Protein 2KXO (pdb70)

GO terms:
  GO:0042802 identical protein binding (F, IPI)
  GO:0005515 protein binding (F, IPI)

Sequence (178 aa):
MSLIELLFGRKQKTATVARDRLQIIIAQERAQEGQTPDYLPTLRKALMEVLSKYVNVSLDNIRISQEKQDGMDVLELNITLPEQKKVLEMSLIELLFGRKQKTATVARDRLQIIIAQERAQEGQTPDYLPTLRKALMEVLSKYVNVSLDNIRISQEKQDGMDVLELNITLPEQKKVLEMSLIELLFGRKQKTATVARDRLQIIIAQERAQEGQTPDYLPTLRKALMEVLSKYVNVSLDNIRISQEKQDGMDVLELNITLPEQKKVLEMSLIELLFGRKQKTATVARDRLQIIIAQERAQEGQTPDYLPTLRKALMEVLSKYVNVSLDNIRISQEKQDGMDVLELNITLPEQKKVLEMSLIELLFGRKQKTATVARDRLQIIIAQERAQEGQTPDYLPTLRKALMEVLSKYVNVSLDNIRISQEKQDGMDVLELNITLPEQKKVLEMSLIELLFGRKQKTATVARDRLQIIIAQERAQEGQTPDYLPTLRKALMEVLSKYVNVSLDNIRISQEKQDGMDVLELNITLPEQKKVLEMSLIELLFGRKQKTATVARDRLQIIIAQERAQEGQTPDYLPTLRKALMEVLSKYVNVSLDNIRISQEKQDGMDVLELNITLPEQKKVLEMSLIELLFGRKQKTATVARDRLQIIIAQERAQEGQTPDYLPTLRKALMEVLSKYVNVSLDNIRISQEKQDGMDVLELNITLPEQKKVLEMSLIELLFGRKQKTATVARDRLQIIIAQERAQEGQTPDYLPTLRKALMEVLSKYVNVSLDNIRISQEKQDGMDVLELNITLPEQKKVLEMSLIELLFGRKQKTATVARDRLQIIIAQERAQEGQTPDYLPTLRKALMEVLSKYVNVSLDNIRISQEKQDGMDVLELNITLPEQKKVLEMSLIELLFGRKQKTATVARDRLQIIIAQERAQEGQTPDYLPTLRKALMEVLSKYVNVSLDNIRISQEKQDGMDVLELNITLPEQKKVLEMSLIELLFGRKQKTATVARDRLQIIIAQERAQEGQTPDYLPTLRKALMEVLSKYVNVSLDNIRISQEKQDGMDVLELNITLPEQKKVLEMSLIELLFGRKQKTATVARDRLQIIIAQERAQEGQTPDYLPTLRKALMEVLSKYVNVSLDNIRISQEKQDGMDVLELNITLPEQKKVLEMSLIELLFGRKQKTATVARDRLQIIIAQERAQEGQTPDYLPTLRKALMEVLSKYVNVSLDNIRISQEKQDGMDVLELNITLPEQKKVLEMSLIELLFGRKQKTATVARDRLQIIIAQERAQEGQTPDYLPTLRKALMEVLSKYVNVSLDNIRISQEKQDGMDVLELNITLPEQKKVLEMSLIELLFGRKQKTATVARDRLQIIIAQERAQEGQTPDYLPTLRKALMEVLSKYVNVSLDNIRISQEKQDGMDVLELNITLPEQKKVLEMSLIELLFGRKQKTATVARDRLQIIIAQERAQEGQTPDYLPTLRKALMEVLSKYVNVSLDNIRISQEKQDGMDVLELNITLPEQKKVLEMSLIELLFGRKQKTATVARDRLQIIIAQERAQEGQTPDYLPTLRKALMEVLSKYVNVSLDNIRISQEKQDGMDVLELNITLPEQKKVLEMSLIELLFGRKQKTATVARDRLQIIIAQERAQEGQTPDYLPTLRKALMEVLSKYVNVSLDNIRISQEKQDGMDVLELNITLPEQKKVLEMSLIELLFGRKQKTATVARDRLQIIIAQERAQEGQTPDYLPTLRKALMEVLSKYVNVSLDNIRISQEKQDGMDVLELNITLPEQKKVLE

Radius of gyration: 17.75 Å; Cα contacts (8 Å, |Δi|>4): 248; chains: 2; bounding box: 60×31×53 Å

Nearest PDB structures (foldseek):
  2kxo-assembly1_B  TM=8.973E-01  e=1.117E-13  Neisseria gonorrhoeae
  6u6p-assembly1_B  TM=8.212E-01  e=5.280E-11  Neisseria gonorrhoeae
  6u6q-assembly1_B  TM=7.474E-01  e=5.744E-08  Neisseria gonorrhoeae
  6yly-assembly1_N  TM=3.609E-01  e=4.658E-01  Saccharomyces cerevisiae
  9etz-assembly1_L  TM=3.465E-01  e=4.689E+00  Saccharomyces cerevisiae

Organism: Neisseria gonorrhoeae (NCBI:txid485)

Foldseek 3Di:
DDVVCVVPVDDPPVVPPVWAKDKDKDKDADDPPDDDDDDQCPVVVCCVVCCVPVAPFDPVQKDWDWDDDDSITMTTIMGIGGNDDPDDD/DDVVCVVPVDDPPVVPPVWAKDKDKDKDADDPPDDDDDDQCPVVVCCVVCCVPVAPFDPVQKDWDWDDDDSITMTTIMGIGGNDDPDDD

CATH classification: 3.30.1070.10

Secondary structure (DSSP, 8-state):
--HHHHHT-SS---S--SSEEEEEEEEEEE-SS-----SHHHHHHHHHHHHHHHS---TTSEEEEEEEETTEEEEEEEEEE--------/--HHHHHT-SS---S--SSEEEEEEEEEEE-SS-----SHHHHHHHHHHHHHHHS---TTSEEEEEEEETTEEEEEEEEEE--------

Structure (mmCIF, N/CA/C/O backbone):
data_2KXO
#
_entry.id   2KXO
#
loop_
_atom_site.group_PDB
_atom_site.id
_atom_site.type_symbol
_atom_site.label_atom_id
_atom_site.label_alt_id
_atom_site.label_comp_id
_atom_site.label_asym_id
_atom_site.label_entity_id
_atom_site.label_seq_id
_atom_site.pdbx_PDB_ins_code
_atom_site.Cartn_x
_atom_site.Cartn_y
_atom_site.Cartn_z
_atom_site.occupancy
_atom_site.B_iso_or_equiv
_atom_site.auth_seq_id
_atom_site.auth_comp_id
_atom_site.auth_asym_id
_atom_site.auth_atom_id
_atom_site.pdbx_PDB_model_num
ATOM 1 N N . MET A 1 1 ? 2.849 -6.752 -5.244 1.00 0.00 1 MET A N 1
ATOM 2 C CA . MET A 1 1 ? 2.709 -6.879 -3.767 1.00 0.00 1 MET A CA 1
ATOM 3 C C . MET A 1 1 ? 3.735 -5.979 -3.084 1.00 0.00 1 MET A C 1
ATOM 4 O O . MET A 1 1 ? 3.391 -5.175 -2.219 1.00 0.00 1 MET A O 1
ATOM 18 N N . SER A 1 2 ? 4.996 -6.122 -3.480 1.00 0.00 2 SER A N 1
ATOM 19 C CA . SER A 1 2 ? 6.062 -5.317 -2.897 1.00 0.00 2 SER A CA 1
ATOM 20 C C . SER A 1 2 ? 5.966 -3.870 -3.372 1.00 0.00 2 SER A C 1
ATOM 21 O O . SER A 1 2 ? 5.780 -3.608 -4.561 1.00 0.00 2 SER A O 1
ATOM 29 N N . LEU A 1 3 ? 6.095 -2.937 -2.436 1.00 0.00 3 LEU A N 1
ATOM 30 C CA . LEU A 1 3 ? 6.021 -1.518 -2.763 1.00 0.00 3 LEU A CA 1
ATOM 31 C C . LEU A 1 3 ? 7.181 -1.109 -3.665 1.00 0.00 3 LEU A C 1
ATOM 32 O O . LEU A 1 3 ? 7.015 -0.301 -4.578 1.00 0.00 3 LEU A O 1
ATOM 48 N N . ILE A 1 4 ? 8.354 -1.672 -3.404 1.00 0.00 4 ILE A N 1
ATOM 49 C CA . ILE A 1 4 ? 9.537 -1.358 -4.195 1.00 0.00 4 ILE A CA 1
ATOM 50 C C . ILE A 1 4 ? 9.211 -1.398 -5.682 1.00 0.00 4 ILE A C 1
ATOM 51 O O . ILE A 1 4 ? 9.833 -0.700 -6.486 1.00 0.00 4 ILE A O 1
ATOM 67 N N . GLU A 1 5 ? 8.218 -2.204 -6.042 1.00 0.00 5 GLU A N 1
ATOM 68 C CA . GLU A 1 5 ? 7.819 -2.312 -7.436 1.00 0.00 5 GLU A CA 1
ATOM 69 C C . GLU A 1 5 ? 7.030 -1.087 -7.871 1.00 0.00 5 GLU A C 1
ATOM 70 O O . GLU A 1 5 ? 7.309 -0.507 -8.910 1.00 0.00 5 GLU A O 1
ATOM 82 N N . LEU A 1 6 ? 6.034 -0.708 -7.079 1.00 0.00 6 LEU A N 1
ATOM 83 C CA . LEU A 1 6 ? 5.211 0.450 -7.415 1.00 0.00 6 LEU A CA 1
ATOM 84 C C . LEU A 1 6 ? 6.043 1.739 -7.389 1.00 0.00 6 LEU A C 1
ATOM 85 O O . LEU A 1 6 ? 5.898 2.597 -8.259 1.00 0.00 6 LEU A O 1
ATOM 101 N N . LEU A 1 7 ? 6.888 1.875 -6.376 1.00 0.00 7 LEU A N 1
ATOM 102 C CA . LEU A 1 7 ? 7.710 3.072 -6.221 1.00 0.00 7 LEU A CA 1
ATOM 103 C C . LEU A 1 7 ? 8.644 3.248 -7.413 1.00 0.00 7 LEU A C 1
ATOM 104 O O . LEU A 1 7 ? 8.866 4.364 -7.878 1.00 0.00 7 LEU A O 1
ATOM 120 N N . PHE A 1 8 ? 9.200 2.139 -7.890 1.00 0.00 8 PHE A N 1
ATOM 121 C CA . PHE A 1 8 ? 10.133 2.168 -9.020 1.00 0.00 8 PHE A CA 1
ATOM 122 C C . PHE A 1 8 ? 9.613 1.351 -10.196 1.00 0.00 8 PHE A C 1
ATOM 123 O O . PHE A 1 8 ? 10.387 0.889 -11.036 1.00 0.00 8 PHE A O 1
ATOM 140 N N . GLY A 1 9 ? 8.302 1.171 -10.245 1.00 0.00 9 GLY A N 1
ATOM 141 C CA . GLY A 1 9 ? 7.672 0.399 -11.317 1.00 0.00 9 GLY A CA 1
ATOM 142 C C . GLY A 1 9 ? 7.683 1.167 -12.633 1.00 0.00 9 GLY A C 1
ATOM 143 O O . GLY A 1 9 ? 6.885 0.892 -13.530 1.00 0.00 9 GLY A O 1
ATOM 147 N N . ARG A 1 10 ? 8.589 2.133 -12.736 1.00 0.00 10 ARG A N 1
ATOM 148 C CA . ARG A 1 10 ? 8.703 2.951 -13.940 1.00 0.00 10 ARG A CA 1
ATOM 149 C C . ARG A 1 10 ? 9.849 2.474 -14.800 1.00 0.00 10 ARG A C 1
ATOM 150 O O . ARG A 1 10 ? 10.905 3.105 -14.862 1.00 0.00 10 ARG A O 1
ATOM 171 N N . LYS A 1 11 ? 9.629 1.359 -15.464 1.00 0.00 11 LYS A N 1
ATOM 172 C CA . LYS A 1 11 ? 10.636 0.792 -16.332 1.00 0.00 11 LYS A CA 1
ATOM 173 C C . LYS A 1 11 ? 11.991 0.787 -15.636 1.00 0.00 11 LYS A C 1
ATOM 174 O O . LYS A 1 11 ? 12.091 1.078 -14.443 1.00 0.00 11 LYS A O 1
ATOM 193 N N . GLN A 1 12 ? 13.033 0.473 -16.393 1.00 0.00 12 GLN A N 1
ATOM 194 C CA . GLN A 1 12 ? 14.382 0.452 -15.841 1.00 0.00 12 GLN A CA 1
ATOM 195 C C . GLN A 1 12 ? 14.970 1.856 -15.836 1.00 0.00 12 GLN A C 1
ATOM 196 O O . GLN A 1 12 ? 15.161 2.472 -16.885 1.00 0.00 12 GLN A O 1
ATOM 210 N N . LYS A 1 13 ? 15.255 2.349 -14.645 1.00 0.00 13 LYS A N 1
ATOM 211 C CA . LYS A 1 13 ? 15.824 3.673 -14.495 1.00 0.00 13 LYS A CA 1
ATOM 212 C C . LYS A 1 13 ? 17.238 3.735 -15.075 1.00 0.00 13 LYS A C 1
ATOM 213 O O . LYS A 1 13 ? 17.652 4.774 -15.569 1.00 0.00 13 LYS A O 1
ATOM 232 N N . THR A 1 14 ? 17.967 2.619 -15.008 1.00 0.00 14 THR A N 1
ATOM 233 C CA . THR A 1 14 ? 19.345 2.551 -15.521 1.00 0.00 14 THR A CA 1
ATOM 234 C C . THR A 1 14 ? 20.100 3.858 -15.257 1.00 0.00 14 THR A C 1
ATOM 235 O O . THR A 1 14 ? 19.627 4.731 -14.532 1.00 0.00 14 THR A O 1
ATOM 246 N N . ALA A 1 15 ? 21.286 3.983 -15.840 1.00 0.00 15 ALA A N 1
ATOM 247 C CA . ALA A 1 15 ? 22.089 5.185 -15.654 1.00 0.00 15 ALA A CA 1
ATOM 248 C C . ALA A 1 15 ? 22.432 5.384 -14.180 1.00 0.00 15 ALA A C 1
ATOM 249 O O . ALA A 1 15 ? 21.563 5.300 -13.314 1.00 0.00 15 ALA A O 1
ATOM 256 N N . THR A 1 16 ? 23.705 5.652 -13.904 1.00 0.00 16 THR A N 1
ATOM 257 C CA . THR A 1 16 ? 24.152 5.864 -12.531 1.00 0.00 16 THR A CA 1
ATOM 258 C C . THR A 1 16 ? 23.920 7.312 -12.119 1.00 0.00 16 THR A C 1
ATOM 259 O O . THR A 1 16 ? 24.397 8.239 -12.773 1.00 0.00 16 THR A O 1
ATOM 270 N N . VAL A 1 17 ? 23.183 7.498 -11.030 1.00 0.00 17 VAL A N 1
ATOM 271 C CA . VAL A 1 17 ? 22.892 8.837 -10.535 1.00 0.00 17 VAL A CA 1
ATOM 272 C C . VAL A 1 17 ? 24.138 9.456 -9.907 1.00 0.00 17 VAL A C 1
ATOM 273 O O . VAL A 1 17 ? 24.254 10.676 -9.801 1.00 0.00 17 VAL A O 1
ATOM 286 N N . ALA A 1 18 ? 25.067 8.599 -9.486 1.00 0.00 18 ALA A N 1
ATOM 287 C CA . ALA A 1 18 ? 26.303 9.064 -8.864 1.00 0.00 18 ALA A CA 1
ATOM 288 C C . ALA A 1 18 ? 25.999 9.841 -7.588 1.00 0.00 18 ALA A C 1
ATOM 289 O O . ALA A 1 18 ? 26.858 10.547 -7.060 1.00 0.00 18 ALA A O 1
ATOM 296 N N . ARG A 1 19 ? 24.768 9.710 -7.104 1.00 0.00 19 ARG A N 1
ATOM 297 C CA . ARG A 1 19 ? 24.338 10.410 -5.893 1.00 0.00 19 ARG A CA 1
ATOM 298 C C . ARG A 1 19 ? 23.325 9.566 -5.126 1.00 0.00 19 ARG A C 1
ATOM 299 O O . ARG A 1 19 ? 22.948 8.474 -5.560 1.00 0.00 19 ARG A O 1
ATOM 320 N N . ASP A 1 20 ? 22.894 10.080 -3.972 1.00 0.00 20 ASP A N 1
ATOM 321 C CA . ASP A 1 20 ? 21.925 9.376 -3.136 1.00 0.00 20 ASP A CA 1
ATOM 322 C C . ASP A 1 20 ? 20.689 10.244 -2.937 1.00 0.00 20 ASP A C 1
ATOM 323 O O . ASP A 1 20 ? 20.777 11.468 -2.954 1.00 0.00 20 ASP A O 1
ATOM 332 N N . ARG A 1 21 ? 19.537 9.603 -2.764 1.00 0.00 21 ARG A N 1
ATOM 333 C CA . ARG A 1 21 ? 18.278 10.320 -2.569 1.00 0.00 21 ARG A CA 1
ATOM 334 C C . ARG A 1 21 ? 17.465 9.654 -1.469 1.00 0.00 21 ARG A C 1
ATOM 335 O O . ARG A 1 21 ? 17.637 8.466 -1.188 1.00 0.00 21 ARG A O 1
ATOM 356 N N . LEU A 1 22 ? 16.576 10.424 -0.851 1.00 0.00 22 LEU A N 1
ATOM 357 C CA . LEU A 1 22 ? 15.723 9.911 0.220 1.00 0.00 22 LEU A CA 1
ATOM 358 C C . LEU A 1 22 ? 14.291 10.400 0.019 1.00 0.00 22 LEU A C 1
ATOM 359 O O . LEU A 1 22 ? 14.040 11.599 -0.067 1.00 0.00 22 LEU A O 1
ATOM 375 N N . GLN A 1 23 ? 13.358 9.450 -0.053 1.00 0.00 23 GLN A N 1
ATOM 376 C CA . GLN A 1 23 ? 11.940 9.765 -0.236 1.00 0.00 23 GLN A CA 1
ATOM 377 C C . GLN A 1 23 ? 11.135 9.195 0.920 1.00 0.00 23 GLN A C 1
ATOM 378 O O . GLN A 1 23 ? 10.762 8.022 0.911 1.00 0.00 23 GLN A O 1
ATOM 392 N N . ILE A 1 24 ? 10.875 10.032 1.919 1.00 0.00 24 ILE A N 1
ATOM 393 C CA . ILE A 1 24 ? 10.114 9.605 3.091 1.00 0.00 24 ILE A CA 1
ATOM 394 C C . ILE A 1 24 ? 8.664 10.046 2.967 1.00 0.00 24 ILE A C 1
ATOM 395 O O . ILE A 1 24 ? 8.364 11.240 2.978 1.00 0.00 24 ILE A O 1
ATOM 411 N N . ILE A 1 25 ? 7.767 9.070 2.856 1.00 0.00 25 ILE A N 1
ATOM 412 C CA . ILE A 1 25 ? 6.338 9.351 2.736 1.00 0.00 25 ILE A CA 1
ATOM 413 C C . ILE A 1 25 ? 5.645 9.078 4.063 1.00 0.00 25 ILE A C 1
ATOM 414 O O . ILE A 1 25 ? 5.678 7.960 4.575 1.00 0.00 25 ILE A O 1
ATOM 430 N N . ILE A 1 26 ? 5.020 10.112 4.615 1.00 0.00 26 ILE A N 1
ATOM 431 C CA . ILE A 1 26 ? 4.315 9.993 5.891 1.00 0.00 26 ILE A CA 1
ATOM 432 C C . ILE A 1 26 ? 2.812 10.021 5.668 1.00 0.00 26 ILE A C 1
ATOM 433 O O . ILE A 1 26 ? 2.293 10.931 5.029 1.00 0.00 26 ILE A O 1
ATOM 449 N N . ALA A 1 27 ? 2.116 9.020 6.206 1.00 0.00 27 ALA A N 1
ATOM 450 C CA . ALA A 1 27 ? 0.659 8.938 6.074 1.00 0.00 27 ALA A CA 1
ATOM 451 C C . ALA A 1 27 ? 0.018 8.817 7.448 1.00 0.00 27 ALA A C 1
ATOM 452 O O . ALA A 1 27 ? -0.126 7.718 7.985 1.00 0.00 27 ALA A O 1
ATOM 459 N N . GLN A 1 28 ? -0.363 9.959 8.015 1.00 0.00 28 GLN A N 1
ATOM 460 C CA . GLN A 1 28 ? -0.989 9.984 9.334 1.00 0.00 28 GLN A CA 1
ATOM 461 C C . GLN A 1 28 ? -2.503 9.926 9.208 1.00 0.00 28 GLN A C 1
ATOM 462 O O . GLN A 1 28 ? -3.112 10.764 8.544 1.00 0.00 28 GLN A O 1
ATOM 476 N N . GLU A 1 29 ? -3.107 8.938 9.864 1.00 0.00 29 GLU A N 1
ATOM 477 C CA . GLU A 1 29 ? -4.562 8.776 9.841 1.00 0.00 29 GLU A CA 1
ATOM 478 C C . GLU A 1 29 ? -5.105 8.867 11.261 1.00 0.00 29 GLU A C 1
ATOM 479 O O . GLU A 1 29 ? -4.714 8.092 12.133 1.00 0.00 29 GLU A O 1
ATOM 491 N N . ARG A 1 30 ? -6.007 9.818 11.489 1.00 0.00 30 ARG A N 1
ATOM 492 C CA . ARG A 1 30 ? -6.605 10.011 12.811 1.00 0.00 30 ARG A CA 1
ATOM 493 C C . ARG A 1 30 ? -8.123 10.001 12.718 1.00 0.00 30 ARG A C 1
ATOM 494 O O . ARG A 1 30 ? -8.706 10.612 11.823 1.00 0.00 30 ARG A O 1
ATOM 515 N N . ALA A 1 31 ? -8.758 9.299 13.652 1.00 0.00 31 ALA A N 1
ATOM 516 C CA . ALA A 1 31 ? -10.215 9.217 13.675 1.00 0.00 31 ALA A CA 1
ATOM 517 C C . ALA A 1 31 ? -10.792 10.411 14.428 1.00 0.00 31 ALA A C 1
ATOM 518 O O . ALA A 1 31 ? -10.115 11.002 15.270 1.00 0.00 31 ALA A O 1
ATOM 525 N N . GLN A 1 32 ? -12.037 10.768 14.116 1.00 0.00 32 GLN A N 1
ATOM 526 C CA . GLN A 1 32 ? -12.692 11.904 14.767 1.00 0.00 32 GLN A CA 1
ATOM 527 C C . GLN A 1 32 ? -12.313 11.982 16.244 1.00 0.00 32 GLN A C 1
ATOM 528 O O . GLN A 1 32 ? -12.245 13.068 16.821 1.00 0.00 32 GLN A O 1
ATOM 542 N N . GLU A 1 33 ? -12.063 10.823 16.846 1.00 0.00 33 GLU A N 1
ATOM 543 C CA . GLU A 1 33 ? -11.682 10.770 18.251 1.00 0.00 33 GLU A CA 1
ATOM 544 C C . GLU A 1 33 ? -10.316 11.419 18.443 1.00 0.00 33 GLU A C 1
ATOM 545 O O . GLU A 1 33 ? -9.384 11.171 17.678 1.00 0.00 33 GLU A O 1
ATOM 557 N N . GLY A 1 34 ? -10.209 12.257 19.470 1.00 0.00 34 GLY A N 1
ATOM 558 C CA . GLY A 1 34 ? -8.957 12.951 19.768 1.00 0.00 34 GLY A CA 1
ATOM 559 C C . GLY A 1 34 ? -8.965 14.355 19.180 1.00 0.00 34 GLY A C 1
ATOM 560 O O . GLY A 1 34 ? -9.662 14.627 18.203 1.00 0.00 34 GLY A O 1
ATOM 564 N N . GLN A 1 35 ? -8.183 15.248 19.782 1.00 0.00 35 GLN A N 1
ATOM 565 C CA . GLN A 1 35 ? -8.101 16.634 19.314 1.00 0.00 35 GLN A CA 1
ATOM 566 C C . GLN A 1 35 ? -6.684 17.172 19.480 1.00 0.00 35 GLN A C 1
ATOM 567 O O . GLN A 1 35 ? -5.744 16.414 19.722 1.00 0.00 35 GLN A O 1
ATOM 581 N N . THR A 1 36 ? -6.541 18.484 19.339 1.00 0.00 36 THR A N 1
ATOM 582 C CA . THR A 1 36 ? -5.234 19.112 19.466 1.00 0.00 36 THR A CA 1
ATOM 583 C C . THR A 1 36 ? -4.228 18.409 18.548 1.00 0.00 36 THR A C 1
ATOM 584 O O . THR A 1 36 ? -3.521 17.506 18.984 1.00 0.00 36 THR A O 1
ATOM 595 N N . PRO A 1 37 ? -4.161 18.797 17.293 1.00 0.00 37 PRO A N 1
ATOM 596 C CA . PRO A 1 37 ? -3.217 18.177 16.307 1.00 0.00 37 PRO A CA 1
ATOM 597 C C . PRO A 1 37 ? -1.755 18.178 16.807 1.00 0.00 37 PRO A C 1
ATOM 598 O O . PRO A 1 37 ? -1.504 17.849 17.952 1.00 0.00 37 PRO A O 1
ATOM 609 N N . ASP A 1 38 ? -0.812 18.604 15.969 1.00 0.00 38 ASP A N 1
ATOM 610 C CA . ASP A 1 38 ? 0.613 18.683 16.350 1.00 0.00 38 ASP A CA 1
ATOM 611 C C . ASP A 1 38 ? 1.339 17.350 16.161 1.00 0.00 38 ASP A C 1
ATOM 612 O O . ASP A 1 38 ? 1.817 16.752 17.125 1.00 0.00 38 ASP A O 1
ATOM 621 N N . TYR A 1 39 ? 1.440 16.902 14.909 1.00 0.00 39 TYR A N 1
ATOM 622 C CA . TYR A 1 39 ? 2.131 15.648 14.590 1.00 0.00 39 TYR A CA 1
ATOM 623 C C . TYR A 1 39 ? 2.865 15.773 13.255 1.00 0.00 39 TYR A C 1
ATOM 624 O O . TYR A 1 39 ? 3.961 15.245 13.082 1.00 0.00 39 TYR A O 1
ATOM 642 N N . LEU A 1 40 ? 2.251 16.489 12.319 1.00 0.00 40 LEU A N 1
ATOM 643 C CA . LEU A 1 40 ? 2.854 16.701 11.006 1.00 0.00 40 LEU A CA 1
ATOM 644 C C . LEU A 1 40 ? 4.142 17.531 11.153 1.00 0.00 40 LEU A C 1
ATOM 645 O O . LEU A 1 40 ? 5.224 17.061 10.795 1.00 0.00 40 LEU A O 1
ATOM 661 N N . PRO A 1 41 ? 4.066 18.741 11.680 1.00 0.00 41 PRO A N 1
ATOM 662 C CA . PRO A 1 41 ? 5.278 19.603 11.877 1.00 0.00 41 PRO A CA 1
ATOM 663 C C . PRO A 1 41 ? 6.238 19.016 12.912 1.00 0.00 41 PRO A C 1
ATOM 664 O O . PRO A 1 41 ? 7.381 19.459 13.032 1.00 0.00 41 PRO A O 1
ATOM 675 N N . THR A 1 42 ? 5.776 18.007 13.646 1.00 0.00 42 THR A N 1
ATOM 676 C CA . THR A 1 42 ? 6.619 17.365 14.650 1.00 0.00 42 THR A CA 1
ATOM 677 C C . THR A 1 42 ? 7.659 16.458 13.992 1.00 0.00 42 THR A C 1
ATOM 678 O O . THR A 1 42 ? 8.858 16.582 14.248 1.00 0.00 42 THR A O 1
ATOM 689 N N . LEU A 1 43 ? 7.193 15.544 13.144 1.00 0.00 43 LEU A N 1
ATOM 690 C CA . LEU A 1 43 ? 8.086 14.620 12.455 1.00 0.00 43 LEU A CA 1
ATOM 691 C C . LEU A 1 43 ? 9.002 15.369 11.494 1.00 0.00 43 LEU A C 1
ATOM 692 O O . LEU A 1 43 ? 10.193 15.082 11.408 1.00 0.00 43 LEU A O 1
ATOM 708 N N . ARG A 1 44 ? 8.439 16.332 10.778 1.00 0.00 44 ARG A N 1
ATOM 709 C CA . ARG A 1 44 ? 9.223 17.108 9.826 1.00 0.00 44 ARG A CA 1
ATOM 710 C C . ARG A 1 44 ? 10.371 17.821 10.529 1.00 0.00 44 ARG A C 1
ATOM 711 O O . ARG A 1 44 ? 11.489 17.855 10.021 1.00 0.00 44 ARG A O 1
ATOM 732 N N . LYS A 1 45 ? 10.089 18.405 11.682 1.00 0.00 45 LYS A N 1
ATOM 733 C CA . LYS A 1 45 ? 11.116 19.131 12.413 1.00 0.00 45 LYS A CA 1
ATOM 734 C C . LYS A 1 45 ? 12.279 18.220 12.795 1.00 0.00 45 LYS A C 1
ATOM 735 O O . LYS A 1 45 ? 13.442 18.560 12.573 1.00 0.00 45 LYS A O 1
ATOM 754 N N . ALA A 1 46 ? 11.964 17.076 13.390 1.00 0.00 46 ALA A N 1
ATOM 755 C CA . ALA A 1 46 ? 12.999 16.147 13.817 1.00 0.00 46 ALA A CA 1
ATOM 756 C C . ALA A 1 46 ? 13.796 15.655 12.631 1.00 0.00 46 ALA A C 1
ATOM 757 O O . ALA A 1 46 ? 14.995 15.408 12.733 1.00 0.00 46 ALA A O 1
ATOM 764 N N . LEU A 1 47 ? 13.129 15.522 11.504 1.00 0.00 47 LEU A N 1
ATOM 765 C CA . LEU A 1 47 ? 13.794 15.061 10.294 1.00 0.00 47 LEU A CA 1
ATOM 766 C C . LEU A 1 47 ? 14.697 16.146 9.714 1.00 0.00 47 LEU A C 1
ATOM 767 O O . LEU A 1 47 ? 15.800 15.865 9.249 1.00 0.00 47 LEU A O 1
ATOM 783 N N . MET A 1 48 ? 14.219 17.379 9.751 1.00 0.00 48 MET A N 1
ATOM 784 C CA . MET A 1 48 ? 14.978 18.506 9.224 1.00 0.00 48 MET A CA 1
ATOM 785 C C . MET A 1 48 ? 16.250 18.731 10.036 1.00 0.00 48 MET A C 1
ATOM 786 O O . MET A 1 48 ? 17.301 19.064 9.484 1.00 0.00 48 MET A O 1
ATOM 800 N N . GLU A 1 49 ? 16.150 18.539 11.345 1.00 0.00 49 GLU A N 1
ATOM 801 C CA . GLU A 1 49 ? 17.295 18.718 12.229 1.00 0.00 49 GLU A CA 1
ATOM 802 C C . GLU A 1 49 ? 18.194 17.481 12.229 1.00 0.00 49 GLU A C 1
ATOM 803 O O . GLU A 1 49 ? 19.419 17.593 12.181 1.00 0.00 49 GLU A O 1
ATOM 815 N N . VAL A 1 50 ? 17.583 16.302 12.252 1.00 0.00 50 VAL A N 1
ATOM 816 C CA . VAL A 1 50 ? 18.351 15.061 12.244 1.00 0.00 50 VAL A CA 1
ATOM 817 C C . VAL A 1 50 ? 19.122 14.927 10.937 1.00 0.00 50 VAL A C 1
ATOM 818 O O . VAL A 1 50 ? 20.318 14.640 10.936 1.00 0.00 50 VAL A O 1
ATOM 831 N N . LEU A 1 51 ? 18.425 15.125 9.824 1.00 0.00 51 LEU A N 1
ATOM 832 C CA . LEU A 1 51 ? 19.065 15.009 8.523 1.00 0.00 51 LEU A CA 1
ATOM 833 C C . LEU A 1 51 ? 20.181 16.038 8.386 1.00 0.00 51 LEU A C 1
ATOM 834 O O . LEU A 1 51 ? 21.307 15.698 8.034 1.00 0.00 51 LEU A O 1
ATOM 850 N N . SER A 1 52 ? 19.882 17.294 8.675 1.00 0.00 52 SER A N 1
ATOM 851 C CA . SER A 1 52 ? 20.892 18.336 8.567 1.00 0.00 52 SER A CA 1
ATOM 852 C C . SER A 1 52 ? 22.145 17.956 9.356 1.00 0.00 52 SER A C 1
ATOM 853 O O . SER A 1 52 ? 23.253 18.362 9.009 1.00 0.00 52 SER A O 1
ATOM 861 N N . LYS A 1 53 ? 21.961 17.171 10.417 1.00 0.00 53 LYS A N 1
ATOM 862 C CA . LYS A 1 53 ? 23.083 16.734 11.255 1.00 0.00 53 LYS A CA 1
ATOM 863 C C . LYS A 1 53 ? 23.625 15.375 10.802 1.00 0.00 53 LYS A C 1
ATOM 864 O O . LYS A 1 53 ? 24.765 15.270 10.348 1.00 0.00 53 LYS A O 1
ATOM 883 N N . TYR A 1 54 ? 22.804 14.341 10.948 1.00 0.00 54 TYR A N 1
ATOM 884 C CA . TYR A 1 54 ? 23.197 12.984 10.572 1.00 0.00 54 TYR A CA 1
ATOM 885 C C . TYR A 1 54 ? 23.500 12.888 9.082 1.00 0.00 54 TYR A C 1
ATOM 886 O O . TYR A 1 54 ? 24.278 12.033 8.659 1.00 0.00 54 TYR A O 1
ATOM 904 N N . VAL A 1 55 ? 22.880 13.759 8.290 1.00 0.00 55 VAL A N 1
ATOM 905 C CA . VAL A 1 55 ? 23.086 13.763 6.836 1.00 0.00 55 VAL A CA 1
ATOM 906 C C . VAL A 1 55 ? 23.617 15.119 6.371 1.00 0.00 55 VAL A C 1
ATOM 907 O O . VAL A 1 55 ? 23.388 16.143 7.015 1.00 0.00 55 VAL A O 1
ATOM 920 N N . ASN A 1 56 ? 24.349 15.113 5.256 1.00 0.00 56 ASN A N 1
ATOM 921 C CA . ASN A 1 56 ? 24.937 16.339 4.709 1.00 0.00 56 ASN A CA 1
ATOM 922 C C . ASN A 1 56 ? 24.048 16.951 3.636 1.00 0.00 56 ASN A C 1
ATOM 923 O O . ASN A 1 56 ? 24.353 16.869 2.451 1.00 0.00 56 ASN A O 1
ATOM 934 N N . VAL A 1 57 ? 22.956 17.579 4.058 1.00 0.00 57 VAL A N 1
ATOM 935 C CA . VAL A 1 57 ? 22.033 18.217 3.116 1.00 0.00 57 VAL A CA 1
ATOM 936 C C . VAL A 1 57 ? 21.697 19.629 3.578 1.00 0.00 57 VAL A C 1
ATOM 937 O O . VAL A 1 57 ? 21.311 19.844 4.726 1.00 0.00 57 VAL A O 1
ATOM 950 N N . SER A 1 58 ? 21.842 20.589 2.670 1.00 0.00 58 SER A N 1
ATOM 951 C CA . SER A 1 58 ? 21.545 21.980 2.984 1.00 0.00 58 SER A CA 1
ATOM 952 C C . SER A 1 58 ? 20.054 22.230 2.826 1.00 0.00 58 SER A C 1
ATOM 953 O O . SER A 1 58 ? 19.431 21.688 1.922 1.00 0.00 58 SER A O 1
ATOM 961 N N . LEU A 1 59 ? 19.489 23.054 3.701 1.00 0.00 59 LEU A N 1
ATOM 962 C CA . LEU A 1 59 ? 18.062 23.367 3.648 1.00 0.00 59 LEU A CA 1
ATOM 963 C C . LEU A 1 59 ? 17.666 23.842 2.244 1.00 0.00 59 LEU A C 1
ATOM 964 O O . LEU A 1 59 ? 16.491 24.076 1.971 1.00 0.00 59 LEU A O 1
ATOM 980 N N . ASP A 1 60 ? 18.656 23.972 1.368 1.00 0.00 60 ASP A N 1
ATOM 981 C CA . ASP A 1 60 ? 18.404 24.407 -0.001 1.00 0.00 60 ASP A CA 1
ATOM 982 C C . ASP A 1 60 ? 18.006 23.225 -0.887 1.00 0.00 60 ASP A C 1
ATOM 983 O O . ASP A 1 60 ? 17.391 23.417 -1.938 1.00 0.00 60 ASP A O 1
ATOM 992 N N . ASN A 1 61 ? 18.356 22.003 -0.468 1.00 0.00 61 ASN A N 1
ATOM 993 C CA . ASN A 1 61 ? 18.029 20.795 -1.237 1.00 0.00 61 ASN A CA 1
ATOM 994 C C . ASN A 1 61 ? 16.879 20.029 -0.582 1.00 0.00 61 ASN A C 1
ATOM 995 O O . ASN A 1 61 ? 16.667 18.854 -0.869 1.00 0.00 61 ASN A O 1
ATOM 1006 N N . ILE A 1 62 ? 16.139 20.705 0.301 1.00 0.00 62 ILE A N 1
ATOM 1007 C CA . ILE A 1 62 ? 15.007 20.080 0.996 1.00 0.00 62 ILE A CA 1
ATOM 1008 C C . ILE A 1 62 ? 13.694 20.368 0.270 1.00 0.00 62 ILE A C 1
ATOM 1009 O O . ILE A 1 62 ? 13.230 21.507 0.233 1.00 0.00 62 ILE A O 1
ATOM 1025 N N . ARG A 1 63 ? 13.091 19.316 -0.272 1.00 0.00 63 ARG A N 1
ATOM 1026 C CA . ARG A 1 63 ? 11.813 19.446 -0.965 1.00 0.00 63 ARG A CA 1
ATOM 1027 C C . ARG A 1 63 ? 10.682 19.072 -0.016 1.00 0.00 63 ARG A C 1
ATOM 1028 O O . ARG A 1 63 ? 10.644 17.964 0.516 1.00 0.00 63 ARG A O 1
ATOM 1049 N N . ILE A 1 64 ? 9.767 20.014 0.199 1.00 0.00 64 ILE A N 1
ATOM 1050 C CA . ILE A 1 64 ? 8.626 19.804 1.092 1.00 0.00 64 ILE A CA 1
ATOM 1051 C C . ILE A 1 64 ? 7.324 19.927 0.326 1.00 0.00 64 ILE A C 1
ATOM 1052 O O . ILE A 1 64 ? 7.161 20.815 -0.510 1.00 0.00 64 ILE A O 1
ATOM 1068 N N . SER A 1 65 ? 6.392 19.034 0.631 1.00 0.00 65 SER A N 1
ATOM 1069 C CA . SER A 1 65 ? 5.092 19.047 -0.020 1.00 0.00 65 SER A CA 1
ATOM 1070 C C . SER A 1 65 ? 4.039 18.435 0.894 1.00 0.00 65 SER A C 1
ATOM 1071 O O . SER A 1 65 ? 3.894 17.213 0.962 1.00 0.00 65 SER A O 1
ATOM 1079 N N . GLN A 1 66 ? 3.308 19.294 1.602 1.00 0.00 66 GLN A N 1
ATOM 1080 C CA . GLN A 1 66 ? 2.270 18.836 2.518 1.00 0.00 66 GLN A CA 1
ATOM 1081 C C . GLN A 1 66 ? 0.953 18.662 1.777 1.00 0.00 66 GLN A C 1
ATOM 1082 O O . GLN A 1 66 ? 0.680 19.359 0.800 1.00 0.00 66 GLN A O 1
ATOM 1096 N N . GLU A 1 67 ? 0.129 17.735 2.260 1.00 0.00 67 GLU A N 1
ATOM 1097 C CA . GLU A 1 67 ? -1.174 17.478 1.649 1.00 0.00 67 GLU A CA 1
ATOM 1098 C C . GLU A 1 67 ? -2.174 17.030 2.710 1.00 0.00 67 GLU A C 1
ATOM 1099 O O . GLU A 1 67 ? -2.152 15.882 3.150 1.00 0.00 67 GLU A O 1
ATOM 1111 N N . LYS A 1 68 ? -3.052 17.946 3.118 1.00 0.00 68 LYS A N 1
ATOM 1112 C CA . LYS A 1 68 ? -4.064 17.642 4.132 1.00 0.00 68 LYS A CA 1
ATOM 1113 C C . LYS A 1 68 ? -5.402 17.328 3.477 1.00 0.00 68 LYS A C 1
ATOM 1114 O O . LYS A 1 68 ? -5.695 17.809 2.382 1.00 0.00 68 LYS A O 1
ATOM 1133 N N . GLN A 1 69 ? -6.210 16.515 4.150 1.00 0.00 69 GLN A N 1
ATOM 1134 C CA . GLN A 1 69 ? -7.515 16.144 3.623 1.00 0.00 69 GLN A CA 1
ATOM 1135 C C . GLN A 1 69 ? -8.387 15.555 4.727 1.00 0.00 69 GLN A C 1
ATOM 1136 O O . GLN A 1 69 ? -8.145 14.444 5.197 1.00 0.00 69 GLN A O 1
ATOM 1150 N N . ASP A 1 70 ? -9.400 16.311 5.138 1.00 0.00 70 ASP A N 1
ATOM 1151 C CA . ASP A 1 70 ? -10.303 15.859 6.190 1.00 0.00 70 ASP A CA 1
ATOM 1152 C C . ASP A 1 70 ? -9.513 15.410 7.425 1.00 0.00 70 ASP A C 1
ATOM 1153 O O . ASP A 1 70 ? -8.803 16.206 8.038 1.00 0.00 70 ASP A O 1
ATOM 1162 N N . GLY A 1 71 ? -9.643 14.130 7.784 1.00 0.00 71 GLY A N 1
ATOM 1163 C CA . GLY A 1 71 ? -8.941 13.577 8.948 1.00 0.00 71 GLY A CA 1
ATOM 1164 C C . GLY A 1 71 ? -7.710 12.784 8.518 1.00 0.00 71 GLY A C 1
ATOM 1165 O O . GLY A 1 71 ? -7.182 11.976 9.284 1.00 0.00 71 GLY A O 1
ATOM 1169 N N . MET A 1 72 ? -7.262 13.022 7.284 1.00 0.00 72 MET A N 1
ATOM 1170 C CA . MET A 1 72 ? -6.090 12.327 6.743 1.00 0.00 72 MET A CA 1
ATOM 1171 C C . MET A 1 72 ? -5.104 13.324 6.151 1.00 0.00 72 MET A C 1
ATOM 1172 O O . MET A 1 72 ? -5.463 14.148 5.311 1.00 0.00 72 MET A O 1
ATOM 1186 N N . ASP A 1 73 ? -3.853 13.239 6.598 1.00 0.00 73 ASP A N 1
ATOM 1187 C CA . ASP A 1 73 ? -2.797 14.129 6.115 1.00 0.00 73 ASP A CA 1
ATOM 1188 C C . ASP A 1 73 ? -1.632 13.308 5.581 1.00 0.00 73 ASP A C 1
ATOM 1189 O O . ASP A 1 73 ? -1.320 12.241 6.113 1.00 0.00 73 ASP A O 1
ATOM 1198 N N . VAL A 1 74 ? -0.984 13.808 4.534 1.00 0.00 74 VAL A N 1
ATOM 1199 C CA . VAL A 1 74 ? 0.159 13.117 3.940 1.00 0.00 74 VAL A CA 1
ATOM 1200 C C . VAL A 1 74 ? 1.265 14.106 3.605 1.00 0.00 74 VAL A C 1
ATOM 1201 O O . VAL A 1 74 ? 1.072 15.009 2.788 1.00 0.00 74 VAL A O 1
ATOM 1214 N N . LEU A 1 75 ? 2.425 13.945 4.245 1.00 0.00 75 LEU A N 1
ATOM 1215 C CA . LEU A 1 75 ? 3.560 14.844 4.005 1.00 0.00 75 LEU A CA 1
ATOM 1216 C C . LEU A 1 75 ? 4.621 14.133 3.169 1.00 0.00 75 LEU A C 1
ATOM 1217 O O . LEU A 1 75 ? 5.265 13.188 3.626 1.00 0.00 75 LEU A O 1
ATOM 1233 N N . GLU A 1 76 ? 4.795 14.617 1.943 1.00 0.00 76 GLU A N 1
ATOM 1234 C CA . GLU A 1 76 ? 5.788 14.056 1.034 1.00 0.00 76 GLU A CA 1
ATOM 1235 C C . GLU A 1 76 ? 7.077 14.855 1.143 1.00 0.00 76 GLU A C 1
ATOM 1236 O O . GLU A 1 76 ? 7.101 16.057 0.855 1.00 0.00 76 GLU A O 1
ATOM 1248 N N . LEU A 1 77 ? 8.144 14.185 1.575 1.00 0.00 77 LEU A N 1
ATOM 1249 C CA . LEU A 1 77 ? 9.450 14.827 1.732 1.00 0.00 77 LEU A CA 1
ATOM 1250 C C . LEU A 1 77 ? 10.495 14.084 0.913 1.00 0.00 77 LEU A C 1
ATOM 1251 O O . LEU A 1 77 ? 10.664 12.873 1.058 1.00 0.00 77 LEU A O 1
ATOM 1267 N N . ASN A 1 78 ? 11.201 14.822 0.057 1.00 0.00 78 ASN A N 1
ATOM 1268 C CA . ASN A 1 78 ? 12.247 14.240 -0.781 1.00 0.00 78 ASN A CA 1
ATOM 1269 C C . ASN A 1 78 ? 13.551 15.002 -0.585 1.00 0.00 78 ASN A C 1
ATOM 1270 O O . ASN A 1 78 ? 13.607 16.211 -0.805 1.00 0.00 78 ASN A O 1
ATOM 1281 N N . ILE A 1 79 ? 14.599 14.301 -0.157 1.00 0.00 79 ILE A N 1
ATOM 1282 C CA . ILE A 1 79 ? 15.902 14.925 0.080 1.00 0.00 79 ILE A CA 1
ATOM 1283 C C . ILE A 1 79 ? 16.947 14.322 -0.850 1.00 0.00 79 ILE A C 1
ATOM 1284 O O . ILE A 1 79 ? 16.972 13.115 -1.059 1.00 0.00 79 ILE A O 1
ATOM 1300 N N . THR A 1 80 ? 17.821 15.163 -1.400 1.00 0.00 80 THR A N 1
ATOM 1301 C CA . THR A 1 80 ? 18.875 14.682 -2.291 1.00 0.00 80 THR A CA 1
ATOM 1302 C C . THR A 1 80 ? 20.207 14.731 -1.556 1.00 0.00 80 THR A C 1
ATOM 1303 O O . THR A 1 80 ? 20.706 15.813 -1.239 1.00 0.00 80 THR A O 1
ATOM 1314 N N . LEU A 1 81 ? 20.778 13.570 -1.269 1.00 0.00 81 LEU A N 1
ATOM 1315 C CA . LEU A 1 81 ? 22.044 13.522 -0.553 1.00 0.00 81 LEU A CA 1
ATOM 1316 C C . LEU A 1 81 ? 23.207 13.832 -1.510 1.00 0.00 81 LEU A C 1
ATOM 1317 O O . LEU A 1 81 ? 23.383 13.117 -2.511 1.00 0.00 81 LEU A O 1
ATOM 1333 N N . PRO A 1 82 ? 24.005 14.868 -1.237 1.00 0.00 82 PRO A N 1
ATOM 1334 C CA . PRO A 1 82 ? 25.146 15.236 -2.114 1.00 0.00 82 PRO A CA 1
ATOM 1335 C C . PRO A 1 82 ? 26.337 14.297 -1.937 1.00 0.00 82 PRO A C 1
ATOM 1336 O O . PRO A 1 82 ? 26.308 13.392 -1.102 1.00 0.00 82 PRO A O 1
ATOM 1347 N N . GLU A 1 83 ? 27.382 14.523 -2.733 1.00 0.00 83 GLU A N 1
ATOM 1348 C CA . GLU A 1 83 ? 28.595 13.703 -2.675 1.00 0.00 83 GLU A CA 1
ATOM 1349 C C . GLU A 1 83 ? 29.817 14.586 -2.442 1.00 0.00 83 GLU A C 1
ATOM 1350 O O . GLU A 1 83 ? 30.007 15.591 -3.126 1.00 0.00 83 GLU A O 1
ATOM 1362 N N . GLN A 1 84 ? 30.640 14.210 -1.467 1.00 0.00 84 GLN A N 1
ATOM 1363 C CA . GLN A 1 84 ? 31.839 14.981 -1.148 1.00 0.00 84 GLN A CA 1
ATOM 1364 C C . GLN A 1 84 ? 32.661 14.269 -0.081 1.00 0.00 84 GLN A C 1
ATOM 1365 O O . GLN A 1 84 ? 33.193 14.901 0.832 1.00 0.00 84 GLN A O 1
ATOM 1379 N N . LYS A 1 85 ? 32.756 12.950 -0.200 1.00 0.00 85 LYS A N 1
ATOM 1380 C CA . LYS A 1 85 ? 33.512 12.157 0.762 1.00 0.00 85 LYS A CA 1
ATOM 1381 C C . LYS A 1 85 ? 34.985 12.550 0.724 1.00 0.00 85 LYS A C 1
ATOM 1382 O O . LYS A 1 85 ? 35.642 12.639 1.762 1.00 0.00 85 LYS A O 1
ATOM 1401 N N . LYS A 1 86 ? 35.496 12.781 -0.483 1.00 0.00 86 LYS A N 1
ATOM 1402 C CA . LYS A 1 86 ? 36.894 13.163 -0.654 1.00 0.00 86 LYS A CA 1
ATOM 1403 C C . LYS A 1 86 ? 37.815 12.072 -0.115 1.00 0.00 86 LYS A C 1
ATOM 1404 O O . LYS A 1 86 ? 37.494 11.408 0.870 1.00 0.00 86 LYS A O 1
ATOM 1423 N N . VAL A 1 87 ? 38.960 11.893 -0.766 1.00 0.00 87 VAL A N 1
ATOM 1424 C CA . VAL A 1 87 ? 39.916 10.879 -0.340 1.00 0.00 87 VAL A CA 1
ATOM 1425 C C . VAL A 1 87 ? 40.242 11.048 1.139 1.00 0.00 87 VAL A C 1
ATOM 1426 O O . VAL A 1 87 ? 39.667 11.900 1.816 1.00 0.00 87 VAL A O 1
ATOM 1439 N N . LEU A 1 88 ? 41.167 10.230 1.635 1.00 0.00 88 LEU A N 1
ATOM 1440 C CA . LEU A 1 88 ? 41.563 10.293 3.042 1.00 0.00 88 LEU A CA 1
ATOM 1441 C C . LEU A 1 88 ? 42.835 11.121 3.196 1.00 0.00 88 LEU A C 1
ATOM 1442 O O . LEU A 1 88 ? 43.858 10.828 2.580 1.00 0.00 88 LEU A O 1
ATOM 1458 N N . GLU A 1 89 ? 42.758 12.157 4.026 1.00 0.00 89 GLU A N 1
ATOM 1459 C CA . GLU A 1 89 ? 43.905 13.026 4.258 1.00 0.00 89 GLU A CA 1
ATOM 1460 C C . GLU A 1 89 ? 44.556 13.417 2.936 1.00 0.00 89 GLU A C 1
ATOM 1461 O O . GLU A 1 89 ? 43.905 13.271 1.914 1.00 0.00 89 GLU A O 1
ATOM 1473 N N . MET B 1 1 ? -3.566 9.759 -9.326 1.00 0.00 1 MET B N 1
ATOM 1474 C CA . MET B 1 1 ? -2.385 10.661 -9.238 1.00 0.00 1 MET B CA 1
ATOM 1475 C C . MET B 1 1 ? -1.998 10.843 -7.774 1.00 0.00 1 MET B C 1
ATOM 1476 O O . MET B 1 1 ? -0.840 10.656 -7.399 1.00 0.00 1 MET B O 1
ATOM 1490 N N . SER B 1 2 ? -2.974 11.208 -6.949 1.00 0.00 2 SER B N 1
ATOM 1491 C CA . SER B 1 2 ? -2.721 11.411 -5.527 1.00 0.00 2 SER B CA 1
ATOM 1492 C C . SER B 1 2 ? -2.475 10.078 -4.828 1.00 0.00 2 SER B C 1
ATOM 1493 O O . SER B 1 2 ? -3.205 9.110 -5.041 1.00 0.00 2 SER B O 1
ATOM 1501 N N . LEU B 1 3 ? -1.442 10.038 -3.994 1.00 0.00 3 LEU B N 1
ATOM 1502 C CA . LEU B 1 3 ? -1.101 8.822 -3.265 1.00 0.00 3 LEU B CA 1
ATOM 1503 C C . LEU B 1 3 ? -2.208 8.449 -2.284 1.00 0.00 3 LEU B C 1
ATOM 1504 O O . LEU B 1 3 ? -2.519 7.272 -2.102 1.00 0.00 3 LEU B O 1
ATOM 1520 N N . ILE B 1 4 ? -2.801 9.457 -1.658 1.00 0.00 4 ILE B N 1
ATOM 1521 C CA . ILE B 1 4 ? -3.870 9.227 -0.695 1.00 0.00 4 ILE B CA 1
ATOM 1522 C C . ILE B 1 4 ? -4.885 8.241 -1.253 1.00 0.00 4 ILE B C 1
ATOM 1523 O O . ILE B 1 4 ? -5.542 7.516 -0.502 1.00 0.00 4 ILE B O 1
ATOM 1539 N N . GLU B 1 5 ? -4.995 8.195 -2.576 1.00 0.00 5 GLU B N 1
ATOM 1540 C CA . GLU B 1 5 ? -5.929 7.280 -3.210 1.00 0.00 5 GLU B CA 1
ATOM 1541 C C . GLU B 1 5 ? -5.402 5.856 -3.174 1.00 0.00 5 GLU B C 1
ATOM 1542 O O . GLU B 1 5 ? -6.116 4.941 -2.794 1.00 0.00 5 GLU B O 1
ATOM 1554 N N . LEU B 1 6 ? -4.154 5.671 -3.586 1.00 0.00 6 LEU B N 1
ATOM 1555 C CA . LEU B 1 6 ? -3.561 4.337 -3.599 1.00 0.00 6 LEU B CA 1
ATOM 1556 C C . LEU B 1 6 ? -3.445 3.777 -2.176 1.00 0.00 6 LEU B C 1
ATOM 1557 O O . LEU B 1 6 ? -3.721 2.601 -1.941 1.00 0.00 6 LEU B O 1
ATOM 1573 N N . LEU B 1 7 ? -3.015 4.616 -1.245 1.00 0.00 7 LEU B N 1
ATOM 1574 C CA . LEU B 1 7 ? -2.835 4.191 0.140 1.00 0.00 7 LEU B CA 1
ATOM 1575 C C . LEU B 1 7 ? -4.156 3.728 0.742 1.00 0.00 7 LEU B C 1
ATOM 1576 O O . LEU B 1 7 ? -4.198 2.751 1.484 1.00 0.00 7 LEU B O 1
ATOM 1592 N N . PHE B 1 8 ? -5.227 4.448 0.425 1.00 0.00 8 PHE B N 1
ATOM 1593 C CA . PHE B 1 8 ? -6.556 4.123 0.953 1.00 0.00 8 PHE B CA 1
ATOM 1594 C C . PHE B 1 8 ? -7.542 3.798 -0.166 1.00 0.00 8 PHE B C 1
ATOM 1595 O O . PHE B 1 8 ? -8.752 3.961 -0.008 1.00 0.00 8 PHE B O 1
ATOM 1612 N N . GLY B 1 9 ? -7.013 3.353 -1.293 1.00 0.00 9 GLY B N 1
ATOM 1613 C CA . GLY B 1 9 ? -7.841 3.018 -2.453 1.00 0.00 9 GLY B CA 1
ATOM 1614 C C . GLY B 1 9 ? -8.555 1.683 -2.276 1.00 0.00 9 GLY B C 1
ATOM 1615 O O . GLY B 1 9 ? -8.988 1.071 -3.254 1.00 0.00 9 GLY B O 1
ATOM 1619 N N . ARG B 1 10 ? -8.670 1.229 -1.033 1.00 0.00 10 ARG B N 1
ATOM 1620 C CA . ARG B 1 10 ? -9.327 -0.045 -0.751 1.00 0.00 10 ARG B CA 1
ATOM 1621 C C . ARG B 1 10 ? -10.743 0.188 -0.250 1.00 0.00 10 ARG B C 1
ATOM 1622 O O . ARG B 1 10 ? -11.040 0.008 0.931 1.00 0.00 10 ARG B O 1
ATOM 1643 N N . LYS B 1 11 ? -11.615 0.584 -1.173 1.00 0.00 11 LYS B N 1
ATOM 1644 C CA . LYS B 1 11 ? -13.002 0.830 -0.833 1.00 0.00 11 LYS B CA 1
ATOM 1645 C C . LYS B 1 11 ? -13.093 1.788 0.340 1.00 0.00 11 LYS B C 1
ATOM 1646 O O . LYS B 1 11 ? -12.088 2.327 0.807 1.00 0.00 11 LYS B O 1
ATOM 1665 N N . GLN B 1 12 ? -14.313 2.004 0.801 1.00 0.00 12 GLN B N 1
ATOM 1666 C CA . GLN B 1 12 ? -14.555 2.904 1.913 1.00 0.00 12 GLN B CA 1
ATOM 1667 C C . GLN B 1 12 ? -14.260 2.198 3.236 1.00 0.00 12 GLN B C 1
ATOM 1668 O O . GLN B 1 12 ? -14.845 1.158 3.547 1.00 0.00 12 GLN B O 1
ATOM 1682 N N . LYS B 1 13 ? -13.345 2.783 4.005 1.00 0.00 13 LYS B N 1
ATOM 1683 C CA . LYS B 1 13 ? -12.961 2.222 5.292 1.00 0.00 13 LYS B CA 1
ATOM 1684 C C . LYS B 1 13 ? -13.866 2.778 6.380 1.00 0.00 13 LYS B C 1
ATOM 1685 O O . LYS B 1 13 ? -13.399 3.180 7.434 1.00 0.00 13 LYS B O 1
ATOM 1704 N N . THR B 1 14 ? -15.156 2.817 6.114 1.00 0.00 14 THR B N 1
ATOM 1705 C CA . THR B 1 14 ? -16.114 3.332 7.087 1.00 0.00 14 THR B CA 1
ATOM 1706 C C . THR B 1 14 ? -15.796 2.802 8.494 1.00 0.00 14 THR B C 1
ATOM 1707 O O . THR B 1 14 ? -14.831 2.070 8.694 1.00 0.00 14 THR B O 1
ATOM 1718 N N . ALA B 1 15 ? -16.617 3.176 9.468 1.00 0.00 15 ALA B N 1
ATOM 1719 C CA . ALA B 1 15 ? -16.406 2.737 10.849 1.00 0.00 15 ALA B CA 1
ATOM 1720 C C . ALA B 1 15 ? -15.338 3.604 11.511 1.00 0.00 15 ALA B C 1
ATOM 1721 O O . ALA B 1 15 ? -14.281 3.853 10.932 1.00 0.00 15 ALA B O 1
ATOM 1728 N N . THR B 1 16 ? -15.624 4.066 12.723 1.00 0.00 16 THR B N 1
ATOM 1729 C CA . THR B 1 16 ? -14.681 4.910 13.450 1.00 0.00 16 THR B CA 1
ATOM 1730 C C . THR B 1 16 ? -13.674 4.055 14.207 1.00 0.00 16 THR B C 1
ATOM 1731 O O . THR B 1 16 ? -14.050 3.200 15.009 1.00 0.00 16 THR B O 1
ATOM 1742 N N . VAL B 1 17 ? -12.394 4.291 13.947 1.00 0.00 17 VAL B N 1
ATOM 1743 C CA . VAL B 1 17 ? -11.339 3.537 14.610 1.00 0.00 17 VAL B CA 1
ATOM 1744 C C . VAL B 1 17 ? -11.214 3.967 16.069 1.00 0.00 17 VAL B C 1
ATOM 1745 O O . VAL B 1 17 ? -10.709 3.221 16.907 1.00 0.00 17 VAL B O 1
ATOM 1758 N N . ALA B 1 18 ? -11.675 5.181 16.361 1.00 0.00 18 ALA B N 1
ATOM 1759 C CA . ALA B 1 18 ? -11.610 5.711 17.720 1.00 0.00 18 ALA B CA 1
ATOM 1760 C C . ALA B 1 18 ? -10.162 5.810 18.188 1.00 0.00 18 ALA B C 1
ATOM 1761 O O . ALA B 1 18 ? -9.892 5.963 19.378 1.00 0.00 18 ALA B O 1
ATOM 1768 N N . ARG B 1 19 ? -9.235 5.711 17.239 1.00 0.00 19 ARG B N 1
ATOM 1769 C CA . ARG B 1 19 ? -7.806 5.775 17.550 1.00 0.00 19 ARG B CA 1
ATOM 1770 C C . ARG B 1 19 ? -7.044 6.427 16.399 1.00 0.00 19 ARG B C 1
ATOM 1771 O O . ARG B 1 19 ? -7.629 6.787 15.374 1.00 0.00 19 ARG B O 1
ATOM 1792 N N . ASP B 1 20 ? -5.732 6.584 16.586 1.00 0.00 20 ASP B N 1
ATOM 1793 C CA . ASP B 1 20 ? -4.884 7.194 15.563 1.00 0.00 20 ASP B CA 1
ATOM 1794 C C . ASP B 1 20 ? -3.785 6.222 15.157 1.00 0.00 20 ASP B C 1
ATOM 1795 O O . ASP B 1 20 ? -3.357 5.394 15.954 1.00 0.00 20 ASP B O 1
ATOM 1804 N N . ARG B 1 21 ? -3.347 6.316 13.905 1.00 0.00 21 ARG B N 1
ATOM 1805 C CA . ARG B 1 21 ? -2.299 5.436 13.386 1.00 0.00 21 ARG B CA 1
ATOM 1806 C C . ARG B 1 21 ? -1.307 6.241 12.562 1.00 0.00 21 ARG B C 1
ATOM 1807 O O . ARG B 1 21 ? -1.636 7.307 12.041 1.00 0.00 21 ARG B O 1
ATOM 1828 N N . LEU B 1 22 ? -0.088 5.721 12.445 1.00 0.00 22 LEU B N 1
ATOM 1829 C CA . LEU B 1 22 ? 0.962 6.385 11.676 1.00 0.00 22 LEU B CA 1
ATOM 1830 C C . LEU B 1 22 ? 1.696 5.363 10.812 1.00 0.00 22 LEU B C 1
ATOM 1831 O O . LEU B 1 22 ? 2.221 4.373 11.316 1.00 0.00 22 LEU B O 1
ATOM 1847 N N . GLN B 1 23 ? 1.723 5.619 9.505 1.00 0.00 23 GLN B N 1
ATOM 1848 C CA . GLN B 1 23 ? 2.396 4.735 8.551 1.00 0.00 23 GLN B CA 1
ATOM 1849 C C . GLN B 1 23 ? 3.469 5.506 7.800 1.00 0.00 23 GLN B C 1
ATOM 1850 O O . GLN B 1 23 ? 3.185 6.174 6.806 1.00 0.00 23 GLN B O 1
ATOM 1864 N N . ILE B 1 24 ? 4.702 5.417 8.288 1.00 0.00 24 ILE B N 1
ATOM 1865 C CA . ILE B 1 24 ? 5.821 6.116 7.662 1.00 0.00 24 ILE B CA 1
ATOM 1866 C C . ILE B 1 24 ? 6.606 5.165 6.772 1.00 0.00 24 ILE B C 1
ATOM 1867 O O . ILE B 1 24 ? 7.230 4.219 7.253 1.00 0.00 24 ILE B O 1
ATOM 1883 N N . ILE B 1 25 ? 6.572 5.430 5.467 1.00 0.00 25 ILE B N 1
ATOM 1884 C CA . ILE B 1 25 ? 7.288 4.601 4.498 1.00 0.00 25 ILE B CA 1
ATOM 1885 C C . ILE B 1 25 ? 8.555 5.311 4.044 1.00 0.00 25 ILE B C 1
ATOM 1886 O O . ILE B 1 25 ? 8.501 6.413 3.500 1.00 0.00 25 ILE B O 1
ATOM 1902 N N . ILE B 1 26 ? 9.696 4.672 4.278 1.00 0.00 26 ILE B N 1
ATOM 1903 C CA . ILE B 1 26 ? 10.989 5.240 3.897 1.00 0.00 26 ILE B CA 1
ATOM 1904 C C . ILE B 1 26 ? 11.560 4.498 2.700 1.00 0.00 26 ILE B C 1
ATOM 1905 O O . ILE B 1 26 ? 11.668 3.277 2.717 1.00 0.00 26 ILE B O 1
ATOM 1921 N N . ALA B 1 27 ? 11.931 5.247 1.662 1.00 0.00 27 ALA B N 1
ATOM 1922 C CA . ALA B 1 27 ? 12.508 4.654 0.453 1.00 0.00 27 ALA B CA 1
ATOM 1923 C C . ALA B 1 27 ? 13.846 5.308 0.139 1.00 0.00 27 ALA B C 1
ATOM 1924 O O . ALA B 1 27 ? 13.905 6.341 -0.528 1.00 0.00 27 ALA B O 1
ATOM 1931 N N . GLN B 1 28 ? 14.922 4.698 0.631 1.00 0.00 28 GLN B N 1
ATOM 1932 C CA . GLN B 1 28 ? 16.265 5.223 0.407 1.00 0.00 28 GLN B CA 1
ATOM 1933 C C . GLN B 1 28 ? 16.885 4.592 -0.830 1.00 0.00 28 GLN B C 1
ATOM 1934 O O . GLN B 1 28 ? 17.001 3.371 -0.924 1.00 0.00 28 GLN B O 1
ATOM 1948 N N . GLU B 1 29 ? 17.295 5.435 -1.774 1.00 0.00 29 GLU B N 1
ATOM 1949 C CA . GLU B 1 29 ? 17.924 4.964 -3.008 1.00 0.00 29 GLU B CA 1
ATOM 1950 C C . GLU B 1 29 ? 19.331 5.539 -3.114 1.00 0.00 29 GLU B C 1
ATOM 1951 O O . GLU B 1 29 ? 19.513 6.757 -3.113 1.00 0.00 29 GLU B O 1
ATOM 1963 N N . ARG B 1 30 ? 20.324 4.656 -3.200 1.00 0.00 30 ARG B N 1
ATOM 1964 C CA . ARG B 1 30 ? 21.721 5.080 -3.303 1.00 0.00 30 ARG B CA 1
ATOM 1965 C C . ARG B 1 30 ? 22.386 4.437 -4.511 1.00 0.00 30 ARG B C 1
ATOM 1966 O O . ARG B 1 30 ? 22.217 3.245 -4.766 1.00 0.00 30 ARG B O 1
ATOM 1987 N N . ALA B 1 31 ? 23.142 5.239 -5.255 1.00 0.00 31 ALA B N 1
ATOM 1988 C CA . ALA B 1 31 ? 23.838 4.741 -6.437 1.00 0.00 31 ALA B CA 1
ATOM 1989 C C . ALA B 1 31 ? 25.175 4.129 -6.035 1.00 0.00 31 ALA B C 1
ATOM 1990 O O . ALA B 1 31 ? 25.739 4.489 -5.000 1.00 0.00 31 ALA B O 1
ATOM 1997 N N . GLN B 1 32 ? 25.675 3.197 -6.849 1.00 0.00 32 GLN B N 1
ATOM 1998 C CA . GLN B 1 32 ? 26.948 2.533 -6.562 1.00 0.00 32 GLN B CA 1
ATOM 1999 C C . GLN B 1 32 ? 27.946 3.508 -5.942 1.00 0.00 32 GLN B C 1
ATOM 2000 O O . GLN B 1 32 ? 28.793 3.118 -5.137 1.00 0.00 32 GLN B O 1
ATOM 2014 N N . GLU B 1 33 ? 27.836 4.777 -6.320 1.00 0.00 33 GLU B N 1
ATOM 2015 C CA . GLU B 1 33 ? 28.725 5.801 -5.791 1.00 0.00 33 GLU B CA 1
ATOM 2016 C C . GLU B 1 33 ? 28.464 5.993 -4.301 1.00 0.00 33 GLU B C 1
ATOM 2017 O O . GLU B 1 33 ? 27.316 6.081 -3.866 1.00 0.00 33 GLU B O 1
ATOM 2029 N N . GLY B 1 34 ? 29.540 6.052 -3.525 1.00 0.00 34 GLY B N 1
ATOM 2030 C CA . GLY B 1 34 ? 29.436 6.230 -2.078 1.00 0.00 34 GLY B CA 1
ATOM 2031 C C . GLY B 1 34 ? 29.549 4.893 -1.362 1.00 0.00 34 GLY B C 1
ATOM 2032 O O . GLY B 1 34 ? 29.254 3.842 -1.932 1.00 0.00 34 GLY B O 1
ATOM 2036 N N . GLN B 1 35 ? 29.978 4.938 -0.104 1.00 0.00 35 GLN B N 1
ATOM 2037 C CA . GLN B 1 35 ? 30.132 3.722 0.694 1.00 0.00 35 GLN B CA 1
ATOM 2038 C C . GLN B 1 35 ? 29.797 4.000 2.156 1.00 0.00 35 GLN B C 1
ATOM 2039 O O . GLN B 1 35 ? 29.254 5.053 2.493 1.00 0.00 35 GLN B O 1
ATOM 2053 N N . THR B 1 36 ? 30.126 3.044 3.014 1.00 0.00 36 THR B N 1
ATOM 2054 C CA . THR B 1 36 ? 29.857 3.180 4.440 1.00 0.00 36 THR B CA 1
ATOM 2055 C C . THR B 1 36 ? 28.370 3.461 4.689 1.00 0.00 36 THR B C 1
ATOM 2056 O O . THR B 1 36 ? 27.979 4.614 4.868 1.00 0.00 36 THR B O 1
ATOM 2067 N N . PRO B 1 37 ? 27.533 2.439 4.715 1.00 0.00 37 PRO B N 1
ATOM 2068 C CA . PRO B 1 37 ? 26.078 2.621 4.959 1.00 0.00 37 PRO B CA 1
ATOM 2069 C C . PRO B 1 37 ? 25.811 2.913 6.430 1.00 0.00 37 PRO B C 1
ATOM 2070 O O . PRO B 1 37 ? 26.588 2.505 7.274 1.00 0.00 37 PRO B O 1
ATOM 2081 N N . ASP B 1 38 ? 24.731 3.631 6.707 1.00 0.00 38 ASP B N 1
ATOM 2082 C CA . ASP B 1 38 ? 24.349 4.006 8.076 1.00 0.00 38 ASP B CA 1
ATOM 2083 C C . ASP B 1 38 ? 23.256 5.071 8.008 1.00 0.00 38 ASP B C 1
ATOM 2084 O O . ASP B 1 38 ? 23.436 6.180 8.505 1.00 0.00 38 ASP B O 1
ATOM 2093 N N . TYR B 1 39 ? 22.129 4.739 7.371 1.00 0.00 39 TYR B N 1
ATOM 2094 C CA . TYR B 1 39 ? 21.020 5.695 7.229 1.00 0.00 39 TYR B CA 1
ATOM 2095 C C . TYR B 1 39 ? 19.695 5.060 7.633 1.00 0.00 39 TYR B C 1
ATOM 2096 O O . TYR B 1 39 ? 18.813 5.732 8.167 1.00 0.00 39 TYR B O 1
ATOM 2114 N N . LEU B 1 40 ? 19.564 3.765 7.379 1.00 0.00 40 LEU B N 1
ATOM 2115 C CA . LEU B 1 40 ? 18.344 3.045 7.724 1.00 0.00 40 LEU B CA 1
ATOM 2116 C C . LEU B 1 40 ? 18.142 3.047 9.253 1.00 0.00 40 LEU B C 1
ATOM 2117 O O . LEU B 1 40 ? 17.149 3.590 9.743 1.00 0.00 40 LEU B O 1
ATOM 2133 N N . PRO B 1 41 ? 19.062 2.488 10.014 1.00 0.00 41 PRO B N 1
ATOM 2134 C CA . PRO B 1 41 ? 18.958 2.462 11.510 1.00 0.00 41 PRO B CA 1
ATOM 2135 C C . PRO B 1 41 ? 19.063 3.868 12.112 1.00 0.00 41 PRO B C 1
ATOM 2136 O O . PRO B 1 41 ? 18.768 4.069 13.291 1.00 0.00 41 PRO B O 1
ATOM 2147 N N . THR B 1 42 ? 19.464 4.834 11.292 1.00 0.00 42 THR B N 1
ATOM 2148 C CA . THR B 1 42 ? 19.583 6.215 11.755 1.00 0.00 42 THR B CA 1
ATOM 2149 C C . THR B 1 42 ? 18.206 6.862 11.902 1.00 0.00 42 THR B C 1
ATOM 2150 O O . THR B 1 42 ? 17.870 7.398 12.959 1.00 0.00 42 THR B O 1
ATOM 2161 N N . LEU B 1 43 ? 17.416 6.813 10.834 1.00 0.00 43 LEU B N 1
ATOM 2162 C CA . LEU B 1 43 ? 16.080 7.400 10.847 1.00 0.00 43 LEU B CA 1
ATOM 2163 C C . LEU B 1 43 ? 15.177 6.658 11.825 1.00 0.00 43 LEU B C 1
ATOM 2164 O O . LEU B 1 43 ? 14.413 7.273 12.565 1.00 0.00 43 LEU B O 1
ATOM 2180 N N . ARG B 1 44 ? 15.272 5.337 11.823 1.00 0.00 44 ARG B N 1
ATOM 2181 C CA . ARG B 1 44 ? 14.449 4.532 12.715 1.00 0.00 44 ARG B CA 1
ATOM 2182 C C . ARG B 1 44 ? 14.717 4.902 14.167 1.00 0.00 44 ARG B C 1
ATOM 2183 O O . ARG B 1 44 ? 13.789 5.015 14.965 1.00 0.00 44 ARG B O 1
ATOM 2204 N N . LYS B 1 45 ? 15.983 5.069 14.513 1.00 0.00 45 LYS B N 1
ATOM 2205 C CA . LYS B 1 45 ? 16.337 5.400 15.884 1.00 0.00 45 LYS B CA 1
ATOM 2206 C C . LYS B 1 45 ? 15.712 6.724 16.317 1.00 0.00 45 LYS B C 1
ATOM 2207 O O . LYS B 1 45 ? 15.106 6.810 17.386 1.00 0.00 45 LYS B O 1
ATOM 2226 N N . ALA B 1 46 ? 15.881 7.754 15.497 1.00 0.00 46 ALA B N 1
ATOM 2227 C CA . ALA B 1 46 ? 15.345 9.065 15.831 1.00 0.00 46 ALA B CA 1
ATOM 2228 C C . ALA B 1 46 ? 13.838 9.014 15.936 1.00 0.00 46 ALA B C 1
ATOM 2229 O O . ALA B 1 46 ? 13.238 9.719 16.742 1.00 0.00 46 ALA B O 1
ATOM 2236 N N . LEU B 1 47 ? 13.233 8.174 15.126 1.00 0.00 47 LEU B N 1
ATOM 2237 C CA . LEU B 1 47 ? 11.783 8.037 15.142 1.00 0.00 47 LEU B CA 1
ATOM 2238 C C . LEU B 1 47 ? 11.315 7.285 16.385 1.00 0.00 47 LEU B C 1
ATOM 2239 O O . LEU B 1 47 ? 10.303 7.635 16.989 1.00 0.00 47 LEU B O 1
ATOM 2255 N N . MET B 1 48 ? 12.061 6.256 16.755 1.00 0.00 48 MET B N 1
ATOM 2256 C CA . MET B 1 48 ? 11.720 5.451 17.921 1.00 0.00 48 MET B CA 1
ATOM 2257 C C . MET B 1 48 ? 11.823 6.277 19.199 1.00 0.00 48 MET B C 1
ATOM 2258 O O . MET B 1 48 ? 11.011 6.128 20.114 1.00 0.00 48 MET B O 1
ATOM 2272 N N . GLU B 1 49 ? 12.819 7.152 19.251 1.00 0.00 49 GLU B N 1
ATOM 2273 C CA . GLU B 1 49 ? 13.021 8.001 20.418 1.00 0.00 49 GLU B CA 1
ATOM 2274 C C . GLU B 1 49 ? 12.098 9.220 20.381 1.00 0.00 49 GLU B C 1
ATOM 2275 O O . GLU B 1 49 ? 11.507 9.595 21.394 1.00 0.00 49 GLU B O 1
ATOM 2287 N N . VAL B 1 50 ? 11.951 9.820 19.204 1.00 0.00 50 VAL B N 1
ATOM 2288 C CA . VAL B 1 50 ? 11.085 10.987 19.060 1.00 0.00 50 VAL B CA 1
ATOM 2289 C C . VAL B 1 50 ? 9.635 10.602 19.336 1.00 0.00 50 VAL B C 1
ATOM 2290 O O . VAL B 1 50 ? 8.940 11.274 20.097 1.00 0.00 50 VAL B O 1
ATOM 2303 N N . LEU B 1 51 ? 9.185 9.527 18.703 1.00 0.00 51 LEU B N 1
ATOM 2304 C CA . LEU B 1 51 ? 7.814 9.082 18.889 1.00 0.00 51 LEU B CA 1
ATOM 2305 C C . LEU B 1 51 ? 7.565 8.719 20.349 1.00 0.00 51 LEU B C 1
ATOM 2306 O O . LEU B 1 51 ? 6.610 9.190 20.958 1.00 0.00 51 LEU B O 1
ATOM 2322 N N . SER B 1 52 ? 8.428 7.895 20.920 1.00 0.00 52 SER B N 1
ATOM 2323 C CA . SER B 1 52 ? 8.260 7.499 22.310 1.00 0.00 52 SER B CA 1
ATOM 2324 C C . SER B 1 52 ? 8.115 8.727 23.206 1.00 0.00 52 SER B C 1
ATOM 2325 O O . SER B 1 52 ? 7.461 8.670 24.248 1.00 0.00 52 SER B O 1
ATOM 2333 N N . LYS B 1 53 ? 8.727 9.837 22.794 1.00 0.00 53 LYS B N 1
ATOM 2334 C CA . LYS B 1 53 ? 8.663 11.083 23.566 1.00 0.00 53 LYS B CA 1
ATOM 2335 C C . LYS B 1 53 ? 7.513 11.977 23.092 1.00 0.00 53 LYS B C 1
ATOM 2336 O O . LYS B 1 53 ? 6.561 12.228 23.832 1.00 0.00 53 LYS B O 1
ATOM 2355 N N . TYR B 1 54 ? 7.622 12.466 21.862 1.00 0.00 54 TYR B N 1
ATOM 2356 C CA . TYR B 1 54 ? 6.606 13.344 21.287 1.00 0.00 54 TYR B CA 1
ATOM 2357 C C . TYR B 1 54 ? 5.258 12.641 21.184 1.00 0.00 54 TYR B C 1
ATOM 2358 O O . TYR B 1 54 ? 4.213 13.291 21.203 1.00 0.00 54 TYR B O 1
ATOM 2376 N N . VAL B 1 55 ? 5.284 11.315 21.071 1.00 0.00 55 VAL B N 1
ATOM 2377 C CA . VAL B 1 55 ? 4.051 10.526 20.961 1.00 0.00 55 VAL B CA 1
ATOM 2378 C C . VAL B 1 55 ? 3.960 9.510 22.099 1.00 0.00 55 VAL B C 1
ATOM 2379 O O . VAL B 1 55 ? 4.973 9.091 22.657 1.00 0.00 55 VAL B O 1
ATOM 2392 N N . ASN B 1 56 ? 2.729 9.134 22.454 1.00 0.00 56 ASN B N 1
ATOM 2393 C CA . ASN B 1 56 ? 2.495 8.181 23.543 1.00 0.00 56 ASN B CA 1
ATOM 2394 C C . ASN B 1 56 ? 2.331 6.763 23.017 1.00 0.00 56 ASN B C 1
ATOM 2395 O O . ASN B 1 56 ? 1.225 6.233 22.984 1.00 0.00 56 ASN B O 1
ATOM 2406 N N . VAL B 1 57 ? 3.439 6.146 22.620 1.00 0.00 57 VAL B N 1
ATOM 2407 C CA . VAL B 1 57 ? 3.405 4.774 22.106 1.00 0.00 57 VAL B CA 1
ATOM 2408 C C . VAL B 1 57 ? 4.482 3.930 22.776 1.00 0.00 57 VAL B C 1
ATOM 2409 O O . VAL B 1 57 ? 5.650 4.314 22.819 1.00 0.00 57 VAL B O 1
ATOM 2422 N N . SER B 1 58 ? 4.079 2.773 23.289 1.00 0.00 58 SER B N 1
ATOM 2423 C CA . SER B 1 58 ? 5.012 1.868 23.946 1.00 0.00 58 SER B CA 1
ATOM 2424 C C . SER B 1 58 ? 5.714 1.015 22.901 1.00 0.00 58 SER B C 1
ATOM 2425 O O . SER B 1 58 ? 5.098 0.609 21.924 1.00 0.00 58 SER B O 1
ATOM 2433 N N . LEU B 1 59 ? 6.995 0.739 23.116 1.00 0.00 59 LEU B N 1
ATOM 2434 C CA . LEU B 1 59 ? 7.771 -0.072 22.179 1.00 0.00 59 LEU B CA 1
ATOM 2435 C C . LEU B 1 59 ? 7.057 -1.397 21.891 1.00 0.00 59 LEU B C 1
ATOM 2436 O O . LEU B 1 59 ? 7.508 -2.186 21.064 1.00 0.00 59 LEU B O 1
ATOM 2452 N N . ASP B 1 60 ? 5.940 -1.623 22.574 1.00 0.00 60 ASP B N 1
ATOM 2453 C CA . ASP B 1 60 ? 5.167 -2.843 22.381 1.00 0.00 60 ASP B CA 1
ATOM 2454 C C . ASP B 1 60 ? 4.205 -2.701 21.200 1.00 0.00 60 ASP B C 1
ATOM 2455 O O . ASP B 1 60 ? 3.762 -3.703 20.637 1.00 0.00 60 ASP B O 1
ATOM 2464 N N . ASN B 1 61 ? 3.882 -1.459 20.819 1.00 0.00 61 ASN B N 1
ATOM 2465 C CA . ASN B 1 61 ? 2.967 -1.201 19.700 1.00 0.00 61 ASN B CA 1
ATOM 2466 C C . ASN B 1 61 ? 3.738 -0.727 18.468 1.00 0.00 61 ASN B C 1
ATOM 2467 O O . ASN B 1 61 ? 3.155 -0.164 17.544 1.00 0.00 61 ASN B O 1
ATOM 2478 N N . ILE B 1 62 ? 5.053 -0.956 18.462 1.00 0.00 62 ILE B N 1
ATOM 2479 C CA . ILE B 1 62 ? 5.901 -0.547 17.335 1.00 0.00 62 ILE B CA 1
ATOM 2480 C C . ILE B 1 62 ? 6.089 -1.698 16.348 1.00 0.00 62 ILE B C 1
ATOM 2481 O O . ILE B 1 62 ? 6.731 -2.698 16.660 1.00 0.00 62 ILE B O 1
ATOM 2497 N N . ARG B 1 63 ? 5.547 -1.521 15.149 1.00 0.00 63 ARG B N 1
ATOM 2498 C CA . ARG B 1 63 ? 5.681 -2.527 14.098 1.00 0.00 63 ARG B CA 1
ATOM 2499 C C . ARG B 1 63 ? 6.824 -2.140 13.169 1.00 0.00 63 ARG B C 1
ATOM 2500 O O . ARG B 1 63 ? 6.822 -1.062 12.579 1.00 0.00 63 ARG B O 1
ATOM 2521 N N . ILE B 1 64 ? 7.808 -3.029 13.055 1.00 0.00 64 ILE B N 1
ATOM 2522 C CA . ILE B 1 64 ? 8.977 -2.795 12.203 1.00 0.00 64 ILE B CA 1
ATOM 2523 C C . ILE B 1 64 ? 9.066 -3.851 11.121 1.00 0.00 64 ILE B C 1
ATOM 2524 O O . ILE B 1 64 ? 8.845 -5.036 11.372 1.00 0.00 64 ILE B O 1
ATOM 2540 N N . SER B 1 65 ? 9.405 -3.412 9.918 1.00 0.00 65 SER B N 1
ATOM 2541 C CA . SER B 1 65 ? 9.538 -4.322 8.792 1.00 0.00 65 SER B CA 1
ATOM 2542 C C . SER B 1 65 ? 10.523 -3.763 7.775 1.00 0.00 65 SER B C 1
ATOM 2543 O O . SER B 1 65 ? 10.169 -2.925 6.945 1.00 0.00 65 SER B O 1
ATOM 2551 N N . GLN B 1 66 ? 11.769 -4.228 7.853 1.00 0.00 66 GLN B N 1
ATOM 2552 C CA . GLN B 1 66 ? 12.812 -3.768 6.940 1.00 0.00 66 GLN B CA 1
ATOM 2553 C C . GLN B 1 66 ? 12.810 -4.607 5.671 1.00 0.00 66 GLN B C 1
ATOM 2554 O O . GLN B 1 66 ? 12.458 -5.786 5.692 1.00 0.00 66 GLN B O 1
ATOM 2568 N N . GLU B 1 67 ? 13.223 -3.993 4.565 1.00 0.00 67 GLU B N 1
ATOM 2569 C CA . GLU B 1 67 ? 13.283 -4.687 3.280 1.00 0.00 67 GLU B CA 1
ATOM 2570 C C . GLU B 1 67 ? 14.425 -4.132 2.435 1.00 0.00 67 GLU B C 1
ATOM 2571 O O . GLU B 1 67 ? 14.310 -3.057 1.851 1.00 0.00 67 GLU B O 1
ATOM 2583 N N . LYS B 1 68 ? 15.531 -4.875 2.375 1.00 0.00 68 LYS B N 1
ATOM 2584 C CA . LYS B 1 68 ? 16.699 -4.454 1.599 1.00 0.00 68 LYS B CA 1
ATOM 2585 C C . LYS B 1 68 ? 16.724 -5.152 0.244 1.00 0.00 68 LYS B C 1
ATOM 2586 O O . LYS B 1 68 ? 16.228 -6.270 0.103 1.00 0.00 68 LYS B O 1
ATOM 2605 N N . GLN B 1 69 ? 17.303 -4.485 -0.749 1.00 0.00 69 GLN B N 1
ATOM 2606 C CA . GLN B 1 69 ? 17.388 -5.052 -2.088 1.00 0.00 69 GLN B CA 1
ATOM 2607 C C . GLN B 1 69 ? 18.452 -4.325 -2.902 1.00 0.00 69 GLN B C 1
ATOM 2608 O O . GLN B 1 69 ? 18.274 -3.168 -3.282 1.00 0.00 69 GLN B O 1
ATOM 2622 N N . ASP B 1 70 ? 19.557 -5.012 -3.166 1.00 0.00 70 ASP B N 1
ATOM 2623 C CA . ASP B 1 70 ? 20.648 -4.426 -3.935 1.00 0.00 70 ASP B CA 1
ATOM 2624 C C . ASP B 1 70 ? 21.050 -3.066 -3.354 1.00 0.00 70 ASP B C 1
ATOM 2625 O O . ASP B 1 70 ? 21.494 -2.981 -2.208 1.00 0.00 70 ASP B O 1
ATOM 2634 N N . GLY B 1 71 ? 20.892 -2.005 -4.149 1.00 0.00 71 GLY B N 1
ATOM 2635 C CA . GLY B 1 71 ? 21.241 -0.648 -3.712 1.00 0.00 71 GLY B CA 1
ATOM 2636 C C . GLY B 1 71 ? 19.994 0.133 -3.310 1.00 0.00 71 GLY B C 1
ATOM 2637 O O . GLY B 1 71 ? 20.016 1.364 -3.237 1.00 0.00 71 GLY B O 1
ATOM 2641 N N . MET B 1 72 ? 18.904 -0.593 -3.056 1.00 0.00 72 MET B N 1
ATOM 2642 C CA . MET B 1 72 ? 17.635 0.029 -2.665 1.00 0.00 72 MET B CA 1
ATOM 2643 C C . MET B 1 72 ? 17.078 -0.633 -1.413 1.00 0.00 72 MET B C 1
ATOM 2644 O O . MET B 1 72 ? 16.904 -1.850 -1.363 1.00 0.00 72 MET B O 1
ATOM 2658 N N . ASP B 1 73 ? 16.797 0.184 -0.401 1.00 0.00 73 ASP B N 1
ATOM 2659 C CA . ASP B 1 73 ? 16.251 -0.306 0.864 1.00 0.00 73 ASP B CA 1
ATOM 2660 C C . ASP B 1 73 ? 14.944 0.406 1.176 1.00 0.00 73 ASP B C 1
ATOM 2661 O O . ASP B 1 73 ? 14.788 1.591 0.880 1.00 0.00 73 ASP B O 1
ATOM 2670 N N . VAL B 1 74 ? 14.007 -0.316 1.784 1.00 0.00 74 VAL B N 1
ATOM 2671 C CA . VAL B 1 74 ? 12.716 0.259 2.148 1.00 0.00 74 VAL B CA 1
ATOM 2672 C C . VAL B 1 74 ? 12.304 -0.201 3.540 1.00 0.00 74 VAL B C 1
ATOM 2673 O O . VAL B 1 74 ? 12.115 -1.397 3.774 1.00 0.00 74 VAL B O 1
ATOM 2686 N N . LEU B 1 75 ? 12.174 0.748 4.470 1.00 0.00 75 LEU B N 1
ATOM 2687 C CA . LEU B 1 75 ? 11.787 0.418 5.848 1.00 0.00 75 LEU B CA 1
ATOM 2688 C C . LEU B 1 75 ? 10.339 0.833 6.091 1.00 0.00 75 LEU B C 1
ATOM 2689 O O . LEU B 1 75 ? 10.012 2.020 6.113 1.00 0.00 75 LEU B O 1
ATOM 2705 N N . GLU B 1 76 ? 9.486 -0.167 6.287 1.00 0.00 76 GLU B N 1
ATOM 2706 C CA . GLU B 1 76 ? 8.073 0.075 6.553 1.00 0.00 76 GLU B CA 1
ATOM 2707 C C . GLU B 1 76 ? 7.840 0.087 8.056 1.00 0.00 76 GLU B C 1
ATOM 2708 O O . GLU B 1 76 ? 8.072 -0.916 8.738 1.00 0.00 76 GLU B O 1
ATOM 2720 N N . LEU B 1 77 ? 7.396 1.234 8.569 1.00 0.00 77 LEU B N 1
ATOM 2721 C CA . LEU B 1 77 ? 7.133 1.390 10.001 1.00 0.00 77 LEU B CA 1
ATOM 2722 C C . LEU B 1 77 ? 5.692 1.831 10.219 1.00 0.00 77 LEU B C 1
ATOM 2723 O O . LEU B 1 77 ? 5.246 2.829 9.654 1.00 0.00 77 LEU B O 1
ATOM 2739 N N . ASN B 1 78 ? 4.970 1.081 11.053 1.00 0.00 78 ASN B N 1
ATOM 2740 C CA . ASN B 1 78 ? 3.578 1.399 11.364 1.00 0.00 78 ASN B CA 1
ATOM 2741 C C . ASN B 1 78 ? 3.393 1.494 12.873 1.00 0.00 78 ASN B C 1
ATOM 2742 O O . ASN B 1 78 ? 3.670 0.538 13.597 1.00 0.00 78 ASN B O 1
ATOM 2753 N N . ILE B 1 79 ? 2.938 2.650 13.351 1.00 0.00 79 ILE B N 1
ATOM 2754 C CA . ILE B 1 79 ? 2.730 2.866 14.785 1.00 0.00 79 ILE B CA 1
ATOM 2755 C C . ILE B 1 79 ? 1.259 3.143 15.065 1.00 0.00 79 ILE B C 1
ATOM 2756 O O . ILE B 1 79 ? 0.609 3.868 14.321 1.00 0.00 79 ILE B O 1
ATOM 2772 N N . THR B 1 80 ? 0.736 2.573 16.148 1.00 0.00 80 THR B N 1
ATOM 2773 C CA . THR B 1 80 ? -0.662 2.790 16.517 1.00 0.00 80 THR B CA 1
ATOM 2774 C C . THR B 1 80 ? -0.720 3.717 17.724 1.00 0.00 80 THR B C 1
ATOM 2775 O O . THR B 1 80 ? -0.294 3.344 18.819 1.00 0.00 80 THR B O 1
ATOM 2786 N N . LEU B 1 81 ? -1.228 4.925 17.529 1.00 0.00 81 LEU B N 1
ATOM 2787 C CA . LEU B 1 81 ? -1.305 5.884 18.622 1.00 0.00 81 LEU B CA 1
ATOM 2788 C C . LEU B 1 81 ? -2.498 5.550 19.535 1.00 0.00 81 LEU B C 1
ATOM 2789 O O . LEU B 1 81 ? -3.646 5.526 19.059 1.00 0.00 81 LEU B O 1
ATOM 2805 N N . PRO B 1 82 ? -2.268 5.297 20.826 1.00 0.00 82 PRO B N 1
ATOM 2806 C CA . PRO B 1 82 ? -3.364 4.963 21.772 1.00 0.00 82 PRO B CA 1
ATOM 2807 C C . PRO B 1 82 ? -4.172 6.193 22.178 1.00 0.00 82 PRO B C 1
ATOM 2808 O O . PRO B 1 82 ? -3.855 7.314 21.778 1.00 0.00 82 PRO B O 1
ATOM 2819 N N . GLU B 1 83 ? -5.218 5.969 22.974 1.00 0.00 83 GLU B N 1
ATOM 2820 C CA . GLU B 1 83 ? -6.082 7.055 23.441 1.00 0.00 83 GLU B CA 1
ATOM 2821 C C . GLU B 1 83 ? -6.152 7.054 24.966 1.00 0.00 83 GLU B C 1
ATOM 2822 O O . GLU B 1 83 ? -6.385 6.017 25.586 1.00 0.00 83 GLU B O 1
ATOM 2834 N N . GLN B 1 84 ? -5.936 8.222 25.567 1.00 0.00 84 GLN B N 1
ATOM 2835 C CA . GLN B 1 84 ? -5.969 8.342 27.021 1.00 0.00 84 GLN B CA 1
ATOM 2836 C C . GLN B 1 84 ? -5.819 9.800 27.439 1.00 0.00 84 GLN B C 1
ATOM 2837 O O . GLN B 1 84 ? -5.126 10.111 28.407 1.00 0.00 84 GLN B O 1
ATOM 2851 N N . LYS B 1 85 ? -6.473 10.690 26.700 1.00 0.00 85 LYS B N 1
ATOM 2852 C CA . LYS B 1 85 ? -6.402 12.115 26.997 1.00 0.00 85 LYS B CA 1
ATOM 2853 C C . LYS B 1 85 ? -7.000 12.395 28.372 1.00 0.00 85 LYS B C 1
ATOM 2854 O O . LYS B 1 85 ? -6.476 13.208 29.133 1.00 0.00 85 LYS B O 1
ATOM 2873 N N . LYS B 1 86 ? -8.102 11.716 28.680 1.00 0.00 86 LYS B N 1
ATOM 2874 C CA . LYS B 1 86 ? -8.771 11.894 29.964 1.00 0.00 86 LYS B CA 1
ATOM 2875 C C . LYS B 1 86 ? -9.227 13.340 30.132 1.00 0.00 86 LYS B C 1
ATOM 2876 O O . LYS B 1 86 ? -8.567 14.267 29.662 1.00 0.00 86 LYS B O 1
ATOM 2895 N N . VAL B 1 87 ? -10.358 13.526 30.806 1.00 0.00 87 VAL B N 1
ATOM 2896 C CA . VAL B 1 87 ? -10.889 14.865 31.029 1.00 0.00 87 VAL B CA 1
ATOM 2897 C C . VAL B 1 87 ? -9.829 15.756 31.663 1.00 0.00 87 VAL B C 1
ATOM 2898 O O . VAL B 1 87 ? -8.688 15.335 31.857 1.00 0.00 87 VAL B O 1
ATOM 2911 N N . LEU B 1 88 ? -10.211 16.991 31.984 1.00 0.00 88 LEU B N 1
ATOM 2912 C CA . LEU B 1 88 ? -9.283 17.939 32.597 1.00 0.00 88 LEU B CA 1
ATOM 2913 C C . LEU B 1 88 ? -9.457 17.945 34.112 1.00 0.00 88 LEU B C 1
ATOM 2914 O O . LEU B 1 88 ? -10.554 18.180 34.621 1.00 0.00 88 LEU B O 1
ATOM 2930 N N . GLU B 1 89 ? -8.366 17.685 34.826 1.00 0.00 89 GLU B N 1
ATOM 2931 C CA . GLU B 1 89 ? -8.403 17.661 36.282 1.00 0.00 89 GLU B CA 1
ATOM 2932 C C . GLU B 1 89 ? -9.597 16.849 36.775 1.00 0.00 89 GLU B C 1
ATOM 2933 O O . GLU B 1 89 ? -10.179 16.142 35.970 1.00 0.00 89 GLU B O 1
ATOM 2945 N N . MET A 1 1 ? 3.578 -9.797 -4.512 1.00 0.00 1 MET A N 2
ATOM 2946 C CA . MET A 1 1 ? 4.399 -8.747 -5.178 1.00 0.00 1 MET A CA 2
ATOM 2947 C C . MET A 1 1 ? 5.229 -8.023 -4.121 1.00 0.00 1 MET A C 2
ATOM 2948 O O . MET A 1 1 ? 5.401 -8.520 -3.009 1.00 0.00 1 MET A O 2
ATOM 2962 N N . SER A 1 2 ? 5.739 -6.844 -4.474 1.00 0.00 2 SER A N 2
ATOM 2963 C CA . SER A 1 2 ? 6.549 -6.060 -3.547 1.00 0.00 2 SER A CA 2
ATOM 2964 C C . SER A 1 2 ? 6.446 -4.573 -3.874 1.00 0.00 2 SER A C 2
ATOM 2965 O O . SER A 1 2 ? 6.349 -4.186 -5.039 1.00 0.00 2 SER A O 2
ATOM 2973 N N . LEU A 1 3 ? 6.467 -3.747 -2.838 1.00 0.00 3 LEU A N 2
ATOM 2974 C CA . LEU A 1 3 ? 6.375 -2.306 -3.020 1.00 0.00 3 LEU A CA 2
ATOM 2975 C C . LEU A 1 3 ? 7.562 -1.786 -3.806 1.00 0.00 3 LEU A C 2
ATOM 2976 O O . LEU A 1 3 ? 7.431 -0.862 -4.606 1.00 0.00 3 LEU A O 2
ATOM 2992 N N . ILE A 1 4 ? 8.718 -2.379 -3.572 1.00 0.00 4 ILE A N 2
ATOM 2993 C CA . ILE A 1 4 ? 9.928 -1.966 -4.263 1.00 0.00 4 ILE A CA 2
ATOM 2994 C C . ILE A 1 4 ? 9.712 -1.992 -5.773 1.00 0.00 4 ILE A C 2
ATOM 2995 O O . ILE A 1 4 ? 10.298 -1.194 -6.508 1.00 0.00 4 ILE A O 2
ATOM 3011 N N . GLU A 1 5 ? 8.863 -2.907 -6.229 1.00 0.00 5 GLU A N 2
ATOM 3012 C CA . GLU A 1 5 ? 8.569 -3.017 -7.651 1.00 0.00 5 GLU A CA 2
ATOM 3013 C C . GLU A 1 5 ? 7.668 -1.880 -8.111 1.00 0.00 5 GLU A C 2
ATOM 3014 O O . GLU A 1 5 ? 7.916 -1.267 -9.135 1.00 0.00 5 GLU A O 2
ATOM 3026 N N . LEU A 1 6 ? 6.617 -1.612 -7.350 1.00 0.00 6 LEU A N 2
ATOM 3027 C CA . LEU A 1 6 ? 5.686 -0.544 -7.704 1.00 0.00 6 LEU A CA 2
ATOM 3028 C C . LEU A 1 6 ? 6.361 0.819 -7.648 1.00 0.00 6 LEU A C 2
ATOM 3029 O O . LEU A 1 6 ? 6.150 1.665 -8.516 1.00 0.00 6 LEU A O 2
ATOM 3045 N N . LEU A 1 7 ? 7.156 1.030 -6.614 1.00 0.00 7 LEU A N 2
ATOM 3046 C CA . LEU A 1 7 ? 7.842 2.303 -6.436 1.00 0.00 7 LEU A CA 2
ATOM 3047 C C . LEU A 1 7 ? 8.794 2.566 -7.585 1.00 0.00 7 LEU A C 2
ATOM 3048 O O . LEU A 1 7 ? 8.881 3.685 -8.087 1.00 0.00 7 LEU A O 2
ATOM 3064 N N . PHE A 1 8 ? 9.512 1.526 -7.997 1.00 0.00 8 PHE A N 2
ATOM 3065 C CA . PHE A 1 8 ? 10.474 1.645 -9.094 1.00 0.00 8 PHE A CA 2
ATOM 3066 C C . PHE A 1 8 ? 10.095 0.746 -10.265 1.00 0.00 8 PHE A C 2
ATOM 3067 O O . PHE A 1 8 ? 10.954 0.278 -11.014 1.00 0.00 8 PHE A O 2
ATOM 3084 N N . GLY A 1 9 ? 8.805 0.514 -10.418 1.00 0.00 9 GLY A N 2
ATOM 3085 C CA . GLY A 1 9 ? 8.303 -0.323 -11.508 1.00 0.00 9 GLY A CA 2
ATOM 3086 C C . GLY A 1 9 ? 8.499 0.357 -12.858 1.00 0.00 9 GLY A C 2
ATOM 3087 O O . GLY A 1 9 ? 7.686 0.192 -13.771 1.00 0.00 9 GLY A O 2
ATOM 3091 N N . ARG A 1 10 ? 9.581 1.118 -12.982 1.00 0.00 10 ARG A N 2
ATOM 3092 C CA . ARG A 1 10 ? 9.872 1.814 -14.225 1.00 0.00 10 ARG A CA 2
ATOM 3093 C C . ARG A 1 10 ? 10.086 0.815 -15.353 1.00 0.00 10 ARG A C 2
ATOM 3094 O O . ARG A 1 10 ? 10.711 -0.229 -15.161 1.00 0.00 10 ARG A O 2
ATOM 3115 N N . LYS A 1 11 ? 9.559 1.138 -16.528 1.00 0.00 11 LYS A N 2
ATOM 3116 C CA . LYS A 1 11 ? 9.691 0.259 -17.681 1.00 0.00 11 LYS A CA 2
ATOM 3117 C C . LYS A 1 11 ? 11.138 -0.175 -17.858 1.00 0.00 11 LYS A C 2
ATOM 3118 O O . LYS A 1 11 ? 11.409 -1.286 -18.314 1.00 0.00 11 LYS A O 2
ATOM 3137 N N . GLN A 1 12 ? 12.070 0.703 -17.493 1.00 0.00 12 GLN A N 2
ATOM 3138 C CA . GLN A 1 12 ? 13.493 0.391 -17.613 1.00 0.00 12 GLN A CA 2
ATOM 3139 C C . GLN A 1 12 ? 14.279 1.043 -16.482 1.00 0.00 12 GLN A C 2
ATOM 3140 O O . GLN A 1 12 ? 13.962 2.154 -16.053 1.00 0.00 12 GLN A O 2
ATOM 3154 N N . LYS A 1 13 ? 15.300 0.344 -15.997 1.00 0.00 13 LYS A N 2
ATOM 3155 C CA . LYS A 1 13 ? 16.121 0.864 -14.910 1.00 0.00 13 LYS A CA 2
ATOM 3156 C C . LYS A 1 13 ? 16.960 2.042 -15.394 1.00 0.00 13 LYS A C 2
ATOM 3157 O O . LYS A 1 13 ? 17.590 1.975 -16.450 1.00 0.00 13 LYS A O 2
ATOM 3176 N N . THR A 1 14 ? 16.960 3.120 -14.618 1.00 0.00 14 THR A N 2
ATOM 3177 C CA . THR A 1 14 ? 17.723 4.312 -14.976 1.00 0.00 14 THR A CA 2
ATOM 3178 C C . THR A 1 14 ? 19.205 4.115 -14.674 1.00 0.00 14 THR A C 2
ATOM 3179 O O . THR A 1 14 ? 19.571 3.613 -13.610 1.00 0.00 14 THR A O 2
ATOM 3190 N N . ALA A 1 15 ? 20.055 4.516 -15.613 1.00 0.00 15 ALA A N 2
ATOM 3191 C CA . ALA A 1 15 ? 21.496 4.381 -15.433 1.00 0.00 15 ALA A CA 2
ATOM 3192 C C . ALA A 1 15 ? 21.927 4.985 -14.101 1.00 0.00 15 ALA A C 2
ATOM 3193 O O . ALA A 1 15 ? 21.149 5.671 -13.439 1.00 0.00 15 ALA A O 2
ATOM 3200 N N . THR A 1 16 ? 23.172 4.724 -13.714 1.00 0.00 16 THR A N 2
ATOM 3201 C CA . THR A 1 16 ? 23.693 5.245 -12.457 1.00 0.00 16 THR A CA 2
ATOM 3202 C C . THR A 1 16 ? 23.790 6.764 -12.504 1.00 0.00 16 THR A C 2
ATOM 3203 O O . THR A 1 16 ? 24.324 7.330 -13.458 1.00 0.00 16 THR A O 2
ATOM 3214 N N . VAL A 1 17 ? 23.269 7.419 -11.464 1.00 0.00 17 VAL A N 2
ATOM 3215 C CA . VAL A 1 17 ? 23.295 8.886 -11.379 1.00 0.00 17 VAL A CA 2
ATOM 3216 C C . VAL A 1 17 ? 24.042 9.343 -10.142 1.00 0.00 17 VAL A C 2
ATOM 3217 O O . VAL A 1 17 ? 23.851 10.458 -9.663 1.00 0.00 17 VAL A O 2
ATOM 3230 N N . ALA A 1 18 ? 24.910 8.486 -9.638 1.00 0.00 18 ALA A N 2
ATOM 3231 C CA . ALA A 1 18 ? 25.687 8.829 -8.464 1.00 0.00 18 ALA A CA 2
ATOM 3232 C C . ALA A 1 18 ? 24.778 9.407 -7.385 1.00 0.00 18 ALA A C 2
ATOM 3233 O O . ALA A 1 18 ? 23.562 9.219 -7.411 1.00 0.00 18 ALA A O 2
ATOM 3240 N N . ARG A 1 19 ? 25.380 10.107 -6.446 1.00 0.00 19 ARG A N 2
ATOM 3241 C CA . ARG A 1 19 ? 24.635 10.714 -5.346 1.00 0.00 19 ARG A CA 2
ATOM 3242 C C . ARG A 1 19 ? 23.602 9.733 -4.796 1.00 0.00 19 ARG A C 2
ATOM 3243 O O . ARG A 1 19 ? 23.593 8.546 -5.146 1.00 0.00 19 ARG A O 2
ATOM 3264 N N . ASP A 1 20 ? 22.737 10.236 -3.924 1.00 0.00 20 ASP A N 2
ATOM 3265 C CA . ASP A 1 20 ? 21.700 9.405 -3.322 1.00 0.00 20 ASP A CA 2
ATOM 3266 C C . ASP A 1 20 ? 20.440 10.224 -3.079 1.00 0.00 20 ASP A C 2
ATOM 3267 O O . ASP A 1 20 ? 20.465 11.453 -3.124 1.00 0.00 20 ASP A O 2
ATOM 3276 N N . ARG A 1 21 ? 19.334 9.528 -2.830 1.00 0.00 21 ARG A N 2
ATOM 3277 C CA . ARG A 1 21 ? 18.054 10.189 -2.584 1.00 0.00 21 ARG A CA 2
ATOM 3278 C C . ARG A 1 21 ? 17.349 9.554 -1.398 1.00 0.00 21 ARG A C 2
ATOM 3279 O O . ARG A 1 21 ? 17.563 8.377 -1.090 1.00 0.00 21 ARG A O 2
ATOM 3300 N N . LEU A 1 22 ? 16.500 10.340 -0.734 1.00 0.00 22 LEU A N 2
ATOM 3301 C CA . LEU A 1 22 ? 15.755 9.855 0.426 1.00 0.00 22 LEU A CA 2
ATOM 3302 C C . LEU A 1 22 ? 14.290 10.252 0.315 1.00 0.00 22 LEU A C 2
ATOM 3303 O O . LEU A 1 22 ? 13.914 11.375 0.652 1.00 0.00 22 LEU A O 2
ATOM 3319 N N . GLN A 1 23 ? 13.468 9.318 -0.144 1.00 0.00 23 GLN A N 2
ATOM 3320 C CA . GLN A 1 23 ? 12.040 9.573 -0.283 1.00 0.00 23 GLN A CA 2
ATOM 3321 C C . GLN A 1 23 ? 11.281 9.079 0.941 1.00 0.00 23 GLN A C 2
ATOM 3322 O O . GLN A 1 23 ? 10.962 7.896 1.049 1.00 0.00 23 GLN A O 2
ATOM 3336 N N . ILE A 1 24 ? 10.992 9.993 1.865 1.00 0.00 24 ILE A N 2
ATOM 3337 C CA . ILE A 1 24 ? 10.256 9.638 3.079 1.00 0.00 24 ILE A CA 2
ATOM 3338 C C . ILE A 1 24 ? 8.799 10.061 2.960 1.00 0.00 24 ILE A C 2
ATOM 3339 O O . ILE A 1 24 ? 8.482 11.250 2.978 1.00 0.00 24 ILE A O 2
ATOM 3355 N N . ILE A 1 25 ? 7.910 9.076 2.831 1.00 0.00 25 ILE A N 2
ATOM 3356 C CA . ILE A 1 25 ? 6.478 9.350 2.703 1.00 0.00 25 ILE A CA 2
ATOM 3357 C C . ILE A 1 25 ? 5.782 9.089 4.025 1.00 0.00 25 ILE A C 2
ATOM 3358 O O . ILE A 1 25 ? 5.917 8.014 4.606 1.00 0.00 25 ILE A O 2
ATOM 3374 N N . ILE A 1 26 ? 5.041 10.090 4.501 1.00 0.00 26 ILE A N 2
ATOM 3375 C CA . ILE A 1 26 ? 4.321 9.978 5.773 1.00 0.00 26 ILE A CA 2
ATOM 3376 C C . ILE A 1 26 ? 2.819 10.078 5.542 1.00 0.00 26 ILE A C 2
ATOM 3377 O O . ILE A 1 26 ? 2.351 10.942 4.803 1.00 0.00 26 ILE A O 2
ATOM 3393 N N . ALA A 1 27 ? 2.068 9.184 6.179 1.00 0.00 27 ALA A N 2
ATOM 3394 C CA . ALA A 1 27 ? 0.610 9.168 6.044 1.00 0.00 27 ALA A CA 2
ATOM 3395 C C . ALA A 1 27 ? -0.042 9.046 7.414 1.00 0.00 27 ALA A C 2
ATOM 3396 O O . ALA A 1 27 ? 0.024 7.997 8.055 1.00 0.00 27 ALA A O 2
ATOM 3403 N N . GLN A 1 28 ? -0.673 10.129 7.860 1.00 0.00 28 GLN A N 2
ATOM 3404 C CA . GLN A 1 28 ? -1.343 10.143 9.163 1.00 0.00 28 GLN A CA 2
ATOM 3405 C C . GLN A 1 28 ? -2.843 9.989 8.992 1.00 0.00 28 GLN A C 2
ATOM 3406 O O . GLN A 1 28 ? -3.468 10.748 8.252 1.00 0.00 28 GLN A O 2
ATOM 3420 N N . GLU A 1 29 ? -3.423 9.003 9.678 1.00 0.00 29 GLU A N 2
ATOM 3421 C CA . GLU A 1 29 ? -4.865 8.758 9.595 1.00 0.00 29 GLU A CA 2
ATOM 3422 C C . GLU A 1 29 ? -5.477 8.818 10.984 1.00 0.00 29 GLU A C 2
ATOM 3423 O O . GLU A 1 29 ? -5.236 7.941 11.812 1.00 0.00 29 GLU A O 2
ATOM 3435 N N . ARG A 1 30 ? -6.267 9.861 11.238 1.00 0.00 30 ARG A N 2
ATOM 3436 C CA . ARG A 1 30 ? -6.905 10.028 12.545 1.00 0.00 30 ARG A CA 2
ATOM 3437 C C . ARG A 1 30 ? -8.389 9.692 12.468 1.00 0.00 30 ARG A C 2
ATOM 3438 O O . ARG A 1 30 ? -9.067 10.053 11.505 1.00 0.00 30 ARG A O 2
ATOM 3459 N N . ALA A 1 31 ? -8.890 8.997 13.485 1.00 0.00 31 ALA A N 2
ATOM 3460 C CA . ALA A 1 31 ? -10.296 8.625 13.507 1.00 0.00 31 ALA A CA 2
ATOM 3461 C C . ALA A 1 31 ? -11.168 9.861 13.697 1.00 0.00 31 ALA A C 2
ATOM 3462 O O . ALA A 1 31 ? -11.096 10.531 14.728 1.00 0.00 31 ALA A O 2
ATOM 3469 N N . GLN A 1 32 ? -11.990 10.158 12.694 1.00 0.00 32 GLN A N 2
ATOM 3470 C CA . GLN A 1 32 ? -12.876 11.316 12.756 1.00 0.00 32 GLN A CA 2
ATOM 3471 C C . GLN A 1 32 ? -13.531 11.427 14.115 1.00 0.00 32 GLN A C 2
ATOM 3472 O O . GLN A 1 32 ? -14.063 12.486 14.453 1.00 0.00 32 GLN A O 2
ATOM 3486 N N . GLU A 1 33 ? -13.502 10.329 14.887 1.00 0.00 33 GLU A N 2
ATOM 3487 C CA . GLU A 1 33 ? -14.101 10.296 16.225 1.00 0.00 33 GLU A CA 2
ATOM 3488 C C . GLU A 1 33 ? -14.137 11.690 16.847 1.00 0.00 33 GLU A C 2
ATOM 3489 O O . GLU A 1 33 ? -15.186 12.334 16.890 1.00 0.00 33 GLU A O 2
ATOM 3501 N N . GLY A 1 34 ? -12.984 12.154 17.311 1.00 0.00 34 GLY A N 2
ATOM 3502 C CA . GLY A 1 34 ? -12.895 13.479 17.906 1.00 0.00 34 GLY A CA 2
ATOM 3503 C C . GLY A 1 34 ? -11.472 13.787 18.354 1.00 0.00 34 GLY A C 2
ATOM 3504 O O . GLY A 1 34 ? -11.062 13.413 19.453 1.00 0.00 34 GLY A O 2
ATOM 3508 N N . GLN A 1 35 ? -10.722 14.472 17.495 1.00 0.00 35 GLN A N 2
ATOM 3509 C CA . GLN A 1 35 ? -9.343 14.826 17.814 1.00 0.00 35 GLN A CA 2
ATOM 3510 C C . GLN A 1 35 ? -8.763 15.742 16.741 1.00 0.00 35 GLN A C 2
ATOM 3511 O O . GLN A 1 35 ? -9.265 15.796 15.617 1.00 0.00 35 GLN A O 2
ATOM 3525 N N . THR A 1 36 ? -7.702 16.460 17.092 1.00 0.00 36 THR A N 2
ATOM 3526 C CA . THR A 1 36 ? -7.059 17.369 16.149 1.00 0.00 36 THR A CA 2
ATOM 3527 C C . THR A 1 36 ? -5.637 17.694 16.606 1.00 0.00 36 THR A C 2
ATOM 3528 O O . THR A 1 36 ? -5.327 18.840 16.931 1.00 0.00 36 THR A O 2
ATOM 3539 N N . PRO A 1 37 ? -4.778 16.709 16.634 1.00 0.00 37 PRO A N 2
ATOM 3540 C CA . PRO A 1 37 ? -3.363 16.883 17.057 1.00 0.00 37 PRO A CA 2
ATOM 3541 C C . PRO A 1 37 ? -2.511 17.506 15.953 1.00 0.00 37 PRO A C 2
ATOM 3542 O O . PRO A 1 37 ? -3.025 17.911 14.911 1.00 0.00 37 PRO A O 2
ATOM 3553 N N . ASP A 1 38 ? -1.206 17.578 16.197 1.00 0.00 38 ASP A N 2
ATOM 3554 C CA . ASP A 1 38 ? -0.280 18.149 15.222 1.00 0.00 38 ASP A CA 2
ATOM 3555 C C . ASP A 1 38 ? 1.075 17.459 15.294 1.00 0.00 38 ASP A C 2
ATOM 3556 O O . ASP A 1 38 ? 2.041 18.022 15.806 1.00 0.00 38 ASP A O 2
ATOM 3565 N N . TYR A 1 39 ? 1.143 16.236 14.766 1.00 0.00 39 TYR A N 2
ATOM 3566 C CA . TYR A 1 39 ? 2.393 15.470 14.765 1.00 0.00 39 TYR A CA 2
ATOM 3567 C C . TYR A 1 39 ? 3.120 15.629 13.431 1.00 0.00 39 TYR A C 2
ATOM 3568 O O . TYR A 1 39 ? 4.200 15.071 13.230 1.00 0.00 39 TYR A O 2
ATOM 3586 N N . LEU A 1 40 ? 2.532 16.408 12.533 1.00 0.00 40 LEU A N 2
ATOM 3587 C CA . LEU A 1 40 ? 3.136 16.655 11.232 1.00 0.00 40 LEU A CA 2
ATOM 3588 C C . LEU A 1 40 ? 4.401 17.506 11.383 1.00 0.00 40 LEU A C 2
ATOM 3589 O O . LEU A 1 40 ? 5.450 17.164 10.829 1.00 0.00 40 LEU A O 2
ATOM 3605 N N . PRO A 1 41 ? 4.325 18.597 12.112 1.00 0.00 41 PRO A N 2
ATOM 3606 C CA . PRO A 1 41 ? 5.489 19.494 12.322 1.00 0.00 41 PRO A CA 2
ATOM 3607 C C . PRO A 1 41 ? 6.491 18.901 13.311 1.00 0.00 41 PRO A C 2
ATOM 3608 O O . PRO A 1 41 ? 7.619 19.379 13.429 1.00 0.00 41 PRO A O 2
ATOM 3619 N N . THR A 1 42 ? 6.068 17.855 14.016 1.00 0.00 42 THR A N 2
ATOM 3620 C CA . THR A 1 42 ? 6.937 17.209 14.990 1.00 0.00 42 THR A CA 2
ATOM 3621 C C . THR A 1 42 ? 7.966 16.329 14.292 1.00 0.00 42 THR A C 2
ATOM 3622 O O . THR A 1 42 ? 9.168 16.468 14.510 1.00 0.00 42 THR A O 2
ATOM 3633 N N . LEU A 1 43 ? 7.481 15.423 13.449 1.00 0.00 43 LEU A N 2
ATOM 3634 C CA . LEU A 1 43 ? 8.365 14.524 12.720 1.00 0.00 43 LEU A CA 2
ATOM 3635 C C . LEU A 1 43 ? 9.217 15.303 11.734 1.00 0.00 43 LEU A C 2
ATOM 3636 O O . LEU A 1 43 ? 10.409 15.050 11.597 1.00 0.00 43 LEU A O 2
ATOM 3652 N N . ARG A 1 44 ? 8.600 16.257 11.048 1.00 0.00 44 ARG A N 2
ATOM 3653 C CA . ARG A 1 44 ? 9.323 17.062 10.075 1.00 0.00 44 ARG A CA 2
ATOM 3654 C C . ARG A 1 44 ? 10.484 17.792 10.734 1.00 0.00 44 ARG A C 2
ATOM 3655 O O . ARG A 1 44 ? 11.581 17.856 10.183 1.00 0.00 44 ARG A O 2
ATOM 3676 N N . LYS A 1 45 ? 10.232 18.353 11.904 1.00 0.00 45 LYS A N 2
ATOM 3677 C CA . LYS A 1 45 ? 11.269 19.087 12.611 1.00 0.00 45 LYS A CA 2
ATOM 3678 C C . LYS A 1 45 ? 12.434 18.166 12.970 1.00 0.00 45 LYS A C 2
ATOM 3679 O O . LYS A 1 45 ? 13.596 18.508 12.753 1.00 0.00 45 LYS A O 2
ATOM 3698 N N . ALA A 1 46 ? 12.116 17.007 13.530 1.00 0.00 46 ALA A N 2
ATOM 3699 C CA . ALA A 1 46 ? 13.146 16.054 13.920 1.00 0.00 46 ALA A CA 2
ATOM 3700 C C . ALA A 1 46 ? 13.942 15.598 12.714 1.00 0.00 46 ALA A C 2
ATOM 3701 O O . ALA A 1 46 ? 15.148 15.392 12.794 1.00 0.00 46 ALA A O 2
ATOM 3708 N N . LEU A 1 47 ? 13.261 15.455 11.594 1.00 0.00 47 LEU A N 2
ATOM 3709 C CA . LEU A 1 47 ? 13.924 15.031 10.360 1.00 0.00 47 LEU A CA 2
ATOM 3710 C C . LEU A 1 47 ? 14.803 16.144 9.797 1.00 0.00 47 LEU A C 2
ATOM 3711 O O . LEU A 1 47 ? 15.910 15.901 9.327 1.00 0.00 47 LEU A O 2
ATOM 3727 N N . MET A 1 48 ? 14.291 17.361 9.841 1.00 0.00 48 MET A N 2
ATOM 3728 C CA . MET A 1 48 ? 15.024 18.506 9.325 1.00 0.00 48 MET A CA 2
ATOM 3729 C C . MET A 1 48 ? 16.276 18.765 10.155 1.00 0.00 48 MET A C 2
ATOM 3730 O O . MET A 1 48 ? 17.307 19.190 9.628 1.00 0.00 48 MET A O 2
ATOM 3744 N N . GLU A 1 49 ? 16.186 18.490 11.448 1.00 0.00 49 GLU A N 2
ATOM 3745 C CA . GLU A 1 49 ? 17.316 18.693 12.344 1.00 0.00 49 GLU A CA 2
ATOM 3746 C C . GLU A 1 49 ? 18.265 17.496 12.307 1.00 0.00 49 GLU A C 2
ATOM 3747 O O . GLU A 1 49 ? 19.484 17.661 12.273 1.00 0.00 49 GLU A O 2
ATOM 3759 N N . VAL A 1 50 ? 17.702 16.297 12.288 1.00 0.00 50 VAL A N 2
ATOM 3760 C CA . VAL A 1 50 ? 18.519 15.090 12.242 1.00 0.00 50 VAL A CA 2
ATOM 3761 C C . VAL A 1 50 ? 19.288 15.024 10.924 1.00 0.00 50 VAL A C 2
ATOM 3762 O O . VAL A 1 50 ? 20.494 14.775 10.913 1.00 0.00 50 VAL A O 2
ATOM 3775 N N . LEU A 1 51 ? 18.581 15.233 9.823 1.00 0.00 51 LEU A N 2
ATOM 3776 C CA . LEU A 1 51 ? 19.213 15.178 8.517 1.00 0.00 51 LEU A CA 2
ATOM 3777 C C . LEU A 1 51 ? 20.302 16.232 8.420 1.00 0.00 51 LEU A C 2
ATOM 3778 O O . LEU A 1 51 ? 21.456 15.922 8.144 1.00 0.00 51 LEU A O 2
ATOM 3794 N N . SER A 1 52 ? 19.937 17.483 8.660 1.00 0.00 52 SER A N 2
ATOM 3795 C CA . SER A 1 52 ? 20.907 18.564 8.592 1.00 0.00 52 SER A CA 2
ATOM 3796 C C . SER A 1 52 ? 22.138 18.238 9.422 1.00 0.00 52 SER A C 2
ATOM 3797 O O . SER A 1 52 ? 23.233 18.719 9.139 1.00 0.00 52 SER A O 2
ATOM 3805 N N . LYS A 1 53 ? 21.956 17.415 10.451 1.00 0.00 53 LYS A N 2
ATOM 3806 C CA . LYS A 1 53 ? 23.067 17.033 11.321 1.00 0.00 53 LYS A CA 2
ATOM 3807 C C . LYS A 1 53 ? 23.696 15.713 10.878 1.00 0.00 53 LYS A C 2
ATOM 3808 O O . LYS A 1 53 ? 24.830 15.683 10.403 1.00 0.00 53 LYS A O 2
ATOM 3827 N N . TYR A 1 54 ? 22.959 14.627 11.061 1.00 0.00 54 TYR A N 2
ATOM 3828 C CA . TYR A 1 54 ? 23.451 13.307 10.691 1.00 0.00 54 TYR A CA 2
ATOM 3829 C C . TYR A 1 54 ? 23.735 13.216 9.201 1.00 0.00 54 TYR A C 2
ATOM 3830 O O . TYR A 1 54 ? 24.566 12.415 8.774 1.00 0.00 54 TYR A O 2
ATOM 3848 N N . VAL A 1 55 ? 23.045 14.033 8.408 1.00 0.00 55 VAL A N 2
ATOM 3849 C CA . VAL A 1 55 ? 23.233 14.033 6.957 1.00 0.00 55 VAL A CA 2
ATOM 3850 C C . VAL A 1 55 ? 23.723 15.394 6.481 1.00 0.00 55 VAL A C 2
ATOM 3851 O O . VAL A 1 55 ? 23.463 16.420 7.108 1.00 0.00 55 VAL A O 2
ATOM 3864 N N . ASN A 1 56 ? 24.447 15.395 5.367 1.00 0.00 56 ASN A N 2
ATOM 3865 C CA . ASN A 1 56 ? 24.980 16.637 4.809 1.00 0.00 56 ASN A CA 2
ATOM 3866 C C . ASN A 1 56 ? 24.078 17.149 3.695 1.00 0.00 56 ASN A C 2
ATOM 3867 O O . ASN A 1 56 ? 24.299 16.857 2.521 1.00 0.00 56 ASN A O 2
ATOM 3878 N N . VAL A 1 57 ? 23.065 17.929 4.068 1.00 0.00 57 VAL A N 2
ATOM 3879 C CA . VAL A 1 57 ? 22.134 18.491 3.087 1.00 0.00 57 VAL A CA 2
ATOM 3880 C C . VAL A 1 57 ? 21.690 19.883 3.518 1.00 0.00 57 VAL A C 2
ATOM 3881 O O . VAL A 1 57 ? 21.321 20.100 4.672 1.00 0.00 57 VAL A O 2
ATOM 3894 N N . SER A 1 58 ? 21.723 20.822 2.581 1.00 0.00 58 SER A N 2
ATOM 3895 C CA . SER A 1 58 ? 21.316 22.192 2.866 1.00 0.00 58 SER A CA 2
ATOM 3896 C C . SER A 1 58 ? 19.811 22.339 2.693 1.00 0.00 58 SER A C 2
ATOM 3897 O O . SER A 1 58 ? 19.221 21.737 1.799 1.00 0.00 58 SER A O 2
ATOM 3905 N N . LEU A 1 59 ? 19.193 23.151 3.546 1.00 0.00 59 LEU A N 2
ATOM 3906 C CA . LEU A 1 59 ? 17.751 23.378 3.471 1.00 0.00 59 LEU A CA 2
ATOM 3907 C C . LEU A 1 59 ? 17.341 23.795 2.069 1.00 0.00 59 LEU A C 2
ATOM 3908 O O . LEU A 1 59 ? 16.154 23.944 1.779 1.00 0.00 59 LEU A O 2
ATOM 3924 N N . ASP A 1 60 ? 18.326 23.974 1.199 1.00 0.00 60 ASP A N 2
ATOM 3925 C CA . ASP A 1 60 ? 18.052 24.366 -0.171 1.00 0.00 60 ASP A CA 2
ATOM 3926 C C . ASP A 1 60 ? 17.726 23.149 -1.024 1.00 0.00 60 ASP A C 2
ATOM 3927 O O . ASP A 1 60 ? 17.073 23.275 -2.059 1.00 0.00 60 ASP A O 2
ATOM 3936 N N . ASN A 1 61 ? 18.180 21.966 -0.595 1.00 0.00 61 ASN A N 2
ATOM 3937 C CA . ASN A 1 61 ? 17.927 20.733 -1.339 1.00 0.00 61 ASN A CA 2
ATOM 3938 C C . ASN A 1 61 ? 16.826 19.926 -0.674 1.00 0.00 61 ASN A C 2
ATOM 3939 O O . ASN A 1 61 ? 16.623 18.759 -0.993 1.00 0.00 61 ASN A O 2
ATOM 3950 N N . ILE A 1 62 ? 16.105 20.557 0.248 1.00 0.00 62 ILE A N 2
ATOM 3951 C CA . ILE A 1 62 ? 15.015 19.879 0.947 1.00 0.00 62 ILE A CA 2
ATOM 3952 C C . ILE A 1 62 ? 13.677 20.221 0.296 1.00 0.00 62 ILE A C 2
ATOM 3953 O O . ILE A 1 62 ? 13.250 21.376 0.289 1.00 0.00 62 ILE A O 2
ATOM 3969 N N . ARG A 1 63 ? 13.026 19.209 -0.252 1.00 0.00 63 ARG A N 2
ATOM 3970 C CA . ARG A 1 63 ? 11.727 19.407 -0.884 1.00 0.00 63 ARG A CA 2
ATOM 3971 C C . ARG A 1 63 ? 10.611 19.125 0.107 1.00 0.00 63 ARG A C 2
ATOM 3972 O O . ARG A 1 63 ? 10.469 18.003 0.590 1.00 0.00 63 ARG A O 2
ATOM 3993 N N . ILE A 1 64 ? 9.815 20.151 0.402 1.00 0.00 64 ILE A N 2
ATOM 3994 C CA . ILE A 1 64 ? 8.702 20.011 1.347 1.00 0.00 64 ILE A CA 2
ATOM 3995 C C . ILE A 1 64 ? 7.371 20.020 0.624 1.00 0.00 64 ILE A C 2
ATOM 3996 O O . ILE A 1 64 ? 7.105 20.886 -0.210 1.00 0.00 64 ILE A O 2
ATOM 4012 N N . SER A 1 65 ? 6.531 19.043 0.951 1.00 0.00 65 SER A N 2
ATOM 4013 C CA . SER A 1 65 ? 5.214 18.931 0.334 1.00 0.00 65 SER A CA 2
ATOM 4014 C C . SER A 1 65 ? 4.214 18.379 1.343 1.00 0.00 65 SER A C 2
ATOM 4015 O O . SER A 1 65 ? 4.476 17.376 2.004 1.00 0.00 65 SER A O 2
ATOM 4023 N N . GLN A 1 66 ? 3.069 19.046 1.458 1.00 0.00 66 GLN A N 2
ATOM 4024 C CA . GLN A 1 66 ? 2.026 18.618 2.391 1.00 0.00 66 GLN A CA 2
ATOM 4025 C C . GLN A 1 66 ? 0.680 18.559 1.685 1.00 0.00 66 GLN A C 2
ATOM 4026 O O . GLN A 1 66 ? 0.446 19.272 0.709 1.00 0.00 66 GLN A O 2
ATOM 4040 N N . GLU A 1 67 ? -0.206 17.701 2.184 1.00 0.00 67 GLU A N 2
ATOM 4041 C CA . GLU A 1 67 ? -1.536 17.543 1.599 1.00 0.00 67 GLU A CA 2
ATOM 4042 C C . GLU A 1 67 ? -2.564 17.284 2.691 1.00 0.00 67 GLU A C 2
ATOM 4043 O O . GLU A 1 67 ? -2.604 16.203 3.278 1.00 0.00 67 GLU A O 2
ATOM 4055 N N . LYS A 1 68 ? -3.396 18.286 2.960 1.00 0.00 68 LYS A N 2
ATOM 4056 C CA . LYS A 1 68 ? -4.427 18.163 3.985 1.00 0.00 68 LYS A CA 2
ATOM 4057 C C . LYS A 1 68 ? -5.690 17.532 3.411 1.00 0.00 68 LYS A C 2
ATOM 4058 O O . LYS A 1 68 ? -6.128 17.876 2.312 1.00 0.00 68 LYS A O 2
ATOM 4077 N N . GLN A 1 69 ? -6.277 16.609 4.162 1.00 0.00 69 GLN A N 2
ATOM 4078 C CA . GLN A 1 69 ? -7.497 15.944 3.720 1.00 0.00 69 GLN A CA 2
ATOM 4079 C C . GLN A 1 69 ? -8.282 15.458 4.928 1.00 0.00 69 GLN A C 2
ATOM 4080 O O . GLN A 1 69 ? -7.702 15.174 5.971 1.00 0.00 69 GLN A O 2
ATOM 4094 N N . ASP A 1 70 ? -9.606 15.380 4.783 1.00 0.00 70 ASP A N 2
ATOM 4095 C CA . ASP A 1 70 ? -10.486 14.929 5.873 1.00 0.00 70 ASP A CA 2
ATOM 4096 C C . ASP A 1 70 ? -9.770 13.933 6.763 1.00 0.00 70 ASP A C 2
ATOM 4097 O O . ASP A 1 70 ? -9.187 12.987 6.256 1.00 0.00 70 ASP A O 2
ATOM 4106 N N . GLY A 1 71 ? -9.827 14.154 8.077 1.00 0.00 71 GLY A N 2
ATOM 4107 C CA . GLY A 1 71 ? -9.166 13.283 9.063 1.00 0.00 71 GLY A CA 2
ATOM 4108 C C . GLY A 1 71 ? -8.008 12.490 8.449 1.00 0.00 71 GLY A C 2
ATOM 4109 O O . GLY A 1 71 ? -7.804 11.318 8.766 1.00 0.00 71 GLY A O 2
ATOM 4113 N N . MET A 1 72 ? -7.263 13.144 7.559 1.00 0.00 72 MET A N 2
ATOM 4114 C CA . MET A 1 72 ? -6.143 12.500 6.882 1.00 0.00 72 MET A CA 2
ATOM 4115 C C . MET A 1 72 ? -5.136 13.540 6.407 1.00 0.00 72 MET A C 2
ATOM 4116 O O . MET A 1 72 ? -5.495 14.619 5.950 1.00 0.00 72 MET A O 2
ATOM 4130 N N . ASP A 1 73 ? -3.863 13.200 6.511 1.00 0.00 73 ASP A N 2
ATOM 4131 C CA . ASP A 1 73 ? -2.805 14.107 6.082 1.00 0.00 73 ASP A CA 2
ATOM 4132 C C . ASP A 1 73 ? -1.625 13.319 5.541 1.00 0.00 73 ASP A C 2
ATOM 4133 O O . ASP A 1 73 ? -1.276 12.266 6.075 1.00 0.00 73 ASP A O 2
ATOM 4142 N N . VAL A 1 74 ? -1.002 13.834 4.484 1.00 0.00 74 VAL A N 2
ATOM 4143 C CA . VAL A 1 74 ? 0.153 13.170 3.877 1.00 0.00 74 VAL A CA 2
ATOM 4144 C C . VAL A 1 74 ? 1.280 14.164 3.684 1.00 0.00 74 VAL A C 2
ATOM 4145 O O . VAL A 1 74 ? 1.134 15.138 2.944 1.00 0.00 74 VAL A O 2
ATOM 4158 N N . LEU A 1 75 ? 2.404 13.921 4.357 1.00 0.00 75 LEU A N 2
ATOM 4159 C CA . LEU A 1 75 ? 3.555 14.814 4.250 1.00 0.00 75 LEU A CA 2
ATOM 4160 C C . LEU A 1 75 ? 4.654 14.158 3.424 1.00 0.00 75 LEU A C 2
ATOM 4161 O O . LEU A 1 75 ? 5.356 13.262 3.897 1.00 0.00 75 LEU A O 2
ATOM 4177 N N . GLU A 1 76 ? 4.795 14.615 2.186 1.00 0.00 76 GLU A N 2
ATOM 4178 C CA . GLU A 1 76 ? 5.816 14.082 1.291 1.00 0.00 76 GLU A CA 2
ATOM 4179 C C . GLU A 1 76 ? 7.117 14.850 1.465 1.00 0.00 76 GLU A C 2
ATOM 4180 O O . GLU A 1 76 ? 7.142 16.079 1.389 1.00 0.00 76 GLU A O 2
ATOM 4192 N N . LEU A 1 77 ? 8.199 14.115 1.701 1.00 0.00 77 LEU A N 2
ATOM 4193 C CA . LEU A 1 77 ? 9.514 14.726 1.883 1.00 0.00 77 LEU A CA 2
ATOM 4194 C C . LEU A 1 77 ? 10.551 14.012 1.028 1.00 0.00 77 LEU A C 2
ATOM 4195 O O . LEU A 1 77 ? 10.730 12.800 1.140 1.00 0.00 77 LEU A O 2
ATOM 4211 N N . ASN A 1 78 ? 11.238 14.775 0.181 1.00 0.00 78 ASN A N 2
ATOM 4212 C CA . ASN A 1 78 ? 12.276 14.207 -0.689 1.00 0.00 78 ASN A CA 2
ATOM 4213 C C . ASN A 1 78 ? 13.573 14.980 -0.534 1.00 0.00 78 ASN A C 2
ATOM 4214 O O . ASN A 1 78 ? 13.600 16.194 -0.740 1.00 0.00 78 ASN A O 2
ATOM 4225 N N . ILE A 1 79 ? 14.652 14.283 -0.173 1.00 0.00 79 ILE A N 2
ATOM 4226 C CA . ILE A 1 79 ? 15.960 14.919 0.015 1.00 0.00 79 ILE A CA 2
ATOM 4227 C C . ILE A 1 79 ? 16.995 14.275 -0.895 1.00 0.00 79 ILE A C 2
ATOM 4228 O O . ILE A 1 79 ? 16.916 13.085 -1.194 1.00 0.00 79 ILE A O 2
ATOM 4244 N N . THR A 1 80 ? 17.962 15.073 -1.336 1.00 0.00 80 THR A N 2
ATOM 4245 C CA . THR A 1 80 ? 19.022 14.585 -2.213 1.00 0.00 80 THR A CA 2
ATOM 4246 C C . THR A 1 80 ? 20.360 14.710 -1.512 1.00 0.00 80 THR A C 2
ATOM 4247 O O . THR A 1 80 ? 20.851 15.816 -1.274 1.00 0.00 80 THR A O 2
ATOM 4258 N N . LEU A 1 81 ? 20.943 13.566 -1.164 1.00 0.00 81 LEU A N 2
ATOM 4259 C CA . LEU A 1 81 ? 22.222 13.566 -0.470 1.00 0.00 81 LEU A CA 2
ATOM 4260 C C . LEU A 1 81 ? 23.382 13.770 -1.457 1.00 0.00 81 LEU A C 2
ATOM 4261 O O . LEU A 1 81 ? 23.361 13.227 -2.568 1.00 0.00 81 LEU A O 2
ATOM 4277 N N . PRO A 1 82 ? 24.391 14.524 -1.070 1.00 0.00 82 PRO A N 2
ATOM 4278 C CA . PRO A 1 82 ? 25.576 14.786 -1.931 1.00 0.00 82 PRO A CA 2
ATOM 4279 C C . PRO A 1 82 ? 26.507 13.579 -2.010 1.00 0.00 82 PRO A C 2
ATOM 4280 O O . PRO A 1 82 ? 26.326 12.596 -1.292 1.00 0.00 82 PRO A O 2
ATOM 4291 N N . GLU A 1 83 ? 27.502 13.659 -2.890 1.00 0.00 83 GLU A N 2
ATOM 4292 C CA . GLU A 1 83 ? 28.461 12.568 -3.058 1.00 0.00 83 GLU A CA 2
ATOM 4293 C C . GLU A 1 83 ? 29.704 12.853 -2.236 1.00 0.00 83 GLU A C 2
ATOM 4294 O O . GLU A 1 83 ? 30.087 14.009 -2.095 1.00 0.00 83 GLU A O 2
ATOM 4306 N N . GLN A 1 84 ? 30.330 11.798 -1.712 1.00 0.00 84 GLN A N 2
ATOM 4307 C CA . GLN A 1 84 ? 31.544 11.934 -0.898 1.00 0.00 84 GLN A CA 2
ATOM 4308 C C . GLN A 1 84 ? 31.517 13.223 -0.071 1.00 0.00 84 GLN A C 2
ATOM 4309 O O . GLN A 1 84 ? 30.470 13.844 0.101 1.00 0.00 84 GLN A O 2
ATOM 4323 N N . LYS A 1 85 ? 32.666 13.622 0.444 1.00 0.00 85 LYS A N 2
ATOM 4324 C CA . LYS A 1 85 ? 32.756 14.842 1.237 1.00 0.00 85 LYS A CA 2
ATOM 4325 C C . LYS A 1 85 ? 33.170 16.009 0.350 1.00 0.00 85 LYS A C 2
ATOM 4326 O O . LYS A 1 85 ? 33.524 15.823 -0.815 1.00 0.00 85 LYS A O 2
ATOM 4345 N N . LYS A 1 86 ? 33.119 17.208 0.904 1.00 0.00 86 LYS A N 2
ATOM 4346 C CA . LYS A 1 86 ? 33.489 18.400 0.155 1.00 0.00 86 LYS A CA 2
ATOM 4347 C C . LYS A 1 86 ? 34.921 18.279 -0.345 1.00 0.00 86 LYS A C 2
ATOM 4348 O O . LYS A 1 86 ? 35.790 17.759 0.353 1.00 0.00 86 LYS A O 2
ATOM 4367 N N . VAL A 1 87 ? 35.159 18.768 -1.561 1.00 0.00 87 VAL A N 2
ATOM 4368 C CA . VAL A 1 87 ? 36.491 18.717 -2.166 1.00 0.00 87 VAL A CA 2
ATOM 4369 C C . VAL A 1 87 ? 36.978 20.117 -2.508 1.00 0.00 87 VAL A C 2
ATOM 4370 O O . VAL A 1 87 ? 36.194 21.065 -2.557 1.00 0.00 87 VAL A O 2
ATOM 4383 N N . LEU A 1 88 ? 38.283 20.243 -2.729 1.00 0.00 88 LEU A N 2
ATOM 4384 C CA . LEU A 1 88 ? 38.876 21.536 -3.052 1.00 0.00 88 LEU A CA 2
ATOM 4385 C C . LEU A 1 88 ? 38.851 21.764 -4.556 1.00 0.00 88 LEU A C 2
ATOM 4386 O O . LEU A 1 88 ? 39.310 20.925 -5.327 1.00 0.00 88 LEU A O 2
ATOM 4402 N N . GLU A 1 89 ? 38.307 22.907 -4.965 1.00 0.00 89 GLU A N 2
ATOM 4403 C CA . GLU A 1 89 ? 38.222 23.244 -6.384 1.00 0.00 89 GLU A CA 2
ATOM 4404 C C . GLU A 1 89 ? 39.466 24.006 -6.826 1.00 0.00 89 GLU A C 2
ATOM 4405 O O . GLU A 1 89 ? 40.545 23.643 -6.388 1.00 0.00 89 GLU A O 2
ATOM 4417 N N . MET B 1 1 ? -4.546 12.580 -10.451 1.00 0.00 1 MET B N 2
ATOM 4418 C CA . MET B 1 1 ? -5.042 11.768 -9.305 1.00 0.00 1 MET B CA 2
ATOM 4419 C C . MET B 1 1 ? -4.324 12.207 -8.034 1.00 0.00 1 MET B C 2
ATOM 4420 O O . MET B 1 1 ? -3.696 13.264 -8.001 1.00 0.00 1 MET B O 2
ATOM 4434 N N . SER B 1 2 ? -4.420 11.388 -6.989 1.00 0.00 2 SER B N 2
ATOM 4435 C CA . SER B 1 2 ? -3.776 11.704 -5.716 1.00 0.00 2 SER B CA 2
ATOM 4436 C C . SER B 1 2 ? -3.396 10.427 -4.974 1.00 0.00 2 SER B C 2
ATOM 4437 O O . SER B 1 2 ? -4.109 9.425 -5.037 1.00 0.00 2 SER B O 2
ATOM 4445 N N . LEU B 1 3 ? -2.274 10.473 -4.273 1.00 0.00 3 LEU B N 2
ATOM 4446 C CA . LEU B 1 3 ? -1.807 9.317 -3.521 1.00 0.00 3 LEU B CA 2
ATOM 4447 C C . LEU B 1 3 ? -2.794 8.948 -2.430 1.00 0.00 3 LEU B C 2
ATOM 4448 O O . LEU B 1 3 ? -2.988 7.773 -2.129 1.00 0.00 3 LEU B O 2
ATOM 4464 N N . ILE B 1 4 ? -3.407 9.955 -1.839 1.00 0.00 4 ILE B N 2
ATOM 4465 C CA . ILE B 1 4 ? -4.374 9.729 -0.774 1.00 0.00 4 ILE B CA 2
ATOM 4466 C C . ILE B 1 4 ? -5.455 8.760 -1.242 1.00 0.00 4 ILE B C 2
ATOM 4467 O O . ILE B 1 4 ? -6.001 7.993 -0.448 1.00 0.00 4 ILE B O 2
ATOM 4483 N N . GLU B 1 5 ? -5.750 8.790 -2.540 1.00 0.00 5 GLU B N 2
ATOM 4484 C CA . GLU B 1 5 ? -6.759 7.900 -3.103 1.00 0.00 5 GLU B CA 2
ATOM 4485 C C . GLU B 1 5 ? -6.224 6.478 -3.217 1.00 0.00 5 GLU B C 2
ATOM 4486 O O . GLU B 1 5 ? -6.899 5.529 -2.844 1.00 0.00 5 GLU B O 2
ATOM 4498 N N . LEU B 1 6 ? -5.015 6.339 -3.737 1.00 0.00 6 LEU B N 2
ATOM 4499 C CA . LEU B 1 6 ? -4.412 5.018 -3.894 1.00 0.00 6 LEU B CA 2
ATOM 4500 C C . LEU B 1 6 ? -4.170 4.362 -2.544 1.00 0.00 6 LEU B C 2
ATOM 4501 O O . LEU B 1 6 ? -4.409 3.168 -2.369 1.00 0.00 6 LEU B O 2
ATOM 4517 N N . LEU B 1 7 ? -3.673 5.144 -1.600 1.00 0.00 7 LEU B N 2
ATOM 4518 C CA . LEU B 1 7 ? -3.375 4.628 -0.272 1.00 0.00 7 LEU B CA 2
ATOM 4519 C C . LEU B 1 7 ? -4.635 4.135 0.414 1.00 0.00 7 LEU B C 2
ATOM 4520 O O . LEU B 1 7 ? -4.630 3.091 1.063 1.00 0.00 7 LEU B O 2
ATOM 4536 N N . PHE B 1 8 ? -5.710 4.901 0.276 1.00 0.00 8 PHE B N 2
ATOM 4537 C CA . PHE B 1 8 ? -6.990 4.545 0.896 1.00 0.00 8 PHE B CA 2
ATOM 4538 C C . PHE B 1 8 ? -8.079 4.331 -0.148 1.00 0.00 8 PHE B C 2
ATOM 4539 O O . PHE B 1 8 ? -9.264 4.556 0.110 1.00 0.00 8 PHE B O 2
ATOM 4556 N N . GLY B 1 9 ? -7.672 3.892 -1.323 1.00 0.00 9 GLY B N 2
ATOM 4557 C CA . GLY B 1 9 ? -8.616 3.636 -2.410 1.00 0.00 9 GLY B CA 2
ATOM 4558 C C . GLY B 1 9 ? -9.500 2.433 -2.096 1.00 0.00 9 GLY B C 2
ATOM 4559 O O . GLY B 1 9 ? -9.914 1.701 -2.997 1.00 0.00 9 GLY B O 2
ATOM 4563 N N . ARG B 1 10 ? -9.788 2.235 -0.814 1.00 0.00 10 ARG B N 2
ATOM 4564 C CA . ARG B 1 10 ? -10.622 1.120 -0.394 1.00 0.00 10 ARG B CA 2
ATOM 4565 C C . ARG B 1 10 ? -12.001 1.228 -1.027 1.00 0.00 10 ARG B C 2
ATOM 4566 O O . ARG B 1 10 ? -12.605 2.301 -1.049 1.00 0.00 10 ARG B O 2
ATOM 4587 N N . LYS B 1 11 ? -12.493 0.107 -1.546 1.00 0.00 11 LYS B N 2
ATOM 4588 C CA . LYS B 1 11 ? -13.802 0.082 -2.187 1.00 0.00 11 LYS B CA 2
ATOM 4589 C C . LYS B 1 11 ? -14.819 0.853 -1.354 1.00 0.00 11 LYS B C 2
ATOM 4590 O O . LYS B 1 11 ? -15.724 1.486 -1.897 1.00 0.00 11 LYS B O 2
ATOM 4609 N N . GLN B 1 12 ? -14.662 0.803 -0.033 1.00 0.00 12 GLN B N 2
ATOM 4610 C CA . GLN B 1 12 ? -15.573 1.508 0.865 1.00 0.00 12 GLN B CA 2
ATOM 4611 C C . GLN B 1 12 ? -14.819 2.034 2.082 1.00 0.00 12 GLN B C 2
ATOM 4612 O O . GLN B 1 12 ? -13.898 1.387 2.581 1.00 0.00 12 GLN B O 2
ATOM 4626 N N . LYS B 1 13 ? -15.214 3.213 2.551 1.00 0.00 13 LYS B N 2
ATOM 4627 C CA . LYS B 1 13 ? -14.566 3.820 3.708 1.00 0.00 13 LYS B CA 2
ATOM 4628 C C . LYS B 1 13 ? -14.897 3.038 4.975 1.00 0.00 13 LYS B C 2
ATOM 4629 O O . LYS B 1 13 ? -16.057 2.713 5.229 1.00 0.00 13 LYS B O 2
ATOM 4648 N N . THR B 1 14 ? -13.873 2.740 5.766 1.00 0.00 14 THR B N 2
ATOM 4649 C CA . THR B 1 14 ? -14.066 1.996 7.005 1.00 0.00 14 THR B CA 2
ATOM 4650 C C . THR B 1 14 ? -14.637 2.900 8.093 1.00 0.00 14 THR B C 2
ATOM 4651 O O . THR B 1 14 ? -14.213 4.046 8.247 1.00 0.00 14 THR B O 2
ATOM 4662 N N . ALA B 1 15 ? -15.597 2.376 8.849 1.00 0.00 15 ALA B N 2
ATOM 4663 C CA . ALA B 1 15 ? -16.216 3.144 9.922 1.00 0.00 15 ALA B CA 2
ATOM 4664 C C . ALA B 1 15 ? -15.153 3.695 10.868 1.00 0.00 15 ALA B C 2
ATOM 4665 O O . ALA B 1 15 ? -13.978 3.338 10.771 1.00 0.00 15 ALA B O 2
ATOM 4672 N N . THR B 1 16 ? -15.571 4.569 11.776 1.00 0.00 16 THR B N 2
ATOM 4673 C CA . THR B 1 16 ? -14.645 5.164 12.731 1.00 0.00 16 THR B CA 2
ATOM 4674 C C . THR B 1 16 ? -14.127 4.115 13.707 1.00 0.00 16 THR B C 2
ATOM 4675 O O . THR B 1 16 ? -14.908 3.369 14.298 1.00 0.00 16 THR B O 2
ATOM 4686 N N . VAL B 1 17 ? -12.805 4.068 13.874 1.00 0.00 17 VAL B N 2
ATOM 4687 C CA . VAL B 1 17 ? -12.170 3.108 14.789 1.00 0.00 17 VAL B CA 2
ATOM 4688 C C . VAL B 1 17 ? -11.393 3.830 15.873 1.00 0.00 17 VAL B C 2
ATOM 4689 O O . VAL B 1 17 ? -10.482 3.274 16.478 1.00 0.00 17 VAL B O 2
ATOM 4702 N N . ALA B 1 18 ? -11.769 5.069 16.130 1.00 0.00 18 ALA B N 2
ATOM 4703 C CA . ALA B 1 18 ? -11.099 5.841 17.157 1.00 0.00 18 ALA B CA 2
ATOM 4704 C C . ALA B 1 18 ? -9.586 5.727 17.002 1.00 0.00 18 ALA B C 2
ATOM 4705 O O . ALA B 1 18 ? -9.082 5.365 15.938 1.00 0.00 18 ALA B O 2
ATOM 4712 N N . ARG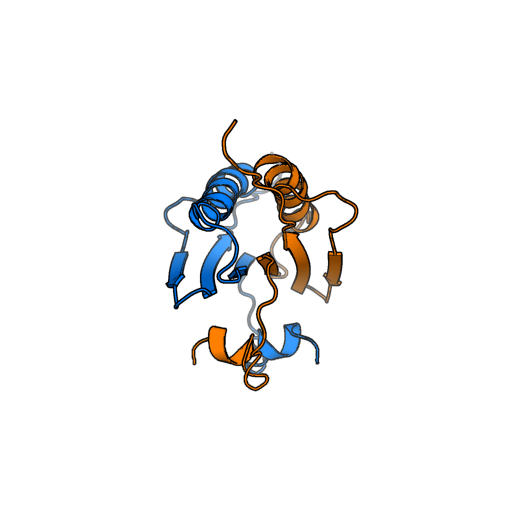 B 1 19 ? -8.878 6.038 18.065 1.00 0.00 19 ARG B N 2
ATOM 4713 C CA . ARG B 1 19 ? -7.420 5.981 18.055 1.00 0.00 19 ARG B CA 2
ATOM 4714 C C . ARG B 1 19 ? -6.870 6.595 16.770 1.00 0.00 19 ARG B C 2
ATOM 4715 O O . ARG B 1 19 ? -7.603 7.222 15.993 1.00 0.00 19 ARG B O 2
ATOM 4736 N N . ASP B 1 20 ? -5.572 6.421 16.556 1.00 0.00 20 ASP B N 2
ATOM 4737 C CA . ASP B 1 20 ? -4.918 6.958 15.370 1.00 0.00 20 ASP B CA 2
ATOM 4738 C C . ASP B 1 20 ? -3.796 6.035 14.918 1.00 0.00 20 ASP B C 2
ATOM 4739 O O . ASP B 1 20 ? -3.363 5.155 15.658 1.00 0.00 20 ASP B O 2
ATOM 4748 N N . ARG B 1 21 ? -3.335 6.240 13.687 1.00 0.00 21 ARG B N 2
ATOM 4749 C CA . ARG B 1 21 ? -2.263 5.421 13.125 1.00 0.00 21 ARG B CA 2
ATOM 4750 C C . ARG B 1 21 ? -1.241 6.298 12.421 1.00 0.00 21 ARG B C 2
ATOM 4751 O O . ARG B 1 21 ? -1.564 7.394 11.947 1.00 0.00 21 ARG B O 2
ATOM 4772 N N . LEU B 1 22 ? -0.003 5.807 12.348 1.00 0.00 22 LEU B N 2
ATOM 4773 C CA . LEU B 1 22 ? 1.078 6.545 11.697 1.00 0.00 22 LEU B CA 2
ATOM 4774 C C . LEU B 1 22 ? 1.864 5.627 10.772 1.00 0.00 22 LEU B C 2
ATOM 4775 O O . LEU B 1 22 ? 2.751 4.897 11.212 1.00 0.00 22 LEU B O 2
ATOM 4791 N N . GLN B 1 23 ? 1.541 5.683 9.486 1.00 0.00 23 GLN B N 2
ATOM 4792 C CA . GLN B 1 23 ? 2.232 4.863 8.500 1.00 0.00 23 GLN B CA 2
ATOM 4793 C C . GLN B 1 23 ? 3.364 5.643 7.845 1.00 0.00 23 GLN B C 2
ATOM 4794 O O . GLN B 1 23 ? 3.141 6.411 6.909 1.00 0.00 23 GLN B O 2
ATOM 4808 N N . ILE B 1 24 ? 4.582 5.442 8.341 1.00 0.00 24 ILE B N 2
ATOM 4809 C CA . ILE B 1 24 ? 5.747 6.128 7.787 1.00 0.00 24 ILE B CA 2
ATOM 4810 C C . ILE B 1 24 ? 6.534 5.191 6.879 1.00 0.00 24 ILE B C 2
ATOM 4811 O O . ILE B 1 24 ? 7.163 4.243 7.344 1.00 0.00 24 ILE B O 2
ATOM 4827 N N . ILE B 1 25 ? 6.486 5.461 5.576 1.00 0.00 25 ILE B N 2
ATOM 4828 C CA . ILE B 1 25 ? 7.194 4.636 4.596 1.00 0.00 25 ILE B CA 2
ATOM 4829 C C . ILE B 1 25 ? 8.466 5.334 4.153 1.00 0.00 25 ILE B C 2
ATOM 4830 O O . ILE B 1 25 ? 8.432 6.483 3.715 1.00 0.00 25 ILE B O 2
ATOM 4846 N N . ILE B 1 26 ? 9.592 4.634 4.276 1.00 0.00 26 ILE B N 2
ATOM 4847 C CA . ILE B 1 26 ? 10.893 5.188 3.893 1.00 0.00 26 ILE B CA 2
ATOM 4848 C C . ILE B 1 26 ? 11.484 4.399 2.733 1.00 0.00 26 ILE B C 2
ATOM 4849 O O . ILE B 1 26 ? 11.491 3.169 2.747 1.00 0.00 26 ILE B O 2
ATOM 4865 N N . ALA B 1 27 ? 11.980 5.116 1.731 1.00 0.00 27 ALA B N 2
ATOM 4866 C CA . ALA B 1 27 ? 12.579 4.482 0.555 1.00 0.00 27 ALA B CA 2
ATOM 4867 C C . ALA B 1 27 ? 13.917 5.133 0.230 1.00 0.00 27 ALA B C 2
ATOM 4868 O O . ALA B 1 27 ? 13.972 6.282 -0.207 1.00 0.00 27 ALA B O 2
ATOM 4875 N N . GLN B 1 28 ? 14.996 4.388 0.449 1.00 0.00 28 GLN B N 2
ATOM 4876 C CA . GLN B 1 28 ? 16.343 4.893 0.177 1.00 0.00 28 GLN B CA 2
ATOM 4877 C C . GLN B 1 28 ? 16.881 4.315 -1.120 1.00 0.00 28 GLN B C 2
ATOM 487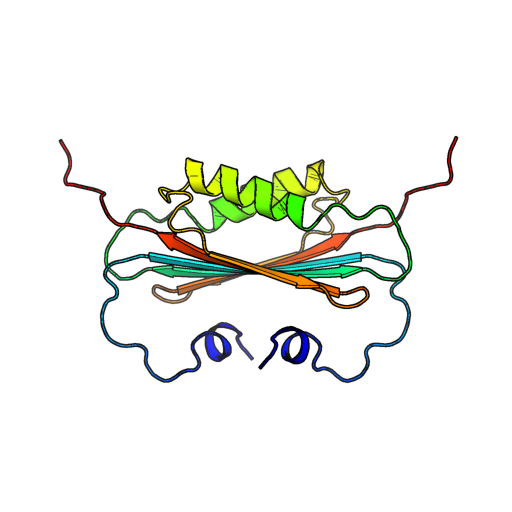8 O O . GLN B 1 28 ? 16.900 3.099 -1.301 1.00 0.00 28 GLN B O 2
ATOM 4892 N N . GLU B 1 29 ? 17.319 5.192 -2.025 1.00 0.00 29 GLU B N 2
ATOM 4893 C CA . GLU B 1 29 ? 17.862 4.755 -3.314 1.00 0.00 29 GLU B CA 2
ATOM 4894 C C . GLU B 1 29 ? 19.268 5.306 -3.495 1.00 0.00 29 GLU B C 2
ATOM 4895 O O . GLU B 1 29 ? 19.451 6.508 -3.685 1.00 0.00 29 GLU B O 2
ATOM 4907 N N . ARG B 1 30 ? 20.260 4.420 -3.431 1.00 0.00 30 ARG B N 2
ATOM 4908 C CA . ARG B 1 30 ? 21.658 4.830 -3.583 1.00 0.00 30 ARG B CA 2
ATOM 4909 C C . ARG B 1 30 ? 22.187 4.428 -4.955 1.00 0.00 30 ARG B C 2
ATOM 4910 O O . ARG B 1 30 ? 21.895 3.336 -5.447 1.00 0.00 30 ARG B O 2
ATOM 4931 N N . ALA B 1 31 ? 22.961 5.315 -5.570 1.00 0.00 31 ALA B N 2
ATOM 4932 C CA . ALA B 1 31 ? 23.518 5.031 -6.884 1.00 0.00 31 ALA B CA 2
ATOM 4933 C C . ALA B 1 31 ? 24.576 3.937 -6.791 1.00 0.00 31 ALA B C 2
ATOM 4934 O O . ALA B 1 31 ? 25.602 4.104 -6.132 1.00 0.00 31 ALA B O 2
ATOM 4941 N N . GLN B 1 32 ? 24.316 2.815 -7.456 1.00 0.00 32 GLN B N 2
ATOM 4942 C CA . GLN B 1 32 ? 25.250 1.695 -7.448 1.00 0.00 32 GLN B CA 2
ATOM 4943 C C . GLN B 1 32 ? 26.674 2.172 -7.627 1.00 0.00 32 GLN B C 2
ATOM 4944 O O . GLN B 1 32 ? 27.611 1.422 -7.350 1.00 0.00 32 GLN B O 2
ATOM 4958 N N . GLU B 1 33 ? 26.834 3.417 -8.106 1.00 0.00 33 GLU B N 2
ATOM 4959 C CA . GLU B 1 33 ? 28.159 4.003 -8.335 1.00 0.00 33 GLU B CA 2
ATOM 4960 C C . GLU B 1 33 ? 29.204 3.378 -7.414 1.00 0.00 33 GLU B C 2
ATOM 4961 O O . GLU B 1 33 ? 29.990 2.530 -7.838 1.00 0.00 33 GLU B O 2
ATOM 4973 N N . GLY B 1 34 ? 29.195 3.792 -6.155 1.00 0.00 34 GLY B N 2
ATOM 4974 C CA . GLY B 1 34 ? 30.134 3.252 -5.183 1.00 0.00 34 GLY B CA 2
ATOM 4975 C C . GLY B 1 34 ? 29.907 3.861 -3.804 1.00 0.00 34 GLY B C 2
ATOM 4976 O O . GLY B 1 34 ? 30.419 4.939 -3.501 1.00 0.00 34 GLY B O 2
ATOM 4980 N N . GLN B 1 35 ? 29.136 3.166 -2.975 1.00 0.00 35 GLN B N 2
ATOM 4981 C CA . GLN B 1 35 ? 28.848 3.650 -1.629 1.00 0.00 35 GLN B CA 2
ATOM 4982 C C . GLN B 1 35 ? 28.088 2.594 -0.832 1.00 0.00 35 GLN B C 2
ATOM 4983 O O . GLN B 1 35 ? 27.479 1.689 -1.404 1.00 0.00 35 GLN B O 2
ATOM 4997 N N . THR B 1 36 ? 28.127 2.716 0.491 1.00 0.00 36 THR B N 2
ATOM 4998 C CA . THR B 1 36 ? 27.435 1.767 1.356 1.00 0.00 36 THR B CA 2
ATOM 4999 C C . THR B 1 36 ? 27.218 2.367 2.744 1.00 0.00 36 THR B C 2
ATOM 5000 O O . THR B 1 36 ? 27.766 1.883 3.733 1.00 0.00 36 THR B O 2
ATOM 5011 N N . PRO B 1 37 ? 26.431 3.410 2.827 1.00 0.00 37 PRO B N 2
ATOM 5012 C CA . PRO B 1 37 ? 26.132 4.093 4.115 1.00 0.00 37 PRO B CA 2
ATOM 5013 C C . PRO B 1 37 ? 25.103 3.327 4.941 1.00 0.00 37 PRO B C 2
ATOM 5014 O O . PRO B 1 37 ? 24.703 2.219 4.583 1.00 0.00 37 PRO B O 2
ATOM 5025 N N . ASP B 1 38 ? 24.681 3.930 6.049 1.00 0.00 38 ASP B N 2
ATOM 5026 C CA . ASP B 1 38 ? 23.696 3.306 6.927 1.00 0.00 38 ASP B CA 2
ATOM 5027 C C . ASP B 1 38 ? 22.821 4.359 7.593 1.00 0.00 38 ASP B C 2
ATOM 5028 O O . ASP B 1 38 ? 22.974 4.642 8.781 1.00 0.00 38 ASP B O 2
ATOM 5037 N N . TYR B 1 39 ? 21.898 4.934 6.822 1.00 0.00 39 TYR B N 2
ATOM 5038 C CA . TYR B 1 39 ? 20.989 5.956 7.348 1.00 0.00 39 TYR B CA 2
ATOM 5039 C C . TYR B 1 39 ? 19.659 5.331 7.763 1.00 0.00 39 TYR B C 2
ATOM 5040 O O . TYR B 1 39 ? 18.768 6.021 8.257 1.00 0.00 39 TYR B O 2
ATOM 5058 N N . LEU B 1 40 ? 19.542 4.022 7.578 1.00 0.00 40 LEU B N 2
ATOM 5059 C CA . LEU B 1 40 ? 18.328 3.311 7.957 1.00 0.00 40 LEU B CA 2
ATOM 5060 C C . LEU B 1 40 ? 18.166 3.306 9.479 1.00 0.00 40 LEU B C 2
ATOM 5061 O O . LEU B 1 40 ? 17.090 3.628 9.991 1.00 0.00 40 LEU B O 2
ATOM 5077 N N . PRO B 1 41 ? 19.201 2.952 10.208 1.00 0.00 41 PRO B N 2
ATOM 5078 C CA . PRO B 1 41 ? 19.151 2.909 11.693 1.00 0.00 41 PRO B CA 2
ATOM 5079 C C . PRO B 1 41 ? 19.200 4.309 12.301 1.00 0.00 41 PRO B C 2
ATOM 5080 O O . PRO B 1 41 ? 18.929 4.488 13.489 1.00 0.00 41 PRO B O 2
ATOM 5091 N N . THR B 1 42 ? 19.546 5.294 11.479 1.00 0.00 42 THR B N 2
ATOM 5092 C CA . THR B 1 42 ? 19.628 6.669 11.954 1.00 0.00 42 THR B CA 2
ATOM 5093 C C . THR B 1 42 ? 18.236 7.267 12.107 1.00 0.00 42 THR B C 2
ATOM 5094 O O . THR B 1 42 ? 17.878 7.768 13.172 1.00 0.00 42 THR B O 2
ATOM 5105 N N . LEU B 1 43 ? 17.456 7.209 11.033 1.00 0.00 43 LEU B N 2
ATOM 5106 C CA . LEU B 1 43 ? 16.102 7.745 11.056 1.00 0.00 43 LEU B CA 2
ATOM 5107 C C . LEU B 1 43 ? 15.226 6.941 12.001 1.00 0.00 43 LEU B C 2
ATOM 5108 O O . LEU B 1 43 ? 14.442 7.501 12.760 1.00 0.00 43 LEU B O 2
ATOM 5124 N N . ARG B 1 44 ? 15.362 5.621 11.950 1.00 0.00 44 ARG B N 2
ATOM 5125 C CA . ARG B 1 44 ? 14.567 4.756 12.809 1.00 0.00 44 ARG B CA 2
ATOM 5126 C C . ARG B 1 44 ? 14.801 5.091 14.274 1.00 0.00 44 ARG B C 2
ATOM 5127 O O . ARG B 1 44 ? 13.862 5.145 15.065 1.00 0.00 44 ARG B O 2
ATOM 5148 N N . LYS B 1 45 ? 16.056 5.298 14.633 1.00 0.00 45 LYS B N 2
ATOM 5149 C CA . LYS B 1 45 ? 16.390 5.609 16.015 1.00 0.00 45 LYS B CA 2
ATOM 5150 C C . LYS B 1 45 ? 15.740 6.925 16.442 1.00 0.00 45 LYS B C 2
ATOM 5151 O O . LYS B 1 45 ? 15.138 7.011 17.513 1.00 0.00 45 LYS B O 2
ATOM 5170 N N . ALA B 1 46 ? 15.878 7.947 15.607 1.00 0.00 46 ALA B N 2
ATOM 5171 C CA . ALA B 1 46 ? 15.306 9.252 15.914 1.00 0.00 46 ALA B CA 2
ATOM 5172 C C . ALA B 1 46 ? 13.798 9.164 16.034 1.00 0.00 46 ALA B C 2
ATOM 5173 O O . ALA B 1 46 ? 13.190 9.831 16.863 1.00 0.00 46 ALA B O 2
ATOM 5180 N N . LEU B 1 47 ? 13.200 8.328 15.207 1.00 0.00 47 LEU B N 2
ATOM 5181 C CA . LEU B 1 47 ? 11.749 8.148 15.235 1.00 0.00 47 LEU B CA 2
ATOM 5182 C C . LEU B 1 47 ? 11.315 7.379 16.476 1.00 0.00 47 LEU B C 2
ATOM 5183 O O . LEU B 1 47 ? 10.308 7.699 17.102 1.00 0.00 47 LEU B O 2
ATOM 5199 N N . MET B 1 48 ? 12.081 6.358 16.818 1.00 0.00 48 MET B N 2
ATOM 5200 C CA . MET B 1 48 ? 11.770 5.534 17.978 1.00 0.00 48 MET B CA 2
ATOM 5201 C C . MET B 1 48 ? 11.908 6.340 19.262 1.00 0.00 48 MET B C 2
ATOM 5202 O O . MET B 1 48 ? 11.164 6.132 20.222 1.00 0.00 48 MET B O 2
ATOM 5216 N N . GLU B 1 49 ? 12.853 7.272 19.268 1.00 0.00 49 GLU B N 2
ATOM 5217 C CA . GLU B 1 49 ? 13.079 8.108 20.438 1.00 0.00 49 GLU B CA 2
ATOM 5218 C C . GLU B 1 49 ? 12.116 9.293 20.456 1.00 0.00 49 GLU B C 2
ATOM 5219 O O . GLU B 1 49 ? 11.553 9.631 21.497 1.00 0.00 49 GLU B O 2
ATOM 5231 N N . VAL B 1 50 ? 11.911 9.905 19.299 1.00 0.00 50 VAL B N 2
ATOM 5232 C CA . VAL B 1 50 ? 11.003 11.041 19.204 1.00 0.00 50 VAL B CA 2
ATOM 5233 C C . VAL B 1 50 ? 9.574 10.601 19.516 1.00 0.00 50 VAL B C 2
ATOM 5234 O O . VAL B 1 50 ? 8.877 11.240 20.303 1.00 0.00 50 VAL B O 2
ATOM 5247 N N . LEU B 1 51 ? 9.148 9.516 18.886 1.00 0.00 51 LEU B N 2
ATOM 5248 C CA . LEU B 1 51 ? 7.800 9.020 19.098 1.00 0.00 51 LEU B CA 2
ATOM 5249 C C . LEU B 1 51 ? 7.604 8.652 20.559 1.00 0.00 51 LEU B C 2
ATOM 5250 O O . LEU B 1 51 ? 6.704 9.157 21.217 1.00 0.00 51 LEU B O 2
ATOM 5266 N N . SER B 1 52 ? 8.456 7.775 21.068 1.00 0.00 52 SER B N 2
ATOM 5267 C CA . SER B 1 52 ? 8.350 7.361 22.457 1.00 0.00 52 SER B CA 2
ATOM 5268 C C . SER B 1 52 ? 8.266 8.565 23.379 1.00 0.00 52 SER B C 2
ATOM 5269 O O . SER B 1 52 ? 7.694 8.488 24.465 1.00 0.00 52 SER B O 2
ATOM 5277 N N . LYS B 1 53 ? 8.834 9.684 22.941 1.00 0.00 53 LYS B N 2
ATOM 5278 C CA . LYS B 1 53 ? 8.817 10.907 23.743 1.00 0.00 53 LYS B CA 2
ATOM 5279 C C . LYS B 1 53 ? 7.649 11.813 23.360 1.00 0.00 53 LYS B C 2
ATOM 5280 O O . LYS B 1 53 ? 6.713 11.999 24.135 1.00 0.00 53 LYS B O 2
ATOM 5299 N N . TYR B 1 54 ? 7.726 12.387 22.166 1.00 0.00 54 TYR B N 2
ATOM 5300 C CA . TYR B 1 54 ? 6.680 13.283 21.688 1.00 0.00 54 TYR B CA 2
ATOM 5301 C C . TYR B 1 54 ? 5.344 12.568 21.572 1.00 0.00 54 TYR B C 2
ATOM 5302 O O . TYR B 1 54 ? 4.292 13.199 21.657 1.00 0.00 54 TYR B O 2
ATOM 5320 N N . VAL B 1 55 ? 5.383 11.252 21.377 1.00 0.00 55 VAL B N 2
ATOM 5321 C CA . VAL B 1 55 ? 4.161 10.458 21.249 1.00 0.00 55 VAL B CA 2
ATOM 5322 C C . VAL B 1 55 ? 4.084 9.407 22.349 1.00 0.00 55 VAL B C 2
ATOM 5323 O O . VAL B 1 55 ? 5.101 8.948 22.864 1.00 0.00 55 VAL B O 2
ATOM 5336 N N . ASN B 1 56 ? 2.863 9.037 22.714 1.00 0.00 56 ASN B N 2
ATOM 5337 C CA . ASN B 1 56 ? 2.655 8.041 23.763 1.00 0.00 56 ASN B CA 2
ATOM 5338 C C . ASN B 1 56 ? 2.430 6.665 23.154 1.00 0.00 56 ASN B C 2
ATOM 5339 O O . ASN B 1 56 ? 1.292 6.265 22.909 1.00 0.00 56 ASN B O 2
ATOM 5350 N N . VAL B 1 57 ? 3.521 5.937 22.916 1.00 0.00 57 VAL B N 2
ATOM 5351 C CA . VAL B 1 57 ? 3.430 4.594 22.338 1.00 0.00 57 VAL B CA 2
ATOM 5352 C C . VAL B 1 57 ? 4.528 3.702 22.905 1.00 0.00 57 VAL B C 2
ATOM 5353 O O . VAL B 1 57 ? 5.693 4.097 22.965 1.00 0.00 57 VAL B O 2
ATOM 5366 N N . SER B 1 58 ? 4.149 2.499 23.313 1.00 0.00 58 SER B N 2
ATOM 5367 C CA . SER B 1 58 ? 5.108 1.550 23.867 1.00 0.00 58 SER B CA 2
ATOM 5368 C C . SER B 1 58 ? 5.770 0.756 22.749 1.00 0.00 58 SER B C 2
ATOM 5369 O O . SER B 1 58 ? 5.127 0.416 21.759 1.00 0.00 58 SER B O 2
ATOM 5377 N N . LEU B 1 59 ? 7.053 0.456 22.916 1.00 0.00 59 LEU B N 2
ATOM 5378 C CA . LEU B 1 59 ? 7.791 -0.309 21.915 1.00 0.00 59 LEU B CA 2
ATOM 5379 C C . LEU B 1 59 ? 7.063 -1.601 21.575 1.00 0.00 59 LEU B C 2
ATOM 5380 O O . LEU B 1 59 ? 7.472 -2.336 20.678 1.00 0.00 59 LEU B O 2
ATOM 5396 N N . ASP B 1 60 ? 5.979 -1.865 22.292 1.00 0.00 60 ASP B N 2
ATOM 5397 C CA . ASP B 1 60 ? 5.201 -3.066 22.054 1.00 0.00 60 ASP B CA 2
ATOM 5398 C C . ASP B 1 60 ? 4.214 -2.850 20.915 1.00 0.00 60 ASP B C 2
ATOM 5399 O O . ASP B 1 60 ? 3.773 -3.811 20.285 1.00 0.00 60 ASP B O 2
ATOM 5408 N N . ASN B 1 61 ? 3.861 -1.587 20.648 1.00 0.00 61 ASN B N 2
ATOM 5409 C CA . ASN B 1 61 ? 2.918 -1.263 19.579 1.00 0.00 61 ASN B CA 2
ATOM 5410 C C . ASN B 1 61 ? 3.656 -0.733 18.362 1.00 0.00 61 ASN B C 2
ATOM 5411 O O . ASN B 1 61 ? 3.045 -0.183 17.450 1.00 0.00 61 ASN B O 2
ATOM 5422 N N . ILE B 1 62 ? 4.972 -0.910 18.343 1.00 0.00 62 ILE B N 2
ATOM 5423 C CA . ILE B 1 62 ? 5.780 -0.447 17.218 1.00 0.00 62 ILE B CA 2
ATOM 5424 C C . ILE B 1 62 ? 6.067 -1.601 16.262 1.00 0.00 62 ILE B C 2
ATOM 5425 O O . ILE B 1 62 ? 6.738 -2.567 16.618 1.00 0.00 62 ILE B O 2
ATOM 5441 N N . ARG B 1 63 ? 5.560 -1.476 15.044 1.00 0.00 63 ARG B N 2
ATOM 5442 C CA . ARG B 1 63 ? 5.784 -2.497 14.028 1.00 0.00 63 ARG B CA 2
ATOM 5443 C C . ARG B 1 63 ? 6.990 -2.137 13.177 1.00 0.00 63 ARG B C 2
ATOM 5444 O O . ARG B 1 63 ? 6.999 -1.111 12.499 1.00 0.00 63 ARG B O 2
ATOM 5465 N N . ILE B 1 64 ? 8.007 -2.997 13.211 1.00 0.00 64 ILE B N 2
ATOM 5466 C CA . ILE B 1 64 ? 9.232 -2.769 12.439 1.00 0.00 64 ILE B CA 2
ATOM 5467 C C . ILE B 1 64 ? 9.321 -3.731 11.270 1.00 0.00 64 ILE B C 2
ATOM 5468 O O . ILE B 1 64 ? 9.146 -4.941 11.425 1.00 0.00 64 ILE B O 2
ATOM 5484 N N . SER B 1 65 ? 9.600 -3.181 10.091 1.00 0.00 65 SER B N 2
ATOM 5485 C CA . SER B 1 65 ? 9.718 -3.990 8.882 1.00 0.00 65 SER B CA 2
ATOM 5486 C C . SER B 1 65 ? 10.773 -3.392 7.959 1.00 0.00 65 SER B C 2
ATOM 5487 O O . SER B 1 65 ? 10.748 -2.198 7.668 1.00 0.00 65 SER B O 2
ATOM 5495 N N . GLN B 1 66 ? 11.698 -4.232 7.503 1.00 0.00 66 GLN B N 2
ATOM 5496 C CA . GLN B 1 66 ? 12.765 -3.782 6.606 1.00 0.00 66 GLN B CA 2
ATOM 5497 C C . GLN B 1 66 ? 12.841 -4.689 5.388 1.00 0.00 66 GLN B C 2
ATOM 5498 O O . GLN B 1 66 ? 12.471 -5.861 5.447 1.00 0.00 66 GLN B O 2
ATOM 5512 N N . GLU B 1 67 ? 13.324 -4.136 4.277 1.00 0.00 67 GLU B N 2
ATOM 5513 C CA . GLU B 1 67 ? 13.447 -4.897 3.034 1.00 0.00 67 GLU B CA 2
ATOM 5514 C C . GLU B 1 67 ? 14.696 -4.472 2.273 1.00 0.00 67 GLU B C 2
ATOM 5515 O O . GLU B 1 67 ? 14.752 -3.378 1.712 1.00 0.00 67 GLU B O 2
ATOM 5527 N N . LYS B 1 68 ? 15.699 -5.346 2.260 1.00 0.00 68 LYS B N 2
ATOM 5528 C CA . LYS B 1 68 ? 16.950 -5.058 1.563 1.00 0.00 68 LYS B CA 2
ATOM 5529 C C . LYS B 1 68 ? 16.857 -5.488 0.105 1.00 0.00 68 LYS B C 2
ATOM 5530 O O . LYS B 1 68 ? 16.380 -6.579 -0.202 1.00 0.00 68 LYS B O 2
ATOM 5549 N N . GLN B 1 69 ? 17.314 -4.626 -0.794 1.00 0.00 69 GLN B N 2
ATOM 5550 C CA . GLN B 1 69 ? 17.276 -4.933 -2.220 1.00 0.00 69 GLN B CA 2
ATOM 5551 C C . GLN B 1 69 ? 18.328 -4.126 -2.951 1.00 0.00 69 GLN B C 2
ATOM 5552 O O . GLN B 1 69 ? 18.240 -2.899 -2.975 1.00 0.00 69 GLN B O 2
ATOM 5566 N N . ASP B 1 70 ? 19.311 -4.822 -3.546 1.00 0.00 70 ASP B N 2
ATOM 5567 C CA . ASP B 1 70 ? 20.403 -4.173 -4.294 1.00 0.00 70 ASP B CA 2
ATOM 5568 C C . ASP B 1 70 ? 20.661 -2.763 -3.757 1.00 0.00 70 ASP B C 2
ATOM 5569 O O . ASP B 1 70 ? 20.467 -2.507 -2.577 1.00 0.00 70 ASP B O 2
ATOM 5578 N N . GLY B 1 71 ? 21.081 -1.861 -4.614 1.00 0.00 71 GLY B N 2
ATOM 5579 C CA . GLY B 1 71 ? 21.328 -0.488 -4.197 1.00 0.00 71 GLY B CA 2
ATOM 5580 C C . GLY B 1 71 ? 20.019 0.194 -3.803 1.00 0.00 71 GLY B C 2
ATOM 5581 O O . GLY B 1 71 ? 19.781 1.349 -4.156 1.00 0.00 71 GLY B O 2
ATOM 5585 N N . MET B 1 72 ? 19.161 -0.530 -3.076 1.00 0.00 72 MET B N 2
ATOM 5586 C CA . MET B 1 72 ? 17.879 0.012 -2.644 1.00 0.00 72 MET B CA 2
ATOM 5587 C C . MET B 1 72 ? 17.461 -0.594 -1.310 1.00 0.00 72 MET B C 2
ATOM 5588 O O . MET B 1 72 ? 17.814 -1.729 -0.991 1.00 0.00 72 MET B O 2
ATOM 5602 N N . ASP B 1 73 ? 16.702 0.171 -0.534 1.00 0.00 73 ASP B N 2
ATOM 5603 C CA . ASP B 1 73 ? 16.233 -0.297 0.766 1.00 0.00 73 ASP B CA 2
ATOM 5604 C C . ASP B 1 73 ? 14.924 0.388 1.129 1.00 0.00 73 ASP B C 2
ATOM 5605 O O . ASP B 1 73 ? 14.745 1.576 0.865 1.00 0.00 73 ASP B O 2
ATOM 5614 N N . VAL B 1 74 ? 14.012 -0.361 1.744 1.00 0.00 74 VAL B N 2
ATOM 5615 C CA . VAL B 1 74 ? 12.719 0.190 2.148 1.00 0.00 74 VAL B CA 2
ATOM 5616 C C . VAL B 1 74 ? 12.414 -0.184 3.584 1.00 0.00 74 VAL B C 2
ATOM 5617 O O . VAL B 1 74 ? 12.303 -1.365 3.914 1.00 0.00 74 VAL B O 2
ATOM 5630 N N . LEU B 1 75 ? 12.281 0.828 4.443 1.00 0.00 75 LEU B N 2
ATOM 5631 C CA . LEU B 1 75 ? 11.987 0.586 5.854 1.00 0.00 75 LEU B CA 2
ATOM 5632 C C . LEU B 1 75 ? 10.553 0.992 6.171 1.00 0.00 75 LEU B C 2
ATOM 5633 O O . LEU B 1 75 ? 10.236 2.180 6.272 1.00 0.00 75 LEU B O 2
ATOM 5649 N N . GLU B 1 76 ? 9.693 -0.006 6.326 1.00 0.00 76 GLU B N 2
ATOM 5650 C CA . GLU B 1 76 ? 8.290 0.241 6.642 1.00 0.00 76 GLU B CA 2
ATOM 5651 C C . GLU B 1 76 ? 8.098 0.325 8.147 1.00 0.00 76 GLU B C 2
ATOM 5652 O O . GLU B 1 76 ? 8.527 -0.561 8.889 1.00 0.00 76 GLU B O 2
ATOM 5664 N N . LEU B 1 77 ? 7.446 1.395 8.594 1.00 0.00 77 LEU B N 2
ATOM 5665 C CA . LEU B 1 77 ? 7.190 1.595 10.019 1.00 0.00 77 LEU B CA 2
ATOM 5666 C C . LEU B 1 77 ? 5.740 1.981 10.247 1.00 0.00 77 LEU B C 2
ATOM 5667 O O . LEU B 1 77 ? 5.265 2.981 9.710 1.00 0.00 77 LEU B O 2
ATOM 5683 N N . ASN B 1 78 ? 5.041 1.189 11.058 1.00 0.00 78 ASN B N 2
ATOM 5684 C CA . ASN B 1 78 ? 3.634 1.466 11.368 1.00 0.00 78 ASN B CA 2
ATOM 5685 C C . ASN B 1 78 ? 3.428 1.528 12.872 1.00 0.00 78 ASN B C 2
ATOM 5686 O O . ASN B 1 78 ? 3.755 0.578 13.582 1.00 0.00 78 ASN B O 2
ATOM 5697 N N . ILE B 1 79 ? 2.888 2.645 13.364 1.00 0.00 79 ILE B N 2
ATOM 5698 C CA . ILE B 1 79 ? 2.643 2.824 14.798 1.00 0.00 79 ILE B CA 2
ATOM 5699 C C . ILE B 1 79 ? 1.178 3.134 15.049 1.00 0.00 79 ILE B C 2
ATOM 5700 O O . ILE B 1 79 ? 0.519 3.772 14.227 1.00 0.00 79 ILE B O 2
ATOM 5716 N N . THR B 1 80 ? 0.675 2.683 16.191 1.00 0.00 80 THR B N 2
ATOM 5717 C CA . THR B 1 80 ? -0.718 2.915 16.561 1.00 0.00 80 THR B CA 2
ATOM 5718 C C . THR B 1 80 ? -0.775 3.775 17.808 1.00 0.00 80 THR B C 2
ATOM 5719 O O . THR B 1 80 ? -0.417 3.331 18.901 1.00 0.00 80 THR B O 2
ATOM 5730 N N . LEU B 1 81 ? -1.209 5.020 17.636 1.00 0.00 81 LEU B N 2
ATOM 5731 C CA . LEU B 1 81 ? -1.285 5.939 18.759 1.00 0.00 81 LEU B CA 2
ATOM 5732 C C . LEU B 1 81 ? -2.546 5.682 19.601 1.00 0.00 81 LEU B C 2
ATOM 5733 O O . LEU B 1 81 ? -3.625 5.437 19.052 1.00 0.00 81 LEU B O 2
ATOM 5749 N N . PRO B 1 82 ? -2.435 5.757 20.910 1.00 0.00 82 PRO B N 2
ATOM 5750 C CA . PRO B 1 82 ? -3.589 5.552 21.829 1.00 0.00 82 PRO B CA 2
ATOM 5751 C C . PRO B 1 82 ? -4.533 6.756 21.840 1.00 0.00 82 PRO B C 2
ATOM 5752 O O . PRO B 1 82 ? -4.186 7.834 21.359 1.00 0.00 82 PRO B O 2
ATOM 5763 N N . GLU B 1 83 ? -5.726 6.560 22.389 1.00 0.00 83 GLU B N 2
ATOM 5764 C CA . GLU B 1 83 ? -6.705 7.637 22.453 1.00 0.00 83 GLU B CA 2
ATOM 5765 C C . GLU B 1 83 ? -6.304 8.635 23.538 1.00 0.00 83 GLU B C 2
ATOM 5766 O O . GLU B 1 83 ? -5.120 8.824 23.800 1.00 0.00 83 GLU B O 2
ATOM 5778 N N . GLN B 1 84 ? -7.293 9.264 24.161 1.00 0.00 84 GLN B N 2
ATOM 5779 C CA . GLN B 1 84 ? -7.046 10.236 25.219 1.00 0.00 84 GLN B CA 2
ATOM 5780 C C . GLN B 1 84 ? -5.965 9.734 26.174 1.00 0.00 84 GLN B C 2
ATOM 5781 O O . GLN B 1 84 ? -5.451 8.628 26.032 1.00 0.00 84 GLN B O 2
ATOM 5795 N N . LYS B 1 85 ? -5.626 10.555 27.153 1.00 0.00 85 LYS B N 2
ATOM 5796 C CA . LYS B 1 85 ? -4.606 10.183 28.121 1.00 0.00 85 LYS B CA 2
ATOM 5797 C C . LYS B 1 85 ? -5.073 9.007 28.970 1.00 0.00 85 LYS B C 2
ATOM 5798 O O . LYS B 1 85 ? -6.250 8.645 28.954 1.00 0.00 85 LYS B O 2
ATOM 5817 N N . LYS B 1 86 ? -4.144 8.411 29.702 1.00 0.00 86 LYS B N 2
ATOM 5818 C CA . LYS B 1 86 ? -4.478 7.274 30.544 1.00 0.00 86 LYS B CA 2
ATOM 5819 C C . LYS B 1 86 ? -5.607 7.635 31.495 1.00 0.00 86 LYS B C 2
ATOM 5820 O O . LYS B 1 86 ? -5.694 8.768 31.966 1.00 0.00 86 LYS B O 2
ATOM 5839 N N . VAL B 1 87 ? -6.475 6.663 31.778 1.00 0.00 87 VAL B N 2
ATOM 5840 C CA . VAL B 1 87 ? -7.612 6.878 32.677 1.00 0.00 87 VAL B CA 2
ATOM 5841 C C . VAL B 1 87 ? -7.572 5.892 33.836 1.00 0.00 87 VAL B C 2
ATOM 5842 O O . VAL B 1 87 ? -6.880 4.876 33.775 1.00 0.00 87 VAL B O 2
ATOM 5855 N N . LEU B 1 88 ? -8.311 6.205 34.895 1.00 0.00 88 LEU B N 2
ATOM 5856 C CA . LEU B 1 88 ? -8.345 5.346 36.073 1.00 0.00 88 LEU B CA 2
ATOM 5857 C C . LEU B 1 88 ? -9.413 4.276 35.909 1.00 0.00 88 LEU B C 2
ATOM 5858 O O . LEU B 1 88 ? -10.575 4.580 35.638 1.00 0.00 88 LEU B O 2
ATOM 5874 N N . GLU B 1 89 ? -9.013 3.018 36.074 1.00 0.00 89 GLU B N 2
ATOM 5875 C CA . GLU B 1 89 ? -9.942 1.899 35.941 1.00 0.00 89 GLU B CA 2
ATOM 5876 C C . GLU B 1 89 ? -10.592 1.584 37.284 1.00 0.00 89 GLU B C 2
ATOM 5877 O O . GLU B 1 89 ? -10.959 2.519 37.976 1.00 0.00 89 GLU B O 2
ATOM 5889 N N . MET A 1 1 ? 1.409 -6.931 -2.361 1.00 0.00 1 MET A N 3
ATOM 5890 C CA . MET A 1 1 ? 2.538 -6.906 -3.334 1.00 0.00 1 MET A CA 3
ATOM 5891 C C . MET A 1 1 ? 3.655 -6.022 -2.793 1.00 0.00 1 MET A C 3
ATOM 5892 O O . MET A 1 1 ? 3.433 -5.203 -1.900 1.00 0.00 1 MET A O 3
ATOM 5906 N N . SER A 1 2 ? 4.853 -6.189 -3.339 1.00 0.00 2 SER A N 3
ATOM 5907 C CA . SER A 1 2 ? 5.994 -5.395 -2.901 1.00 0.00 2 SER A CA 3
ATOM 5908 C C . SER A 1 2 ? 5.866 -3.958 -3.393 1.00 0.00 2 SER A C 3
ATOM 5909 O O . SER A 1 2 ? 5.674 -3.714 -4.584 1.00 0.00 2 SER A O 3
ATOM 5917 N N . LEU A 1 3 ? 5.974 -3.010 -2.468 1.00 0.00 3 LEU A N 3
ATOM 5918 C CA . LEU A 1 3 ? 5.870 -1.596 -2.813 1.00 0.00 3 LEU A CA 3
ATOM 5919 C C . LEU A 1 3 ? 7.031 -1.172 -3.703 1.00 0.00 3 LEU A C 3
ATOM 5920 O O . LEU A 1 3 ? 6.881 -0.307 -4.565 1.00 0.00 3 LEU A O 3
ATOM 5936 N N . ILE A 1 4 ? 8.187 -1.782 -3.483 1.00 0.00 4 ILE A N 3
ATOM 5937 C CA . ILE A 1 4 ? 9.372 -1.458 -4.265 1.00 0.00 4 ILE A CA 3
ATOM 5938 C C . ILE A 1 4 ? 9.031 -1.402 -5.751 1.00 0.00 4 ILE A C 3
ATOM 5939 O O . ILE A 1 4 ? 9.690 -0.705 -6.523 1.00 0.00 4 ILE A O 3
ATOM 5955 N N . GLU A 1 5 ? 8.001 -2.142 -6.145 1.00 0.00 5 GLU A N 3
ATOM 5956 C CA . GLU A 1 5 ? 7.580 -2.159 -7.540 1.00 0.00 5 GLU A CA 3
ATOM 5957 C C . GLU A 1 5 ? 6.826 -0.885 -7.899 1.00 0.00 5 GLU A C 3
ATOM 5958 O O . GLU A 1 5 ? 7.123 -0.237 -8.902 1.00 0.00 5 GLU A O 3
ATOM 5970 N N . LEU A 1 6 ? 5.842 -0.533 -7.078 1.00 0.00 6 LEU A N 3
ATOM 5971 C CA . LEU A 1 6 ? 5.048 0.665 -7.325 1.00 0.00 6 LEU A CA 3
ATOM 5972 C C . LEU A 1 6 ? 5.918 1.910 -7.242 1.00 0.00 6 LEU A C 3
ATOM 5973 O O . LEU A 1 6 ? 5.804 2.815 -8.068 1.00 0.00 6 LEU A O 3
ATOM 5989 N N . LEU A 1 7 ? 6.774 1.958 -6.229 1.00 0.00 7 LEU A N 3
ATOM 5990 C CA . LEU A 1 7 ? 7.642 3.112 -6.038 1.00 0.00 7 LEU A CA 3
ATOM 5991 C C . LEU A 1 7 ? 8.543 3.305 -7.245 1.00 0.00 7 LEU A C 3
ATOM 5992 O O . LEU A 1 7 ? 8.705 4.421 -7.738 1.00 0.00 7 LEU A O 3
ATOM 6008 N N . PHE A 1 8 ? 9.123 2.208 -7.721 1.00 0.00 8 PHE A N 3
ATOM 6009 C CA . PHE A 1 8 ? 10.009 2.259 -8.882 1.00 0.00 8 PHE A CA 3
ATOM 6010 C C . PHE A 1 8 ? 9.501 1.346 -9.995 1.00 0.00 8 PHE A C 3
ATOM 6011 O O . PHE A 1 8 ? 8.833 1.796 -10.925 1.00 0.00 8 PHE A O 3
ATOM 6028 N N . GLY A 1 9 ? 9.828 0.058 -9.890 1.00 0.00 9 GLY A N 3
ATOM 6029 C CA . GLY A 1 9 ? 9.409 -0.928 -10.889 1.00 0.00 9 GLY A CA 3
ATOM 6030 C C . GLY A 1 9 ? 10.620 -1.596 -11.526 1.00 0.00 9 GLY A C 3
ATOM 6031 O O . GLY A 1 9 ? 11.632 -1.836 -10.864 1.00 0.00 9 GLY A O 3
ATOM 6035 N N . ARG A 1 10 ? 10.511 -1.897 -12.817 1.00 0.00 10 ARG A N 3
ATOM 6036 C CA . ARG A 1 10 ? 11.603 -2.538 -13.541 1.00 0.00 10 ARG A CA 3
ATOM 6037 C C . ARG A 1 10 ? 12.607 -1.501 -14.031 1.00 0.00 10 ARG A C 3
ATOM 6038 O O . ARG A 1 10 ? 13.800 -1.595 -13.744 1.00 0.00 10 ARG A O 3
ATOM 6059 N N . LYS A 1 11 ? 12.116 -0.509 -14.768 1.00 0.00 11 LYS A N 3
ATOM 6060 C CA . LYS A 1 11 ? 12.983 0.540 -15.292 1.00 0.00 11 LYS A CA 3
ATOM 6061 C C . LYS A 1 11 ? 14.238 -0.064 -15.909 1.00 0.00 11 LYS A C 3
ATOM 6062 O O . LYS A 1 11 ? 14.337 -1.278 -16.079 1.00 0.00 11 LYS A O 3
ATOM 6081 N N . GLN A 1 12 ? 15.199 0.794 -16.247 1.00 0.00 12 GLN A N 3
ATOM 6082 C CA . GLN A 1 12 ? 16.450 0.341 -16.849 1.00 0.00 12 GLN A CA 3
ATOM 6083 C C . GLN A 1 12 ? 17.619 1.169 -16.336 1.00 0.00 12 GLN A C 3
ATOM 6084 O O . GLN A 1 12 ? 17.567 2.399 -16.322 1.00 0.00 12 GLN A O 3
ATOM 6098 N N . LYS A 1 13 ? 18.678 0.488 -15.917 1.00 0.00 13 LYS A N 3
ATOM 6099 C CA . LYS A 1 13 ? 19.855 1.174 -15.407 1.00 0.00 13 LYS A CA 3
ATOM 6100 C C . LYS A 1 13 ? 20.559 1.938 -16.522 1.00 0.00 13 LYS A C 3
ATOM 6101 O O . LYS A 1 13 ? 20.777 1.409 -17.611 1.00 0.00 13 LYS A O 3
ATOM 6120 N N . THR A 1 14 ? 20.916 3.186 -16.240 1.00 0.00 14 THR A N 3
ATOM 6121 C CA . THR A 1 14 ? 21.605 4.016 -17.222 1.00 0.00 14 THR A CA 3
ATOM 6122 C C . THR A 1 14 ? 22.510 5.025 -16.528 1.00 0.00 14 THR A C 3
ATOM 6123 O O . THR A 1 14 ? 22.221 5.470 -15.419 1.00 0.00 14 THR A O 3
ATOM 6134 N N . ALA A 1 15 ? 23.607 5.381 -17.192 1.00 0.00 15 ALA A N 3
ATOM 6135 C CA . ALA A 1 15 ? 24.551 6.338 -16.630 1.00 0.00 15 ALA A CA 3
ATOM 6136 C C . ALA A 1 15 ? 24.963 5.911 -15.225 1.00 0.00 15 ALA A C 3
ATOM 6137 O O . ALA A 1 15 ? 24.387 4.985 -14.654 1.00 0.00 15 ALA A O 3
ATOM 6144 N N . THR A 1 16 ? 25.964 6.593 -14.669 1.00 0.00 16 THR A N 3
ATOM 6145 C CA . THR A 1 16 ? 26.454 6.280 -13.322 1.00 0.00 16 THR A CA 3
ATOM 6146 C C . THR A 1 16 ? 26.358 7.509 -12.425 1.00 0.00 16 THR A C 3
ATOM 6147 O O . THR A 1 16 ? 27.336 8.236 -12.241 1.00 0.00 16 THR A O 3
ATOM 6158 N N . VAL A 1 17 ? 25.179 7.726 -11.857 1.00 0.00 17 VAL A N 3
ATOM 6159 C CA . VAL A 1 17 ? 24.970 8.860 -10.971 1.00 0.00 17 VAL A CA 3
ATOM 6160 C C . VAL A 1 17 ? 25.594 8.576 -9.610 1.00 0.00 17 VAL A C 3
ATOM 6161 O O . VAL A 1 17 ? 25.210 7.629 -8.925 1.00 0.00 17 VAL A O 3
ATOM 6174 N N . ALA A 1 18 ? 26.566 9.395 -9.225 1.00 0.00 18 ALA A N 3
ATOM 6175 C CA . ALA A 1 18 ? 27.240 9.213 -7.943 1.00 0.00 18 ALA A CA 3
ATOM 6176 C C . ALA A 1 18 ? 26.511 9.972 -6.841 1.00 0.00 18 ALA A C 3
ATOM 6177 O O . ALA A 1 18 ? 26.991 10.999 -6.366 1.00 0.00 18 ALA A O 3
ATOM 6184 N N . ARG A 1 19 ? 25.347 9.461 -6.445 1.00 0.00 19 ARG A N 3
ATOM 6185 C CA . ARG A 1 19 ? 24.555 10.103 -5.395 1.00 0.00 19 ARG A CA 3
ATOM 6186 C C . ARG A 1 19 ? 23.432 9.183 -4.934 1.00 0.00 19 ARG A C 3
ATOM 6187 O O . ARG A 1 19 ? 23.263 8.071 -5.442 1.00 0.00 19 ARG A O 3
ATOM 6208 N N . ASP A 1 20 ? 22.669 9.656 -3.953 1.00 0.00 20 ASP A N 3
ATOM 6209 C CA . ASP A 1 20 ? 21.565 8.875 -3.409 1.00 0.00 20 ASP A CA 3
ATOM 6210 C C . ASP A 1 20 ? 20.361 9.769 -3.142 1.00 0.00 20 ASP A C 3
ATOM 6211 O O . ASP A 1 20 ? 20.469 10.996 -3.158 1.00 0.00 20 ASP A O 3
ATOM 6220 N N . ARG A 1 21 ? 19.213 9.144 -2.901 1.00 0.00 21 ARG A N 3
ATOM 6221 C CA . ARG A 1 21 ? 17.982 9.882 -2.633 1.00 0.00 21 ARG A CA 3
ATOM 6222 C C . ARG A 1 21 ? 17.214 9.243 -1.487 1.00 0.00 21 ARG A C 3
ATOM 6223 O O . ARG A 1 21 ? 17.372 8.055 -1.205 1.00 0.00 21 ARG A O 3
ATOM 6244 N N . LEU A 1 22 ? 16.380 10.042 -0.825 1.00 0.00 22 LEU A N 3
ATOM 6245 C CA . LEU A 1 22 ? 15.584 9.556 0.299 1.00 0.00 22 LEU A CA 3
ATOM 6246 C C . LEU A 1 22 ? 14.167 10.111 0.231 1.00 0.00 22 LEU A C 3
ATOM 6247 O O . LEU A 1 22 ? 13.936 11.292 0.492 1.00 0.00 22 LEU A O 3
ATOM 6263 N N . GLN A 1 23 ? 13.219 9.243 -0.111 1.00 0.00 23 GLN A N 3
ATOM 6264 C CA . GLN A 1 23 ? 11.821 9.647 -0.201 1.00 0.00 23 GLN A CA 3
ATOM 6265 C C . GLN A 1 23 ? 11.059 9.198 1.041 1.00 0.00 23 GLN A C 3
ATOM 6266 O O . GLN A 1 23 ? 10.692 8.029 1.167 1.00 0.00 23 GLN A O 3
ATOM 6280 N N . ILE A 1 24 ? 10.829 10.134 1.959 1.00 0.00 24 ILE A N 3
ATOM 6281 C CA . ILE A 1 24 ? 10.110 9.827 3.194 1.00 0.00 24 ILE A CA 3
ATOM 6282 C C . ILE A 1 24 ? 8.644 10.218 3.060 1.00 0.00 24 ILE A C 3
ATOM 6283 O O . ILE A 1 24 ? 8.314 11.397 2.923 1.00 0.00 24 ILE A O 3
ATOM 6299 N N . ILE A 1 25 ? 7.766 9.217 3.098 1.00 0.00 25 ILE A N 3
ATOM 6300 C CA . ILE A 1 25 ? 6.327 9.453 2.984 1.00 0.00 25 ILE A CA 3
ATOM 6301 C C . ILE A 1 25 ? 5.639 9.145 4.305 1.00 0.00 25 ILE A C 3
ATOM 6302 O O . ILE A 1 25 ? 5.762 8.042 4.837 1.00 0.00 25 ILE A O 3
ATOM 6318 N N . ILE A 1 26 ? 4.913 10.127 4.834 1.00 0.00 26 ILE A N 3
ATOM 6319 C CA . ILE A 1 26 ? 4.203 9.960 6.101 1.00 0.00 26 ILE A CA 3
ATOM 6320 C C . ILE A 1 26 ? 2.702 10.093 5.885 1.00 0.00 26 ILE A C 3
ATOM 6321 O O . ILE A 1 26 ? 2.233 11.073 5.305 1.00 0.00 26 ILE A O 3
ATOM 6337 N N . ALA A 1 27 ? 1.950 9.099 6.355 1.00 0.00 27 ALA A N 3
ATOM 6338 C CA . ALA A 1 27 ? 0.493 9.104 6.216 1.00 0.00 27 ALA A CA 3
ATOM 6339 C C . ALA A 1 27 ? -0.164 9.024 7.587 1.00 0.00 27 ALA A C 3
ATOM 6340 O O . ALA A 1 27 ? -0.215 7.959 8.201 1.00 0.00 27 ALA A O 3
ATOM 6347 N N . GLN A 1 28 ? -0.668 10.161 8.059 1.00 0.00 28 GLN A N 3
ATOM 6348 C CA . GLN A 1 28 ? -1.327 10.221 9.364 1.00 0.00 28 GLN A CA 3
ATOM 6349 C C . GLN A 1 28 ? -2.839 10.253 9.189 1.00 0.00 28 GLN A C 3
ATOM 6350 O O . GLN A 1 28 ? -3.373 11.087 8.458 1.00 0.00 28 GLN A O 3
ATOM 6364 N N . GLU A 1 29 ? -3.525 9.336 9.867 1.00 0.00 29 GLU A N 3
ATOM 6365 C CA . GLU A 1 29 ? -4.983 9.252 9.793 1.00 0.00 29 GLU A CA 3
ATOM 6366 C C . GLU A 1 29 ? -5.592 9.397 11.184 1.00 0.00 29 GLU A C 3
ATOM 6367 O O . GLU A 1 29 ? -5.374 8.559 12.057 1.00 0.00 29 GLU A O 3
ATOM 6379 N N . ARG A 1 30 ? -6.356 10.467 11.387 1.00 0.00 30 ARG A N 3
ATOM 6380 C CA . ARG A 1 30 ? -6.991 10.710 12.682 1.00 0.00 30 ARG A CA 3
ATOM 6381 C C . ARG A 1 30 ? -8.494 10.486 12.584 1.00 0.00 30 ARG A C 3
ATOM 6382 O O . ARG A 1 30 ? -9.189 11.184 11.844 1.00 0.00 30 ARG A O 3
ATOM 6403 N N . ALA A 1 31 ? -8.992 9.513 13.339 1.00 0.00 31 ALA A N 3
ATOM 6404 C CA . ALA A 1 31 ? -10.417 9.215 13.336 1.00 0.00 31 ALA A CA 3
ATOM 6405 C C . ALA A 1 31 ? -11.152 10.228 14.192 1.00 0.00 31 ALA A C 3
ATOM 6406 O O . ALA A 1 31 ? -10.587 10.730 15.161 1.00 0.00 31 ALA A O 3
ATOM 6413 N N . GLN A 1 32 ? -12.409 10.521 13.821 1.00 0.00 32 GLN A N 3
ATOM 6414 C CA . GLN A 1 32 ? -13.246 11.486 14.553 1.00 0.00 32 GLN A CA 3
ATOM 6415 C C . GLN A 1 32 ? -12.704 11.722 15.963 1.00 0.00 32 GLN A C 3
ATOM 6416 O O . GLN A 1 32 ? -12.096 12.754 16.242 1.00 0.00 32 GLN A O 3
ATOM 6430 N N . GLU A 1 33 ? -12.905 10.740 16.833 1.00 0.00 33 GLU A N 3
ATOM 6431 C CA . GLU A 1 33 ? -12.410 10.833 18.202 1.00 0.00 33 GLU A CA 3
ATOM 6432 C C . GLU A 1 33 ? -10.943 10.411 18.264 1.00 0.00 33 GLU A C 3
ATOM 6433 O O . GLU A 1 33 ? -10.586 9.477 18.984 1.00 0.00 33 GLU A O 3
ATOM 6445 N N . GLY A 1 34 ? -10.095 11.100 17.501 1.00 0.00 34 GLY A N 3
ATOM 6446 C CA . GLY A 1 34 ? -8.665 10.790 17.477 1.00 0.00 34 GLY A CA 3
ATOM 6447 C C . GLY A 1 34 ? -7.897 11.675 18.450 1.00 0.00 34 GLY A C 3
ATOM 6448 O O . GLY A 1 34 ? -7.582 11.261 19.565 1.00 0.00 34 GLY A O 3
ATOM 6452 N N . GLN A 1 35 ? -7.601 12.898 18.023 1.00 0.00 35 GLN A N 3
ATOM 6453 C CA . GLN A 1 35 ? -6.871 13.833 18.869 1.00 0.00 35 GLN A CA 3
ATOM 6454 C C . GLN A 1 35 ? -6.917 15.234 18.268 1.00 0.00 35 GLN A C 3
ATOM 6455 O O . GLN A 1 35 ? -7.107 15.400 17.064 1.00 0.00 35 GLN A O 3
ATOM 6469 N N . THR A 1 36 ? -6.729 16.238 19.118 1.00 0.00 36 THR A N 3
ATOM 6470 C CA . THR A 1 36 ? -6.740 17.629 18.667 1.00 0.00 36 THR A CA 3
ATOM 6471 C C . THR A 1 36 ? -5.320 18.084 18.333 1.00 0.00 36 THR A C 3
ATOM 6472 O O . THR A 1 36 ? -5.094 18.730 17.311 1.00 0.00 36 THR A O 3
ATOM 6483 N N . PRO A 1 37 ? -4.368 17.767 19.170 1.00 0.00 37 PRO A N 3
ATOM 6484 C CA . PRO A 1 37 ? -2.949 18.169 18.950 1.00 0.00 37 PRO A CA 3
ATOM 6485 C C . PRO A 1 37 ? -2.433 17.696 17.595 1.00 0.00 37 PRO A C 3
ATOM 6486 O O . PRO A 1 37 ? -2.642 16.547 17.209 1.00 0.00 37 PRO A O 3
ATOM 6497 N N . ASP A 1 38 ? -1.750 18.586 16.883 1.00 0.00 38 ASP A N 3
ATOM 6498 C CA . ASP A 1 38 ? -1.197 18.252 15.571 1.00 0.00 38 ASP A CA 3
ATOM 6499 C C . ASP A 1 38 ? 0.239 17.762 15.709 1.00 0.00 38 ASP A C 3
ATOM 6500 O O . ASP A 1 38 ? 1.089 18.452 16.271 1.00 0.00 38 ASP A O 3
ATOM 6509 N N . TYR A 1 39 ? 0.506 16.562 15.194 1.00 0.00 39 TYR A N 3
ATOM 6510 C CA . TYR A 1 39 ? 1.849 15.982 15.264 1.00 0.00 39 TYR A CA 3
ATOM 6511 C C . TYR A 1 39 ? 2.550 16.094 13.917 1.00 0.00 39 TYR A C 3
ATOM 6512 O O . TYR A 1 39 ? 3.677 15.625 13.755 1.00 0.00 39 TYR A O 3
ATOM 6530 N N . LEU A 1 40 ? 1.881 16.715 12.952 1.00 0.00 40 LEU A N 3
ATOM 6531 C CA . LEU A 1 40 ? 2.463 16.876 11.625 1.00 0.00 40 LEU A CA 3
ATOM 6532 C C . LEU A 1 40 ? 3.747 17.695 11.718 1.00 0.00 40 LEU A C 3
ATOM 6533 O O . LEU A 1 40 ? 4.767 17.335 11.132 1.00 0.00 40 LEU A O 3
ATOM 6549 N N . PRO A 1 41 ? 3.710 18.787 12.438 1.00 0.00 41 PRO A N 3
ATOM 6550 C CA . PRO A 1 41 ? 4.887 19.685 12.609 1.00 0.00 41 PRO A CA 3
ATOM 6551 C C . PRO A 1 41 ? 5.951 19.056 13.508 1.00 0.00 41 PRO A C 3
ATOM 6552 O O . PRO A 1 41 ? 7.094 19.513 13.547 1.00 0.00 41 PRO A O 3
ATOM 6563 N N . THR A 1 42 ? 5.565 18.007 14.226 1.00 0.00 42 THR A N 3
ATOM 6564 C CA . THR A 1 42 ? 6.489 17.330 15.125 1.00 0.00 42 THR A CA 3
ATOM 6565 C C . THR A 1 42 ? 7.430 16.413 14.357 1.00 0.00 42 THR A C 3
ATOM 6566 O O . THR A 1 42 ? 8.651 16.523 14.471 1.00 0.00 42 THR A O 3
ATOM 6577 N N . LEU A 1 43 ? 6.852 15.506 13.580 1.00 0.00 43 LEU A N 3
ATOM 6578 C CA . LEU A 1 43 ? 7.649 14.571 12.799 1.00 0.00 43 LEU A CA 3
ATOM 6579 C C . LEU A 1 43 ? 8.472 15.306 11.757 1.00 0.00 43 LEU A C 3
ATOM 6580 O O . LEU A 1 43 ? 9.651 15.011 11.572 1.00 0.00 43 LEU A O 3
ATOM 6596 N N . ARG A 1 44 ? 7.855 16.265 11.076 1.00 0.00 44 ARG A N 3
ATOM 6597 C CA . ARG A 1 44 ? 8.556 17.022 10.052 1.00 0.00 44 ARG A CA 3
ATOM 6598 C C . ARG A 1 44 ? 9.750 17.754 10.644 1.00 0.00 44 ARG A C 3
ATOM 6599 O O . ARG A 1 44 ? 10.828 17.782 10.053 1.00 0.00 44 ARG A O 3
ATOM 6620 N N . LYS A 1 45 ? 9.551 18.359 11.809 1.00 0.00 45 LYS A N 3
ATOM 6621 C CA . LYS A 1 45 ? 10.628 19.100 12.448 1.00 0.00 45 LYS A CA 3
ATOM 6622 C C . LYS A 1 45 ? 11.792 18.178 12.800 1.00 0.00 45 LYS A C 3
ATOM 6623 O O . LYS A 1 45 ? 12.945 18.480 12.503 1.00 0.00 45 LYS A O 3
ATOM 6642 N N . ALA A 1 46 ? 11.484 17.057 13.442 1.00 0.00 46 ALA A N 3
ATOM 6643 C CA . ALA A 1 46 ? 12.520 16.114 13.843 1.00 0.00 46 ALA A CA 3
ATOM 6644 C C . ALA A 1 46 ? 13.310 15.640 12.641 1.00 0.00 46 ALA A C 3
ATOM 6645 O O . ALA A 1 46 ? 14.499 15.351 12.746 1.00 0.00 46 ALA A O 3
ATOM 6652 N N . LEU A 1 47 ? 12.644 15.571 11.500 1.00 0.00 47 LEU A N 3
ATOM 6653 C CA . LEU A 1 47 ? 13.298 15.134 10.265 1.00 0.00 47 LEU A CA 3
ATOM 6654 C C . LEU A 1 47 ? 14.191 16.235 9.705 1.00 0.00 47 LEU A C 3
ATOM 6655 O O . LEU A 1 47 ? 15.290 15.976 9.217 1.00 0.00 47 LEU A O 3
ATOM 6671 N N . MET A 1 48 ? 13.708 17.461 9.768 1.00 0.00 48 MET A N 3
ATOM 6672 C CA . MET A 1 48 ? 14.472 18.595 9.265 1.00 0.00 48 MET A CA 3
ATOM 6673 C C . MET A 1 48 ? 15.693 18.851 10.147 1.00 0.00 48 MET A C 3
ATOM 6674 O O . MET A 1 48 ? 16.774 19.170 9.652 1.00 0.00 48 MET A O 3
ATOM 6688 N N . GLU A 1 49 ? 15.510 18.703 11.458 1.00 0.00 49 GLU A N 3
ATOM 6689 C CA . GLU A 1 49 ? 16.600 18.932 12.400 1.00 0.00 49 GLU A CA 3
ATOM 6690 C C . GLU A 1 49 ? 17.749 17.965 12.159 1.00 0.00 49 GLU A C 3
ATOM 6691 O O . GLU A 1 49 ? 18.892 18.376 11.976 1.00 0.00 49 GLU A O 3
ATOM 6703 N N . VAL A 1 50 ? 17.442 16.678 12.144 1.00 0.00 50 VAL A N 3
ATOM 6704 C CA . VAL A 1 50 ? 18.462 15.671 11.910 1.00 0.00 50 VAL A CA 3
ATOM 6705 C C . VAL A 1 50 ? 19.073 15.843 10.521 1.00 0.00 50 VAL A C 3
ATOM 6706 O O . VAL A 1 50 ? 20.271 16.094 10.388 1.00 0.00 50 VAL A O 3
ATOM 6719 N N . LEU A 1 51 ? 18.252 15.701 9.484 1.00 0.00 51 LEU A N 3
ATOM 6720 C CA . LEU A 1 51 ? 18.730 15.824 8.114 1.00 0.00 51 LEU A CA 3
ATOM 6721 C C . LEU A 1 51 ? 19.662 17.015 7.966 1.00 0.00 51 LEU A C 3
ATOM 6722 O O . LEU A 1 51 ? 20.506 17.045 7.071 1.00 0.00 51 LEU A O 3
ATOM 6738 N N . SER A 1 52 ? 19.513 17.985 8.851 1.00 0.00 52 SER A N 3
ATOM 6739 C CA . SER A 1 52 ? 20.361 19.168 8.809 1.00 0.00 52 SER A CA 3
ATOM 6740 C C . SER A 1 52 ? 21.754 18.870 9.355 1.00 0.00 52 SER A C 3
ATOM 6741 O O . SER A 1 52 ? 22.757 19.295 8.782 1.00 0.00 52 SER A O 3
ATOM 6749 N N . LYS A 1 53 ? 21.812 18.149 10.477 1.00 0.00 53 LYS A N 3
ATOM 6750 C CA . LYS A 1 53 ? 23.095 17.815 11.115 1.00 0.00 53 LYS A CA 3
ATOM 6751 C C . LYS A 1 53 ? 23.458 16.347 10.888 1.00 0.00 53 LYS A C 3
ATOM 6752 O O . LYS A 1 53 ? 24.592 16.023 10.538 1.00 0.00 53 LYS A O 3
ATOM 6771 N N . TYR A 1 54 ? 22.496 15.466 11.115 1.00 0.00 54 TYR A N 3
ATOM 6772 C CA . TYR A 1 54 ? 22.735 14.035 10.970 1.00 0.00 54 TYR A CA 3
ATOM 6773 C C . TYR A 1 54 ? 23.222 13.709 9.567 1.00 0.00 54 TYR A C 3
ATOM 6774 O O . TYR A 1 54 ? 24.152 12.924 9.393 1.00 0.00 54 TYR A O 3
ATOM 6792 N N . VAL A 1 55 ? 22.587 14.310 8.567 1.00 0.00 55 VAL A N 3
ATOM 6793 C CA . VAL A 1 55 ? 22.958 14.068 7.177 1.00 0.00 55 VAL A CA 3
ATOM 6794 C C . VAL A 1 55 ? 23.585 15.317 6.573 1.00 0.00 55 VAL A C 3
ATOM 6795 O O . VAL A 1 55 ? 23.433 16.420 7.101 1.00 0.00 55 VAL A O 3
ATOM 6808 N N . ASN A 1 56 ? 24.299 15.134 5.466 1.00 0.00 56 ASN A N 3
ATOM 6809 C CA . ASN A 1 56 ? 24.964 16.250 4.792 1.00 0.00 56 ASN A CA 3
ATOM 6810 C C . ASN A 1 56 ? 24.086 16.808 3.679 1.00 0.00 56 ASN A C 3
ATOM 6811 O O . ASN A 1 56 ? 24.386 16.643 2.496 1.00 0.00 56 ASN A O 3
ATOM 6822 N N . VAL A 1 57 ? 23.002 17.475 4.063 1.00 0.00 57 VAL A N 3
ATOM 6823 C CA . VAL A 1 57 ? 22.082 18.071 3.092 1.00 0.00 57 VAL A CA 3
ATOM 6824 C C . VAL A 1 57 ? 21.666 19.463 3.546 1.00 0.00 57 VAL A C 3
ATOM 6825 O O . VAL A 1 57 ? 21.244 19.656 4.687 1.00 0.00 57 VAL A O 3
ATOM 6838 N N . SER A 1 58 ? 21.785 20.432 2.645 1.00 0.00 58 SER A N 3
ATOM 6839 C CA . SER A 1 58 ? 21.416 21.807 2.957 1.00 0.00 58 SER A CA 3
ATOM 6840 C C . SER A 1 58 ? 19.924 22.004 2.768 1.00 0.00 58 SER A C 3
ATOM 6841 O O . SER A 1 58 ? 19.325 21.403 1.882 1.00 0.00 58 SER A O 3
ATOM 6849 N N . LEU A 1 59 ? 19.332 22.858 3.598 1.00 0.00 59 LEU A N 3
ATOM 6850 C CA . LEU A 1 59 ? 17.898 23.130 3.517 1.00 0.00 59 LEU A CA 3
ATOM 6851 C C . LEU A 1 59 ? 17.510 23.570 2.110 1.00 0.00 59 LEU A C 3
ATOM 6852 O O . LEU A 1 59 ? 16.336 23.798 1.821 1.00 0.00 59 LEU A O 3
ATOM 6868 N N . ASP A 1 60 ? 18.504 23.682 1.239 1.00 0.00 60 ASP A N 3
ATOM 6869 C CA . ASP A 1 60 ? 18.260 24.083 -0.135 1.00 0.00 60 ASP A CA 3
ATOM 6870 C C . ASP A 1 60 ? 17.904 22.875 -0.991 1.00 0.00 60 ASP A C 3
ATOM 6871 O O . ASP A 1 60 ? 17.310 23.023 -2.059 1.00 0.00 60 ASP A O 3
ATOM 6880 N N . ASN A 1 61 ? 18.272 21.674 -0.532 1.00 0.00 61 ASN A N 3
ATOM 6881 C CA . ASN A 1 61 ? 17.985 20.447 -1.276 1.00 0.00 61 ASN A CA 3
ATOM 6882 C C . ASN A 1 61 ? 16.837 19.683 -0.632 1.00 0.00 61 ASN A C 3
ATOM 6883 O O . ASN A 1 61 ? 16.629 18.503 -0.919 1.00 0.00 61 ASN A O 3
ATOM 6894 N N . ILE A 1 62 ? 16.092 20.358 0.238 1.00 0.00 62 ILE A N 3
ATOM 6895 C CA . ILE A 1 62 ? 14.957 19.727 0.913 1.00 0.00 62 ILE A CA 3
ATOM 6896 C C . ILE A 1 62 ? 13.668 19.973 0.135 1.00 0.00 62 ILE A C 3
ATOM 6897 O O . ILE A 1 62 ? 13.231 21.113 -0.018 1.00 0.00 62 ILE A O 3
ATOM 6913 N N . ARG A 1 63 ? 13.056 18.893 -0.332 1.00 0.00 63 ARG A N 3
ATOM 6914 C CA . ARG A 1 63 ? 11.803 18.999 -1.069 1.00 0.00 63 ARG A CA 3
ATOM 6915 C C . ARG A 1 63 ? 10.630 18.835 -0.116 1.00 0.00 63 ARG A C 3
ATOM 6916 O O . ARG A 1 63 ? 10.248 17.720 0.229 1.00 0.00 63 ARG A O 3
ATOM 6937 N N . ILE A 1 64 ? 10.063 19.960 0.309 1.00 0.00 64 ILE A N 3
ATOM 6938 C CA . ILE A 1 64 ? 8.936 19.936 1.236 1.00 0.00 64 ILE A CA 3
ATOM 6939 C C . ILE A 1 64 ? 7.613 20.084 0.492 1.00 0.00 64 ILE A C 3
ATOM 6940 O O . ILE A 1 64 ? 7.459 20.971 -0.349 1.00 0.00 64 ILE A O 3
ATOM 6956 N N . SER A 1 65 ? 6.653 19.228 0.819 1.00 0.00 65 SER A N 3
ATOM 6957 C CA . SER A 1 65 ? 5.345 19.294 0.189 1.00 0.00 65 SER A CA 3
ATOM 6958 C C . SER A 1 65 ? 4.287 18.715 1.117 1.00 0.00 65 SER A C 3
ATOM 6959 O O . SER A 1 65 ? 4.074 17.504 1.150 1.00 0.00 65 SER A O 3
ATOM 6967 N N . GLN A 1 66 ? 3.625 19.587 1.874 1.00 0.00 66 GLN A N 3
ATOM 6968 C CA . GLN A 1 66 ? 2.590 19.147 2.806 1.00 0.00 66 GLN A CA 3
ATOM 6969 C C . GLN A 1 66 ? 1.244 19.059 2.104 1.00 0.00 66 GLN A C 3
ATOM 6970 O O . GLN A 1 66 ? 0.986 19.788 1.144 1.00 0.00 66 GLN A O 3
ATOM 6984 N N . GLU A 1 67 ? 0.384 18.170 2.592 1.00 0.00 67 GLU A N 3
ATOM 6985 C CA . GLU A 1 67 ? -0.940 17.997 2.004 1.00 0.00 67 GLU A CA 3
ATOM 6986 C C . GLU A 1 67 ? -1.910 17.419 3.028 1.00 0.00 67 GLU A C 3
ATOM 6987 O O . GLU A 1 67 ? -1.603 16.434 3.703 1.00 0.00 67 GLU A O 3
ATOM 6999 N N . LYS A 1 68 ? -3.083 18.040 3.142 1.00 0.00 68 LYS A N 3
ATOM 7000 C CA . LYS A 1 68 ? -4.099 17.588 4.091 1.00 0.00 68 LYS A CA 3
ATOM 7001 C C . LYS A 1 68 ? -5.496 17.733 3.500 1.00 0.00 68 LYS A C 3
ATOM 7002 O O . LYS A 1 68 ? -5.743 18.606 2.668 1.00 0.00 68 LYS A O 3
ATOM 7021 N N . GLN A 1 69 ? -6.409 16.875 3.944 1.00 0.00 69 GLN A N 3
ATOM 7022 C CA . GLN A 1 69 ? -7.781 16.920 3.460 1.00 0.00 69 GLN A CA 3
ATOM 7023 C C . GLN A 1 69 ? -8.681 16.034 4.315 1.00 0.00 69 GLN A C 3
ATOM 7024 O O . GLN A 1 69 ? -8.297 14.927 4.695 1.00 0.00 69 GLN A O 3
ATOM 7038 N N . ASP A 1 70 ? -9.876 16.527 4.612 1.00 0.00 70 ASP A N 3
ATOM 7039 C CA . ASP A 1 70 ? -10.822 15.772 5.424 1.00 0.00 70 ASP A CA 3
ATOM 7040 C C . ASP A 1 70 ? -10.197 15.413 6.770 1.00 0.00 70 ASP A C 3
ATOM 7041 O O . ASP A 1 70 ? -9.757 16.290 7.514 1.00 0.00 70 ASP A O 3
ATOM 7050 N N . GLY A 1 71 ? -10.160 14.116 7.080 1.00 0.00 71 GLY A N 3
ATOM 7051 C CA . GLY A 1 71 ? -9.587 13.641 8.342 1.00 0.00 71 GLY A CA 3
ATOM 7052 C C . GLY A 1 71 ? -8.288 12.883 8.098 1.00 0.00 71 GLY A C 3
ATOM 7053 O O . GLY A 1 71 ? -7.702 12.319 9.027 1.00 0.00 71 GLY A O 3
ATOM 7057 N N . MET A 1 72 ? -7.840 12.866 6.842 1.00 0.00 72 MET A N 3
ATOM 7058 C CA . MET A 1 72 ? -6.605 12.169 6.479 1.00 0.00 72 MET A CA 3
ATOM 7059 C C . MET A 1 72 ? -5.535 13.168 6.062 1.00 0.00 72 MET A C 3
ATOM 7060 O O . MET A 1 72 ? -5.742 13.974 5.154 1.00 0.00 72 MET A O 3
ATOM 7074 N N . ASP A 1 73 ? -4.387 13.111 6.735 1.00 0.00 73 ASP A N 3
ATOM 7075 C CA . ASP A 1 73 ? -3.274 14.013 6.440 1.00 0.00 73 ASP A CA 3
ATOM 7076 C C . ASP A 1 73 ? -2.079 13.225 5.923 1.00 0.00 73 ASP A C 3
ATOM 7077 O O . ASP A 1 73 ? -1.822 12.108 6.371 1.00 0.00 73 ASP A O 3
ATOM 7086 N N . VAL A 1 74 ? -1.346 13.811 4.978 1.00 0.00 74 VAL A N 3
ATOM 7087 C CA . VAL A 1 74 ? -0.172 13.161 4.404 1.00 0.00 74 VAL A CA 3
ATOM 7088 C C . VAL A 1 74 ? 0.957 14.168 4.240 1.00 0.00 74 VAL A C 3
ATOM 7089 O O . VAL A 1 74 ? 0.727 15.382 4.200 1.00 0.00 74 VAL A O 3
ATOM 7102 N N . LEU A 1 75 ? 2.180 13.658 4.137 1.00 0.00 75 LEU A N 3
ATOM 7103 C CA . LEU A 1 75 ? 3.354 14.511 3.972 1.00 0.00 75 LEU A CA 3
ATOM 7104 C C . LEU A 1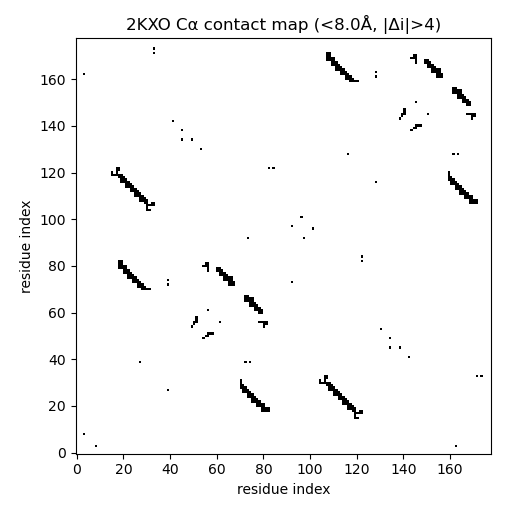 75 ? 4.316 13.908 2.957 1.00 0.00 75 LEU A C 3
ATOM 7105 O O . LEU A 1 75 ? 4.666 12.730 3.035 1.00 0.00 75 LEU A O 3
ATOM 7121 N N . GLU A 1 76 ? 4.753 14.736 2.014 1.00 0.00 76 GLU A N 3
ATOM 7122 C CA . GLU A 1 76 ? 5.693 14.300 0.990 1.00 0.00 76 GLU A CA 3
ATOM 7123 C C . GLU A 1 76 ? 7.023 15.012 1.169 1.00 0.00 76 GLU A C 3
ATOM 7124 O O . GLU A 1 76 ? 7.111 16.235 1.035 1.00 0.00 76 GLU A O 3
ATOM 7136 N N . LEU A 1 77 ? 8.060 14.237 1.479 1.00 0.00 77 LEU A N 3
ATOM 7137 C CA . LEU A 1 77 ? 9.398 14.793 1.678 1.00 0.00 77 LEU A CA 3
ATOM 7138 C C . LEU A 1 77 ? 10.431 13.977 0.915 1.00 0.00 77 LEU A C 3
ATOM 7139 O O . LEU A 1 77 ? 10.573 12.775 1.135 1.00 0.00 77 LEU A O 3
ATOM 7155 N N . ASN A 1 78 ? 11.168 14.642 0.026 1.00 0.00 78 ASN A N 3
ATOM 7156 C CA . ASN A 1 78 ? 12.207 13.975 -0.760 1.00 0.00 78 ASN A CA 3
ATOM 7157 C C . ASN A 1 78 ? 13.535 14.710 -0.595 1.00 0.00 78 ASN A C 3
ATOM 7158 O O . ASN A 1 78 ? 13.623 15.905 -0.866 1.00 0.00 78 ASN A O 3
ATOM 7169 N N . ILE A 1 79 ? 14.567 13.996 -0.144 1.00 0.00 79 ILE A N 3
ATOM 7170 C CA . ILE A 1 79 ? 15.883 14.599 0.064 1.00 0.00 79 ILE A CA 3
ATOM 7171 C C . ILE A 1 79 ? 16.911 13.933 -0.837 1.00 0.00 79 ILE A C 3
ATOM 7172 O O . ILE A 1 79 ? 16.880 12.723 -1.042 1.00 0.00 79 ILE A O 3
ATOM 7188 N N . THR A 1 80 ? 17.827 14.735 -1.372 1.00 0.00 80 THR A N 3
ATOM 7189 C CA . THR A 1 80 ? 18.876 14.215 -2.244 1.00 0.00 80 THR A CA 3
ATOM 7190 C C . THR A 1 80 ? 20.221 14.303 -1.546 1.00 0.00 80 THR A C 3
ATOM 7191 O O . THR A 1 80 ? 20.762 15.393 -1.352 1.00 0.00 80 THR A O 3
ATOM 7202 N N . LEU A 1 81 ? 20.755 13.150 -1.163 1.00 0.00 81 LEU A N 3
ATOM 7203 C CA . LEU A 1 81 ? 22.036 13.120 -0.471 1.00 0.00 81 LEU A CA 3
ATOM 7204 C C . LEU A 1 81 ? 23.191 13.318 -1.464 1.00 0.00 81 LEU A C 3
ATOM 7205 O O . LEU A 1 81 ? 23.219 12.671 -2.518 1.00 0.00 81 LEU A O 3
ATOM 7221 N N . PRO A 1 82 ? 24.140 14.178 -1.147 1.00 0.00 82 PRO A N 3
ATOM 7222 C CA . PRO A 1 82 ? 25.310 14.444 -2.033 1.00 0.00 82 PRO A CA 3
ATOM 7223 C C . PRO A 1 82 ? 26.327 13.310 -1.999 1.00 0.00 82 PRO A C 3
ATOM 7224 O O . PRO A 1 82 ? 26.082 12.255 -1.415 1.00 0.00 82 PRO A O 3
ATOM 7235 N N . GLU A 1 83 ? 27.471 13.537 -2.634 1.00 0.00 83 GLU A N 3
ATOM 7236 C CA . GLU A 1 83 ? 28.526 12.532 -2.673 1.00 0.00 83 GLU A CA 3
ATOM 7237 C C . GLU A 1 83 ? 29.411 12.650 -1.435 1.00 0.00 83 GLU A C 3
ATOM 7238 O O . GLU A 1 83 ? 29.325 11.830 -0.522 1.00 0.00 83 GLU A O 3
ATOM 7250 N N . GLN A 1 84 ? 30.262 13.671 -1.416 1.00 0.00 84 GLN A N 3
ATOM 7251 C CA . GLN A 1 84 ? 31.159 13.881 -0.285 1.00 0.00 84 GLN A CA 3
ATOM 7252 C C . GLN A 1 84 ? 31.682 15.314 -0.272 1.00 0.00 84 GLN A C 3
ATOM 7253 O O . GLN A 1 84 ? 31.501 16.043 0.703 1.00 0.00 84 GLN A O 3
ATOM 7267 N N . LYS A 1 85 ? 32.332 15.710 -1.362 1.00 0.00 85 LYS A N 3
ATOM 7268 C CA . LYS A 1 85 ? 32.879 17.059 -1.470 1.00 0.00 85 LYS A CA 3
ATOM 7269 C C . LYS A 1 85 ? 31.785 18.046 -1.860 1.00 0.00 85 LYS A C 3
ATOM 7270 O O . LYS A 1 85 ? 30.882 17.713 -2.626 1.00 0.00 85 LYS A O 3
ATOM 7289 N N . LYS A 1 86 ? 31.873 19.262 -1.330 1.00 0.00 86 LYS A N 3
ATOM 7290 C CA . LYS A 1 86 ? 30.886 20.301 -1.628 1.00 0.00 86 LYS A CA 3
ATOM 7291 C C . LYS A 1 86 ? 31.462 21.328 -2.591 1.00 0.00 86 LYS A C 3
ATOM 7292 O O . LYS A 1 86 ? 30.956 22.445 -2.699 1.00 0.00 86 LYS A O 3
ATOM 7311 N N . VAL A 1 87 ? 32.524 20.943 -3.290 1.00 0.00 87 VAL A N 3
ATOM 7312 C CA . VAL A 1 87 ? 33.163 21.837 -4.246 1.00 0.00 87 VAL A CA 3
ATOM 7313 C C . VAL A 1 87 ? 33.621 23.116 -3.558 1.00 0.00 87 VAL A C 3
ATOM 7314 O O . VAL A 1 87 ? 32.812 23.994 -3.255 1.00 0.00 87 VAL A O 3
ATOM 7327 N N . LEU A 1 88 ? 34.923 23.215 -3.311 1.00 0.00 88 LEU A N 3
ATOM 7328 C CA . LEU A 1 88 ? 35.479 24.392 -2.653 1.00 0.00 88 LEU A CA 3
ATOM 7329 C C . LEU A 1 88 ? 35.613 25.542 -3.647 1.00 0.00 88 LEU A C 3
ATOM 7330 O O . LEU A 1 88 ? 35.987 25.339 -4.802 1.00 0.00 88 LEU A O 3
ATOM 7346 N N . GLU A 1 89 ? 35.306 26.750 -3.188 1.00 0.00 89 GLU A N 3
ATOM 7347 C CA . GLU A 1 89 ? 35.398 27.928 -4.042 1.00 0.00 89 GLU A CA 3
ATOM 7348 C C . GLU A 1 89 ? 36.749 27.973 -4.750 1.00 0.00 89 GLU A C 3
ATOM 7349 O O . GLU A 1 89 ? 37.718 27.520 -4.162 1.00 0.00 89 GLU A O 3
ATOM 7361 N N . MET B 1 1 ? -0.637 10.976 -10.000 1.00 0.00 1 MET B N 3
ATOM 7362 C CA . MET B 1 1 ? -1.945 10.854 -9.298 1.00 0.00 1 MET B CA 3
ATOM 7363 C C . MET B 1 1 ? -1.728 10.984 -7.795 1.00 0.00 1 MET B C 3
ATOM 7364 O O . MET B 1 1 ? -0.614 10.809 -7.303 1.00 0.00 1 MET B O 3
ATOM 7378 N N . SER B 1 2 ? -2.798 11.293 -7.071 1.00 0.00 2 SER B N 3
ATOM 7379 C CA . SER B 1 2 ? -2.707 11.442 -5.623 1.00 0.00 2 SER B CA 3
ATOM 7380 C C . SER B 1 2 ? -2.469 10.090 -4.961 1.00 0.00 2 SER B C 3
ATOM 7381 O O . SER B 1 2 ? -3.210 9.135 -5.193 1.00 0.00 2 SER B O 3
ATOM 7389 N N . LEU B 1 3 ? -1.431 10.017 -4.136 1.00 0.00 3 LEU B N 3
ATOM 7390 C CA . LEU B 1 3 ? -1.099 8.778 -3.442 1.00 0.00 3 LEU B CA 3
ATOM 7391 C C . LEU B 1 3 ? -2.194 8.405 -2.451 1.00 0.00 3 LEU B C 3
ATOM 7392 O O . LEU B 1 3 ? -2.451 7.227 -2.208 1.00 0.00 3 LEU B O 3
ATOM 7408 N N . ILE B 1 4 ? -2.829 9.418 -1.877 1.00 0.00 4 ILE B N 3
ATOM 7409 C CA . ILE B 1 4 ? -3.891 9.190 -0.907 1.00 0.00 4 ILE B CA 3
ATOM 7410 C C . ILE B 1 4 ? -4.862 8.128 -1.416 1.00 0.00 4 ILE B C 3
ATOM 7411 O O . ILE B 1 4 ? -5.512 7.440 -0.631 1.00 0.00 4 ILE B O 3
ATOM 7427 N N . GLU B 1 5 ? -4.953 8.002 -2.737 1.00 0.00 5 GLU B N 3
ATOM 7428 C CA . GLU B 1 5 ? -5.843 7.016 -3.335 1.00 0.00 5 GLU B CA 3
ATOM 7429 C C . GLU B 1 5 ? -5.251 5.615 -3.231 1.00 0.00 5 GLU B C 3
ATOM 7430 O O . GLU B 1 5 ? -5.921 4.679 -2.796 1.00 0.00 5 GLU B O 3
ATOM 7442 N N . LEU B 1 6 ? -3.994 5.477 -3.636 1.00 0.00 6 LEU B N 3
ATOM 7443 C CA . LEU B 1 6 ? -3.326 4.181 -3.589 1.00 0.00 6 LEU B CA 3
ATOM 7444 C C . LEU B 1 6 ? -3.198 3.700 -2.151 1.00 0.00 6 LEU B C 3
ATOM 7445 O O . LEU B 1 6 ? -3.429 2.528 -1.853 1.00 0.00 6 LEU B O 3
ATOM 7461 N N . LEU B 1 7 ? -2.810 4.608 -1.262 1.00 0.00 7 LEU B N 3
ATOM 7462 C CA . LEU B 1 7 ? -2.633 4.253 0.139 1.00 0.00 7 LEU B CA 3
ATOM 7463 C C . LEU B 1 7 ? -3.938 3.752 0.729 1.00 0.00 7 LEU B C 3
ATOM 7464 O O . LEU B 1 7 ? -3.964 2.741 1.432 1.00 0.00 7 LEU B O 3
ATOM 7480 N N . PHE B 1 8 ? -5.024 4.460 0.436 1.00 0.00 8 PHE B N 3
ATOM 7481 C CA . PHE B 1 8 ? -6.341 4.075 0.939 1.00 0.00 8 PHE B CA 3
ATOM 7482 C C . PHE B 1 8 ? -7.319 3.850 -0.212 1.00 0.00 8 PHE B C 3
ATOM 7483 O O . PHE B 1 8 ? -7.536 2.719 -0.644 1.00 0.00 8 PHE B O 3
ATOM 7500 N N . GLY B 1 9 ? -7.908 4.942 -0.702 1.00 0.00 9 GLY B N 3
ATOM 7501 C CA . GLY B 1 9 ? -8.870 4.871 -1.804 1.00 0.00 9 GLY B CA 3
ATOM 7502 C C . GLY B 1 9 ? -10.221 5.430 -1.373 1.00 0.00 9 GLY B C 3
ATOM 7503 O O . GLY B 1 9 ? -10.293 6.378 -0.591 1.00 0.00 9 GLY B O 3
ATOM 7507 N N . ARG B 1 10 ? -11.291 4.836 -1.893 1.00 0.00 10 ARG B N 3
ATOM 7508 C CA . ARG B 1 10 ? -12.640 5.278 -1.558 1.00 0.00 10 ARG B CA 3
ATOM 7509 C C . ARG B 1 10 ? -13.102 4.648 -0.248 1.00 0.00 10 ARG B C 3
ATOM 7510 O O . ARG B 1 10 ? -13.501 5.349 0.682 1.00 0.00 10 ARG B O 3
ATOM 7531 N N . LYS B 1 11 ? -13.046 3.320 -0.181 1.00 0.00 11 LYS B N 3
ATOM 7532 C CA . LYS B 1 11 ? -13.465 2.611 1.020 1.00 0.00 11 LYS B CA 3
ATOM 7533 C C . LYS B 1 11 ? -14.798 3.151 1.524 1.00 0.00 11 LYS B C 3
ATOM 7534 O O . LYS B 1 11 ? -15.458 3.934 0.843 1.00 0.00 11 LYS B O 3
ATOM 7553 N N . GLN B 1 12 ? -15.190 2.725 2.723 1.00 0.00 12 GLN B N 3
ATOM 7554 C CA . GLN B 1 12 ? -16.449 3.170 3.317 1.00 0.00 12 GLN B CA 3
ATOM 7555 C C . GLN B 1 12 ? -16.287 3.381 4.817 1.00 0.00 12 GLN B C 3
ATOM 7556 O O . GLN B 1 12 ? -15.768 2.519 5.524 1.00 0.00 12 GLN B O 3
ATOM 7570 N N . LYS B 1 13 ? -16.736 4.531 5.295 1.00 0.00 13 LYS B N 3
ATOM 7571 C CA . LYS B 1 13 ? -16.637 4.847 6.711 1.00 0.00 13 LYS B CA 3
ATOM 7572 C C . LYS B 1 13 ? -17.568 3.957 7.524 1.00 0.00 13 LYS B C 3
ATOM 7573 O O . LYS B 1 13 ? -18.743 3.805 7.193 1.00 0.00 13 LYS B O 3
ATOM 7592 N N . THR B 1 14 ? -17.033 3.368 8.589 1.00 0.00 14 THR B N 3
ATOM 7593 C CA . THR B 1 14 ? -17.822 2.488 9.445 1.00 0.00 14 THR B CA 3
ATOM 7594 C C . THR B 1 14 ? -17.323 2.551 10.882 1.00 0.00 14 THR B C 3
ATOM 7595 O O . THR B 1 14 ? -16.148 2.823 11.128 1.00 0.00 14 THR B O 3
ATOM 7606 N N . ALA B 1 15 ? -18.226 2.292 11.825 1.00 0.00 15 ALA B N 3
ATOM 7607 C CA . ALA B 1 15 ? -17.870 2.322 13.239 1.00 0.00 15 ALA B CA 3
ATOM 7608 C C . ALA B 1 15 ? -17.157 3.625 13.582 1.00 0.00 15 ALA B C 3
ATOM 7609 O O . ALA B 1 15 ? -16.819 4.410 12.696 1.00 0.00 15 ALA B O 3
ATOM 7616 N N . THR B 1 16 ? -16.931 3.854 14.874 1.00 0.00 16 THR B N 3
ATOM 7617 C CA . THR B 1 16 ? -16.252 5.071 15.332 1.00 0.00 16 THR B CA 3
ATOM 7618 C C . THR B 1 16 ? -15.023 4.708 16.162 1.00 0.00 16 THR B C 3
ATOM 7619 O O . THR B 1 16 ? -15.072 4.692 17.391 1.00 0.00 16 THR B O 3
ATOM 7630 N N . VAL B 1 17 ? -13.920 4.430 15.477 1.00 0.00 17 VAL B N 3
ATOM 7631 C CA . VAL B 1 17 ? -12.684 4.082 16.158 1.00 0.00 17 VAL B CA 3
ATOM 7632 C C . VAL B 1 17 ? -12.040 5.334 16.740 1.00 0.00 17 VAL B C 3
ATOM 7633 O O . VAL B 1 17 ? -11.689 6.260 16.011 1.00 0.00 17 VAL B O 3
ATOM 7646 N N . ALA B 1 18 ? -11.894 5.363 18.059 1.00 0.00 18 ALA B N 3
ATOM 7647 C CA . ALA B 1 18 ? -11.294 6.516 18.724 1.00 0.00 18 ALA B CA 3
ATOM 7648 C C . ALA B 1 18 ? -9.783 6.352 18.814 1.00 0.00 18 ALA B C 3
ATOM 7649 O O . ALA B 1 18 ? -9.245 6.090 19.889 1.00 0.00 18 ALA B O 3
ATOM 7656 N N . ARG B 1 19 ? -9.105 6.506 17.679 1.00 0.00 19 ARG B N 3
ATOM 7657 C CA . ARG B 1 19 ? -7.647 6.371 17.637 1.00 0.00 19 ARG B CA 3
ATOM 7658 C C . ARG B 1 19 ? -7.103 6.848 16.297 1.00 0.00 19 ARG B C 3
ATOM 7659 O O . ARG B 1 19 ? -7.855 7.249 15.404 1.00 0.00 19 ARG B O 3
ATOM 7680 N N . ASP B 1 20 ? -5.780 6.808 16.168 1.00 0.00 20 ASP B N 3
ATOM 7681 C CA . ASP B 1 20 ? -5.126 7.246 14.939 1.00 0.00 20 ASP B CA 3
ATOM 7682 C C . ASP B 1 20 ? -3.973 6.313 14.593 1.00 0.00 20 ASP B C 3
ATOM 7683 O O . ASP B 1 20 ? -3.535 5.512 15.419 1.00 0.00 20 ASP B O 3
ATOM 7692 N N . ARG B 1 21 ? -3.485 6.423 13.359 1.00 0.00 21 ARG B N 3
ATOM 7693 C CA . ARG B 1 21 ? -2.382 5.589 12.894 1.00 0.00 21 ARG B CA 3
ATOM 7694 C C . ARG B 1 21 ? -1.362 6.424 12.136 1.00 0.00 21 ARG B C 3
ATOM 7695 O O . ARG B 1 21 ? -1.682 7.494 11.617 1.00 0.00 21 ARG B O 3
ATOM 7716 N N . LEU B 1 22 ? -0.129 5.927 12.076 1.00 0.00 22 LEU B N 3
ATOM 7717 C CA . LEU B 1 22 ? 0.947 6.627 11.378 1.00 0.00 22 LEU B CA 3
ATOM 7718 C C . LEU B 1 22 ? 1.802 5.643 10.593 1.00 0.00 22 LEU B C 3
ATOM 7719 O O . LEU B 1 22 ? 2.562 4.863 11.167 1.00 0.00 22 LEU B O 3
ATOM 7735 N N . GLN B 1 23 ? 1.678 5.692 9.270 1.00 0.00 23 GLN B N 3
ATOM 7736 C CA . GLN B 1 23 ? 2.448 4.806 8.403 1.00 0.00 23 GLN B CA 3
ATOM 7737 C C . GLN B 1 23 ? 3.611 5.561 7.771 1.00 0.00 23 GLN B C 3
ATOM 7738 O O . GLN B 1 23 ? 3.430 6.316 6.816 1.00 0.00 23 GLN B O 3
ATOM 7752 N N . ILE B 1 24 ? 4.808 5.357 8.317 1.00 0.00 24 ILE B N 3
ATOM 7753 C CA . ILE B 1 24 ? 6.002 6.025 7.801 1.00 0.00 24 ILE B CA 3
ATOM 7754 C C . ILE B 1 24 ? 6.763 5.095 6.864 1.00 0.00 24 ILE B C 3
ATOM 7755 O O . ILE B 1 24 ? 7.278 4.057 7.282 1.00 0.00 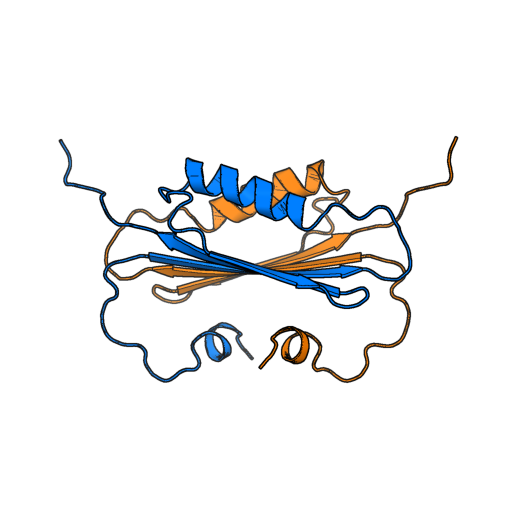24 ILE B O 3
ATOM 7771 N N . ILE B 1 25 ? 6.830 5.477 5.591 1.00 0.00 25 ILE B N 3
ATOM 7772 C CA . ILE B 1 25 ? 7.533 4.681 4.585 1.00 0.00 25 ILE B CA 3
ATOM 7773 C C . ILE B 1 25 ? 8.779 5.416 4.115 1.00 0.00 25 ILE B C 3
ATOM 7774 O O . ILE B 1 25 ? 8.703 6.554 3.654 1.00 0.00 25 ILE B O 3
ATOM 7790 N N . ILE B 1 26 ? 9.930 4.757 4.235 1.00 0.00 26 ILE B N 3
ATOM 7791 C CA . ILE B 1 26 ? 11.200 5.353 3.822 1.00 0.00 26 ILE B CA 3
ATOM 7792 C C . ILE B 1 26 ? 11.819 4.541 2.692 1.00 0.00 26 ILE B C 3
ATOM 7793 O O . ILE B 1 26 ? 11.985 3.326 2.807 1.00 0.00 26 ILE B O 3
ATOM 7809 N N . ALA B 1 27 ? 12.161 5.220 1.600 1.00 0.00 27 ALA B N 3
ATOM 7810 C CA . ALA B 1 27 ? 12.768 4.563 0.442 1.00 0.00 27 ALA B CA 3
ATOM 7811 C C . ALA B 1 27 ? 14.126 5.179 0.142 1.00 0.00 27 ALA B C 3
ATOM 7812 O O . ALA B 1 27 ? 14.215 6.274 -0.415 1.00 0.00 27 ALA B O 3
ATOM 7819 N N . GLN B 1 28 ? 15.187 4.467 0.517 1.00 0.00 28 GLN B N 3
ATOM 7820 C CA . GLN B 1 28 ? 16.550 4.947 0.287 1.00 0.00 28 GLN B CA 3
ATOM 7821 C C . GLN B 1 28 ? 17.168 4.225 -0.903 1.00 0.00 28 GLN B C 3
ATOM 7822 O O . GLN B 1 28 ? 17.213 2.996 -0.943 1.00 0.00 28 GLN B O 3
ATOM 7836 N N . GLU B 1 29 ? 17.648 5.003 -1.870 1.00 0.00 29 GLU B N 3
ATOM 7837 C CA . GLU B 1 29 ? 18.274 4.448 -3.069 1.00 0.00 29 GLU B CA 3
ATOM 7838 C C . GLU B 1 29 ? 19.711 4.939 -3.190 1.00 0.00 29 GLU B C 3
ATOM 7839 O O . GLU B 1 29 ? 19.958 6.134 -3.339 1.00 0.00 29 GLU B O 3
ATOM 7851 N N . ARG B 1 30 ? 20.662 4.009 -3.122 1.00 0.00 30 ARG B N 3
ATOM 7852 C CA . ARG B 1 30 ? 22.076 4.364 -3.223 1.00 0.00 30 ARG B CA 3
ATOM 7853 C C . ARG B 1 30 ? 22.651 3.875 -4.546 1.00 0.00 30 ARG B C 3
ATOM 7854 O O . ARG B 1 30 ? 22.692 2.674 -4.810 1.00 0.00 30 ARG B O 3
ATOM 7875 N N . ALA B 1 31 ? 23.100 4.814 -5.372 1.00 0.00 31 ALA B N 3
ATOM 7876 C CA . ALA B 1 31 ? 23.680 4.465 -6.660 1.00 0.00 31 ALA B CA 3
ATOM 7877 C C . ALA B 1 31 ? 25.101 3.971 -6.466 1.00 0.00 31 ALA B C 3
ATOM 7878 O O . ALA B 1 31 ? 25.779 4.417 -5.541 1.00 0.00 31 ALA B O 3
ATOM 7885 N N . GLN B 1 32 ? 25.533 3.046 -7.338 1.00 0.00 32 GLN B N 3
ATOM 7886 C CA . GLN B 1 32 ? 26.890 2.471 -7.277 1.00 0.00 32 GLN B CA 3
ATOM 7887 C C . GLN B 1 32 ? 27.820 3.357 -6.450 1.00 0.00 32 GLN B C 3
ATOM 7888 O O . GLN B 1 32 ? 28.156 3.034 -5.311 1.00 0.00 32 GLN B O 3
ATOM 7902 N N . GLU B 1 33 ? 28.208 4.489 -7.026 1.00 0.00 33 GLU B N 3
ATOM 7903 C CA . GLU B 1 33 ? 29.074 5.434 -6.330 1.00 0.00 33 GLU B CA 3
ATOM 7904 C C . GLU B 1 33 ? 28.243 6.353 -5.433 1.00 0.00 33 GLU B C 3
ATOM 7905 O O . GLU B 1 33 ? 28.268 7.574 -5.591 1.00 0.00 33 GLU B O 3
ATOM 7917 N N . GLY B 1 34 ? 27.508 5.758 -4.495 1.00 0.00 34 GLY B N 3
ATOM 7918 C CA . GLY B 1 34 ? 26.672 6.533 -3.575 1.00 0.00 34 GLY B CA 3
ATOM 7919 C C . GLY B 1 34 ? 27.402 6.792 -2.264 1.00 0.00 34 GLY B C 3
ATOM 7920 O O . GLY B 1 34 ? 27.944 7.877 -2.046 1.00 0.00 34 GLY B O 3
ATOM 7924 N N . GLN B 1 35 ? 27.415 5.790 -1.392 1.00 0.00 35 GLN B N 3
ATOM 7925 C CA . GLN B 1 35 ? 28.082 5.923 -0.103 1.00 0.00 35 GLN B CA 3
ATOM 7926 C C . GLN B 1 35 ? 28.183 4.567 0.581 1.00 0.00 35 GLN B C 3
ATOM 7927 O O . GLN B 1 35 ? 27.400 3.658 0.306 1.00 0.00 35 GLN B O 3
ATOM 7941 N N . THR B 1 36 ? 29.150 4.441 1.485 1.00 0.00 36 THR B N 3
ATOM 7942 C CA . THR B 1 36 ? 29.344 3.192 2.216 1.00 0.00 36 THR B CA 3
ATOM 7943 C C . THR B 1 36 ? 28.557 3.221 3.529 1.00 0.00 36 THR B C 3
ATOM 7944 O O . THR B 1 36 ? 27.906 2.243 3.889 1.00 0.00 36 THR B O 3
ATOM 7955 N N . PRO B 1 37 ? 28.625 4.312 4.248 1.00 0.00 37 PRO B N 3
ATOM 7956 C CA . PRO B 1 37 ? 27.916 4.449 5.553 1.00 0.00 37 PRO B CA 3
ATOM 7957 C C . PRO B 1 37 ? 26.423 4.176 5.422 1.00 0.00 37 PRO B C 3
ATOM 7958 O O . PRO B 1 37 ? 25.774 4.670 4.502 1.00 0.00 37 PRO B O 3
ATOM 7969 N N . ASP B 1 38 ? 25.884 3.395 6.352 1.00 0.00 38 ASP B N 3
ATOM 7970 C CA . ASP B 1 38 ? 24.460 3.066 6.338 1.00 0.00 38 ASP B CA 3
ATOM 7971 C C . ASP B 1 38 ? 23.679 4.058 7.191 1.00 0.00 38 ASP B C 3
ATOM 7972 O O . ASP B 1 38 ? 23.987 4.261 8.364 1.00 0.00 38 ASP B O 3
ATOM 7981 N N . TYR B 1 39 ? 22.663 4.681 6.591 1.00 0.00 39 TYR B N 3
ATOM 7982 C CA . TYR B 1 39 ? 21.838 5.656 7.305 1.00 0.00 39 TYR B CA 3
ATOM 7983 C C . TYR B 1 39 ? 20.489 5.054 7.671 1.00 0.00 39 TYR B C 3
ATOM 7984 O O . TYR B 1 39 ? 19.632 5.729 8.241 1.00 0.00 39 TYR B O 3
ATOM 8002 N N . LEU B 1 40 ? 20.304 3.780 7.345 1.00 0.00 40 LEU B N 3
ATOM 8003 C CA . LEU B 1 40 ? 19.049 3.105 7.652 1.00 0.00 40 LEU B CA 3
ATOM 8004 C C . LEU B 1 40 ? 18.821 3.096 9.160 1.00 0.00 40 LEU B C 3
ATOM 8005 O O . LEU B 1 40 ? 17.727 3.397 9.632 1.00 0.00 40 LEU B O 3
ATOM 8021 N N . PRO B 1 41 ? 19.830 2.748 9.914 1.00 0.00 41 PRO B N 3
ATOM 8022 C CA . PRO B 1 41 ? 19.747 2.686 11.400 1.00 0.00 41 PRO B CA 3
ATOM 8023 C C . PRO B 1 41 ? 19.679 4.080 12.023 1.00 0.00 41 PRO B C 3
ATOM 8024 O O . PRO B 1 41 ? 19.337 4.231 13.196 1.00 0.00 41 PRO B O 3
ATOM 8035 N N . THR B 1 42 ? 20.011 5.092 11.228 1.00 0.00 42 THR B N 3
ATOM 8036 C CA . THR B 1 42 ? 19.994 6.464 11.715 1.00 0.00 42 THR B CA 3
ATOM 8037 C C . THR B 1 42 ? 18.577 7.014 11.756 1.00 0.00 42 THR B C 3
ATOM 8038 O O . THR B 1 42 ? 18.108 7.469 12.800 1.00 0.00 42 THR B O 3
ATOM 8049 N N . LEU B 1 43 ? 17.900 6.972 10.615 1.00 0.00 43 LEU B N 3
ATOM 8050 C CA . LEU B 1 43 ? 16.537 7.474 10.532 1.00 0.00 43 LEU B CA 3
ATOM 8051 C C . LEU B 1 43 ? 15.612 6.657 11.416 1.00 0.00 43 LEU B C 3
ATOM 8052 O O . LEU B 1 43 ? 14.781 7.213 12.129 1.00 0.00 43 LEU B O 3
ATOM 8068 N N . ARG B 1 44 ? 15.754 5.337 11.374 1.00 0.00 44 ARG B N 3
ATOM 8069 C CA . ARG B 1 44 ? 14.910 4.471 12.180 1.00 0.00 44 ARG B CA 3
ATOM 8070 C C . ARG B 1 44 ? 15.080 4.779 13.660 1.00 0.00 44 ARG B C 3
ATOM 8071 O O . ARG B 1 44 ? 14.103 4.833 14.404 1.00 0.00 44 ARG B O 3
ATOM 8092 N N . LYS B 1 45 ? 16.322 4.969 14.084 1.00 0.00 45 LYS B N 3
ATOM 8093 C CA . LYS B 1 45 ? 16.587 5.256 15.486 1.00 0.00 45 LYS B CA 3
ATOM 8094 C C . LYS B 1 45 ? 15.931 6.567 15.909 1.00 0.00 45 LYS B C 3
ATOM 8095 O O . LYS B 1 45 ? 15.244 6.629 16.926 1.00 0.00 45 LYS B O 3
ATOM 8114 N N . ALA B 1 46 ? 16.151 7.616 15.124 1.00 0.00 46 ALA B N 3
ATOM 8115 C CA . ALA B 1 46 ? 15.588 8.923 15.443 1.00 0.00 46 ALA B CA 3
ATOM 8116 C C . ALA B 1 46 ? 14.079 8.844 15.551 1.00 0.00 46 ALA B C 3
ATOM 8117 O O . ALA B 1 46 ? 13.467 9.578 16.323 1.00 0.00 46 ALA B O 3
ATOM 8124 N N . LEU B 1 47 ? 13.489 7.949 14.778 1.00 0.00 47 LEU B N 3
ATOM 8125 C CA . LEU B 1 47 ? 12.036 7.770 14.797 1.00 0.00 47 LEU B CA 3
ATOM 8126 C C . LEU B 1 47 ? 11.596 7.015 16.045 1.00 0.00 47 LEU B C 3
ATOM 8127 O O . LEU B 1 47 ? 10.576 7.330 16.654 1.00 0.00 47 LEU B O 3
ATOM 8143 N N . MET B 1 48 ? 12.365 6.008 16.415 1.00 0.00 48 MET B N 3
ATOM 8144 C CA . MET B 1 48 ? 12.048 5.213 17.592 1.00 0.00 48 MET B CA 3
ATOM 8145 C C . MET B 1 48 ? 12.238 6.040 18.864 1.00 0.00 48 MET B C 3
ATOM 8146 O O . MET B 1 48 ? 11.452 5.941 19.806 1.00 0.00 48 MET B O 3
ATOM 8160 N N . GLU B 1 49 ? 13.289 6.856 18.879 1.00 0.00 49 GLU B N 3
ATOM 8161 C CA . GLU B 1 49 ? 13.580 7.688 20.040 1.00 0.00 49 GLU B CA 3
ATOM 8162 C C . GLU B 1 49 ? 12.452 8.670 20.310 1.00 0.00 49 GLU B C 3
ATOM 8163 O O . GLU B 1 49 ? 11.916 8.727 21.414 1.00 0.00 49 GLU B O 3
ATOM 8175 N N . VAL B 1 50 ? 12.083 9.437 19.297 1.00 0.00 50 VAL B N 3
ATOM 8176 C CA . VAL B 1 50 ? 11.007 10.401 19.446 1.00 0.00 50 VAL B CA 3
ATOM 8177 C C . VAL B 1 50 ? 9.693 9.692 19.766 1.00 0.00 50 VAL B C 3
ATOM 8178 O O . VAL B 1 50 ? 9.105 9.904 20.827 1.00 0.00 50 VAL B O 3
ATOM 8191 N N . LEU B 1 51 ? 9.226 8.853 18.845 1.00 0.00 51 LEU B N 3
ATOM 8192 C CA . LEU B 1 51 ? 7.973 8.137 19.035 1.00 0.00 51 LEU B CA 3
ATOM 8193 C C . LEU B 1 51 ? 7.870 7.581 20.446 1.00 0.00 51 LEU B C 3
ATOM 8194 O O . LEU B 1 51 ? 6.772 7.367 20.959 1.00 0.00 51 LEU B O 3
ATOM 8210 N N . SER B 1 52 ? 9.014 7.364 21.071 1.00 0.00 52 SER B N 3
ATOM 8211 C CA . SER B 1 52 ? 9.031 6.845 22.431 1.00 0.00 52 SER B CA 3
ATOM 8212 C C . SER B 1 52 ? 8.660 7.924 23.442 1.00 0.00 52 SER B C 3
ATOM 8213 O O . SER B 1 52 ? 7.893 7.679 24.371 1.00 0.00 52 SER B O 3
ATOM 8221 N N . LYS B 1 53 ? 9.224 9.122 23.267 1.00 0.00 53 LYS B N 3
ATOM 8222 C CA . LYS B 1 53 ? 8.965 10.238 24.189 1.00 0.00 53 LYS B CA 3
ATOM 8223 C C . LYS B 1 53 ? 8.037 11.275 23.554 1.00 0.00 53 LYS B C 3
ATOM 8224 O O . LYS B 1 53 ? 7.078 11.731 24.175 1.00 0.00 53 LYS B O 3
ATOM 8243 N N . TYR B 1 54 ? 8.343 11.655 22.323 1.00 0.00 54 TYR B N 3
ATOM 8244 C CA . TYR B 1 54 ? 7.554 12.665 21.628 1.00 0.00 54 TYR B CA 3
ATOM 8245 C C . TYR B 1 54 ? 6.095 12.249 21.549 1.00 0.00 54 TYR B C 3
ATOM 8246 O O . TYR B 1 54 ? 5.198 13.059 21.772 1.00 0.00 54 TYR B O 3
ATOM 8264 N N . VAL B 1 55 ? 5.860 10.982 21.225 1.00 0.00 55 VAL B N 3
ATOM 8265 C CA . VAL B 1 55 ? 4.499 10.467 21.110 1.00 0.00 55 VAL B CA 3
ATOM 8266 C C . VAL B 1 55 ? 4.214 9.475 22.228 1.00 0.00 55 VAL B C 3
ATOM 8267 O O . VAL B 1 55 ? 5.131 8.959 22.867 1.00 0.00 55 VAL B O 3
ATOM 8280 N N . ASN B 1 56 ? 2.930 9.224 22.472 1.00 0.00 56 ASN B N 3
ATOM 8281 C CA . ASN B 1 56 ? 2.519 8.301 23.530 1.00 0.00 56 ASN B CA 3
ATOM 8282 C C . ASN B 1 56 ? 2.297 6.900 22.971 1.00 0.00 56 ASN B C 3
ATOM 8283 O O . ASN B 1 56 ? 1.164 6.428 22.892 1.00 0.00 56 ASN B O 3
ATOM 8294 N N . VAL B 1 57 ? 3.388 6.240 22.588 1.00 0.00 57 VAL B N 3
ATOM 8295 C CA . VAL B 1 57 ? 3.308 4.882 22.045 1.00 0.00 57 VAL B CA 3
ATOM 8296 C C . VAL B 1 57 ? 4.409 4.013 22.639 1.00 0.00 57 VAL B C 3
ATOM 8297 O O . VAL B 1 57 ? 5.582 4.391 22.642 1.00 0.00 57 VAL B O 3
ATOM 8310 N N . SER B 1 58 ? 4.026 2.844 23.142 1.00 0.00 58 SER B N 3
ATOM 8311 C CA . SER B 1 58 ? 4.987 1.923 23.735 1.00 0.00 58 SER B CA 3
ATOM 8312 C C . SER B 1 58 ? 5.645 1.087 22.651 1.00 0.00 58 SER B C 3
ATOM 8313 O O . SER B 1 58 ? 5.005 0.748 21.658 1.00 0.00 58 SER B O 3
ATOM 8321 N N . LEU B 1 59 ? 6.913 0.751 22.853 1.00 0.00 59 LEU B N 3
ATOM 8322 C CA . LEU B 1 59 ? 7.656 -0.049 21.879 1.00 0.00 59 LEU B CA 3
ATOM 8323 C C . LEU B 1 59 ? 6.917 -1.345 21.573 1.00 0.00 59 LEU B C 3
ATOM 8324 O O . LEU B 1 59 ? 7.346 -2.136 20.731 1.00 0.00 59 LEU B O 3
ATOM 8340 N N . ASP B 1 60 ? 5.801 -1.559 22.258 1.00 0.00 60 ASP B N 3
ATOM 8341 C CA . ASP B 1 60 ? 5.006 -2.754 22.048 1.00 0.00 60 ASP B CA 3
ATOM 8342 C C . ASP B 1 60 ? 4.037 -2.558 20.888 1.00 0.00 60 ASP B C 3
ATOM 8343 O O . ASP B 1 60 ? 3.554 -3.532 20.311 1.00 0.00 60 ASP B O 3
ATOM 8352 N N . ASN B 1 61 ? 3.747 -1.299 20.544 1.00 0.00 61 ASN B N 3
ATOM 8353 C CA . ASN B 1 61 ? 2.827 -0.995 19.449 1.00 0.00 61 ASN B CA 3
ATOM 8354 C C . ASN B 1 61 ? 3.590 -0.526 18.218 1.00 0.00 61 ASN B C 3
ATOM 8355 O O . ASN B 1 61 ? 3.009 0.050 17.300 1.00 0.00 61 ASN B O 3
ATOM 8366 N N . ILE B 1 62 ? 4.898 -0.776 18.203 1.00 0.00 62 ILE B N 3
ATOM 8367 C CA . ILE B 1 62 ? 5.732 -0.375 17.069 1.00 0.00 62 ILE B CA 3
ATOM 8368 C C . ILE B 1 62 ? 5.849 -1.515 16.064 1.00 0.00 62 ILE B C 3
ATOM 8369 O O . ILE B 1 62 ? 6.390 -2.577 16.372 1.00 0.00 62 ILE B O 3
ATOM 8385 N N . ARG B 1 63 ? 5.358 -1.277 14.854 1.00 0.00 63 ARG B N 3
ATOM 8386 C CA . ARG B 1 63 ? 5.433 -2.280 13.800 1.00 0.00 63 ARG B CA 3
ATOM 8387 C C . ARG B 1 63 ? 6.685 -2.062 12.966 1.00 0.00 63 ARG B C 3
ATOM 8388 O O . ARG B 1 63 ? 6.701 -1.238 12.057 1.00 0.00 63 ARG B O 3
ATOM 8409 N N . ILE B 1 64 ? 7.737 -2.812 13.287 1.00 0.00 64 ILE B N 3
ATOM 8410 C CA . ILE B 1 64 ? 9.002 -2.690 12.570 1.00 0.00 64 ILE B CA 3
ATOM 8411 C C . ILE B 1 64 ? 9.123 -3.756 11.483 1.00 0.00 64 ILE B C 3
ATOM 8412 O O . ILE B 1 64 ? 8.880 -4.938 11.721 1.00 0.00 64 ILE B O 3
ATOM 8428 N N . SER B 1 65 ? 9.507 -3.334 10.285 1.00 0.00 65 SER B N 3
ATOM 8429 C CA . SER B 1 65 ? 9.671 -4.271 9.185 1.00 0.00 65 SER B CA 3
ATOM 8430 C C . SER B 1 65 ? 10.679 -3.728 8.187 1.00 0.00 65 SER B C 3
ATOM 8431 O O . SER B 1 65 ? 10.333 -2.940 7.307 1.00 0.00 65 SER B O 3
ATOM 8439 N N . GLN B 1 66 ? 11.933 -4.148 8.331 1.00 0.00 66 GLN B N 3
ATOM 8440 C CA . GLN B 1 66 ? 12.990 -3.689 7.435 1.00 0.00 66 GLN B CA 3
ATOM 8441 C C . GLN B 1 66 ? 13.066 -4.572 6.199 1.00 0.00 66 GLN B C 3
ATOM 8442 O O . GLN B 1 66 ? 12.725 -5.755 6.247 1.00 0.00 66 GLN B O 3
ATOM 8456 N N . GLU B 1 67 ? 13.522 -3.994 5.091 1.00 0.00 67 GLU B N 3
ATOM 8457 C CA . GLU B 1 67 ? 13.644 -4.740 3.843 1.00 0.00 67 GLU B CA 3
ATOM 8458 C C . GLU B 1 67 ? 14.692 -4.104 2.938 1.00 0.00 67 GLU B C 3
ATOM 8459 O O . GLU B 1 67 ? 14.682 -2.893 2.715 1.00 0.00 67 GLU B O 3
ATOM 8471 N N . LYS B 1 68 ? 15.598 -4.931 2.419 1.00 0.00 68 LYS B N 3
ATOM 8472 C CA . LYS B 1 68 ? 16.660 -4.447 1.537 1.00 0.00 68 LYS B CA 3
ATOM 8473 C C . LYS B 1 68 ? 16.938 -5.447 0.424 1.00 0.00 68 LYS B C 3
ATOM 8474 O O . LYS B 1 68 ? 16.754 -6.653 0.597 1.00 0.00 68 LYS B O 3
ATOM 8493 N N . GLN B 1 69 ? 17.389 -4.940 -0.718 1.00 0.00 69 GLN B N 3
ATOM 8494 C CA . GLN B 1 69 ? 17.697 -5.798 -1.853 1.00 0.00 69 GLN B CA 3
ATOM 8495 C C . GLN B 1 69 ? 18.455 -5.020 -2.923 1.00 0.00 69 GLN B C 3
ATOM 8496 O O . GLN B 1 69 ? 18.132 -3.866 -3.209 1.00 0.00 69 GLN B O 3
ATOM 8510 N N . ASP B 1 70 ? 19.458 -5.658 -3.511 1.00 0.00 70 ASP B N 3
ATOM 8511 C CA . ASP B 1 70 ? 20.255 -5.015 -4.549 1.00 0.00 70 ASP B CA 3
ATOM 8512 C C . ASP B 1 70 ? 20.860 -3.713 -4.026 1.00 0.00 70 ASP B C 3
ATOM 8513 O O . ASP B 1 70 ? 21.568 -3.709 -3.019 1.00 0.00 70 ASP B O 3
ATOM 8522 N N . GLY B 1 71 ? 20.579 -2.608 -4.717 1.00 0.00 71 GLY B N 3
ATOM 8523 C CA . GLY B 1 71 ? 21.097 -1.299 -4.321 1.00 0.00 71 GLY B CA 3
ATOM 8524 C C . GLY B 1 71 ? 19.978 -0.400 -3.808 1.00 0.00 71 GLY B C 3
ATOM 8525 O O . GLY B 1 71 ? 20.195 0.781 -3.531 1.00 0.00 71 GLY B O 3
ATOM 8529 N N . MET B 1 72 ? 18.777 -0.965 -3.683 1.00 0.00 72 MET B N 3
ATOM 8530 C CA . MET B 1 72 ? 17.620 -0.208 -3.203 1.00 0.00 72 MET B CA 3
ATOM 8531 C C . MET B 1 72 ? 17.166 -0.738 -1.850 1.00 0.00 72 MET B C 3
ATOM 8532 O O . MET B 1 72 ? 16.877 -1.925 -1.700 1.00 0.00 72 MET B O 3
ATOM 8546 N N . ASP B 1 73 ? 17.105 0.155 -0.864 1.00 0.00 73 ASP B N 3
ATOM 8547 C CA . ASP B 1 73 ? 16.684 -0.218 0.488 1.00 0.00 73 ASP B CA 3
ATOM 8548 C C . ASP B 1 73 ? 15.391 0.497 0.854 1.00 0.00 73 ASP B C 3
ATOM 8549 O O . ASP B 1 73 ? 15.186 1.651 0.483 1.00 0.00 73 ASP B O 3
ATOM 8558 N N . VAL B 1 74 ? 14.520 -0.192 1.587 1.00 0.00 74 VAL B N 3
ATOM 8559 C CA . VAL B 1 74 ? 13.246 0.385 2.008 1.00 0.00 74 VAL B CA 3
ATOM 8560 C C . VAL B 1 74 ? 12.962 0.019 3.457 1.00 0.00 74 VAL B C 3
ATOM 8561 O O . VAL B 1 74 ? 13.509 -0.953 3.988 1.00 0.00 74 VAL B O 3
ATOM 8574 N N . LEU B 1 75 ? 12.092 0.799 4.091 1.00 0.00 75 LEU B N 3
ATOM 8575 C CA . LEU B 1 75 ? 11.726 0.558 5.485 1.00 0.00 75 LEU B CA 3
ATOM 8576 C C . LEU B 1 75 ? 10.228 0.745 5.683 1.00 0.00 75 LEU B C 3
ATOM 8577 O O . LEU B 1 75 ? 9.652 1.749 5.262 1.00 0.00 75 LEU B O 3
ATOM 8593 N N . GLU B 1 76 ? 9.608 -0.227 6.343 1.00 0.00 76 GLU B N 3
ATOM 8594 C CA . GLU B 1 76 ? 8.179 -0.170 6.620 1.00 0.00 76 GLU B CA 3
ATOM 8595 C C . GLU B 1 76 ? 7.941 -0.043 8.115 1.00 0.00 76 GLU B C 3
ATOM 8596 O O . GLU B 1 76 ? 8.248 -0.957 8.886 1.00 0.00 76 GLU B O 3
ATOM 8608 N N . LEU B 1 77 ? 7.396 1.102 8.522 1.00 0.00 77 LEU B N 3
ATOM 8609 C CA . LEU B 1 77 ? 7.109 1.355 9.934 1.00 0.00 77 LEU B CA 3
ATOM 8610 C C . LEU B 1 77 ? 5.691 1.876 10.105 1.00 0.00 77 LEU B C 3
ATOM 8611 O O . LEU B 1 77 ? 5.324 2.902 9.532 1.00 0.00 77 LEU B O 3
ATOM 8627 N N . ASN B 1 78 ? 4.899 1.174 10.913 1.00 0.00 78 ASN B N 3
ATOM 8628 C CA . ASN B 1 78 ? 3.518 1.579 11.174 1.00 0.00 78 ASN B CA 3
ATOM 8629 C C . ASN B 1 78 ? 3.282 1.685 12.678 1.00 0.00 78 ASN B C 3
ATOM 8630 O O . ASN B 1 78 ? 3.495 0.721 13.410 1.00 0.00 78 ASN B O 3
ATOM 8641 N N . ILE B 1 79 ? 2.853 2.859 13.142 1.00 0.00 79 ILE B N 3
ATOM 8642 C CA . ILE B 1 79 ? 2.604 3.076 14.565 1.00 0.00 79 ILE B CA 3
ATOM 8643 C C . ILE B 1 79 ? 1.140 3.404 14.802 1.00 0.00 79 ILE B C 3
ATOM 8644 O O . ILE B 1 79 ? 0.519 4.113 14.014 1.00 0.00 79 ILE B O 3
ATOM 8660 N N . THR B 1 80 ? 0.591 2.888 15.896 1.00 0.00 80 THR B N 3
ATOM 8661 C CA . THR B 1 80 ? -0.804 3.137 16.241 1.00 0.00 80 THR B CA 3
ATOM 8662 C C . THR B 1 80 ? -0.878 4.025 17.471 1.00 0.00 80 THR B C 3
ATOM 8663 O O . THR B 1 80 ? -0.548 3.598 18.578 1.00 0.00 80 THR B O 3
ATOM 8674 N N . LEU B 1 81 ? -1.307 5.267 17.270 1.00 0.00 81 LEU B N 3
ATOM 8675 C CA . LEU B 1 81 ? -1.401 6.207 18.378 1.00 0.00 81 LEU B CA 3
ATOM 8676 C C . LEU B 1 81 ? -2.657 5.931 19.218 1.00 0.00 81 LEU B C 3
ATOM 8677 O O . LEU B 1 81 ? -3.750 5.766 18.662 1.00 0.00 81 LEU B O 3
ATOM 8693 N N . PRO B 1 82 ? -2.528 5.889 20.529 1.00 0.00 82 PRO B N 3
ATOM 8694 C CA . PRO B 1 82 ? -3.679 5.637 21.443 1.00 0.00 82 PRO B CA 3
ATOM 8695 C C . PRO B 1 82 ? -4.585 6.855 21.578 1.00 0.00 82 PRO B C 3
ATOM 8696 O O . PRO B 1 82 ? -4.397 7.864 20.899 1.00 0.00 82 PRO B O 3
ATOM 8707 N N . GLU B 1 83 ? -5.571 6.749 22.463 1.00 0.00 83 GLU B N 3
ATOM 8708 C CA . GLU B 1 83 ? -6.504 7.846 22.687 1.00 0.00 83 GLU B CA 3
ATOM 8709 C C . GLU B 1 83 ? -5.914 8.847 23.677 1.00 0.00 83 GLU B C 3
ATOM 8710 O O . GLU B 1 83 ? -5.468 9.925 23.289 1.00 0.00 83 GLU B O 3
ATOM 8722 N N . GLN B 1 84 ? -5.922 8.482 24.956 1.00 0.00 84 GLN B N 3
ATOM 8723 C CA . GLN B 1 84 ? -5.388 9.359 25.993 1.00 0.00 84 GLN B CA 3
ATOM 8724 C C . GLN B 1 84 ? -5.078 8.569 27.260 1.00 0.00 84 GLN B C 3
ATOM 8725 O O . GLN B 1 84 ? -3.947 8.573 27.745 1.00 0.00 84 GLN B O 3
ATOM 8739 N N . LYS B 1 85 ? -6.092 7.894 27.792 1.00 0.00 85 LYS B N 3
ATOM 8740 C CA . LYS B 1 85 ? -5.920 7.102 29.004 1.00 0.00 85 LYS B CA 3
ATOM 8741 C C . LYS B 1 85 ? -5.309 5.747 28.672 1.00 0.00 85 LYS B C 3
ATOM 8742 O O . LYS B 1 85 ? -5.607 5.158 27.633 1.00 0.00 85 LYS B O 3
ATOM 8761 N N . LYS B 1 86 ? -4.449 5.254 29.560 1.00 0.00 86 LYS B N 3
ATOM 8762 C CA . LYS B 1 86 ? -3.793 3.964 29.358 1.00 0.00 86 LYS B CA 3
ATOM 8763 C C . LYS B 1 86 ? -4.429 2.893 30.233 1.00 0.00 86 LYS B C 3
ATOM 8764 O O . LYS B 1 86 ? -3.840 1.838 30.461 1.00 0.00 86 LYS B O 3
ATOM 8783 N N . VAL B 1 87 ? -5.632 3.177 30.720 1.00 0.00 87 VAL B N 3
ATOM 8784 C CA . VAL B 1 87 ? -6.345 2.230 31.570 1.00 0.00 87 VAL B CA 3
ATOM 8785 C C . VAL B 1 87 ? -5.531 1.918 32.821 1.00 0.00 87 VAL B C 3
ATOM 8786 O O . VAL B 1 87 ? -4.559 1.164 32.769 1.00 0.00 87 VAL B O 3
ATOM 8799 N N . LEU B 1 88 ? -5.935 2.503 33.943 1.00 0.00 88 LEU B N 3
ATOM 8800 C CA . LEU B 1 88 ? -5.235 2.283 35.203 1.00 0.00 88 LEU B CA 3
ATOM 8801 C C . LEU B 1 88 ? -5.616 0.930 35.794 1.00 0.00 88 LEU B C 3
ATOM 8802 O O . LEU B 1 88 ? -6.773 0.513 35.725 1.00 0.00 88 LEU B O 3
ATOM 8818 N N . GLU B 1 89 ? -4.636 0.250 36.376 1.00 0.00 89 GLU B N 3
ATOM 8819 C CA . GLU B 1 89 ? -4.877 -1.055 36.979 1.00 0.00 89 GLU B CA 3
ATOM 8820 C C . GLU B 1 89 ? -6.069 -0.994 37.930 1.00 0.00 89 GLU B C 3
ATOM 8821 O O . GLU B 1 89 ? -6.285 0.056 38.510 1.00 0.00 89 GLU B O 3
ATOM 8833 N N . MET A 1 1 ? 3.330 -9.578 -3.742 1.00 0.00 1 MET A N 4
ATOM 8834 C CA . MET A 1 1 ? 3.101 -8.110 -3.870 1.00 0.00 1 MET A CA 4
ATOM 8835 C C . MET A 1 1 ? 4.245 -7.362 -3.193 1.00 0.00 1 MET A C 4
ATOM 8836 O O . MET A 1 1 ? 4.647 -7.699 -2.080 1.00 0.00 1 MET A O 4
ATOM 8850 N N . SER A 1 2 ? 4.763 -6.340 -3.873 1.00 0.00 2 SER A N 4
ATOM 8851 C CA . SER A 1 2 ? 5.862 -5.543 -3.331 1.00 0.00 2 SER A CA 4
ATOM 8852 C C . SER A 1 2 ? 5.726 -4.085 -3.754 1.00 0.00 2 SER A C 4
ATOM 8853 O O . SER A 1 2 ? 5.583 -3.780 -4.937 1.00 0.00 2 SER A O 4
ATOM 8861 N N . LEU A 1 3 ? 5.770 -3.191 -2.773 1.00 0.00 3 LEU A N 4
ATOM 8862 C CA . LEU A 1 3 ? 5.648 -1.764 -3.040 1.00 0.00 3 LEU A CA 4
ATOM 8863 C C . LEU A 1 3 ? 6.824 -1.268 -3.867 1.00 0.00 3 LEU A C 4
ATOM 8864 O O . LEU A 1 3 ? 6.670 -0.398 -4.724 1.00 0.00 3 LEU A O 4
ATOM 8880 N N . ILE A 1 4 ? 8.000 -1.819 -3.601 1.00 0.00 4 ILE A N 4
ATOM 8881 C CA . ILE A 1 4 ? 9.202 -1.420 -4.324 1.00 0.00 4 ILE A CA 4
ATOM 8882 C C . ILE A 1 4 ? 8.912 -1.294 -5.816 1.00 0.00 4 ILE A C 4
ATOM 8883 O O . ILE A 1 4 ? 9.570 -0.529 -6.522 1.00 0.00 4 ILE A O 4
ATOM 8899 N N . GLU A 1 5 ? 7.922 -2.042 -6.290 1.00 0.00 5 GLU A N 4
ATOM 8900 C CA . GLU A 1 5 ? 7.559 -1.995 -7.700 1.00 0.00 5 GLU A CA 4
ATOM 8901 C C . GLU A 1 5 ? 6.897 -0.664 -8.041 1.00 0.00 5 GLU A C 4
ATOM 8902 O O . GLU A 1 5 ? 7.355 0.063 -8.922 1.00 0.00 5 GLU A O 4
ATOM 8914 N N . LEU A 1 6 ? 5.810 -0.351 -7.338 1.00 0.00 6 LEU A N 4
ATOM 8915 C CA . LEU A 1 6 ? 5.090 0.894 -7.577 1.00 0.00 6 LEU A CA 4
ATOM 8916 C C . LEU A 1 6 ? 5.965 2.097 -7.236 1.00 0.00 6 LEU A C 4
ATOM 8917 O O . LEU A 1 6 ? 5.975 3.096 -7.956 1.00 0.00 6 LEU A O 4
ATOM 8933 N N . LEU A 1 7 ? 6.676 2.005 -6.118 1.00 0.00 7 LEU A N 4
ATOM 8934 C CA . LEU A 1 7 ? 7.524 3.105 -5.677 1.00 0.00 7 LEU A CA 4
ATOM 8935 C C . LEU A 1 7 ? 8.583 3.415 -6.723 1.00 0.00 7 LEU A C 4
ATOM 8936 O O . LEU A 1 7 ? 8.806 4.575 -7.066 1.00 0.00 7 LEU A O 4
ATOM 8952 N N . PHE A 1 8 ? 9.225 2.369 -7.241 1.00 0.00 8 PHE A N 4
ATOM 8953 C CA . PHE A 1 8 ? 10.256 2.532 -8.266 1.00 0.00 8 PHE A CA 4
ATOM 8954 C C . PHE A 1 8 ? 9.861 1.793 -9.542 1.00 0.00 8 PHE A C 4
ATOM 8955 O O . PHE A 1 8 ? 9.491 2.410 -10.542 1.00 0.00 8 PHE A O 4
ATOM 8972 N N . GLY A 1 9 ? 9.950 0.466 -9.498 1.00 0.00 9 GLY A N 4
ATOM 8973 C CA . GLY A 1 9 ? 9.610 -0.356 -10.655 1.00 0.00 9 GLY A CA 4
ATOM 8974 C C . GLY A 1 9 ? 10.807 -0.488 -11.590 1.00 0.00 9 GLY A C 4
ATOM 8975 O O . GLY A 1 9 ? 11.780 -1.170 -11.273 1.00 0.00 9 GLY A O 4
ATOM 8979 N N . ARG A 1 10 ? 10.728 0.172 -12.743 1.00 0.00 10 ARG A N 4
ATOM 8980 C CA . ARG A 1 10 ? 11.814 0.127 -13.723 1.00 0.00 10 ARG A CA 4
ATOM 8981 C C . ARG A 1 10 ? 12.025 1.502 -14.347 1.00 0.00 10 ARG A C 4
ATOM 8982 O O . ARG A 1 10 ? 11.071 2.165 -14.755 1.00 0.00 10 ARG A O 4
ATOM 9003 N N . LYS A 1 11 ? 13.284 1.922 -14.423 1.00 0.00 11 LYS A N 4
ATOM 9004 C CA . LYS A 1 11 ? 13.618 3.218 -15.003 1.00 0.00 11 LYS A CA 4
ATOM 9005 C C . LYS A 1 11 ? 15.065 3.232 -15.479 1.00 0.00 11 LYS A C 4
ATOM 9006 O O . LYS A 1 11 ? 15.989 3.406 -14.684 1.00 0.00 11 LYS A O 4
ATOM 9025 N N . GLN A 1 12 ? 15.254 3.050 -16.782 1.00 0.00 12 GLN A N 4
ATOM 9026 C CA . GLN A 1 12 ? 16.594 3.048 -17.356 1.00 0.00 12 GLN A CA 4
ATOM 9027 C C . GLN A 1 12 ? 17.089 4.475 -17.550 1.00 0.00 12 GLN A C 4
ATOM 9028 O O . GLN A 1 12 ? 18.280 4.707 -17.757 1.00 0.00 12 GLN A O 4
ATOM 9042 N N . LYS A 1 13 ? 16.167 5.428 -17.488 1.00 0.00 13 LYS A N 4
ATOM 9043 C CA . LYS A 1 13 ? 16.523 6.830 -17.665 1.00 0.00 13 LYS A CA 4
ATOM 9044 C C . LYS A 1 13 ? 17.237 7.361 -16.429 1.00 0.00 13 LYS A C 4
ATOM 9045 O O . LYS A 1 13 ? 16.795 7.141 -15.302 1.00 0.00 13 LYS A O 4
ATOM 9064 N N . THR A 1 14 ? 18.343 8.065 -16.648 1.00 0.00 14 THR A N 4
ATOM 9065 C CA . THR A 1 14 ? 19.115 8.626 -15.542 1.00 0.00 14 THR A CA 4
ATOM 9066 C C . THR A 1 14 ? 19.238 7.618 -14.407 1.00 0.00 14 THR A C 4
ATOM 9067 O O . THR A 1 14 ? 18.568 7.741 -13.380 1.00 0.00 14 THR A O 4
ATOM 9078 N N . ALA A 1 15 ? 20.094 6.615 -14.597 1.00 0.00 15 ALA A N 4
ATOM 9079 C CA . ALA A 1 15 ? 20.302 5.580 -13.584 1.00 0.00 15 ALA A CA 4
ATOM 9080 C C . ALA A 1 15 ? 21.588 5.841 -12.809 1.00 0.00 15 ALA A C 4
ATOM 9081 O O . ALA A 1 15 ? 21.579 5.922 -11.581 1.00 0.00 15 ALA A O 4
ATOM 9088 N N . THR A 1 16 ? 22.696 5.974 -13.536 1.00 0.00 16 THR A N 4
ATOM 9089 C CA . THR A 1 16 ? 23.989 6.225 -12.907 1.00 0.00 16 THR A CA 4
ATOM 9090 C C . THR A 1 16 ? 24.162 7.714 -12.622 1.00 0.00 16 THR A C 4
ATOM 9091 O O . THR A 1 16 ? 25.159 8.320 -13.017 1.00 0.00 16 THR A O 4
ATOM 9102 N N . VAL A 1 17 ? 23.188 8.294 -11.931 1.00 0.00 17 VAL A N 4
ATOM 9103 C CA . VAL A 1 17 ? 23.241 9.712 -11.594 1.00 0.00 17 VAL A CA 4
ATOM 9104 C C . VAL A 1 17 ? 24.467 10.014 -10.740 1.00 0.00 17 VAL A C 4
ATOM 9105 O O . VAL A 1 17 ? 24.986 11.129 -10.757 1.00 0.00 17 VAL A O 4
ATOM 9118 N N . ALA A 1 18 ? 24.919 9.014 -9.991 1.00 0.00 18 ALA A N 4
ATOM 9119 C CA . ALA A 1 18 ? 26.084 9.178 -9.131 1.00 0.00 18 ALA A CA 4
ATOM 9120 C C . ALA A 1 18 ? 25.736 10.039 -7.920 1.00 0.00 18 ALA A C 4
ATOM 9121 O O . ALA A 1 18 ? 26.427 11.009 -7.617 1.00 0.00 18 ALA A O 4
ATOM 9128 N N . ARG A 1 19 ? 24.660 9.674 -7.229 1.00 0.00 19 ARG A N 4
ATOM 9129 C CA . ARG A 1 19 ? 24.240 10.423 -6.050 1.00 0.00 19 ARG A CA 4
ATOM 9130 C C . ARG A 1 19 ? 23.292 9.584 -5.200 1.00 0.00 19 ARG A C 4
ATOM 9131 O O . ARG A 1 19 ? 22.927 8.467 -5.574 1.00 0.00 19 ARG A O 4
ATOM 9152 N N . ASP A 1 20 ? 22.893 10.135 -4.053 1.00 0.00 20 ASP A N 4
ATOM 9153 C CA . ASP A 1 20 ? 21.980 9.441 -3.148 1.00 0.00 20 ASP A CA 4
ATOM 9154 C C . ASP A 1 20 ? 20.691 10.234 -3.001 1.00 0.00 20 ASP A C 4
ATOM 9155 O O . ASP A 1 20 ? 20.694 11.462 -3.076 1.00 0.00 20 ASP A O 4
ATOM 9164 N N . ARG A 1 21 ? 19.586 9.521 -2.801 1.00 0.00 21 ARG A N 4
ATOM 9165 C CA . ARG A 1 21 ? 18.279 10.159 -2.646 1.00 0.00 21 ARG A CA 4
ATOM 9166 C C . ARG A 1 21 ? 17.531 9.539 -1.481 1.00 0.00 21 ARG A C 4
ATOM 9167 O O . ARG A 1 21 ? 17.729 8.367 -1.155 1.00 0.00 21 ARG A O 4
ATOM 9188 N N . LEU A 1 22 ? 16.666 10.330 -0.856 1.00 0.00 22 LEU A N 4
ATOM 9189 C CA . LEU A 1 22 ? 15.881 9.850 0.274 1.00 0.00 22 LEU A CA 4
ATOM 9190 C C . LEU A 1 22 ? 14.470 10.421 0.223 1.00 0.00 22 LEU A C 4
ATOM 9191 O O . LEU A 1 22 ? 14.279 11.633 0.319 1.00 0.00 22 LEU A O 4
ATOM 9207 N N . GLN A 1 23 ? 13.481 9.539 0.075 1.00 0.00 23 GLN A N 4
ATOM 9208 C CA . GLN A 1 23 ? 12.081 9.961 0.014 1.00 0.00 23 GLN A CA 4
ATOM 9209 C C . GLN A 1 23 ? 11.299 9.404 1.197 1.00 0.00 23 GLN A C 4
ATOM 9210 O O . GLN A 1 23 ? 10.939 8.227 1.218 1.00 0.00 23 GLN A O 4
ATOM 9224 N N . ILE A 1 24 ? 11.040 10.263 2.181 1.00 0.00 24 ILE A N 4
ATOM 9225 C CA . ILE A 1 24 ? 10.299 9.856 3.374 1.00 0.00 24 ILE A CA 4
ATOM 9226 C C . ILE A 1 24 ? 8.836 10.260 3.252 1.00 0.00 24 ILE A C 4
ATOM 9227 O O . ILE A 1 24 ? 8.505 11.447 3.251 1.00 0.00 24 ILE A O 4
ATOM 9243 N N . ILE A 1 25 ? 7.962 9.261 3.156 1.00 0.00 25 ILE A N 4
ATOM 9244 C CA . ILE A 1 25 ? 6.526 9.509 3.042 1.00 0.00 25 ILE A CA 4
ATOM 9245 C C . ILE A 1 25 ? 5.848 9.228 4.374 1.00 0.00 25 ILE A C 4
ATOM 9246 O O . ILE A 1 25 ? 5.905 8.110 4.887 1.00 0.00 25 ILE A O 4
ATOM 9262 N N . ILE A 1 26 ? 5.206 10.252 4.933 1.00 0.00 26 ILE A N 4
ATOM 9263 C CA . ILE A 1 26 ? 4.515 10.116 6.212 1.00 0.00 26 ILE A CA 4
ATOM 9264 C C . ILE A 1 26 ? 3.009 10.142 5.996 1.00 0.00 26 ILE A C 4
ATOM 9265 O O . ILE A 1 26 ? 2.480 11.058 5.371 1.00 0.00 26 ILE A O 4
ATOM 9281 N N . ALA A 1 27 ? 2.324 9.131 6.527 1.00 0.00 27 ALA A N 4
ATOM 9282 C CA . ALA A 1 27 ? 0.868 9.035 6.403 1.00 0.00 27 ALA A CA 4
ATOM 9283 C C . ALA A 1 27 ? 0.229 8.991 7.784 1.00 0.00 27 ALA A C 4
ATOM 9284 O O . ALA A 1 27 ? 0.545 8.121 8.596 1.00 0.00 27 ALA A O 4
ATOM 9291 N N . GLN A 1 28 ? -0.675 9.933 8.042 1.00 0.00 28 GLN A N 4
ATOM 9292 C CA . GLN A 1 28 ? -1.369 10.004 9.326 1.00 0.00 28 GLN A CA 4
ATOM 9293 C C . GLN A 1 28 ? -2.873 9.909 9.108 1.00 0.00 28 GLN A C 4
ATOM 9294 O O . GLN A 1 28 ? -3.450 10.690 8.352 1.00 0.00 28 GLN A O 4
ATOM 9308 N N . GLU A 1 29 ? -3.508 8.953 9.784 1.00 0.00 29 GLU A N 4
ATOM 9309 C CA . GLU A 1 29 ? -4.955 8.762 9.670 1.00 0.00 29 GLU A CA 4
ATOM 9310 C C . GLU A 1 29 ? -5.599 8.857 11.049 1.00 0.00 29 GLU A C 4
ATOM 9311 O O . GLU A 1 29 ? -5.386 7.993 11.901 1.00 0.00 29 GLU A O 4
ATOM 9323 N N . ARG A 1 30 ? -6.390 9.908 11.260 1.00 0.00 30 ARG A N 4
ATOM 9324 C CA . ARG A 1 30 ? -7.069 10.104 12.542 1.00 0.00 30 ARG A CA 4
ATOM 9325 C C . ARG A 1 30 ? -8.537 9.718 12.423 1.00 0.00 30 ARG A C 4
ATOM 9326 O O . ARG A 1 30 ? -9.236 10.175 11.519 1.00 0.00 30 ARG A O 4
ATOM 9347 N N . ALA A 1 31 ? -9.000 8.878 13.340 1.00 0.00 31 ALA A N 4
ATOM 9348 C CA . ALA A 1 31 ? -10.389 8.445 13.321 1.00 0.00 31 ALA A CA 4
ATOM 9349 C C . ALA A 1 31 ? -11.305 9.579 13.767 1.00 0.00 31 ALA A C 4
ATOM 9350 O O . ALA A 1 31 ? -11.057 10.215 14.788 1.00 0.00 31 ALA A O 4
ATOM 9357 N N . GLN A 1 32 ? -12.354 9.833 12.985 1.00 0.00 32 GLN A N 4
ATOM 9358 C CA . GLN A 1 32 ? -13.303 10.905 13.300 1.00 0.00 32 GLN A CA 4
ATOM 9359 C C . GLN A 1 32 ? -13.527 10.996 14.812 1.00 0.00 32 GLN A C 4
ATOM 9360 O O . GLN A 1 32 ? -13.681 12.086 15.363 1.00 0.00 32 GLN A O 4
ATOM 9374 N N . GLU A 1 33 ? -13.536 9.841 15.473 1.00 0.00 33 GLU A N 4
ATOM 9375 C CA . GLU A 1 33 ? -13.731 9.798 16.919 1.00 0.00 33 GLU A CA 4
ATOM 9376 C C . GLU A 1 33 ? -12.518 10.393 17.635 1.00 0.00 33 GLU A C 4
ATOM 9377 O O . GLU A 1 33 ? -12.660 11.154 18.593 1.00 0.00 33 GLU A O 4
ATOM 9389 N N . GLY A 1 34 ? -11.330 10.037 17.165 1.00 0.00 34 GLY A N 4
ATOM 9390 C CA . GLY A 1 34 ? -10.100 10.538 17.763 1.00 0.00 34 GLY A CA 4
ATOM 9391 C C . GLY A 1 34 ? -9.767 11.922 17.231 1.00 0.00 34 GLY A C 4
ATOM 9392 O O . GLY A 1 34 ? -10.087 12.258 16.090 1.00 0.00 34 GLY A O 4
ATOM 9396 N N . GLN A 1 35 ? -9.115 12.727 18.062 1.00 0.00 35 GLN A N 4
ATOM 9397 C CA . GLN A 1 35 ? -8.734 14.077 17.663 1.00 0.00 35 GLN A CA 4
ATOM 9398 C C . GLN A 1 35 ? -7.467 14.495 18.386 1.00 0.00 35 GLN A C 4
ATOM 9399 O O . GLN A 1 35 ? -7.309 14.237 19.577 1.00 0.00 35 GLN A O 4
ATOM 9413 N N . THR A 1 36 ? -6.565 15.151 17.667 1.00 0.00 36 THR A N 4
ATOM 9414 C CA . THR A 1 36 ? -5.313 15.601 18.268 1.00 0.00 36 THR A CA 4
ATOM 9415 C C . THR A 1 36 ? -4.696 16.736 17.445 1.00 0.00 36 THR A C 4
ATOM 9416 O O . THR A 1 36 ? -4.893 16.803 16.232 1.00 0.00 36 THR A O 4
ATOM 9427 N N . PRO A 1 37 ? -3.957 17.619 18.078 1.00 0.00 37 PRO A N 4
ATOM 9428 C CA . PRO A 1 37 ? -3.304 18.760 17.385 1.00 0.00 37 PRO A CA 4
ATOM 9429 C C . PRO A 1 37 ? -2.758 18.384 16.006 1.00 0.00 37 PRO A C 4
ATOM 9430 O O . PRO A 1 37 ? -3.314 18.785 14.986 1.00 0.00 37 PRO A O 4
ATOM 9441 N N . ASP A 1 38 ? -1.669 17.612 15.987 1.00 0.00 38 ASP A N 4
ATOM 9442 C CA . ASP A 1 38 ? -1.042 17.190 14.736 1.00 0.00 38 ASP A CA 4
ATOM 9443 C C . ASP A 1 38 ? 0.357 16.635 15.013 1.00 0.00 38 ASP A C 4
ATOM 9444 O O . ASP A 1 38 ? 0.915 16.845 16.092 1.00 0.00 38 ASP A O 4
ATOM 9453 N N . TYR A 1 39 ? 0.919 15.932 14.028 1.00 0.00 39 TYR A N 4
ATOM 9454 C CA . TYR A 1 39 ? 2.259 15.353 14.161 1.00 0.00 39 TYR A CA 4
ATOM 9455 C C . TYR A 1 39 ? 3.064 15.562 12.877 1.00 0.00 39 TYR A C 4
ATOM 9456 O O . TYR A 1 39 ? 4.168 15.032 12.729 1.00 0.00 39 TYR A O 4
ATOM 9474 N N . LEU A 1 40 ? 2.513 16.353 11.963 1.00 0.00 40 LEU A N 4
ATOM 9475 C CA . LEU A 1 40 ? 3.191 16.650 10.709 1.00 0.00 40 LEU A CA 4
ATOM 9476 C C . LEU A 1 40 ? 4.365 17.602 10.953 1.00 0.00 40 LEU A C 4
ATOM 9477 O O . LEU A 1 40 ? 5.426 17.452 10.338 1.00 0.00 40 LEU A O 4
ATOM 9493 N N . PRO A 1 41 ? 4.205 18.580 11.827 1.00 0.00 41 PRO A N 4
ATOM 9494 C CA . PRO A 1 41 ? 5.278 19.568 12.121 1.00 0.00 41 PRO A CA 4
ATOM 9495 C C . PRO A 1 41 ? 6.284 19.031 13.139 1.00 0.00 41 PRO A C 4
ATOM 9496 O O . PRO A 1 41 ? 7.414 19.512 13.230 1.00 0.00 41 PRO A O 4
ATOM 9507 N N . THR A 1 42 ? 5.871 18.011 13.884 1.00 0.00 42 THR A N 4
ATOM 9508 C CA . THR A 1 42 ? 6.748 17.404 14.874 1.00 0.00 42 THR A CA 4
ATOM 9509 C C . THR A 1 42 ? 7.796 16.521 14.209 1.00 0.00 42 THR A C 4
ATOM 9510 O O . THR A 1 42 ? 8.991 16.651 14.475 1.00 0.00 42 THR A O 4
ATOM 9521 N N . LEU A 1 43 ? 7.338 15.621 13.347 1.00 0.00 43 LEU A N 4
ATOM 9522 C CA . LEU A 1 43 ? 8.245 14.718 12.656 1.00 0.00 43 LEU A CA 4
ATOM 9523 C C . LEU A 1 43 ? 9.103 15.484 11.667 1.00 0.00 43 LEU A C 4
ATOM 9524 O O . LEU A 1 43 ? 10.309 15.277 11.583 1.00 0.00 43 LEU A O 4
ATOM 9540 N N . ARG A 1 44 ? 8.472 16.378 10.924 1.00 0.00 44 ARG A N 4
ATOM 9541 C CA . ARG A 1 44 ? 9.187 17.167 9.941 1.00 0.00 44 ARG A CA 4
ATOM 9542 C C . ARG A 1 44 ? 10.324 17.943 10.589 1.00 0.00 44 ARG A C 4
ATOM 9543 O O . ARG A 1 44 ? 11.421 18.030 10.038 1.00 0.00 44 ARG A O 4
ATOM 9564 N N . LYS A 1 45 ? 10.061 18.506 11.753 1.00 0.00 45 LYS A N 4
ATOM 9565 C CA . LYS A 1 45 ? 11.086 19.272 12.442 1.00 0.00 45 LYS A CA 4
ATOM 9566 C C . LYS A 1 45 ? 12.293 18.394 12.782 1.00 0.00 45 LYS A C 4
ATOM 9567 O O . LYS A 1 45 ? 13.431 18.747 12.477 1.00 0.00 45 LYS A O 4
ATOM 9586 N N . ALA A 1 46 ? 12.036 17.256 13.421 1.00 0.00 46 ALA A N 4
ATOM 9587 C CA . ALA A 1 46 ? 13.113 16.346 13.813 1.00 0.00 46 ALA A CA 4
ATOM 9588 C C . ALA A 1 46 ? 13.826 15.793 12.597 1.00 0.00 46 ALA A C 4
ATOM 9589 O O . ALA A 1 46 ? 15.016 15.496 12.645 1.00 0.00 46 ALA A O 4
ATOM 9596 N N . LEU A 1 47 ? 13.089 15.672 11.511 1.00 0.00 47 LEU A N 4
ATOM 9597 C CA . LEU A 1 47 ? 13.641 15.168 10.261 1.00 0.00 47 LEU A CA 4
ATOM 9598 C C . LEU A 1 47 ? 14.615 16.171 9.653 1.00 0.00 47 LEU A C 4
ATOM 9599 O O . LEU A 1 47 ? 15.613 15.792 9.054 1.00 0.00 47 LEU A O 4
ATOM 9615 N N . MET A 1 48 ? 14.299 17.451 9.788 1.00 0.00 48 MET A N 4
ATOM 9616 C CA . MET A 1 48 ? 15.146 18.504 9.237 1.00 0.00 48 MET A CA 4
ATOM 9617 C C . MET A 1 48 ? 16.387 18.730 10.097 1.00 0.00 48 MET A C 4
ATOM 9618 O O . MET A 1 48 ? 17.441 19.128 9.595 1.00 0.00 48 MET A O 4
ATOM 9632 N N . GLU A 1 49 ? 16.251 18.475 11.393 1.00 0.00 49 GLU A N 4
ATOM 9633 C CA . GLU A 1 49 ? 17.360 18.659 12.323 1.00 0.00 49 GLU A CA 4
ATOM 9634 C C . GLU A 1 49 ? 18.313 17.468 12.294 1.00 0.00 49 GLU A C 4
ATOM 9635 O O . GLU A 1 49 ? 19.534 17.633 12.291 1.00 0.00 49 GLU A O 4
ATOM 9647 N N . VAL A 1 50 ? 17.752 16.266 12.257 1.00 0.00 50 VAL A N 4
ATOM 9648 C CA . VAL A 1 50 ? 18.573 15.066 12.222 1.00 0.00 50 VAL A CA 4
ATOM 9649 C C . VAL A 1 50 ? 19.382 15.007 10.927 1.00 0.00 50 VAL A C 4
ATOM 9650 O O . VAL A 1 50 ? 20.582 14.730 10.943 1.00 0.00 50 VAL A O 4
ATOM 9663 N N . LEU A 1 51 ? 18.713 15.262 9.805 1.00 0.00 51 LEU A N 4
ATOM 9664 C CA . LEU A 1 51 ? 19.386 15.221 8.511 1.00 0.00 51 LEU A CA 4
ATOM 9665 C C . LEU A 1 51 ? 20.512 16.248 8.475 1.00 0.00 51 LEU A C 4
ATOM 9666 O O . LEU A 1 51 ? 21.663 15.910 8.224 1.00 0.00 51 LEU A O 4
ATOM 9682 N N . SER A 1 52 ? 20.178 17.499 8.733 1.00 0.00 52 SER A N 4
ATOM 9683 C CA . SER A 1 52 ? 21.180 18.546 8.712 1.00 0.00 52 SER A CA 4
ATOM 9684 C C . SER A 1 52 ? 22.380 18.161 9.570 1.00 0.00 52 SER A C 4
ATOM 9685 O O . SER A 1 52 ? 23.501 18.600 9.312 1.00 0.00 52 SER A O 4
ATOM 9693 N N . LYS A 1 53 ? 22.140 17.341 10.591 1.00 0.00 53 LYS A N 4
ATOM 9694 C CA . LYS A 1 53 ? 23.214 16.905 11.485 1.00 0.00 53 LYS A CA 4
ATOM 9695 C C . LYS A 1 53 ? 23.784 15.552 11.066 1.00 0.00 53 LYS A C 4
ATOM 9696 O O . LYS A 1 53 ? 24.902 15.467 10.555 1.00 0.00 53 LYS A O 4
ATOM 9715 N N . TYR A 1 54 ? 23.015 14.493 11.302 1.00 0.00 54 TYR A N 4
ATOM 9716 C CA . TYR A 1 54 ? 23.462 13.143 10.967 1.00 0.00 54 TYR A CA 4
ATOM 9717 C C . TYR A 1 54 ? 23.811 13.032 9.490 1.00 0.00 54 TYR A C 4
ATOM 9718 O O . TYR A 1 54 ? 24.632 12.198 9.104 1.00 0.00 54 TYR A O 4
ATOM 9736 N N . VAL A 1 55 ? 23.186 13.863 8.661 1.00 0.00 55 VAL A N 4
ATOM 9737 C CA . VAL A 1 55 ? 23.439 13.837 7.220 1.00 0.00 55 VAL A CA 4
ATOM 9738 C C . VAL A 1 55 ? 23.967 15.187 6.748 1.00 0.00 55 VAL A C 4
ATOM 9739 O O . VAL A 1 55 ? 23.801 16.203 7.421 1.00 0.00 55 VAL A O 4
ATOM 9752 N N . ASN A 1 56 ? 24.620 15.189 5.590 1.00 0.00 56 ASN A N 4
ATOM 9753 C CA . ASN A 1 56 ? 25.181 16.418 5.035 1.00 0.00 56 ASN A CA 4
ATOM 9754 C C . ASN A 1 56 ? 24.254 16.989 3.967 1.00 0.00 56 ASN A C 4
ATOM 9755 O O . ASN A 1 56 ? 24.521 16.871 2.776 1.00 0.00 56 ASN A O 4
ATOM 9766 N N . VAL A 1 57 ? 23.165 17.614 4.403 1.00 0.00 57 VAL A N 4
ATOM 9767 C CA . VAL A 1 57 ? 22.208 18.210 3.473 1.00 0.00 57 VAL A CA 4
ATOM 9768 C C . VAL A 1 57 ? 21.738 19.561 3.997 1.00 0.00 57 VAL A C 4
ATOM 9769 O O . VAL A 1 57 ? 21.372 19.692 5.166 1.00 0.00 57 VAL A O 4
ATOM 9782 N N . SER A 1 58 ? 21.740 20.562 3.122 1.00 0.00 58 SER A N 4
ATOM 9783 C CA . SER A 1 58 ? 21.298 21.904 3.494 1.00 0.00 58 SER A CA 4
ATOM 9784 C C . SER A 1 58 ? 19.814 22.056 3.197 1.00 0.00 58 SER A C 4
ATOM 9785 O O . SER A 1 58 ? 19.329 21.539 2.197 1.00 0.00 58 SER A O 4
ATOM 9793 N N . LEU A 1 59 ? 19.106 22.772 4.067 1.00 0.00 59 LEU A N 4
ATOM 9794 C CA . LEU A 1 59 ? 17.668 22.987 3.893 1.00 0.00 59 LEU A CA 4
ATOM 9795 C C . LEU A 1 59 ? 17.364 23.396 2.457 1.00 0.00 59 LEU A C 4
ATOM 9796 O O . LEU A 1 59 ? 16.210 23.376 2.024 1.00 0.00 59 LEU A O 4
ATOM 9812 N N . ASP A 1 60 ? 18.402 23.779 1.728 1.00 0.00 60 ASP A N 4
ATOM 9813 C CA . ASP A 1 60 ? 18.232 24.198 0.348 1.00 0.00 60 ASP A CA 4
ATOM 9814 C C . ASP A 1 60 ? 17.974 23.006 -0.574 1.00 0.00 60 ASP A C 4
ATOM 9815 O O . ASP A 1 60 ? 17.351 23.155 -1.624 1.00 0.00 60 ASP A O 4
ATOM 9824 N N . ASN A 1 61 ? 18.474 21.828 -0.193 1.00 0.00 61 ASN A N 4
ATOM 9825 C CA . ASN A 1 61 ? 18.311 20.622 -1.006 1.00 0.00 61 ASN A CA 4
ATOM 9826 C C . ASN A 1 61 ? 17.095 19.821 -0.553 1.00 0.00 61 ASN A C 4
ATOM 9827 O O . ASN A 1 61 ? 16.959 18.645 -0.880 1.00 0.00 61 ASN A O 4
ATOM 9838 N N . ILE A 1 62 ? 16.218 20.464 0.212 1.00 0.00 62 ILE A N 4
ATOM 9839 C CA . ILE A 1 62 ? 15.016 19.797 0.719 1.00 0.00 62 ILE A CA 4
ATOM 9840 C C . ILE A 1 62 ? 13.847 20.085 -0.211 1.00 0.00 62 ILE A C 4
ATOM 9841 O O . ILE A 1 62 ? 13.874 21.053 -0.972 1.00 0.00 62 ILE A O 4
ATOM 9857 N N . ARG A 1 63 ? 12.811 19.257 -0.121 1.00 0.00 63 ARG A N 4
ATOM 9858 C CA . ARG A 1 63 ? 11.617 19.445 -0.935 1.00 0.00 63 ARG A CA 4
ATOM 9859 C C . ARG A 1 63 ? 10.368 19.183 -0.098 1.00 0.00 63 ARG A C 4
ATOM 9860 O O . ARG A 1 63 ? 9.966 18.033 0.082 1.00 0.00 63 ARG A O 4
ATOM 9881 N N . ILE A 1 64 ? 9.768 20.259 0.415 1.00 0.00 64 ILE A N 4
ATOM 9882 C CA . ILE A 1 64 ? 8.570 20.140 1.241 1.00 0.00 64 ILE A CA 4
ATOM 9883 C C . ILE A 1 64 ? 7.327 20.045 0.367 1.00 0.00 64 ILE A C 4
ATOM 9884 O O . ILE A 1 64 ? 7.086 20.900 -0.485 1.00 0.00 64 ILE A O 4
ATOM 9900 N N . SER A 1 65 ? 6.531 19.002 0.590 1.00 0.00 65 SER A N 4
ATOM 9901 C CA . SER A 1 65 ? 5.301 18.799 -0.172 1.00 0.00 65 SER A CA 4
ATOM 9902 C C . SER A 1 65 ? 4.217 18.232 0.737 1.00 0.00 65 SER A C 4
ATOM 9903 O O . SER A 1 65 ? 4.134 17.021 0.936 1.00 0.00 65 SER A O 4
ATOM 9911 N N . GLN A 1 66 ? 3.388 19.117 1.285 1.00 0.00 66 GLN A N 4
ATOM 9912 C CA . GLN A 1 66 ? 2.311 18.701 2.177 1.00 0.00 66 GLN A CA 4
ATOM 9913 C C . GLN A 1 66 ? 1.030 18.464 1.389 1.00 0.00 66 GLN A C 4
ATOM 9914 O O . GLN A 1 66 ? 0.749 19.167 0.417 1.00 0.00 66 GLN A O 4
ATOM 9928 N N . GLU A 1 67 ? 0.247 17.478 1.820 1.00 0.00 67 GLU A N 4
ATOM 9929 C CA . GLU A 1 67 ? -1.015 17.164 1.156 1.00 0.00 67 GLU A CA 4
ATOM 9930 C C . GLU A 1 67 ? -2.008 16.600 2.161 1.00 0.00 67 GLU A C 4
ATOM 9931 O O . GLU A 1 67 ? -1.917 15.435 2.553 1.00 0.00 67 GLU A O 4
ATOM 9943 N N . LYS A 1 68 ? -2.958 17.437 2.581 1.00 0.00 68 LYS A N 4
ATOM 9944 C CA . LYS A 1 68 ? -3.970 17.024 3.552 1.00 0.00 68 LYS A CA 4
ATOM 9945 C C . LYS A 1 68 ? -5.326 16.846 2.887 1.00 0.00 68 LYS A C 4
ATOM 9946 O O . LYS A 1 68 ? -5.600 17.434 1.840 1.00 0.00 68 LYS A O 4
ATOM 9965 N N . GLN A 1 69 ? -6.176 16.039 3.507 1.00 0.00 69 GLN A N 4
ATOM 9966 C CA . GLN A 1 69 ? -7.510 15.794 2.973 1.00 0.00 69 GLN A CA 4
ATOM 9967 C C . GLN A 1 69 ? -8.396 15.140 4.030 1.00 0.00 69 GLN A C 4
ATOM 9968 O O . GLN A 1 69 ? -8.106 14.041 4.504 1.00 0.00 69 GLN A O 4
ATOM 9982 N N . ASP A 1 70 ? -9.477 15.823 4.390 1.00 0.00 70 ASP A N 4
ATOM 9983 C CA . ASP A 1 70 ? -10.404 15.305 5.389 1.00 0.00 70 ASP A CA 4
ATOM 9984 C C . ASP A 1 70 ? -9.644 14.828 6.629 1.00 0.00 70 ASP A C 4
ATOM 9985 O O . ASP A 1 70 ? -8.774 15.534 7.140 1.00 0.00 70 ASP A O 4
ATOM 9994 N N . GLY A 1 71 ? -9.979 13.631 7.108 1.00 0.00 71 GLY A N 4
ATOM 9995 C CA . GLY A 1 71 ? -9.324 13.072 8.288 1.00 0.00 71 GLY A CA 4
ATOM 9996 C C . GLY A 1 71 ? -8.018 12.386 7.911 1.00 0.00 71 GLY A C 4
ATOM 9997 O O . GLY A 1 71 ? -7.274 11.922 8.779 1.00 0.00 71 GLY A O 4
ATOM 10001 N N . MET A 1 72 ? -7.743 12.323 6.609 1.00 0.00 72 MET A N 4
ATOM 10002 C CA . MET A 1 72 ? -6.518 11.696 6.114 1.00 0.00 72 MET A CA 4
ATOM 10003 C C . MET A 1 72 ? -5.495 12.764 5.744 1.00 0.00 72 MET A C 4
ATOM 10004 O O . MET A 1 72 ? -5.775 13.662 4.949 1.00 0.00 72 MET A O 4
ATOM 10018 N N . ASP A 1 73 ? -4.296 12.644 6.314 1.00 0.00 73 ASP A N 4
ATOM 10019 C CA . ASP A 1 73 ? -3.215 13.586 6.032 1.00 0.00 73 ASP A CA 4
ATOM 10020 C C . ASP A 1 73 ? -1.948 12.837 5.644 1.00 0.00 73 ASP A C 4
ATOM 10021 O O . ASP A 1 73 ? -1.656 11.772 6.186 1.00 0.00 73 ASP A O 4
ATOM 10030 N N . VAL A 1 74 ? -1.192 13.407 4.709 1.00 0.00 74 VAL A N 4
ATOM 10031 C CA . VAL A 1 74 ? 0.057 12.794 4.259 1.00 0.00 74 VAL A CA 4
ATOM 10032 C C . VAL A 1 74 ? 1.070 13.864 3.882 1.00 0.00 74 VAL A C 4
ATOM 10033 O O . VAL A 1 74 ? 0.784 14.751 3.080 1.00 0.00 74 VAL A O 4
ATOM 10046 N N . LEU A 1 75 ? 2.258 13.769 4.458 1.00 0.00 75 LEU A N 4
ATOM 10047 C CA . LEU A 1 75 ? 3.317 14.729 4.167 1.00 0.00 75 LEU A CA 4
ATOM 10048 C C . LEU A 1 75 ? 4.402 14.072 3.330 1.00 0.00 75 LEU A C 4
ATOM 10049 O O . LEU A 1 75 ? 5.080 13.150 3.784 1.00 0.00 75 LEU A O 4
ATOM 10065 N N . GLU A 1 76 ? 4.564 14.562 2.106 1.00 0.00 76 GLU A N 4
ATOM 10066 C CA . GLU A 1 76 ? 5.576 14.030 1.200 1.00 0.00 76 GLU A CA 4
ATOM 10067 C C . GLU A 1 76 ? 6.860 14.835 1.316 1.00 0.00 76 GLU A C 4
ATOM 10068 O O . GLU A 1 76 ? 6.870 16.044 1.077 1.00 0.00 76 GLU A O 4
ATOM 10080 N N . LEU A 1 77 ? 7.943 14.157 1.688 1.00 0.00 77 LEU A N 4
ATOM 10081 C CA . LEU A 1 77 ? 9.245 14.809 1.832 1.00 0.00 77 LEU A CA 4
ATOM 10082 C C . LEU A 1 77 ? 10.294 14.098 0.984 1.00 0.00 77 LEU A C 4
ATOM 10083 O O . LEU A 1 77 ? 10.518 12.896 1.132 1.00 0.00 77 LEU A O 4
ATOM 10099 N N . ASN A 1 78 ? 10.948 14.859 0.106 1.00 0.00 78 ASN A N 4
ATOM 10100 C CA . ASN A 1 78 ? 11.997 14.311 -0.759 1.00 0.00 78 ASN A CA 4
ATOM 10101 C C . ASN A 1 78 ? 13.300 15.084 -0.570 1.00 0.00 78 ASN A C 4
ATOM 10102 O O . ASN A 1 78 ? 13.317 16.321 -0.625 1.00 0.00 78 ASN A O 4
ATOM 10113 N N . ILE A 1 79 ? 14.384 14.347 -0.317 1.00 0.00 79 ILE A N 4
ATOM 10114 C CA . ILE A 1 79 ? 15.698 14.943 -0.099 1.00 0.00 79 ILE A CA 4
ATOM 10115 C C . ILE A 1 79 ? 16.730 14.271 -0.999 1.00 0.00 79 ILE A C 4
ATOM 10116 O O . ILE A 1 79 ? 16.635 13.076 -1.277 1.00 0.00 79 ILE A O 4
ATOM 10132 N N . THR A 1 80 ? 17.722 15.039 -1.431 1.00 0.00 80 THR A N 4
ATOM 10133 C CA . THR A 1 80 ? 18.787 14.508 -2.278 1.00 0.00 80 THR A CA 4
ATOM 10134 C C . THR A 1 80 ? 20.114 14.582 -1.539 1.00 0.00 80 THR A C 4
ATOM 10135 O O . THR A 1 80 ? 20.645 15.667 -1.308 1.00 0.00 80 THR A O 4
ATOM 10146 N N . LEU A 1 81 ? 20.649 13.422 -1.169 1.00 0.00 81 LEU A N 4
ATOM 10147 C CA . LEU A 1 81 ? 21.913 13.375 -0.451 1.00 0.00 81 LEU A CA 4
ATOM 10148 C C . LEU A 1 81 ? 23.087 13.586 -1.417 1.00 0.00 81 LEU A C 4
ATOM 10149 O O . LEU A 1 81 ? 23.030 13.146 -2.571 1.00 0.00 81 LEU A O 4
ATOM 10165 N N . PRO A 1 82 ? 24.140 14.239 -0.967 1.00 0.00 82 PRO A N 4
ATOM 10166 C CA . PRO A 1 82 ? 25.343 14.509 -1.811 1.00 0.00 82 PRO A CA 4
ATOM 10167 C C . PRO A 1 82 ? 26.131 13.243 -2.124 1.00 0.00 82 PRO A C 4
ATOM 10168 O O . PRO A 1 82 ? 26.038 12.700 -3.225 1.00 0.00 82 PRO A O 4
ATOM 10179 N N . GLU A 1 83 ? 26.904 12.787 -1.152 1.00 0.00 83 GLU A N 4
ATOM 10180 C CA . GLU A 1 83 ? 27.708 11.591 -1.326 1.00 0.00 83 GLU A CA 4
ATOM 10181 C C . GLU A 1 83 ? 28.739 11.796 -2.431 1.00 0.00 83 GLU A C 4
ATOM 10182 O O . GLU A 1 83 ? 28.405 12.227 -3.533 1.00 0.00 83 GLU A O 4
ATOM 10194 N N . GLN A 1 84 ? 29.995 11.484 -2.124 1.00 0.00 84 GLN A N 4
ATOM 10195 C CA . GLN A 1 84 ? 31.073 11.636 -3.096 1.00 0.00 84 GLN A CA 4
ATOM 10196 C C . GLN A 1 84 ? 31.135 13.072 -3.601 1.00 0.00 84 GLN A C 4
ATOM 10197 O O . GLN A 1 84 ? 30.321 13.488 -4.426 1.00 0.00 84 GLN A O 4
ATOM 10211 N N . LYS A 1 85 ? 32.106 13.826 -3.099 1.00 0.00 85 LYS A N 4
ATOM 10212 C CA . LYS A 1 85 ? 32.258 15.217 -3.503 1.00 0.00 85 LYS A CA 4
ATOM 10213 C C . LYS A 1 85 ? 32.527 15.311 -5.003 1.00 0.00 85 LYS A C 4
ATOM 10214 O O . LYS A 1 85 ? 33.331 14.557 -5.550 1.00 0.00 85 LYS A O 4
ATOM 10233 N N . LYS A 1 86 ? 31.844 16.238 -5.663 1.00 0.00 86 LYS A N 4
ATOM 10234 C CA . LYS A 1 86 ? 32.014 16.418 -7.100 1.00 0.00 86 LYS A CA 4
ATOM 10235 C C . LYS A 1 86 ? 33.441 16.850 -7.425 1.00 0.00 86 LYS A C 4
ATOM 10236 O O . LYS A 1 86 ? 34.066 16.320 -8.343 1.00 0.00 86 LYS A O 4
ATOM 10255 N N . VAL A 1 87 ? 33.952 17.813 -6.663 1.00 0.00 87 VAL A N 4
ATOM 10256 C CA . VAL A 1 87 ? 35.307 18.306 -6.881 1.00 0.00 87 VAL A CA 4
ATOM 10257 C C . VAL A 1 87 ? 36.320 17.348 -6.274 1.00 0.00 87 VAL A C 4
ATOM 10258 O O . VAL A 1 87 ? 36.128 16.843 -5.167 1.00 0.00 87 VAL A O 4
ATOM 10271 N N . LEU A 1 88 ? 37.396 17.095 -7.005 1.00 0.00 88 LEU A N 4
ATOM 10272 C CA . LEU A 1 88 ? 38.433 16.186 -6.531 1.00 0.00 88 LEU A CA 4
ATOM 10273 C C . LEU A 1 88 ? 37.828 14.838 -6.154 1.00 0.00 88 LEU A C 4
ATOM 10274 O O . LEU A 1 88 ? 37.321 14.660 -5.049 1.00 0.00 88 LEU A O 4
ATOM 10290 N N . GLU A 1 89 ? 37.899 13.885 -7.081 1.00 0.00 89 GLU A N 4
ATOM 10291 C CA . GLU A 1 89 ? 37.364 12.548 -6.839 1.00 0.00 89 GLU A CA 4
ATOM 10292 C C . GLU A 1 89 ? 38.184 11.504 -7.589 1.00 0.00 89 GLU A C 4
ATOM 10293 O O . GLU A 1 89 ? 39.365 11.389 -7.306 1.00 0.00 89 GLU A O 4
ATOM 10305 N N . MET B 1 1 ? -3.717 12.812 -10.355 1.00 0.00 1 MET B N 4
ATOM 10306 C CA . MET B 1 1 ? -3.137 11.616 -9.680 1.00 0.00 1 MET B CA 4
ATOM 10307 C C . MET B 1 1 ? -2.879 11.941 -8.214 1.00 0.00 1 MET B C 4
ATOM 10308 O O . MET B 1 1 ? -2.357 13.007 -7.888 1.00 0.00 1 MET B O 4
ATOM 10322 N N . SER B 1 2 ? -3.248 11.013 -7.332 1.00 0.00 2 SER B N 4
ATOM 10323 C CA . SER B 1 2 ? -3.052 11.207 -5.896 1.00 0.00 2 SER B CA 4
ATOM 10324 C C . SER B 1 2 ? -2.746 9.880 -5.212 1.00 0.00 2 SER B C 4
ATOM 10325 O O . SER B 1 2 ? -3.483 8.906 -5.362 1.00 0.00 2 SER B O 4
ATOM 10333 N N . LEU B 1 3 ? -1.651 9.854 -4.463 1.00 0.00 3 LEU B N 4
ATOM 10334 C CA . LEU B 1 3 ? -1.243 8.647 -3.757 1.00 0.00 3 LEU B CA 4
ATOM 10335 C C . LEU B 1 3 ? -2.270 8.271 -2.699 1.00 0.00 3 LEU B C 4
ATOM 10336 O O . LEU B 1 3 ? -2.528 7.092 -2.465 1.00 0.00 3 LEU B O 4
ATOM 10352 N N . ILE B 1 4 ? -2.851 9.277 -2.062 1.00 0.00 4 ILE B N 4
ATOM 10353 C CA . ILE B 1 4 ? -3.846 9.039 -1.025 1.00 0.00 4 ILE B CA 4
ATOM 10354 C C . ILE B 1 4 ? -4.819 7.948 -1.458 1.00 0.00 4 ILE B C 4
ATOM 10355 O O . ILE B 1 4 ? -5.392 7.247 -0.624 1.00 0.00 4 ILE B O 4
ATOM 10371 N N . GLU B 1 5 ? -4.998 7.805 -2.767 1.00 0.00 5 GLU B N 4
ATOM 10372 C CA . GLU B 1 5 ? -5.902 6.788 -3.290 1.00 0.00 5 GLU B CA 4
ATOM 10373 C C . GLU B 1 5 ? -5.321 5.392 -3.078 1.00 0.00 5 GLU B C 4
ATOM 10374 O O . GLU B 1 5 ? -5.949 4.536 -2.459 1.00 0.00 5 GLU B O 4
ATOM 10386 N N . LEU B 1 6 ? -4.117 5.172 -3.598 1.00 0.00 6 LEU B N 4
ATOM 10387 C CA . LEU B 1 6 ? -3.462 3.876 -3.460 1.00 0.00 6 LEU B CA 4
ATOM 10388 C C . LEU B 1 6 ? -3.150 3.583 -1.995 1.00 0.00 6 LEU B C 4
ATOM 10389 O O . LEU B 1 6 ? -3.326 2.457 -1.526 1.00 0.00 6 LEU B O 4
ATOM 10405 N N . LEU B 1 7 ? -2.662 4.594 -1.286 1.00 0.00 7 LEU B N 4
ATOM 10406 C CA . LEU B 1 7 ? -2.300 4.423 0.115 1.00 0.00 7 LEU B CA 4
ATOM 10407 C C . LEU B 1 7 ? -3.510 3.994 0.930 1.00 0.00 7 LEU B C 4
ATOM 10408 O O . LEU B 1 7 ? -3.429 3.063 1.732 1.00 0.00 7 LEU B O 4
ATOM 10424 N N . PHE B 1 8 ? -4.638 4.669 0.709 1.00 0.00 8 PHE B N 4
ATOM 10425 C CA . PHE B 1 8 ? -5.875 4.345 1.420 1.00 0.00 8 PHE B CA 4
ATOM 10426 C C . PHE B 1 8 ? -6.967 3.944 0.434 1.00 0.00 8 PHE B C 4
ATOM 10427 O O . PHE B 1 8 ? -7.321 2.770 0.322 1.00 0.00 8 PHE B O 4
ATOM 10444 N N . GLY B 1 9 ? -7.503 4.934 -0.277 1.00 0.00 9 GLY B N 4
ATOM 10445 C CA . GLY B 1 9 ? -8.564 4.685 -1.248 1.00 0.00 9 GLY B CA 4
ATOM 10446 C C . GLY B 1 9 ? -9.926 4.683 -0.566 1.00 0.00 9 GLY B C 4
ATOM 10447 O O . GLY B 1 9 ? -10.415 5.727 -0.138 1.00 0.00 9 GLY B O 4
ATOM 10451 N N . ARG B 1 10 ? -10.535 3.503 -0.467 1.00 0.00 10 ARG B N 4
ATOM 10452 C CA . ARG B 1 10 ? -11.845 3.370 0.168 1.00 0.00 10 ARG B CA 4
ATOM 10453 C C . ARG B 1 10 ? -11.892 2.119 1.038 1.00 0.00 10 ARG B C 4
ATOM 10454 O O . ARG B 1 10 ? -11.474 1.041 0.616 1.00 0.00 10 ARG B O 4
ATOM 10475 N N . LYS B 1 11 ? -12.408 2.271 2.254 1.00 0.00 11 LYS B N 4
ATOM 10476 C CA . LYS B 1 11 ? -12.511 1.148 3.178 1.00 0.00 11 LYS B CA 4
ATOM 10477 C C . LYS B 1 11 ? -13.582 1.420 4.227 1.00 0.00 11 LYS B C 4
ATOM 10478 O O . LYS B 1 11 ? -13.346 2.139 5.199 1.00 0.00 11 LYS B O 4
ATOM 10497 N N . GLN B 1 12 ? -14.760 0.839 4.026 1.00 0.00 12 GLN B N 4
ATOM 10498 C CA . GLN B 1 12 ? -15.863 1.024 4.961 1.00 0.00 12 GLN B CA 4
ATOM 10499 C C . GLN B 1 12 ? -15.700 0.100 6.162 1.00 0.00 12 GLN B C 4
ATOM 10500 O O . GLN B 1 12 ? -16.372 0.263 7.179 1.00 0.00 12 GLN B O 4
ATOM 10514 N N . LYS B 1 13 ? -14.808 -0.874 6.033 1.00 0.00 13 LYS B N 4
ATOM 10515 C CA . LYS B 1 13 ? -14.574 -1.824 7.114 1.00 0.00 13 LYS B CA 4
ATOM 10516 C C . LYS B 1 13 ? -13.747 -1.181 8.221 1.00 0.00 13 LYS B C 4
ATOM 10517 O O . LYS B 1 13 ? -12.736 -0.530 7.956 1.00 0.00 13 LYS B O 4
ATOM 10536 N N . THR B 1 14 ? -14.184 -1.367 9.461 1.00 0.00 14 THR B N 4
ATOM 10537 C CA . THR B 1 14 ? -13.479 -0.799 10.606 1.00 0.00 14 THR B CA 4
ATOM 10538 C C . THR B 1 14 ? -13.051 0.636 10.314 1.00 0.00 14 THR B C 4
ATOM 10539 O O . THR B 1 14 ? -11.876 0.905 10.071 1.00 0.00 14 THR B O 4
ATOM 10550 N N . ALA B 1 15 ? -14.016 1.553 10.337 1.00 0.00 15 ALA B N 4
ATOM 10551 C CA . ALA B 1 15 ? -13.735 2.965 10.072 1.00 0.00 15 ALA B CA 4
ATOM 10552 C C . ALA B 1 15 ? -13.653 3.746 11.379 1.00 0.00 15 ALA B C 4
ATOM 10553 O O . ALA B 1 15 ? -12.656 4.414 11.652 1.00 0.00 15 ALA B O 4
ATOM 10560 N N . THR B 1 16 ? -14.710 3.660 12.183 1.00 0.00 16 THR B N 4
ATOM 10561 C CA . THR B 1 16 ? -14.749 4.363 13.461 1.00 0.00 16 THR B CA 4
ATOM 10562 C C . THR B 1 16 ? -14.027 3.558 14.536 1.00 0.00 16 THR B C 4
ATOM 10563 O O . THR B 1 16 ? -14.586 3.281 15.599 1.00 0.00 16 THR B O 4
ATOM 10574 N N . VAL B 1 17 ? -12.783 3.188 14.255 1.00 0.00 17 VAL B N 4
ATOM 10575 C CA . VAL B 1 17 ? -11.989 2.418 15.205 1.00 0.00 17 VAL B CA 4
ATOM 10576 C C . VAL B 1 17 ? -11.806 3.194 16.503 1.00 0.00 17 VAL B C 4
ATOM 10577 O O . VAL B 1 17 ? -11.638 2.605 17.571 1.00 0.00 17 VAL B O 4
ATOM 10590 N N . ALA B 1 18 ? -11.836 4.519 16.401 1.00 0.00 18 ALA B N 4
ATOM 10591 C CA . ALA B 1 18 ? -11.671 5.373 17.571 1.00 0.00 18 ALA B CA 4
ATOM 10592 C C . ALA B 1 18 ? -10.219 5.361 18.041 1.00 0.00 18 ALA B C 4
ATOM 10593 O O . ALA B 1 18 ? -9.940 5.143 19.219 1.00 0.00 18 ALA B O 4
ATOM 10600 N N . ARG B 1 19 ? -9.298 5.600 17.113 1.00 0.00 19 ARG B N 4
ATOM 10601 C CA . ARG B 1 19 ? -7.880 5.617 17.454 1.00 0.00 19 ARG B CA 4
ATOM 10602 C C . ARG B 1 19 ? -7.084 6.346 16.375 1.00 0.00 19 ARG B C 4
ATOM 10603 O O . ARG B 1 19 ? -7.639 6.771 15.360 1.00 0.00 19 ARG B O 4
ATOM 10624 N N . ASP B 1 20 ? -5.779 6.480 16.605 1.00 0.00 20 ASP B N 4
ATOM 10625 C CA . ASP B 1 20 ? -4.900 7.151 15.648 1.00 0.00 20 ASP B CA 4
ATOM 10626 C C . ASP B 1 20 ? -3.844 6.179 15.144 1.00 0.00 20 ASP B C 4
ATOM 10627 O O . ASP B 1 20 ? -3.422 5.276 15.864 1.00 0.00 20 ASP B O 4
ATOM 10636 N N . ARG B 1 21 ? -3.425 6.368 13.895 1.00 0.00 21 ARG B N 4
ATOM 10637 C CA . ARG B 1 21 ? -2.416 5.504 13.285 1.00 0.00 21 ARG B CA 4
ATOM 10638 C C . ARG B 1 21 ? -1.387 6.342 12.553 1.00 0.00 21 ARG B C 4
ATOM 10639 O O . ARG B 1 21 ? -1.687 7.440 12.078 1.00 0.00 21 ARG B O 4
ATOM 10660 N N . LEU B 1 22 ? -0.170 5.817 12.455 1.00 0.00 22 LEU B N 4
ATOM 10661 C CA . LEU B 1 22 ? 0.906 6.522 11.770 1.00 0.00 22 LEU B CA 4
ATOM 10662 C C . LEU B 1 22 ? 1.783 5.540 11.004 1.00 0.00 22 LEU B C 4
ATOM 10663 O O . LEU B 1 22 ? 2.434 4.681 11.598 1.00 0.00 22 LEU B O 4
ATOM 10679 N N . GLN B 1 23 ? 1.799 5.675 9.676 1.00 0.00 23 GLN B N 4
ATOM 10680 C CA . GLN B 1 23 ? 2.603 4.795 8.826 1.00 0.00 23 GLN B CA 4
ATOM 10681 C C . GLN B 1 23 ? 3.688 5.585 8.109 1.00 0.00 23 GLN B C 4
ATOM 10682 O O . GLN B 1 23 ? 3.419 6.286 7.133 1.00 0.00 23 GLN B O 4
ATOM 10696 N N . ILE B 1 24 ? 4.919 5.466 8.601 1.00 0.00 24 ILE B N 4
ATOM 10697 C CA . ILE B 1 24 ? 6.051 6.172 8.007 1.00 0.00 24 ILE B CA 4
ATOM 10698 C C . ILE B 1 24 ? 6.829 5.244 7.083 1.00 0.00 24 ILE B C 4
ATOM 10699 O O . ILE B 1 24 ? 7.454 4.282 7.533 1.00 0.00 24 ILE B O 4
ATOM 10715 N N . ILE B 1 25 ? 6.790 5.544 5.787 1.00 0.00 25 ILE B N 4
ATOM 10716 C CA . ILE B 1 25 ? 7.497 4.742 4.793 1.00 0.00 25 ILE B CA 4
ATOM 10717 C C . ILE B 1 25 ? 8.757 5.469 4.346 1.00 0.00 25 ILE B C 4
ATOM 10718 O O . ILE B 1 25 ? 8.688 6.576 3.809 1.00 0.00 25 ILE B O 4
ATOM 10734 N N . ILE B 1 26 ? 9.907 4.841 4.571 1.00 0.00 26 ILE B N 4
ATOM 10735 C CA . ILE B 1 26 ? 11.189 5.430 4.190 1.00 0.00 26 ILE B CA 4
ATOM 10736 C C . ILE B 1 26 ? 11.768 4.692 2.991 1.00 0.00 26 ILE B C 4
ATOM 10737 O O . ILE B 1 26 ? 11.904 3.471 3.012 1.00 0.00 26 ILE B O 4
ATOM 10753 N N . ALA B 1 27 ? 12.114 5.448 1.951 1.00 0.00 27 ALA B N 4
ATOM 10754 C CA . ALA B 1 27 ? 12.692 4.870 0.736 1.00 0.00 27 ALA B CA 4
ATOM 10755 C C . ALA B 1 27 ? 14.063 5.477 0.474 1.00 0.00 27 ALA B C 4
ATOM 10756 O O . ALA B 1 27 ? 14.203 6.696 0.368 1.00 0.00 27 ALA B O 4
ATOM 10763 N N . GLN B 1 28 ? 15.072 4.616 0.364 1.00 0.00 28 GLN B N 4
ATOM 10764 C CA . GLN B 1 28 ? 16.441 5.062 0.107 1.00 0.00 28 GLN B CA 4
ATOM 10765 C C . GLN B 1 28 ? 16.969 4.408 -1.162 1.00 0.00 28 GLN B C 4
ATOM 10766 O O . GLN B 1 28 ? 16.973 3.183 -1.284 1.00 0.00 28 GLN B O 4
ATOM 10780 N N . GLU B 1 29 ? 17.424 5.233 -2.104 1.00 0.00 29 GLU B N 4
ATOM 10781 C CA . GLU B 1 29 ? 17.968 4.730 -3.367 1.00 0.00 29 GLU B CA 4
ATOM 10782 C C . GLU B 1 29 ? 19.396 5.232 -3.552 1.00 0.00 29 GLU B C 4
ATOM 10783 O O . GLU B 1 29 ? 19.623 6.429 -3.733 1.00 0.00 29 GLU B O 4
ATOM 10795 N N . ARG B 1 30 ? 20.356 4.309 -3.510 1.00 0.00 30 ARG B N 4
ATOM 10796 C CA . ARG B 1 30 ? 21.765 4.666 -3.680 1.00 0.00 30 ARG B CA 4
ATOM 10797 C C . ARG B 1 30 ? 22.239 4.291 -5.077 1.00 0.00 30 ARG B C 4
ATOM 10798 O O . ARG B 1 30 ? 22.058 3.156 -5.519 1.00 0.00 30 ARG B O 4
ATOM 10819 N N . ALA B 1 31 ? 22.847 5.247 -5.770 1.00 0.00 31 ALA B N 4
ATOM 10820 C CA . ALA B 1 31 ? 23.342 4.994 -7.114 1.00 0.00 31 ALA B CA 4
ATOM 10821 C C . ALA B 1 31 ? 24.580 4.110 -7.066 1.00 0.00 31 ALA B C 4
ATOM 10822 O O . ALA B 1 31 ? 25.507 4.375 -6.304 1.00 0.00 31 ALA B O 4
ATOM 10829 N N . GLN B 1 32 ? 24.584 3.050 -7.875 1.00 0.00 32 GLN B N 4
ATOM 10830 C CA . GLN B 1 32 ? 25.713 2.118 -7.915 1.00 0.00 32 GLN B CA 4
ATOM 10831 C C . GLN B 1 32 ? 27.038 2.868 -7.750 1.00 0.00 32 GLN B C 4
ATOM 10832 O O . GLN B 1 32 ? 27.966 2.376 -7.108 1.00 0.00 32 GLN B O 4
ATOM 10846 N N . GLU B 1 33 ? 27.107 4.063 -8.327 1.00 0.00 33 GLU B N 4
ATOM 10847 C CA . GLU B 1 33 ? 28.312 4.882 -8.234 1.00 0.00 33 GLU B CA 4
ATOM 10848 C C . GLU B 1 33 ? 28.511 5.370 -6.798 1.00 0.00 33 GLU B C 4
ATOM 10849 O O . GLU B 1 33 ? 29.623 5.351 -6.272 1.00 0.00 33 GLU B O 4
ATOM 10861 N N . GLY B 1 34 ? 27.424 5.807 -6.175 1.00 0.00 34 GLY B N 4
ATOM 10862 C CA . GLY B 1 34 ? 27.485 6.298 -4.805 1.00 0.00 34 GLY B CA 4
ATOM 10863 C C . GLY B 1 34 ? 27.446 5.144 -3.816 1.00 0.00 34 GLY B C 4
ATOM 10864 O O . GLY B 1 34 ? 26.842 4.104 -4.079 1.00 0.00 34 GLY B O 4
ATOM 10868 N N . GLN B 1 35 ? 28.093 5.332 -2.672 1.00 0.00 35 GLN B N 4
ATOM 10869 C CA . GLN B 1 35 ? 28.123 4.299 -1.644 1.00 0.00 35 GLN B CA 4
ATOM 10870 C C . GLN B 1 35 ? 28.236 4.934 -0.270 1.00 0.00 35 GLN B C 4
ATOM 10871 O O . GLN B 1 35 ? 28.991 5.885 -0.080 1.00 0.00 35 GLN B O 4
ATOM 10885 N N . THR B 1 36 ? 27.493 4.399 0.689 1.00 0.00 36 THR B N 4
ATOM 10886 C CA . THR B 1 36 ? 27.533 4.933 2.046 1.00 0.00 36 THR B CA 4
ATOM 10887 C C . THR B 1 36 ? 27.023 3.895 3.049 1.00 0.00 36 THR B C 4
ATOM 10888 O O . THR B 1 36 ? 26.189 3.057 2.711 1.00 0.00 36 THR B O 4
ATOM 10899 N N . PRO B 1 37 ? 27.512 3.933 4.270 1.00 0.00 37 PRO B N 4
ATOM 10900 C CA . PRO B 1 37 ? 27.099 2.978 5.330 1.00 0.00 37 PRO B CA 4
ATOM 10901 C C . PRO B 1 37 ? 25.608 2.634 5.271 1.00 0.00 37 PRO B C 4
ATOM 10902 O O . PRO B 1 37 ? 25.239 1.529 4.878 1.00 0.00 37 PRO B O 4
ATOM 10913 N N . ASP B 1 38 ? 24.762 3.586 5.666 1.00 0.00 38 ASP B N 4
ATOM 10914 C CA . ASP B 1 38 ? 23.315 3.382 5.669 1.00 0.00 38 ASP B CA 4
ATOM 10915 C C . ASP B 1 38 ? 22.634 4.486 6.485 1.00 0.00 38 ASP B C 4
ATOM 10916 O O . ASP B 1 38 ? 23.288 5.191 7.255 1.00 0.00 38 ASP B O 4
ATOM 10925 N N . TYR B 1 39 ? 21.318 4.619 6.313 1.00 0.00 39 TYR B N 4
ATOM 10926 C CA . TYR B 1 39 ? 20.545 5.631 7.038 1.00 0.00 39 TYR B CA 4
ATOM 10927 C C . TYR B 1 39 ? 19.231 5.038 7.550 1.00 0.00 39 TYR B C 4
ATOM 10928 O O . TYR B 1 39 ? 18.369 5.756 8.063 1.00 0.00 39 TYR B O 4
ATOM 10946 N N . LEU B 1 40 ? 19.096 3.722 7.423 1.00 0.00 40 LEU B N 4
ATOM 10947 C CA . LEU B 1 40 ? 17.903 3.034 7.894 1.00 0.00 40 LEU B CA 4
ATOM 10948 C C . LEU B 1 40 ? 17.892 2.972 9.425 1.00 0.00 40 LEU B C 4
ATOM 10949 O O . LEU B 1 40 ? 16.835 3.128 10.047 1.00 0.00 40 LEU B O 4
ATOM 10965 N N . PRO B 1 41 ? 19.033 2.743 10.049 1.00 0.00 41 PRO B N 4
ATOM 10966 C CA . PRO B 1 41 ? 19.124 2.649 11.532 1.00 0.00 41 PRO B CA 4
ATOM 10967 C C . PRO B 1 41 ? 19.215 4.025 12.187 1.00 0.00 41 PRO B C 4
ATOM 10968 O O . PRO B 1 41 ? 18.924 4.185 13.374 1.00 0.00 41 PRO B O 4
ATOM 10979 N N . THR B 1 42 ? 19.591 5.023 11.396 1.00 0.00 42 THR B N 4
ATOM 10980 C CA . THR B 1 42 ? 19.693 6.384 11.902 1.00 0.00 42 THR B CA 4
ATOM 10981 C C . THR B 1 42 ? 18.317 7.012 12.066 1.00 0.00 42 THR B C 4
ATOM 10982 O O . THR B 1 42 ? 17.990 7.549 13.126 1.00 0.00 42 THR B O 4
ATOM 10993 N N . LEU B 1 43 ? 17.516 6.951 11.008 1.00 0.00 43 LEU B N 4
ATOM 10994 C CA . LEU B 1 43 ? 16.181 7.527 11.047 1.00 0.00 43 LEU B CA 4
ATOM 10995 C C . LEU B 1 43 ? 15.285 6.735 11.980 1.00 0.00 43 LEU B C 4
ATOM 10996 O O . LEU B 1 43 ? 14.567 7.303 12.799 1.00 0.00 43 LEU B O 4
ATOM 11012 N N . ARG B 1 44 ? 15.340 5.416 11.867 1.00 0.00 44 ARG B N 4
ATOM 11013 C CA . ARG B 1 44 ? 14.523 4.567 12.710 1.00 0.00 44 ARG B CA 4
ATOM 11014 C C . ARG B 1 44 ? 14.790 4.864 14.180 1.00 0.00 44 ARG B C 4
ATOM 11015 O O . ARG B 1 44 ? 13.865 4.908 14.992 1.00 0.00 44 ARG B O 4
ATOM 11036 N N . LYS B 1 45 ? 16.052 5.044 14.525 1.00 0.00 45 LYS B N 4
ATOM 11037 C CA . LYS B 1 45 ? 16.398 5.310 15.911 1.00 0.00 45 LYS B CA 4
ATOM 11038 C C . LYS B 1 45 ? 15.735 6.597 16.407 1.00 0.00 45 LYS B C 4
ATOM 11039 O O . LYS B 1 45 ? 15.081 6.607 17.449 1.00 0.00 45 LYS B O 4
ATOM 11058 N N . ALA B 1 46 ? 15.914 7.681 15.654 1.00 0.00 46 ALA B N 4
ATOM 11059 C CA . ALA B 1 46 ? 15.340 8.974 16.030 1.00 0.00 46 ALA B CA 4
ATOM 11060 C C . ALA B 1 46 ? 13.824 8.911 16.027 1.00 0.00 46 ALA B C 4
ATOM 11061 O O . ALA B 1 46 ? 13.158 9.611 16.788 1.00 0.00 46 ALA B O 4
ATOM 11068 N N . LEU B 1 47 ? 13.296 8.053 15.178 1.00 0.00 47 LEU B N 4
ATOM 11069 C CA . LEU B 1 47 ? 11.855 7.865 15.078 1.00 0.00 47 LEU B CA 4
ATOM 11070 C C . LEU B 1 47 ? 11.306 7.170 16.314 1.00 0.00 47 LEU B C 4
ATOM 11071 O O . LEU B 1 47 ? 10.202 7.459 16.756 1.00 0.00 47 LEU B O 4
ATOM 11087 N N . MET B 1 48 ? 12.075 6.238 16.853 1.00 0.00 48 MET B N 4
ATOM 11088 C CA . MET B 1 48 ? 11.649 5.497 18.035 1.00 0.00 48 MET B CA 4
ATOM 11089 C C . MET B 1 48 ? 11.802 6.339 19.303 1.00 0.00 48 MET B C 4
ATOM 11090 O O . MET B 1 48 ? 11.051 6.173 20.269 1.00 0.00 48 MET B O 4
ATOM 11104 N N . GLU B 1 49 ? 12.776 7.243 19.290 1.00 0.00 49 GLU B N 4
ATOM 11105 C CA . GLU B 1 49 ? 13.031 8.107 20.442 1.00 0.00 49 GLU B CA 4
ATOM 11106 C C . GLU B 1 49 ? 12.082 9.300 20.471 1.00 0.00 49 GLU B C 4
ATOM 11107 O O . GLU B 1 49 ? 11.550 9.664 21.524 1.00 0.00 49 GLU B O 4
ATOM 11119 N N . VAL B 1 50 ? 11.855 9.903 19.312 1.00 0.00 50 VAL B N 4
ATOM 11120 C CA . VAL B 1 50 ? 10.962 11.049 19.232 1.00 0.00 50 VAL B CA 4
ATOM 11121 C C . VAL B 1 50 ? 9.534 10.641 19.580 1.00 0.00 50 VAL B C 4
ATOM 11122 O O . VAL B 1 50 ? 8.855 11.316 20.356 1.00 0.00 50 VAL B O 4
ATOM 11135 N N . LEU B 1 51 ? 9.081 9.534 18.998 1.00 0.00 51 LEU B N 4
ATOM 11136 C CA . LEU B 1 51 ? 7.728 9.059 19.256 1.00 0.00 51 LEU B CA 4
ATOM 11137 C C . LEU B 1 51 ? 7.554 8.756 20.741 1.00 0.00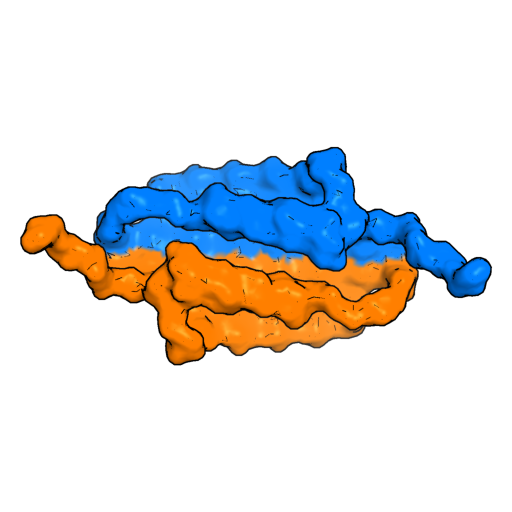 51 LEU B C 4
ATOM 11138 O O . LEU B 1 51 ? 6.666 9.293 21.391 1.00 0.00 51 LEU B O 4
ATOM 11154 N N . SER B 1 52 ? 8.407 7.898 21.272 1.00 0.00 52 SER B N 4
ATOM 11155 C CA . SER B 1 52 ? 8.310 7.543 22.676 1.00 0.00 52 SER B CA 4
ATOM 11156 C C . SER B 1 52 ? 8.242 8.794 23.545 1.00 0.00 52 SER B C 4
ATOM 11157 O O . SER B 1 52 ? 7.671 8.769 24.634 1.00 0.00 52 SER B O 4
ATOM 11165 N N . LYS B 1 53 ? 8.831 9.885 23.061 1.00 0.00 53 LYS B N 4
ATOM 11166 C CA . LYS B 1 53 ? 8.830 11.145 23.810 1.00 0.00 53 LYS B CA 4
ATOM 11167 C C . LYS B 1 53 ? 7.693 12.063 23.368 1.00 0.00 53 LYS B C 4
ATOM 11168 O O . LYS B 1 53 ? 6.714 12.249 24.091 1.00 0.00 53 LYS B O 4
ATOM 11187 N N . TYR B 1 54 ? 7.840 12.649 22.185 1.00 0.00 54 TYR B N 4
ATOM 11188 C CA . TYR B 1 54 ? 6.833 13.569 21.662 1.00 0.00 54 TYR B CA 4
ATOM 11189 C C . TYR B 1 54 ? 5.466 12.900 21.591 1.00 0.00 54 TYR B C 4
ATOM 11190 O O . TYR B 1 54 ? 4.437 13.573 21.660 1.00 0.00 54 TYR B O 4
ATOM 11208 N N . VAL B 1 55 ? 5.454 11.578 21.445 1.00 0.00 55 VAL B N 4
ATOM 11209 C CA . VAL B 1 55 ? 4.199 10.832 21.357 1.00 0.00 55 VAL B CA 4
ATOM 11210 C C . VAL B 1 55 ? 4.106 9.813 22.487 1.00 0.00 55 VAL B C 4
ATOM 11211 O O . VAL B 1 55 ? 5.112 9.435 23.087 1.00 0.00 55 VAL B O 4
ATOM 11224 N N . ASN B 1 56 ? 2.885 9.377 22.785 1.00 0.00 56 ASN B N 4
ATOM 11225 C CA . ASN B 1 56 ? 2.664 8.404 23.853 1.00 0.00 56 ASN B CA 4
ATOM 11226 C C . ASN B 1 56 ? 2.507 7.005 23.274 1.00 0.00 56 ASN B C 4
ATOM 11227 O O . ASN B 1 56 ? 1.403 6.473 23.204 1.00 0.00 56 ASN B O 4
ATOM 11238 N N . VAL B 1 57 ? 3.619 6.408 22.859 1.00 0.00 57 VAL B N 4
ATOM 11239 C CA . VAL B 1 57 ? 3.596 5.061 22.291 1.00 0.00 57 VAL B CA 4
ATOM 11240 C C . VAL B 1 57 ? 4.763 4.242 22.828 1.00 0.00 57 VAL B C 4
ATOM 11241 O O . VAL B 1 57 ? 5.905 4.701 22.831 1.00 0.00 57 VAL B O 4
ATOM 11254 N N . SER B 1 58 ? 4.469 3.022 23.270 1.00 0.00 58 SER B N 4
ATOM 11255 C CA . SER B 1 58 ? 5.503 2.133 23.795 1.00 0.00 58 SER B CA 4
ATOM 11256 C C . SER B 1 58 ? 6.053 1.265 22.672 1.00 0.00 58 SER B C 4
ATOM 11257 O O . SER B 1 58 ? 5.306 0.844 21.797 1.00 0.00 58 SER B O 4
ATOM 11265 N N . LEU B 1 59 ? 7.357 1.001 22.712 1.00 0.00 59 LEU B N 4
ATOM 11266 C CA . LEU B 1 59 ? 8.004 0.183 21.687 1.00 0.00 59 LEU B CA 4
ATOM 11267 C C . LEU B 1 59 ? 7.191 -1.081 21.426 1.00 0.00 59 LEU B C 4
ATOM 11268 O O . LEU B 1 59 ? 7.408 -1.777 20.434 1.00 0.00 59 LEU B O 4
ATOM 11284 N N . ASP B 1 60 ? 6.266 -1.372 22.329 1.00 0.00 60 ASP B N 4
ATOM 11285 C CA . ASP B 1 60 ? 5.433 -2.557 22.190 1.00 0.00 60 ASP B CA 4
ATOM 11286 C C . ASP B 1 60 ? 4.373 -2.372 21.106 1.00 0.00 60 ASP B C 4
ATOM 11287 O O . ASP B 1 60 ? 3.907 -3.347 20.518 1.00 0.00 60 ASP B O 4
ATOM 11296 N N . ASN B 1 61 ? 3.973 -1.122 20.856 1.00 0.00 61 ASN B N 4
ATOM 11297 C CA . ASN B 1 61 ? 2.947 -0.824 19.857 1.00 0.00 61 ASN B CA 4
ATOM 11298 C C . ASN B 1 61 ? 3.580 -0.470 18.516 1.00 0.00 61 ASN B C 4
ATOM 11299 O O . ASN B 1 61 ? 2.932 0.109 17.647 1.00 0.00 61 ASN B O 4
ATOM 11310 N N . ILE B 1 62 ? 4.857 -0.811 18.358 1.00 0.00 62 ILE B N 4
ATOM 11311 C CA . ILE B 1 62 ? 5.576 -0.514 17.119 1.00 0.00 62 ILE B CA 4
ATOM 11312 C C . ILE B 1 62 ? 5.534 -1.728 16.203 1.00 0.00 62 ILE B C 4
ATOM 11313 O O . ILE B 1 62 ? 5.303 -2.850 16.658 1.00 0.00 62 ILE B O 4
ATOM 11329 N N . ARG B 1 63 ? 5.789 -1.501 14.918 1.00 0.00 63 ARG B N 4
ATOM 11330 C CA . ARG B 1 63 ? 5.812 -2.587 13.945 1.00 0.00 63 ARG B CA 4
ATOM 11331 C C . ARG B 1 63 ? 6.970 -2.393 12.971 1.00 0.00 63 ARG B C 4
ATOM 11332 O O . ARG B 1 63 ? 6.854 -1.643 12.001 1.00 0.00 63 ARG B O 4
ATOM 11353 N N . ILE B 1 64 ? 8.084 -3.075 13.239 1.00 0.00 64 ILE B N 4
ATOM 11354 C CA . ILE B 1 64 ? 9.267 -2.972 12.385 1.00 0.00 64 ILE B CA 4
ATOM 11355 C C . ILE B 1 64 ? 9.148 -3.914 11.195 1.00 0.00 64 ILE B C 4
ATOM 11356 O O . ILE B 1 64 ? 8.931 -5.114 11.358 1.00 0.00 64 ILE B O 4
ATOM 11372 N N . SER B 1 65 ? 9.304 -3.362 9.995 1.00 0.00 65 SER B N 4
ATOM 11373 C CA . SER B 1 65 ? 9.227 -4.157 8.771 1.00 0.00 65 SER B CA 4
ATOM 11374 C C . SER B 1 65 ? 10.241 -3.643 7.758 1.00 0.00 65 SER B C 4
ATOM 11375 O O . SER B 1 65 ? 9.964 -2.710 7.009 1.00 0.00 65 SER B O 4
ATOM 11383 N N . GLN B 1 66 ? 11.420 -4.260 7.743 1.00 0.00 66 GLN B N 4
ATOM 11384 C CA . GLN B 1 66 ? 12.480 -3.860 6.821 1.00 0.00 66 GLN B CA 4
ATOM 11385 C C . GLN B 1 66 ? 12.396 -4.667 5.534 1.00 0.00 66 GLN B C 4
ATOM 11386 O O . GLN B 1 66 ? 12.052 -5.849 5.554 1.00 0.00 66 GLN B O 4
ATOM 11400 N N . GLU B 1 67 ? 12.729 -4.028 4.415 1.00 0.00 67 GLU B N 4
ATOM 11401 C CA . GLU B 1 67 ? 12.705 -4.703 3.120 1.00 0.00 67 GLU B CA 4
ATOM 11402 C C . GLU B 1 67 ? 13.750 -4.094 2.196 1.00 0.00 67 GLU B C 4
ATOM 11403 O O . GLU B 1 67 ? 13.551 -3.014 1.640 1.00 0.00 67 GLU B O 4
ATOM 11415 N N . LYS B 1 68 ? 14.873 -4.794 2.041 1.00 0.00 68 LYS B N 4
ATOM 11416 C CA . LYS B 1 68 ? 15.961 -4.320 1.187 1.00 0.00 68 LYS B CA 4
ATOM 11417 C C . LYS B 1 68 ? 16.031 -5.122 -0.103 1.00 0.00 68 LYS B C 4
ATOM 11418 O O . LYS B 1 68 ? 15.562 -6.260 -0.168 1.00 0.00 68 LYS B O 4
ATOM 11437 N N . GLN B 1 69 ? 16.625 -4.524 -1.129 1.00 0.00 69 GLN B N 4
ATOM 11438 C CA . GLN B 1 69 ? 16.757 -5.193 -2.415 1.00 0.00 69 GLN B CA 4
ATOM 11439 C C . GLN B 1 69 ? 17.760 -4.456 -3.299 1.00 0.00 69 GLN B C 4
ATOM 11440 O O . GLN B 1 69 ? 17.574 -3.284 -3.623 1.00 0.00 69 GLN B O 4
ATOM 11454 N N . ASP B 1 70 ? 18.823 -5.154 -3.682 1.00 0.00 70 ASP B N 4
ATOM 11455 C CA . ASP B 1 70 ? 19.854 -4.564 -4.528 1.00 0.00 70 ASP B CA 4
ATOM 11456 C C . ASP B 1 70 ? 20.278 -3.198 -3.981 1.00 0.00 70 ASP B C 4
ATOM 11457 O O . ASP B 1 70 ? 20.557 -3.059 -2.790 1.00 0.00 70 ASP B O 4
ATOM 11466 N N . GLY B 1 71 ? 20.323 -2.194 -4.857 1.00 0.00 71 GLY B N 4
ATOM 11467 C CA . GLY B 1 71 ? 20.715 -0.846 -4.452 1.00 0.00 71 GLY B CA 4
ATOM 11468 C C . GLY B 1 71 ? 19.517 -0.069 -3.917 1.00 0.00 71 GLY B C 4
ATOM 11469 O O . GLY B 1 71 ? 19.654 1.067 -3.459 1.00 0.00 71 GLY B O 4
ATOM 11473 N N . MET B 1 72 ? 18.340 -0.691 -3.980 1.00 0.00 72 MET B N 4
ATOM 11474 C CA . MET B 1 72 ? 17.114 -0.060 -3.495 1.00 0.00 72 MET B CA 4
ATOM 11475 C C . MET B 1 72 ? 16.738 -0.628 -2.131 1.00 0.00 72 MET B C 4
ATOM 11476 O O . MET B 1 72 ? 16.593 -1.839 -1.967 1.00 0.00 72 MET B O 4
ATOM 11490 N N . ASP B 1 73 ? 16.560 0.264 -1.159 1.00 0.00 73 ASP B N 4
ATOM 11491 C CA . ASP B 1 73 ? 16.179 -0.139 0.194 1.00 0.00 73 ASP B CA 4
ATOM 11492 C C . ASP B 1 73 ? 14.964 0.652 0.659 1.00 0.00 73 ASP B C 4
ATOM 11493 O O . ASP B 1 73 ? 14.826 1.835 0.348 1.00 0.00 73 ASP B O 4
ATOM 11502 N N . VAL B 1 74 ? 14.087 -0.006 1.413 1.00 0.00 74 VAL B N 4
ATOM 11503 C CA . VAL B 1 74 ? 12.887 0.644 1.933 1.00 0.00 74 VAL B CA 4
ATOM 11504 C C . VAL B 1 74 ? 12.518 0.073 3.292 1.00 0.00 74 VAL B C 4
ATOM 11505 O O . VAL B 1 74 ? 12.379 -1.138 3.452 1.00 0.00 74 VAL B O 4
ATOM 11518 N N . LEU B 1 75 ? 12.348 0.952 4.269 1.00 0.00 75 LEU B N 4
ATOM 11519 C CA . LEU B 1 75 ? 11.984 0.522 5.612 1.00 0.00 75 LEU B CA 4
ATOM 11520 C C . LEU B 1 75 ? 10.538 0.897 5.905 1.00 0.00 75 LEU B C 4
ATOM 11521 O O . LEU B 1 75 ? 10.190 2.077 5.964 1.00 0.00 75 LEU B O 4
ATOM 11537 N N . GLU B 1 76 ? 9.705 -0.119 6.099 1.00 0.00 76 GLU B N 4
ATOM 11538 C CA . GLU B 1 76 ? 8.294 0.099 6.401 1.00 0.00 76 GLU B CA 4
ATOM 11539 C C . GLU B 1 76 ? 8.074 0.108 7.905 1.00 0.00 76 GLU B C 4
ATOM 11540 O O . GLU B 1 76 ? 8.353 -0.878 8.589 1.00 0.00 76 GLU B O 4
ATOM 11552 N N . LEU B 1 77 ? 7.572 1.229 8.414 1.00 0.00 77 LEU B N 4
ATOM 11553 C CA . LEU B 1 77 ? 7.306 1.369 9.846 1.00 0.00 77 LEU B CA 4
ATOM 11554 C C . LEU B 1 77 ? 5.855 1.772 10.081 1.00 0.00 77 LEU B C 4
ATOM 11555 O O . LEU B 1 77 ? 5.389 2.786 9.560 1.00 0.00 77 LEU B O 4
ATOM 11571 N N . ASN B 1 78 ? 5.150 0.978 10.885 1.00 0.00 78 ASN B N 4
ATOM 11572 C CA . ASN B 1 78 ? 3.749 1.258 11.214 1.00 0.00 78 ASN B CA 4
ATOM 11573 C C . ASN B 1 78 ? 3.564 1.341 12.727 1.00 0.00 78 ASN B C 4
ATOM 11574 O O . ASN B 1 78 ? 3.995 0.446 13.469 1.00 0.00 78 ASN B O 4
ATOM 11585 N N . ILE B 1 79 ? 2.946 2.434 13.181 1.00 0.00 79 ILE B N 4
ATOM 11586 C CA . ILE B 1 79 ? 2.709 2.657 14.603 1.00 0.00 79 ILE B CA 4
ATOM 11587 C C . ILE B 1 79 ? 1.243 2.997 14.837 1.00 0.00 79 ILE B C 4
ATOM 11588 O O . ILE B 1 79 ? 0.607 3.638 14.001 1.00 0.00 79 ILE B O 4
ATOM 11604 N N . THR B 1 80 ? 0.719 2.586 15.985 1.00 0.00 80 THR B N 4
ATOM 11605 C CA . THR B 1 80 ? -0.669 2.871 16.339 1.00 0.00 80 THR B CA 4
ATOM 11606 C C . THR B 1 80 ? -0.707 3.782 17.556 1.00 0.00 80 THR B C 4
ATOM 11607 O O . THR B 1 80 ? -0.353 3.372 18.659 1.00 0.00 80 THR B O 4
ATOM 11618 N N . LEU B 1 81 ? -1.145 5.020 17.352 1.00 0.00 81 LEU B N 4
ATOM 11619 C CA . LEU B 1 81 ? -1.220 5.978 18.445 1.00 0.00 81 LEU B CA 4
ATOM 11620 C C . LEU B 1 81 ? -2.463 5.714 19.305 1.00 0.00 81 LEU B C 4
ATOM 11621 O O . LEU B 1 81 ? -3.508 5.311 18.782 1.00 0.00 81 LEU B O 4
ATOM 11637 N N . PRO B 1 82 ? -2.369 5.942 20.601 1.00 0.00 82 PRO B N 4
ATOM 11638 C CA . PRO B 1 82 ? -3.507 5.723 21.544 1.00 0.00 82 PRO B CA 4
ATOM 11639 C C . PRO B 1 82 ? -4.632 6.731 21.342 1.00 0.00 82 PRO B C 4
ATOM 11640 O O . PRO B 1 82 ? -5.659 6.416 20.739 1.00 0.00 82 PRO B O 4
ATOM 11651 N N . GLU B 1 83 ? -4.432 7.933 21.856 1.00 0.00 83 GLU B N 4
ATOM 11652 C CA . GLU B 1 83 ? -5.431 8.980 21.736 1.00 0.00 83 GLU B CA 4
ATOM 11653 C C . GLU B 1 83 ? -6.713 8.580 22.459 1.00 0.00 83 GLU B C 4
ATOM 11654 O O . GLU B 1 83 ? -7.243 7.489 22.251 1.00 0.00 83 GLU B O 4
ATOM 11666 N N . GLN B 1 84 ? -7.206 9.473 23.314 1.00 0.00 84 GLN B N 4
ATOM 11667 C CA . GLN B 1 84 ? -8.427 9.208 24.067 1.00 0.00 84 GLN B CA 4
ATOM 11668 C C . GLN B 1 84 ? -8.284 7.927 24.876 1.00 0.00 84 GLN B C 4
ATOM 11669 O O . GLN B 1 84 ? -8.363 6.824 24.332 1.00 0.00 84 GLN B O 4
ATOM 11683 N N . LYS B 1 85 ? -8.075 8.077 26.178 1.00 0.00 85 LYS B N 4
ATOM 11684 C CA . LYS B 1 85 ? -7.915 6.922 27.051 1.00 0.00 85 LYS B CA 4
ATOM 11685 C C . LYS B 1 85 ? -9.180 6.064 27.034 1.00 0.00 85 LYS B C 4
ATOM 11686 O O . LYS B 1 85 ? -10.293 6.582 27.108 1.00 0.00 85 LYS B O 4
ATOM 11705 N N . LYS B 1 86 ? -8.998 4.754 26.934 1.00 0.00 86 LYS B N 4
ATOM 11706 C CA . LYS B 1 86 ? -10.131 3.837 26.905 1.00 0.00 86 LYS B CA 4
ATOM 11707 C C . LYS B 1 86 ? -10.911 3.899 28.216 1.00 0.00 86 LYS B C 4
ATOM 11708 O O . LYS B 1 86 ? -12.140 3.960 28.213 1.00 0.00 86 LYS B O 4
ATOM 11727 N N . VAL B 1 87 ? -10.188 3.887 29.332 1.00 0.00 87 VAL B N 4
ATOM 11728 C CA . VAL B 1 87 ? -10.826 3.942 30.644 1.00 0.00 87 VAL B CA 4
ATOM 11729 C C . VAL B 1 87 ? -11.223 5.372 30.978 1.00 0.00 87 VAL B C 4
ATOM 11730 O O . VAL B 1 87 ? -10.457 6.310 30.755 1.00 0.00 87 VAL B O 4
ATOM 11743 N N . LEU B 1 88 ? -12.426 5.532 31.511 1.00 0.00 88 LEU B N 4
ATOM 11744 C CA . LEU B 1 88 ? -12.921 6.857 31.869 1.00 0.00 88 LEU B CA 4
ATOM 11745 C C . LEU B 1 88 ? -12.863 7.790 30.664 1.00 0.00 88 LEU B C 4
ATOM 11746 O O . LEU B 1 88 ? -11.823 8.380 30.373 1.00 0.00 88 LEU B O 4
ATOM 11762 N N . GLU B 1 89 ? -13.991 7.927 29.974 1.00 0.00 89 GLU B N 4
ATOM 11763 C CA . GLU B 1 89 ? -14.067 8.801 28.803 1.00 0.00 89 GLU B CA 4
ATOM 11764 C C . GLU B 1 89 ? -15.464 9.400 28.676 1.00 0.00 89 GLU B C 4
ATOM 11765 O O . GLU B 1 89 ? -15.893 10.056 29.612 1.00 0.00 89 GLU B O 4
ATOM 11777 N N . MET A 1 1 ? 3.917 -7.638 -4.916 1.00 0.00 1 MET A N 5
ATOM 11778 C CA . MET A 1 1 ? 3.203 -7.233 -3.673 1.00 0.00 1 MET A CA 5
ATOM 11779 C C . MET A 1 1 ? 4.028 -6.189 -2.931 1.00 0.00 1 MET A C 5
ATOM 11780 O O . MET A 1 1 ? 3.499 -5.431 -2.116 1.00 0.00 1 MET A O 5
ATOM 11794 N N . SER A 1 2 ? 5.324 -6.152 -3.218 1.00 0.00 2 SER A N 5
ATOM 11795 C CA . SER A 1 2 ? 6.212 -5.195 -2.569 1.00 0.00 2 SER A CA 5
ATOM 11796 C C . SER A 1 2 ? 5.905 -3.777 -3.044 1.00 0.00 2 SER A C 5
ATOM 11797 O O . SER A 1 2 ? 5.669 -3.546 -4.229 1.00 0.00 2 SER A O 5
ATOM 11805 N N . LEU A 1 3 ? 5.912 -2.832 -2.110 1.00 0.00 3 LEU A N 5
ATOM 11806 C CA . LEU A 1 3 ? 5.635 -1.440 -2.438 1.00 0.00 3 LEU A CA 5
ATOM 11807 C C . LEU A 1 3 ? 6.725 -0.877 -3.338 1.00 0.00 3 LEU A C 5
ATOM 11808 O O . LEU A 1 3 ? 6.470 -0.002 -4.162 1.00 0.00 3 LEU A O 5
ATOM 11824 N N . ILE A 1 4 ? 7.942 -1.379 -3.170 1.00 0.00 4 ILE A N 5
ATOM 11825 C CA . ILE A 1 4 ? 9.069 -0.911 -3.970 1.00 0.00 4 ILE A CA 5
ATOM 11826 C C . ILE A 1 4 ? 8.672 -0.794 -5.437 1.00 0.00 4 ILE A C 5
ATOM 11827 O O . ILE A 1 4 ? 9.193 0.049 -6.166 1.00 0.00 4 ILE A O 5
ATOM 11843 N N . GLU A 1 5 ? 7.746 -1.647 -5.865 1.00 0.00 5 GLU A N 5
ATOM 11844 C CA . GLU A 1 5 ? 7.289 -1.627 -7.249 1.00 0.00 5 GLU A CA 5
ATOM 11845 C C . GLU A 1 5 ? 6.428 -0.395 -7.514 1.00 0.00 5 GLU A C 5
ATOM 11846 O O . GLU A 1 5 ? 6.666 0.345 -8.469 1.00 0.00 5 GLU A O 5
ATOM 11858 N N . LEU A 1 6 ? 5.423 -0.186 -6.669 1.00 0.00 6 LEU A N 5
ATOM 11859 C CA . LEU A 1 6 ? 4.532 0.955 -6.830 1.00 0.00 6 LEU A CA 5
ATOM 11860 C C . LEU A 1 6 ? 5.299 2.261 -6.659 1.00 0.00 6 LEU A C 5
ATOM 11861 O O . LEU A 1 6 ? 5.108 3.208 -7.421 1.00 0.00 6 LEU A O 5
ATOM 11877 N N . LEU A 1 7 ? 6.152 2.311 -5.643 1.00 0.00 7 LEU A N 5
ATOM 11878 C CA . LEU A 1 7 ? 6.924 3.516 -5.368 1.00 0.00 7 LEU A CA 5
ATOM 11879 C C . LEU A 1 7 ? 7.799 3.863 -6.558 1.00 0.00 7 LEU A C 5
ATOM 11880 O O . LEU A 1 7 ? 7.878 5.025 -6.959 1.00 0.00 7 LEU A O 5
ATOM 11896 N N . PHE A 1 8 ? 8.447 2.853 -7.131 1.00 0.00 8 PHE A N 5
ATOM 11897 C CA . PHE A 1 8 ? 9.313 3.063 -8.291 1.00 0.00 8 PHE A CA 5
ATOM 11898 C C . PHE A 1 8 ? 8.737 2.375 -9.524 1.00 0.00 8 PHE A C 5
ATOM 11899 O O . PHE A 1 8 ? 8.265 3.033 -10.452 1.00 0.00 8 PHE A O 5
ATOM 11916 N N . GLY A 1 9 ? 8.782 1.047 -9.528 1.00 0.00 9 GLY A N 5
ATOM 11917 C CA . GLY A 1 9 ? 8.266 0.279 -10.652 1.00 0.00 9 GLY A CA 5
ATOM 11918 C C . GLY A 1 9 ? 9.169 0.430 -11.869 1.00 0.00 9 GLY A C 5
ATOM 11919 O O . GLY A 1 9 ? 10.350 0.754 -11.745 1.00 0.00 9 GLY A O 5
ATOM 11923 N N . ARG A 1 10 ? 8.608 0.189 -13.052 1.00 0.00 10 ARG A N 5
ATOM 11924 C CA . ARG A 1 10 ? 9.374 0.303 -14.292 1.00 0.00 10 ARG A CA 5
ATOM 11925 C C . ARG A 1 10 ? 9.110 1.645 -14.964 1.00 0.00 10 ARG A C 5
ATOM 11926 O O . ARG A 1 10 ? 7.968 2.102 -15.036 1.00 0.00 10 ARG A O 5
ATOM 11947 N N . LYS A 1 11 ? 10.171 2.276 -15.453 1.00 0.00 11 LYS A N 5
ATOM 11948 C CA . LYS A 1 11 ? 10.044 3.567 -16.117 1.00 0.00 11 LYS A CA 5
ATOM 11949 C C . LYS A 1 11 ? 11.378 3.994 -16.722 1.00 0.00 11 LYS A C 5
ATOM 11950 O O . LYS A 1 11 ? 12.314 3.200 -16.809 1.00 0.00 11 LYS A O 5
ATOM 11969 N N . GLN A 1 12 ? 11.457 5.256 -17.135 1.00 0.00 12 GLN A N 5
ATOM 11970 C CA . GLN A 1 12 ? 12.682 5.779 -17.727 1.00 0.00 12 GLN A CA 5
ATOM 11971 C C . GLN A 1 12 ? 13.803 5.793 -16.701 1.00 0.00 12 GLN A C 5
ATOM 11972 O O . GLN A 1 12 ? 13.581 6.099 -15.530 1.00 0.00 12 GLN A O 5
ATOM 11986 N N . LYS A 1 13 ? 15.013 5.459 -17.145 1.00 0.00 13 LYS A N 5
ATOM 11987 C CA . LYS A 1 13 ? 16.173 5.436 -16.253 1.00 0.00 13 LYS A CA 5
ATOM 11988 C C . LYS A 1 13 ? 17.261 6.375 -16.764 1.00 0.00 13 LYS A C 5
ATOM 11989 O O . LYS A 1 13 ? 17.535 6.432 -17.961 1.00 0.00 13 LYS A O 5
ATOM 12008 N N . THR A 1 14 ? 17.878 7.107 -15.844 1.00 0.00 14 THR A N 5
ATOM 12009 C CA . THR A 1 14 ? 18.938 8.041 -16.206 1.00 0.00 14 THR A CA 5
ATOM 12010 C C . THR A 1 14 ? 20.246 7.296 -16.450 1.00 0.00 14 THR A C 5
ATOM 12011 O O . THR A 1 14 ? 20.325 6.083 -16.264 1.00 0.00 14 THR A O 5
ATOM 12022 N N . ALA A 1 15 ? 21.270 8.031 -16.873 1.00 0.00 15 ALA A N 5
ATOM 12023 C CA . ALA A 1 15 ? 22.571 7.431 -17.141 1.00 0.00 15 ALA A CA 5
ATOM 12024 C C . ALA A 1 15 ? 23.234 6.985 -15.841 1.00 0.00 15 ALA A C 5
ATOM 12025 O O . ALA A 1 15 ? 24.447 7.110 -15.674 1.00 0.00 15 ALA A O 5
ATOM 12032 N N . THR A 1 16 ? 22.429 6.465 -14.918 1.00 0.00 16 THR A N 5
ATOM 12033 C CA . THR A 1 16 ? 22.948 6.002 -13.636 1.00 0.00 16 THR A CA 5
ATOM 12034 C C . THR A 1 16 ? 23.943 7.008 -13.065 1.00 0.00 16 THR A C 5
ATOM 12035 O O . THR A 1 16 ? 25.152 6.865 -13.240 1.00 0.00 16 THR A O 5
ATOM 12046 N N . VAL A 1 17 ? 23.425 8.022 -12.382 1.00 0.00 17 VAL A N 5
ATOM 12047 C CA . VAL A 1 17 ? 24.277 9.045 -11.789 1.00 0.00 17 VAL A CA 5
ATOM 12048 C C . VAL A 1 17 ? 25.186 8.432 -10.735 1.00 0.00 17 VAL A C 5
ATOM 12049 O O . VAL A 1 17 ? 25.454 7.230 -10.756 1.00 0.00 17 VAL A O 5
ATOM 12062 N N . ALA A 1 18 ? 25.662 9.261 -9.811 1.00 0.00 18 ALA A N 5
ATOM 12063 C CA . ALA A 1 18 ? 26.544 8.786 -8.743 1.00 0.00 18 ALA A CA 5
ATOM 12064 C C . ALA A 1 18 ? 26.084 9.323 -7.395 1.00 0.00 18 ALA A C 5
ATOM 12065 O O . ALA A 1 18 ? 26.654 8.994 -6.358 1.00 0.00 18 ALA A O 5
ATOM 12072 N N . ARG A 1 19 ? 25.049 10.156 -7.412 1.00 0.00 19 ARG A N 5
ATOM 12073 C CA . ARG A 1 19 ? 24.527 10.736 -6.178 1.00 0.00 19 ARG A CA 5
ATOM 12074 C C . ARG A 1 19 ? 23.487 9.816 -5.558 1.00 0.00 19 ARG A C 5
ATOM 12075 O O . ARG A 1 19 ? 23.223 8.721 -6.065 1.00 0.00 19 ARG A O 5
ATOM 12096 N N . ASP A 1 20 ? 22.892 10.266 -4.452 1.00 0.00 20 ASP A N 5
ATOM 12097 C CA . ASP A 1 20 ? 21.872 9.471 -3.769 1.00 0.00 20 ASP A CA 5
ATOM 12098 C C . ASP A 1 20 ? 20.685 10.344 -3.393 1.00 0.00 20 ASP A C 5
ATOM 12099 O O . ASP A 1 20 ? 20.815 11.560 -3.256 1.00 0.00 20 ASP A O 5
ATOM 12108 N N . ARG A 1 21 ? 19.522 9.718 -3.232 1.00 0.00 21 ARG A N 5
ATOM 12109 C CA . ARG A 1 21 ? 18.307 10.447 -2.875 1.00 0.00 21 ARG A CA 5
ATOM 12110 C C . ARG A 1 21 ? 17.610 9.773 -1.707 1.00 0.00 21 ARG A C 5
ATOM 12111 O O . ARG A 1 21 ? 17.838 8.593 -1.423 1.00 0.00 21 ARG A O 5
ATOM 12132 N N . LEU A 1 22 ? 16.737 10.524 -1.030 1.00 0.00 22 LEU A N 5
ATOM 12133 C CA . LEU A 1 22 ? 15.997 9.984 0.103 1.00 0.00 22 LEU A CA 5
ATOM 12134 C C . LEU A 1 22 ? 14.530 10.380 0.025 1.00 0.00 22 LEU A C 5
ATOM 12135 O O . LEU A 1 22 ? 14.161 11.507 0.355 1.00 0.00 22 LEU A O 5
ATOM 12151 N N . GLN A 1 23 ? 13.691 9.443 -0.397 1.00 0.00 23 GLN A N 5
ATOM 12152 C CA . GLN A 1 23 ? 12.259 9.705 -0.506 1.00 0.00 23 GLN A CA 5
ATOM 12153 C C . GLN A 1 23 ? 11.526 9.216 0.735 1.00 0.00 23 GLN A C 5
ATOM 12154 O O . GLN A 1 23 ? 11.259 8.022 0.881 1.00 0.00 23 GLN A O 5
ATOM 12168 N N . ILE A 1 24 ? 11.205 10.142 1.632 1.00 0.00 24 ILE A N 5
ATOM 12169 C CA . ILE A 1 24 ? 10.503 9.789 2.866 1.00 0.00 24 ILE A CA 5
ATOM 12170 C C . ILE A 1 24 ? 9.026 10.149 2.764 1.00 0.00 24 ILE A C 5
ATOM 12171 O O . ILE A 1 24 ? 8.660 11.325 2.784 1.00 0.00 24 ILE A O 5
ATOM 12187 N N . ILE A 1 25 ? 8.182 9.127 2.648 1.00 0.00 25 ILE A N 5
ATOM 12188 C CA . ILE A 1 25 ? 6.739 9.344 2.536 1.00 0.00 25 ILE A CA 5
ATOM 12189 C C . ILE A 1 25 ? 6.065 9.052 3.864 1.00 0.00 25 ILE A C 5
ATOM 12190 O O . ILE A 1 25 ? 6.154 7.940 4.385 1.00 0.00 25 ILE A O 5
ATOM 12206 N N . ILE A 1 26 ? 5.399 10.062 4.418 1.00 0.00 26 ILE A N 5
ATOM 12207 C CA . ILE A 1 26 ? 4.717 9.908 5.703 1.00 0.00 26 ILE A CA 5
ATOM 12208 C C . ILE A 1 26 ? 3.208 9.900 5.503 1.00 0.00 26 ILE A C 5
ATOM 12209 O O . ILE A 1 26 ? 2.661 10.734 4.784 1.00 0.00 26 ILE A O 5
ATOM 12225 N N . ALA A 1 27 ? 2.536 8.951 6.150 1.00 0.00 27 ALA A N 5
ATOM 12226 C CA . ALA A 1 27 ? 1.080 8.842 6.047 1.00 0.00 27 ALA A CA 5
ATOM 12227 C C . ALA A 1 27 ? 0.460 8.689 7.422 1.00 0.00 27 ALA A C 5
ATOM 12228 O O . ALA A 1 27 ? 0.853 7.821 8.197 1.00 0.00 27 ALA A O 5
ATOM 12235 N N . GLN A 1 28 ? -0.515 9.545 7.726 1.00 0.00 28 GLN A N 5
ATOM 12236 C CA . GLN A 1 28 ? -1.190 9.500 9.024 1.00 0.00 28 GLN A CA 5
ATOM 12237 C C . GLN A 1 28 ? -2.698 9.441 8.834 1.00 0.00 28 GLN A C 5
ATOM 12238 O O . GLN A 1 28 ? -3.257 10.145 7.995 1.00 0.00 28 GLN A O 5
ATOM 12252 N N . GLU A 1 29 ? -3.353 8.606 9.630 1.00 0.00 29 GLU A N 5
ATOM 12253 C CA . GLU A 1 29 ? -4.810 8.471 9.552 1.00 0.00 29 GLU A CA 5
ATOM 12254 C C . GLU A 1 29 ? -5.416 8.472 10.944 1.00 0.00 29 GLU A C 5
ATOM 12255 O O . GLU A 1 29 ? -4.986 7.721 11.822 1.00 0.00 29 GLU A O 5
ATOM 12267 N N . ARG A 1 30 ? -6.429 9.320 11.149 1.00 0.00 30 ARG A N 5
ATOM 12268 C CA . ARG A 1 30 ? -7.089 9.409 12.453 1.00 0.00 30 ARG A CA 5
ATOM 12269 C C . ARG A 1 30 ? -8.580 9.122 12.311 1.00 0.00 30 ARG A C 5
ATOM 12270 O O . ARG A 1 30 ? -9.226 9.579 11.368 1.00 0.00 30 ARG A O 5
ATOM 12291 N N . ALA A 1 31 ? -9.120 8.359 13.257 1.00 0.00 31 ALA A N 5
ATOM 12292 C CA . ALA A 1 31 ? -10.535 8.018 13.231 1.00 0.00 31 ALA A CA 5
ATOM 12293 C C . ALA A 1 31 ? -11.381 9.252 13.472 1.00 0.00 31 ALA A C 5
ATOM 12294 O O . ALA A 1 31 ? -11.362 9.805 14.570 1.00 0.00 31 ALA A O 5
ATOM 12301 N N . GLN A 1 32 ? -12.118 9.677 12.441 1.00 0.00 32 GLN A N 5
ATOM 12302 C CA . GLN A 1 32 ? -12.983 10.859 12.540 1.00 0.00 32 GLN A CA 5
ATOM 12303 C C . GLN A 1 32 ? -13.385 11.109 13.977 1.00 0.00 32 GLN A C 5
ATOM 12304 O O . GLN A 1 32 ? -12.850 12.012 14.616 1.00 0.00 32 GLN A O 5
ATOM 12318 N N . GLU A 1 33 ? -14.307 10.291 14.487 1.00 0.00 33 GLU A N 5
ATOM 12319 C CA . GLU A 1 33 ? -14.769 10.414 15.875 1.00 0.00 33 GLU A CA 5
ATOM 12320 C C . GLU A 1 33 ? -13.776 11.193 16.732 1.00 0.00 33 GLU A C 5
ATOM 12321 O O . GLU A 1 33 ? -12.868 10.620 17.333 1.00 0.00 33 GLU A O 5
ATOM 12333 N N . GLY A 1 34 ? -13.946 12.510 16.757 1.00 0.00 34 GLY A N 5
ATOM 12334 C CA . GLY A 1 34 ? -13.066 13.367 17.536 1.00 0.00 34 GLY A CA 5
ATOM 12335 C C . GLY A 1 34 ? -11.687 13.497 16.897 1.00 0.00 34 GLY A C 5
ATOM 12336 O O . GLY A 1 34 ? -10.912 12.542 16.887 1.00 0.00 34 GLY A O 5
ATOM 12340 N N . GLN A 1 35 ? -11.373 14.698 16.417 1.00 0.00 35 GLN A N 5
ATOM 12341 C CA . GLN A 1 35 ? -10.058 14.958 15.829 1.00 0.00 35 GLN A CA 5
ATOM 12342 C C . GLN A 1 35 ? -9.426 16.150 16.540 1.00 0.00 35 GLN A C 5
ATOM 12343 O O . GLN A 1 35 ? -10.089 17.129 16.849 1.00 0.00 35 GLN A O 5
ATOM 12357 N N . THR A 1 36 ? -8.129 16.072 16.786 1.00 0.00 36 THR A N 5
ATOM 12358 C CA . THR A 1 36 ? -7.410 17.138 17.481 1.00 0.00 36 THR A CA 5
ATOM 12359 C C . THR A 1 36 ? -5.906 16.845 17.488 1.00 0.00 36 THR A C 5
ATOM 12360 O O . THR A 1 36 ? -5.085 17.745 17.307 1.00 0.00 36 THR A O 5
ATOM 12371 N N . PRO A 1 37 ? -5.538 15.606 17.706 1.00 0.00 37 PRO A N 5
ATOM 12372 C CA . PRO A 1 37 ? -4.110 15.179 17.725 1.00 0.00 37 PRO A CA 5
ATOM 12373 C C . PRO A 1 37 ? -3.409 15.518 16.414 1.00 0.00 37 PRO A C 5
ATOM 12374 O O . PRO A 1 37 ? -4.053 15.633 15.370 1.00 0.00 37 PRO A O 5
ATOM 12385 N N . ASP A 1 38 ? -2.092 15.666 16.473 1.00 0.00 38 ASP A N 5
ATOM 12386 C CA . ASP A 1 38 ? -1.317 15.990 15.283 1.00 0.00 38 ASP A CA 5
ATOM 12387 C C . ASP A 1 38 ? 0.175 15.952 15.590 1.00 0.00 38 ASP A C 5
ATOM 12388 O O . ASP A 1 38 ? 0.616 16.430 16.636 1.00 0.00 38 ASP A O 5
ATOM 12397 N N . TYR A 1 39 ? 0.951 15.380 14.674 1.00 0.00 39 TYR A N 5
ATOM 12398 C CA . TYR A 1 39 ? 2.399 15.288 14.854 1.00 0.00 39 TYR A CA 5
ATOM 12399 C C . TYR A 1 39 ? 3.120 15.478 13.523 1.00 0.00 39 TYR A C 5
ATOM 12400 O O . TYR A 1 39 ? 4.237 15.003 13.339 1.00 0.00 39 TYR A O 5
ATOM 12418 N N . LEU A 1 40 ? 2.479 16.190 12.605 1.00 0.00 40 LEU A N 5
ATOM 12419 C CA . LEU A 1 40 ? 3.080 16.452 11.301 1.00 0.00 40 LEU A CA 5
ATOM 12420 C C . LEU A 1 40 ? 4.333 17.309 11.453 1.00 0.00 40 LEU A C 5
ATOM 12421 O O . LEU A 1 40 ? 5.423 16.907 11.049 1.00 0.00 40 LEU A O 5
ATOM 12437 N N . PRO A 1 41 ? 4.193 18.475 12.023 1.00 0.00 41 PRO A N 5
ATOM 12438 C CA . PRO A 1 41 ? 5.338 19.405 12.252 1.00 0.00 41 PRO A CA 5
ATOM 12439 C C . PRO A 1 41 ? 6.323 18.853 13.282 1.00 0.00 41 PRO A C 5
ATOM 12440 O O . PRO A 1 41 ? 7.453 19.334 13.395 1.00 0.00 41 PRO A O 5
ATOM 12451 N N . THR A 1 42 ? 5.887 17.838 14.022 1.00 0.00 42 THR A N 5
ATOM 12452 C CA . THR A 1 42 ? 6.742 17.224 15.031 1.00 0.00 42 THR A CA 5
ATOM 12453 C C . THR A 1 42 ? 7.785 16.314 14.392 1.00 0.00 42 THR A C 5
ATOM 12454 O O . THR A 1 42 ? 8.994 16.512 14.563 1.00 0.00 42 THR A O 5
ATOM 12465 N N . LEU A 1 43 ? 7.314 15.319 13.647 1.00 0.00 43 LEU A N 5
ATOM 12466 C CA . LEU A 1 43 ? 8.216 14.385 12.991 1.00 0.00 43 LEU A CA 5
ATOM 12467 C C . LEU A 1 43 ? 9.082 15.103 11.972 1.00 0.00 43 LEU A C 5
ATOM 12468 O O . LEU A 1 43 ? 10.290 14.892 11.917 1.00 0.00 43 LEU A O 5
ATOM 12484 N N . ARG A 1 44 ? 8.466 15.967 11.173 1.00 0.00 44 ARG A N 5
ATOM 12485 C CA . ARG A 1 44 ? 9.201 16.708 10.160 1.00 0.00 44 ARG A CA 5
ATOM 12486 C C . ARG A 1 44 ? 10.390 17.429 10.773 1.00 0.00 44 ARG A C 5
ATOM 12487 O O . ARG A 1 44 ? 11.530 17.183 10.406 1.00 0.00 44 ARG A O 5
ATOM 12508 N N . LYS A 1 45 ? 10.120 18.318 11.718 1.00 0.00 45 LYS A N 5
ATOM 12509 C CA . LYS A 1 45 ? 11.186 19.075 12.359 1.00 0.00 45 LYS A CA 5
ATOM 12510 C C . LYS A 1 45 ? 12.355 18.163 12.715 1.00 0.00 45 LYS A C 5
ATOM 12511 O O . LYS A 1 45 ? 13.508 18.479 12.429 1.00 0.00 45 LYS A O 5
ATOM 12530 N N . ALA A 1 46 ? 12.054 17.038 13.345 1.00 0.00 46 ALA A N 5
ATOM 12531 C CA . ALA A 1 46 ? 13.095 16.098 13.747 1.00 0.00 46 ALA A CA 5
ATOM 12532 C C . ALA A 1 46 ? 13.861 15.581 12.539 1.00 0.00 46 ALA A C 5
ATOM 12533 O O . ALA A 1 46 ? 15.067 15.352 12.611 1.00 0.00 46 ALA A O 5
ATOM 12540 N N . LEU A 1 47 ? 13.153 15.403 11.441 1.00 0.00 47 LEU A N 5
ATOM 12541 C CA . LEU A 1 47 ? 13.774 14.909 10.215 1.00 0.00 47 LEU A CA 5
ATOM 12542 C C . LEU A 1 47 ? 14.765 15.914 9.651 1.00 0.00 47 LEU A C 5
ATOM 12543 O O . LEU A 1 47 ? 15.837 15.547 9.187 1.00 0.00 47 LEU A O 5
ATOM 12559 N N . MET A 1 48 ? 14.392 17.177 9.676 1.00 0.00 48 MET A N 5
ATOM 12560 C CA . MET A 1 48 ? 15.245 18.234 9.152 1.00 0.00 48 MET A CA 5
ATOM 12561 C C . MET A 1 48 ? 16.417 18.500 10.087 1.00 0.00 48 MET A C 5
ATOM 12562 O O . MET A 1 48 ? 17.456 19.028 9.670 1.00 0.00 48 MET A O 5
ATOM 12576 N N . GLU A 1 49 ? 16.246 18.125 11.347 1.00 0.00 49 GLU A N 5
ATOM 12577 C CA . GLU A 1 49 ? 17.293 18.328 12.344 1.00 0.00 49 GLU A CA 5
ATOM 12578 C C . GLU A 1 49 ? 18.366 17.244 12.267 1.00 0.00 49 GLU A C 5
ATOM 12579 O O . GLU A 1 49 ? 19.565 17.539 12.273 1.00 0.00 49 GLU A O 5
ATOM 12591 N N . VAL A 1 50 ? 17.930 15.996 12.171 1.00 0.00 50 VAL A N 5
ATOM 12592 C CA . VAL A 1 50 ? 18.859 14.881 12.086 1.00 0.00 50 VAL A CA 5
ATOM 12593 C C . VAL A 1 50 ? 19.628 14.910 10.772 1.00 0.00 50 VAL A C 5
ATOM 12594 O O . VAL A 1 50 ? 20.830 14.648 10.737 1.00 0.00 50 VAL A O 5
ATOM 12607 N N . LEU A 1 51 ? 18.932 15.230 9.692 1.00 0.00 51 LEU A N 5
ATOM 12608 C CA . LEU A 1 51 ? 19.568 15.289 8.386 1.00 0.00 51 LEU A CA 5
ATOM 12609 C C . LEU A 1 51 ? 20.682 16.323 8.377 1.00 0.00 51 LEU A C 5
ATOM 12610 O O . LEU A 1 51 ? 21.839 15.992 8.163 1.00 0.00 51 LEU A O 5
ATOM 12626 N N . SER A 1 52 ? 20.319 17.580 8.605 1.00 0.00 52 SER A N 5
ATOM 12627 C CA . SER A 1 52 ? 21.306 18.652 8.605 1.00 0.00 52 SER A CA 5
ATOM 12628 C C . SER A 1 52 ? 22.451 18.323 9.548 1.00 0.00 52 SER A C 5
ATOM 12629 O O . SER A 1 52 ? 23.563 18.835 9.395 1.00 0.00 52 SER A O 5
ATOM 12637 N N . LYS A 1 53 ? 22.178 17.471 10.528 1.00 0.00 53 LYS A N 5
ATOM 12638 C CA . LYS A 1 53 ? 23.202 17.083 11.494 1.00 0.00 53 LYS A CA 5
ATOM 12639 C C . LYS A 1 53 ? 23.895 15.789 11.083 1.00 0.00 53 LYS A C 5
ATOM 12640 O O . LYS A 1 53 ? 25.049 15.802 10.657 1.00 0.00 53 LYS A O 5
ATOM 12659 N N . TYR A 1 54 ? 23.199 14.676 11.251 1.00 0.00 54 TYR A N 5
ATOM 12660 C CA . TYR A 1 54 ? 23.768 13.376 10.934 1.00 0.00 54 TYR A CA 5
ATOM 12661 C C . TYR A 1 54 ? 24.110 13.269 9.459 1.00 0.00 54 TYR A C 5
ATOM 12662 O O . TYR A 1 54 ? 24.978 12.481 9.076 1.00 0.00 54 TYR A O 5
ATOM 12680 N N . VAL A 1 55 ? 23.425 14.050 8.637 1.00 0.00 55 VAL A N 5
ATOM 12681 C CA . VAL A 1 55 ? 23.653 14.023 7.197 1.00 0.00 55 VAL A CA 5
ATOM 12682 C C . VAL A 1 55 ? 24.124 15.381 6.698 1.00 0.00 55 VAL A C 5
ATOM 12683 O O . VAL A 1 55 ? 23.944 16.399 7.363 1.00 0.00 55 VAL A O 5
ATOM 12696 N N . ASN A 1 56 ? 24.737 15.391 5.519 1.00 0.00 56 ASN A N 5
ATOM 12697 C CA . ASN A 1 56 ? 25.233 16.637 4.933 1.00 0.00 56 ASN A CA 5
ATOM 12698 C C . ASN A 1 56 ? 24.361 17.050 3.756 1.00 0.00 56 ASN A C 5
ATOM 12699 O O . ASN A 1 56 ? 24.618 16.668 2.616 1.00 0.00 56 ASN A O 5
ATOM 12710 N N . VAL A 1 57 ? 23.333 17.844 4.037 1.00 0.00 57 VAL A N 5
ATOM 12711 C CA . VAL A 1 57 ? 22.432 18.319 2.987 1.00 0.00 57 VAL A CA 5
ATOM 12712 C C . VAL A 1 57 ? 21.967 19.740 3.285 1.00 0.00 57 VAL A C 5
ATOM 12713 O O . VAL A 1 57 ? 21.579 20.053 4.410 1.00 0.00 57 VAL A O 5
ATOM 12726 N N . SER A 1 58 ? 21.995 20.591 2.265 1.00 0.00 58 SER A N 5
ATOM 12727 C CA . SER A 1 58 ? 21.563 21.975 2.424 1.00 0.00 58 SER A CA 5
ATOM 12728 C C . SER A 1 58 ? 20.046 22.080 2.308 1.00 0.00 58 SER A C 5
ATOM 12729 O O . SER A 1 58 ? 19.402 21.234 1.695 1.00 0.00 58 SER A O 5
ATOM 12737 N N . LEU A 1 59 ? 19.484 23.127 2.897 1.00 0.00 59 LEU A N 5
ATOM 12738 C CA . LEU A 1 59 ? 18.044 23.333 2.855 1.00 0.00 59 LEU A CA 5
ATOM 12739 C C . LEU A 1 59 ? 17.570 23.537 1.426 1.00 0.00 59 LEU A C 5
ATOM 12740 O O . LEU A 1 59 ? 16.370 23.649 1.172 1.00 0.00 59 LEU A O 5
ATOM 12756 N N . ASP A 1 60 ? 18.515 23.593 0.502 1.00 0.00 60 ASP A N 5
ATOM 12757 C CA . ASP A 1 60 ? 18.183 23.791 -0.905 1.00 0.00 60 ASP A CA 5
ATOM 12758 C C . ASP A 1 60 ? 17.927 22.455 -1.587 1.00 0.00 60 ASP A C 5
ATOM 12759 O O . ASP A 1 60 ? 17.253 22.390 -2.615 1.00 0.00 60 ASP A O 5
ATOM 12768 N N . ASN A 1 61 ? 18.477 21.386 -1.017 1.00 0.00 61 ASN A N 5
ATOM 12769 C CA . ASN A 1 61 ? 18.309 20.053 -1.592 1.00 0.00 61 ASN A CA 5
ATOM 12770 C C . ASN A 1 61 ? 17.090 19.367 -0.997 1.00 0.00 61 ASN A C 5
ATOM 12771 O O . ASN A 1 61 ? 16.817 18.200 -1.284 1.00 0.00 61 ASN A O 5
ATOM 12782 N N . ILE A 1 62 ? 16.348 20.096 -0.169 1.00 0.00 62 ILE A N 5
ATOM 12783 C CA . ILE A 1 62 ? 15.154 19.542 0.453 1.00 0.00 62 ILE A CA 5
ATOM 12784 C C . ILE A 1 62 ? 13.922 19.939 -0.344 1.00 0.00 62 ILE A C 5
ATOM 12785 O O . ILE A 1 62 ? 13.896 20.986 -0.990 1.00 0.00 62 ILE A O 5
ATOM 12801 N N . ARG A 1 63 ? 12.868 19.124 -0.243 1.00 0.00 63 ARG A N 5
ATOM 12802 C CA . ARG A 1 63 ? 11.617 19.420 -0.922 1.00 0.00 63 ARG A CA 5
ATOM 12803 C C . ARG A 1 63 ? 10.423 19.148 -0.015 1.00 0.00 63 ARG A C 5
ATOM 12804 O O . ARG A 1 63 ? 10.110 17.985 0.288 1.00 0.00 63 ARG A O 5
ATOM 12825 N N . ILE A 1 64 ? 9.755 20.224 0.412 1.00 0.00 64 ILE A N 5
ATOM 12826 C CA . ILE A 1 64 ? 8.584 20.095 1.276 1.00 0.00 64 ILE A CA 5
ATOM 12827 C C . ILE A 1 64 ? 7.308 20.075 0.462 1.00 0.00 64 ILE A C 5
ATOM 12828 O O . ILE A 1 64 ? 7.070 20.956 -0.357 1.00 0.00 64 ILE A O 5
ATOM 12844 N N . SER A 1 65 ? 6.481 19.060 0.705 1.00 0.00 65 SER A N 5
ATOM 12845 C CA . SER A 1 65 ? 5.209 18.941 -0.005 1.00 0.00 65 SER A CA 5
ATOM 12846 C C . SER A 1 65 ? 4.157 18.325 0.906 1.00 0.00 65 SER A C 5
ATOM 12847 O O . SER A 1 65 ? 4.075 17.108 1.046 1.00 0.00 65 SER A O 5
ATOM 12855 N N . GLN A 1 66 ? 3.346 19.177 1.528 1.00 0.00 66 GLN A N 5
ATOM 12856 C CA . GLN A 1 66 ? 2.297 18.704 2.430 1.00 0.00 66 GLN A CA 5
ATOM 12857 C C . GLN A 1 66 ? 0.957 18.659 1.713 1.00 0.00 66 GLN A C 5
ATOM 12858 O O . GLN A 1 66 ? 0.715 19.426 0.779 1.00 0.00 66 GLN A O 5
ATOM 12872 N N . GLU A 1 67 ? 0.071 17.776 2.175 1.00 0.00 67 GLU A N 5
ATOM 12873 C CA . GLU A 1 67 ? -1.254 17.656 1.583 1.00 0.00 67 GLU A CA 5
ATOM 12874 C C . GLU A 1 67 ? -2.237 17.069 2.589 1.00 0.00 67 GLU A C 5
ATOM 12875 O O . GLU A 1 67 ? -2.252 15.864 2.839 1.00 0.00 67 GLU A O 5
ATOM 12887 N N . LYS A 1 68 ? -3.060 17.933 3.174 1.00 0.00 68 LYS A N 5
ATOM 12888 C CA . LYS A 1 68 ? -4.042 17.492 4.155 1.00 0.00 68 LYS A CA 5
ATOM 12889 C C . LYS A 1 68 ? -5.308 17.001 3.472 1.00 0.00 68 LYS A C 5
ATOM 12890 O O . LYS A 1 68 ? -5.789 17.615 2.521 1.00 0.00 68 LYS A O 5
ATOM 12909 N N . GLN A 1 69 ? -5.868 15.902 3.983 1.00 0.00 69 GLN A N 5
ATOM 12910 C CA . GLN A 1 69 ? -7.100 15.354 3.430 1.00 0.00 69 GLN A CA 5
ATOM 12911 C C . GLN A 1 69 ? -8.059 14.974 4.550 1.00 0.00 69 GLN A C 5
ATOM 12912 O O . GLN A 1 69 ? -7.736 14.160 5.411 1.00 0.00 69 GLN A O 5
ATOM 12926 N N . ASP A 1 70 ? -9.249 15.570 4.532 1.00 0.00 70 ASP A N 5
ATOM 12927 C CA . ASP A 1 70 ? -10.249 15.288 5.557 1.00 0.00 70 ASP A CA 5
ATOM 12928 C C . ASP A 1 70 ? -10.284 13.802 5.886 1.00 0.00 70 ASP A C 5
ATOM 12929 O O . ASP A 1 70 ? -10.799 12.996 5.112 1.00 0.00 70 ASP A O 5
ATOM 12938 N N . GLY A 1 71 ? -9.732 13.444 7.045 1.00 0.00 71 GLY A N 5
ATOM 12939 C CA . GLY A 1 71 ? -9.707 12.045 7.478 1.00 0.00 71 GLY A CA 5
ATOM 12940 C C . GLY A 1 71 ? -8.277 11.560 7.684 1.00 0.00 71 GLY A C 5
ATOM 12941 O O . GLY A 1 71 ? -7.997 10.782 8.601 1.00 0.00 71 GLY A O 5
ATOM 12945 N N . MET A 1 72 ? -7.373 12.014 6.823 1.00 0.00 72 MET A N 5
ATOM 12946 C CA . MET A 1 72 ? -5.973 11.606 6.916 1.00 0.00 72 MET A CA 5
ATOM 12947 C C . MET A 1 72 ? -5.056 12.737 6.467 1.00 0.00 72 MET A C 5
ATOM 12948 O O . MET A 1 72 ? -5.514 13.770 5.984 1.00 0.00 72 MET A O 5
ATOM 12962 N N . ASP A 1 73 ? -3.754 12.532 6.622 1.00 0.00 73 ASP A N 5
ATOM 12963 C CA . ASP A 1 73 ? -2.778 13.541 6.224 1.00 0.00 73 ASP A CA 5
ATOM 12964 C C . ASP A 1 73 ? -1.516 12.878 5.700 1.00 0.00 73 ASP A C 5
ATOM 12965 O O . ASP A 1 73 ? -1.123 11.806 6.165 1.00 0.00 73 ASP A O 5
ATOM 12974 N N . VAL A 1 74 ? -0.867 13.522 4.730 1.00 0.00 74 VAL A N 5
ATOM 12975 C CA . VAL A 1 74 ? 0.363 12.983 4.154 1.00 0.00 74 VAL A CA 5
ATOM 12976 C C . VAL A 1 74 ? 1.411 14.079 4.030 1.00 0.00 74 VAL A C 5
ATOM 12977 O O . VAL A 1 74 ? 1.098 15.275 4.084 1.00 0.00 74 VAL A O 5
ATOM 12990 N N . LEU A 1 75 ? 2.663 13.669 3.833 1.00 0.00 75 LEU A N 5
ATOM 12991 C CA . LEU A 1 75 ? 3.752 14.625 3.682 1.00 0.00 75 LEU A CA 5
ATOM 12992 C C . LEU A 1 75 ? 4.867 14.046 2.813 1.00 0.00 75 LEU A C 5
ATOM 12993 O O . LEU A 1 75 ? 5.598 13.150 3.239 1.00 0.00 75 LEU A O 5
ATOM 13009 N N . GLU A 1 76 ? 4.995 14.569 1.595 1.00 0.00 76 GLU A N 5
ATOM 13010 C CA . GLU A 1 76 ? 6.028 14.105 0.678 1.00 0.00 76 GLU A CA 5
ATOM 13011 C C . GLU A 1 76 ? 7.315 14.880 0.904 1.00 0.00 76 GLU A C 5
ATOM 13012 O O . GLU A 1 76 ? 7.362 16.104 0.718 1.00 0.00 76 GLU A O 5
ATOM 13024 N N . LEU A 1 77 ? 8.363 14.165 1.311 1.00 0.00 77 LEU A N 5
ATOM 13025 C CA . LEU A 1 77 ? 9.660 14.792 1.560 1.00 0.00 77 LEU A CA 5
ATOM 13026 C C . LEU A 1 77 ? 10.747 14.095 0.770 1.00 0.00 77 LEU A C 5
ATOM 13027 O O . LEU A 1 77 ? 10.925 12.882 0.870 1.00 0.00 77 LEU A O 5
ATOM 13043 N N . ASN A 1 78 ? 11.496 14.881 -0.004 1.00 0.00 78 ASN A N 5
ATOM 13044 C CA . ASN A 1 78 ? 12.589 14.323 -0.805 1.00 0.00 78 ASN A CA 5
ATOM 13045 C C . ASN A 1 78 ? 13.876 15.087 -0.568 1.00 0.00 78 ASN A C 5
ATOM 13046 O O . ASN A 1 78 ? 13.885 16.319 -0.520 1.00 0.00 78 ASN A O 5
ATOM 13057 N N . ILE A 1 79 ? 14.982 14.358 -0.379 1.00 0.00 79 ILE A N 5
ATOM 13058 C CA . ILE A 1 79 ? 16.275 14.986 -0.127 1.00 0.00 79 ILE A CA 5
ATOM 13059 C C . ILE A 1 79 ? 17.339 14.370 -1.021 1.00 0.00 79 ILE A C 5
ATOM 13060 O O . ILE A 1 79 ? 17.251 13.203 -1.393 1.00 0.00 79 ILE A O 5
ATOM 13076 N N . THR A 1 80 ? 18.360 15.159 -1.349 1.00 0.00 80 THR A N 5
ATOM 13077 C CA . THR A 1 80 ? 19.456 14.676 -2.193 1.00 0.00 80 THR A CA 5
ATOM 13078 C C . THR A 1 80 ? 20.753 14.652 -1.403 1.00 0.00 80 THR A C 5
ATOM 13079 O O . THR A 1 80 ? 21.280 15.695 -1.013 1.00 0.00 80 THR A O 5
ATOM 13090 N N . LEU A 1 81 ? 21.265 13.444 -1.154 1.00 0.00 81 LEU A N 5
ATOM 13091 C CA . LEU A 1 81 ? 22.489 13.292 -0.391 1.00 0.00 81 LEU A CA 5
ATOM 13092 C C . LEU A 1 81 ? 23.717 13.409 -1.306 1.00 0.00 81 LEU A C 5
ATOM 13093 O O . LEU A 1 81 ? 23.739 12.812 -2.399 1.00 0.00 81 LEU A O 5
ATOM 13109 N N . PRO A 1 82 ? 24.726 14.136 -0.879 1.00 0.00 82 PRO A N 5
ATOM 13110 C CA . PRO A 1 82 ? 25.970 14.317 -1.661 1.00 0.00 82 PRO A CA 5
ATOM 13111 C C . PRO A 1 82 ? 26.845 13.071 -1.644 1.00 0.00 82 PRO A C 5
ATOM 13112 O O . PRO A 1 82 ? 26.690 12.204 -0.785 1.00 0.00 82 PRO A O 5
ATOM 13123 N N . GLU A 1 83 ? 27.778 12.994 -2.591 1.00 0.00 83 GLU A N 5
ATOM 13124 C CA . GLU A 1 83 ? 28.691 11.851 -2.668 1.00 0.00 83 GLU A CA 5
ATOM 13125 C C . GLU A 1 83 ? 30.129 12.304 -2.417 1.00 0.00 83 GLU A C 5
ATOM 13126 O O . GLU A 1 83 ? 31.081 11.683 -2.887 1.00 0.00 83 GLU A O 5
ATOM 13138 N N . GLN A 1 84 ? 30.283 13.394 -1.676 1.00 0.00 84 GLN A N 5
ATOM 13139 C CA . GLN A 1 84 ? 31.612 13.915 -1.377 1.00 0.00 84 GLN A CA 5
ATOM 13140 C C . GLN A 1 84 ? 32.363 12.960 -0.453 1.00 0.00 84 GLN A C 5
ATOM 13141 O O . GLN A 1 84 ? 31.826 12.509 0.559 1.00 0.00 84 GLN A O 5
ATOM 13155 N N . LYS A 1 85 ? 33.606 12.660 -0.806 1.00 0.00 85 LYS A N 5
ATOM 13156 C CA . LYS A 1 85 ? 34.421 11.758 -0.002 1.00 0.00 85 LYS A CA 5
ATOM 13157 C C . LYS A 1 85 ? 34.767 12.401 1.332 1.00 0.00 85 LYS A C 5
ATOM 13158 O O . LYS A 1 85 ? 35.224 13.541 1.384 1.00 0.00 85 LYS A O 5
ATOM 13177 N N . LYS A 1 86 ? 34.547 11.661 2.414 1.00 0.00 86 LYS A N 5
ATOM 13178 C CA . LYS A 1 86 ? 34.836 12.168 3.752 1.00 0.00 86 LYS A CA 5
ATOM 13179 C C . LYS A 1 86 ? 35.305 11.042 4.660 1.00 0.00 86 LYS A C 5
ATOM 13180 O O . LYS A 1 86 ? 35.963 11.285 5.673 1.00 0.00 86 LYS A O 5
ATOM 13199 N N . VAL A 1 87 ? 34.962 9.810 4.298 1.00 0.00 87 VAL A N 5
ATOM 13200 C CA . VAL A 1 87 ? 35.356 8.645 5.094 1.00 0.00 87 VAL A CA 5
ATOM 13201 C C . VAL A 1 87 ? 36.075 7.624 4.219 1.00 0.00 87 VAL A C 5
ATOM 13202 O O . VAL A 1 87 ? 35.608 7.280 3.134 1.00 0.00 87 VAL A O 5
ATOM 13215 N N . LEU A 1 88 ? 37.209 7.136 4.706 1.00 0.00 88 LEU A N 5
ATOM 13216 C CA . LEU A 1 88 ? 37.981 6.147 3.966 1.00 0.00 88 LEU A CA 5
ATOM 13217 C C . LEU A 1 88 ? 37.356 4.766 4.095 1.00 0.00 88 LEU A C 5
ATOM 13218 O O . LEU A 1 88 ? 36.877 4.390 5.160 1.00 0.00 88 LEU A O 5
ATOM 13234 N N . GLU A 1 89 ? 37.368 4.016 2.997 1.00 0.00 89 GLU A N 5
ATOM 13235 C CA . GLU A 1 89 ? 36.798 2.675 2.999 1.00 0.00 89 GLU A CA 5
ATOM 13236 C C . GLU A 1 89 ? 37.769 1.683 3.631 1.00 0.00 89 GLU A C 5
ATOM 13237 O O . GLU A 1 89 ? 37.367 1.005 4.564 1.00 0.00 89 GLU A O 5
ATOM 13249 N N . MET B 1 1 ? -4.131 10.994 -8.981 1.00 0.00 1 MET B N 5
ATOM 13250 C CA . MET B 1 1 ? -2.656 11.182 -9.052 1.00 0.00 1 MET B CA 5
ATOM 13251 C C . MET B 1 1 ? -2.078 11.208 -7.642 1.00 0.00 1 MET B C 5
ATOM 13252 O O . MET B 1 1 ? -0.894 10.940 -7.440 1.00 0.00 1 MET B O 5
ATOM 13266 N N . SER B 1 2 ? -2.921 11.534 -6.669 1.00 0.00 2 SER B N 5
ATOM 13267 C CA . SER B 1 2 ? -2.481 11.593 -5.280 1.00 0.00 2 SER B CA 5
ATOM 13268 C C . SER B 1 2 ? -2.146 10.197 -4.767 1.00 0.00 2 SER B C 5
ATOM 13269 O O . SER B 1 2 ? -2.863 9.234 -5.042 1.00 0.00 2 SER B O 5
ATOM 13277 N N . LEU B 1 3 ? -1.054 10.094 -4.018 1.00 0.00 3 LEU B N 5
ATOM 13278 C CA . LEU B 1 3 ? -0.632 8.814 -3.468 1.00 0.00 3 LEU B CA 5
ATOM 13279 C C . LEU B 1 3 ? -1.643 8.307 -2.449 1.00 0.00 3 LEU B C 5
ATOM 13280 O O . LEU B 1 3 ? -1.818 7.101 -2.284 1.00 0.00 3 LEU B O 5
ATOM 13296 N N . ILE B 1 4 ? -2.301 9.234 -1.764 1.00 0.00 4 ILE B N 5
ATOM 13297 C CA . ILE B 1 4 ? -3.290 8.867 -0.756 1.00 0.00 4 ILE B CA 5
ATOM 13298 C C . ILE B 1 4 ? -4.195 7.754 -1.269 1.00 0.00 4 ILE B C 5
ATOM 13299 O O . ILE B 1 4 ? -4.685 6.934 -0.496 1.00 0.00 4 ILE B O 5
ATOM 13315 N N . GLU B 1 5 ? -4.410 7.731 -2.580 1.00 0.00 5 GLU B N 5
ATOM 13316 C CA . GLU B 1 5 ? -5.258 6.712 -3.184 1.00 0.00 5 GLU B CA 5
ATOM 13317 C C . GLU B 1 5 ? -4.562 5.353 -3.166 1.00 0.00 5 GLU B C 5
ATOM 13318 O O . GLU B 1 5 ? -5.127 4.362 -2.704 1.00 0.00 5 GLU B O 5
ATOM 13330 N N . LEU B 1 6 ? -3.336 5.314 -3.678 1.00 0.00 6 LEU B N 5
ATOM 13331 C CA . LEU B 1 6 ? -2.580 4.069 -3.722 1.00 0.00 6 LEU B CA 5
ATOM 13332 C C . LEU B 1 6 ? -2.307 3.560 -2.311 1.00 0.00 6 LEU B C 5
ATOM 13333 O O . LEU B 1 6 ? -2.442 2.368 -2.035 1.00 0.00 6 LEU B O 5
ATOM 13349 N N . LEU B 1 7 ? -1.909 4.466 -1.428 1.00 0.00 7 LEU B N 5
ATOM 13350 C CA . LEU B 1 7 ? -1.595 4.091 -0.056 1.00 0.00 7 LEU B CA 5
ATOM 13351 C C . LEU B 1 7 ? -2.814 3.483 0.615 1.00 0.00 7 LEU B C 5
ATOM 13352 O O . LEU B 1 7 ? -2.709 2.466 1.301 1.00 0.00 7 LEU B O 5
ATOM 13368 N N . PHE B 1 8 ? -3.974 4.102 0.409 1.00 0.00 8 PHE B N 5
ATOM 13369 C CA . PHE B 1 8 ? -5.219 3.604 0.995 1.00 0.00 8 PHE B CA 5
ATOM 13370 C C . PHE B 1 8 ? -6.171 3.123 -0.095 1.00 0.00 8 PHE B C 5
ATOM 13371 O O . PHE B 1 8 ? -6.409 1.923 -0.241 1.00 0.00 8 PHE B O 5
ATOM 13388 N N . GLY B 1 9 ? -6.715 4.066 -0.856 1.00 0.00 9 GLY B N 5
ATOM 13389 C CA . GLY B 1 9 ? -7.641 3.728 -1.927 1.00 0.00 9 GLY B CA 5
ATOM 13390 C C . GLY B 1 9 ? -8.973 3.254 -1.363 1.00 0.00 9 GLY B C 5
ATOM 13391 O O . GLY B 1 9 ? -9.322 3.560 -0.223 1.00 0.00 9 GLY B O 5
ATOM 13395 N N . ARG B 1 10 ? -9.721 2.503 -2.169 1.00 0.00 10 ARG B N 5
ATOM 13396 C CA . ARG B 1 10 ? -11.020 1.990 -1.739 1.00 0.00 10 ARG B CA 5
ATOM 13397 C C . ARG B 1 10 ? -10.896 0.540 -1.277 1.00 0.00 10 ARG B C 5
ATOM 13398 O O . ARG B 1 10 ? -10.234 -0.273 -1.920 1.00 0.00 10 ARG B O 5
ATOM 13419 N N . LYS B 1 11 ? -11.536 0.228 -0.155 1.00 0.00 11 LYS B N 5
ATOM 13420 C CA . LYS B 1 11 ? -11.491 -1.125 0.388 1.00 0.00 11 LYS B CA 5
ATOM 13421 C C . LYS B 1 11 ? -12.447 -1.264 1.568 1.00 0.00 11 LYS B C 5
ATOM 13422 O O . LYS B 1 11 ? -13.277 -0.389 1.812 1.00 0.00 11 LYS B O 5
ATOM 13441 N N . GLN B 1 12 ? -12.318 -2.367 2.301 1.00 0.00 12 GLN B N 5
ATOM 13442 C CA . GLN B 1 12 ? -13.172 -2.608 3.456 1.00 0.00 12 GLN B CA 5
ATOM 13443 C C . GLN B 1 12 ? -12.913 -1.565 4.533 1.00 0.00 12 GLN B C 5
ATOM 13444 O O . GLN B 1 12 ? -11.770 -1.168 4.764 1.00 0.00 12 GLN B O 5
ATOM 13458 N N . LYS B 1 13 ? -13.981 -1.120 5.191 1.00 0.00 13 LYS B N 5
ATOM 13459 C CA . LYS B 1 13 ? -13.862 -0.115 6.248 1.00 0.00 13 LYS B CA 5
ATOM 13460 C C . LYS B 1 13 ? -14.424 -0.650 7.562 1.00 0.00 13 LYS B C 5
ATOM 13461 O O . LYS B 1 13 ? -15.472 -1.292 7.587 1.00 0.00 13 LYS B O 5
ATOM 13480 N N . THR B 1 14 ? -13.718 -0.374 8.653 1.00 0.00 14 THR B N 5
ATOM 13481 C CA . THR B 1 14 ? -14.152 -0.827 9.968 1.00 0.00 14 THR B CA 5
ATOM 13482 C C . THR B 1 14 ? -15.273 0.060 10.496 1.00 0.00 14 THR B C 5
ATOM 13483 O O . THR B 1 14 ? -15.635 1.058 9.871 1.00 0.00 14 THR B O 5
ATOM 13494 N N . ALA B 1 15 ? -15.821 -0.308 11.649 1.00 0.00 15 ALA B N 5
ATOM 13495 C CA . ALA B 1 15 ? -16.903 0.464 12.253 1.00 0.00 15 ALA B CA 5
ATOM 13496 C C . ALA B 1 15 ? -16.388 1.813 12.748 1.00 0.00 15 ALA B C 5
ATOM 13497 O O . ALA B 1 15 ? -16.818 2.308 13.790 1.00 0.00 15 ALA B O 5
ATOM 13504 N N . THR B 1 16 ? -15.461 2.402 11.998 1.00 0.00 16 THR B N 5
ATOM 13505 C CA . THR B 1 16 ? -14.893 3.691 12.370 1.00 0.00 16 THR B CA 5
ATOM 13506 C C . THR B 1 16 ? -14.550 3.716 13.857 1.00 0.00 16 THR B C 5
ATOM 13507 O O . THR B 1 16 ? -15.349 4.163 14.679 1.00 0.00 16 THR B O 5
ATOM 13518 N N . VAL B 1 17 ? -13.359 3.233 14.191 1.00 0.00 17 VAL B N 5
ATOM 13519 C CA . VAL B 1 17 ? -12.921 3.203 15.582 1.00 0.00 17 VAL B CA 5
ATOM 13520 C C . VAL B 1 17 ? -12.783 4.616 16.126 1.00 0.00 17 VAL B C 5
ATOM 13521 O O . VAL B 1 17 ? -13.416 5.548 15.629 1.00 0.00 17 VAL B O 5
ATOM 13534 N N . ALA B 1 18 ? -11.953 4.775 17.153 1.00 0.00 18 ALA B N 5
ATOM 13535 C CA . ALA B 1 18 ? -11.734 6.089 17.760 1.00 0.00 18 ALA B CA 5
ATOM 13536 C C . ALA B 1 18 ? -10.246 6.336 17.975 1.00 0.00 18 ALA B C 5
ATOM 13537 O O . ALA B 1 18 ? -9.844 7.416 18.401 1.00 0.00 18 ALA B O 5
ATOM 13544 N N . ARG B 1 19 ? -9.430 5.330 17.679 1.00 0.00 19 ARG B N 5
ATOM 13545 C CA . ARG B 1 19 ? -7.986 5.453 17.849 1.00 0.00 19 ARG B CA 5
ATOM 13546 C C . ARG B 1 19 ? -7.356 6.061 16.606 1.00 0.00 19 ARG B C 5
ATOM 13547 O O . ARG B 1 19 ? -8.054 6.431 15.655 1.00 0.00 19 ARG B O 5
ATOM 13568 N N . ASP B 1 20 ? -6.027 6.163 16.613 1.00 0.00 20 ASP B N 5
ATOM 13569 C CA . ASP B 1 20 ? -5.308 6.731 15.472 1.00 0.00 20 ASP B CA 5
ATOM 13570 C C . ASP B 1 20 ? -4.097 5.876 15.131 1.00 0.00 20 ASP B C 5
ATOM 13571 O O . ASP B 1 20 ? -3.580 5.147 15.979 1.00 0.00 20 ASP B O 5
ATOM 13580 N N . ARG B 1 21 ? -3.650 5.962 13.882 1.00 0.00 21 ARG B N 5
ATOM 13581 C CA . ARG B 1 21 ? -2.495 5.187 13.432 1.00 0.00 21 ARG B CA 5
ATOM 13582 C C . ARG B 1 21 ? -1.509 6.081 12.703 1.00 0.00 21 ARG B C 5
ATOM 13583 O O . ARG B 1 21 ? -1.862 7.165 12.225 1.00 0.00 21 ARG B O 5
ATOM 13604 N N . LEU B 1 22 ? -0.259 5.621 12.601 1.00 0.00 22 LEU B N 5
ATOM 13605 C CA . LEU B 1 22 ? 0.773 6.385 11.912 1.00 0.00 22 LEU B CA 5
ATOM 13606 C C . LEU B 1 22 ? 1.584 5.481 10.992 1.00 0.00 22 LEU B C 5
ATOM 13607 O O . LEU B 1 22 ? 2.464 4.749 11.441 1.00 0.00 22 LEU B O 5
ATOM 13623 N N . GLN B 1 23 ? 1.296 5.551 9.701 1.00 0.00 23 GLN B N 5
ATOM 13624 C CA . GLN B 1 23 ? 2.012 4.737 8.722 1.00 0.00 23 GLN B CA 5
ATOM 13625 C C . GLN B 1 23 ? 3.144 5.530 8.086 1.00 0.00 23 GLN B C 5
ATOM 13626 O O . GLN B 1 23 ? 2.920 6.345 7.190 1.00 0.00 23 GLN B O 5
ATOM 13640 N N . ILE B 1 24 ? 4.363 5.295 8.559 1.00 0.00 24 ILE B N 5
ATOM 13641 C CA . ILE B 1 24 ? 5.529 6.003 8.030 1.00 0.00 24 ILE B CA 5
ATOM 13642 C C . ILE B 1 24 ? 6.312 5.112 7.074 1.00 0.00 24 ILE B C 5
ATOM 13643 O O . ILE B 1 24 ? 6.967 4.158 7.494 1.00 0.00 24 ILE B O 5
ATOM 13659 N N . ILE B 1 25 ? 6.230 5.427 5.784 1.00 0.00 25 ILE B N 5
ATOM 13660 C CA . ILE B 1 25 ? 6.931 4.642 4.767 1.00 0.00 25 ILE B CA 5
ATOM 13661 C C . ILE B 1 25 ? 8.183 5.373 4.320 1.00 0.00 25 ILE B C 5
ATOM 13662 O O . ILE B 1 25 ? 8.114 6.495 3.822 1.00 0.00 25 ILE B O 5
ATOM 13678 N N . ILE B 1 26 ? 9.335 4.736 4.517 1.00 0.00 26 ILE B N 5
ATOM 13679 C CA . ILE B 1 26 ? 10.613 5.342 4.142 1.00 0.00 26 ILE B CA 5
ATOM 13680 C C . ILE B 1 26 ? 11.196 4.641 2.924 1.00 0.00 26 ILE B C 5
ATOM 13681 O O . ILE B 1 26 ? 11.239 3.413 2.864 1.00 0.00 26 ILE B O 5
ATOM 13697 N N . ALA B 1 27 ? 11.650 5.430 1.954 1.00 0.00 27 ALA B N 5
ATOM 13698 C CA . ALA B 1 27 ? 12.242 4.875 0.735 1.00 0.00 27 ALA B CA 5
ATOM 13699 C C . ALA B 1 27 ? 13.560 5.561 0.429 1.00 0.00 27 ALA B C 5
ATOM 13700 O O . ALA B 1 27 ? 13.643 6.786 0.399 1.00 0.00 27 ALA B O 5
ATOM 13707 N N . GLN B 1 28 ? 14.602 4.760 0.206 1.00 0.00 28 GLN B N 5
ATOM 13708 C CA . GLN B 1 28 ? 15.927 5.302 -0.096 1.00 0.00 28 GLN B CA 5
ATOM 13709 C C . GLN B 1 28 ? 16.501 4.634 -1.336 1.00 0.00 28 GLN B C 5
ATOM 13710 O O . GLN B 1 28 ? 16.404 3.418 -1.502 1.00 0.00 28 GLN B O 5
ATOM 13724 N N . GLU B 1 29 ? 17.108 5.436 -2.204 1.00 0.00 29 GLU B N 5
ATOM 13725 C CA . GLU B 1 29 ? 17.706 4.909 -3.432 1.00 0.00 29 GLU B CA 5
ATOM 13726 C C . GLU B 1 29 ? 19.088 5.500 -3.642 1.00 0.00 29 GLU B C 5
ATOM 13727 O O . GLU B 1 29 ? 19.272 6.717 -3.584 1.00 0.00 29 GLU B O 5
ATOM 13739 N N . ARG B 1 30 ? 20.072 4.630 -3.893 1.00 0.00 30 ARG B N 5
ATOM 13740 C CA . ARG B 1 30 ? 21.447 5.085 -4.112 1.00 0.00 30 ARG B CA 5
ATOM 13741 C C . ARG B 1 30 ? 21.947 4.621 -5.475 1.00 0.00 30 ARG B C 5
ATOM 13742 O O . ARG B 1 30 ? 21.686 3.492 -5.894 1.00 0.00 30 ARG B O 5
ATOM 13763 N N . ALA B 1 31 ? 22.670 5.499 -6.163 1.00 0.00 31 ALA B N 5
ATOM 13764 C CA . ALA B 1 31 ? 23.205 5.169 -7.478 1.00 0.00 31 ALA B CA 5
ATOM 13765 C C . ALA B 1 31 ? 24.284 4.113 -7.355 1.00 0.00 31 ALA B C 5
ATOM 13766 O O . ALA B 1 31 ? 25.349 4.387 -6.804 1.00 0.00 31 ALA B O 5
ATOM 13773 N N . GLN B 1 32 ? 23.997 2.907 -7.864 1.00 0.00 32 GLN B N 5
ATOM 13774 C CA . GLN B 1 32 ? 24.953 1.794 -7.809 1.00 0.00 32 GLN B CA 5
ATOM 13775 C C . GLN B 1 32 ? 26.366 2.304 -7.614 1.00 0.00 32 GLN B C 5
ATOM 13776 O O . GLN B 1 32 ? 26.872 2.272 -6.496 1.00 0.00 32 GLN B O 5
ATOM 13790 N N . GLU B 1 33 ? 26.972 2.816 -8.693 1.00 0.00 33 GLU B N 5
ATOM 13791 C CA . GLU B 1 33 ? 28.328 3.376 -8.628 1.00 0.00 33 GLU B CA 5
ATOM 13792 C C . GLU B 1 33 ? 28.709 3.753 -7.195 1.00 0.00 33 GLU B C 5
ATOM 13793 O O . GLU B 1 33 ? 28.463 4.871 -6.748 1.00 0.00 33 GLU B O 5
ATOM 13805 N N . GLY B 1 34 ? 29.236 2.777 -6.462 1.00 0.00 34 GLY B N 5
ATOM 13806 C CA . GLY B 1 34 ? 29.589 2.987 -5.065 1.00 0.00 34 GLY B CA 5
ATOM 13807 C C . GLY B 1 34 ? 28.337 3.066 -4.196 1.00 0.00 34 GLY B C 5
ATOM 13808 O O . GLY B 1 34 ? 27.423 3.848 -4.471 1.00 0.00 34 GLY B O 5
ATOM 13812 N N . GLN B 1 35 ? 28.293 2.242 -3.148 1.00 0.00 35 GLN B N 5
ATOM 13813 C CA . GLN B 1 35 ? 27.135 2.218 -2.258 1.00 0.00 35 GLN B CA 5
ATOM 13814 C C . GLN B 1 35 ? 27.540 1.931 -0.818 1.00 0.00 35 GLN B C 5
ATOM 13815 O O . GLN B 1 35 ? 27.176 0.910 -0.254 1.00 0.00 35 GLN B O 5
ATOM 13829 N N . THR B 1 36 ? 28.329 2.807 -0.245 1.00 0.00 36 THR B N 5
ATOM 13830 C CA . THR B 1 36 ? 28.767 2.648 1.135 1.00 0.00 36 THR B CA 5
ATOM 13831 C C . THR B 1 36 ? 27.820 3.377 2.091 1.00 0.00 36 THR B C 5
ATOM 13832 O O . THR B 1 36 ? 27.545 2.900 3.190 1.00 0.00 36 THR B O 5
ATOM 13843 N N . PRO B 1 37 ? 27.347 4.535 1.699 1.00 0.00 37 PRO B N 5
ATOM 13844 C CA . PRO B 1 37 ? 26.463 5.375 2.555 1.00 0.00 37 PRO B CA 5
ATOM 13845 C C . PRO B 1 37 ? 25.257 4.603 3.069 1.00 0.00 37 PRO B C 5
ATOM 13846 O O . PRO B 1 37 ? 24.864 3.598 2.485 1.00 0.00 37 PRO B O 5
ATOM 13857 N N . ASP B 1 38 ? 24.670 5.092 4.160 1.00 0.00 38 ASP B N 5
ATOM 13858 C CA . ASP B 1 38 ? 23.503 4.448 4.742 1.00 0.00 38 ASP B CA 5
ATOM 13859 C C . ASP B 1 38 ? 22.992 5.246 5.935 1.00 0.00 38 ASP B C 5
ATOM 13860 O O . ASP B 1 38 ? 23.774 5.765 6.731 1.00 0.00 38 ASP B O 5
ATOM 13869 N N . TYR B 1 39 ? 21.670 5.344 6.055 1.00 0.00 39 TYR B N 5
ATOM 13870 C CA . TYR B 1 39 ? 21.061 6.087 7.156 1.00 0.00 39 TYR B CA 5
ATOM 13871 C C . TYR B 1 39 ? 19.729 5.458 7.556 1.00 0.00 39 TYR B C 5
ATOM 13872 O O . TYR B 1 39 ? 18.818 6.148 8.010 1.00 0.00 39 TYR B O 5
ATOM 13890 N N . LEU B 1 40 ? 19.631 4.145 7.401 1.00 0.00 40 LEU B N 5
ATOM 13891 C CA . LEU B 1 40 ? 18.412 3.434 7.767 1.00 0.00 40 LEU B CA 5
ATOM 13892 C C . LEU B 1 40 ? 18.230 3.424 9.281 1.00 0.00 40 LEU B C 5
ATOM 13893 O O . LEU B 1 40 ? 17.210 3.881 9.796 1.00 0.00 40 LEU B O 5
ATOM 13909 N N . PRO B 1 41 ? 19.193 2.906 9.995 1.00 0.00 41 PRO B N 5
ATOM 13910 C CA . PRO B 1 41 ? 19.148 2.838 11.485 1.00 0.00 41 PRO B CA 5
ATOM 13911 C C . PRO B 1 41 ? 19.252 4.225 12.120 1.00 0.00 41 PRO B C 5
ATOM 13912 O O . PRO B 1 41 ? 18.970 4.395 13.312 1.00 0.00 41 PRO B O 5
ATOM 13923 N N . THR B 1 42 ? 19.644 5.208 11.318 1.00 0.00 42 THR B N 5
ATOM 13924 C CA . THR B 1 42 ? 19.775 6.574 11.814 1.00 0.00 42 THR B CA 5
ATOM 13925 C C . THR B 1 42 ? 18.408 7.235 11.972 1.00 0.00 42 THR B C 5
ATOM 13926 O O . THR B 1 42 ? 18.039 7.681 13.067 1.00 0.00 42 THR B O 5
ATOM 13937 N N . LEU B 1 43 ? 17.659 7.297 10.875 1.00 0.00 43 LEU B N 5
ATOM 13938 C CA . LEU B 1 43 ? 16.340 7.911 10.907 1.00 0.00 43 LEU B CA 5
ATOM 13939 C C . LEU B 1 43 ? 15.409 7.138 11.822 1.00 0.00 43 LEU B C 5
ATOM 13940 O O . LEU B 1 43 ? 14.711 7.722 12.647 1.00 0.00 43 LEU B O 5
ATOM 13956 N N . ARG B 1 44 ? 15.412 5.815 11.691 1.00 0.00 44 ARG B N 5
ATOM 13957 C CA . ARG B 1 44 ? 14.560 4.975 12.521 1.00 0.00 44 ARG B CA 5
ATOM 13958 C C . ARG B 1 44 ? 14.741 5.313 13.992 1.00 0.00 44 ARG B C 5
ATOM 13959 O O . ARG B 1 44 ? 13.798 5.716 14.662 1.00 0.00 44 ARG B O 5
ATOM 13980 N N . LYS B 1 45 ? 15.956 5.150 14.491 1.00 0.00 45 LYS B N 5
ATOM 13981 C CA . LYS B 1 45 ? 16.230 5.427 15.895 1.00 0.00 45 LYS B CA 5
ATOM 13982 C C . LYS B 1 45 ? 15.579 6.739 16.327 1.00 0.00 45 LYS B C 5
ATOM 13983 O O . LYS B 1 45 ? 14.910 6.799 17.355 1.00 0.00 45 LYS B O 5
ATOM 14002 N N . ALA B 1 46 ? 15.786 7.784 15.539 1.00 0.00 46 ALA B N 5
ATOM 14003 C CA . ALA B 1 46 ? 15.224 9.091 15.863 1.00 0.00 46 ALA B CA 5
ATOM 14004 C C . ALA B 1 46 ? 13.705 9.035 15.928 1.00 0.00 46 ALA B C 5
ATOM 14005 O O . ALA B 1 46 ? 13.086 9.715 16.746 1.00 0.00 46 ALA B O 5
ATOM 14012 N N . LEU B 1 47 ? 13.119 8.225 15.067 1.00 0.00 47 LEU B N 5
ATOM 14013 C CA . LEU B 1 47 ? 11.667 8.086 15.031 1.00 0.00 47 LEU B CA 5
ATOM 14014 C C . LEU B 1 47 ? 11.141 7.428 16.299 1.00 0.00 47 LEU B C 5
ATOM 14015 O O . LEU B 1 47 ? 10.115 7.828 16.836 1.00 0.00 47 LEU B O 5
ATOM 14031 N N . MET B 1 48 ? 11.840 6.411 16.760 1.00 0.00 48 MET B N 5
ATOM 14032 C CA . MET B 1 48 ? 11.434 5.691 17.960 1.00 0.00 48 MET B CA 5
ATOM 14033 C C . MET B 1 48 ? 11.697 6.525 19.207 1.00 0.00 48 MET B C 5
ATOM 14034 O O . MET B 1 48 ? 11.073 6.316 20.254 1.00 0.00 48 MET B O 5
ATOM 14048 N N . GLU B 1 49 ? 12.615 7.475 19.083 1.00 0.00 49 GLU B N 5
ATOM 14049 C CA . GLU B 1 49 ? 12.959 8.341 20.206 1.00 0.00 49 GLU B CA 5
ATOM 14050 C C . GLU B 1 49 ? 11.952 9.475 20.379 1.00 0.00 49 GLU B C 5
ATOM 14051 O O . GLU B 1 49 ? 11.488 9.743 21.492 1.00 0.00 49 GLU B O 5
ATOM 14063 N N . VAL B 1 50 ? 11.598 10.116 19.275 1.00 0.00 50 VAL B N 5
ATOM 14064 C CA . VAL B 1 50 ? 10.639 11.209 19.317 1.00 0.00 50 VAL B CA 5
ATOM 14065 C C . VAL B 1 50 ? 9.252 10.705 19.691 1.00 0.00 50 VAL B C 5
ATOM 14066 O O . VAL B 1 50 ? 8.537 11.339 20.466 1.00 0.00 50 VAL B O 5
ATOM 14079 N N . LEU B 1 51 ? 8.873 9.563 19.136 1.00 0.00 51 LEU B N 5
ATOM 14080 C CA . LEU B 1 51 ? 7.567 8.994 19.427 1.00 0.00 51 LEU B CA 5
ATOM 14081 C C . LEU B 1 51 ? 7.425 8.701 20.911 1.00 0.00 51 LEU B C 5
ATOM 14082 O O . LEU B 1 51 ? 6.563 9.258 21.577 1.00 0.00 51 LEU B O 5
ATOM 14098 N N . SER B 1 52 ? 8.274 7.815 21.422 1.00 0.00 52 SER B N 5
ATOM 14099 C CA . SER B 1 52 ? 8.210 7.450 22.832 1.00 0.00 52 SER B CA 5
ATOM 14100 C C . SER B 1 52 ? 8.257 8.691 23.706 1.00 0.00 52 SER B C 5
ATOM 14101 O O . SER B 1 52 ? 7.794 8.676 24.850 1.00 0.00 52 SER B O 5
ATOM 14109 N N . LYS B 1 53 ? 8.824 9.765 23.172 1.00 0.00 53 LYS B N 5
ATOM 14110 C CA . LYS B 1 53 ? 8.926 11.013 23.922 1.00 0.00 53 LYS B CA 5
ATOM 14111 C C . LYS B 1 53 ? 7.761 11.947 23.613 1.00 0.00 53 LYS B C 5
ATOM 14112 O O . LYS B 1 53 ? 6.874 12.141 24.443 1.00 0.00 53 LYS B O 5
ATOM 14131 N N . TYR B 1 54 ? 7.796 12.553 22.436 1.00 0.00 54 TYR B N 5
ATOM 14132 C CA . TYR B 1 54 ? 6.764 13.501 22.045 1.00 0.00 54 TYR B CA 5
ATOM 14133 C C . TYR B 1 54 ? 5.402 12.833 21.973 1.00 0.00 54 TYR B C 5
ATOM 14134 O O . TYR B 1 54 ? 4.373 13.499 22.116 1.00 0.00 54 TYR B O 5
ATOM 14152 N N . VAL B 1 55 ? 5.398 11.528 21.746 1.00 0.00 55 VAL B N 5
ATOM 14153 C CA . VAL B 1 55 ? 4.149 10.781 21.639 1.00 0.00 55 VAL B CA 5
ATOM 14154 C C . VAL B 1 55 ? 4.065 9.714 22.720 1.00 0.00 55 VAL B C 5
ATOM 14155 O O . VAL B 1 55 ? 5.070 9.326 23.312 1.00 0.00 55 VAL B O 5
ATOM 14168 N N . ASN B 1 56 ? 2.851 9.243 22.986 1.00 0.00 56 ASN B N 5
ATOM 14169 C CA . ASN B 1 56 ? 2.641 8.216 24.005 1.00 0.00 56 ASN B CA 5
ATOM 14170 C C . ASN B 1 56 ? 2.309 6.882 23.353 1.00 0.00 56 ASN B C 5
ATOM 14171 O O . ASN B 1 56 ? 1.144 6.571 23.108 1.00 0.00 56 ASN B O 5
ATOM 14182 N N . VAL B 1 57 ? 3.341 6.088 23.078 1.00 0.00 57 VAL B N 5
ATOM 14183 C CA . VAL B 1 57 ? 3.146 4.778 22.460 1.00 0.00 57 VAL B CA 5
ATOM 14184 C C . VAL B 1 57 ? 4.160 3.776 23.003 1.00 0.00 57 VAL B C 5
ATOM 14185 O O . VAL B 1 57 ? 5.349 4.074 23.100 1.00 0.00 57 VAL B O 5
ATOM 14198 N N . SER B 1 58 ? 3.680 2.584 23.341 1.00 0.00 58 SER B N 5
ATOM 14199 C CA . SER B 1 58 ? 4.555 1.539 23.864 1.00 0.00 58 SER B CA 5
ATOM 14200 C C . SER B 1 58 ? 5.241 0.794 22.724 1.00 0.00 58 SER B C 5
ATOM 14201 O O . SER B 1 58 ? 4.737 0.759 21.604 1.00 0.00 58 SER B O 5
ATOM 14209 N N . LEU B 1 59 ? 6.389 0.203 23.018 1.00 0.00 59 LEU B N 5
ATOM 14210 C CA . LEU B 1 59 ? 7.138 -0.533 22.008 1.00 0.00 59 LEU B CA 5
ATOM 14211 C C . LEU B 1 59 ? 6.344 -1.722 21.504 1.00 0.00 59 LEU B C 5
ATOM 14212 O O . LEU B 1 59 ? 6.786 -2.435 20.603 1.00 0.00 59 LEU B O 5
ATOM 14228 N N . ASP B 1 60 ? 5.176 -1.928 22.088 1.00 0.00 60 ASP B N 5
ATOM 14229 C CA . ASP B 1 60 ? 4.320 -3.038 21.690 1.00 0.00 60 ASP B CA 5
ATOM 14230 C C . ASP B 1 60 ? 3.387 -2.618 20.564 1.00 0.00 60 ASP B C 5
ATOM 14231 O O . ASP B 1 60 ? 2.884 -3.455 19.814 1.00 0.00 60 ASP B O 5
ATOM 14240 N N . ASN B 1 61 ? 3.143 -1.315 20.454 1.00 0.00 61 ASN B N 5
ATOM 14241 C CA . ASN B 1 61 ? 2.249 -0.798 19.419 1.00 0.00 61 ASN B CA 5
ATOM 14242 C C . ASN B 1 61 ? 3.032 -0.438 18.168 1.00 0.00 61 ASN B C 5
ATOM 14243 O O . ASN B 1 61 ? 2.476 0.092 17.204 1.00 0.00 61 ASN B O 5
ATOM 14254 N N . ILE B 1 62 ? 4.327 -0.725 18.183 1.00 0.00 62 ILE B N 5
ATOM 14255 C CA . ILE B 1 62 ? 5.174 -0.423 17.037 1.00 0.00 62 ILE B CA 5
ATOM 14256 C C . ILE B 1 62 ? 5.292 -1.647 16.141 1.00 0.00 62 ILE B C 5
ATOM 14257 O O . ILE B 1 62 ? 5.173 -2.781 16.597 1.00 0.00 62 ILE B O 5
ATOM 14273 N N . ARG B 1 63 ? 5.599 -1.404 14.862 1.00 0.00 63 ARG B N 5
ATOM 14274 C CA . ARG B 1 63 ? 5.786 -2.494 13.913 1.00 0.00 63 ARG B CA 5
ATOM 14275 C C . ARG B 1 63 ? 6.961 -2.222 12.985 1.00 0.00 63 ARG B C 5
ATOM 14276 O O . ARG B 1 63 ? 6.871 -1.377 12.086 1.00 0.00 63 ARG B O 5
ATOM 14297 N N . ILE B 1 64 ? 8.064 -2.937 13.206 1.00 0.00 64 ILE B N 5
ATOM 14298 C CA . ILE B 1 64 ? 9.252 -2.766 12.374 1.00 0.00 64 ILE B CA 5
ATOM 14299 C C . ILE B 1 64 ? 9.239 -3.771 11.234 1.00 0.00 64 ILE B C 5
ATOM 14300 O O . ILE B 1 64 ? 9.114 -4.971 11.460 1.00 0.00 64 ILE B O 5
ATOM 14316 N N . SER B 1 65 ? 9.431 -3.276 10.019 1.00 0.00 65 SER B N 5
ATOM 14317 C CA . SER B 1 65 ? 9.483 -4.148 8.851 1.00 0.00 65 SER B CA 5
ATOM 14318 C C . SER B 1 65 ? 10.468 -3.605 7.825 1.00 0.00 65 SER B C 5
ATOM 14319 O O . SER B 1 65 ? 10.139 -2.711 7.049 1.00 0.00 65 SER B O 5
ATOM 14327 N N . GLN B 1 66 ? 11.680 -4.147 7.826 1.00 0.00 66 GLN B N 5
ATOM 14328 C CA . GLN B 1 66 ? 12.710 -3.702 6.890 1.00 0.00 66 GLN B CA 5
ATOM 14329 C C . GLN B 1 66 ? 12.774 -4.627 5.682 1.00 0.00 66 GLN B C 5
ATOM 14330 O O . GLN B 1 66 ? 12.464 -5.814 5.779 1.00 0.00 66 GLN B O 5
ATOM 14344 N N . GLU B 1 67 ? 13.214 -4.082 4.548 1.00 0.00 67 GLU B N 5
ATOM 14345 C CA . GLU B 1 67 ? 13.342 -4.870 3.331 1.00 0.00 67 GLU B CA 5
ATOM 14346 C C . GLU B 1 67 ? 14.376 -4.247 2.400 1.00 0.00 67 GLU B C 5
ATOM 14347 O O . GLU B 1 67 ? 14.108 -3.260 1.717 1.00 0.00 67 GLU B O 5
ATOM 14359 N N . LYS B 1 68 ? 15.569 -4.832 2.379 1.00 0.00 68 LYS B N 5
ATOM 14360 C CA . LYS B 1 68 ? 16.641 -4.324 1.531 1.00 0.00 68 LYS B CA 5
ATOM 14361 C C . LYS B 1 68 ? 16.530 -4.883 0.120 1.00 0.00 68 LYS B C 5
ATOM 14362 O O . LYS B 1 68 ? 16.250 -6.065 -0.068 1.00 0.00 68 LYS B O 5
ATOM 14381 N N . GLN B 1 69 ? 16.778 -4.028 -0.873 1.00 0.00 69 GLN B N 5
ATOM 14382 C CA . GLN B 1 69 ? 16.730 -4.457 -2.267 1.00 0.00 69 GLN B CA 5
ATOM 14383 C C . GLN B 1 69 ? 17.919 -3.898 -3.032 1.00 0.00 69 GLN B C 5
ATOM 14384 O O . GLN B 1 69 ? 18.103 -2.687 -3.120 1.00 0.00 69 GLN B O 5
ATOM 14398 N N . ASP B 1 70 ? 18.732 -4.792 -3.591 1.00 0.00 70 ASP B N 5
ATOM 14399 C CA . ASP B 1 70 ? 19.910 -4.375 -4.346 1.00 0.00 70 ASP B CA 5
ATOM 14400 C C . ASP B 1 70 ? 19.602 -3.154 -5.202 1.00 0.00 70 ASP B C 5
ATOM 14401 O O . ASP B 1 70 ? 18.931 -3.256 -6.229 1.00 0.00 70 ASP B O 5
ATOM 14410 N N . GLY B 1 71 ? 20.096 -1.994 -4.770 1.00 0.00 71 GLY B N 5
ATOM 14411 C CA . GLY B 1 71 ? 19.871 -0.749 -5.504 1.00 0.00 71 GLY B CA 5
ATOM 14412 C C . GLY B 1 71 ? 19.142 0.274 -4.640 1.00 0.00 71 GLY B C 5
ATOM 14413 O O . GLY B 1 71 ? 19.412 1.476 -4.720 1.00 0.00 71 GLY B O 5
ATOM 14417 N N . MET B 1 72 ? 18.213 -0.202 -3.822 1.00 0.00 72 MET B N 5
ATOM 14418 C CA . MET B 1 72 ? 17.442 0.687 -2.955 1.00 0.00 72 MET B CA 5
ATOM 14419 C C . MET B 1 72 ? 17.078 -0.017 -1.654 1.00 0.00 72 MET B C 5
ATOM 14420 O O . MET B 1 72 ? 17.313 -1.214 -1.496 1.00 0.00 72 MET B O 5
ATOM 14434 N N . ASP B 1 73 ? 16.503 0.732 -0.724 1.00 0.00 73 ASP B N 5
ATOM 14435 C CA . ASP B 1 73 ? 16.106 0.169 0.563 1.00 0.00 73 ASP B CA 5
ATOM 14436 C C . ASP B 1 73 ? 14.822 0.816 1.052 1.00 0.00 73 ASP B C 5
ATOM 14437 O O . ASP B 1 73 ? 14.578 1.999 0.814 1.00 0.00 73 ASP B O 5
ATOM 14446 N N . VAL B 1 74 ? 13.996 0.037 1.751 1.00 0.00 74 VAL B N 5
ATOM 14447 C CA . VAL B 1 74 ? 12.734 0.553 2.282 1.00 0.00 74 VAL B CA 5
ATOM 14448 C C . VAL B 1 74 ? 12.556 0.124 3.729 1.00 0.00 74 VAL B C 5
ATOM 14449 O O . VAL B 1 74 ? 13.223 -0.800 4.211 1.00 0.00 74 VAL B O 5
ATOM 14462 N N . LEU B 1 75 ? 11.629 0.780 4.422 1.00 0.00 75 LEU B N 5
ATOM 14463 C CA . LEU B 1 75 ? 11.354 0.449 5.813 1.00 0.00 75 LEU B CA 5
ATOM 14464 C C . LEU B 1 75 ? 9.904 0.775 6.172 1.00 0.00 75 LEU B C 5
ATOM 14465 O O . LEU B 1 75 ? 9.531 1.943 6.290 1.00 0.00 75 LEU B O 5
ATOM 14481 N N . GLU B 1 76 ? 9.095 -0.267 6.349 1.00 0.00 76 GLU B N 5
ATOM 14482 C CA . GLU B 1 76 ? 7.692 -0.081 6.702 1.00 0.00 76 GLU B CA 5
ATOM 14483 C C . GLU B 1 76 ? 7.535 0.020 8.209 1.00 0.00 76 GLU B C 5
ATOM 14484 O O . GLU B 1 76 ? 7.834 -0.928 8.944 1.00 0.00 76 GLU B O 5
ATOM 14496 N N . LEU B 1 77 ? 7.066 1.177 8.672 1.00 0.00 77 LEU B N 5
ATOM 14497 C CA . LEU B 1 77 ? 6.866 1.398 10.105 1.00 0.00 77 LEU B CA 5
ATOM 14498 C C . LEU B 1 77 ? 5.440 1.832 10.380 1.00 0.00 77 LEU B C 5
ATOM 14499 O O . LEU B 1 77 ? 4.943 2.787 9.787 1.00 0.00 77 LEU B O 5
ATOM 14515 N N . ASN B 1 78 ? 4.789 1.133 11.309 1.00 0.00 78 ASN B N 5
ATOM 14516 C CA . ASN B 1 78 ? 3.411 1.468 11.674 1.00 0.00 78 ASN B CA 5
ATOM 14517 C C . ASN B 1 78 ? 3.269 1.580 13.179 1.00 0.00 78 ASN B C 5
ATOM 14518 O O . ASN B 1 78 ? 3.788 0.753 13.932 1.00 0.00 78 ASN B O 5
ATOM 14529 N N . ILE B 1 79 ? 2.586 2.637 13.640 1.00 0.00 79 ILE B N 5
ATOM 14530 C CA . ILE B 1 79 ? 2.402 2.857 15.072 1.00 0.00 79 ILE B CA 5
ATOM 14531 C C . ILE B 1 79 ? 0.940 3.166 15.365 1.00 0.00 79 ILE B C 5
ATOM 14532 O O . ILE B 1 79 ? 0.232 3.717 14.525 1.00 0.00 79 ILE B O 5
ATOM 14548 N N . THR B 1 80 ? 0.501 2.826 16.574 1.00 0.00 80 THR B N 5
ATOM 14549 C CA . THR B 1 80 ? -0.881 3.085 16.984 1.00 0.00 80 THR B CA 5
ATOM 14550 C C . THR B 1 80 ? -0.910 4.079 18.136 1.00 0.00 80 THR B C 5
ATOM 14551 O O . THR B 1 80 ? -0.475 3.778 19.247 1.00 0.00 80 THR B O 5
ATOM 14562 N N . LEU B 1 81 ? -1.415 5.281 17.858 1.00 0.00 81 LEU B N 5
ATOM 14563 C CA . LEU B 1 81 ? -1.477 6.321 18.866 1.00 0.00 81 LEU B CA 5
ATOM 14564 C C . LEU B 1 81 ? -2.748 6.175 19.719 1.00 0.00 81 LEU B C 5
ATOM 14565 O O . LEU B 1 81 ? -3.842 5.953 19.172 1.00 0.00 81 LEU B O 5
ATOM 14581 N N . PRO B 1 82 ? -2.624 6.312 21.020 1.00 0.00 82 PRO B N 5
ATOM 14582 C CA . PRO B 1 82 ? -3.774 6.206 21.948 1.00 0.00 82 PRO B CA 5
ATOM 14583 C C . PRO B 1 82 ? -4.673 7.434 21.891 1.00 0.00 82 PRO B C 5
ATOM 14584 O O . PRO B 1 82 ? -4.261 8.493 21.418 1.00 0.00 82 PRO B O 5
ATOM 14595 N N . GLU B 1 83 ? -5.898 7.291 22.393 1.00 0.00 83 GLU B N 5
ATOM 14596 C CA . GLU B 1 83 ? -6.847 8.405 22.409 1.00 0.00 83 GLU B CA 5
ATOM 14597 C C . GLU B 1 83 ? -7.180 8.796 23.849 1.00 0.00 83 GLU B C 5
ATOM 14598 O O . GLU B 1 83 ? -8.257 9.315 24.133 1.00 0.00 83 GLU B O 5
ATOM 14610 N N . GLN B 1 84 ? -6.249 8.539 24.759 1.00 0.00 84 GLN B N 5
ATOM 14611 C CA . GLN B 1 84 ? -6.463 8.872 26.164 1.00 0.00 84 GLN B CA 5
ATOM 14612 C C . GLN B 1 84 ? -6.478 10.385 26.357 1.00 0.00 84 GLN B C 5
ATOM 14613 O O . GLN B 1 84 ? -5.599 11.092 25.869 1.00 0.00 84 GLN B O 5
ATOM 14627 N N . LYS B 1 85 ? -7.482 10.873 27.075 1.00 0.00 85 LYS B N 5
ATOM 14628 C CA . LYS B 1 85 ? -7.605 12.303 27.325 1.00 0.00 85 LYS B CA 5
ATOM 14629 C C . LYS B 1 85 ? -6.479 12.784 28.229 1.00 0.00 85 LYS B C 5
ATOM 14630 O O . LYS B 1 85 ? -6.215 12.195 29.277 1.00 0.00 85 LYS B O 5
ATOM 14649 N N . LYS B 1 86 ? -5.817 13.858 27.817 1.00 0.00 86 LYS B N 5
ATOM 14650 C CA . LYS B 1 86 ? -4.712 14.413 28.598 1.00 0.00 86 LYS B CA 5
ATOM 14651 C C . LYS B 1 86 ? -4.674 15.926 28.465 1.00 0.00 86 LYS B C 5
ATOM 14652 O O . LYS B 1 86 ? -4.107 16.617 29.314 1.00 0.00 86 LYS B O 5
ATOM 14671 N N . VAL B 1 87 ? -5.275 16.442 27.396 1.00 0.00 87 VAL B N 5
ATOM 14672 C CA . VAL B 1 87 ? -5.303 17.887 27.160 1.00 0.00 87 VAL B CA 5
ATOM 14673 C C . VAL B 1 87 ? -6.736 18.362 26.950 1.00 0.00 87 VAL B C 5
ATOM 14674 O O . VAL B 1 87 ? -7.494 17.768 26.184 1.00 0.00 87 VAL B O 5
ATOM 14687 N N . LEU B 1 88 ? -7.098 19.444 27.629 1.00 0.00 88 LEU B N 5
ATOM 14688 C CA . LEU B 1 88 ? -8.439 19.997 27.504 1.00 0.00 88 LEU B CA 5
ATOM 14689 C C . LEU B 1 88 ? -8.573 20.806 26.224 1.00 0.00 88 LEU B C 5
ATOM 14690 O O . LEU B 1 88 ? -7.669 21.550 25.854 1.00 0.00 88 LEU B O 5
ATOM 14706 N N . GLU B 1 89 ? -9.711 20.654 25.553 1.00 0.00 89 GLU B N 5
ATOM 14707 C CA . GLU B 1 89 ? -9.953 21.377 24.311 1.00 0.00 89 GLU B CA 5
ATOM 14708 C C . GLU B 1 89 ? -10.296 22.836 24.601 1.00 0.00 89 GLU B C 5
ATOM 14709 O O . GLU B 1 89 ? -9.663 23.700 24.016 1.00 0.00 89 GLU B O 5
ATOM 14721 N N . MET A 1 1 ? 3.100 -9.678 -4.501 1.00 0.00 1 MET A N 6
ATOM 14722 C CA . MET A 1 1 ? 3.134 -8.318 -5.109 1.00 0.00 1 MET A CA 6
ATOM 14723 C C . MET A 1 1 ? 3.791 -7.349 -4.129 1.00 0.00 1 MET A C 6
ATOM 14724 O O . MET A 1 1 ? 3.110 -6.610 -3.422 1.00 0.00 1 MET A O 6
ATOM 14738 N N . SER A 1 2 ? 5.118 -7.358 -4.098 1.00 0.00 2 SER A N 6
ATOM 14739 C CA . SER A 1 2 ? 5.851 -6.474 -3.204 1.00 0.00 2 SER A CA 6
ATOM 14740 C C . SER A 1 2 ? 5.686 -5.020 -3.638 1.00 0.00 2 SER A C 6
ATOM 14741 O O . SER A 1 2 ? 5.505 -4.735 -4.821 1.00 0.00 2 SER A O 6
ATOM 14749 N N . LEU A 1 3 ? 5.745 -4.114 -2.675 1.00 0.00 3 LEU A N 6
ATOM 14750 C CA . LEU A 1 3 ? 5.595 -2.690 -2.961 1.00 0.00 3 LEU A CA 6
ATOM 14751 C C . LEU A 1 3 ? 6.718 -2.210 -3.871 1.00 0.00 3 LEU A C 6
ATOM 14752 O O . LEU A 1 3 ? 6.506 -1.385 -4.751 1.00 0.00 3 LEU A O 6
ATOM 14768 N N . ILE A 1 4 ? 7.917 -2.727 -3.651 1.00 0.00 4 ILE A N 6
ATOM 14769 C CA . ILE A 1 4 ? 9.070 -2.332 -4.459 1.00 0.00 4 ILE A CA 6
ATOM 14770 C C . ILE A 1 4 ? 8.687 -2.251 -5.935 1.00 0.00 4 ILE A C 6
ATOM 14771 O O . ILE A 1 4 ? 9.237 -1.459 -6.691 1.00 0.00 4 ILE A O 6
ATOM 14787 N N . GLU A 1 5 ? 7.719 -3.057 -6.339 1.00 0.00 5 GLU A N 6
ATOM 14788 C CA . GLU A 1 5 ? 7.274 -3.051 -7.725 1.00 0.00 5 GLU A CA 6
ATOM 14789 C C . GLU A 1 5 ? 6.325 -1.893 -7.999 1.00 0.00 5 GLU A C 6
ATOM 14790 O O . GLU A 1 5 ? 6.472 -1.177 -8.984 1.00 0.00 5 GLU A O 6
ATOM 14802 N N . LEU A 1 6 ? 5.332 -1.726 -7.139 1.00 0.00 6 LEU A N 6
ATOM 14803 C CA . LEU A 1 6 ? 4.353 -0.663 -7.327 1.00 0.00 6 LEU A CA 6
ATOM 14804 C C . LEU A 1 6 ? 4.939 0.705 -6.979 1.00 0.00 6 LEU A C 6
ATOM 14805 O O . LEU A 1 6 ? 4.936 1.629 -7.795 1.00 0.00 6 LEU A O 6
ATOM 14821 N N . LEU A 1 7 ? 5.445 0.824 -5.768 1.00 0.00 7 LEU A N 6
ATOM 14822 C CA . LEU A 1 7 ? 6.013 2.076 -5.310 1.00 0.00 7 LEU A CA 6
ATOM 14823 C C . LEU A 1 7 ? 7.105 2.548 -6.261 1.00 0.00 7 LEU A C 6
ATOM 14824 O O . LEU A 1 7 ? 7.303 3.755 -6.434 1.00 0.00 7 LEU A O 6
ATOM 14840 N N . PHE A 1 8 ? 7.825 1.595 -6.874 1.00 0.00 8 PHE A N 6
ATOM 14841 C CA . PHE A 1 8 ? 8.897 1.941 -7.804 1.00 0.00 8 PHE A CA 6
ATOM 14842 C C . PHE A 1 8 ? 8.553 1.454 -9.204 1.00 0.00 8 PHE A C 6
ATOM 14843 O O . PHE A 1 8 ? 8.054 2.220 -10.026 1.00 0.00 8 PHE A O 6
ATOM 14860 N N . GLY A 1 9 ? 8.828 0.183 -9.458 1.00 0.00 9 GLY A N 6
ATOM 14861 C CA . GLY A 1 9 ? 8.544 -0.397 -10.765 1.00 0.00 9 GLY A CA 6
ATOM 14862 C C . GLY A 1 9 ? 9.081 0.490 -11.872 1.00 0.00 9 GLY A C 6
ATOM 14863 O O . GLY A 1 9 ? 8.729 0.314 -13.037 1.00 0.00 9 GLY A O 6
ATOM 14867 N N . ARG A 1 10 ? 9.932 1.447 -11.508 1.00 0.00 10 ARG A N 6
ATOM 14868 C CA . ARG A 1 10 ? 10.508 2.364 -12.488 1.00 0.00 10 ARG A CA 6
ATOM 14869 C C . ARG A 1 10 ? 12.006 2.120 -12.633 1.00 0.00 10 ARG A C 6
ATOM 14870 O O . ARG A 1 10 ? 12.771 2.310 -11.687 1.00 0.00 10 ARG A O 6
ATOM 14891 N N . LYS A 1 11 ? 12.412 1.699 -13.826 1.00 0.00 11 LYS A N 6
ATOM 14892 C CA . LYS A 1 11 ? 13.820 1.432 -14.091 1.00 0.00 11 LYS A CA 6
ATOM 14893 C C . LYS A 1 11 ? 14.062 1.252 -15.585 1.00 0.00 11 LYS A C 6
ATOM 14894 O O . LYS A 1 11 ? 14.888 0.437 -15.997 1.00 0.00 11 LYS A O 6
ATOM 14913 N N . GLN A 1 12 ? 13.337 2.015 -16.395 1.00 0.00 12 GLN A N 6
ATOM 14914 C CA . GLN A 1 12 ? 13.480 1.926 -17.843 1.00 0.00 12 GLN A CA 6
ATOM 14915 C C . GLN A 1 12 ? 14.922 2.204 -18.255 1.00 0.00 12 GLN A C 6
ATOM 14916 O O . GLN A 1 12 ? 15.464 1.537 -19.135 1.00 0.00 12 GLN A O 6
ATOM 14930 N N . LYS A 1 13 ? 15.535 3.192 -17.616 1.00 0.00 13 LYS A N 6
ATOM 14931 C CA . LYS A 1 13 ? 16.913 3.545 -17.926 1.00 0.00 13 LYS A CA 6
ATOM 14932 C C . LYS A 1 13 ? 17.470 4.490 -16.871 1.00 0.00 13 LYS A C 6
ATOM 14933 O O . LYS A 1 13 ? 17.487 5.705 -17.064 1.00 0.00 13 LYS A O 6
ATOM 14952 N N . THR A 1 14 ? 17.928 3.925 -15.756 1.00 0.00 14 THR A N 6
ATOM 14953 C CA . THR A 1 14 ? 18.493 4.727 -14.669 1.00 0.00 14 THR A CA 6
ATOM 14954 C C . THR A 1 14 ? 19.916 4.279 -14.365 1.00 0.00 14 THR A C 6
ATOM 14955 O O . THR A 1 14 ? 20.165 3.100 -14.111 1.00 0.00 14 THR A O 6
ATOM 14966 N N . ALA A 1 15 ? 20.848 5.228 -14.393 1.00 0.00 15 ALA A N 6
ATOM 14967 C CA . ALA A 1 15 ? 22.253 4.931 -14.119 1.00 0.00 15 ALA A CA 6
ATOM 14968 C C . ALA A 1 15 ? 22.644 5.429 -12.733 1.00 0.00 15 ALA A C 6
ATOM 14969 O O . ALA A 1 15 ? 21.948 6.256 -12.141 1.00 0.00 15 ALA A O 6
ATOM 14976 N N . THR A 1 16 ? 23.757 4.921 -12.220 1.00 0.00 16 THR A N 6
ATOM 14977 C CA . THR A 1 16 ? 24.231 5.320 -10.901 1.00 0.00 16 THR A CA 6
ATOM 14978 C C . THR A 1 16 ? 24.362 6.837 -10.819 1.00 0.00 16 THR A C 6
ATOM 14979 O O . THR A 1 16 ? 25.290 7.421 -11.377 1.00 0.00 16 THR A O 6
ATOM 14990 N N . VAL A 1 17 ? 23.426 7.467 -10.119 1.00 0.00 17 VAL A N 6
ATOM 14991 C CA . VAL A 1 17 ? 23.443 8.918 -9.967 1.00 0.00 17 VAL A CA 6
ATOM 14992 C C . VAL A 1 17 ? 24.643 9.357 -9.137 1.00 0.00 17 VAL A C 6
ATOM 14993 O O . VAL A 1 17 ? 24.956 10.543 -9.065 1.00 0.00 17 VAL A O 6
ATOM 15006 N N . ALA A 1 18 ? 25.300 8.392 -8.501 1.00 0.00 18 ALA A N 6
ATOM 15007 C CA . ALA A 1 18 ? 26.463 8.689 -7.670 1.00 0.00 18 ALA A CA 6
ATOM 15008 C C . ALA A 1 18 ? 26.024 9.208 -6.304 1.00 0.00 18 ALA A C 6
ATOM 15009 O O . ALA A 1 18 ? 26.552 8.797 -5.271 1.00 0.00 18 ALA A O 6
ATOM 15016 N N . ARG A 1 19 ? 25.057 10.114 -6.311 1.00 0.00 19 ARG A N 6
ATOM 15017 C CA . ARG A 1 19 ? 24.552 10.691 -5.068 1.00 0.00 19 ARG A CA 6
ATOM 15018 C C . ARG A 1 19 ? 23.532 9.756 -4.429 1.00 0.00 19 ARG A C 6
ATOM 15019 O O . ARG A 1 19 ? 23.401 8.591 -4.821 1.00 0.00 19 ARG A O 6
ATOM 15040 N N . ASP A 1 20 ? 22.813 10.275 -3.437 1.00 0.00 20 ASP A N 6
ATOM 15041 C CA . ASP A 1 20 ? 21.799 9.482 -2.747 1.00 0.00 20 ASP A CA 6
ATOM 15042 C C . ASP A 1 20 ? 20.568 10.332 -2.468 1.00 0.00 20 ASP A C 6
ATOM 15043 O O . ASP A 1 20 ? 20.684 11.487 -2.081 1.00 0.00 20 ASP A O 6
ATOM 15052 N N . ARG A 1 21 ? 19.391 9.751 -2.672 1.00 0.00 21 ARG A N 6
ATOM 15053 C CA . ARG A 1 21 ? 18.131 10.466 -2.445 1.00 0.00 21 ARG A CA 6
ATOM 15054 C C . ARG A 1 21 ? 17.300 9.751 -1.393 1.00 0.00 21 ARG A C 6
ATOM 15055 O O . ARG A 1 21 ? 17.479 8.554 -1.163 1.00 0.00 21 ARG A O 6
ATOM 15076 N N . LEU A 1 22 ? 16.399 10.491 -0.751 1.00 0.00 22 LEU A N 6
ATOM 15077 C CA . LEU A 1 22 ? 15.539 9.921 0.285 1.00 0.00 22 LEU A CA 6
ATOM 15078 C C . LEU A 1 22 ? 14.094 10.345 0.074 1.00 0.00 22 LEU A C 6
ATOM 15079 O O . LEU A 1 22 ? 13.742 11.503 0.286 1.00 0.00 22 LEU A O 6
ATOM 15095 N N . GLN A 1 23 ? 13.257 9.391 -0.328 1.00 0.00 23 GLN A N 6
ATOM 15096 C CA . GLN A 1 23 ? 11.841 9.671 -0.554 1.00 0.00 23 GLN A CA 6
ATOM 15097 C C . GLN A 1 23 ? 11.023 9.174 0.629 1.00 0.00 23 GLN A C 6
ATOM 15098 O O . GLN A 1 23 ? 10.655 8.001 0.690 1.00 0.00 23 GLN A O 6
ATOM 15112 N N . ILE A 1 24 ? 10.747 10.071 1.574 1.00 0.00 24 ILE A N 6
ATOM 15113 C CA . ILE A 1 24 ? 9.983 9.705 2.765 1.00 0.00 24 ILE A CA 6
ATOM 15114 C C . ILE A 1 24 ? 8.525 10.129 2.631 1.00 0.00 24 ILE A C 6
ATOM 15115 O O . ILE A 1 24 ? 8.210 11.317 2.611 1.00 0.00 24 ILE A O 6
ATOM 15131 N N . ILE A 1 25 ? 7.638 9.142 2.548 1.00 0.00 25 ILE A N 6
ATOM 15132 C CA . ILE A 1 25 ? 6.205 9.409 2.433 1.00 0.00 25 ILE A CA 6
ATOM 15133 C C . ILE A 1 25 ? 5.504 9.022 3.726 1.00 0.00 25 ILE A C 6
ATOM 15134 O O . ILE A 1 25 ? 5.636 7.893 4.197 1.00 0.00 25 ILE A O 6
ATOM 15150 N N . ILE A 1 26 ? 4.771 9.969 4.302 1.00 0.00 26 ILE A N 6
ATOM 15151 C CA . ILE A 1 26 ? 4.059 9.728 5.561 1.00 0.00 26 ILE A CA 6
ATOM 15152 C C . ILE A 1 26 ? 2.551 9.783 5.346 1.00 0.00 26 ILE A C 6
ATOM 15153 O O . ILE A 1 26 ? 2.045 10.674 4.669 1.00 0.00 26 ILE A O 6
ATOM 15169 N N . ALA A 1 27 ? 1.842 8.822 5.932 1.00 0.00 27 ALA A N 6
ATOM 15170 C CA . ALA A 1 27 ? 0.384 8.763 5.817 1.00 0.00 27 ALA A CA 6
ATOM 15171 C C . ALA A 1 27 ? -0.234 8.525 7.186 1.00 0.00 27 ALA A C 6
ATOM 15172 O O . ALA A 1 27 ? -0.372 7.386 7.627 1.00 0.00 27 ALA A O 6
ATOM 15179 N N . GLN A 1 28 ? -0.608 9.613 7.854 1.00 0.00 28 GLN A N 6
ATOM 15180 C CA . GLN A 1 28 ? -1.210 9.522 9.181 1.00 0.00 28 GLN A CA 6
ATOM 15181 C C . GLN A 1 28 ? -2.734 9.568 9.083 1.00 0.00 28 GLN A C 6
ATOM 15182 O O . GLN A 1 28 ? -3.293 10.316 8.283 1.00 0.00 28 GLN A O 6
ATOM 15196 N N . GLU A 1 29 ? -3.400 8.769 9.909 1.00 0.00 29 GLU A N 6
ATOM 15197 C CA . GLU A 1 29 ? -4.862 8.734 9.925 1.00 0.00 29 GLU A CA 6
ATOM 15198 C C . GLU A 1 29 ? -5.365 8.916 11.348 1.00 0.00 29 GLU A C 6
ATOM 15199 O O . GLU A 1 29 ? -5.205 8.032 12.190 1.00 0.00 29 GLU A O 6
ATOM 15211 N N . ARG A 1 30 ? -5.958 10.079 11.620 1.00 0.00 30 ARG A N 6
ATOM 15212 C CA . ARG A 1 30 ? -6.456 10.378 12.965 1.00 0.00 30 ARG A CA 6
ATOM 15213 C C . ARG A 1 30 ? -7.975 10.270 13.017 1.00 0.00 30 ARG A C 6
ATOM 15214 O O . ARG A 1 30 ? -8.671 10.702 12.097 1.00 0.00 30 ARG A O 6
ATOM 15235 N N . ALA A 1 31 ? -8.486 9.695 14.103 1.00 0.00 31 ALA A N 6
ATOM 15236 C CA . ALA A 1 31 ? -9.925 9.550 14.265 1.00 0.00 31 ALA A CA 6
ATOM 15237 C C . ALA A 1 31 ? -10.544 10.880 14.678 1.00 0.00 31 ALA A C 6
ATOM 15238 O O . ALA A 1 31 ? -10.303 11.366 15.783 1.00 0.00 31 ALA A O 6
ATOM 15245 N N . GLN A 1 32 ? -11.339 11.466 13.784 1.00 0.00 32 GLN A N 6
ATOM 15246 C CA . GLN A 1 32 ? -11.984 12.748 14.065 1.00 0.00 32 GLN A CA 6
ATOM 15247 C C . GLN A 1 32 ? -12.449 12.814 15.518 1.00 0.00 32 GLN A C 6
ATOM 15248 O O . GLN A 1 32 ? -12.542 13.893 16.102 1.00 0.00 32 GLN A O 6
ATOM 15262 N N . GLU A 1 33 ? -12.736 11.651 16.091 1.00 0.00 33 GLU A N 6
ATOM 15263 C CA . GLU A 1 33 ? -13.185 11.584 17.477 1.00 0.00 33 GLU A CA 6
ATOM 15264 C C . GLU A 1 33 ? -12.044 11.943 18.422 1.00 0.00 33 GLU A C 6
ATOM 15265 O O . GLU A 1 33 ? -10.878 11.667 18.137 1.00 0.00 33 GLU A O 6
ATOM 15277 N N . GLY A 1 34 ? -12.387 12.555 19.551 1.00 0.00 34 GLY A N 6
ATOM 15278 C CA . GLY A 1 34 ? -11.383 12.946 20.537 1.00 0.00 34 GLY A CA 6
ATOM 15279 C C . GLY A 1 34 ? -10.829 14.334 20.230 1.00 0.00 34 GLY A C 6
ATOM 15280 O O . GLY A 1 34 ? -11.475 15.343 20.510 1.00 0.00 34 GLY A O 6
ATOM 15284 N N . GLN A 1 35 ? -9.634 14.375 19.654 1.00 0.00 35 GLN A N 6
ATOM 15285 C CA . GLN A 1 35 ? -9.004 15.646 19.312 1.00 0.00 35 GLN A CA 6
ATOM 15286 C C . GLN A 1 35 ? -7.898 15.427 18.286 1.00 0.00 35 GLN A C 6
ATOM 15287 O O . GLN A 1 35 ? -7.992 15.885 17.148 1.00 0.00 35 GLN A O 6
ATOM 15301 N N . THR A 1 36 ? -6.853 14.719 18.696 1.00 0.00 36 THR A N 6
ATOM 15302 C CA . THR A 1 36 ? -5.735 14.437 17.808 1.00 0.00 36 THR A CA 6
ATOM 15303 C C . THR A 1 36 ? -5.240 15.726 17.130 1.00 0.00 36 THR A C 6
ATOM 15304 O O . THR A 1 36 ? -5.758 16.126 16.087 1.00 0.00 36 THR A O 6
ATOM 15315 N N . PRO A 1 37 ? -4.262 16.379 17.703 1.00 0.00 37 PRO A N 6
ATOM 15316 C CA . PRO A 1 37 ? -3.703 17.643 17.144 1.00 0.00 37 PRO A CA 6
ATOM 15317 C C . PRO A 1 37 ? -2.725 17.380 16.002 1.00 0.00 37 PRO A C 6
ATOM 15318 O O . PRO A 1 37 ? -2.481 16.232 15.631 1.00 0.00 37 PRO A O 6
ATOM 15329 N N . ASP A 1 38 ? -2.175 18.454 15.449 1.00 0.00 38 ASP A N 6
ATOM 15330 C CA . ASP A 1 38 ? -1.230 18.332 14.347 1.00 0.00 38 ASP A CA 6
ATOM 15331 C C . ASP A 1 38 ? -0.033 17.483 14.760 1.00 0.00 38 ASP A C 6
ATOM 15332 O O . ASP A 1 38 ? 0.449 17.581 15.887 1.00 0.00 38 ASP A O 6
ATOM 15341 N N . TYR A 1 39 ? 0.440 16.648 13.837 1.00 0.00 39 TYR A N 6
ATOM 15342 C CA . TYR A 1 39 ? 1.590 15.778 14.103 1.00 0.00 39 TYR A CA 6
ATOM 15343 C C . TYR A 1 39 ? 2.642 15.928 13.009 1.00 0.00 39 TYR A C 6
ATOM 15344 O O . TYR A 1 39 ? 3.759 15.421 13.135 1.00 0.00 39 TYR A O 6
ATOM 15362 N N . LEU A 1 40 ? 2.283 16.623 11.938 1.00 0.00 40 LEU A N 6
ATOM 15363 C CA . LEU A 1 40 ? 3.208 16.831 10.833 1.00 0.00 40 LEU A CA 6
ATOM 15364 C C . LEU A 1 40 ? 4.368 17.723 11.266 1.00 0.00 40 LEU A C 6
ATOM 15365 O O . LEU A 1 40 ? 5.522 17.460 10.926 1.00 0.00 40 LEU A O 6
ATOM 15381 N N . PRO A 1 41 ? 4.080 18.767 11.995 1.00 0.00 41 PRO A N 6
ATOM 15382 C CA . PRO A 1 41 ? 5.116 19.722 12.474 1.00 0.00 41 PRO A CA 6
ATOM 15383 C C . PRO A 1 41 ? 6.125 19.049 13.402 1.00 0.00 41 PRO A C 6
ATOM 15384 O O . PRO A 1 41 ? 7.257 19.511 13.543 1.00 0.00 41 PRO A O 6
ATOM 15395 N N . THR A 1 42 ? 5.704 17.961 14.035 1.00 0.00 42 THR A N 6
ATOM 15396 C CA . THR A 1 42 ? 6.576 17.240 14.956 1.00 0.00 42 THR A CA 6
ATOM 15397 C C . THR A 1 42 ? 7.579 16.382 14.202 1.00 0.00 42 THR A C 6
ATOM 15398 O O . THR A 1 42 ? 8.787 16.494 14.410 1.00 0.00 42 THR A O 6
ATOM 15409 N N . LEU A 1 43 ? 7.072 15.515 13.331 1.00 0.00 43 LEU A N 6
ATOM 15410 C CA . LEU A 1 43 ? 7.937 14.631 12.563 1.00 0.00 43 LEU A CA 6
ATOM 15411 C C . LEU A 1 43 ? 8.814 15.429 11.607 1.00 0.00 43 LEU A C 6
ATOM 15412 O O . LEU A 1 43 ? 10.007 15.165 11.484 1.00 0.00 43 LEU A O 6
ATOM 15428 N N . ARG A 1 44 ? 8.219 16.401 10.930 1.00 0.00 44 ARG A N 6
ATOM 15429 C CA . ARG A 1 44 ? 8.965 17.218 9.982 1.00 0.00 44 ARG A CA 6
ATOM 15430 C C . ARG A 1 44 ? 10.112 17.933 10.675 1.00 0.00 44 ARG A C 6
ATOM 15431 O O . ARG A 1 44 ? 11.230 17.974 10.164 1.00 0.00 44 ARG A O 6
ATOM 15452 N N . LYS A 1 45 ? 9.831 18.508 11.829 1.00 0.00 45 LYS A N 6
ATOM 15453 C CA . LYS A 1 45 ? 10.856 19.236 12.558 1.00 0.00 45 LYS A CA 6
ATOM 15454 C C . LYS A 1 45 ? 12.011 18.316 12.948 1.00 0.00 45 LYS A C 6
ATOM 15455 O O . LYS A 1 45 ? 13.179 18.651 12.745 1.00 0.00 45 LYS A O 6
ATOM 15474 N N . ALA A 1 46 ? 11.680 17.160 13.509 1.00 0.00 46 ALA A N 6
ATOM 15475 C CA . ALA A 1 46 ? 12.701 16.208 13.930 1.00 0.00 46 ALA A CA 6
ATOM 15476 C C . ALA A 1 46 ? 13.543 15.765 12.747 1.00 0.00 46 ALA A C 6
ATOM 15477 O O . ALA A 1 46 ? 14.749 15.559 12.871 1.00 0.00 46 ALA A O 6
ATOM 15484 N N . LEU A 1 47 ? 12.904 15.626 11.597 1.00 0.00 47 LEU A N 6
ATOM 15485 C CA . LEU A 1 47 ? 13.610 15.209 10.388 1.00 0.00 47 LEU A CA 6
ATOM 15486 C C . LEU A 1 47 ? 14.516 16.319 9.867 1.00 0.00 47 LEU A C 6
ATOM 15487 O O . LEU A 1 47 ? 15.646 16.071 9.451 1.00 0.00 47 LEU A O 6
ATOM 15503 N N . MET A 1 48 ? 14.010 17.540 9.893 1.00 0.00 48 MET A N 6
ATOM 15504 C CA . MET A 1 48 ? 14.776 18.684 9.418 1.00 0.00 48 MET A CA 6
ATOM 15505 C C . MET A 1 48 ? 15.993 18.920 10.300 1.00 0.00 48 MET A C 6
ATOM 15506 O O . MET A 1 48 ? 17.049 19.341 9.822 1.00 0.00 48 MET A O 6
ATOM 15520 N N . GLU A 1 49 ? 15.840 18.644 11.587 1.00 0.00 49 GLU A N 6
ATOM 15521 C CA . GLU A 1 49 ? 16.934 18.825 12.533 1.00 0.00 49 GLU A CA 6
ATOM 15522 C C . GLU A 1 49 ? 17.894 17.640 12.493 1.00 0.00 49 GLU A C 6
ATOM 15523 O O . GLU A 1 49 ? 19.113 17.816 12.496 1.00 0.00 49 GLU A O 6
ATOM 15535 N N . VAL A 1 50 ? 17.340 16.436 12.442 1.00 0.00 50 VAL A N 6
ATOM 15536 C CA . VAL A 1 50 ? 18.164 15.234 12.396 1.00 0.00 50 VAL A CA 6
ATOM 15537 C C . VAL A 1 50 ? 18.977 15.191 11.108 1.00 0.00 50 VAL A C 6
ATOM 15538 O O . VAL A 1 50 ? 20.182 14.947 11.131 1.00 0.00 50 VAL A O 6
ATOM 15551 N N . LEU A 1 51 ? 18.308 15.417 9.982 1.00 0.00 51 LEU A N 6
ATOM 15552 C CA . LEU A 1 51 ? 18.985 15.386 8.699 1.00 0.00 51 LEU A CA 6
ATOM 15553 C C . LEU A 1 51 ? 20.101 16.415 8.660 1.00 0.00 51 LEU A C 6
ATOM 15554 O O . LEU A 1 51 ? 21.257 16.080 8.412 1.00 0.00 51 LEU A O 6
ATOM 15570 N N . SER A 1 52 ? 19.760 17.667 8.922 1.00 0.00 52 SER A N 6
ATOM 15571 C CA . SER A 1 52 ? 20.753 18.730 8.907 1.00 0.00 52 SER A CA 6
ATOM 15572 C C . SER A 1 52 ? 21.945 18.365 9.781 1.00 0.00 52 SER A C 6
ATOM 15573 O O . SER A 1 52 ? 23.064 18.812 9.538 1.00 0.00 52 SER A O 6
ATOM 15581 N N . LYS A 1 53 ? 21.701 17.550 10.803 1.00 0.00 53 LYS A N 6
ATOM 15582 C CA . LYS A 1 53 ? 22.769 17.133 11.711 1.00 0.00 53 LYS A CA 6
ATOM 15583 C C . LYS A 1 53 ? 23.387 15.809 11.268 1.00 0.00 53 LYS A C 6
ATOM 15584 O O . LYS A 1 53 ? 24.544 15.763 10.856 1.00 0.00 53 LYS A O 6
ATOM 15603 N N . TYR A 1 54 ? 22.614 14.738 11.379 1.00 0.00 54 TYR A N 6
ATOM 15604 C CA . TYR A 1 54 ? 23.096 13.413 11.007 1.00 0.00 54 TYR A CA 6
ATOM 15605 C C . TYR A 1 54 ? 23.457 13.356 9.531 1.00 0.00 54 TYR A C 6
ATOM 15606 O O . TYR A 1 54 ? 24.266 12.525 9.120 1.00 0.00 54 TYR A O 6
ATOM 15624 N N . VAL A 1 55 ? 22.856 14.238 8.734 1.00 0.00 55 VAL A N 6
ATOM 15625 C CA . VAL A 1 55 ? 23.119 14.268 7.297 1.00 0.00 55 VAL A CA 6
ATOM 15626 C C . VAL A 1 55 ? 23.600 15.648 6.872 1.00 0.00 55 VAL A C 6
ATOM 15627 O O . VAL A 1 55 ? 23.346 16.644 7.551 1.00 0.00 55 VAL A O 6
ATOM 15640 N N . ASN A 1 56 ? 24.311 15.700 5.751 1.00 0.00 56 ASN A N 6
ATOM 15641 C CA . ASN A 1 56 ? 24.837 16.966 5.246 1.00 0.00 56 ASN A CA 6
ATOM 15642 C C . ASN A 1 56 ? 23.972 17.491 4.108 1.00 0.00 56 ASN A C 6
ATOM 15643 O O . ASN A 1 56 ? 24.181 17.146 2.947 1.00 0.00 56 ASN A O 6
ATOM 15654 N N . VAL A 1 57 ? 23.001 18.335 4.449 1.00 0.00 57 VAL A N 6
ATOM 15655 C CA . VAL A 1 57 ? 22.113 18.914 3.445 1.00 0.00 57 VAL A CA 6
ATOM 15656 C C . VAL A 1 57 ? 21.645 20.297 3.884 1.00 0.00 57 VAL A C 6
ATOM 15657 O O . VAL A 1 57 ? 21.281 20.500 5.043 1.00 0.00 57 VAL A O 6
ATOM 15670 N N . SER A 1 58 ? 21.650 21.241 2.951 1.00 0.00 58 SER A N 6
ATOM 15671 C CA . SER A 1 58 ? 21.216 22.603 3.247 1.00 0.00 58 SER A CA 6
ATOM 15672 C C . SER A 1 58 ? 19.709 22.737 3.056 1.00 0.00 58 SER A C 6
ATOM 15673 O O . SER A 1 58 ? 19.111 22.037 2.239 1.00 0.00 58 SER A O 6
ATOM 15681 N N . LEU A 1 59 ? 19.103 23.646 3.809 1.00 0.00 59 LEU A N 6
ATOM 15682 C CA . LEU A 1 59 ? 17.665 23.871 3.718 1.00 0.00 59 LEU A CA 6
ATOM 15683 C C . LEU A 1 59 ? 17.279 24.272 2.303 1.00 0.00 59 LEU A C 6
ATOM 15684 O O . LEU A 1 59 ? 16.101 24.457 2.001 1.00 0.00 59 LEU A O 6
ATOM 15700 N N . ASP A 1 60 ? 18.277 24.406 1.440 1.00 0.00 60 ASP A N 6
ATOM 15701 C CA . ASP A 1 60 ? 18.031 24.787 0.057 1.00 0.00 60 ASP A CA 6
ATOM 15702 C C . ASP A 1 60 ? 17.783 23.558 -0.807 1.00 0.00 60 ASP A C 6
ATOM 15703 O O . ASP A 1 60 ? 17.107 23.644 -1.830 1.00 0.00 60 ASP A O 6
ATOM 15712 N N . ASN A 1 61 ? 18.329 22.411 -0.392 1.00 0.00 61 ASN A N 6
ATOM 15713 C CA . ASN A 1 61 ? 18.157 21.173 -1.147 1.00 0.00 61 ASN A CA 6
ATOM 15714 C C . ASN A 1 61 ? 17.018 20.352 -0.567 1.00 0.00 61 ASN A C 6
ATOM 15715 O O . ASN A 1 61 ? 16.868 19.174 -0.885 1.00 0.00 61 ASN A O 6
ATOM 15726 N N . ILE A 1 62 ? 16.216 20.973 0.291 1.00 0.00 62 ILE A N 6
ATOM 15727 C CA . ILE A 1 62 ? 15.092 20.282 0.915 1.00 0.00 62 ILE A CA 6
ATOM 15728 C C . ILE A 1 62 ? 13.795 20.569 0.191 1.00 0.00 62 ILE A C 6
ATOM 15729 O O . ILE A 1 62 ? 13.332 21.707 0.141 1.00 0.00 62 ILE A O 6
ATOM 15745 N N . ARG A 1 63 ? 13.208 19.512 -0.368 1.00 0.00 63 ARG A N 6
ATOM 15746 C CA . ARG A 1 63 ? 11.952 19.646 -1.085 1.00 0.00 63 ARG A CA 6
ATOM 15747 C C . ARG A 1 63 ? 10.788 19.295 -0.180 1.00 0.00 63 ARG A C 6
ATOM 15748 O O . ARG A 1 63 ? 10.504 18.124 0.057 1.00 0.00 63 ARG A O 6
ATOM 15769 N N . ILE A 1 64 ? 10.115 20.323 0.321 1.00 0.00 64 ILE A N 6
ATOM 15770 C CA . ILE A 1 64 ? 8.979 20.118 1.210 1.00 0.00 64 ILE A CA 6
ATOM 15771 C C . ILE A 1 64 ? 7.664 20.120 0.430 1.00 0.00 64 ILE A C 6
ATOM 15772 O O . ILE A 1 64 ? 7.439 20.967 -0.433 1.00 0.00 64 ILE A O 6
ATOM 15788 N N . SER A 1 65 ? 6.793 19.172 0.744 1.00 0.00 65 SER A N 6
ATOM 15789 C CA . SER A 1 65 ? 5.502 19.094 0.073 1.00 0.00 65 SER A CA 6
ATOM 15790 C C . SER A 1 65 ? 4.440 18.573 1.034 1.00 0.00 65 SER A C 6
ATOM 15791 O O . SER A 1 65 ? 4.291 17.366 1.210 1.00 0.00 65 SER A O 6
ATOM 15799 N N . GLN A 1 66 ? 3.703 19.492 1.653 1.00 0.00 66 GLN A N 6
ATOM 15800 C CA . GLN A 1 66 ? 2.652 19.113 2.595 1.00 0.00 66 GLN A CA 6
ATOM 15801 C C . GLN A 1 66 ? 1.317 18.967 1.880 1.00 0.00 66 GLN A C 6
ATOM 15802 O O . GLN A 1 66 ? 1.050 19.660 0.899 1.00 0.00 66 GLN A O 6
ATOM 15816 N N . GLU A 1 67 ? 0.480 18.060 2.383 1.00 0.00 67 GLU A N 6
ATOM 15817 C CA . GLU A 1 67 ? -0.835 17.829 1.791 1.00 0.00 67 GLU A CA 6
ATOM 15818 C C . GLU A 1 67 ? -1.806 17.300 2.839 1.00 0.00 67 GLU A C 6
ATOM 15819 O O . GLU A 1 67 ? -1.430 16.531 3.721 1.00 0.00 67 GLU A O 6
ATOM 15831 N N . LYS A 1 68 ? -3.061 17.723 2.729 1.00 0.00 68 LYS A N 6
ATOM 15832 C CA . LYS A 1 68 ? -4.091 17.289 3.667 1.00 0.00 68 LYS A CA 6
ATOM 15833 C C . LYS A 1 68 ? -5.401 17.011 2.942 1.00 0.00 68 LYS A C 6
ATOM 15834 O O . LYS A 1 68 ? -5.719 17.661 1.946 1.00 0.00 68 LYS A O 6
ATOM 15853 N N . GLN A 1 69 ? -6.161 16.047 3.451 1.00 0.00 69 GLN A N 6
ATOM 15854 C CA . GLN A 1 69 ? -7.438 15.698 2.845 1.00 0.00 69 GLN A CA 6
ATOM 15855 C C . GLN A 1 69 ? -8.330 14.999 3.864 1.00 0.00 69 GLN A C 6
ATOM 15856 O O . GLN A 1 69 ? -8.233 13.788 4.053 1.00 0.00 69 GLN A O 6
ATOM 15870 N N . ASP A 1 70 ? -9.193 15.773 4.519 1.00 0.00 70 ASP A N 6
ATOM 15871 C CA . ASP A 1 70 ? -10.097 15.219 5.523 1.00 0.00 70 ASP A CA 6
ATOM 15872 C C . ASP A 1 70 ? -9.317 14.764 6.753 1.00 0.00 70 ASP A C 6
ATOM 15873 O O . ASP A 1 70 ? -8.247 15.293 7.050 1.00 0.00 70 ASP A O 6
ATOM 15882 N N . GLY A 1 71 ? -9.861 13.781 7.463 1.00 0.00 71 GLY A N 6
ATOM 15883 C CA . GLY A 1 71 ? -9.209 13.261 8.661 1.00 0.00 71 GLY A CA 6
ATOM 15884 C C . GLY A 1 71 ? -7.886 12.587 8.316 1.00 0.00 71 GLY A C 6
ATOM 15885 O O . GLY A 1 71 ? -7.223 12.009 9.186 1.00 0.00 71 GLY A O 6
ATOM 15889 N N . MET A 1 72 ? -7.507 12.660 7.039 1.00 0.00 72 MET A N 6
ATOM 15890 C CA . MET A 1 72 ? -6.259 12.056 6.574 1.00 0.00 72 MET A CA 6
ATOM 15891 C C . MET A 1 72 ? -5.273 13.130 6.140 1.00 0.00 72 MET A C 6
ATOM 15892 O O . MET A 1 72 ? -5.630 14.051 5.407 1.00 0.00 72 MET A O 6
ATOM 15906 N N . ASP A 1 73 ? -4.029 13.001 6.594 1.00 0.00 73 ASP A N 6
ATOM 15907 C CA . ASP A 1 73 ? -2.985 13.965 6.244 1.00 0.00 73 ASP A CA 6
ATOM 15908 C C . ASP A 1 73 ? -1.741 13.236 5.760 1.00 0.00 73 ASP A C 6
ATOM 15909 O O . ASP A 1 73 ? -1.459 12.122 6.197 1.00 0.00 73 ASP A O 6
ATOM 15918 N N . VAL A 1 74 ? -1.005 13.864 4.849 1.00 0.00 74 VAL A N 6
ATOM 15919 C CA . VAL A 1 74 ? 0.207 13.257 4.304 1.00 0.00 74 VAL A CA 6
ATOM 15920 C C . VAL A 1 74 ? 1.339 14.275 4.258 1.00 0.00 74 VAL A C 6
ATOM 15921 O O . VAL A 1 74 ? 1.106 15.484 4.330 1.00 0.00 74 VAL A O 6
ATOM 15934 N N . LEU A 1 75 ? 2.564 13.779 4.123 1.00 0.00 75 LEU A N 6
ATOM 15935 C CA . LEU A 1 75 ? 3.726 14.657 4.049 1.00 0.00 75 LEU A CA 6
ATOM 15936 C C . LEU A 1 75 ? 4.794 14.052 3.146 1.00 0.00 75 LEU A C 6
ATOM 15937 O O . LEU A 1 75 ? 5.463 13.088 3.523 1.00 0.00 75 LEU A O 6
ATOM 15953 N N . GLU A 1 76 ? 4.957 14.631 1.962 1.00 0.00 76 GLU A N 6
ATOM 15954 C CA . GLU A 1 76 ? 5.960 14.153 1.014 1.00 0.00 76 GLU A CA 6
ATOM 15955 C C . GLU A 1 76 ? 7.245 14.951 1.165 1.00 0.00 76 GLU A C 6
ATOM 15956 O O . GLU A 1 76 ? 7.244 16.179 1.046 1.00 0.00 76 GLU A O 6
ATOM 15968 N N . LEU A 1 77 ? 8.341 14.247 1.441 1.00 0.00 77 LEU A N 6
ATOM 15969 C CA . LEU A 1 77 ? 9.636 14.893 1.615 1.00 0.00 77 LEU A CA 6
ATOM 15970 C C . LEU A 1 77 ? 10.708 14.185 0.798 1.00 0.00 77 LEU A C 6
ATOM 15971 O O . LEU A 1 77 ? 10.903 12.979 0.929 1.00 0.00 77 LEU A O 6
ATOM 15987 N N . ASN A 1 78 ? 11.419 14.950 -0.026 1.00 0.00 78 ASN A N 6
ATOM 15988 C CA . ASN A 1 78 ? 12.498 14.394 -0.848 1.00 0.00 78 ASN A CA 6
ATOM 15989 C C . ASN A 1 78 ? 13.797 15.140 -0.566 1.00 0.00 78 ASN A C 6
ATOM 15990 O O . ASN A 1 78 ? 13.876 16.348 -0.779 1.00 0.00 78 ASN A O 6
ATOM 16001 N N . ILE A 1 79 ? 14.806 14.419 -0.077 1.00 0.00 79 ILE A N 6
ATOM 16002 C CA . ILE A 1 79 ? 16.098 15.033 0.247 1.00 0.00 79 ILE A CA 6
ATOM 16003 C C . ILE A 1 79 ? 17.182 14.489 -0.671 1.00 0.00 79 ILE A C 6
ATOM 16004 O O . ILE A 1 79 ? 17.235 13.289 -0.950 1.00 0.00 79 ILE A O 6
ATOM 16020 N N . THR A 1 80 ? 18.055 15.377 -1.135 1.00 0.00 80 THR A N 6
ATOM 16021 C CA . THR A 1 80 ? 19.153 14.980 -2.008 1.00 0.00 80 THR A CA 6
ATOM 16022 C C . THR A 1 80 ? 20.463 15.031 -1.241 1.00 0.00 80 THR A C 6
ATOM 16023 O O . THR A 1 80 ? 20.978 16.110 -0.941 1.00 0.00 80 THR A O 6
ATOM 16034 N N . LEU A 1 81 ? 20.997 13.857 -0.917 1.00 0.00 81 LEU A N 6
ATOM 16035 C CA . LEU A 1 81 ? 22.244 13.779 -0.172 1.00 0.00 81 LEU A CA 6
ATOM 16036 C C . LEU A 1 81 ? 23.440 13.969 -1.110 1.00 0.00 81 LEU A C 6
ATOM 16037 O O . LEU A 1 81 ? 23.436 13.463 -2.244 1.00 0.00 81 LEU A O 6
ATOM 16053 N N . PRO A 1 82 ? 24.456 14.671 -0.651 1.00 0.00 82 PRO A N 6
ATOM 16054 C CA . PRO A 1 82 ? 25.679 14.942 -1.457 1.00 0.00 82 PRO A CA 6
ATOM 16055 C C . PRO A 1 82 ? 26.525 13.689 -1.656 1.00 0.00 82 PRO A C 6
ATOM 16056 O O . PRO A 1 82 ? 26.126 12.587 -1.278 1.00 0.00 82 PRO A O 6
ATOM 16067 N N . GLU A 1 83 ? 27.697 13.871 -2.256 1.00 0.00 83 GLU A N 6
ATOM 16068 C CA . GLU A 1 83 ? 28.605 12.753 -2.508 1.00 0.00 83 GLU A CA 6
ATOM 16069 C C . GLU A 1 83 ? 29.516 12.533 -1.301 1.00 0.00 83 GLU A C 6
ATOM 16070 O O . GLU A 1 83 ? 30.203 11.518 -1.212 1.00 0.00 83 GLU A O 6
ATOM 16082 N N . GLN A 1 84 ? 29.518 13.494 -0.384 1.00 0.00 84 GLN A N 6
ATOM 16083 C CA . GLN A 1 84 ? 30.350 13.392 0.811 1.00 0.00 84 GLN A CA 6
ATOM 16084 C C . GLN A 1 84 ? 31.814 13.186 0.427 1.00 0.00 84 GLN A C 6
ATOM 16085 O O . GLN A 1 84 ? 32.588 14.140 0.353 1.00 0.00 84 GLN A O 6
ATOM 16099 N N . LYS A 1 85 ? 32.187 11.933 0.188 1.00 0.00 85 LYS A N 6
ATOM 16100 C CA . LYS A 1 85 ? 33.560 11.614 -0.181 1.00 0.00 85 LYS A CA 6
ATOM 16101 C C . LYS A 1 85 ? 34.055 12.553 -1.271 1.00 0.00 85 LYS A C 6
ATOM 16102 O O . LYS A 1 85 ? 33.678 12.424 -2.437 1.00 0.00 85 LYS A O 6
ATOM 16121 N N . LYS A 1 86 ? 34.902 13.498 -0.882 1.00 0.00 86 LYS A N 6
ATOM 16122 C CA . LYS A 1 86 ? 35.447 14.458 -1.831 1.00 0.00 86 LYS A CA 6
ATOM 16123 C C . LYS A 1 86 ? 36.534 15.302 -1.179 1.00 0.00 86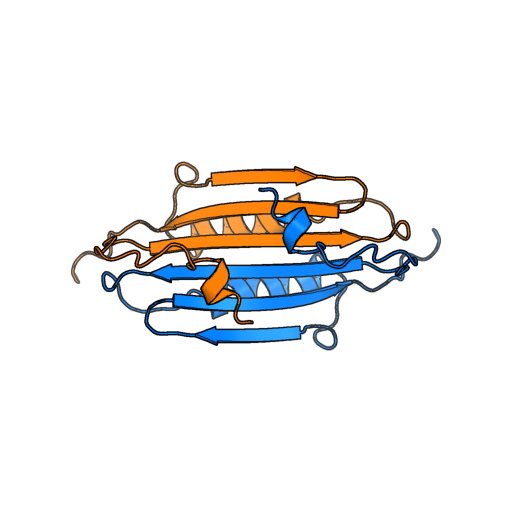 LYS A C 6
ATOM 16124 O O . LYS A 1 86 ? 37.451 15.773 -1.848 1.00 0.00 86 LYS A O 6
ATOM 16143 N N . VAL A 1 87 ? 36.424 15.493 0.134 1.00 0.00 87 VAL A N 6
ATOM 16144 C CA . VAL A 1 87 ? 37.404 16.288 0.872 1.00 0.00 87 VAL A CA 6
ATOM 16145 C C . VAL A 1 87 ? 37.776 15.600 2.181 1.00 0.00 87 VAL A C 6
ATOM 16146 O O . VAL A 1 87 ? 38.797 15.914 2.791 1.00 0.00 87 VAL A O 6
ATOM 16159 N N . LEU A 1 88 ? 36.937 14.665 2.611 1.00 0.00 88 LEU A N 6
ATOM 16160 C CA . LEU A 1 88 ? 37.182 13.947 3.855 1.00 0.00 88 LEU A CA 6
ATOM 16161 C C . LEU A 1 88 ? 38.470 13.138 3.758 1.00 0.00 88 LEU A C 6
ATOM 16162 O O . LEU A 1 88 ? 39.256 13.088 4.704 1.00 0.00 88 LEU A O 6
ATOM 16178 N N . GLU A 1 89 ? 38.678 12.508 2.610 1.00 0.00 89 GLU A N 6
ATOM 16179 C CA . GLU A 1 89 ? 39.875 11.706 2.398 1.00 0.00 89 GLU A CA 6
ATOM 16180 C C . GLU A 1 89 ? 40.097 10.759 3.573 1.00 0.00 89 GLU A C 6
ATOM 16181 O O . GLU A 1 89 ? 40.485 9.627 3.331 1.00 0.00 89 GLU A O 6
ATOM 16193 N N . MET B 1 1 ? -4.153 12.327 -10.723 1.00 0.00 1 MET B N 6
ATOM 16194 C CA . MET B 1 1 ? -4.174 11.020 -10.002 1.00 0.00 1 MET B CA 6
ATOM 16195 C C . MET B 1 1 ? -3.376 11.164 -8.711 1.00 0.00 1 MET B C 6
ATOM 16196 O O . MET B 1 1 ? -2.219 10.755 -8.632 1.00 0.00 1 MET B O 6
ATOM 16210 N N . SER B 1 2 ? -4.003 11.748 -7.701 1.00 0.00 2 SER B N 6
ATOM 16211 C CA . SER B 1 2 ? -3.336 11.943 -6.422 1.00 0.00 2 SER B CA 6
ATOM 16212 C C . SER B 1 2 ? -3.019 10.599 -5.774 1.00 0.00 2 SER B C 6
ATOM 16213 O O . SER B 1 2 ? -3.739 9.620 -5.970 1.00 0.00 2 SER B O 6
ATOM 16221 N N . LEU B 1 3 ? -1.941 10.562 -5.007 1.00 0.00 3 LEU B N 6
ATOM 16222 C CA . LEU B 1 3 ? -1.529 9.336 -4.332 1.00 0.00 3 LEU B CA 6
ATOM 16223 C C . LEU B 1 3 ? -2.599 8.892 -3.342 1.00 0.00 3 LEU B C 6
ATOM 16224 O O . LEU B 1 3 ? -2.852 7.706 -3.180 1.00 0.00 3 LEU B O 6
ATOM 16240 N N . ILE B 1 4 ? -3.215 9.855 -2.672 1.00 0.00 4 ILE B N 6
ATOM 16241 C CA . ILE B 1 4 ? -4.253 9.544 -1.689 1.00 0.00 4 ILE B CA 6
ATOM 16242 C C . ILE B 1 4 ? -5.181 8.453 -2.215 1.00 0.00 4 ILE B C 6
ATOM 16243 O O . ILE B 1 4 ? -5.720 7.655 -1.453 1.00 0.00 4 ILE B O 6
ATOM 16259 N N . GLU B 1 5 ? -5.345 8.399 -3.526 1.00 0.00 5 GLU B N 6
ATOM 16260 C CA . GLU B 1 5 ? -6.203 7.386 -4.127 1.00 0.00 5 GLU B CA 6
ATOM 16261 C C . GLU B 1 5 ? -5.491 6.044 -4.231 1.00 0.00 5 GLU B C 6
ATOM 16262 O O . GLU B 1 5 ? -6.042 5.011 -3.870 1.00 0.00 5 GLU B O 6
ATOM 16274 N N . LEU B 1 6 ? -4.275 6.058 -4.754 1.00 0.00 6 LEU B N 6
ATOM 16275 C CA . LEU B 1 6 ? -3.522 4.820 -4.923 1.00 0.00 6 LEU B CA 6
ATOM 16276 C C . LEU B 1 6 ? -2.996 4.297 -3.586 1.00 0.00 6 LEU B C 6
ATOM 16277 O O . LEU B 1 6 ? -3.274 3.165 -3.189 1.00 0.00 6 LEU B O 6
ATOM 16293 N N . LEU B 1 7 ? -2.241 5.132 -2.899 1.00 0.00 7 LEU B N 6
ATOM 16294 C CA . LEU B 1 7 ? -1.666 4.747 -1.626 1.00 0.00 7 LEU B CA 6
ATOM 16295 C C . LEU B 1 7 ? -2.752 4.268 -0.670 1.00 0.00 7 LEU B C 6
ATOM 16296 O O . LEU B 1 7 ? -2.502 3.404 0.176 1.00 0.00 7 LEU B O 6
ATOM 16312 N N . PHE B 1 8 ? -3.960 4.839 -0.795 1.00 0.00 8 PHE B N 6
ATOM 16313 C CA . PHE B 1 8 ? -5.071 4.455 0.074 1.00 0.00 8 PHE B CA 6
ATOM 16314 C C . PHE B 1 8 ? -6.183 3.822 -0.747 1.00 0.00 8 PHE B C 6
ATOM 16315 O O . PHE B 1 8 ? -6.282 2.599 -0.830 1.00 0.00 8 PHE B O 6
ATOM 16332 N N . GLY B 1 9 ? -7.015 4.665 -1.342 1.00 0.00 9 GLY B N 6
ATOM 16333 C CA . GLY B 1 9 ? -8.122 4.177 -2.151 1.00 0.00 9 GLY B CA 6
ATOM 16334 C C . GLY B 1 9 ? -8.891 3.097 -1.412 1.00 0.00 9 GLY B C 6
ATOM 16335 O O . GLY B 1 9 ? -9.650 2.345 -2.019 1.00 0.00 9 GLY B O 6
ATOM 16339 N N . ARG B 1 10 ? -8.689 3.020 -0.097 1.00 0.00 10 ARG B N 6
ATOM 16340 C CA . ARG B 1 10 ? -9.372 2.018 0.717 1.00 0.00 10 ARG B CA 6
ATOM 16341 C C . ARG B 1 10 ? -10.308 2.688 1.714 1.00 0.00 10 ARG B C 6
ATOM 16342 O O . ARG B 1 10 ? -9.869 3.421 2.599 1.00 0.00 10 ARG B O 6
ATOM 16363 N N . LYS B 1 11 ? -11.602 2.428 1.561 1.00 0.00 11 LYS B N 6
ATOM 16364 C CA . LYS B 1 11 ? -12.600 3.009 2.449 1.00 0.00 11 LYS B CA 6
ATOM 16365 C C . LYS B 1 11 ? -13.956 2.340 2.248 1.00 0.00 11 LYS B C 6
ATOM 16366 O O . LYS B 1 11 ? -14.995 2.996 2.310 1.00 0.00 11 LYS B O 6
ATOM 16385 N N . GLN B 1 12 ? -13.938 1.036 1.999 1.00 0.00 12 GLN B N 6
ATOM 16386 C CA . GLN B 1 12 ? -15.175 0.294 1.783 1.00 0.00 12 GLN B CA 6
ATOM 16387 C C . GLN B 1 12 ? -16.091 0.413 2.996 1.00 0.00 12 GLN B C 6
ATOM 16388 O O . GLN B 1 12 ? -17.303 0.574 2.856 1.00 0.00 12 GLN B O 6
ATOM 16402 N N . LYS B 1 13 ? -15.505 0.331 4.183 1.00 0.00 13 LYS B N 6
ATOM 16403 C CA . LYS B 1 13 ? -16.281 0.431 5.412 1.00 0.00 13 LYS B CA 6
ATOM 16404 C C . LYS B 1 13 ? -15.360 0.622 6.608 1.00 0.00 13 LYS B C 6
ATOM 16405 O O . LYS B 1 13 ? -15.039 -0.335 7.312 1.00 0.00 13 LYS B O 6
ATOM 16424 N N . THR B 1 14 ? -14.940 1.864 6.836 1.00 0.00 14 THR B N 6
ATOM 16425 C CA . THR B 1 14 ? -14.052 2.179 7.956 1.00 0.00 14 THR B CA 6
ATOM 16426 C C . THR B 1 14 ? -14.685 3.236 8.851 1.00 0.00 14 THR B C 6
ATOM 16427 O O . THR B 1 14 ? -15.081 4.303 8.383 1.00 0.00 14 THR B O 6
ATOM 16438 N N . ALA B 1 15 ? -14.776 2.932 10.144 1.00 0.00 15 ALA B N 6
ATOM 16439 C CA . ALA B 1 15 ? -15.364 3.861 11.110 1.00 0.00 15 ALA B CA 6
ATOM 16440 C C . ALA B 1 15 ? -14.277 4.489 11.973 1.00 0.00 15 ALA B C 6
ATOM 16441 O O . ALA B 1 15 ? -13.151 3.992 12.033 1.00 0.00 15 ALA B O 6
ATOM 16448 N N . THR B 1 16 ? -14.620 5.587 12.637 1.00 0.00 16 THR B N 6
ATOM 16449 C CA . THR B 1 16 ? -13.665 6.280 13.493 1.00 0.00 16 THR B CA 6
ATOM 16450 C C . THR B 1 16 ? -13.071 5.318 14.516 1.00 0.00 16 THR B C 6
ATOM 16451 O O . THR B 1 16 ? -13.731 4.938 15.483 1.00 0.00 16 THR B O 6
ATOM 16462 N N . VAL B 1 17 ? -11.821 4.929 14.295 1.00 0.00 17 VAL B N 6
ATOM 16463 C CA . VAL B 1 17 ? -11.143 4.011 15.201 1.00 0.00 17 VAL B CA 6
ATOM 16464 C C . VAL B 1 17 ? -10.912 4.666 16.557 1.00 0.00 17 VAL B C 6
ATOM 16465 O O . VAL B 1 17 ? -10.561 3.995 17.525 1.00 0.00 17 VAL B O 6
ATOM 16478 N N . ALA B 1 18 ? -11.102 5.981 16.614 1.00 0.00 18 ALA B N 6
ATOM 16479 C CA . ALA B 1 18 ? -10.906 6.725 17.855 1.00 0.00 18 ALA B CA 6
ATOM 16480 C C . ALA B 1 18 ? -9.424 7.004 18.081 1.00 0.00 18 ALA B C 6
ATOM 16481 O O . ALA B 1 18 ? -9.039 8.116 18.445 1.00 0.00 18 ALA B O 6
ATOM 16488 N N . ARG B 1 19 ? -8.601 5.989 17.864 1.00 0.00 19 ARG B N 6
ATOM 16489 C CA . ARG B 1 19 ? -7.159 6.131 18.048 1.00 0.00 19 ARG B CA 6
ATOM 16490 C C . ARG B 1 19 ? -6.532 6.764 16.813 1.00 0.00 19 ARG B C 6
ATOM 16491 O O . ARG B 1 19 ? -7.233 7.284 15.938 1.00 0.00 19 ARG B O 6
ATOM 16512 N N . ASP B 1 20 ? -5.204 6.720 16.750 1.00 0.00 20 ASP B N 6
ATOM 16513 C CA . ASP B 1 20 ? -4.482 7.288 15.614 1.00 0.00 20 ASP B CA 6
ATOM 16514 C C . ASP B 1 20 ? -3.334 6.378 15.211 1.00 0.00 20 ASP B C 6
ATOM 16515 O O . ASP B 1 20 ? -2.625 5.857 16.061 1.00 0.00 20 ASP B O 6
ATOM 16524 N N . ARG B 1 21 ? -3.156 6.190 13.907 1.00 0.00 21 ARG B N 6
ATOM 16525 C CA . ARG B 1 21 ? -2.084 5.333 13.394 1.00 0.00 21 ARG B CA 6
ATOM 16526 C C . ARG B 1 21 ? -1.139 6.140 12.518 1.00 0.00 21 ARG B C 6
ATOM 16527 O O . ARG B 1 21 ? -1.511 7.191 11.995 1.00 0.00 21 ARG B O 6
ATOM 16548 N N . LEU B 1 22 ? 0.088 5.647 12.367 1.00 0.00 22 LEU B N 6
ATOM 16549 C CA . LEU B 1 22 ? 1.091 6.331 11.549 1.00 0.00 22 LEU B CA 6
ATOM 16550 C C . LEU B 1 22 ? 1.796 5.344 10.633 1.00 0.00 22 LEU B C 6
ATOM 16551 O O . LEU B 1 22 ? 2.577 4.514 11.087 1.00 0.00 22 LEU B O 6
ATOM 16567 N N . GLN B 1 23 ? 1.522 5.455 9.334 1.00 0.00 23 GLN B N 6
ATOM 16568 C CA . GLN B 1 23 ? 2.145 4.570 8.351 1.00 0.00 23 GLN B CA 6
ATOM 16569 C C . GLN B 1 23 ? 3.275 5.304 7.643 1.00 0.00 23 GLN B C 6
ATOM 16570 O O . GLN B 1 23 ? 3.045 6.025 6.672 1.00 0.00 23 GLN B O 6
ATOM 16584 N N . ILE B 1 24 ? 4.497 5.124 8.139 1.00 0.00 24 ILE B N 6
ATOM 16585 C CA . ILE B 1 24 ? 5.658 5.791 7.552 1.00 0.00 24 ILE B CA 6
ATOM 16586 C C . ILE B 1 24 ? 6.432 4.844 6.642 1.00 0.00 24 ILE B C 6
ATOM 16587 O O . ILE B 1 24 ? 7.039 3.878 7.102 1.00 0.00 24 ILE B O 6
ATOM 16603 N N . ILE B 1 25 ? 6.407 5.134 5.344 1.00 0.00 25 ILE B N 6
ATOM 16604 C CA . ILE B 1 25 ? 7.120 4.316 4.364 1.00 0.00 25 ILE B CA 6
ATOM 16605 C C . ILE B 1 25 ? 8.317 5.085 3.824 1.00 0.00 25 ILE B C 6
ATOM 16606 O O . ILE B 1 25 ? 8.173 6.205 3.339 1.00 0.00 25 ILE B O 6
ATOM 16622 N N . ILE B 1 26 ? 9.498 4.482 3.928 1.00 0.00 26 ILE B N 6
ATOM 16623 C CA . ILE B 1 26 ? 10.730 5.125 3.461 1.00 0.00 26 ILE B CA 6
ATOM 16624 C C . ILE B 1 26 ? 11.319 4.366 2.276 1.00 0.00 26 ILE B C 6
ATOM 16625 O O . ILE B 1 26 ? 11.380 3.138 2.284 1.00 0.00 26 ILE B O 6
ATOM 16641 N N . ALA B 1 27 ? 11.753 5.109 1.262 1.00 0.00 27 ALA B N 6
ATOM 16642 C CA . ALA B 1 27 ? 12.351 4.509 0.068 1.00 0.00 27 ALA B CA 6
ATOM 16643 C C . ALA B 1 27 ? 13.624 5.253 -0.303 1.00 0.00 27 ALA B C 6
ATOM 16644 O O . ALA B 1 27 ? 13.585 6.258 -1.009 1.00 0.00 27 ALA B O 6
ATOM 16651 N N . GLN B 1 28 ? 14.756 4.749 0.183 1.00 0.00 28 GLN B N 6
ATOM 16652 C CA . GLN B 1 28 ? 16.047 5.373 -0.095 1.00 0.00 28 GLN B CA 6
ATOM 16653 C C . GLN B 1 28 ? 16.733 4.682 -1.271 1.00 0.00 28 GLN B C 6
ATOM 16654 O O . GLN B 1 28 ? 16.681 3.461 -1.406 1.00 0.00 28 GLN B O 6
ATOM 16668 N N . GLU B 1 29 ? 17.382 5.474 -2.118 1.00 0.00 29 GLU B N 6
ATOM 16669 C CA . GLU B 1 29 ? 18.096 4.933 -3.277 1.00 0.00 29 GLU B CA 6
ATOM 16670 C C . GLU B 1 29 ? 19.523 5.458 -3.293 1.00 0.00 29 GLU B C 6
ATOM 16671 O O . GLU B 1 29 ? 19.753 6.643 -3.532 1.00 0.00 29 GLU B O 6
ATOM 16683 N N . ARG B 1 30 ? 20.480 4.572 -3.019 1.00 0.00 30 ARG B N 6
ATOM 16684 C CA . ARG B 1 30 ? 21.889 4.970 -2.977 1.00 0.00 30 ARG B CA 6
ATOM 16685 C C . ARG B 1 30 ? 22.627 4.474 -4.216 1.00 0.00 30 ARG B C 6
ATOM 16686 O O . ARG B 1 30 ? 22.405 3.354 -4.677 1.00 0.00 30 ARG B O 6
ATOM 16707 N N . ALA B 1 31 ? 23.509 5.314 -4.749 1.00 0.00 31 ALA B N 6
ATOM 16708 C CA . ALA B 1 31 ? 24.279 4.942 -5.926 1.00 0.00 31 ALA B CA 6
ATOM 16709 C C . ALA B 1 31 ? 25.426 4.018 -5.536 1.00 0.00 31 ALA B C 6
ATOM 16710 O O . ALA B 1 31 ? 26.363 4.437 -4.858 1.00 0.00 31 ALA B O 6
ATOM 16717 N N . GLN B 1 32 ? 25.344 2.760 -5.967 1.00 0.00 32 GLN B N 6
ATOM 16718 C CA . GLN B 1 32 ? 26.382 1.778 -5.650 1.00 0.00 32 GLN B CA 6
ATOM 16719 C C . GLN B 1 32 ? 27.767 2.421 -5.698 1.00 0.00 32 GLN B C 6
ATOM 16720 O O . GLN B 1 32 ? 28.693 1.974 -5.023 1.00 0.00 32 GLN B O 6
ATOM 16734 N N . GLU B 1 33 ? 27.894 3.473 -6.500 1.00 0.00 33 GLU B N 6
ATOM 16735 C CA . GLU B 1 33 ? 29.165 4.175 -6.625 1.00 0.00 33 GLU B CA 6
ATOM 16736 C C . GLU B 1 33 ? 29.486 4.929 -5.338 1.00 0.00 33 GLU B C 6
ATOM 16737 O O . GLU B 1 33 ? 28.585 5.379 -4.630 1.00 0.00 33 GLU B O 6
ATOM 16749 N N . GLY B 1 34 ? 30.774 5.066 -5.045 1.00 0.00 34 GLY B N 6
ATOM 16750 C CA . GLY B 1 34 ? 31.206 5.771 -3.842 1.00 0.00 34 GLY B CA 6
ATOM 16751 C C . GLY B 1 34 ? 31.238 4.833 -2.639 1.00 0.00 34 GLY B C 6
ATOM 16752 O O . GLY B 1 34 ? 32.162 4.034 -2.490 1.00 0.00 34 GLY B O 6
ATOM 16756 N N . GLN B 1 35 ? 30.224 4.934 -1.788 1.00 0.00 35 GLN B N 6
ATOM 16757 C CA . GLN B 1 35 ? 30.149 4.087 -0.602 1.00 0.00 35 GLN B CA 6
ATOM 16758 C C . GLN B 1 35 ? 28.719 4.056 -0.069 1.00 0.00 35 GLN B C 6
ATOM 16759 O O . GLN B 1 35 ? 28.057 3.021 -0.098 1.00 0.00 35 GLN B O 6
ATOM 16773 N N . THR B 1 36 ? 28.251 5.202 0.411 1.00 0.00 36 THR B N 6
ATOM 16774 C CA . THR B 1 36 ? 26.900 5.300 0.941 1.00 0.00 36 THR B CA 6
ATOM 16775 C C . THR B 1 36 ? 26.637 4.194 1.977 1.00 0.00 36 THR B C 6
ATOM 16776 O O . THR B 1 36 ? 26.234 3.085 1.624 1.00 0.00 36 THR B O 6
ATOM 16787 N N . PRO B 1 37 ? 26.863 4.469 3.235 1.00 0.00 37 PRO B N 6
ATOM 16788 C CA . PRO B 1 37 ? 26.649 3.475 4.326 1.00 0.00 37 PRO B CA 6
ATOM 16789 C C . PRO B 1 37 ? 25.176 3.355 4.708 1.00 0.00 37 PRO B C 6
ATOM 16790 O O . PRO B 1 37 ? 24.317 4.022 4.134 1.00 0.00 37 PRO B O 6
ATOM 16801 N N . ASP B 1 38 ? 24.897 2.496 5.683 1.00 0.00 38 ASP B N 6
ATOM 16802 C CA . ASP B 1 38 ? 23.526 2.290 6.133 1.00 0.00 38 ASP B CA 6
ATOM 16803 C C . ASP B 1 38 ? 22.931 3.596 6.643 1.00 0.00 38 ASP B C 6
ATOM 16804 O O . ASP B 1 38 ? 23.608 4.377 7.313 1.00 0.00 38 ASP B O 6
ATOM 16813 N N . TYR B 1 39 ? 21.660 3.828 6.324 1.00 0.00 39 TYR B N 6
ATOM 16814 C CA . TYR B 1 39 ? 20.966 5.045 6.757 1.00 0.00 39 TYR B CA 6
ATOM 16815 C C . TYR B 1 39 ? 19.660 4.695 7.464 1.00 0.00 39 TYR B C 6
ATOM 16816 O O . TYR B 1 39 ? 19.017 5.558 8.060 1.00 0.00 39 TYR B O 6
ATOM 16834 N N . LEU B 1 40 ? 19.278 3.427 7.396 1.00 0.00 40 LEU B N 6
ATOM 16835 C CA . LEU B 1 40 ? 18.048 2.980 8.037 1.00 0.00 40 LEU B CA 6
ATOM 16836 C C . LEU B 1 40 ? 18.172 3.077 9.556 1.00 0.00 40 LEU B C 6
ATOM 16837 O O . LEU B 1 40 ? 17.242 3.520 10.232 1.00 0.00 40 LEU B O 6
ATOM 16853 N N . PRO B 1 41 ? 19.289 2.664 10.092 1.00 0.00 41 PRO B N 6
ATOM 16854 C CA . PRO B 1 41 ? 19.532 2.696 11.559 1.00 0.00 41 PRO B CA 6
ATOM 16855 C C . PRO B 1 41 ? 19.502 4.118 12.116 1.00 0.00 41 PRO B C 6
ATOM 16856 O O . PRO B 1 41 ? 19.242 4.328 13.298 1.00 0.00 41 PRO B O 6
ATOM 16867 N N . THR B 1 42 ? 19.778 5.089 11.252 1.00 0.00 42 THR B N 6
ATOM 16868 C CA . THR B 1 42 ? 19.792 6.485 11.668 1.00 0.00 42 THR B CA 6
ATOM 16869 C C . THR B 1 42 ? 18.377 7.031 11.800 1.00 0.00 42 THR B C 6
ATOM 16870 O O . THR B 1 42 ? 18.007 7.576 12.841 1.00 0.00 42 THR B O 6
ATOM 16881 N N . LEU B 1 43 ? 17.596 6.891 10.736 1.00 0.00 43 LEU B N 6
ATOM 16882 C CA . LEU B 1 43 ? 16.226 7.385 10.742 1.00 0.00 43 LEU B CA 6
ATOM 16883 C C . LEU B 1 43 ? 15.369 6.597 11.723 1.00 0.00 43 LEU B C 6
ATOM 16884 O O . LEU B 1 43 ? 14.588 7.173 12.473 1.00 0.00 43 LEU B O 6
ATOM 16900 N N . ARG B 1 44 ? 15.517 5.279 11.711 1.00 0.00 44 ARG B N 6
ATOM 16901 C CA . ARG B 1 44 ? 14.736 4.431 12.603 1.00 0.00 44 ARG B CA 6
ATOM 16902 C C . ARG B 1 44 ? 14.997 4.790 14.057 1.00 0.00 44 ARG B C 6
ATOM 16903 O O . ARG B 1 44 ? 14.069 4.869 14.863 1.00 0.00 44 ARG B O 6
ATOM 16924 N N . LYS B 1 45 ? 16.258 4.986 14.391 1.00 0.00 45 LYS B N 6
ATOM 16925 C CA . LYS B 1 45 ? 16.614 5.313 15.759 1.00 0.00 45 LYS B CA 6
ATOM 16926 C C . LYS B 1 45 ? 15.985 6.639 16.188 1.00 0.00 45 LYS B C 6
ATOM 16927 O O . LYS B 1 45 ? 15.396 6.738 17.263 1.00 0.00 45 LYS B O 6
ATOM 16946 N N . ALA B 1 46 ? 16.121 7.655 15.345 1.00 0.00 46 ALA B N 6
ATOM 16947 C CA . ALA B 1 46 ? 15.571 8.969 15.655 1.00 0.00 46 ALA B CA 6
ATOM 16948 C C . ALA B 1 46 ? 14.064 8.897 15.822 1.00 0.00 46 ALA B C 6
ATOM 16949 O O . ALA B 1 46 ? 13.489 9.583 16.661 1.00 0.00 46 ALA B O 6
ATOM 16956 N N . LEU B 1 47 ? 13.430 8.054 15.025 1.00 0.00 47 LEU B N 6
ATOM 16957 C CA . LEU B 1 47 ? 11.978 7.898 15.098 1.00 0.00 47 LEU B CA 6
ATOM 16958 C C . LEU B 1 47 ? 11.565 7.160 16.366 1.00 0.00 47 LEU B C 6
ATOM 16959 O O . LEU B 1 47 ? 10.592 7.525 17.021 1.00 0.00 47 LEU B O 6
ATOM 16975 N N . MET B 1 48 ? 12.308 6.119 16.700 1.00 0.00 48 MET B N 6
ATOM 16976 C CA . MET B 1 48 ? 12.009 5.327 17.888 1.00 0.00 48 MET B CA 6
ATOM 16977 C C . MET B 1 48 ? 12.201 6.170 19.145 1.00 0.00 48 MET B C 6
ATOM 16978 O O . MET B 1 48 ? 11.483 6.003 20.133 1.00 0.00 48 MET B O 6
ATOM 16992 N N . GLU B 1 49 ? 13.170 7.077 19.099 1.00 0.00 49 GLU B N 6
ATOM 16993 C CA . GLU B 1 49 ? 13.449 7.945 20.239 1.00 0.00 49 GLU B CA 6
ATOM 16994 C C . GLU B 1 49 ? 12.487 9.128 20.277 1.00 0.00 49 GLU B C 6
ATOM 16995 O O . GLU B 1 49 ? 11.962 9.480 21.333 1.00 0.00 49 GLU B O 6
ATOM 17007 N N . VAL B 1 50 ? 12.250 9.730 19.119 1.00 0.00 50 VAL B N 6
ATOM 17008 C CA . VAL B 1 50 ? 11.343 10.869 19.038 1.00 0.00 50 VAL B CA 6
ATOM 17009 C C . VAL B 1 50 ? 9.924 10.449 19.402 1.00 0.00 50 VAL B C 6
ATOM 17010 O O . VAL B 1 50 ? 9.260 11.103 20.205 1.00 0.00 50 VAL B O 6
ATOM 17023 N N . LEU B 1 51 ? 9.461 9.359 18.801 1.00 0.00 51 LEU B N 6
ATOM 17024 C CA . LEU B 1 51 ? 8.120 8.878 19.068 1.00 0.00 51 LEU B CA 6
ATOM 17025 C C . LEU B 1 51 ? 7.949 8.569 20.545 1.00 0.00 51 LEU B C 6
ATOM 17026 O O . LEU B 1 51 ? 7.062 9.104 21.202 1.00 0.00 51 LEU B O 6
ATOM 17042 N N . SER B 1 52 ? 8.816 7.718 21.074 1.00 0.00 52 SER B N 6
ATOM 17043 C CA . SER B 1 52 ? 8.740 7.352 22.480 1.00 0.00 52 SER B CA 6
ATOM 17044 C C . SER B 1 52 ? 8.697 8.596 23.358 1.00 0.00 52 SER B C 6
ATOM 17045 O O . SER B 1 52 ? 8.140 8.574 24.455 1.00 0.00 52 SER B O 6
ATOM 17053 N N . LYS B 1 53 ? 9.290 9.682 22.873 1.00 0.00 53 LYS B N 6
ATOM 17054 C CA . LYS B 1 53 ? 9.316 10.934 23.628 1.00 0.00 53 LYS B CA 6
ATOM 17055 C C . LYS B 1 53 ? 8.150 11.837 23.240 1.00 0.00 53 LYS B C 6
ATOM 17056 O O . LYS B 1 53 ? 7.242 12.072 24.037 1.00 0.00 53 LYS B O 6
ATOM 17075 N N . TYR B 1 54 ? 8.193 12.356 22.019 1.00 0.00 54 TYR B N 6
ATOM 17076 C CA . TYR B 1 54 ? 7.148 13.251 21.539 1.00 0.00 54 TYR B CA 6
ATOM 17077 C C . TYR B 1 54 ? 5.797 12.550 21.509 1.00 0.00 54 TYR B C 6
ATOM 17078 O O . TYR B 1 54 ? 4.756 13.202 21.567 1.00 0.00 54 TYR B O 6
ATOM 17096 N N . VAL B 1 55 ? 5.816 11.223 21.414 1.00 0.00 55 VAL B N 6
ATOM 17097 C CA . VAL B 1 55 ? 4.580 10.445 21.368 1.00 0.00 55 VAL B CA 6
ATOM 17098 C C . VAL B 1 55 ? 4.556 9.414 22.488 1.00 0.00 55 VAL B C 6
ATOM 17099 O O . VAL B 1 55 ? 5.601 9.022 23.010 1.00 0.00 55 VAL B O 6
ATOM 17112 N N . ASN B 1 56 ? 3.356 8.988 22.864 1.00 0.00 56 ASN B N 6
ATOM 17113 C CA . ASN B 1 56 ? 3.203 8.006 23.935 1.00 0.00 56 ASN B CA 6
ATOM 17114 C C . ASN B 1 56 ? 2.943 6.622 23.359 1.00 0.00 56 ASN B C 6
ATOM 17115 O O . ASN B 1 56 ? 1.800 6.255 23.093 1.00 0.00 56 ASN B O 6
ATOM 17126 N N . VAL B 1 57 ? 4.012 5.851 23.174 1.00 0.00 57 VAL B N 6
ATOM 17127 C CA . VAL B 1 57 ? 3.887 4.500 22.634 1.00 0.00 57 VAL B CA 6
ATOM 17128 C C . VAL B 1 57 ? 4.996 3.606 23.181 1.00 0.00 57 VAL B C 6
ATOM 17129 O O . VAL B 1 57 ? 6.160 4.007 23.233 1.00 0.00 57 VAL B O 6
ATOM 17142 N N . SER B 1 58 ? 4.629 2.395 23.581 1.00 0.00 58 SER B N 6
ATOM 17143 C CA . SER B 1 58 ? 5.602 1.445 24.116 1.00 0.00 58 SER B CA 6
ATOM 17144 C C . SER B 1 58 ? 6.233 0.639 22.989 1.00 0.00 58 SER B C 6
ATOM 17145 O O . SER B 1 58 ? 5.590 0.355 21.983 1.00 0.00 58 SER B O 6
ATOM 17153 N N . LEU B 1 59 ? 7.491 0.264 23.169 1.00 0.00 59 LEU B N 6
ATOM 17154 C CA . LEU B 1 59 ? 8.204 -0.514 22.162 1.00 0.00 59 LEU B CA 6
ATOM 17155 C C . LEU B 1 59 ? 7.446 -1.791 21.833 1.00 0.00 59 LEU B C 6
ATOM 17156 O O . LEU B 1 59 ? 7.855 -2.558 20.963 1.00 0.00 59 LEU B O 6
ATOM 17172 N N . ASP B 1 60 ? 6.339 -2.011 22.529 1.00 0.00 60 ASP B N 6
ATOM 17173 C CA . ASP B 1 60 ? 5.532 -3.197 22.303 1.00 0.00 60 ASP B CA 6
ATOM 17174 C C . ASP B 1 60 ? 4.504 -2.943 21.208 1.00 0.00 60 ASP B C 6
ATOM 17175 O O . ASP B 1 60 ? 4.035 -3.881 20.570 1.00 0.00 60 ASP B O 6
ATOM 17184 N N . ASN B 1 61 ? 4.155 -1.671 20.991 1.00 0.00 61 ASN B N 6
ATOM 17185 C CA . ASN B 1 61 ? 3.175 -1.318 19.965 1.00 0.00 61 ASN B CA 6
ATOM 17186 C C . ASN B 1 61 ? 3.873 -0.840 18.700 1.00 0.00 61 ASN B C 6
ATOM 17187 O O . ASN B 1 61 ? 3.237 -0.288 17.804 1.00 0.00 61 ASN B O 6
ATOM 17198 N N . ILE B 1 62 ? 5.183 -1.047 18.631 1.00 0.00 62 ILE B N 6
ATOM 17199 C CA . ILE B 1 62 ? 5.960 -0.626 17.467 1.00 0.00 62 ILE B CA 6
ATOM 17200 C C . ILE B 1 62 ? 6.125 -1.776 16.497 1.00 0.00 62 ILE B C 6
ATOM 17201 O O . ILE B 1 62 ? 6.779 -2.772 16.801 1.00 0.00 62 ILE B O 6
ATOM 17217 N N . ARG B 1 63 ? 5.529 -1.622 15.323 1.00 0.00 63 ARG B N 6
ATOM 17218 C CA . ARG B 1 63 ? 5.626 -2.648 14.299 1.00 0.00 63 ARG B CA 6
ATOM 17219 C C . ARG B 1 63 ? 6.763 -2.334 13.347 1.00 0.00 63 ARG B C 6
ATOM 17220 O O . ARG B 1 63 ? 6.627 -1.496 12.456 1.00 0.00 63 ARG B O 6
ATOM 17241 N N . ILE B 1 64 ? 7.887 -3.015 13.536 1.00 0.00 64 ILE B N 6
ATOM 17242 C CA . ILE B 1 64 ? 9.052 -2.799 12.688 1.00 0.00 64 ILE B CA 6
ATOM 17243 C C . ILE B 1 64 ? 9.069 -3.788 11.527 1.00 0.00 64 ILE B C 6
ATOM 17244 O O . ILE B 1 64 ? 8.850 -4.984 11.717 1.00 0.00 64 ILE B O 6
ATOM 17260 N N . SER B 1 65 ? 9.350 -3.288 10.331 1.00 0.00 65 SER B N 6
ATOM 17261 C CA . SER B 1 65 ? 9.423 -4.148 9.155 1.00 0.00 65 SER B CA 6
ATOM 17262 C C . SER B 1 65 ? 10.484 -3.628 8.190 1.00 0.00 65 SER B C 6
ATOM 17263 O O . SER B 1 65 ? 10.217 -2.742 7.381 1.00 0.00 65 SER B O 6
ATOM 17271 N N . GLN B 1 66 ? 11.688 -4.186 8.282 1.00 0.00 66 GLN B N 6
ATOM 17272 C CA . GLN B 1 66 ? 12.786 -3.770 7.412 1.00 0.00 66 GLN B CA 6
ATOM 17273 C C . GLN B 1 66 ? 12.825 -4.620 6.151 1.00 0.00 66 GLN B C 6
ATOM 17274 O O . GLN B 1 66 ? 12.462 -5.796 6.172 1.00 0.00 66 GLN B O 6
ATOM 17288 N N . GLU B 1 67 ? 13.274 -4.015 5.050 1.00 0.00 67 GLU B N 6
ATOM 17289 C CA . GLU B 1 67 ? 13.366 -4.721 3.777 1.00 0.00 67 GLU B CA 6
ATOM 17290 C C . GLU B 1 67 ? 14.451 -4.106 2.903 1.00 0.00 67 GLU B C 6
ATOM 17291 O O . GLU B 1 67 ? 14.651 -2.891 2.903 1.00 0.00 67 GLU B O 6
ATOM 17303 N N . LYS B 1 68 ? 15.147 -4.956 2.156 1.00 0.00 68 LYS B N 6
ATOM 17304 C CA . LYS B 1 68 ? 16.213 -4.494 1.273 1.00 0.00 68 LYS B CA 6
ATOM 17305 C C . LYS B 1 68 ? 16.178 -5.245 -0.051 1.00 0.00 68 LYS B C 6
ATOM 17306 O O . LYS B 1 68 ? 15.820 -6.422 -0.100 1.00 0.00 68 LYS B O 6
ATOM 17325 N N . GLN B 1 69 ? 16.560 -4.558 -1.123 1.00 0.00 69 GLN B N 6
ATOM 17326 C CA . GLN B 1 69 ? 16.575 -5.176 -2.443 1.00 0.00 69 GLN B CA 6
ATOM 17327 C C . GLN B 1 69 ? 17.530 -4.428 -3.365 1.00 0.00 69 GLN B C 6
ATOM 17328 O O . GLN B 1 69 ? 17.160 -3.419 -3.965 1.00 0.00 69 GLN B O 6
ATOM 17342 N N . ASP B 1 70 ? 18.759 -4.925 -3.468 1.00 0.00 70 ASP B N 6
ATOM 17343 C CA . ASP B 1 70 ? 19.765 -4.296 -4.317 1.00 0.00 70 ASP B CA 6
ATOM 17344 C C . ASP B 1 70 ? 20.167 -2.934 -3.753 1.00 0.00 70 ASP B C 6
ATOM 17345 O O . ASP B 1 70 ? 20.097 -2.710 -2.546 1.00 0.00 70 ASP B O 6
ATOM 17354 N N . GLY B 1 71 ? 20.587 -2.034 -4.637 1.00 0.00 71 GLY B N 6
ATOM 17355 C CA . GLY B 1 71 ? 21.003 -0.700 -4.218 1.00 0.00 71 GLY B CA 6
ATOM 17356 C C . GLY B 1 71 ? 19.830 0.086 -3.647 1.00 0.00 71 GLY B C 6
ATOM 17357 O O . GLY B 1 71 ? 19.961 1.271 -3.313 1.00 0.00 71 GLY B O 6
ATOM 17361 N N . MET B 1 72 ? 18.679 -0.579 -3.539 1.00 0.00 72 MET B N 6
ATOM 17362 C CA . MET B 1 72 ? 17.476 0.055 -3.007 1.00 0.00 72 MET B CA 6
ATOM 17363 C C . MET B 1 72 ? 17.086 -0.565 -1.673 1.00 0.00 72 MET B C 6
ATOM 17364 O O . MET B 1 72 ? 17.065 -1.787 -1.529 1.00 0.00 72 MET B O 6
ATOM 17378 N N . ASP B 1 73 ? 16.772 0.285 -0.700 1.00 0.00 73 ASP B N 6
ATOM 17379 C CA . ASP B 1 73 ? 16.371 -0.182 0.627 1.00 0.00 73 ASP B CA 6
ATOM 17380 C C . ASP B 1 73 ? 15.101 0.530 1.072 1.00 0.00 73 ASP B C 6
ATOM 17381 O O . ASP B 1 73 ? 14.882 1.693 0.737 1.00 0.00 73 ASP B O 6
ATOM 17390 N N . VAL B 1 74 ? 14.263 -0.176 1.826 1.00 0.00 74 VAL B N 6
ATOM 17391 C CA . VAL B 1 74 ? 13.008 0.393 2.312 1.00 0.00 74 VAL B CA 6
ATOM 17392 C C . VAL B 1 74 ? 12.818 0.085 3.790 1.00 0.00 74 VAL B C 6
ATOM 17393 O O . VAL B 1 74 ? 13.454 -0.822 4.334 1.00 0.00 74 VAL B O 6
ATOM 17406 N N . LEU B 1 75 ? 11.935 0.841 4.433 1.00 0.00 75 LEU B N 6
ATOM 17407 C CA . LEU B 1 75 ? 11.655 0.634 5.849 1.00 0.00 75 LEU B CA 6
ATOM 17408 C C . LEU B 1 75 ? 10.196 0.945 6.158 1.00 0.00 75 LEU B C 6
ATOM 17409 O O . LEU B 1 75 ? 9.788 2.107 6.171 1.00 0.00 75 LEU B O 6
ATOM 17425 N N . GLU B 1 76 ? 9.419 -0.102 6.419 1.00 0.00 76 GLU B N 6
ATOM 17426 C CA . GLU B 1 76 ? 8.004 0.067 6.742 1.00 0.00 76 GLU B CA 6
ATOM 17427 C C . GLU B 1 76 ? 7.813 0.101 8.251 1.00 0.00 76 GLU B C 6
ATOM 17428 O O . GLU B 1 76 ? 8.221 -0.822 8.961 1.00 0.00 76 GLU B O 6
ATOM 17440 N N . LEU B 1 77 ? 7.198 1.176 8.738 1.00 0.00 77 LEU B N 6
ATOM 17441 C CA . LEU B 1 77 ? 6.956 1.332 10.167 1.00 0.00 77 LEU B CA 6
ATOM 17442 C C . LEU B 1 77 ? 5.520 1.767 10.428 1.00 0.00 77 LEU B C 6
ATOM 17443 O O . LEU B 1 77 ? 5.067 2.782 9.902 1.00 0.00 77 LEU B O 6
ATOM 17459 N N . ASN B 1 78 ? 4.821 1.008 11.268 1.00 0.00 78 ASN B N 6
ATOM 17460 C CA . ASN B 1 78 ? 3.439 1.336 11.623 1.00 0.00 78 ASN B CA 6
ATOM 17461 C C . ASN B 1 78 ? 3.316 1.494 13.133 1.00 0.00 78 ASN B C 6
ATOM 17462 O O . ASN B 1 78 ? 3.590 0.555 13.879 1.00 0.00 78 ASN B O 6
ATOM 17473 N N . ILE B 1 79 ? 2.921 2.688 13.579 1.00 0.00 79 ILE B N 6
ATOM 17474 C CA . ILE B 1 79 ? 2.785 2.960 15.013 1.00 0.00 79 ILE B CA 6
ATOM 17475 C C . ILE B 1 79 ? 1.330 3.218 15.365 1.00 0.00 79 ILE B C 6
ATOM 17476 O O . ILE B 1 79 ? 0.614 3.910 14.639 1.00 0.00 79 ILE B O 6
ATOM 17492 N N . THR B 1 80 ? 0.895 2.663 16.493 1.00 0.00 80 THR B N 6
ATOM 17493 C CA . THR B 1 80 ? -0.476 2.849 16.951 1.00 0.00 80 THR B CA 6
ATOM 17494 C C . THR B 1 80 ? -0.495 3.779 18.155 1.00 0.00 80 THR B C 6
ATOM 17495 O O . THR B 1 80 ? -0.095 3.397 19.255 1.00 0.00 80 THR B O 6
ATOM 17506 N N . LEU B 1 81 ? -0.958 5.004 17.934 1.00 0.00 81 LEU B N 6
ATOM 17507 C CA . LEU B 1 81 ? -1.013 5.989 19.006 1.00 0.00 81 LEU B CA 6
ATOM 17508 C C . LEU B 1 81 ? -2.255 5.762 19.874 1.00 0.00 81 LEU B C 6
ATOM 17509 O O . LEU B 1 81 ? -3.334 5.435 19.356 1.00 0.00 81 LEU B O 6
ATOM 17525 N N . PRO B 1 82 ? -2.121 5.945 21.171 1.00 0.00 82 PRO B N 6
ATOM 17526 C CA . PRO B 1 82 ? -3.239 5.756 22.133 1.00 0.00 82 PRO B CA 6
ATOM 17527 C C . PRO B 1 82 ? -4.293 6.853 22.014 1.00 0.00 82 PRO B C 6
ATOM 17528 O O . PRO B 1 82 ? -4.226 7.703 21.125 1.00 0.00 82 PRO B O 6
ATOM 17539 N N . GLU B 1 83 ? -5.266 6.825 22.918 1.00 0.00 83 GLU B N 6
ATOM 17540 C CA . GLU B 1 83 ? -6.339 7.819 22.917 1.00 0.00 83 GLU B CA 6
ATOM 17541 C C . GLU B 1 83 ? -5.922 9.045 23.728 1.00 0.00 83 GLU B C 6
ATOM 17542 O O . GLU B 1 83 ? -6.589 10.078 23.693 1.00 0.00 83 GLU B O 6
ATOM 17554 N N . GLN B 1 84 ? -4.819 8.919 24.459 1.00 0.00 84 GLN B N 6
ATOM 17555 C CA . GLN B 1 84 ? -4.326 10.024 25.272 1.00 0.00 84 GLN B CA 6
ATOM 17556 C C . GLN B 1 84 ? -5.413 10.516 26.225 1.00 0.00 84 GLN B C 6
ATOM 17557 O O . GLN B 1 84 ? -5.459 10.124 27.390 1.00 0.00 84 GLN B O 6
ATOM 17571 N N . LYS B 1 85 ? -6.290 11.379 25.719 1.00 0.00 85 LYS B N 6
ATOM 17572 C CA . LYS B 1 85 ? -7.368 11.923 26.535 1.00 0.00 85 LYS B CA 6
ATOM 17573 C C . LYS B 1 85 ? -8.091 10.809 27.277 1.00 0.00 85 LYS B C 6
ATOM 17574 O O . LYS B 1 85 ? -8.849 10.042 26.682 1.00 0.00 85 LYS B O 6
ATOM 17593 N N . LYS B 1 86 ? -7.851 10.727 28.580 1.00 0.00 86 LYS B N 6
ATOM 17594 C CA . LYS B 1 86 ? -8.483 9.703 29.400 1.00 0.00 86 LYS B CA 6
ATOM 17595 C C . LYS B 1 86 ? -8.171 9.929 30.875 1.00 0.00 86 LYS B C 6
ATOM 17596 O O . LYS B 1 86 ? -8.961 9.573 31.747 1.00 0.00 86 LYS B O 6
ATOM 17615 N N . VAL B 1 87 ? -7.009 10.519 31.149 1.00 0.00 87 VAL B N 6
ATOM 17616 C CA . VAL B 1 87 ? -6.596 10.788 32.526 1.00 0.00 87 VAL B CA 6
ATOM 17617 C C . VAL B 1 87 ? -6.030 12.198 32.648 1.00 0.00 87 VAL B C 6
ATOM 17618 O O . VAL B 1 87 ? -5.926 12.742 33.748 1.00 0.00 87 VAL B O 6
ATOM 17631 N N . LEU B 1 88 ? -5.661 12.783 31.515 1.00 0.00 88 LEU B N 6
ATOM 17632 C CA . LEU B 1 88 ? -5.100 14.129 31.510 1.00 0.00 88 LEU B CA 6
ATOM 17633 C C . LEU B 1 88 ? -6.127 15.138 32.013 1.00 0.00 88 LEU B C 6
ATOM 17634 O O . LEU B 1 88 ? -5.796 16.051 32.769 1.00 0.00 88 LEU B O 6
ATOM 17650 N N . GLU B 1 89 ? -7.373 14.969 31.586 1.00 0.00 89 GLU B N 6
ATOM 17651 C CA . GLU B 1 89 ? -8.440 15.872 31.999 1.00 0.00 89 GLU B CA 6
ATOM 17652 C C . GLU B 1 89 ? -8.016 17.324 31.803 1.00 0.00 89 GLU B C 6
ATOM 17653 O O . GLU B 1 89 ? -8.834 18.100 31.338 1.00 0.00 89 GLU B O 6
ATOM 17665 N N . MET A 1 1 ? 3.076 -9.051 -2.818 1.00 0.00 1 MET A N 7
ATOM 17666 C CA . MET A 1 1 ? 3.134 -7.843 -3.685 1.00 0.00 1 MET A CA 7
ATOM 17667 C C . MET A 1 1 ? 3.936 -6.754 -2.986 1.00 0.00 1 MET A C 7
ATOM 17668 O O . MET A 1 1 ? 3.389 -5.955 -2.226 1.00 0.00 1 MET A O 7
ATOM 17682 N N . SER A 1 2 ? 5.239 -6.732 -3.246 1.00 0.00 2 SER A N 7
ATOM 17683 C CA . SER A 1 2 ? 6.112 -5.739 -2.634 1.00 0.00 2 SER A CA 7
ATOM 17684 C C . SER A 1 2 ? 5.828 -4.350 -3.202 1.00 0.00 2 SER A C 7
ATOM 17685 O O . SER A 1 2 ? 5.507 -4.204 -4.380 1.00 0.00 2 SER A O 7
ATOM 17693 N N . LEU A 1 3 ? 5.947 -3.338 -2.352 1.00 0.00 3 LEU A N 7
ATOM 17694 C CA . LEU A 1 3 ? 5.702 -1.966 -2.774 1.00 0.00 3 LEU A CA 7
ATOM 17695 C C . LEU A 1 3 ? 6.816 -1.478 -3.693 1.00 0.00 3 LEU A C 7
ATOM 17696 O O . LEU A 1 3 ? 6.598 -0.617 -4.538 1.00 0.00 3 LEU A O 7
ATOM 17712 N N . ILE A 1 4 ? 8.008 -2.029 -3.513 1.00 0.00 4 ILE A N 7
ATOM 17713 C CA . ILE A 1 4 ? 9.155 -1.632 -4.325 1.00 0.00 4 ILE A CA 7
ATOM 17714 C C . ILE A 1 4 ? 8.757 -1.504 -5.792 1.00 0.00 4 ILE A C 7
ATOM 17715 O O . ILE A 1 4 ? 9.337 -0.712 -6.535 1.00 0.00 4 ILE A O 7
ATOM 17731 N N . GLU A 1 5 ? 7.755 -2.277 -6.196 1.00 0.00 5 GLU A N 7
ATOM 17732 C CA . GLU A 1 5 ? 7.286 -2.237 -7.576 1.00 0.00 5 GLU A CA 7
ATOM 17733 C C . GLU A 1 5 ? 6.527 -0.940 -7.848 1.00 0.00 5 GLU A C 7
ATOM 17734 O O . GLU A 1 5 ? 6.868 -0.191 -8.763 1.00 0.00 5 GLU A O 7
ATOM 17746 N N . LEU A 1 6 ? 5.488 -0.687 -7.058 1.00 0.00 6 LEU A N 7
ATOM 17747 C CA . LEU A 1 6 ? 4.685 0.518 -7.235 1.00 0.00 6 LEU A CA 7
ATOM 17748 C C . LEU A 1 6 ? 5.525 1.767 -6.985 1.00 0.00 6 LEU A C 7
ATOM 17749 O O . LEU A 1 6 ? 5.441 2.741 -7.733 1.00 0.00 6 LEU A O 7
ATOM 17765 N N . LEU A 1 7 ? 6.320 1.736 -5.926 1.00 0.00 7 LEU A N 7
ATOM 17766 C CA . LEU A 1 7 ? 7.149 2.881 -5.577 1.00 0.00 7 LEU A CA 7
ATOM 17767 C C . LEU A 1 7 ? 8.107 3.209 -6.706 1.00 0.00 7 LEU A C 7
ATOM 17768 O O . LEU A 1 7 ? 8.258 4.371 -7.080 1.00 0.00 7 LEU A O 7
ATOM 17784 N N . PHE A 1 8 ? 8.748 2.179 -7.249 1.00 0.00 8 PHE A N 7
ATOM 17785 C CA . PHE A 1 8 ? 9.695 2.362 -8.352 1.00 0.00 8 PHE A CA 7
ATOM 17786 C C . PHE A 1 8 ? 9.254 1.580 -9.584 1.00 0.00 8 PHE A C 7
ATOM 17787 O O . PHE A 1 8 ? 8.703 2.146 -10.526 1.00 0.00 8 PHE A O 7
ATOM 17804 N N . GLY A 1 9 ? 9.512 0.278 -9.573 1.00 0.00 9 GLY A N 7
ATOM 17805 C CA . GLY A 1 9 ? 9.151 -0.574 -10.698 1.00 0.00 9 GLY A CA 7
ATOM 17806 C C . GLY A 1 9 ? 10.104 -0.343 -11.867 1.00 0.00 9 GLY A C 7
ATOM 17807 O O . GLY A 1 9 ? 10.764 -1.270 -12.336 1.00 0.00 9 GLY A O 7
ATOM 17811 N N . ARG A 1 10 ? 10.181 0.905 -12.325 1.00 0.00 10 ARG A N 7
ATOM 17812 C CA . ARG A 1 10 ? 11.065 1.249 -13.434 1.00 0.00 10 ARG A CA 7
ATOM 17813 C C . ARG A 1 10 ? 12.517 1.252 -12.967 1.00 0.00 10 ARG A C 7
ATOM 17814 O O . ARG A 1 10 ? 12.823 1.683 -11.856 1.00 0.00 10 ARG A O 7
ATOM 17835 N N . LYS A 1 11 ? 13.406 0.767 -13.822 1.00 0.00 11 LYS A N 7
ATOM 17836 C CA . LYS A 1 11 ? 14.817 0.718 -13.485 1.00 0.00 11 LYS A CA 7
ATOM 17837 C C . LYS A 1 11 ? 15.660 0.510 -14.726 1.00 0.00 11 LYS A C 7
ATOM 17838 O O . LYS A 1 11 ? 16.835 0.177 -14.614 1.00 0.00 11 LYS A O 7
ATOM 17857 N N . GLN A 1 12 ? 15.050 0.699 -15.900 1.00 0.00 12 GLN A N 7
ATOM 17858 C CA . GLN A 1 12 ? 15.749 0.523 -17.173 1.00 0.00 12 GLN A CA 7
ATOM 17859 C C . GLN A 1 12 ? 17.159 1.056 -17.079 1.00 0.00 12 GLN A C 7
ATOM 17860 O O . GLN A 1 12 ? 17.401 2.190 -17.484 1.00 0.00 12 GLN A O 7
ATOM 17874 N N . LYS A 1 13 ? 18.071 0.237 -16.529 1.00 0.00 13 LYS A N 7
ATOM 17875 C CA . LYS A 1 13 ? 19.477 0.619 -16.342 1.00 0.00 13 LYS A CA 7
ATOM 17876 C C . LYS A 1 13 ? 19.698 2.097 -16.655 1.00 0.00 13 LYS A C 7
ATOM 17877 O O . LYS A 1 13 ? 20.014 2.461 -17.787 1.00 0.00 13 LYS A O 7
ATOM 17896 N N . THR A 1 14 ? 19.490 2.944 -15.653 1.00 0.00 14 THR A N 7
ATOM 17897 C CA . THR A 1 14 ? 19.635 4.378 -15.844 1.00 0.00 14 THR A CA 7
ATOM 17898 C C . THR A 1 14 ? 21.105 4.759 -15.870 1.00 0.00 14 THR A C 7
ATOM 17899 O O . THR A 1 14 ? 21.444 5.931 -16.017 1.00 0.00 14 THR A O 7
ATOM 17910 N N . ALA A 1 15 ? 21.965 3.758 -15.719 1.00 0.00 15 ALA A N 7
ATOM 17911 C CA . ALA A 1 15 ? 23.404 3.990 -15.722 1.00 0.00 15 ALA A CA 7
ATOM 17912 C C . ALA A 1 15 ? 23.836 4.698 -14.444 1.00 0.00 15 ALA A C 7
ATOM 17913 O O . ALA A 1 15 ? 24.755 5.514 -14.462 1.00 0.00 15 ALA A O 7
ATOM 17920 N N . THR A 1 16 ? 23.170 4.377 -13.339 1.00 0.00 16 THR A N 7
ATOM 17921 C CA . THR A 1 16 ? 23.498 4.990 -12.056 1.00 0.00 16 THR A CA 7
ATOM 17922 C C . THR A 1 16 ? 23.361 6.509 -12.133 1.00 0.00 16 THR A C 7
ATOM 17923 O O . THR A 1 16 ? 23.993 7.160 -12.963 1.00 0.00 16 THR A O 7
ATOM 17934 N N . VAL A 1 17 ? 22.532 7.067 -11.256 1.00 0.00 17 VAL A N 7
ATOM 17935 C CA . VAL A 1 17 ? 22.323 8.509 -11.230 1.00 0.00 17 VAL A CA 7
ATOM 17936 C C . VAL A 1 17 ? 23.573 9.222 -10.733 1.00 0.00 17 VAL A C 7
ATOM 17937 O O . VAL A 1 17 ? 23.814 10.376 -11.081 1.00 0.00 17 VAL A O 7
ATOM 17950 N N . ALA A 1 18 ? 24.366 8.524 -9.923 1.00 0.00 18 ALA A N 7
ATOM 17951 C CA . ALA A 1 18 ? 25.600 9.094 -9.386 1.00 0.00 18 ALA A CA 7
ATOM 17952 C C . ALA A 1 18 ? 25.304 9.996 -8.200 1.00 0.00 18 ALA A C 7
ATOM 17953 O O . ALA A 1 18 ? 26.022 10.967 -7.959 1.00 0.00 18 ALA A O 7
ATOM 17960 N N . ARG A 1 19 ? 24.250 9.663 -7.458 1.00 0.00 19 ARG A N 7
ATOM 17961 C CA . ARG A 1 19 ? 23.866 10.448 -6.295 1.00 0.00 19 ARG A CA 7
ATOM 17962 C C . ARG A 1 19 ? 23.023 9.631 -5.334 1.00 0.00 19 ARG A C 7
ATOM 17963 O O . ARG A 1 19 ? 22.627 8.509 -5.645 1.00 0.00 19 ARG A O 7
ATOM 17984 N N . ASP A 1 20 ? 22.746 10.213 -4.157 1.00 0.00 20 ASP A N 7
ATOM 17985 C CA . ASP A 1 20 ? 21.934 9.529 -3.155 1.00 0.00 20 ASP A CA 7
ATOM 17986 C C . ASP A 1 20 ? 20.660 10.317 -2.902 1.00 0.00 20 ASP A C 7
ATOM 17987 O O . ASP A 1 20 ? 20.690 11.539 -2.819 1.00 0.00 20 ASP A O 7
ATOM 17996 N N . ARG A 1 21 ? 19.540 9.609 -2.798 1.00 0.00 21 ARG A N 7
ATOM 17997 C CA . ARG A 1 21 ? 18.247 10.253 -2.563 1.00 0.00 21 ARG A CA 7
ATOM 17998 C C . ARG A 1 21 ? 17.472 9.515 -1.484 1.00 0.00 21 ARG A C 7
ATOM 17999 O O . ARG A 1 21 ? 17.725 8.339 -1.218 1.00 0.00 21 ARG A O 7
ATOM 18020 N N . LEU A 1 22 ? 16.523 10.215 -0.864 1.00 0.00 22 LEU A N 7
ATOM 18021 C CA . LEU A 1 22 ? 15.707 9.622 0.187 1.00 0.00 22 LEU A CA 7
ATOM 18022 C C . LEU A 1 22 ? 14.276 10.132 0.106 1.00 0.00 22 LEU A C 7
ATOM 18023 O O . LEU A 1 22 ? 14.007 11.289 0.402 1.00 0.00 22 LEU A O 7
ATOM 18039 N N . GLN A 1 23 ? 13.358 9.255 -0.284 1.00 0.00 23 GLN A N 7
ATOM 18040 C CA . GLN A 1 23 ? 11.952 9.633 -0.385 1.00 0.00 23 GLN A CA 7
ATOM 18041 C C . GLN A 1 23 ? 11.174 9.089 0.808 1.00 0.00 23 GLN A C 7
ATOM 18042 O O . GLN A 1 23 ? 10.847 7.904 0.856 1.00 0.00 23 GLN A O 7
ATOM 18056 N N . ILE A 1 24 ? 10.883 9.960 1.772 1.00 0.00 24 ILE A N 7
ATOM 18057 C CA . ILE A 1 24 ? 10.143 9.555 2.968 1.00 0.00 24 ILE A CA 7
ATOM 18058 C C . ILE A 1 24 ? 8.689 10.003 2.878 1.00 0.00 24 ILE A C 7
ATOM 18059 O O . ILE A 1 24 ? 8.393 11.197 2.900 1.00 0.00 24 ILE A O 7
ATOM 18075 N N . ILE A 1 25 ? 7.783 9.036 2.770 1.00 0.00 25 ILE A N 7
ATOM 18076 C CA . ILE A 1 25 ? 6.352 9.336 2.671 1.00 0.00 25 ILE A CA 7
ATOM 18077 C C . ILE A 1 25 ? 5.687 9.095 4.010 1.00 0.00 25 ILE A C 7
ATOM 18078 O O . ILE A 1 25 ? 5.802 8.015 4.586 1.00 0.00 25 ILE A O 7
ATOM 18094 N N . ILE A 1 26 ? 5.001 10.118 4.511 1.00 0.00 26 ILE A N 7
ATOM 18095 C CA . ILE A 1 26 ? 4.320 10.026 5.802 1.00 0.00 26 ILE A CA 7
ATOM 18096 C C . ILE A 1 26 ? 2.811 10.061 5.612 1.00 0.00 26 ILE A C 7
ATOM 18097 O O . ILE A 1 26 ? 2.283 10.924 4.915 1.00 0.00 26 ILE A O 7
ATOM 18113 N N . ALA A 1 27 ? 2.120 9.119 6.249 1.00 0.00 27 ALA A N 7
ATOM 18114 C CA . ALA A 1 27 ? 0.659 9.046 6.162 1.00 0.00 27 ALA A CA 7
ATOM 18115 C C . ALA A 1 27 ? 0.063 9.004 7.560 1.00 0.00 27 ALA A C 7
ATOM 18116 O O . ALA A 1 27 ? 0.182 8.004 8.268 1.00 0.00 27 ALA A O 7
ATOM 18123 N N . GLN A 1 28 ? -0.573 10.100 7.958 1.00 0.00 28 GLN A N 7
ATOM 18124 C CA . GLN A 1 28 ? -1.186 10.187 9.284 1.00 0.00 28 GLN A CA 7
ATOM 18125 C C . GLN A 1 28 ? -2.696 10.032 9.189 1.00 0.00 28 GLN A C 7
ATOM 18126 O O . GLN A 1 28 ? -3.379 10.870 8.605 1.00 0.00 28 GLN A O 7
ATOM 18140 N N . GLU A 1 29 ? -3.213 8.961 9.789 1.00 0.00 29 GLU A N 7
ATOM 18141 C CA . GLU A 1 29 ? -4.654 8.707 9.789 1.00 0.00 29 GLU A CA 7
ATOM 18142 C C . GLU A 1 29 ? -5.188 8.787 11.212 1.00 0.00 29 GLU A C 7
ATOM 18143 O O . GLU A 1 29 ? -4.804 7.997 12.074 1.00 0.00 29 GLU A O 7
ATOM 18155 N N . ARG A 1 30 ? -6.071 9.751 11.452 1.00 0.00 30 ARG A N 7
ATOM 18156 C CA . ARG A 1 30 ? -6.658 9.946 12.783 1.00 0.00 30 ARG A CA 7
ATOM 18157 C C . ARG A 1 30 ? -8.172 9.813 12.737 1.00 0.00 30 ARG A C 7
ATOM 18158 O O . ARG A 1 30 ? -8.826 10.323 11.827 1.00 0.00 30 ARG A O 7
ATOM 18179 N N . ALA A 1 31 ? -8.723 9.116 13.726 1.00 0.00 31 ALA A N 7
ATOM 18180 C CA . ALA A 1 31 ? -10.164 8.921 13.788 1.00 0.00 31 ALA A CA 7
ATOM 18181 C C . ALA A 1 31 ? -10.861 10.220 14.162 1.00 0.00 31 ALA A C 7
ATOM 18182 O O . ALA A 1 31 ? -10.675 10.741 15.264 1.00 0.00 31 ALA A O 7
ATOM 18189 N N . GLN A 1 32 ? -11.661 10.746 13.237 1.00 0.00 32 GLN A N 7
ATOM 18190 C CA . GLN A 1 32 ? -12.387 11.991 13.478 1.00 0.00 32 GLN A CA 7
ATOM 18191 C C . GLN A 1 32 ? -12.950 12.027 14.890 1.00 0.00 32 GLN A C 7
ATOM 18192 O O . GLN A 1 32 ? -13.286 13.093 15.406 1.00 0.00 32 GLN A O 7
ATOM 18206 N N . GLU A 1 33 ? -13.060 10.852 15.511 1.00 0.00 33 GLU A N 7
ATOM 18207 C CA . GLU A 1 33 ? -13.590 10.754 16.866 1.00 0.00 33 GLU A CA 7
ATOM 18208 C C . GLU A 1 33 ? -13.104 11.913 17.732 1.00 0.00 33 GLU A C 7
ATOM 18209 O O . GLU A 1 33 ? -13.835 12.875 17.964 1.00 0.00 33 GLU A O 7
ATOM 18221 N N . GLY A 1 34 ? -11.873 11.809 18.219 1.00 0.00 34 GLY A N 7
ATOM 18222 C CA . GLY A 1 34 ? -11.311 12.847 19.069 1.00 0.00 34 GLY A CA 7
ATOM 18223 C C . GLY A 1 34 ? -11.243 14.182 18.340 1.00 0.00 34 GLY A C 7
ATOM 18224 O O . GLY A 1 34 ? -11.840 14.356 17.279 1.00 0.00 34 GLY A O 7
ATOM 18228 N N . GLN A 1 35 ? -10.514 15.125 18.930 1.00 0.00 35 GLN A N 7
ATOM 18229 C CA . GLN A 1 35 ? -10.375 16.450 18.338 1.00 0.00 35 GLN A CA 7
ATOM 18230 C C . GLN A 1 35 ? -9.315 16.450 17.256 1.00 0.00 35 GLN A C 7
ATOM 18231 O O . GLN A 1 35 ? -8.790 17.497 16.913 1.00 0.00 35 GLN A O 7
ATOM 18245 N N . THR A 1 36 ? -9.015 15.281 16.732 1.00 0.00 36 THR A N 7
ATOM 18246 C CA . THR A 1 36 ? -8.027 15.150 15.672 1.00 0.00 36 THR A CA 7
ATOM 18247 C C . THR A 1 36 ? -6.646 15.634 16.117 1.00 0.00 36 THR A C 7
ATOM 18248 O O . THR A 1 36 ? -6.227 16.740 15.778 1.00 0.00 36 THR A O 7
ATOM 18259 N N . PRO A 1 37 ? -5.925 14.820 16.850 1.00 0.00 37 PRO A N 7
ATOM 18260 C CA . PRO A 1 37 ? -4.557 15.162 17.320 1.00 0.00 37 PRO A CA 7
ATOM 18261 C C . PRO A 1 37 ? -3.527 14.918 16.220 1.00 0.00 37 PRO A C 7
ATOM 18262 O O . PRO A 1 37 ? -3.297 13.781 15.815 1.00 0.00 37 PRO A O 7
ATOM 18273 N N . ASP A 1 38 ? -2.921 15.994 15.733 1.00 0.00 38 ASP A N 7
ATOM 18274 C CA . ASP A 1 38 ? -1.917 15.896 14.669 1.00 0.00 38 ASP A CA 7
ATOM 18275 C C . ASP A 1 38 ? -0.519 16.163 15.210 1.00 0.00 38 ASP A C 7
ATOM 18276 O O . ASP A 1 38 ? -0.351 16.872 16.203 1.00 0.00 38 ASP A O 7
ATOM 18285 N N . TYR A 1 39 ? 0.483 15.591 14.549 1.00 0.00 39 TYR A N 7
ATOM 18286 C CA . TYR A 1 39 ? 1.874 15.771 14.964 1.00 0.00 39 TYR A CA 7
ATOM 18287 C C . TYR A 1 39 ? 2.778 15.890 13.744 1.00 0.00 39 TYR A C 7
ATOM 18288 O O . TYR A 1 39 ? 3.943 15.498 13.777 1.00 0.00 39 TYR A O 7
ATOM 18306 N N . LEU A 1 40 ? 2.231 16.426 12.663 1.00 0.00 40 LEU A N 7
ATOM 18307 C CA . LEU A 1 40 ? 3.000 16.590 11.437 1.00 0.00 40 LEU A CA 7
ATOM 18308 C C . LEU A 1 40 ? 4.265 17.414 11.680 1.00 0.00 40 LEU A C 7
ATOM 18309 O O . LEU A 1 40 ? 5.378 16.928 11.466 1.00 0.00 40 LEU A O 7
ATOM 18325 N N . PRO A 1 41 ? 4.113 18.637 12.109 1.00 0.00 41 PRO A N 7
ATOM 18326 C CA . PRO A 1 41 ? 5.267 19.548 12.362 1.00 0.00 41 PRO A CA 7
ATOM 18327 C C . PRO A 1 41 ? 6.211 18.983 13.420 1.00 0.00 41 PRO A C 7
ATOM 18328 O O . PRO A 1 41 ? 7.342 19.449 13.563 1.00 0.00 41 PRO A O 7
ATOM 18339 N N . THR A 1 42 ? 5.743 17.980 14.148 1.00 0.00 42 THR A N 7
ATOM 18340 C CA . THR A 1 42 ? 6.562 17.370 15.186 1.00 0.00 42 THR A CA 7
ATOM 18341 C C . THR A 1 42 ? 7.656 16.500 14.573 1.00 0.00 42 THR A C 7
ATOM 18342 O O . THR A 1 42 ? 8.845 16.683 14.853 1.00 0.00 42 THR A O 7
ATOM 18353 N N . LEU A 1 43 ? 7.247 15.553 13.733 1.00 0.00 43 LEU A N 7
ATOM 18354 C CA . LEU A 1 43 ? 8.204 14.660 13.091 1.00 0.00 43 LEU A CA 7
ATOM 18355 C C . LEU A 1 43 ? 9.072 15.421 12.101 1.00 0.00 43 LEU A C 7
ATOM 18356 O O . LEU A 1 43 ? 10.291 15.323 12.132 1.00 0.00 43 LEU A O 7
ATOM 18372 N N . ARG A 1 44 ? 8.436 16.189 11.230 1.00 0.00 44 ARG A N 7
ATOM 18373 C CA . ARG A 1 44 ? 9.172 16.960 10.232 1.00 0.00 44 ARG A CA 7
ATOM 18374 C C . ARG A 1 44 ? 10.310 17.734 10.879 1.00 0.00 44 ARG A C 7
ATOM 18375 O O . ARG A 1 44 ? 11.468 17.589 10.487 1.00 0.00 44 ARG A O 7
ATOM 18396 N N . LYS A 1 45 ? 9.981 18.555 11.862 1.00 0.00 45 LYS A N 7
ATOM 18397 C CA . LYS A 1 45 ? 10.998 19.352 12.533 1.00 0.00 45 LYS A CA 7
ATOM 18398 C C . LYS A 1 45 ? 12.170 18.478 12.965 1.00 0.00 45 LYS A C 7
ATOM 18399 O O . LYS A 1 45 ? 13.328 18.805 12.698 1.00 0.00 45 LYS A O 7
ATOM 18418 N N . ALA A 1 46 ? 11.869 17.374 13.637 1.00 0.00 46 ALA A N 7
ATOM 18419 C CA . ALA A 1 46 ? 12.919 16.473 14.105 1.00 0.00 46 ALA A CA 7
ATOM 18420 C C . ALA A 1 46 ? 13.768 15.996 12.938 1.00 0.00 46 ALA A C 7
ATOM 18421 O O . ALA A 1 46 ? 14.979 15.838 13.057 1.00 0.00 46 ALA A O 7
ATOM 18428 N N . LEU A 1 47 ? 13.127 15.787 11.804 1.00 0.00 47 LEU A N 7
ATOM 18429 C CA . LEU A 1 47 ? 13.843 15.345 10.603 1.00 0.00 47 LEU A CA 7
ATOM 18430 C C . LEU A 1 47 ? 14.738 16.441 10.056 1.00 0.00 47 LEU A C 7
ATOM 18431 O O . LEU A 1 47 ? 15.861 16.183 9.628 1.00 0.00 47 LEU A O 7
ATOM 18447 N N . MET A 1 48 ? 14.230 17.649 10.055 1.00 0.00 48 MET A N 7
ATOM 18448 C CA . MET A 1 48 ? 14.979 18.779 9.539 1.00 0.00 48 MET A CA 7
ATOM 18449 C C . MET A 1 48 ? 16.239 19.007 10.363 1.00 0.00 48 MET A C 7
ATOM 18450 O O . MET A 1 48 ? 17.269 19.451 9.843 1.00 0.00 48 MET A O 7
ATOM 18464 N N . GLU A 1 49 ? 16.158 18.684 11.647 1.00 0.00 49 GLU A N 7
ATOM 18465 C CA . GLU A 1 49 ? 17.296 18.853 12.541 1.00 0.00 49 GLU A CA 7
ATOM 18466 C C . GLU A 1 49 ? 18.219 17.637 12.496 1.00 0.00 49 GLU A C 7
ATOM 18467 O O . GLU A 1 49 ? 19.440 17.771 12.469 1.00 0.00 49 GLU A O 7
ATOM 18479 N N . VAL A 1 50 ? 17.628 16.449 12.465 1.00 0.00 50 VAL A N 7
ATOM 18480 C CA . VAL A 1 50 ? 18.419 15.226 12.412 1.00 0.00 50 VAL A CA 7
ATOM 18481 C C . VAL A 1 50 ? 19.184 15.141 11.094 1.00 0.00 50 VAL A C 7
ATOM 18482 O O . VAL A 1 50 ? 20.383 14.861 11.078 1.00 0.00 50 VAL A O 7
ATOM 18495 N N . LEU A 1 51 ? 18.483 15.381 9.996 1.00 0.00 51 LEU A N 7
ATOM 18496 C CA . LEU A 1 51 ? 19.107 15.324 8.684 1.00 0.00 51 LEU A CA 7
ATOM 18497 C C . LEU A 1 51 ? 20.224 16.351 8.593 1.00 0.00 51 LEU A C 7
ATOM 18498 O O . LEU A 1 51 ? 21.370 16.011 8.312 1.00 0.00 51 LEU A O 7
ATOM 18514 N N . SER A 1 52 ? 19.889 17.614 8.838 1.00 0.00 52 SER A N 7
ATOM 18515 C CA . SER A 1 52 ? 20.889 18.669 8.769 1.00 0.00 52 SER A CA 7
ATOM 18516 C C . SER A 1 52 ? 22.091 18.334 9.638 1.00 0.00 52 SER A C 7
ATOM 18517 O O . SER A 1 52 ? 23.194 18.830 9.406 1.00 0.00 52 SER A O 7
ATOM 18525 N N . LYS A 1 53 ? 21.877 17.485 10.636 1.00 0.00 53 LYS A N 7
ATOM 18526 C CA . LYS A 1 53 ? 22.961 17.085 11.537 1.00 0.00 53 LYS A CA 7
ATOM 18527 C C . LYS A 1 53 ? 23.575 15.755 11.117 1.00 0.00 53 LYS A C 7
ATOM 18528 O O . LYS A 1 53 ? 24.714 15.705 10.653 1.00 0.00 53 LYS A O 7
ATOM 18547 N N . TYR A 1 54 ? 22.827 14.680 11.314 1.00 0.00 54 TYR A N 7
ATOM 18548 C CA . TYR A 1 54 ? 23.312 13.348 10.978 1.00 0.00 54 TYR A CA 7
ATOM 18549 C C . TYR A 1 54 ? 23.616 13.228 9.495 1.00 0.00 54 TYR A C 7
ATOM 18550 O O . TYR A 1 54 ? 24.464 12.431 9.096 1.00 0.00 54 TYR A O 7
ATOM 18568 N N . VAL A 1 55 ? 22.927 14.022 8.678 1.00 0.00 55 VAL A N 7
ATOM 18569 C CA . VAL A 1 55 ? 23.133 13.990 7.232 1.00 0.00 55 VAL A CA 7
ATOM 18570 C C . VAL A 1 55 ? 23.660 15.332 6.740 1.00 0.00 55 VAL A C 7
ATOM 18571 O O . VAL A 1 55 ? 23.510 16.355 7.407 1.00 0.00 55 VAL A O 7
ATOM 18584 N N . ASN A 1 56 ? 24.291 15.316 5.570 1.00 0.00 56 ASN A N 7
ATOM 18585 C CA . ASN A 1 56 ? 24.854 16.535 4.991 1.00 0.00 56 ASN A CA 7
ATOM 18586 C C . ASN A 1 56 ? 23.917 17.110 3.938 1.00 0.00 56 ASN A C 7
ATOM 18587 O O . ASN A 1 56 ? 24.192 17.041 2.744 1.00 0.00 56 ASN A O 7
ATOM 18598 N N . VAL A 1 57 ? 22.808 17.685 4.390 1.00 0.00 57 VAL A N 7
ATOM 18599 C CA . VAL A 1 57 ? 21.833 18.288 3.475 1.00 0.00 57 VAL A CA 7
ATOM 18600 C C . VAL A 1 57 ? 21.328 19.612 4.034 1.00 0.00 57 VAL A C 7
ATOM 18601 O O . VAL A 1 57 ? 20.978 19.708 5.211 1.00 0.00 57 VAL A O 7
ATOM 18614 N N . SER A 1 58 ? 21.285 20.631 3.182 1.00 0.00 58 SER A N 7
ATOM 18615 C CA . SER A 1 58 ? 20.812 21.949 3.597 1.00 0.00 58 SER A CA 7
ATOM 18616 C C . SER A 1 58 ? 19.304 22.063 3.392 1.00 0.00 58 SER A C 7
ATOM 18617 O O . SER A 1 58 ? 18.695 21.233 2.717 1.00 0.00 58 SER A O 7
ATOM 18625 N N . LEU A 1 59 ? 18.713 23.098 3.975 1.00 0.00 59 LEU A N 7
ATOM 18626 C CA . LEU A 1 59 ? 17.275 23.318 3.849 1.00 0.00 59 LEU A CA 7
ATOM 18627 C C . LEU A 1 59 ? 16.915 23.682 2.419 1.00 0.00 59 LEU A C 7
ATOM 18628 O O . LEU A 1 59 ? 15.749 23.633 2.030 1.00 0.00 59 LEU A O 7
ATOM 18644 N N . ASP A 1 60 ? 17.925 24.052 1.640 1.00 0.00 60 ASP A N 7
ATOM 18645 C CA . ASP A 1 60 ? 17.702 24.424 0.252 1.00 0.00 60 ASP A CA 7
ATOM 18646 C C . ASP A 1 60 ? 17.626 23.191 -0.635 1.00 0.00 60 ASP A C 7
ATOM 18647 O O . ASP A 1 60 ? 17.003 23.224 -1.697 1.00 0.00 60 ASP A O 7
ATOM 18656 N N . ASN A 1 61 ? 18.262 22.098 -0.205 1.00 0.00 61 ASN A N 7
ATOM 18657 C CA . ASN A 1 61 ? 18.258 20.859 -0.976 1.00 0.00 61 ASN A CA 7
ATOM 18658 C C . ASN A 1 61 ? 17.199 19.907 -0.448 1.00 0.00 61 ASN A C 7
ATOM 18659 O O . ASN A 1 61 ? 17.127 18.755 -0.863 1.00 0.00 61 ASN A O 7
ATOM 18670 N N . ILE A 1 62 ? 16.370 20.396 0.471 1.00 0.00 62 ILE A N 7
ATOM 18671 C CA . ILE A 1 62 ? 15.304 19.578 1.046 1.00 0.00 62 ILE A CA 7
ATOM 18672 C C . ILE A 1 62 ? 13.962 19.939 0.427 1.00 0.00 62 ILE A C 7
ATOM 18673 O O . ILE A 1 62 ? 13.521 21.086 0.491 1.00 0.00 62 ILE A O 7
ATOM 18689 N N . ARG A 1 63 ? 13.311 18.944 -0.160 1.00 0.00 63 ARG A N 7
ATOM 18690 C CA . ARG A 1 63 ? 12.004 19.148 -0.771 1.00 0.00 63 ARG A CA 7
ATOM 18691 C C . ARG A 1 63 ? 10.891 18.826 0.215 1.00 0.00 63 ARG A C 7
ATOM 18692 O O . ARG A 1 63 ? 10.928 17.802 0.899 1.00 0.00 63 ARG A O 7
ATOM 18713 N N . ILE A 1 64 ? 9.895 19.707 0.274 1.00 0.00 64 ILE A N 7
ATOM 18714 C CA . ILE A 1 64 ? 8.754 19.522 1.173 1.00 0.00 64 ILE A CA 7
ATOM 18715 C C . ILE A 1 64 ? 7.444 19.726 0.426 1.00 0.00 64 ILE A C 7
ATOM 18716 O O . ILE A 1 64 ? 7.308 20.655 -0.370 1.00 0.00 64 ILE A O 7
ATOM 18732 N N . SER A 1 65 ? 6.473 18.856 0.693 1.00 0.00 65 SER A N 7
ATOM 18733 C CA . SER A 1 65 ? 5.169 18.959 0.051 1.00 0.00 65 SER A CA 7
ATOM 18734 C C . SER A 1 65 ? 4.092 18.364 0.944 1.00 0.00 65 SER A C 7
ATOM 18735 O O . SER A 1 65 ? 4.219 17.235 1.408 1.00 0.00 65 SER A O 7
ATOM 18743 N N . GLN A 1 66 ? 3.032 19.133 1.186 1.00 0.00 66 GLN A N 7
ATOM 18744 C CA . GLN A 1 66 ? 1.928 18.673 2.033 1.00 0.00 66 GLN A CA 7
ATOM 18745 C C . GLN A 1 66 ? 0.646 18.558 1.224 1.00 0.00 66 GLN A C 7
ATOM 18746 O O . GLN A 1 66 ? 0.449 19.283 0.251 1.00 0.00 66 GLN A O 7
ATOM 18760 N N . GLU A 1 67 ? -0.225 17.641 1.637 1.00 0.00 67 GLU A N 7
ATOM 18761 C CA . GLU A 1 67 ? -1.496 17.438 0.947 1.00 0.00 67 GLU A CA 7
ATOM 18762 C C . GLU A 1 67 ? -2.593 17.099 1.946 1.00 0.00 67 GLU A C 7
ATOM 18763 O O . GLU A 1 67 ? -2.699 15.964 2.411 1.00 0.00 67 GLU A O 7
ATOM 18775 N N . LYS A 1 68 ? -3.413 18.096 2.268 1.00 0.00 68 LYS A N 7
ATOM 18776 C CA . LYS A 1 68 ? -4.504 17.898 3.212 1.00 0.00 68 LYS A CA 7
ATOM 18777 C C . LYS A 1 68 ? -5.701 17.276 2.509 1.00 0.00 68 LYS A C 7
ATOM 18778 O O . LYS A 1 68 ? -6.105 17.725 1.432 1.00 0.00 68 LYS A O 7
ATOM 18797 N N . GLN A 1 69 ? -6.275 16.244 3.124 1.00 0.00 69 GLN A N 7
ATOM 18798 C CA . GLN A 1 69 ? -7.429 15.588 2.546 1.00 0.00 69 GLN A CA 7
ATOM 18799 C C . GLN A 1 69 ? -8.116 14.693 3.573 1.00 0.00 69 GLN A C 7
ATOM 18800 O O . GLN A 1 69 ? -7.525 13.735 4.067 1.00 0.00 69 GLN A O 7
ATOM 18814 N N . ASP A 1 70 ? -9.367 15.012 3.886 1.00 0.00 70 ASP A N 7
ATOM 18815 C CA . ASP A 1 70 ? -10.121 14.228 4.858 1.00 0.00 70 ASP A CA 7
ATOM 18816 C C . ASP A 1 70 ? -9.348 14.129 6.167 1.00 0.00 70 ASP A C 7
ATOM 18817 O O . ASP A 1 70 ? -8.330 14.799 6.348 1.00 0.00 70 ASP A O 7
ATOM 18826 N N . GLY A 1 71 ? -9.832 13.289 7.076 1.00 0.00 71 GLY A N 7
ATOM 18827 C CA . GLY A 1 71 ? -9.173 13.109 8.365 1.00 0.00 71 GLY A CA 7
ATOM 18828 C C . GLY A 1 71 ? -7.843 12.380 8.204 1.00 0.00 71 GLY A C 7
ATOM 18829 O O . GLY A 1 71 ? -7.361 11.739 9.139 1.00 0.00 71 GLY A O 7
ATOM 18833 N N . MET A 1 72 ? -7.249 12.483 7.016 1.00 0.00 72 MET A N 7
ATOM 18834 C CA . MET A 1 72 ? -5.971 11.831 6.746 1.00 0.00 72 MET A CA 7
ATOM 18835 C C . MET A 1 72 ? -5.069 12.761 5.945 1.00 0.00 72 MET A C 7
ATOM 18836 O O . MET A 1 72 ? -5.388 13.133 4.818 1.00 0.00 72 MET A O 7
ATOM 18850 N N . ASP A 1 73 ? -3.938 13.133 6.536 1.00 0.00 73 ASP A N 7
ATOM 18851 C CA . ASP A 1 73 ? -2.987 14.024 5.872 1.00 0.00 73 ASP A CA 7
ATOM 18852 C C . ASP A 1 73 ? -1.811 13.230 5.326 1.00 0.00 73 ASP A C 7
ATOM 18853 O O . ASP A 1 73 ? -1.449 12.188 5.872 1.00 0.00 73 ASP A O 7
ATOM 18862 N N . VAL A 1 74 ? -1.212 13.729 4.248 1.00 0.00 74 VAL A N 7
ATOM 18863 C CA . VAL A 1 74 ? -0.064 13.058 3.638 1.00 0.00 74 VAL A CA 7
ATOM 18864 C C . VAL A 1 74 ? 1.035 14.061 3.338 1.00 0.00 74 VAL A C 7
ATOM 18865 O O . VAL A 1 74 ? 0.828 15.009 2.581 1.00 0.00 74 VAL A O 7
ATOM 18878 N N . LEU A 1 75 ? 2.202 13.851 3.935 1.00 0.00 75 LEU A N 7
ATOM 18879 C CA . LEU A 1 75 ? 3.337 14.749 3.725 1.00 0.00 75 LEU A CA 7
ATOM 18880 C C . LEU A 1 75 ? 4.419 14.075 2.890 1.00 0.00 75 LEU A C 7
ATOM 18881 O O . LEU A 1 75 ? 5.121 13.181 3.362 1.00 0.00 75 LEU A O 7
ATOM 18897 N N . GLU A 1 76 ? 4.552 14.523 1.647 1.00 0.00 76 GLU A N 7
ATOM 18898 C CA . GLU A 1 76 ? 5.560 13.973 0.748 1.00 0.00 76 GLU A CA 7
ATOM 18899 C C . GLU A 1 76 ? 6.884 14.690 0.956 1.00 0.00 76 GLU A C 7
ATOM 18900 O O . GLU A 1 76 ? 7.024 15.866 0.611 1.00 0.00 76 GLU A O 7
ATOM 18912 N N . LEU A 1 77 ? 7.846 13.978 1.534 1.00 0.00 77 LEU A N 7
ATOM 18913 C CA . LEU A 1 77 ? 9.166 14.548 1.798 1.00 0.00 77 LEU A CA 7
ATOM 18914 C C . LEU A 1 77 ? 10.234 13.819 1.000 1.00 0.00 77 LEU A C 7
ATOM 18915 O O . LEU A 1 77 ? 10.331 12.596 1.048 1.00 0.00 77 LEU A O 7
ATOM 18931 N N . ASN A 1 78 ? 11.043 14.587 0.272 1.00 0.00 78 ASN A N 7
ATOM 18932 C CA . ASN A 1 78 ? 12.121 14.012 -0.536 1.00 0.00 78 ASN A CA 7
ATOM 18933 C C . ASN A 1 78 ? 13.413 14.782 -0.321 1.00 0.00 78 ASN A C 7
ATOM 18934 O O . ASN A 1 78 ? 13.444 15.999 -0.468 1.00 0.00 78 ASN A O 7
ATOM 18945 N N . ILE A 1 79 ? 14.485 14.071 0.037 1.00 0.00 79 ILE A N 7
ATOM 18946 C CA . ILE A 1 79 ? 15.782 14.703 0.280 1.00 0.00 79 ILE A CA 7
ATOM 18947 C C . ILE A 1 79 ? 16.825 14.136 -0.668 1.00 0.00 79 ILE A C 7
ATOM 18948 O O . ILE A 1 79 ? 16.810 12.946 -0.977 1.00 0.00 79 ILE A O 7
ATOM 18964 N N . THR A 1 80 ? 17.733 14.992 -1.121 1.00 0.00 80 THR A N 7
ATOM 18965 C CA . THR A 1 80 ? 18.794 14.567 -2.033 1.00 0.00 80 THR A CA 7
ATOM 18966 C C . THR A 1 80 ? 20.136 14.634 -1.321 1.00 0.00 80 THR A C 7
ATOM 18967 O O . THR A 1 80 ? 20.665 15.721 -1.070 1.00 0.00 80 THR A O 7
ATOM 18978 N N . LEU A 1 81 ? 20.684 13.466 -0.991 1.00 0.00 81 LEU A N 7
ATOM 18979 C CA . LEU A 1 81 ? 21.958 13.410 -0.302 1.00 0.00 81 LEU A CA 7
ATOM 18980 C C . LEU A 1 81 ? 23.114 13.641 -1.288 1.00 0.00 81 LEU A C 7
ATOM 18981 O O . LEU A 1 81 ? 23.148 13.044 -2.377 1.00 0.00 81 LEU A O 7
ATOM 18997 N N . PRO A 1 82 ? 24.064 14.485 -0.928 1.00 0.00 82 PRO A N 7
ATOM 18998 C CA . PRO A 1 82 ? 25.233 14.797 -1.792 1.00 0.00 82 PRO A CA 7
ATOM 18999 C C . PRO A 1 82 ? 26.244 13.653 -1.824 1.00 0.00 82 PRO A C 7
ATOM 19000 O O . PRO A 1 82 ? 25.938 12.527 -1.429 1.00 0.00 82 PRO A O 7
ATOM 19011 N N . GLU A 1 83 ? 27.450 13.953 -2.300 1.00 0.00 83 GLU A N 7
ATOM 19012 C CA . GLU A 1 83 ? 28.511 12.950 -2.385 1.00 0.00 83 GLU A CA 7
ATOM 19013 C C . GLU A 1 83 ? 29.833 13.529 -1.896 1.00 0.00 83 GLU A C 7
ATOM 19014 O O . GLU A 1 83 ? 30.148 14.692 -2.155 1.00 0.00 83 GLU A O 7
ATOM 19026 N N . GLN A 1 84 ? 30.603 12.711 -1.186 1.00 0.00 84 GLN A N 7
ATOM 19027 C CA . GLN A 1 84 ? 31.890 13.153 -0.666 1.00 0.00 84 GLN A CA 7
ATOM 19028 C C . GLN A 1 84 ? 32.937 13.156 -1.775 1.00 0.00 84 GLN A C 7
ATOM 19029 O O . GLN A 1 84 ? 33.193 12.128 -2.402 1.00 0.00 84 GLN A O 7
ATOM 19043 N N . LYS A 1 85 ? 33.539 14.318 -2.012 1.00 0.00 85 LYS A N 7
ATOM 19044 C CA . LYS A 1 85 ? 34.560 14.446 -3.050 1.00 0.00 85 LYS A CA 7
ATOM 19045 C C . LYS A 1 85 ? 35.946 14.165 -2.482 1.00 0.00 85 LYS A C 7
ATOM 19046 O O . LYS A 1 85 ? 36.501 13.086 -2.676 1.00 0.00 85 LYS A O 7
ATOM 19065 N N . LYS A 1 86 ? 36.501 15.147 -1.778 1.00 0.00 86 LYS A N 7
ATOM 19066 C CA . LYS A 1 86 ? 37.828 15.001 -1.181 1.00 0.00 86 LYS A CA 7
ATOM 19067 C C . LYS A 1 86 ? 37.717 14.457 0.236 1.00 0.00 86 LYS A C 7
ATOM 19068 O O . LYS A 1 86 ? 36.830 14.847 0.993 1.00 0.00 86 LYS A O 7
ATOM 19087 N N . VAL A 1 87 ? 38.626 13.549 0.589 1.00 0.00 87 VAL A N 7
ATOM 19088 C CA . VAL A 1 87 ? 38.629 12.948 1.924 1.00 0.00 87 VAL A CA 7
ATOM 19089 C C . VAL A 1 87 ? 39.778 13.505 2.757 1.00 0.00 87 VAL A C 7
ATOM 19090 O O . VAL A 1 87 ? 39.621 13.774 3.947 1.00 0.00 87 VAL A O 7
ATOM 19103 N N . LEU A 1 88 ? 40.935 13.673 2.125 1.00 0.00 88 LEU A N 7
ATOM 19104 C CA . LEU A 1 88 ? 42.107 14.195 2.821 1.00 0.00 88 LEU A CA 7
ATOM 19105 C C . LEU A 1 88 ? 41.934 15.680 3.117 1.00 0.00 88 LEU A C 7
ATOM 19106 O O . LEU A 1 88 ? 41.314 16.410 2.345 1.00 0.00 88 LEU A O 7
ATOM 19122 N N . GLU A 1 89 ? 42.490 16.120 4.242 1.00 0.00 89 GLU A N 7
ATOM 19123 C CA . GLU A 1 89 ? 42.394 17.520 4.636 1.00 0.00 89 GLU A CA 7
ATOM 19124 C C . GLU A 1 89 ? 42.635 18.431 3.434 1.00 0.00 89 GLU A C 7
ATOM 19125 O O . GLU A 1 89 ? 43.601 18.198 2.724 1.00 0.00 89 GLU A O 7
ATOM 19137 N N . MET B 1 1 ? -2.719 12.922 -10.054 1.00 0.00 1 MET B N 7
ATOM 19138 C CA . MET B 1 1 ? -2.865 11.552 -9.487 1.00 0.00 1 MET B CA 7
ATOM 19139 C C . MET B 1 1 ? -2.281 11.522 -8.082 1.00 0.00 1 MET B C 7
ATOM 19140 O O . MET B 1 1 ? -1.109 11.202 -7.890 1.00 0.00 1 MET B O 7
ATOM 19154 N N . SER B 1 2 ? -3.110 11.859 -7.100 1.00 0.00 2 SER B N 7
ATOM 19155 C CA . SER B 1 2 ? -2.668 11.870 -5.711 1.00 0.00 2 SER B CA 7
ATOM 19156 C C . SER B 1 2 ? -2.426 10.448 -5.213 1.00 0.00 2 SER B C 7
ATOM 19157 O O . SER B 1 2 ? -3.119 9.514 -5.615 1.00 0.00 2 SER B O 7
ATOM 19165 N N . LEU B 1 3 ? -1.440 10.295 -4.339 1.00 0.00 3 LEU B N 7
ATOM 19166 C CA . LEU B 1 3 ? -1.113 8.987 -3.788 1.00 0.00 3 LEU B CA 7
ATOM 19167 C C . LEU B 1 3 ? -2.183 8.538 -2.802 1.00 0.00 3 LEU B C 7
ATOM 19168 O O . LEU B 1 3 ? -2.394 7.343 -2.608 1.00 0.00 3 LEU B O 7
ATOM 19184 N N . ILE B 1 4 ? -2.849 9.499 -2.174 1.00 0.00 4 ILE B N 7
ATOM 19185 C CA . ILE B 1 4 ? -3.886 9.186 -1.198 1.00 0.00 4 ILE B CA 7
ATOM 19186 C C . ILE B 1 4 ? -4.783 8.064 -1.706 1.00 0.00 4 ILE B C 7
ATOM 19187 O O . ILE B 1 4 ? -5.335 7.293 -0.920 1.00 0.00 4 ILE B O 7
ATOM 19203 N N . GLU B 1 5 ? -4.915 7.969 -3.024 1.00 0.00 5 GLU B N 7
ATOM 19204 C CA . GLU B 1 5 ? -5.746 6.931 -3.624 1.00 0.00 5 GLU B CA 7
ATOM 19205 C C . GLU B 1 5 ? -5.081 5.564 -3.493 1.00 0.00 5 GLU B C 7
ATOM 19206 O O . GLU B 1 5 ? -5.667 4.628 -2.951 1.00 0.00 5 GLU B O 7
ATOM 19218 N N . LEU B 1 6 ? -3.856 5.451 -4.001 1.00 0.00 6 LEU B N 7
ATOM 19219 C CA . LEU B 1 6 ? -3.131 4.187 -3.938 1.00 0.00 6 LEU B CA 7
ATOM 19220 C C . LEU B 1 6 ? -2.863 3.791 -2.489 1.00 0.00 6 LEU B C 7
ATOM 19221 O O . LEU B 1 6 ? -3.025 2.631 -2.115 1.00 0.00 6 LEU B O 7
ATOM 19237 N N . LEU B 1 7 ? -2.440 4.757 -1.686 1.00 0.00 7 LEU B N 7
ATOM 19238 C CA . LEU B 1 7 ? -2.133 4.488 -0.290 1.00 0.00 7 LEU B CA 7
ATOM 19239 C C . LEU B 1 7 ? -3.358 3.970 0.437 1.00 0.00 7 LEU B C 7
ATOM 19240 O O . LEU B 1 7 ? -3.281 2.988 1.173 1.00 0.00 7 LEU B O 7
ATOM 19256 N N . PHE B 1 8 ? -4.493 4.628 0.220 1.00 0.00 8 PHE B N 7
ATOM 19257 C CA . PHE B 1 8 ? -5.749 4.223 0.855 1.00 0.00 8 PHE B CA 7
ATOM 19258 C C . PHE B 1 8 ? -6.801 3.883 -0.195 1.00 0.00 8 PHE B C 7
ATOM 19259 O O . PHE B 1 8 ? -7.025 2.714 -0.510 1.00 0.00 8 PHE B O 7
ATOM 19276 N N . GLY B 1 9 ? -7.451 4.912 -0.724 1.00 0.00 9 GLY B N 7
ATOM 19277 C CA . GLY B 1 9 ? -8.486 4.716 -1.730 1.00 0.00 9 GLY B CA 7
ATOM 19278 C C . GLY B 1 9 ? -9.776 4.213 -1.085 1.00 0.00 9 GLY B C 7
ATOM 19279 O O . GLY B 1 9 ? -10.838 4.811 -1.250 1.00 0.00 9 GLY B O 7
ATOM 19283 N N . ARG B 1 10 ? -9.671 3.113 -0.346 1.00 0.00 10 ARG B N 7
ATOM 19284 C CA . ARG B 1 10 ? -10.834 2.541 0.321 1.00 0.00 10 ARG B CA 7
ATOM 19285 C C . ARG B 1 10 ? -11.188 3.353 1.562 1.00 0.00 10 ARG B C 7
ATOM 19286 O O . ARG B 1 10 ? -10.309 3.776 2.314 1.00 0.00 10 ARG B O 7
ATOM 19307 N N . LYS B 1 11 ? -12.479 3.562 1.773 1.00 0.00 11 LYS B N 7
ATOM 19308 C CA . LYS B 1 11 ? -12.933 4.311 2.927 1.00 0.00 11 LYS B CA 7
ATOM 19309 C C . LYS B 1 11 ? -14.401 4.048 3.195 1.00 0.00 11 LYS B C 7
ATOM 19310 O O . LYS B 1 11 ? -15.042 4.840 3.875 1.00 0.00 11 LYS B O 7
ATOM 19329 N N . GLN B 1 12 ? -14.918 2.946 2.649 1.00 0.00 12 GLN B N 7
ATOM 19330 C CA . GLN B 1 12 ? -16.325 2.582 2.830 1.00 0.00 12 GLN B CA 7
ATOM 19331 C C . GLN B 1 12 ? -16.752 2.820 4.262 1.00 0.00 12 GLN B C 7
ATOM 19332 O O . GLN B 1 12 ? -16.824 1.870 5.035 1.00 0.00 12 GLN B O 7
ATOM 19346 N N . LYS B 1 13 ? -17.015 4.093 4.602 1.00 0.00 13 LYS B N 7
ATOM 19347 C CA . LYS B 1 13 ? -17.414 4.491 5.956 1.00 0.00 13 LYS B CA 7
ATOM 19348 C C . LYS B 1 13 ? -17.185 3.360 6.955 1.00 0.00 13 LYS B C 7
ATOM 19349 O O . LYS B 1 13 ? -18.081 2.554 7.212 1.00 0.00 13 LYS B O 7
ATOM 19368 N N . THR B 1 14 ? -15.968 3.281 7.482 1.00 0.00 14 THR B N 7
ATOM 19369 C CA . THR B 1 14 ? -15.626 2.222 8.418 1.00 0.00 14 THR B CA 7
ATOM 19370 C C . THR B 1 14 ? -16.207 2.523 9.790 1.00 0.00 14 THR B C 7
ATOM 19371 O O . THR B 1 14 ? -15.991 1.775 10.742 1.00 0.00 14 THR B O 7
ATOM 19382 N N . ALA B 1 15 ? -16.940 3.628 9.880 1.00 0.00 15 ALA B N 7
ATOM 19383 C CA . ALA B 1 15 ? -17.550 4.031 11.139 1.00 0.00 15 ALA B CA 7
ATOM 19384 C C . ALA B 1 15 ? -16.484 4.473 12.134 1.00 0.00 15 ALA B C 7
ATOM 19385 O O . ALA B 1 15 ? -16.619 4.245 13.334 1.00 0.00 15 ALA B O 7
ATOM 19392 N N . THR B 1 16 ? -15.431 5.104 11.626 1.00 0.00 16 THR B N 7
ATOM 19393 C CA . THR B 1 16 ? -14.347 5.573 12.482 1.00 0.00 16 THR B CA 7
ATOM 19394 C C . THR B 1 16 ? -13.739 4.411 13.267 1.00 0.00 16 THR B C 7
ATOM 19395 O O . THR B 1 16 ? -14.437 3.700 13.988 1.00 0.00 16 THR B O 7
ATOM 19406 N N . VAL B 1 17 ? -12.434 4.226 13.119 1.00 0.00 17 VAL B N 7
ATOM 19407 C CA . VAL B 1 17 ? -11.742 3.151 13.820 1.00 0.00 17 VAL B CA 7
ATOM 19408 C C . VAL B 1 17 ? -11.679 3.433 15.315 1.00 0.00 17 VAL B C 7
ATOM 19409 O O . VAL B 1 17 ? -11.589 2.513 16.123 1.00 0.00 17 VAL B O 7
ATOM 19422 N N . ALA B 1 18 ? -11.717 4.714 15.674 1.00 0.00 18 ALA B N 7
ATOM 19423 C CA . ALA B 1 18 ? -11.659 5.108 17.078 1.00 0.00 18 ALA B CA 7
ATOM 19424 C C . ALA B 1 18 ? -10.232 5.020 17.593 1.00 0.00 18 ALA B C 7
ATOM 19425 O O . ALA B 1 18 ? -9.999 4.660 18.748 1.00 0.00 18 ALA B O 7
ATOM 19432 N N . ARG B 1 19 ? -9.280 5.360 16.729 1.00 0.00 19 ARG B N 7
ATOM 19433 C CA . ARG B 1 19 ? -7.881 5.321 17.114 1.00 0.00 19 ARG B CA 7
ATOM 19434 C C . ARG B 1 19 ? -7.022 6.101 16.132 1.00 0.00 19 ARG B C 7
ATOM 19435 O O . ARG B 1 19 ? -7.481 6.460 15.045 1.00 0.00 19 ARG B O 7
ATOM 19456 N N . ASP B 1 20 ? -5.766 6.364 16.519 1.00 0.00 20 ASP B N 7
ATOM 19457 C CA . ASP B 1 20 ? -4.852 7.100 15.651 1.00 0.00 20 ASP B CA 7
ATOM 19458 C C . ASP B 1 20 ? -3.732 6.184 15.180 1.00 0.00 20 ASP B C 7
ATOM 19459 O O . ASP B 1 20 ? -3.223 5.372 15.945 1.00 0.00 20 ASP B O 7
ATOM 19468 N N . ARG B 1 21 ? -3.363 6.313 13.909 1.00 0.00 21 ARG B N 7
ATOM 19469 C CA . ARG B 1 21 ? -2.301 5.489 13.331 1.00 0.00 21 ARG B CA 7
ATOM 19470 C C . ARG B 1 21 ? -1.370 6.337 12.483 1.00 0.00 21 ARG B C 7
ATOM 19471 O O . ARG B 1 21 ? -1.747 7.412 12.015 1.00 0.00 21 ARG B O 7
ATOM 19492 N N . LEU B 1 22 ? -0.147 5.844 12.288 1.00 0.00 22 LEU B N 7
ATOM 19493 C CA . LEU B 1 22 ? 0.839 6.556 11.487 1.00 0.00 22 LEU B CA 7
ATOM 19494 C C . LEU B 1 22 ? 1.668 5.583 10.664 1.00 0.00 22 LEU B C 7
ATOM 19495 O O . LEU B 1 22 ? 2.465 4.825 11.207 1.00 0.00 22 LEU B O 7
ATOM 19511 N N . GLN B 1 23 ? 1.488 5.618 9.349 1.00 0.00 23 GLN B N 7
ATOM 19512 C CA . GLN B 1 23 ? 2.241 4.737 8.460 1.00 0.00 23 GLN B CA 7
ATOM 19513 C C . GLN B 1 23 ? 3.336 5.522 7.749 1.00 0.00 23 GLN B C 7
ATOM 19514 O O . GLN B 1 23 ? 3.070 6.239 6.787 1.00 0.00 23 GLN B O 7
ATOM 19528 N N . ILE B 1 24 ? 4.570 5.385 8.233 1.00 0.00 24 ILE B N 7
ATOM 19529 C CA . ILE B 1 24 ? 5.705 6.090 7.635 1.00 0.00 24 ILE B CA 7
ATOM 19530 C C . ILE B 1 24 ? 6.521 5.153 6.753 1.00 0.00 24 ILE B C 7
ATOM 19531 O O . ILE B 1 24 ? 7.148 4.214 7.238 1.00 0.00 24 ILE B O 7
ATOM 19547 N N . ILE B 1 25 ? 6.500 5.413 5.448 1.00 0.00 25 ILE B N 7
ATOM 19548 C CA . ILE B 1 25 ? 7.237 4.585 4.492 1.00 0.00 25 ILE B CA 7
ATOM 19549 C C . ILE B 1 25 ? 8.515 5.291 4.080 1.00 0.00 25 ILE B C 7
ATOM 19550 O O . ILE B 1 25 ? 8.483 6.433 3.624 1.00 0.00 25 ILE B O 7
ATOM 19566 N N . ILE B 1 26 ? 9.640 4.608 4.257 1.00 0.00 26 ILE B N 7
ATOM 19567 C CA . ILE B 1 26 ? 10.944 5.177 3.912 1.00 0.00 26 ILE B CA 7
ATOM 19568 C C . ILE B 1 26 ? 11.547 4.444 2.723 1.00 0.00 26 ILE B C 7
ATOM 19569 O O . ILE B 1 26 ? 11.597 3.217 2.698 1.00 0.00 26 ILE B O 7
ATOM 19585 N N . ALA B 1 27 ? 12.013 5.211 1.741 1.00 0.00 27 ALA B N 7
ATOM 19586 C CA . ALA B 1 27 ? 12.628 4.634 0.542 1.00 0.00 27 ALA B CA 7
ATOM 19587 C C . ALA B 1 27 ? 13.995 5.258 0.314 1.00 0.00 27 ALA B C 7
ATOM 19588 O O . ALA B 1 27 ? 14.099 6.425 -0.061 1.00 0.00 27 ALA B O 7
ATOM 19595 N N . GLN B 1 28 ? 15.045 4.475 0.546 1.00 0.00 28 GLN B N 7
ATOM 19596 C CA . GLN B 1 28 ? 16.411 4.962 0.366 1.00 0.00 28 GLN B CA 7
ATOM 19597 C C . GLN B 1 28 ? 17.006 4.419 -0.925 1.00 0.00 28 GLN B C 7
ATOM 19598 O O . GLN B 1 28 ? 17.186 3.210 -1.073 1.00 0.00 28 GLN B O 7
ATOM 19612 N N . GLU B 1 29 ? 17.328 5.322 -1.849 1.00 0.00 29 GLU B N 7
ATOM 19613 C CA . GLU B 1 29 ? 17.924 4.930 -3.125 1.00 0.00 29 GLU B CA 7
ATOM 19614 C C . GLU B 1 29 ? 19.327 5.514 -3.235 1.00 0.00 29 GLU B C 7
ATOM 19615 O O . GLU B 1 29 ? 19.500 6.731 -3.281 1.00 0.00 29 GLU B O 7
ATOM 19627 N N . ARG B 1 30 ? 20.325 4.636 -3.275 1.00 0.00 30 ARG B N 7
ATOM 19628 C CA . ARG B 1 30 ? 21.725 5.061 -3.373 1.00 0.00 30 ARG B CA 7
ATOM 19629 C C . ARG B 1 30 ? 22.359 4.545 -4.659 1.00 0.00 30 ARG B C 7
ATOM 19630 O O . ARG B 1 30 ? 22.173 3.389 -5.038 1.00 0.00 30 ARG B O 7
ATOM 19651 N N . ALA B 1 31 ? 23.107 5.419 -5.327 1.00 0.00 31 ALA B N 7
ATOM 19652 C CA . ALA B 1 31 ? 23.763 5.044 -6.569 1.00 0.00 31 ALA B CA 7
ATOM 19653 C C . ALA B 1 31 ? 24.912 4.083 -6.296 1.00 0.00 31 ALA B C 7
ATOM 19654 O O . ALA B 1 31 ? 25.899 4.444 -5.653 1.00 0.00 31 ALA B O 7
ATOM 19661 N N . GLN B 1 32 ? 24.776 2.853 -6.784 1.00 0.00 32 GLN B N 7
ATOM 19662 C CA . GLN B 1 32 ? 25.806 1.842 -6.587 1.00 0.00 32 GLN B CA 7
ATOM 19663 C C . GLN B 1 32 ? 27.190 2.436 -6.779 1.00 0.00 32 GLN B C 7
ATOM 19664 O O . GLN B 1 32 ? 28.177 1.868 -6.314 1.00 0.00 32 GLN B O 7
ATOM 19678 N N . GLU B 1 33 ? 27.258 3.579 -7.473 1.00 0.00 33 GLU B N 7
ATOM 19679 C CA . GLU B 1 33 ? 28.531 4.247 -7.725 1.00 0.00 33 GLU B CA 7
ATOM 19680 C C . GLU B 1 33 ? 29.488 4.058 -6.550 1.00 0.00 33 GLU B C 7
ATOM 19681 O O . GLU B 1 33 ? 30.268 3.107 -6.526 1.00 0.00 33 GLU B O 7
ATOM 19693 N N . GLY B 1 34 ? 29.413 4.960 -5.577 1.00 0.00 34 GLY B N 7
ATOM 19694 C CA . GLY B 1 34 ? 30.267 4.876 -4.407 1.00 0.00 34 GLY B CA 7
ATOM 19695 C C . GLY B 1 34 ? 30.137 3.512 -3.739 1.00 0.00 34 GLY B C 7
ATOM 19696 O O . GLY B 1 34 ? 29.622 2.560 -4.328 1.00 0.00 34 GLY B O 7
ATOM 19700 N N . GLN B 1 35 ? 30.590 3.435 -2.493 1.00 0.00 35 GLN B N 7
ATOM 19701 C CA . GLN B 1 35 ? 30.507 2.190 -1.752 1.00 0.00 35 GLN B CA 7
ATOM 19702 C C . GLN B 1 35 ? 29.070 1.856 -1.500 1.00 0.00 35 GLN B C 7
ATOM 19703 O O . GLN B 1 35 ? 28.639 0.813 -1.946 1.00 0.00 35 GLN B O 7
ATOM 19717 N N . THR B 1 36 ? 28.364 2.743 -0.780 1.00 0.00 36 THR B N 7
ATOM 19718 C CA . THR B 1 36 ? 26.929 2.555 -0.433 1.00 0.00 36 THR B CA 7
ATOM 19719 C C . THR B 1 36 ? 26.643 3.111 0.960 1.00 0.00 36 THR B C 7
ATOM 19720 O O . THR B 1 36 ? 26.524 2.363 1.929 1.00 0.00 36 THR B O 7
ATOM 19731 N N . PRO B 1 37 ? 26.522 4.411 1.074 1.00 0.00 37 PRO B N 7
ATOM 19732 C CA . PRO B 1 37 ? 26.250 5.072 2.379 1.00 0.00 37 PRO B CA 7
ATOM 19733 C C . PRO B 1 37 ? 24.789 4.940 2.795 1.00 0.00 37 PRO B C 7
ATOM 19734 O O . PRO B 1 37 ? 23.913 5.601 2.240 1.00 0.00 37 PRO B O 7
ATOM 19745 N N . ASP B 1 38 ? 24.539 4.088 3.782 1.00 0.00 38 ASP B N 7
ATOM 19746 C CA . ASP B 1 38 ? 23.180 3.875 4.284 1.00 0.00 38 ASP B CA 7
ATOM 19747 C C . ASP B 1 38 ? 23.003 4.536 5.643 1.00 0.00 38 ASP B C 7
ATOM 19748 O O . ASP B 1 38 ? 23.945 4.620 6.431 1.00 0.00 38 ASP B O 7
ATOM 19757 N N . TYR B 1 39 ? 21.788 5.007 5.912 1.00 0.00 39 TYR B N 7
ATOM 19758 C CA . TYR B 1 39 ? 21.488 5.666 7.184 1.00 0.00 39 TYR B CA 7
ATOM 19759 C C . TYR B 1 39 ? 20.136 5.201 7.714 1.00 0.00 39 TYR B C 7
ATOM 19760 O O . TYR B 1 39 ? 19.422 5.954 8.374 1.00 0.00 39 TYR B O 7
ATOM 19778 N N . LEU B 1 40 ? 19.790 3.958 7.419 1.00 0.00 40 LEU B N 7
ATOM 19779 C CA . LEU B 1 40 ? 18.522 3.404 7.873 1.00 0.00 40 LEU B CA 7
ATOM 19780 C C . LEU B 1 40 ? 18.414 3.466 9.397 1.00 0.00 40 LEU B C 7
ATOM 19781 O O . LEU B 1 40 ? 17.505 4.103 9.935 1.00 0.00 40 LEU B O 7
ATOM 19797 N N . PRO B 1 41 ? 19.304 2.808 10.090 1.00 0.00 41 PRO B N 7
ATOM 19798 C CA . PRO B 1 41 ? 19.301 2.778 11.580 1.00 0.00 41 PRO B CA 7
ATOM 19799 C C . PRO B 1 41 ? 19.446 4.175 12.176 1.00 0.00 41 PRO B C 7
ATOM 19800 O O . PRO B 1 41 ? 19.183 4.382 13.361 1.00 0.00 41 PRO B O 7
ATOM 19811 N N . THR B 1 42 ? 19.858 5.125 11.348 1.00 0.00 42 THR B N 7
ATOM 19812 C CA . THR B 1 42 ? 20.031 6.494 11.816 1.00 0.00 42 THR B CA 7
ATOM 19813 C C . THR B 1 42 ? 18.680 7.168 12.033 1.00 0.00 42 THR B C 7
ATOM 19814 O O . THR B 1 42 ? 18.393 7.680 13.119 1.00 0.00 42 THR B O 7
ATOM 19825 N N . LEU B 1 43 ? 17.850 7.166 10.992 1.00 0.00 43 LEU B N 7
ATOM 19826 C CA . LEU B 1 43 ? 16.534 7.786 11.084 1.00 0.00 43 LEU B CA 7
ATOM 19827 C C . LEU B 1 43 ? 15.634 7.000 12.026 1.00 0.00 43 LEU B C 7
ATOM 19828 O O . LEU B 1 43 ? 15.026 7.563 12.928 1.00 0.00 43 LEU B O 7
ATOM 19844 N N . ARG B 1 44 ? 15.563 5.693 11.822 1.00 0.00 44 ARG B N 7
ATOM 19845 C CA . ARG B 1 44 ? 14.728 4.846 12.667 1.00 0.00 44 ARG B CA 7
ATOM 19846 C C . ARG B 1 44 ? 14.980 5.138 14.137 1.00 0.00 44 ARG B C 7
ATOM 19847 O O . ARG B 1 44 ? 14.055 5.458 14.881 1.00 0.00 44 ARG B O 7
ATOM 19868 N N . LYS B 1 45 ? 16.231 5.020 14.558 1.00 0.00 45 LYS B N 7
ATOM 19869 C CA . LYS B 1 45 ? 16.571 5.263 15.952 1.00 0.00 45 LYS B CA 7
ATOM 19870 C C . LYS B 1 45 ? 15.993 6.594 16.424 1.00 0.00 45 LYS B C 7
ATOM 19871 O O . LYS B 1 45 ? 15.339 6.659 17.466 1.00 0.00 45 LYS B O 7
ATOM 19890 N N . ALA B 1 46 ? 16.245 7.651 15.662 1.00 0.00 46 ALA B N 7
ATOM 19891 C CA . ALA B 1 46 ? 15.746 8.973 16.031 1.00 0.00 46 ALA B CA 7
ATOM 19892 C C . ALA B 1 46 ? 14.235 8.947 16.187 1.00 0.00 46 ALA B C 7
ATOM 19893 O O . ALA B 1 46 ? 13.675 9.605 17.058 1.00 0.00 46 ALA B O 7
ATOM 19900 N N . LEU B 1 47 ? 13.581 8.168 15.346 1.00 0.00 47 LEU B N 7
ATOM 19901 C CA . LEU B 1 47 ? 12.120 8.043 15.413 1.00 0.00 47 LEU B CA 7
ATOM 19902 C C . LEU B 1 47 ? 11.684 7.304 16.663 1.00 0.00 47 LEU B C 7
ATOM 19903 O O . LEU B 1 47 ? 10.701 7.674 17.303 1.00 0.00 47 LEU B O 7
ATOM 19919 N N . MET B 1 48 ? 12.402 6.255 16.988 1.00 0.00 48 MET B N 7
ATOM 19920 C CA . MET B 1 48 ? 12.072 5.453 18.152 1.00 0.00 48 MET B CA 7
ATOM 19921 C C . MET B 1 48 ? 12.193 6.281 19.426 1.00 0.00 48 MET B C 7
ATOM 19922 O O . MET B 1 48 ? 11.458 6.067 20.394 1.00 0.00 48 MET B O 7
ATOM 19936 N N . GLU B 1 49 ? 13.110 7.238 19.407 1.00 0.00 49 GLU B N 7
ATOM 19937 C CA . GLU B 1 49 ? 13.321 8.102 20.561 1.00 0.00 49 GLU B CA 7
ATOM 19938 C C . GLU B 1 49 ? 12.359 9.289 20.545 1.00 0.00 49 GLU B C 7
ATOM 19939 O O . GLU B 1 49 ? 11.792 9.656 21.571 1.00 0.00 49 GLU B O 7
ATOM 19951 N N . VAL B 1 50 ? 12.161 9.871 19.371 1.00 0.00 50 VAL B N 7
ATOM 19952 C CA . VAL B 1 50 ? 11.255 11.007 19.247 1.00 0.00 50 VAL B CA 7
ATOM 19953 C C . VAL B 1 50 ? 9.821 10.580 19.550 1.00 0.00 50 VAL B C 7
ATOM 19954 O O . VAL B 1 50 ? 9.114 11.240 20.312 1.00 0.00 50 VAL B O 7
ATOM 19967 N N . LEU B 1 51 ? 9.401 9.478 18.943 1.00 0.00 51 LEU B N 7
ATOM 19968 C CA . LEU B 1 51 ? 8.052 8.982 19.153 1.00 0.00 51 LEU B CA 7
ATOM 19969 C C . LEU B 1 51 ? 7.836 8.646 20.619 1.00 0.00 51 LEU B C 7
ATOM 19970 O O . LEU B 1 51 ? 6.922 9.165 21.256 1.00 0.00 51 LEU B O 7
ATOM 19986 N N . SER B 1 52 ? 8.687 7.780 21.161 1.00 0.00 52 SER B N 7
ATOM 19987 C CA . SER B 1 52 ? 8.561 7.392 22.557 1.00 0.00 52 SER B CA 7
ATOM 19988 C C . SER B 1 52 ? 8.516 8.619 23.457 1.00 0.00 52 SER B C 7
ATOM 19989 O O . SER B 1 52 ? 7.994 8.564 24.568 1.00 0.00 52 SER B O 7
ATOM 19997 N N . LYS B 1 53 ? 9.061 9.727 22.968 1.00 0.00 53 LYS B N 7
ATOM 19998 C CA . LYS B 1 53 ? 9.074 10.970 23.745 1.00 0.00 53 LYS B CA 7
ATOM 19999 C C . LYS B 1 53 ? 7.927 11.892 23.343 1.00 0.00 53 LYS B C 7
ATOM 20000 O O . LYS B 1 53 ? 6.989 12.102 24.111 1.00 0.00 53 LYS B O 7
ATOM 20019 N N . TYR B 1 54 ? 8.028 12.464 22.153 1.00 0.00 54 TYR B N 7
ATOM 20020 C CA . TYR B 1 54 ? 7.012 13.387 21.668 1.00 0.00 54 TYR B CA 7
ATOM 20021 C C . TYR B 1 54 ? 5.656 12.707 21.556 1.00 0.00 54 TYR B C 7
ATOM 20022 O O . TYR B 1 54 ? 4.621 13.364 21.663 1.00 0.00 54 TYR B O 7
ATOM 20040 N N . VAL B 1 55 ? 5.664 11.395 21.342 1.00 0.00 55 VAL B N 7
ATOM 20041 C CA . VAL B 1 55 ? 4.421 10.636 21.214 1.00 0.00 55 VAL B CA 7
ATOM 20042 C C . VAL B 1 55 ? 4.306 9.610 22.334 1.00 0.00 55 VAL B C 7
ATOM 20043 O O . VAL B 1 55 ? 5.300 9.238 22.956 1.00 0.00 55 VAL B O 7
ATOM 20056 N N . ASN B 1 56 ? 3.079 9.168 22.594 1.00 0.00 56 ASN B N 7
ATOM 20057 C CA . ASN B 1 56 ? 2.830 8.190 23.652 1.00 0.00 56 ASN B CA 7
ATOM 20058 C C . ASN B 1 56 ? 2.691 6.792 23.067 1.00 0.00 56 ASN B C 7
ATOM 20059 O O . ASN B 1 56 ? 1.599 6.233 23.024 1.00 0.00 56 ASN B O 7
ATOM 20070 N N . VAL B 1 57 ? 3.808 6.226 22.628 1.00 0.00 57 VAL B N 7
ATOM 20071 C CA . VAL B 1 57 ? 3.807 4.876 22.055 1.00 0.00 57 VAL B CA 7
ATOM 20072 C C . VAL B 1 57 ? 5.010 4.086 22.556 1.00 0.00 57 VAL B C 7
ATOM 20073 O O . VAL B 1 57 ? 6.135 4.586 22.561 1.00 0.00 57 VAL B O 7
ATOM 20086 N N . SER B 1 58 ? 4.767 2.847 22.970 1.00 0.00 58 SER B N 7
ATOM 20087 C CA . SER B 1 58 ? 5.840 1.988 23.466 1.00 0.00 58 SER B CA 7
ATOM 20088 C C . SER B 1 58 ? 6.458 1.193 22.319 1.00 0.00 58 SER B C 7
ATOM 20089 O O . SER B 1 58 ? 5.906 1.138 21.219 1.00 0.00 58 SER B O 7
ATOM 20097 N N . LEU B 1 59 ? 7.602 0.577 22.585 1.00 0.00 59 LEU B N 7
ATOM 20098 C CA . LEU B 1 59 ? 8.289 -0.219 21.573 1.00 0.00 59 LEU B CA 7
ATOM 20099 C C . LEU B 1 59 ? 7.488 -1.467 21.246 1.00 0.00 59 LEU B C 7
ATOM 20100 O O . LEU B 1 59 ? 7.732 -2.127 20.236 1.00 0.00 59 LEU B O 7
ATOM 20116 N N . ASP B 1 60 ? 6.530 -1.789 22.107 1.00 0.00 60 ASP B N 7
ATOM 20117 C CA . ASP B 1 60 ? 5.700 -2.965 21.897 1.00 0.00 60 ASP B CA 7
ATOM 20118 C C . ASP B 1 60 ? 4.562 -2.659 20.934 1.00 0.00 60 ASP B C 7
ATOM 20119 O O . ASP B 1 60 ? 4.059 -3.559 20.259 1.00 0.00 60 ASP B O 7
ATOM 20128 N N . ASN B 1 61 ? 4.152 -1.389 20.865 1.00 0.00 61 ASN B N 7
ATOM 20129 C CA . ASN B 1 61 ? 3.068 -0.983 19.978 1.00 0.00 61 ASN B CA 7
ATOM 20130 C C . ASN B 1 61 ? 3.627 -0.419 18.681 1.00 0.00 61 ASN B C 7
ATOM 20131 O O . ASN B 1 61 ? 2.889 0.115 17.861 1.00 0.00 61 ASN B O 7
ATOM 20142 N N . ILE B 1 62 ? 4.939 -0.543 18.500 1.00 0.00 62 ILE B N 7
ATOM 20143 C CA . ILE B 1 62 ? 5.589 -0.047 17.290 1.00 0.00 62 ILE B CA 7
ATOM 20144 C C . ILE B 1 62 ? 5.904 -1.196 16.342 1.00 0.00 62 ILE B C 7
ATOM 20145 O O . ILE B 1 62 ? 6.617 -2.134 16.698 1.00 0.00 62 ILE B O 7
ATOM 20161 N N . ARG B 1 63 ? 5.375 -1.105 15.130 1.00 0.00 63 ARG B N 7
ATOM 20162 C CA . ARG B 1 63 ? 5.617 -2.129 14.119 1.00 0.00 63 ARG B CA 7
ATOM 20163 C C . ARG B 1 63 ? 6.804 -1.749 13.244 1.00 0.00 63 ARG B C 7
ATOM 20164 O O . ARG B 1 63 ? 6.923 -0.609 12.797 1.00 0.00 63 ARG B O 7
ATOM 20185 N N . ILE B 1 64 ? 7.676 -2.724 12.998 1.00 0.00 64 ILE B N 7
ATOM 20186 C CA . ILE B 1 64 ? 8.861 -2.505 12.167 1.00 0.00 64 ILE B CA 7
ATOM 20187 C C . ILE B 1 64 ? 9.004 -3.609 11.126 1.00 0.00 64 ILE B C 7
ATOM 20188 O O . ILE B 1 64 ? 8.814 -4.788 11.427 1.00 0.00 64 ILE B O 7
ATOM 20204 N N . SER B 1 65 ? 9.347 -3.220 9.903 1.00 0.00 65 SER B N 7
ATOM 20205 C CA . SER B 1 65 ? 9.529 -4.186 8.826 1.00 0.00 65 SER B CA 7
ATOM 20206 C C . SER B 1 65 ? 10.524 -3.656 7.805 1.00 0.00 65 SER B C 7
ATOM 20207 O O . SER B 1 65 ? 10.412 -2.519 7.357 1.00 0.00 65 SER B O 7
ATOM 20215 N N . GLN B 1 66 ? 11.501 -4.486 7.445 1.00 0.00 66 GLN B N 7
ATOM 20216 C CA . GLN B 1 66 ? 12.526 -4.092 6.473 1.00 0.00 66 GLN B CA 7
ATOM 20217 C C . GLN B 1 66 ? 12.477 -4.997 5.252 1.00 0.00 66 GLN B C 7
ATOM 20218 O O . GLN B 1 66 ? 12.097 -6.164 5.346 1.00 0.00 66 GLN B O 7
ATOM 20232 N N . GLU B 1 67 ? 12.865 -4.449 4.102 1.00 0.00 67 GLU B N 7
ATOM 20233 C CA . GLU B 1 67 ? 12.865 -5.212 2.855 1.00 0.00 67 GLU B CA 7
ATOM 20234 C C . GLU B 1 67 ? 14.048 -4.804 1.993 1.00 0.00 67 GLU B C 7
ATOM 20235 O O . GLU B 1 67 ? 14.031 -3.752 1.352 1.00 0.00 67 GLU B O 7
ATOM 20247 N N . LYS B 1 68 ? 15.078 -5.642 1.986 1.00 0.00 68 LYS B N 7
ATOM 20248 C CA . LYS B 1 68 ? 16.273 -5.358 1.203 1.00 0.00 68 LYS B CA 7
ATOM 20249 C C . LYS B 1 68 ? 16.090 -5.788 -0.241 1.00 0.00 68 LYS B C 7
ATOM 20250 O O . LYS B 1 68 ? 15.667 -6.916 -0.520 1.00 0.00 68 LYS B O 7
ATOM 20269 N N . GLN B 1 69 ? 16.437 -4.889 -1.163 1.00 0.00 69 GLN B N 7
ATOM 20270 C CA . GLN B 1 69 ? 16.333 -5.202 -2.575 1.00 0.00 69 GLN B CA 7
ATOM 20271 C C . GLN B 1 69 ? 17.184 -4.255 -3.414 1.00 0.00 69 GLN B C 7
ATOM 20272 O O . GLN B 1 69 ? 17.007 -3.043 -3.370 1.00 0.00 69 GLN B O 7
ATOM 20286 N N . ASP B 1 70 ? 18.094 -4.826 -4.195 1.00 0.00 70 ASP B N 7
ATOM 20287 C CA . ASP B 1 70 ? 18.954 -4.018 -5.049 1.00 0.00 70 ASP B CA 7
ATOM 20288 C C . ASP B 1 70 ? 19.560 -2.874 -4.243 1.00 0.00 70 ASP B C 7
ATOM 20289 O O . ASP B 1 70 ? 19.509 -2.878 -3.013 1.00 0.00 70 ASP B O 7
ATOM 20298 N N . GLY B 1 71 ? 20.131 -1.899 -4.941 1.00 0.00 71 GLY B N 7
ATOM 20299 C CA . GLY B 1 71 ? 20.742 -0.755 -4.280 1.00 0.00 71 GLY B CA 7
ATOM 20300 C C . GLY B 1 71 ? 19.680 0.180 -3.714 1.00 0.00 71 GLY B C 7
ATOM 20301 O O . GLY B 1 71 ? 19.921 1.376 -3.548 1.00 0.00 71 GLY B O 7
ATOM 20305 N N . MET B 1 72 ? 18.504 -0.369 -3.417 1.00 0.00 72 MET B N 7
ATOM 20306 C CA . MET B 1 72 ? 17.409 0.430 -2.865 1.00 0.00 72 MET B CA 7
ATOM 20307 C C . MET B 1 72 ? 16.700 -0.340 -1.760 1.00 0.00 72 MET B C 7
ATOM 20308 O O . MET B 1 72 ? 16.100 -1.384 -2.004 1.00 0.00 72 MET B O 7
ATOM 20322 N N . ASP B 1 73 ? 16.772 0.182 -0.541 1.00 0.00 73 ASP B N 7
ATOM 20323 C CA . ASP B 1 73 ? 16.131 -0.465 0.604 1.00 0.00 73 ASP B CA 7
ATOM 20324 C C . ASP B 1 73 ? 14.818 0.228 0.936 1.00 0.00 73 ASP B C 7
ATOM 20325 O O . ASP B 1 73 ? 14.657 1.423 0.688 1.00 0.00 73 ASP B O 7
ATOM 20334 N N . VAL B 1 74 ? 13.882 -0.524 1.507 1.00 0.00 74 VAL B N 7
ATOM 20335 C CA . VAL B 1 74 ? 12.582 0.032 1.883 1.00 0.00 74 VAL B CA 7
ATOM 20336 C C . VAL B 1 74 ? 12.202 -0.420 3.281 1.00 0.00 74 VAL B C 7
ATOM 20337 O O . VAL B 1 74 ? 12.083 -1.616 3.541 1.00 0.00 74 VAL B O 7
ATOM 20350 N N . LEU B 1 75 ? 12.014 0.541 4.179 1.00 0.00 75 LEU B N 7
ATOM 20351 C CA . LEU B 1 75 ? 11.644 0.229 5.560 1.00 0.00 75 LEU B CA 7
ATOM 20352 C C . LEU B 1 75 ? 10.203 0.630 5.845 1.00 0.00 75 LEU B C 7
ATOM 20353 O O . LEU B 1 75 ? 9.882 1.815 5.944 1.00 0.00 75 LEU B O 7
ATOM 20369 N N . GLU B 1 76 ? 9.345 -0.371 5.986 1.00 0.00 76 GLU B N 7
ATOM 20370 C CA . GLU B 1 76 ? 7.936 -0.125 6.279 1.00 0.00 76 GLU B CA 7
ATOM 20371 C C . GLU B 1 76 ? 7.736 0.018 7.778 1.00 0.00 76 GLU B C 7
ATOM 20372 O O . GLU B 1 76 ? 7.871 -0.954 8.528 1.00 0.00 76 GLU B O 7
ATOM 20384 N N . LEU B 1 77 ? 7.428 1.237 8.213 1.00 0.00 77 LEU B N 7
ATOM 20385 C CA . LEU B 1 77 ? 7.216 1.511 9.632 1.00 0.00 77 LEU B CA 7
ATOM 20386 C C . LEU B 1 77 ? 5.785 1.964 9.881 1.00 0.00 77 LEU B C 7
ATOM 20387 O O . LEU B 1 77 ? 5.294 2.885 9.231 1.00 0.00 77 LEU B O 7
ATOM 20403 N N . ASN B 1 78 ? 5.126 1.314 10.839 1.00 0.00 78 ASN B N 7
ATOM 20404 C CA . ASN B 1 78 ? 3.744 1.656 11.184 1.00 0.00 78 ASN B CA 7
ATOM 20405 C C . ASN B 1 78 ? 3.583 1.753 12.691 1.00 0.00 78 ASN B C 7
ATOM 20406 O O . ASN B 1 78 ? 3.951 0.836 13.418 1.00 0.00 78 ASN B O 7
ATOM 20417 N N . ILE B 1 79 ? 3.043 2.877 13.168 1.00 0.00 79 ILE B N 7
ATOM 20418 C CA . ILE B 1 79 ? 2.846 3.090 14.602 1.00 0.00 79 ILE B CA 7
ATOM 20419 C C . ILE B 1 79 ? 1.375 3.335 14.897 1.00 0.00 79 ILE B C 7
ATOM 20420 O O . ILE B 1 79 ? 0.677 3.976 14.115 1.00 0.00 79 ILE B O 7
ATOM 20436 N N . THR B 1 80 ? 0.913 2.828 16.035 1.00 0.00 80 THR B N 7
ATOM 20437 C CA . THR B 1 80 ? -0.484 3.007 16.435 1.00 0.00 80 THR B CA 7
ATOM 20438 C C . THR B 1 80 ? -0.555 3.912 17.652 1.00 0.00 80 THR B C 7
ATOM 20439 O O . THR B 1 80 ? -0.204 3.507 18.764 1.00 0.00 80 THR B O 7
ATOM 20450 N N . LEU B 1 81 ? -1.008 5.146 17.439 1.00 0.00 81 LEU B N 7
ATOM 20451 C CA . LEU B 1 81 ? -1.111 6.098 18.528 1.00 0.00 81 LEU B CA 7
ATOM 20452 C C . LEU B 1 81 ? -2.357 5.804 19.381 1.00 0.00 81 LEU B C 7
ATOM 20453 O O . LEU B 1 81 ? -3.458 5.593 18.843 1.00 0.00 81 LEU B O 7
ATOM 20469 N N . PRO B 1 82 ? -2.208 5.792 20.694 1.00 0.00 82 PRO B N 7
ATOM 20470 C CA . PRO B 1 82 ? -3.333 5.517 21.627 1.00 0.00 82 PRO B CA 7
ATOM 20471 C C . PRO B 1 82 ? -4.301 6.692 21.724 1.00 0.00 82 PRO B C 7
ATOM 20472 O O . PRO B 1 82 ? -4.296 7.587 20.879 1.00 0.00 82 PRO B O 7
ATOM 20483 N N . GLU B 1 83 ? -5.131 6.681 22.764 1.00 0.00 83 GLU B N 7
ATOM 20484 C CA . GLU B 1 83 ? -6.108 7.748 22.977 1.00 0.00 83 GLU B CA 7
ATOM 20485 C C . GLU B 1 83 ? -6.141 8.154 24.445 1.00 0.00 83 GLU B C 7
ATOM 20486 O O . GLU B 1 83 ? -6.042 7.311 25.338 1.00 0.00 83 GLU B O 7
ATOM 20498 N N . GLN B 1 84 ? -6.280 9.453 24.689 1.00 0.00 84 GLN B N 7
ATOM 20499 C CA . GLN B 1 84 ? -6.326 9.961 26.053 1.00 0.00 84 GLN B CA 7
ATOM 20500 C C . GLN B 1 84 ? -7.701 9.717 26.663 1.00 0.00 84 GLN B C 7
ATOM 20501 O O . GLN B 1 84 ? -8.714 10.177 26.137 1.00 0.00 84 GLN B O 7
ATOM 20515 N N . LYS B 1 85 ? -7.730 8.987 27.776 1.00 0.00 85 LYS B N 7
ATOM 20516 C CA . LYS B 1 85 ? -8.989 8.684 28.453 1.00 0.00 85 LYS B CA 7
ATOM 20517 C C . LYS B 1 85 ? -9.329 9.764 29.474 1.00 0.00 85 LYS B C 7
ATOM 20518 O O . LYS B 1 85 ? -10.167 10.629 29.220 1.00 0.00 85 LYS B O 7
ATOM 20537 N N . LYS B 1 86 ? -8.674 9.706 30.629 1.00 0.00 86 LYS B N 7
ATOM 20538 C CA . LYS B 1 86 ? -8.913 10.685 31.688 1.00 0.00 86 LYS B CA 7
ATOM 20539 C C . LYS B 1 86 ? -7.967 11.868 31.547 1.00 0.00 86 LYS B C 7
ATOM 20540 O O . LYS B 1 86 ? -6.786 11.698 31.245 1.00 0.00 86 LYS B O 7
ATOM 20559 N N . VAL B 1 87 ? -8.494 13.071 31.762 1.00 0.00 87 VAL B N 7
ATOM 20560 C CA . VAL B 1 87 ? -7.690 14.290 31.656 1.00 0.00 87 VAL B CA 7
ATOM 20561 C C . VAL B 1 87 ? -7.378 14.845 33.042 1.00 0.00 87 VAL B C 7
ATOM 20562 O O . VAL B 1 87 ? -6.261 15.284 33.308 1.00 0.00 87 VAL B O 7
ATOM 20575 N N . LEU B 1 88 ? -8.374 14.822 33.923 1.00 0.00 88 LEU B N 7
ATOM 20576 C CA . LEU B 1 88 ? -8.194 15.327 35.281 1.00 0.00 88 LEU B CA 7
ATOM 20577 C C . LEU B 1 88 ? -7.288 14.399 36.081 1.00 0.00 88 LEU B C 7
ATOM 20578 O O . LEU B 1 88 ? -7.263 13.190 35.854 1.00 0.00 88 LEU B O 7
ATOM 20594 N N . GLU B 1 89 ? -6.540 14.977 37.016 1.00 0.00 89 GLU B N 7
ATOM 20595 C CA . GLU B 1 89 ? -5.633 14.194 37.845 1.00 0.00 89 GLU B CA 7
ATOM 20596 C C . GLU B 1 89 ? -6.327 12.931 38.349 1.00 0.00 89 GLU B C 7
ATOM 20597 O O . GLU B 1 89 ? -7.453 13.041 38.805 1.00 0.00 89 GLU B O 7
ATOM 20609 N N . MET A 1 1 ? 4.384 -9.620 -3.005 1.00 0.00 1 MET A N 8
ATOM 20610 C CA . MET A 1 1 ? 3.727 -8.532 -2.229 1.00 0.00 1 MET A CA 8
ATOM 20611 C C . MET A 1 1 ? 4.784 -7.550 -1.736 1.00 0.00 1 MET A C 8
ATOM 20612 O O . MET A 1 1 ? 4.517 -6.718 -0.871 1.00 0.00 1 MET A O 8
ATOM 20626 N N . SER A 1 2 ? 5.986 -7.652 -2.296 1.00 0.00 2 SER A N 8
ATOM 20627 C CA . SER A 1 2 ? 7.073 -6.763 -1.902 1.00 0.00 2 SER A CA 8
ATOM 20628 C C . SER A 1 2 ? 6.819 -5.352 -2.418 1.00 0.00 2 SER A C 8
ATOM 20629 O O . SER A 1 2 ? 6.539 -5.153 -3.600 1.00 0.00 2 SER A O 8
ATOM 20637 N N . LEU A 1 3 ? 6.917 -4.375 -1.524 1.00 0.00 3 LEU A N 8
ATOM 20638 C CA . LEU A 1 3 ? 6.696 -2.983 -1.893 1.00 0.00 3 LEU A CA 8
ATOM 20639 C C . LEU A 1 3 ? 7.774 -2.494 -2.849 1.00 0.00 3 LEU A C 8
ATOM 20640 O O . LEU A 1 3 ? 7.503 -1.699 -3.750 1.00 0.00 3 LEU A O 8
ATOM 20656 N N . ILE A 1 4 ? 8.992 -2.965 -2.644 1.00 0.00 4 ILE A N 8
ATOM 20657 C CA . ILE A 1 4 ? 10.110 -2.564 -3.487 1.00 0.00 4 ILE A CA 8
ATOM 20658 C C . ILE A 1 4 ? 9.786 -2.799 -4.958 1.00 0.00 4 ILE A C 8
ATOM 20659 O O . ILE A 1 4 ? 10.293 -2.100 -5.837 1.00 0.00 4 ILE A O 8
ATOM 20675 N N . GLU A 1 5 ? 8.936 -3.784 -5.221 1.00 0.00 5 GLU A N 8
ATOM 20676 C CA . GLU A 1 5 ? 8.545 -4.092 -6.591 1.00 0.00 5 GLU A CA 8
ATOM 20677 C C . GLU A 1 5 ? 7.522 -3.093 -7.097 1.00 0.00 5 GLU A C 8
ATOM 20678 O O . GLU A 1 5 ? 7.683 -2.525 -8.163 1.00 0.00 5 GLU A O 8
ATOM 20690 N N . LEU A 1 6 ? 6.468 -2.891 -6.333 1.00 0.00 6 LEU A N 8
ATOM 20691 C CA . LEU A 1 6 ? 5.426 -1.970 -6.738 1.00 0.00 6 LEU A CA 8
ATOM 20692 C C . LEU A 1 6 ? 5.983 -0.567 -6.929 1.00 0.00 6 LEU A C 8
ATOM 20693 O O . LEU A 1 6 ? 5.621 0.133 -7.876 1.00 0.00 6 LEU A O 8
ATOM 20709 N N . LEU A 1 7 ? 6.853 -0.163 -6.024 1.00 0.00 7 LEU A N 8
ATOM 20710 C CA . LEU A 1 7 ? 7.453 1.165 -6.092 1.00 0.00 7 LEU A CA 8
ATOM 20711 C C . LEU A 1 7 ? 8.306 1.304 -7.339 1.00 0.00 7 LEU A C 8
ATOM 20712 O O . LEU A 1 7 ? 8.307 2.347 -7.991 1.00 0.00 7 LEU A O 8
ATOM 20728 N N . PHE A 1 8 ? 9.050 0.247 -7.651 1.00 0.00 8 PHE A N 8
ATOM 20729 C CA . PHE A 1 8 ? 9.931 0.252 -8.823 1.00 0.00 8 PHE A CA 8
ATOM 20730 C C . PHE A 1 8 ? 9.562 -0.847 -9.815 1.00 0.00 8 PHE A C 8
ATOM 20731 O O . PHE A 1 8 ? 10.432 -1.446 -10.446 1.00 0.00 8 PHE A O 8
ATOM 20748 N N . GLY A 1 9 ? 8.272 -1.092 -9.952 1.00 0.00 9 GLY A N 8
ATOM 20749 C CA . GLY A 1 9 ? 7.770 -2.118 -10.880 1.00 0.00 9 GLY A CA 8
ATOM 20750 C C . GLY A 1 9 ? 7.008 -1.481 -12.033 1.00 0.00 9 GLY A C 8
ATOM 20751 O O . GLY A 1 9 ? 5.813 -1.721 -12.205 1.00 0.00 9 GLY A O 8
ATOM 20755 N N . ARG A 1 10 ? 7.706 -0.668 -12.822 1.00 0.00 10 ARG A N 8
ATOM 20756 C CA . ARG A 1 10 ? 7.080 -0.005 -13.964 1.00 0.00 10 ARG A CA 8
ATOM 20757 C C . ARG A 1 10 ? 8.106 0.243 -15.065 1.00 0.00 10 ARG A C 8
ATOM 20758 O O . ARG A 1 10 ? 7.886 -0.109 -16.223 1.00 0.00 10 ARG A O 8
ATOM 20779 N N . LYS A 1 11 ? 9.223 0.859 -14.695 1.00 0.00 11 LYS A N 8
ATOM 20780 C CA . LYS A 1 11 ? 10.277 1.158 -15.660 1.00 0.00 11 LYS A CA 8
ATOM 20781 C C . LYS A 1 11 ? 11.612 1.354 -14.949 1.00 0.00 11 LYS A C 8
ATOM 20782 O O . LYS A 1 11 ? 11.656 1.576 -13.739 1.00 0.00 11 LYS A O 8
ATOM 20801 N N . GLN A 1 12 ? 12.697 1.272 -15.709 1.00 0.00 12 GLN A N 8
ATOM 20802 C CA . GLN A 1 12 ? 14.032 1.445 -15.144 1.00 0.00 12 GLN A CA 8
ATOM 20803 C C . GLN A 1 12 ? 15.074 1.534 -16.255 1.00 0.00 12 GLN A C 8
ATOM 20804 O O . GLN A 1 12 ? 15.896 0.635 -16.424 1.00 0.00 12 GLN A O 8
ATOM 20818 N N . LYS A 1 13 ? 15.033 2.626 -17.012 1.00 0.00 13 LYS A N 8
ATOM 20819 C CA . LYS A 1 13 ? 15.978 2.819 -18.106 1.00 0.00 13 LYS A CA 8
ATOM 20820 C C . LYS A 1 13 ? 17.356 3.186 -17.565 1.00 0.00 13 LYS A C 8
ATOM 20821 O O . LYS A 1 13 ? 17.573 3.213 -16.354 1.00 0.00 13 LYS A O 8
ATOM 20840 N N . THR A 1 14 ? 18.288 3.464 -18.473 1.00 0.00 14 THR A N 8
ATOM 20841 C CA . THR A 1 14 ? 19.642 3.823 -18.072 1.00 0.00 14 THR A CA 8
ATOM 20842 C C . THR A 1 14 ? 19.627 5.087 -17.216 1.00 0.00 14 THR A C 8
ATOM 20843 O O . THR A 1 14 ? 19.070 6.111 -17.612 1.00 0.00 14 THR A O 8
ATOM 20854 N N . ALA A 1 15 ? 20.253 5.007 -16.047 1.00 0.00 15 ALA A N 8
ATOM 20855 C CA . ALA A 1 15 ? 20.312 6.149 -15.142 1.00 0.00 15 ALA A CA 8
ATOM 20856 C C . ALA A 1 15 ? 21.255 5.854 -13.980 1.00 0.00 15 ALA A C 8
ATOM 20857 O O . ALA A 1 15 ? 20.854 5.250 -12.988 1.00 0.00 15 ALA A O 8
ATOM 20864 N N . THR A 1 16 ? 22.503 6.288 -14.108 1.00 0.00 16 THR A N 8
ATOM 20865 C CA . THR A 1 16 ? 23.500 6.075 -13.057 1.00 0.00 16 THR A CA 8
ATOM 20866 C C . THR A 1 16 ? 24.172 7.391 -12.692 1.00 0.00 16 THR A C 8
ATOM 20867 O O . THR A 1 16 ? 24.624 8.130 -13.564 1.00 0.00 16 THR A O 8
ATOM 20878 N N . VAL A 1 17 ? 24.235 7.676 -11.395 1.00 0.00 17 VAL A N 8
ATOM 20879 C CA . VAL A 1 17 ? 24.860 8.909 -10.912 1.00 0.00 17 VAL A CA 8
ATOM 20880 C C . VAL A 1 17 ? 25.719 8.618 -9.692 1.00 0.00 17 VAL A C 8
ATOM 20881 O O . VAL A 1 17 ? 26.004 7.462 -9.390 1.00 0.00 17 VAL A O 8
ATOM 20894 N N . ALA A 1 18 ? 26.137 9.672 -8.999 1.00 0.00 18 ALA A N 8
ATOM 20895 C CA . ALA A 1 18 ? 26.974 9.528 -7.806 1.00 0.00 18 ALA A CA 8
ATOM 20896 C C . ALA A 1 18 ? 26.293 10.146 -6.596 1.00 0.00 18 ALA A C 8
ATOM 20897 O O . ALA A 1 18 ? 26.902 10.283 -5.539 1.00 0.00 18 ALA A O 8
ATOM 20904 N N . ARG A 1 19 ? 25.024 10.522 -6.758 1.00 0.00 19 ARG A N 8
ATOM 20905 C CA . ARG A 1 19 ? 24.258 11.133 -5.665 1.00 0.00 19 ARG A CA 8
ATOM 20906 C C . ARG A 1 19 ? 23.234 10.152 -5.118 1.00 0.00 19 ARG A C 8
ATOM 20907 O O .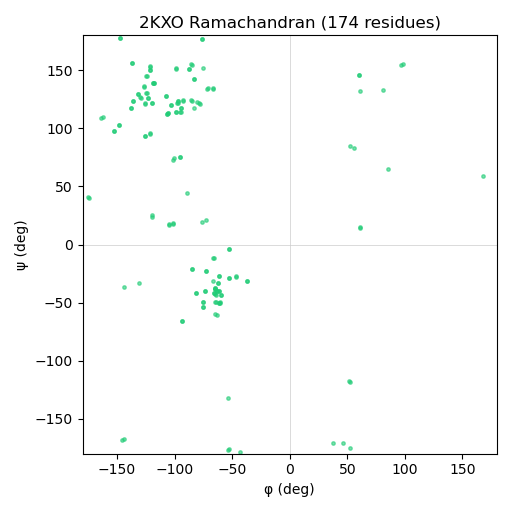 ARG A 1 19 ? 23.190 8.979 -5.508 1.00 0.00 19 ARG A O 8
ATOM 20928 N N . ASP A 1 20 ? 22.411 10.648 -4.195 1.00 0.00 20 ASP A N 8
ATOM 20929 C CA . ASP A 1 20 ? 21.384 9.805 -3.581 1.00 0.00 20 ASP A CA 8
ATOM 20930 C C . ASP A 1 20 ? 20.144 10.632 -3.278 1.00 0.00 20 ASP A C 8
ATOM 20931 O O . ASP A 1 20 ? 20.189 11.862 -3.285 1.00 0.00 20 ASP A O 8
ATOM 20940 N N . ARG A 1 21 ? 19.039 9.946 -3.013 1.00 0.00 21 ARG A N 8
ATOM 20941 C CA . ARG A 1 21 ? 17.779 10.619 -2.705 1.00 0.00 21 ARG A CA 8
ATOM 20942 C C . ARG A 1 21 ? 17.095 9.951 -1.523 1.00 0.00 21 ARG A C 8
ATOM 20943 O O . ARG A 1 21 ? 17.321 8.769 -1.249 1.00 0.00 21 ARG A O 8
ATOM 20964 N N . LEU A 1 22 ? 16.255 10.717 -0.826 1.00 0.00 22 LEU A N 8
ATOM 20965 C CA . LEU A 1 22 ? 15.527 10.196 0.332 1.00 0.00 22 LEU A CA 8
ATOM 20966 C C . LEU A 1 22 ? 14.066 10.604 0.263 1.00 0.00 22 LEU A C 8
ATOM 20967 O O . LEU A 1 22 ? 13.707 11.722 0.628 1.00 0.00 22 LEU A O 8
ATOM 20983 N N . GLN A 1 23 ? 13.225 9.685 -0.192 1.00 0.00 23 GLN A N 8
ATOM 20984 C CA . GLN A 1 23 ? 11.798 9.962 -0.292 1.00 0.00 23 GLN A CA 8
ATOM 20985 C C . GLN A 1 23 ? 11.070 9.467 0.954 1.00 0.00 23 GLN A C 8
ATOM 20986 O O . GLN A 1 23 ? 10.716 8.291 1.050 1.00 0.00 23 GLN A O 8
ATOM 21000 N N . ILE A 1 24 ? 10.852 10.371 1.905 1.00 0.00 24 ILE A N 8
ATOM 21001 C CA . ILE A 1 24 ? 10.163 10.017 3.146 1.00 0.00 24 ILE A CA 8
ATOM 21002 C C . ILE A 1 24 ? 8.683 10.366 3.047 1.00 0.00 24 ILE A C 8
ATOM 21003 O O . ILE A 1 24 ? 8.311 11.537 3.006 1.00 0.00 24 ILE A O 8
ATOM 21019 N N . ILE A 1 25 ? 7.843 9.334 3.007 1.00 0.00 25 ILE A N 8
ATOM 21020 C CA . ILE A 1 25 ? 6.391 9.521 2.912 1.00 0.00 25 ILE A CA 8
ATOM 21021 C C . ILE A 1 25 ? 5.721 9.049 4.191 1.00 0.00 25 ILE A C 8
ATOM 21022 O O . ILE A 1 25 ? 6.012 7.962 4.687 1.00 0.00 25 ILE A O 8
ATOM 21038 N N . ILE A 1 26 ? 4.833 9.880 4.728 1.00 0.00 26 ILE A N 8
ATOM 21039 C CA . ILE A 1 26 ? 4.123 9.548 5.966 1.00 0.00 26 ILE A CA 8
ATOM 21040 C C . ILE A 1 26 ? 2.618 9.666 5.765 1.00 0.00 26 ILE A C 8
ATOM 21041 O O . ILE A 1 26 ? 2.148 10.534 5.031 1.00 0.00 26 ILE A O 8
ATOM 21057 N N . ALA A 1 27 ? 1.873 8.786 6.422 1.00 0.00 27 ALA A N 8
ATOM 21058 C CA . ALA A 1 27 ? 0.409 8.792 6.322 1.00 0.00 27 ALA A CA 8
ATOM 21059 C C . ALA A 1 27 ? -0.210 8.712 7.709 1.00 0.00 27 ALA A C 8
ATOM 21060 O O . ALA A 1 27 ? -0.246 7.645 8.324 1.00 0.00 27 ALA A O 8
ATOM 21067 N N . GLN A 1 28 ? -0.695 9.852 8.199 1.00 0.00 28 GLN A N 8
ATOM 21068 C CA . GLN A 1 28 ? -1.317 9.908 9.522 1.00 0.00 28 GLN A CA 8
ATOM 21069 C C . GLN A 1 28 ? -2.827 9.780 9.399 1.00 0.00 28 GLN A C 8
ATOM 21070 O O . GLN A 1 28 ? -3.469 10.574 8.709 1.00 0.00 28 GLN A O 8
ATOM 21084 N N . GLU A 1 29 ? -3.392 8.774 10.068 1.00 0.00 29 GLU A N 8
ATOM 21085 C CA . GLU A 1 29 ? -4.839 8.546 10.026 1.00 0.00 29 GLU A CA 8
ATOM 21086 C C . GLU A 1 29 ? -5.433 8.701 11.414 1.00 0.00 29 GLU A C 8
ATOM 21087 O O . GLU A 1 29 ? -5.178 7.883 12.300 1.00 0.00 29 GLU A O 8
ATOM 21099 N N . ARG A 1 30 ? -6.229 9.753 11.605 1.00 0.00 30 ARG A N 8
ATOM 21100 C CA . ARG A 1 30 ? -6.856 10.006 12.904 1.00 0.00 30 ARG A CA 8
ATOM 21101 C C . ARG A 1 30 ? -8.334 9.655 12.850 1.00 0.00 30 ARG A C 8
ATOM 21102 O O . ARG A 1 30 ? -9.065 10.146 11.989 1.00 0.00 30 ARG A O 8
ATOM 21123 N N . ALA A 1 31 ? -8.770 8.798 13.771 1.00 0.00 31 ALA A N 8
ATOM 21124 C CA . ALA A 1 31 ? -10.167 8.396 13.809 1.00 0.00 31 ALA A CA 8
ATOM 21125 C C . ALA A 1 31 ? -11.028 9.545 14.302 1.00 0.00 31 ALA A C 8
ATOM 21126 O O . ALA A 1 31 ? -10.746 10.115 15.354 1.00 0.00 31 ALA A O 8
ATOM 21133 N N . GLN A 1 32 ? -12.074 9.874 13.534 1.00 0.00 32 GLN A N 8
ATOM 21134 C CA . GLN A 1 32 ? -12.995 10.965 13.890 1.00 0.00 32 GLN A CA 8
ATOM 21135 C C . GLN A 1 32 ? -13.060 11.148 15.402 1.00 0.00 32 GLN A C 8
ATOM 21136 O O . GLN A 1 32 ? -12.594 12.152 15.940 1.00 0.00 32 GLN A O 8
ATOM 21150 N N . GLU A 1 33 ? -13.632 10.164 16.083 1.00 0.00 33 GLU A N 8
ATOM 21151 C CA . GLU A 1 33 ? -13.741 10.224 17.531 1.00 0.00 33 GLU A CA 8
ATOM 21152 C C . GLU A 1 33 ? -12.399 10.603 18.151 1.00 0.00 33 GLU A C 8
ATOM 21153 O O . GLU A 1 33 ? -11.352 10.087 17.757 1.00 0.00 33 GLU A O 8
ATOM 21165 N N . GLY A 1 34 ? -12.438 11.509 19.126 1.00 0.00 34 GLY A N 8
ATOM 21166 C CA . GLY A 1 34 ? -11.221 11.956 19.802 1.00 0.00 34 GLY A CA 8
ATOM 21167 C C . GLY A 1 34 ? -10.690 13.231 19.160 1.00 0.00 34 GLY A C 8
ATOM 21168 O O . GLY A 1 34 ? -11.050 13.561 18.032 1.00 0.00 34 GLY A O 8
ATOM 21172 N N . GLN A 1 35 ? -9.835 13.946 19.885 1.00 0.00 35 GLN A N 8
ATOM 21173 C CA . GLN A 1 35 ? -9.259 15.190 19.376 1.00 0.00 35 GLN A CA 8
ATOM 21174 C C . GLN A 1 35 ? -7.799 15.292 19.771 1.00 0.00 35 GLN A C 8
ATOM 21175 O O . GLN A 1 35 ? -7.453 15.171 20.947 1.00 0.00 35 GLN A O 8
ATOM 21189 N N . THR A 1 36 ? -6.938 15.511 18.783 1.00 0.00 36 THR A N 8
ATOM 21190 C CA . THR A 1 36 ? -5.506 15.622 19.046 1.00 0.00 36 THR A CA 8
ATOM 21191 C C . THR A 1 36 ? -4.884 16.710 18.163 1.00 0.00 36 THR A C 8
ATOM 21192 O O . THR A 1 36 ? -5.392 17.005 17.078 1.00 0.00 36 THR A O 8
ATOM 21203 N N . PRO A 1 37 ? -3.802 17.304 18.605 1.00 0.00 37 PRO A N 8
ATOM 21204 C CA . PRO A 1 37 ? -3.100 18.375 17.840 1.00 0.00 37 PRO A CA 8
ATOM 21205 C C . PRO A 1 37 ? -2.503 17.853 16.533 1.00 0.00 37 PRO A C 8
ATOM 21206 O O . PRO A 1 37 ? -2.764 16.721 16.122 1.00 0.00 37 PRO A O 8
ATOM 21217 N N . ASP A 1 38 ? -1.699 18.693 15.890 1.00 0.00 38 ASP A N 8
ATOM 21218 C CA . ASP A 1 38 ? -1.056 18.319 14.631 1.00 0.00 38 ASP A CA 8
ATOM 21219 C C . ASP A 1 38 ? 0.287 17.649 14.893 1.00 0.00 38 ASP A C 8
ATOM 21220 O O . ASP A 1 38 ? 1.062 18.104 15.735 1.00 0.00 38 ASP A O 8
ATOM 21229 N N . TYR A 1 39 ? 0.558 16.569 14.163 1.00 0.00 39 TYR A N 8
ATOM 21230 C CA . TYR A 1 39 ? 1.819 15.831 14.307 1.00 0.00 39 TYR A CA 8
ATOM 21231 C C . TYR A 1 39 ? 2.677 15.982 13.056 1.00 0.00 39 TYR A C 8
ATOM 21232 O O . TYR A 1 39 ? 3.771 15.426 12.972 1.00 0.00 39 TYR A O 8
ATOM 21250 N N . LEU A 1 40 ? 2.179 16.743 12.092 1.00 0.00 40 LEU A N 8
ATOM 21251 C CA . LEU A 1 40 ? 2.918 16.977 10.861 1.00 0.00 40 LEU A CA 8
ATOM 21252 C C . LEU A 1 40 ? 4.204 17.758 11.139 1.00 0.00 40 LEU A C 8
ATOM 21253 O O . LEU A 1 40 ? 5.276 17.376 10.662 1.00 0.00 40 LEU A O 8
ATOM 21269 N N . PRO A 1 41 ? 4.116 18.843 11.871 1.00 0.00 41 PRO A N 8
ATOM 21270 C CA . PRO A 1 41 ? 5.300 19.684 12.193 1.00 0.00 41 PRO A CA 8
ATOM 21271 C C . PRO A 1 41 ? 6.224 19.010 13.198 1.00 0.00 41 PRO A C 8
ATOM 21272 O O . PRO A 1 41 ? 7.362 19.431 13.381 1.00 0.00 41 PRO A O 8
ATOM 21283 N N . THR A 1 42 ? 5.727 17.967 13.844 1.00 0.00 42 THR A N 8
ATOM 21284 C CA . THR A 1 42 ? 6.524 17.252 14.834 1.00 0.00 42 THR A CA 8
ATOM 21285 C C . THR A 1 42 ? 7.537 16.336 14.159 1.00 0.00 42 THR A C 8
ATOM 21286 O O . THR A 1 42 ? 8.747 16.461 14.372 1.00 0.00 42 THR A O 8
ATOM 21297 N N . LEU A 1 43 ? 7.036 15.410 13.353 1.00 0.00 43 LEU A N 8
ATOM 21298 C CA . LEU A 1 43 ? 7.904 14.474 12.657 1.00 0.00 43 LEU A CA 8
ATOM 21299 C C . LEU A 1 43 ? 8.788 15.195 11.657 1.00 0.00 43 LEU A C 8
ATOM 21300 O O . LEU A 1 43 ? 9.979 14.919 11.563 1.00 0.00 43 LEU A O 8
ATOM 21316 N N . ARG A 1 44 ? 8.201 16.116 10.905 1.00 0.00 44 ARG A N 8
ATOM 21317 C CA . ARG A 1 44 ? 8.956 16.858 9.904 1.00 0.00 44 ARG A CA 8
ATOM 21318 C C . ARG A 1 44 ? 10.123 17.594 10.534 1.00 0.00 44 ARG A C 8
ATOM 21319 O O . ARG A 1 44 ? 11.266 17.445 10.102 1.00 0.00 44 ARG A O 8
ATOM 21340 N N . LYS A 1 45 ? 9.839 18.389 11.549 1.00 0.00 45 LYS A N 8
ATOM 21341 C CA . LYS A 1 45 ? 10.887 19.147 12.210 1.00 0.00 45 LYS A CA 8
ATOM 21342 C C . LYS A 1 45 ? 12.055 18.242 12.591 1.00 0.00 45 LYS A C 8
ATOM 21343 O O . LYS A 1 45 ? 13.216 18.594 12.374 1.00 0.00 45 LYS A O 8
ATOM 21362 N N . ALA A 1 46 ? 11.749 17.087 13.159 1.00 0.00 46 ALA A N 8
ATOM 21363 C CA . ALA A 1 46 ? 12.790 16.146 13.557 1.00 0.00 46 ALA A CA 8
ATOM 21364 C C . ALA A 1 46 ? 13.560 15.650 12.349 1.00 0.00 46 ALA A C 8
ATOM 21365 O O . ALA A 1 46 ? 14.757 15.395 12.429 1.00 0.00 46 ALA A O 8
ATOM 21372 N N . LEU A 1 47 ? 12.874 15.522 11.229 1.00 0.00 47 LEU A N 8
ATOM 21373 C CA . LEU A 1 47 ? 13.523 15.057 10.005 1.00 0.00 47 LEU A CA 8
ATOM 21374 C C . LEU A 1 47 ? 14.441 16.121 9.420 1.00 0.00 47 LEU A C 8
ATOM 21375 O O . LEU A 1 47 ? 15.561 15.831 9.006 1.00 0.00 47 LEU A O 8
ATOM 21391 N N . MET A 1 48 ? 13.963 17.346 9.388 1.00 0.00 48 MET A N 8
ATOM 21392 C CA . MET A 1 48 ? 14.744 18.444 8.842 1.00 0.00 48 MET A CA 8
ATOM 21393 C C . MET A 1 48 ? 15.965 18.716 9.707 1.00 0.00 48 MET A C 8
ATOM 21394 O O . MET A 1 48 ? 17.024 19.111 9.208 1.00 0.00 48 MET A O 8
ATOM 21408 N N . GLU A 1 49 ? 15.811 18.493 11.004 1.00 0.00 49 GLU A N 8
ATOM 21409 C CA . GLU A 1 49 ? 16.902 18.708 11.939 1.00 0.00 49 GLU A CA 8
ATOM 21410 C C . GLU A 1 49 ? 17.845 17.520 11.957 1.00 0.00 49 GLU A C 8
ATOM 21411 O O . GLU A 1 49 ? 19.055 17.696 11.947 1.00 0.00 49 GLU A O 8
ATOM 21423 N N . VAL A 1 50 ? 17.284 16.316 11.972 1.00 0.00 50 VAL A N 8
ATOM 21424 C CA . VAL A 1 50 ? 18.096 15.102 11.982 1.00 0.00 50 VAL A CA 8
ATOM 21425 C C . VAL A 1 50 ? 18.864 14.967 10.676 1.00 0.00 50 VAL A C 8
ATOM 21426 O O . VAL A 1 50 ? 20.055 14.682 10.681 1.00 0.00 50 VAL A O 8
ATOM 21439 N N . LEU A 1 51 ? 18.174 15.153 9.564 1.00 0.00 51 LEU A N 8
ATOM 21440 C CA . LEU A 1 51 ? 18.816 15.031 8.267 1.00 0.00 51 LEU A CA 8
ATOM 21441 C C . LEU A 1 51 ? 19.954 16.028 8.139 1.00 0.00 51 LEU A C 8
ATOM 21442 O O . LEU A 1 51 ? 21.070 15.663 7.791 1.00 0.00 51 LEU A O 8
ATOM 21458 N N . SER A 1 52 ? 19.684 17.291 8.418 1.00 0.00 52 SER A N 8
ATOM 21459 C CA . SER A 1 52 ? 20.716 18.304 8.314 1.00 0.00 52 SER A CA 8
ATOM 21460 C C . SER A 1 52 ? 21.861 18.014 9.267 1.00 0.00 52 SER A C 8
ATOM 21461 O O . SER A 1 52 ? 22.986 18.459 9.053 1.00 0.00 52 SER A O 8
ATOM 21469 N N . LYS A 1 53 ? 21.577 17.271 10.320 1.00 0.00 53 LYS A N 8
ATOM 21470 C CA . LYS A 1 53 ? 22.605 16.936 11.307 1.00 0.00 53 LYS A CA 8
ATOM 21471 C C . LYS A 1 53 ? 23.284 15.611 10.990 1.00 0.00 53 LYS A C 8
ATOM 21472 O O . LYS A 1 53 ? 24.505 15.505 11.043 1.00 0.00 53 LYS A O 8
ATOM 21491 N N . TYR A 1 54 ? 22.484 14.599 10.707 1.00 0.00 54 TYR A N 8
ATOM 21492 C CA . TYR A 1 54 ? 23.012 13.273 10.414 1.00 0.00 54 TYR A CA 8
ATOM 21493 C C . TYR A 1 54 ? 23.395 13.151 8.948 1.00 0.00 54 TYR A C 8
ATOM 21494 O O . TYR A 1 54 ? 24.235 12.329 8.592 1.00 0.00 54 TYR A O 8
ATOM 21512 N N . VAL A 1 55 ? 22.771 13.968 8.102 1.00 0.00 55 VAL A N 8
ATOM 21513 C CA . VAL A 1 55 ? 23.045 13.939 6.665 1.00 0.00 55 VAL A CA 8
ATOM 21514 C C . VAL A 1 55 ? 23.506 15.309 6.179 1.00 0.00 55 VAL A C 8
ATOM 21515 O O . VAL A 1 55 ? 22.979 16.341 6.595 1.00 0.00 55 VAL A O 8
ATOM 21528 N N . ASN A 1 56 ? 24.507 15.307 5.309 1.00 0.00 56 ASN A N 8
ATOM 21529 C CA . ASN A 1 56 ? 25.048 16.553 4.779 1.00 0.00 56 ASN A CA 8
ATOM 21530 C C . ASN A 1 56 ? 24.108 17.155 3.742 1.00 0.00 56 ASN A C 8
ATOM 21531 O O . ASN A 1 56 ? 24.356 17.061 2.543 1.00 0.00 56 ASN A O 8
ATOM 21542 N N . VAL A 1 57 ? 23.029 17.778 4.213 1.00 0.00 57 VAL A N 8
ATOM 21543 C CA . VAL A 1 57 ? 22.053 18.401 3.313 1.00 0.00 57 VAL A CA 8
ATOM 21544 C C . VAL A 1 57 ? 21.578 19.732 3.885 1.00 0.00 57 VAL A C 8
ATOM 21545 O O . VAL A 1 57 ? 21.234 19.825 5.062 1.00 0.00 57 VAL A O 8
ATOM 21558 N N . SER A 1 58 ? 21.566 20.761 3.043 1.00 0.00 58 SER A N 8
ATOM 21559 C CA . SER A 1 58 ? 21.131 22.087 3.477 1.00 0.00 58 SER A CA 8
ATOM 21560 C C . SER A 1 58 ? 19.630 22.191 3.340 1.00 0.00 58 SER A C 8
ATOM 21561 O O . SER A 1 58 ? 19.082 21.710 2.369 1.00 0.00 58 SER A O 8
ATOM 21569 N N . LEU A 1 59 ? 18.981 22.824 4.313 1.00 0.00 59 LEU A N 8
ATOM 21570 C CA . LEU A 1 59 ? 17.523 22.985 4.299 1.00 0.00 59 LEU A CA 8
ATOM 21571 C C . LEU A 1 59 ? 17.041 23.435 2.927 1.00 0.00 59 LEU A C 8
ATOM 21572 O O . LEU A 1 59 ? 15.956 23.052 2.482 1.00 0.00 59 LEU A O 8
ATOM 21588 N N . ASP A 1 60 ? 17.840 24.250 2.270 1.00 0.00 60 ASP A N 8
ATOM 21589 C CA . ASP A 1 60 ? 17.483 24.749 0.952 1.00 0.00 60 ASP A CA 8
ATOM 21590 C C . ASP A 1 60 ? 17.515 23.635 -0.089 1.00 0.00 60 ASP A C 8
ATOM 21591 O O . ASP A 1 60 ? 17.004 23.801 -1.197 1.00 0.00 60 ASP A O 8
ATOM 21600 N N . ASN A 1 61 ? 18.132 22.503 0.256 1.00 0.00 61 ASN A N 8
ATOM 21601 C CA . ASN A 1 61 ? 18.238 21.370 -0.663 1.00 0.00 61 ASN A CA 8
ATOM 21602 C C . ASN A 1 61 ? 17.190 20.312 -0.346 1.00 0.00 61 ASN A C 8
ATOM 21603 O O . ASN A 1 61 ? 17.326 19.158 -0.739 1.00 0.00 61 ASN A O 8
ATOM 21614 N N . ILE A 1 62 ? 16.136 20.715 0.361 1.00 0.00 62 ILE A N 8
ATOM 21615 C CA . ILE A 1 62 ? 15.049 19.798 0.723 1.00 0.00 62 ILE A CA 8
ATOM 21616 C C . ILE A 1 62 ? 13.750 20.220 0.057 1.00 0.00 62 ILE A C 8
ATOM 21617 O O . ILE A 1 62 ? 13.347 21.379 0.130 1.00 0.00 62 ILE A O 8
ATOM 21633 N N . ARG A 1 63 ? 13.094 19.262 -0.586 1.00 0.00 63 ARG A N 8
ATOM 21634 C CA . ARG A 1 63 ? 11.830 19.535 -1.253 1.00 0.00 63 ARG A CA 8
ATOM 21635 C C . ARG A 1 63 ? 10.678 19.377 -0.271 1.00 0.00 63 ARG A C 8
ATOM 21636 O O . ARG A 1 63 ? 10.390 18.266 0.181 1.00 0.00 63 ARG A O 8
ATOM 21657 N N . ILE A 1 64 ? 10.014 20.486 0.033 1.00 0.00 64 ILE A N 8
ATOM 21658 C CA . ILE A 1 64 ? 8.874 20.476 0.953 1.00 0.00 64 ILE A CA 8
ATOM 21659 C C . ILE A 1 64 ? 7.563 20.353 0.193 1.00 0.00 64 ILE A C 8
ATOM 21660 O O . ILE A 1 64 ? 7.245 21.185 -0.657 1.00 0.00 64 ILE A O 8
ATOM 21676 N N . SER A 1 65 ? 6.798 19.311 0.520 1.00 0.00 65 SER A N 8
ATOM 21677 C CA . SER A 1 65 ? 5.507 19.087 -0.120 1.00 0.00 65 SER A CA 8
ATOM 21678 C C . SER A 1 65 ? 4.531 18.494 0.887 1.00 0.00 65 SER A C 8
ATOM 21679 O O . SER A 1 65 ? 4.506 17.285 1.102 1.00 0.00 65 SER A O 8
ATOM 21687 N N . GLN A 1 66 ? 3.733 19.357 1.511 1.00 0.00 66 GLN A N 8
ATOM 21688 C CA . GLN A 1 66 ? 2.753 18.908 2.503 1.00 0.00 66 GLN A CA 8
ATOM 21689 C C . GLN A 1 66 ? 1.372 18.776 1.875 1.00 0.00 66 GLN A C 8
ATOM 21690 O O . GLN A 1 66 ? 1.067 19.430 0.877 1.00 0.00 66 GLN A O 8
ATOM 21704 N N . GLU A 1 67 ? 0.539 17.924 2.467 1.00 0.00 67 GLU A N 8
ATOM 21705 C CA . GLU A 1 67 ? -0.817 17.712 1.967 1.00 0.00 67 GLU A CA 8
ATOM 21706 C C . GLU A 1 67 ? -1.765 17.436 3.124 1.00 0.00 67 GLU A C 8
ATOM 21707 O O . GLU A 1 67 ? -1.811 16.327 3.652 1.00 0.00 67 GLU A O 8
ATOM 21719 N N . LYS A 1 68 ? -2.524 18.457 3.514 1.00 0.00 68 LYS A N 8
ATOM 21720 C CA . LYS A 1 68 ? -3.477 18.324 4.614 1.00 0.00 68 LYS A CA 8
ATOM 21721 C C . LYS A 1 68 ? -4.856 17.951 4.091 1.00 0.00 68 LYS A C 8
ATOM 21722 O O . LYS A 1 68 ? -5.271 18.404 3.025 1.00 0.00 68 LYS A O 8
ATOM 21741 N N . GLN A 1 69 ? -5.564 17.120 4.852 1.00 0.00 69 GLN A N 8
ATOM 21742 C CA . GLN A 1 69 ? -6.905 16.693 4.456 1.00 0.00 69 GLN A CA 8
ATOM 21743 C C . GLN A 1 69 ? -7.756 16.402 5.689 1.00 0.00 69 GLN A C 8
ATOM 21744 O O . GLN A 1 69 ? -7.232 16.197 6.785 1.00 0.00 69 GLN A O 8
ATOM 21758 N N . ASP A 1 70 ? -9.070 16.393 5.504 1.00 0.00 70 ASP A N 8
ATOM 21759 C CA . ASP A 1 70 ? -9.987 16.134 6.606 1.00 0.00 70 ASP A CA 8
ATOM 21760 C C . ASP A 1 70 ? -9.824 14.707 7.124 1.00 0.00 70 ASP A C 8
ATOM 21761 O O . ASP A 1 70 ? -9.988 13.740 6.382 1.00 0.00 70 ASP A O 8
ATOM 21770 N N . GLY A 1 71 ? -9.509 14.588 8.411 1.00 0.00 71 GLY A N 8
ATOM 21771 C CA . GLY A 1 71 ? -9.337 13.279 9.031 1.00 0.00 71 GLY A CA 8
ATOM 21772 C C . GLY A 1 71 ? -8.051 12.606 8.566 1.00 0.00 71 GLY A C 8
ATOM 21773 O O . GLY A 1 71 ? -7.400 11.891 9.335 1.00 0.00 71 GLY A O 8
ATOM 21777 N N . MET A 1 72 ? -7.693 12.831 7.304 1.00 0.00 72 MET A N 8
ATOM 21778 C CA . MET A 1 72 ? -6.483 12.239 6.733 1.00 0.00 72 MET A CA 8
ATOM 21779 C C . MET A 1 72 ? -5.417 13.305 6.524 1.00 0.00 72 MET A C 8
ATOM 21780 O O . MET A 1 72 ? -5.724 14.455 6.222 1.00 0.00 72 MET A O 8
ATOM 21794 N N . ASP A 1 73 ? -4.160 12.912 6.689 1.00 0.00 73 ASP A N 8
ATOM 21795 C CA . ASP A 1 73 ? -3.042 13.835 6.512 1.00 0.00 73 ASP A CA 8
ATOM 21796 C C . ASP A 1 73 ? -1.848 13.102 5.927 1.00 0.00 73 ASP A C 8
ATOM 21797 O O . ASP A 1 73 ? -1.533 11.986 6.340 1.00 0.00 73 ASP A O 8
ATOM 21806 N N . VAL A 1 74 ? -1.179 13.733 4.963 1.00 0.00 74 VAL A N 8
ATOM 21807 C CA . VAL A 1 74 ? -0.013 13.130 4.322 1.00 0.00 74 VAL A CA 8
ATOM 21808 C C . VAL A 1 74 ? 1.136 14.129 4.284 1.00 0.00 74 VAL A C 8
ATOM 21809 O O . VAL A 1 74 ? 0.923 15.343 4.349 1.00 0.00 74 VAL A O 8
ATOM 21822 N N . LEU A 1 75 ? 2.352 13.606 4.173 1.00 0.00 75 LEU A N 8
ATOM 21823 C CA . LEU A 1 75 ? 3.539 14.451 4.115 1.00 0.00 75 LEU A CA 8
ATOM 21824 C C . LEU A 1 75 ? 4.533 13.908 3.097 1.00 0.00 75 LEU A C 8
ATOM 21825 O O . LEU A 1 75 ? 5.089 12.824 3.275 1.00 0.00 75 LEU A O 8
ATOM 21841 N N . GLU A 1 76 ? 4.769 14.685 2.043 1.00 0.00 76 GLU A N 8
ATOM 21842 C CA . GLU A 1 76 ? 5.718 14.289 1.002 1.00 0.00 76 GLU A CA 8
ATOM 21843 C C . GLU A 1 76 ? 7.022 15.064 1.165 1.00 0.00 76 GLU A C 8
ATOM 21844 O O . GLU A 1 76 ? 7.081 16.270 0.904 1.00 0.00 76 GLU A O 8
ATOM 21856 N N . LEU A 1 77 ? 8.062 14.359 1.604 1.00 0.00 77 LEU A N 8
ATOM 21857 C CA . LEU A 1 77 ? 9.376 14.970 1.802 1.00 0.00 77 LEU A CA 8
ATOM 21858 C C . LEU A 1 77 ? 10.427 14.241 0.978 1.00 0.00 77 LEU A C 8
ATOM 21859 O O . LEU A 1 77 ? 10.615 13.034 1.121 1.00 0.00 77 LEU A O 8
ATOM 21875 N N . ASN A 1 78 ? 11.124 14.989 0.124 1.00 0.00 78 ASN A N 8
ATOM 21876 C CA . ASN A 1 78 ? 12.177 14.409 -0.720 1.00 0.00 78 ASN A CA 8
ATOM 21877 C C . ASN A 1 78 ? 13.463 15.203 -0.574 1.00 0.00 78 ASN A C 8
ATOM 21878 O O . ASN A 1 78 ? 13.488 16.403 -0.836 1.00 0.00 78 ASN A O 8
ATOM 21889 N N . ILE A 1 79 ? 14.537 14.534 -0.141 1.00 0.00 79 ILE A N 8
ATOM 21890 C CA . ILE A 1 79 ? 15.832 15.192 0.048 1.00 0.00 79 ILE A CA 8
ATOM 21891 C C . ILE A 1 79 ? 16.865 14.622 -0.908 1.00 0.00 79 ILE A C 8
ATOM 21892 O O . ILE A 1 79 ? 16.858 13.425 -1.202 1.00 0.00 79 ILE A O 8
ATOM 21908 N N . THR A 1 80 ? 17.752 15.484 -1.394 1.00 0.00 80 THR A N 8
ATOM 21909 C CA . THR A 1 80 ? 18.798 15.062 -2.325 1.00 0.00 80 THR A CA 8
ATOM 21910 C C . THR A 1 80 ? 20.148 15.109 -1.639 1.00 0.00 80 THR A C 8
ATOM 21911 O O . THR A 1 80 ? 20.609 16.178 -1.221 1.00 0.00 80 THR A O 8
ATOM 21922 N N . LEU A 1 81 ? 20.777 13.942 -1.501 1.00 0.00 81 LEU A N 8
ATOM 21923 C CA . LEU A 1 81 ? 22.065 13.869 -0.836 1.00 0.00 81 LEU A CA 8
ATOM 21924 C C . LEU A 1 81 ? 23.194 14.247 -1.799 1.00 0.00 81 LEU A C 8
ATOM 21925 O O . LEU A 1 81 ? 23.253 13.717 -2.919 1.00 0.00 81 LEU A O 8
ATOM 21941 N N . PRO A 1 82 ? 24.090 15.133 -1.386 1.00 0.00 82 PRO A N 8
ATOM 21942 C CA . PRO A 1 82 ? 25.234 15.578 -2.232 1.00 0.00 82 PRO A CA 8
ATOM 21943 C C . PRO A 1 82 ? 26.319 14.505 -2.356 1.00 0.00 82 PRO A C 8
ATOM 21944 O O . PRO A 1 82 ? 26.478 13.884 -3.405 1.00 0.00 82 PRO A O 8
ATOM 21955 N N . GLU A 1 83 ? 27.059 14.302 -1.274 1.00 0.00 83 GLU A N 8
ATOM 21956 C CA . GLU A 1 83 ? 28.121 13.310 -1.258 1.00 0.00 83 GLU A CA 8
ATOM 21957 C C . GLU A 1 83 ? 29.125 13.606 -2.359 1.00 0.00 83 GLU A C 8
ATOM 21958 O O . GLU A 1 83 ? 28.927 14.528 -3.147 1.00 0.00 83 GLU A O 8
ATOM 21970 N N . GLN A 1 84 ? 30.199 12.818 -2.405 1.00 0.00 84 GLN A N 8
ATOM 21971 C CA . GLN A 1 84 ? 31.238 12.997 -3.417 1.00 0.00 84 GLN A CA 8
ATOM 21972 C C . GLN A 1 84 ? 31.920 14.353 -3.250 1.00 0.00 84 GLN A C 8
ATOM 21973 O O . GLN A 1 84 ? 33.107 14.425 -2.932 1.00 0.00 84 GLN A O 8
ATOM 21987 N N . LYS A 1 85 ? 31.163 15.421 -3.467 1.00 0.00 85 LYS A N 8
ATOM 21988 C CA . LYS A 1 85 ? 31.707 16.767 -3.341 1.00 0.00 85 LYS A CA 8
ATOM 21989 C C . LYS A 1 85 ? 32.095 17.053 -1.895 1.00 0.00 85 LYS A C 8
ATOM 21990 O O . LYS A 1 85 ? 31.249 17.063 -1.003 1.00 0.00 85 LYS A O 8
ATOM 22009 N N . LYS A 1 86 ? 33.384 17.290 -1.679 1.00 0.00 86 LYS A N 8
ATOM 22010 C CA . LYS A 1 86 ? 33.881 17.580 -0.341 1.00 0.00 86 LYS A CA 8
ATOM 22011 C C . LYS A 1 86 ? 35.344 17.992 -0.396 1.00 0.00 86 LYS A C 8
ATOM 22012 O O . LYS A 1 86 ? 35.953 18.289 0.631 1.00 0.00 86 LYS A O 8
ATOM 22031 N N . VAL A 1 87 ? 35.904 18.007 -1.601 1.00 0.00 87 VAL A N 8
ATOM 22032 C CA . VAL A 1 87 ? 37.298 18.382 -1.776 1.00 0.00 87 VAL A CA 8
ATOM 22033 C C . VAL A 1 87 ? 37.412 19.859 -2.072 1.00 0.00 87 VAL A C 8
ATOM 22034 O O . VAL A 1 87 ? 38.116 20.235 -2.989 1.00 0.00 87 VAL A O 8
ATOM 22047 N N . LEU A 1 88 ? 36.717 20.679 -1.300 1.00 0.00 88 LEU A N 8
ATOM 22048 C CA . LEU A 1 88 ? 36.752 22.133 -1.480 1.00 0.00 88 LEU A CA 8
ATOM 22049 C C . LEU A 1 88 ? 36.035 22.558 -2.752 1.00 0.00 88 LEU A C 8
ATOM 22050 O O . LEU A 1 88 ? 36.384 23.562 -3.369 1.00 0.00 88 LEU A O 8
ATOM 22066 N N . GLU A 1 89 ? 35.013 21.806 -3.127 1.00 0.00 89 GLU A N 8
ATOM 22067 C CA . GLU A 1 89 ? 34.244 22.126 -4.321 1.00 0.00 89 GLU A CA 8
ATOM 22068 C C . GLU A 1 89 ? 35.166 22.566 -5.459 1.00 0.00 89 GLU A C 8
ATOM 22069 O O . GLU A 1 89 ? 34.951 22.126 -6.578 1.00 0.00 89 GLU A O 8
ATOM 22081 N N . MET B 1 1 ? -3.683 13.701 -9.419 1.00 0.00 1 MET B N 8
ATOM 22082 C CA . MET B 1 1 ? -2.328 13.144 -9.146 1.00 0.00 1 MET B CA 8
ATOM 22083 C C . MET B 1 1 ? -2.073 13.148 -7.643 1.00 0.00 1 MET B C 8
ATOM 22084 O O . MET B 1 1 ? -0.948 12.926 -7.195 1.00 0.00 1 MET B O 8
ATOM 22098 N N . SER B 1 2 ? -3.124 13.397 -6.868 1.00 0.00 2 SER B N 8
ATOM 22099 C CA . SER B 1 2 ? -2.997 13.423 -5.416 1.00 0.00 2 SER B CA 8
ATOM 22100 C C . SER B 1 2 ? -2.722 12.023 -4.878 1.00 0.00 2 SER B C 8
ATOM 22101 O O . SER B 1 2 ? -3.421 11.069 -5.216 1.00 0.00 2 SER B O 8
ATOM 22109 N N . LEU B 1 3 ? -1.697 11.909 -4.042 1.00 0.00 3 LEU B N 8
ATOM 22110 C CA . LEU B 1 3 ? -1.333 10.625 -3.458 1.00 0.00 3 LEU B CA 8
ATOM 22111 C C . LEU B 1 3 ? -2.411 10.130 -2.506 1.00 0.00 3 LEU B C 8
ATOM 22112 O O . LEU B 1 3 ? -2.669 8.931 -2.413 1.00 0.00 3 LEU B O 8
ATOM 22128 N N . ILE B 1 4 ? -3.035 11.059 -1.798 1.00 0.00 4 ILE B N 8
ATOM 22129 C CA . ILE B 1 4 ? -4.079 10.709 -0.845 1.00 0.00 4 ILE B CA 8
ATOM 22130 C C . ILE B 1 4 ? -5.162 9.872 -1.517 1.00 0.00 4 ILE B C 8
ATOM 22131 O O . ILE B 1 4 ? -5.823 9.058 -0.869 1.00 0.00 4 ILE B O 8
ATOM 22147 N N . GLU B 1 5 ? -5.336 10.069 -2.818 1.00 0.00 5 GLU B N 8
ATOM 22148 C CA . GLU B 1 5 ? -6.335 9.318 -3.564 1.00 0.00 5 GLU B CA 8
ATOM 22149 C C . GLU B 1 5 ? -5.841 7.915 -3.862 1.00 0.00 5 GLU B C 8
ATOM 22150 O O . GLU B 1 5 ? -6.524 6.944 -3.585 1.00 0.00 5 GLU B O 8
ATOM 22162 N N . LEU B 1 6 ? -4.656 7.815 -4.429 1.00 0.00 6 LEU B N 8
ATOM 22163 C CA . LEU B 1 6 ? -4.107 6.518 -4.765 1.00 0.00 6 LEU B CA 8
ATOM 22164 C C . LEU B 1 6 ? -3.968 5.647 -3.527 1.00 0.00 6 LEU B C 8
ATOM 22165 O O . LEU B 1 6 ? -4.250 4.449 -3.563 1.00 0.00 6 LEU B O 8
ATOM 22181 N N . LEU B 1 7 ? -3.529 6.251 -2.440 1.00 0.00 7 LEU B N 8
ATOM 22182 C CA . LEU B 1 7 ? -3.351 5.522 -1.190 1.00 0.00 7 LEU B CA 8
ATOM 22183 C C . LEU B 1 7 ? -4.683 5.015 -0.669 1.00 0.00 7 LEU B C 8
ATOM 22184 O O . LEU B 1 7 ? -4.781 3.895 -0.173 1.00 0.00 7 LEU B O 8
ATOM 22200 N N . PHE B 1 8 ? -5.703 5.861 -0.774 1.00 0.00 8 PHE B N 8
ATOM 22201 C CA . PHE B 1 8 ? -7.043 5.505 -0.299 1.00 0.00 8 PHE B CA 8
ATOM 22202 C C . PHE B 1 8 ? -8.071 5.539 -1.427 1.00 0.00 8 PHE B C 8
ATOM 22203 O O . PHE B 1 8 ? -9.219 5.932 -1.223 1.00 0.00 8 PHE B O 8
ATOM 22220 N N . GLY B 1 9 ? -7.650 5.118 -2.606 1.00 0.00 9 GLY B N 8
ATOM 22221 C CA . GLY B 1 9 ? -8.534 5.087 -3.783 1.00 0.00 9 GLY B CA 8
ATOM 22222 C C . GLY B 1 9 ? -8.812 3.657 -4.217 1.00 0.00 9 GLY B C 8
ATOM 22223 O O . GLY B 1 9 ? -8.470 3.261 -5.332 1.00 0.00 9 GLY B O 8
ATOM 22227 N N . ARG B 1 10 ? -9.435 2.883 -3.332 1.00 0.00 10 ARG B N 8
ATOM 22228 C CA . ARG B 1 10 ? -9.759 1.492 -3.643 1.00 0.00 10 ARG B CA 8
ATOM 22229 C C . ARG B 1 10 ? -11.020 1.061 -2.901 1.00 0.00 10 ARG B C 8
ATOM 22230 O O . ARG B 1 10 ? -11.947 0.515 -3.500 1.00 0.00 10 ARG B O 8
ATOM 22251 N N . LYS B 1 11 ? -11.043 1.301 -1.597 1.00 0.00 11 LYS B N 8
ATOM 22252 C CA . LYS B 1 11 ? -12.192 0.931 -0.780 1.00 0.00 11 LYS B CA 8
ATOM 22253 C C . LYS B 1 11 ? -12.215 1.743 0.512 1.00 0.00 11 LYS B C 8
ATOM 22254 O O . LYS B 1 11 ? -11.214 2.346 0.894 1.00 0.00 11 LYS B O 8
ATOM 22273 N N . GLN B 1 12 ? -13.364 1.749 1.178 1.00 0.00 12 GLN B N 8
ATOM 22274 C CA . GLN B 1 12 ? -13.509 2.489 2.426 1.00 0.00 12 GLN B CA 8
ATOM 22275 C C . GLN B 1 12 ? -14.847 2.168 3.087 1.00 0.00 12 GLN B C 8
ATOM 22276 O O . GLN B 1 12 ? -15.726 3.026 3.181 1.00 0.00 12 GLN B O 8
ATOM 22290 N N . LYS B 1 13 ? -14.996 0.930 3.543 1.00 0.00 13 LYS B N 8
ATOM 22291 C CA . LYS B 1 13 ? -16.232 0.509 4.190 1.00 0.00 13 LYS B CA 8
ATOM 22292 C C . LYS B 1 13 ? -16.340 1.117 5.583 1.00 0.00 13 LYS B C 8
ATOM 22293 O O . LYS B 1 13 ? -15.487 1.904 5.995 1.00 0.00 13 LYS B O 8
ATOM 22312 N N . THR B 1 14 ? -17.396 0.753 6.304 1.00 0.00 14 THR B N 8
ATOM 22313 C CA . THR B 1 14 ? -17.603 1.277 7.648 1.00 0.00 14 THR B CA 8
ATOM 22314 C C . THR B 1 14 ? -16.436 0.898 8.555 1.00 0.00 14 THR B C 8
ATOM 22315 O O . THR B 1 14 ? -16.082 -0.276 8.671 1.00 0.00 14 THR B O 8
ATOM 22326 N N . ALA B 1 15 ? -15.851 1.900 9.202 1.00 0.00 15 ALA B N 8
ATOM 22327 C CA . ALA B 1 15 ? -14.728 1.664 10.101 1.00 0.00 15 ALA B CA 8
ATOM 22328 C C . ALA B 1 15 ? -14.402 2.933 10.883 1.00 0.00 15 ALA B C 8
ATOM 22329 O O . ALA B 1 15 ? -13.676 3.797 10.398 1.00 0.00 15 ALA B O 8
ATOM 22336 N N . THR B 1 16 ? -14.935 3.032 12.096 1.00 0.00 16 THR B N 8
ATOM 22337 C CA . THR B 1 16 ? -14.688 4.196 12.949 1.00 0.00 16 THR B CA 8
ATOM 22338 C C . THR B 1 16 ? -14.219 3.753 14.326 1.00 0.00 16 THR B C 8
ATOM 22339 O O . THR B 1 16 ? -14.828 2.887 14.950 1.00 0.00 16 THR B O 8
ATOM 22350 N N . VAL B 1 17 ? -13.130 4.353 14.794 1.00 0.00 17 VAL B N 8
ATOM 22351 C CA . VAL B 1 17 ? -12.575 4.020 16.108 1.00 0.00 17 VAL B CA 8
ATOM 22352 C C . VAL B 1 17 ? -12.160 5.286 16.838 1.00 0.00 17 VAL B C 8
ATOM 22353 O O . VAL B 1 17 ? -12.528 6.388 16.437 1.00 0.00 17 VAL B O 8
ATOM 22366 N N . ALA B 1 18 ? -11.400 5.122 17.917 1.00 0.00 18 ALA B N 8
ATOM 22367 C CA . ALA B 1 18 ? -10.937 6.264 18.712 1.00 0.00 18 ALA B CA 8
ATOM 22368 C C . ALA B 1 18 ? -9.420 6.285 18.782 1.00 0.00 18 ALA B C 8
ATOM 22369 O O . ALA B 1 18 ? -8.841 7.057 19.542 1.00 0.00 18 ALA B O 8
ATOM 22376 N N . ARG B 1 19 ? -8.778 5.431 17.984 1.00 0.00 19 ARG B N 8
ATOM 22377 C CA . ARG B 1 19 ? -7.313 5.357 17.958 1.00 0.00 19 ARG B CA 8
ATOM 22378 C C . ARG B 1 19 ? -6.769 5.971 16.677 1.00 0.00 19 ARG B C 8
ATOM 22379 O O . ARG B 1 19 ? -7.514 6.540 15.866 1.00 0.00 19 ARG B O 8
ATOM 22400 N N . ASP B 1 20 ? -5.452 5.857 16.510 1.00 0.00 20 ASP B N 8
ATOM 22401 C CA . ASP B 1 20 ? -4.798 6.412 15.323 1.00 0.00 20 ASP B CA 8
ATOM 22402 C C . ASP B 1 20 ? -3.634 5.527 14.907 1.00 0.00 20 ASP B C 8
ATOM 22403 O O . ASP B 1 20 ? -3.181 4.678 15.673 1.00 0.00 20 ASP B O 8
ATOM 22412 N N . ARG B 1 21 ? -3.156 5.733 13.685 1.00 0.00 21 ARG B N 8
ATOM 22413 C CA . ARG B 1 21 ? -2.038 4.952 13.162 1.00 0.00 21 ARG B CA 8
ATOM 22414 C C . ARG B 1 21 ? -1.045 5.855 12.450 1.00 0.00 21 ARG B C 8
ATOM 22415 O O . ARG B 1 21 ? -1.402 6.939 11.980 1.00 0.00 21 ARG B O 8
ATOM 22436 N N . LEU B 1 22 ? 0.206 5.400 12.375 1.00 0.00 22 LEU B N 8
ATOM 22437 C CA . LEU B 1 22 ? 1.258 6.169 11.713 1.00 0.00 22 LEU B CA 8
ATOM 22438 C C . LEU B 1 22 ? 2.080 5.270 10.804 1.00 0.00 22 LEU B C 8
ATOM 22439 O O . LEU B 1 22 ? 2.977 4.565 11.261 1.00 0.00 22 LEU B O 8
ATOM 22455 N N . GLN B 1 23 ? 1.775 5.312 9.512 1.00 0.00 23 GLN B N 8
ATOM 22456 C CA . GLN B 1 23 ? 2.504 4.500 8.547 1.00 0.00 23 GLN B CA 8
ATOM 22457 C C . GLN B 1 23 ? 3.638 5.307 7.921 1.00 0.00 23 GLN B C 8
ATOM 22458 O O . GLN B 1 23 ? 3.426 6.045 6.958 1.00 0.00 23 GLN B O 8
ATOM 22472 N N . ILE B 1 24 ? 4.839 5.162 8.476 1.00 0.00 24 ILE B N 8
ATOM 22473 C CA . ILE B 1 24 ? 6.004 5.882 7.963 1.00 0.00 24 ILE B CA 8
ATOM 22474 C C . ILE B 1 24 ? 6.789 5.001 6.999 1.00 0.00 24 ILE B C 8
ATOM 22475 O O . ILE B 1 24 ? 7.404 4.015 7.403 1.00 0.00 24 ILE B O 8
ATOM 22491 N N . ILE B 1 25 ? 6.761 5.367 5.720 1.00 0.00 25 ILE B N 8
ATOM 22492 C CA . ILE B 1 25 ? 7.471 4.612 4.683 1.00 0.00 25 ILE B CA 8
ATOM 22493 C C . ILE B 1 25 ? 8.612 5.445 4.122 1.00 0.00 25 ILE B C 8
ATOM 22494 O O . ILE B 1 25 ? 8.431 6.616 3.797 1.00 0.00 25 ILE B O 8
ATOM 22510 N N . ILE B 1 26 ? 9.789 4.836 4.024 1.00 0.00 26 ILE B N 8
ATOM 22511 C CA . ILE B 1 26 ? 10.970 5.530 3.507 1.00 0.00 26 ILE B CA 8
ATOM 22512 C C . ILE B 1 26 ? 11.597 4.736 2.371 1.00 0.00 26 ILE B C 8
ATOM 22513 O O . ILE B 1 26 ? 11.597 3.506 2.389 1.00 0.00 26 ILE B O 8
ATOM 22529 N N . ALA B 1 27 ? 12.133 5.450 1.387 1.00 0.00 27 ALA B N 8
ATOM 22530 C CA . ALA B 1 27 ? 12.774 4.811 0.234 1.00 0.00 27 ALA B CA 8
ATOM 22531 C C . ALA B 1 27 ? 14.126 5.450 -0.037 1.00 0.00 27 ALA B C 8
ATOM 22532 O O . ALA B 1 27 ? 14.205 6.551 -0.586 1.00 0.00 27 ALA B O 8
ATOM 22539 N N . GLN B 1 28 ? 15.193 4.754 0.354 1.00 0.00 28 GLN B N 8
ATOM 22540 C CA . GLN B 1 28 ? 16.550 5.261 0.148 1.00 0.00 28 GLN B CA 8
ATOM 22541 C C . GLN B 1 28 ? 17.140 4.680 -1.126 1.00 0.00 28 GLN B C 8
ATOM 22542 O O . GLN B 1 28 ? 17.240 3.462 -1.270 1.00 0.00 28 GLN B O 8
ATOM 22556 N N . GLU B 1 29 ? 17.529 5.556 -2.052 1.00 0.00 29 GLU B N 8
ATOM 22557 C CA . GLU B 1 29 ? 18.112 5.117 -3.323 1.00 0.00 29 GLU B CA 8
ATOM 22558 C C . GLU B 1 29 ? 19.542 5.615 -3.439 1.00 0.00 29 GLU B C 8
ATOM 22559 O O . GLU B 1 29 ? 19.780 6.817 -3.565 1.00 0.00 29 GLU B O 8
ATOM 22571 N N . ARG B 1 30 ? 20.497 4.685 -3.393 1.00 0.00 30 ARG B N 8
ATOM 22572 C CA . ARG B 1 30 ? 21.912 5.045 -3.491 1.00 0.00 30 ARG B CA 8
ATOM 22573 C C . ARG B 1 30 ? 22.452 4.683 -4.867 1.00 0.00 30 ARG B C 8
ATOM 22574 O O . ARG B 1 30 ? 22.329 3.540 -5.308 1.00 0.00 30 ARG B O 8
ATOM 22595 N N . ALA B 1 31 ? 23.048 5.664 -5.542 1.00 0.00 31 ALA B N 8
ATOM 22596 C CA . ALA B 1 31 ? 23.600 5.423 -6.864 1.00 0.00 31 ALA B CA 8
ATOM 22597 C C . ALA B 1 31 ? 24.858 4.580 -6.760 1.00 0.00 31 ALA B C 8
ATOM 22598 O O . ALA B 1 31 ? 25.769 4.927 -6.011 1.00 0.00 31 ALA B O 8
ATOM 22605 N N . GLN B 1 32 ? 24.894 3.476 -7.516 1.00 0.00 32 GLN B N 8
ATOM 22606 C CA . GLN B 1 32 ? 26.050 2.563 -7.516 1.00 0.00 32 GLN B CA 8
ATOM 22607 C C . GLN B 1 32 ? 27.331 3.314 -7.176 1.00 0.00 32 GLN B C 8
ATOM 22608 O O . GLN B 1 32 ? 27.913 3.122 -6.108 1.00 0.00 32 GLN B O 8
ATOM 22622 N N . GLU B 1 33 ? 27.758 4.180 -8.084 1.00 0.00 33 GLU B N 8
ATOM 22623 C CA . GLU B 1 33 ? 28.965 4.961 -7.861 1.00 0.00 33 GLU B CA 8
ATOM 22624 C C . GLU B 1 33 ? 28.948 5.582 -6.466 1.00 0.00 33 GLU B C 8
ATOM 22625 O O . GLU B 1 33 ? 27.924 6.089 -6.012 1.00 0.00 33 GLU B O 8
ATOM 22637 N N . GLY B 1 34 ? 30.095 5.537 -5.794 1.00 0.00 34 GLY B N 8
ATOM 22638 C CA . GLY B 1 34 ? 30.213 6.096 -4.447 1.00 0.00 34 GLY B CA 8
ATOM 22639 C C . GLY B 1 34 ? 29.945 5.026 -3.397 1.00 0.00 34 GLY B C 8
ATOM 22640 O O . GLY B 1 34 ? 29.372 3.981 -3.700 1.00 0.00 34 GLY B O 8
ATOM 22644 N N . GLN B 1 35 ? 30.365 5.293 -2.166 1.00 0.00 35 GLN B N 8
ATOM 22645 C CA . GLN B 1 35 ? 30.166 4.341 -1.074 1.00 0.00 35 GLN B CA 8
ATOM 22646 C C . GLN B 1 35 ? 29.825 5.071 0.203 1.00 0.00 35 GLN B C 8
ATOM 22647 O O . GLN B 1 35 ? 30.526 6.003 0.606 1.00 0.00 35 GLN B O 8
ATOM 22661 N N . THR B 1 36 ? 28.744 4.645 0.850 1.00 0.00 36 THR B N 8
ATOM 22662 C CA . THR B 1 36 ? 28.329 5.277 2.096 1.00 0.00 36 THR B CA 8
ATOM 22663 C C . THR B 1 36 ? 27.805 4.230 3.081 1.00 0.00 36 THR B C 8
ATOM 22664 O O . THR B 1 36 ? 27.500 3.097 2.683 1.00 0.00 36 THR B O 8
ATOM 22675 N N . PRO B 1 37 ? 27.683 4.586 4.338 1.00 0.00 37 PRO B N 8
ATOM 22676 C CA . PRO B 1 37 ? 27.179 3.664 5.394 1.00 0.00 37 PRO B CA 8
ATOM 22677 C C . PRO B 1 37 ? 25.665 3.437 5.285 1.00 0.00 37 PRO B C 8
ATOM 22678 O O . PRO B 1 37 ? 25.030 3.840 4.310 1.00 0.00 37 PRO B O 8
ATOM 22689 N N . ASP B 1 38 ? 25.100 2.796 6.307 1.00 0.00 38 ASP B N 8
ATOM 22690 C CA . ASP B 1 38 ? 23.663 2.530 6.335 1.00 0.00 38 ASP B CA 8
ATOM 22691 C C . ASP B 1 38 ? 22.931 3.667 7.039 1.00 0.00 38 ASP B C 8
ATOM 22692 O O . ASP B 1 38 ? 23.358 4.127 8.098 1.00 0.00 38 ASP B O 8
ATOM 22701 N N . TYR B 1 39 ? 21.828 4.116 6.442 1.00 0.00 39 TYR B N 8
ATOM 22702 C CA . TYR B 1 39 ? 21.028 5.205 7.014 1.00 0.00 39 TYR B CA 8
ATOM 22703 C C . TYR B 1 39 ? 19.693 4.681 7.529 1.00 0.00 39 TYR B C 8
ATOM 22704 O O . TYR B 1 39 ? 18.862 5.446 8.019 1.00 0.00 39 TYR B O 8
ATOM 22722 N N . LEU B 1 40 ? 19.498 3.373 7.430 1.00 0.00 40 LEU B N 8
ATOM 22723 C CA . LEU B 1 40 ? 18.271 2.758 7.908 1.00 0.00 40 LEU B CA 8
ATOM 22724 C C . LEU B 1 40 ? 18.166 2.878 9.431 1.00 0.00 40 LEU B C 8
ATOM 22725 O O . LEU B 1 40 ? 17.119 3.273 9.951 1.00 0.00 40 LEU B O 8
ATOM 22741 N N . PRO B 1 41 ? 19.209 2.528 10.147 1.00 0.00 41 PRO B N 8
ATOM 22742 C CA . PRO B 1 41 ? 19.213 2.594 11.632 1.00 0.00 41 PRO B CA 8
ATOM 22743 C C . PRO B 1 41 ? 19.289 4.028 12.141 1.00 0.00 41 PRO B C 8
ATOM 22744 O O . PRO B 1 41 ? 19.046 4.289 13.315 1.00 0.00 41 PRO B O 8
ATOM 22755 N N . THR B 1 42 ? 19.627 4.949 11.249 1.00 0.00 42 THR B N 8
ATOM 22756 C CA . THR B 1 42 ? 19.737 6.352 11.629 1.00 0.00 42 THR B CA 8
ATOM 22757 C C . THR B 1 42 ? 18.360 6.992 11.748 1.00 0.00 42 THR B C 8
ATOM 22758 O O . THR B 1 42 ? 17.985 7.497 12.808 1.00 0.00 42 THR B O 8
ATOM 22769 N N . LEU B 1 43 ? 17.611 6.973 10.652 1.00 0.00 43 LEU B N 8
ATOM 22770 C CA . LEU B 1 43 ? 16.280 7.558 10.643 1.00 0.00 43 LEU B CA 8
ATOM 22771 C C . LEU B 1 43 ? 15.353 6.805 11.580 1.00 0.00 43 LEU B C 8
ATOM 22772 O O . LEU B 1 43 ? 14.603 7.414 12.338 1.00 0.00 43 LEU B O 8
ATOM 22788 N N . ARG B 1 44 ? 15.408 5.482 11.525 1.00 0.00 44 ARG B N 8
ATOM 22789 C CA . ARG B 1 44 ? 14.555 4.667 12.372 1.00 0.00 44 ARG B CA 8
ATOM 22790 C C . ARG B 1 44 ? 14.771 5.001 13.837 1.00 0.00 44 ARG B C 8
ATOM 22791 O O . ARG B 1 44 ? 13.831 5.363 14.537 1.00 0.00 44 ARG B O 8
ATOM 22812 N N . LYS B 1 45 ? 16.004 4.891 14.293 1.00 0.00 45 LYS B N 8
ATOM 22813 C CA . LYS B 1 45 ? 16.305 5.177 15.685 1.00 0.00 45 LYS B CA 8
ATOM 22814 C C . LYS B 1 45 ? 15.678 6.499 16.118 1.00 0.00 45 LYS B C 8
ATOM 22815 O O . LYS B 1 45 ? 15.080 6.588 17.192 1.00 0.00 45 LYS B O 8
ATOM 22834 N N . ALA B 1 46 ? 15.819 7.521 15.288 1.00 0.00 46 ALA B N 8
ATOM 22835 C CA . ALA B 1 46 ? 15.259 8.829 15.606 1.00 0.00 46 ALA B CA 8
ATOM 22836 C C . ALA B 1 46 ? 13.745 8.760 15.690 1.00 0.00 46 ALA B C 8
ATOM 22837 O O . ALA B 1 46 ? 13.129 9.458 16.486 1.00 0.00 46 ALA B O 8
ATOM 22844 N N . LEU B 1 47 ? 13.151 7.913 14.872 1.00 0.00 47 LEU B N 8
ATOM 22845 C CA . LEU B 1 47 ? 11.696 7.767 14.876 1.00 0.00 47 LEU B CA 8
ATOM 22846 C C . LEU B 1 47 ? 11.211 7.034 16.118 1.00 0.00 47 LEU B C 8
ATOM 22847 O O . LEU B 1 47 ? 10.234 7.433 16.748 1.00 0.00 47 LEU B O 8
ATOM 22863 N N . MET B 1 48 ? 11.894 5.964 16.461 1.00 0.00 48 MET B N 8
ATOM 22864 C CA . MET B 1 48 ? 11.521 5.172 17.624 1.00 0.00 48 MET B CA 8
ATOM 22865 C C . MET B 1 48 ? 11.709 5.978 18.904 1.00 0.00 48 MET B C 8
ATOM 22866 O O . MET B 1 48 ? 10.961 5.816 19.872 1.00 0.00 48 MET B O 8
ATOM 22880 N N . GLU B 1 49 ? 12.707 6.850 18.897 1.00 0.00 49 GLU B N 8
ATOM 22881 C CA . GLU B 1 49 ? 12.989 7.685 20.056 1.00 0.00 49 GLU B CA 8
ATOM 22882 C C . GLU B 1 49 ? 12.081 8.907 20.083 1.00 0.00 49 GLU B C 8
ATOM 22883 O O . GLU B 1 49 ? 11.552 9.272 21.125 1.00 0.00 49 GLU B O 8
ATOM 22895 N N . VAL B 1 50 ? 11.893 9.531 18.931 1.00 0.00 50 VAL B N 8
ATOM 22896 C CA . VAL B 1 50 ? 11.034 10.705 18.847 1.00 0.00 50 VAL B CA 8
ATOM 22897 C C . VAL B 1 50 ? 9.587 10.324 19.128 1.00 0.00 50 VAL B C 8
ATOM 22898 O O . VAL B 1 50 ? 8.903 10.994 19.892 1.00 0.00 50 VAL B O 8
ATOM 22911 N N . LEU B 1 51 ? 9.126 9.259 18.493 1.00 0.00 51 LEU B N 8
ATOM 22912 C CA . LEU B 1 51 ? 7.752 8.822 18.682 1.00 0.00 51 LEU B CA 8
ATOM 22913 C C . LEU B 1 51 ? 7.490 8.489 20.138 1.00 0.00 51 LEU B C 8
ATOM 22914 O O . LEU B 1 51 ? 6.538 8.983 20.734 1.00 0.00 51 LEU B O 8
ATOM 22930 N N . SER B 1 52 ? 8.329 7.655 20.722 1.00 0.00 52 SER B N 8
ATOM 22931 C CA . SER B 1 52 ? 8.151 7.279 22.115 1.00 0.00 52 SER B CA 8
ATOM 22932 C C . SER B 1 52 ? 8.196 8.496 23.027 1.00 0.00 52 SER B C 8
ATOM 22933 O O . SER B 1 52 ? 7.628 8.487 24.119 1.00 0.00 52 SER B O 8
ATOM 22941 N N . LYS B 1 53 ? 8.867 9.545 22.581 1.00 0.00 53 LYS B N 8
ATOM 22942 C CA . LYS B 1 53 ? 8.976 10.772 23.376 1.00 0.00 53 LYS B CA 8
ATOM 22943 C C . LYS B 1 53 ? 7.872 11.767 23.033 1.00 0.00 53 LYS B C 8
ATOM 22944 O O . LYS B 1 53 ? 7.219 12.310 23.925 1.00 0.00 53 LYS B O 8
ATOM 22963 N N . TYR B 1 54 ? 7.692 12.026 21.750 1.00 0.00 54 TYR B N 8
ATOM 22964 C CA . TYR B 1 54 ? 6.677 12.975 21.299 1.00 0.00 54 TYR B CA 8
ATOM 22965 C C . TYR B 1 54 ? 5.300 12.330 21.249 1.00 0.00 54 TYR B C 8
ATOM 22966 O O . TYR B 1 54 ? 4.288 13.021 21.345 1.00 0.00 54 TYR B O 8
ATOM 22984 N N . VAL B 1 55 ? 5.265 11.011 21.090 1.00 0.00 55 VAL B N 8
ATOM 22985 C CA . VAL B 1 55 ? 4.002 10.277 21.014 1.00 0.00 55 VAL B CA 8
ATOM 22986 C C . VAL B 1 55 ? 3.934 9.208 22.097 1.00 0.00 55 VAL B C 8
ATOM 22987 O O . VAL B 1 55 ? 4.915 8.516 22.369 1.00 0.00 55 VAL B O 8
ATOM 23000 N N . ASN B 1 56 ? 2.770 9.091 22.723 1.00 0.00 56 ASN B N 8
ATOM 23001 C CA . ASN B 1 56 ? 2.582 8.112 23.786 1.00 0.00 56 ASN B CA 8
ATOM 23002 C C . ASN B 1 56 ? 2.465 6.707 23.215 1.00 0.00 56 ASN B C 8
ATOM 23003 O O . ASN B 1 56 ? 1.369 6.157 23.123 1.00 0.00 56 ASN B O 8
ATOM 23014 N N . VAL B 1 57 ? 3.601 6.123 22.834 1.00 0.00 57 VAL B N 8
ATOM 23015 C CA . VAL B 1 57 ? 3.616 4.770 22.272 1.00 0.00 57 VAL B CA 8
ATOM 23016 C C . VAL B 1 57 ? 4.818 3.992 22.797 1.00 0.00 57 VAL B C 8
ATOM 23017 O O . VAL B 1 57 ? 5.941 4.491 22.797 1.00 0.00 57 VAL B O 8
ATOM 23030 N N . SER B 1 58 ? 4.570 2.766 23.249 1.00 0.00 58 SER B N 8
ATOM 23031 C CA . SER B 1 58 ? 5.640 1.925 23.777 1.00 0.00 58 SER B CA 8
ATOM 23032 C C . SER B 1 58 ? 6.304 1.183 22.639 1.00 0.00 58 SER B C 8
ATOM 23033 O O . SER B 1 58 ? 5.621 0.727 21.744 1.00 0.00 58 SER B O 8
ATOM 23041 N N . LEU B 1 59 ? 7.628 1.065 22.689 1.00 0.00 59 LEU B N 8
ATOM 23042 C CA . LEU B 1 59 ? 8.386 0.373 21.642 1.00 0.00 59 LEU B CA 8
ATOM 23043 C C . LEU B 1 59 ? 7.727 -0.949 21.277 1.00 0.00 59 LEU B C 8
ATOM 23044 O O . LEU B 1 59 ? 7.756 -1.372 20.117 1.00 0.00 59 LEU B O 8
ATOM 23060 N N . ASP B 1 60 ? 7.146 -1.599 22.265 1.00 0.00 60 ASP B N 8
ATOM 23061 C CA . ASP B 1 60 ? 6.487 -2.874 22.036 1.00 0.00 60 ASP B CA 8
ATOM 23062 C C . ASP B 1 60 ? 5.223 -2.703 21.201 1.00 0.00 60 ASP B C 8
ATOM 23063 O O . ASP B 1 60 ? 4.678 -3.680 20.688 1.00 0.00 60 ASP B O 8
ATOM 23072 N N . ASN B 1 61 ? 4.744 -1.462 21.076 1.00 0.00 61 ASN B N 8
ATOM 23073 C CA . ASN B 1 61 ? 3.532 -1.178 20.311 1.00 0.00 61 ASN B CA 8
ATOM 23074 C C . ASN B 1 61 ? 3.876 -0.662 18.920 1.00 0.00 61 ASN B C 8
ATOM 23075 O O . ASN B 1 61 ? 3.045 -0.044 18.259 1.00 0.00 61 ASN B O 8
ATOM 23086 N N . ILE B 1 62 ? 5.103 -0.923 18.476 1.00 0.00 62 ILE B N 8
ATOM 23087 C CA . ILE B 1 62 ? 5.557 -0.491 17.150 1.00 0.00 62 ILE B CA 8
ATOM 23088 C C . ILE B 1 62 ? 5.838 -1.692 16.265 1.00 0.00 62 ILE B C 8
ATOM 23089 O O . ILE B 1 62 ? 6.548 -2.615 16.656 1.00 0.00 62 ILE B O 8
ATOM 23105 N N . ARG B 1 63 ? 5.281 -1.663 15.062 1.00 0.00 63 ARG B N 8
ATOM 23106 C CA . ARG B 1 63 ? 5.487 -2.748 14.112 1.00 0.00 63 ARG B CA 8
ATOM 23107 C C . ARG B 1 63 ? 6.753 -2.503 13.305 1.00 0.00 63 ARG B C 8
ATOM 23108 O O . ARG B 1 63 ? 6.813 -1.570 12.503 1.00 0.00 63 ARG B O 8
ATOM 23129 N N . ILE B 1 64 ? 7.747 -3.359 13.507 1.00 0.00 64 ILE B N 8
ATOM 23130 C CA . ILE B 1 64 ? 9.017 -3.251 12.784 1.00 0.00 64 ILE B CA 8
ATOM 23131 C C . ILE B 1 64 ? 9.019 -4.134 11.549 1.00 0.00 64 ILE B C 8
ATOM 23132 O O . ILE B 1 64 ? 8.841 -5.348 11.639 1.00 0.00 64 ILE B O 8
ATOM 23148 N N . SER B 1 65 ? 9.234 -3.509 10.390 1.00 0.00 65 SER B N 8
ATOM 23149 C CA . SER B 1 65 ? 9.278 -4.243 9.130 1.00 0.00 65 SER B CA 8
ATOM 23150 C C . SER B 1 65 ? 10.306 -3.608 8.203 1.00 0.00 65 SER B C 8
ATOM 23151 O O . SER B 1 65 ? 10.010 -2.645 7.501 1.00 0.00 65 SER B O 8
ATOM 23159 N N . GLN B 1 66 ? 11.522 -4.148 8.212 1.00 0.00 66 GLN B N 8
ATOM 23160 C CA . GLN B 1 66 ? 12.595 -3.624 7.367 1.00 0.00 66 GLN B CA 8
ATOM 23161 C C . GLN B 1 66 ? 12.728 -4.448 6.093 1.00 0.00 66 GLN B C 8
ATOM 23162 O O . GLN B 1 66 ? 12.358 -5.623 6.058 1.00 0.00 66 GLN B O 8
ATOM 23176 N N . GLU B 1 67 ? 13.259 -3.825 5.044 1.00 0.00 67 GLU B N 8
ATOM 23177 C CA . GLU B 1 67 ? 13.448 -4.505 3.768 1.00 0.00 67 GLU B CA 8
ATOM 23178 C C . GLU B 1 67 ? 14.707 -3.994 3.081 1.00 0.00 67 GLU B C 8
ATOM 23179 O O . GLU B 1 67 ? 14.710 -2.915 2.491 1.00 0.00 67 GLU B O 8
ATOM 23191 N N . LYS B 1 68 ? 15.777 -4.777 3.168 1.00 0.00 68 LYS B N 8
ATOM 23192 C CA . LYS B 1 68 ? 17.051 -4.402 2.553 1.00 0.00 68 LYS B CA 8
ATOM 23193 C C . LYS B 1 68 ? 17.174 -4.996 1.158 1.00 0.00 68 LYS B C 8
ATOM 23194 O O . LYS B 1 68 ? 16.744 -6.123 0.910 1.00 0.00 68 LYS B O 8
ATOM 23213 N N . GLN B 1 69 ? 17.770 -4.229 0.248 1.00 0.00 69 GLN B N 8
ATOM 23214 C CA . GLN B 1 69 ? 17.951 -4.691 -1.127 1.00 0.00 69 GLN B CA 8
ATOM 23215 C C . GLN B 1 69 ? 19.226 -4.099 -1.724 1.00 0.00 69 GLN B C 8
ATOM 23216 O O . GLN B 1 69 ? 19.756 -3.109 -1.220 1.00 0.00 69 GLN B O 8
ATOM 23230 N N . ASP B 1 70 ? 19.711 -4.714 -2.795 1.00 0.00 70 ASP B N 8
ATOM 23231 C CA . ASP B 1 70 ? 20.924 -4.241 -3.451 1.00 0.00 70 ASP B CA 8
ATOM 23232 C C . ASP B 1 70 ? 20.702 -2.872 -4.083 1.00 0.00 70 ASP B C 8
ATOM 23233 O O . ASP B 1 70 ? 19.821 -2.697 -4.924 1.00 0.00 70 ASP B O 8
ATOM 23242 N N . GLY B 1 71 ? 21.521 -1.905 -3.678 1.00 0.00 71 GLY B N 8
ATOM 23243 C CA . GLY B 1 71 ? 21.419 -0.553 -4.216 1.00 0.00 71 GLY B CA 8
ATOM 23244 C C . GLY B 1 71 ? 20.174 0.158 -3.704 1.00 0.00 71 GLY B C 8
ATOM 23245 O O . GLY B 1 71 ? 20.183 1.375 -3.505 1.00 0.00 71 GLY B O 8
ATOM 23249 N N . MET B 1 72 ? 19.102 -0.607 -3.501 1.00 0.00 72 MET B N 8
ATOM 23250 C CA . MET B 1 72 ? 17.844 -0.043 -3.018 1.00 0.00 72 MET B CA 8
ATOM 23251 C C . MET B 1 72 ? 17.556 -0.505 -1.597 1.00 0.00 72 MET B C 8
ATOM 23252 O O . MET B 1 72 ? 17.927 -1.607 -1.204 1.00 0.00 72 MET B O 8
ATOM 23266 N N . ASP B 1 73 ? 16.898 0.355 -0.829 1.00 0.00 73 ASP B N 8
ATOM 23267 C CA . ASP B 1 73 ? 16.563 0.034 0.558 1.00 0.00 73 ASP B CA 8
ATOM 23268 C C . ASP B 1 73 ? 15.232 0.662 0.935 1.00 0.00 73 ASP B C 8
ATOM 23269 O O . ASP B 1 73 ? 14.950 1.800 0.565 1.00 0.00 73 ASP B O 8
ATOM 23278 N N . VAL B 1 74 ? 14.415 -0.084 1.678 1.00 0.00 74 VAL B N 8
ATOM 23279 C CA . VAL B 1 74 ? 13.108 0.412 2.104 1.00 0.00 74 VAL B CA 8
ATOM 23280 C C . VAL B 1 74 ? 12.909 0.144 3.589 1.00 0.00 74 VAL B C 8
ATOM 23281 O O . VAL B 1 74 ? 13.541 -0.745 4.164 1.00 0.00 74 VAL B O 8
ATOM 23294 N N . LEU B 1 75 ? 12.019 0.918 4.201 1.00 0.00 75 LEU B N 8
ATOM 23295 C CA . LEU B 1 75 ? 11.725 0.759 5.620 1.00 0.00 75 LEU B CA 8
ATOM 23296 C C . LEU B 1 75 ? 10.233 0.918 5.878 1.00 0.00 75 LEU B C 8
ATOM 23297 O O . LEU B 1 75 ? 9.671 1.999 5.687 1.00 0.00 75 LEU B O 8
ATOM 23313 N N . GLU B 1 76 ? 9.603 -0.160 6.334 1.00 0.00 76 GLU B N 8
ATOM 23314 C CA . GLU B 1 76 ? 8.171 -0.136 6.640 1.00 0.00 76 GLU B CA 8
ATOM 23315 C C . GLU B 1 76 ? 7.962 -0.070 8.150 1.00 0.00 76 GLU B C 8
ATOM 23316 O O . GLU B 1 76 ? 8.181 -1.052 8.866 1.00 0.00 76 GLU B O 8
ATOM 23328 N N . LEU B 1 77 ? 7.538 1.099 8.626 1.00 0.00 77 LEU B N 8
ATOM 23329 C CA . LEU B 1 77 ? 7.289 1.306 10.052 1.00 0.00 77 LEU B CA 8
ATOM 23330 C C . LEU B 1 77 ? 5.844 1.734 10.277 1.00 0.00 77 LEU B C 8
ATOM 23331 O O . LEU B 1 77 ? 5.390 2.732 9.720 1.00 0.00 77 LEU B O 8
ATOM 23347 N N . ASN B 1 78 ? 5.134 0.979 11.113 1.00 0.00 78 ASN B N 8
ATOM 23348 C CA . ASN B 1 78 ? 3.734 1.293 11.424 1.00 0.00 78 ASN B CA 8
ATOM 23349 C C . ASN B 1 78 ? 3.527 1.326 12.929 1.00 0.00 78 ASN B C 8
ATOM 23350 O O . ASN B 1 78 ? 3.783 0.338 13.615 1.00 0.00 78 ASN B O 8
ATOM 23361 N N . ILE B 1 79 ? 3.076 2.473 13.446 1.00 0.00 79 ILE B N 8
ATOM 23362 C CA . ILE B 1 79 ? 2.848 2.632 14.887 1.00 0.00 79 ILE B CA 8
ATOM 23363 C C . ILE B 1 79 ? 1.374 2.862 15.170 1.00 0.00 79 ILE B C 8
ATOM 23364 O O . ILE B 1 79 ? 0.676 3.510 14.388 1.00 0.00 79 ILE B O 8
ATOM 23380 N N . THR B 1 80 ? 0.902 2.323 16.291 1.00 0.00 80 THR B N 8
ATOM 23381 C CA . THR B 1 80 ? -0.499 2.472 16.679 1.00 0.00 80 THR B CA 8
ATOM 23382 C C . THR B 1 80 ? -0.604 3.377 17.889 1.00 0.00 80 THR B C 8
ATOM 23383 O O . THR B 1 80 ? -0.084 3.060 18.964 1.00 0.00 80 THR B O 8
ATOM 23394 N N . LEU B 1 81 ? -1.263 4.522 17.708 1.00 0.00 81 LEU B N 8
ATOM 23395 C CA . LEU B 1 81 ? -1.401 5.476 18.794 1.00 0.00 81 LEU B CA 8
ATOM 23396 C C . LEU B 1 81 ? -2.553 5.079 19.718 1.00 0.00 81 LEU B C 8
ATOM 23397 O O . LEU B 1 81 ? -3.663 4.804 19.237 1.00 0.00 81 LEU B O 8
ATOM 23413 N N . PRO B 1 82 ? -2.322 5.055 21.024 1.00 0.00 82 PRO B N 8
ATOM 23414 C CA . PRO B 1 82 ? -3.366 4.685 22.024 1.00 0.00 82 PRO B CA 8
ATOM 23415 C C . PRO B 1 82 ? -4.414 5.783 22.209 1.00 0.00 82 PRO B C 8
ATOM 23416 O O . PRO B 1 82 ? -5.551 5.654 21.759 1.00 0.00 82 PRO B O 8
ATOM 23427 N N . GLU B 1 83 ? -4.014 6.857 22.876 1.00 0.00 83 GLU B N 8
ATOM 23428 C CA . GLU B 1 83 ? -4.912 7.977 23.121 1.00 0.00 83 GLU B CA 8
ATOM 23429 C C . GLU B 1 83 ? -6.139 7.500 23.884 1.00 0.00 83 GLU B C 8
ATOM 23430 O O . GLU B 1 83 ? -6.285 6.307 24.142 1.00 0.00 83 GLU B O 8
ATOM 23442 N N . GLN B 1 84 ? -7.012 8.441 24.240 1.00 0.00 84 GLN B N 8
ATOM 23443 C CA . GLN B 1 84 ? -8.230 8.114 24.974 1.00 0.00 84 GLN B CA 8
ATOM 23444 C C . GLN B 1 84 ? -7.889 7.561 26.355 1.00 0.00 84 GLN B C 8
ATOM 23445 O O . GLN B 1 84 ? -8.175 8.189 27.373 1.00 0.00 84 GLN B O 8
ATOM 23459 N N . LYS B 1 85 ? -7.271 6.386 26.380 1.00 0.00 85 LYS B N 8
ATOM 23460 C CA . LYS B 1 85 ? -6.897 5.758 27.641 1.00 0.00 85 LYS B CA 8
ATOM 23461 C C . LYS B 1 85 ? -5.822 6.583 28.337 1.00 0.00 85 LYS B C 8
ATOM 23462 O O . LYS B 1 85 ? -4.733 6.778 27.799 1.00 0.00 85 LYS B O 8
ATOM 23481 N N . LYS B 1 86 ? -6.141 7.070 29.531 1.00 0.00 86 LYS B N 8
ATOM 23482 C CA . LYS B 1 86 ? -5.196 7.880 30.292 1.00 0.00 86 LYS B CA 8
ATOM 23483 C C . LYS B 1 86 ? -5.738 8.167 31.686 1.00 0.00 86 LYS B C 8
ATOM 23484 O O . LYS B 1 86 ? -5.021 8.661 32.557 1.00 0.00 86 LYS B O 8
ATOM 23503 N N . VAL B 1 87 ? -7.013 7.856 31.886 1.00 0.00 87 VAL B N 8
ATOM 23504 C CA . VAL B 1 87 ? -7.650 8.088 33.168 1.00 0.00 87 VAL B CA 8
ATOM 23505 C C . VAL B 1 87 ? -7.011 7.244 34.237 1.00 0.00 87 VAL B C 8
ATOM 23506 O O . VAL B 1 87 ? -6.860 7.713 35.352 1.00 0.00 87 VAL B O 8
ATOM 23519 N N . LEU B 1 88 ? -6.658 6.001 33.893 1.00 0.00 88 LEU B N 8
ATOM 23520 C CA . LEU B 1 88 ? -6.032 5.060 34.842 1.00 0.00 88 LEU B CA 8
ATOM 23521 C C . LEU B 1 88 ? -6.279 3.621 34.401 1.00 0.00 88 LEU B C 8
ATOM 23522 O O . LEU B 1 88 ? -6.119 2.686 35.186 1.00 0.00 88 LEU B O 8
ATOM 23538 N N . GLU B 1 89 ? -6.670 3.448 33.152 1.00 0.00 89 GLU B N 8
ATOM 23539 C CA . GLU B 1 89 ? -6.932 2.117 32.630 1.00 0.00 89 GLU B CA 8
ATOM 23540 C C . GLU B 1 89 ? -7.933 1.391 33.524 1.00 0.00 89 GLU B C 8
ATOM 23541 O O . GLU B 1 89 ? -9.060 1.217 33.100 1.00 0.00 89 GLU B O 8
ATOM 23553 N N . MET A 1 1 ? 3.065 -10.032 -4.401 1.00 0.00 1 MET A N 9
ATOM 23554 C CA . MET A 1 1 ? 3.609 -8.928 -5.241 1.00 0.00 1 MET A CA 9
ATOM 23555 C C . MET A 1 1 ? 4.464 -8.013 -4.375 1.00 0.00 1 MET A C 9
ATOM 23556 O O . MET A 1 1 ? 4.643 -8.261 -3.184 1.00 0.00 1 MET A O 9
ATOM 23570 N N . SER A 1 2 ? 4.991 -6.951 -4.981 1.00 0.00 2 SER A N 9
ATOM 23571 C CA . SER A 1 2 ? 5.830 -6.000 -4.253 1.00 0.00 2 SER A CA 9
ATOM 23572 C C . SER A 1 2 ? 5.503 -4.571 -4.668 1.00 0.00 2 SER A C 9
ATOM 23573 O O . SER A 1 2 ? 5.372 -4.269 -5.854 1.00 0.00 2 SER A O 9
ATOM 23581 N N . LEU A 1 3 ? 5.378 -3.694 -3.681 1.00 0.00 3 LEU A N 9
ATOM 23582 C CA . LEU A 1 3 ? 5.075 -2.292 -3.945 1.00 0.00 3 LEU A CA 9
ATOM 23583 C C . LEU A 1 3 ? 6.245 -1.617 -4.652 1.00 0.00 3 LEU A C 9
ATOM 23584 O O . LEU A 1 3 ? 6.052 -0.754 -5.507 1.00 0.00 3 LEU A O 9
ATOM 23600 N N . ILE A 1 4 ? 7.457 -2.006 -4.276 1.00 0.00 4 ILE A N 9
ATOM 23601 C CA . ILE A 1 4 ? 8.657 -1.424 -4.869 1.00 0.00 4 ILE A CA 9
ATOM 23602 C C . ILE A 1 4 ? 8.497 -1.295 -6.380 1.00 0.00 4 ILE A C 9
ATOM 23603 O O . ILE A 1 4 ? 9.148 -0.464 -7.015 1.00 0.00 4 ILE A O 9
ATOM 23619 N N . GLU A 1 5 ? 7.621 -2.117 -6.950 1.00 0.00 5 GLU A N 9
ATOM 23620 C CA . GLU A 1 5 ? 7.383 -2.078 -8.386 1.00 0.00 5 GLU A CA 9
ATOM 23621 C C . GLU A 1 5 ? 6.786 -0.739 -8.805 1.00 0.00 5 GLU A C 9
ATOM 23622 O O . GLU A 1 5 ? 7.380 -0.005 -9.597 1.00 0.00 5 GLU A O 9
ATOM 23634 N N . LEU A 1 6 ? 5.622 -0.416 -8.258 1.00 0.00 6 LEU A N 9
ATOM 23635 C CA . LEU A 1 6 ? 4.961 0.845 -8.574 1.00 0.00 6 LEU A CA 9
ATOM 23636 C C . LEU A 1 6 ? 5.697 2.002 -7.916 1.00 0.00 6 LEU A C 9
ATOM 23637 O O . LEU A 1 6 ? 5.784 3.096 -8.470 1.00 0.00 6 LEU A O 9
ATOM 23653 N N . LEU A 1 7 ? 6.196 1.762 -6.711 1.00 0.00 7 LEU A N 9
ATOM 23654 C CA . LEU A 1 7 ? 6.884 2.806 -5.970 1.00 0.00 7 LEU A CA 9
ATOM 23655 C C . LEU A 1 7 ? 7.940 3.468 -6.844 1.00 0.00 7 LEU A C 9
ATOM 23656 O O . LEU A 1 7 ? 8.069 4.690 -6.854 1.00 0.00 7 LEU A O 9
ATOM 23672 N N . PHE A 1 8 ? 8.674 2.656 -7.591 1.00 0.00 8 PHE A N 9
ATOM 23673 C CA . PHE A 1 8 ? 9.707 3.170 -8.493 1.00 0.00 8 PHE A CA 9
ATOM 23674 C C . PHE A 1 8 ? 9.431 2.746 -9.929 1.00 0.00 8 PHE A C 9
ATOM 23675 O O . PHE A 1 8 ? 9.112 3.577 -10.781 1.00 0.00 8 PHE A O 9
ATOM 23692 N N . GLY A 1 9 ? 9.572 1.450 -10.192 1.00 0.00 9 GLY A N 9
ATOM 23693 C CA . GLY A 1 9 ? 9.350 0.925 -11.533 1.00 0.00 9 GLY A CA 9
ATOM 23694 C C . GLY A 1 9 ? 10.017 1.810 -12.578 1.00 0.00 9 GLY A C 9
ATOM 23695 O O . GLY A 1 9 ? 11.088 2.369 -12.339 1.00 0.00 9 GLY A O 9
ATOM 23699 N N . ARG A 1 10 ? 9.375 1.938 -13.736 1.00 0.00 10 ARG A N 9
ATOM 23700 C CA . ARG A 1 10 ? 9.912 2.762 -14.814 1.00 0.00 10 ARG A CA 9
ATOM 23701 C C . ARG A 1 10 ? 11.419 2.575 -14.939 1.00 0.00 10 ARG A C 9
ATOM 23702 O O . ARG A 1 10 ? 12.196 3.226 -14.242 1.00 0.00 10 ARG A O 9
ATOM 23723 N N . LYS A 1 11 ? 11.828 1.678 -15.830 1.00 0.00 11 LYS A N 9
ATOM 23724 C CA . LYS A 1 11 ? 13.251 1.412 -16.034 1.00 0.00 11 LYS A CA 9
ATOM 23725 C C . LYS A 1 11 ? 13.769 2.179 -17.245 1.00 0.00 11 LYS A C 9
ATOM 23726 O O . LYS A 1 11 ? 13.052 2.983 -17.838 1.00 0.00 11 LYS A O 9
ATOM 23745 N N . GLN A 1 12 ? 15.017 1.910 -17.608 1.00 0.00 12 GLN A N 9
ATOM 23746 C CA . GLN A 1 12 ? 15.628 2.569 -18.751 1.00 0.00 12 GLN A CA 9
ATOM 23747 C C . GLN A 1 12 ? 15.589 4.083 -18.579 1.00 0.00 12 GLN A C 9
ATOM 23748 O O . GLN A 1 12 ? 14.590 4.728 -18.907 1.00 0.00 12 GLN A O 9
ATOM 23762 N N . LYS A 1 13 ? 16.682 4.639 -18.065 1.00 0.00 13 LYS A N 9
ATOM 23763 C CA . LYS A 1 13 ? 16.770 6.078 -17.859 1.00 0.00 13 LYS A CA 9
ATOM 23764 C C . LYS A 1 13 ? 18.185 6.482 -17.470 1.00 0.00 13 LYS A C 9
ATOM 23765 O O . LYS A 1 13 ? 18.790 7.346 -18.107 1.00 0.00 13 LYS A O 9
ATOM 23784 N N . THR A 1 14 ? 18.696 5.862 -16.414 1.00 0.00 14 THR A N 9
ATOM 23785 C CA . THR A 1 14 ? 20.039 6.168 -15.943 1.00 0.00 14 THR A CA 9
ATOM 23786 C C . THR A 1 14 ? 20.586 5.017 -15.106 1.00 0.00 14 THR A C 9
ATOM 23787 O O . THR A 1 14 ? 21.796 4.906 -14.904 1.00 0.00 14 THR A O 9
ATOM 23798 N N . ALA A 1 15 ? 19.690 4.166 -14.622 1.00 0.00 15 ALA A N 9
ATOM 23799 C CA . ALA A 1 15 ? 20.095 3.027 -13.807 1.00 0.00 15 ALA A CA 9
ATOM 23800 C C . ALA A 1 15 ? 21.041 3.471 -12.697 1.00 0.00 15 ALA A C 9
ATOM 23801 O O . ALA A 1 15 ? 20.605 3.945 -11.648 1.00 0.00 15 ALA A O 9
ATOM 23808 N N . THR A 1 16 ? 22.340 3.313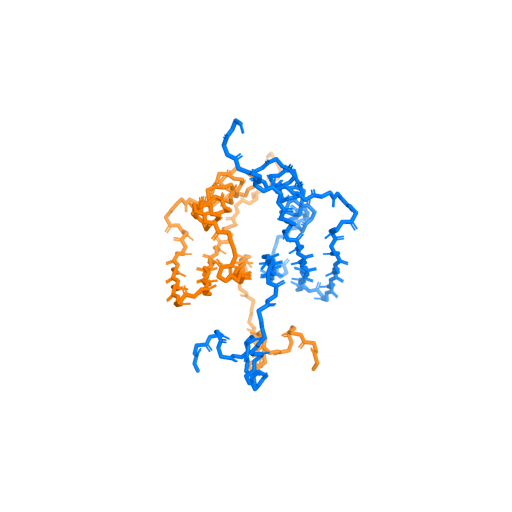 -12.934 1.00 0.00 16 THR A N 9
ATOM 23809 C CA . THR A 1 16 ? 23.338 3.701 -11.942 1.00 0.00 16 THR A CA 9
ATOM 23810 C C . THR A 1 16 ? 23.604 5.198 -12.016 1.00 0.00 16 THR A C 9
ATOM 23811 O O . THR A 1 16 ? 23.865 5.741 -13.089 1.00 0.00 16 THR A O 9
ATOM 23822 N N . VAL A 1 17 ? 23.542 5.863 -10.864 1.00 0.00 17 VAL A N 9
ATOM 23823 C CA . VAL A 1 17 ? 23.781 7.304 -10.802 1.00 0.00 17 VAL A CA 9
ATOM 23824 C C . VAL A 1 17 ? 25.160 7.588 -10.223 1.00 0.00 17 VAL A C 9
ATOM 23825 O O . VAL A 1 17 ? 26.141 7.677 -10.960 1.00 0.00 17 VAL A O 9
ATOM 23838 N N . ALA A 1 18 ? 25.229 7.728 -8.900 1.00 0.00 18 ALA A N 9
ATOM 23839 C CA . ALA A 1 18 ? 26.495 8.002 -8.230 1.00 0.00 18 ALA A CA 9
ATOM 23840 C C . ALA A 1 18 ? 26.247 8.496 -6.809 1.00 0.00 18 ALA A C 9
ATOM 23841 O O . ALA A 1 18 ? 26.944 8.106 -5.881 1.00 0.00 18 ALA A O 9
ATOM 23848 N N . ARG A 1 19 ? 25.256 9.364 -6.649 1.00 0.00 19 ARG A N 9
ATOM 23849 C CA . ARG A 1 19 ? 24.932 9.914 -5.330 1.00 0.00 19 ARG A CA 9
ATOM 23850 C C . ARG A 1 19 ? 23.833 9.087 -4.679 1.00 0.00 19 ARG A C 9
ATOM 23851 O O . ARG A 1 19 ? 23.498 7.995 -5.151 1.00 0.00 19 ARG A O 9
ATOM 23872 N N . ASP A 1 20 ? 23.271 9.613 -3.593 1.00 0.00 20 ASP A N 9
ATOM 23873 C CA . ASP A 1 20 ? 22.201 8.918 -2.877 1.00 0.00 20 ASP A CA 9
ATOM 23874 C C . ASP A 1 20 ? 21.050 9.869 -2.607 1.00 0.00 20 ASP A C 9
ATOM 23875 O O . ASP A 1 20 ? 21.260 11.054 -2.376 1.00 0.00 20 ASP A O 9
ATOM 23884 N N . ARG A 1 21 ? 19.830 9.344 -2.648 1.00 0.00 21 ARG A N 9
ATOM 23885 C CA . ARG A 1 21 ? 18.636 10.159 -2.411 1.00 0.00 21 ARG A CA 9
ATOM 23886 C C . ARG A 1 21 ? 17.808 9.557 -1.291 1.00 0.00 21 ARG A C 9
ATOM 23887 O O . ARG A 1 21 ? 17.911 8.360 -1.010 1.00 0.00 21 ARG A O 9
ATOM 23908 N N . LEU A 1 22 ? 16.969 10.386 -0.664 1.00 0.00 22 LEU A N 9
ATOM 23909 C CA . LEU A 1 22 ? 16.107 9.933 0.426 1.00 0.00 22 LEU A CA 9
ATOM 23910 C C . LEU A 1 22 ? 14.665 10.322 0.155 1.00 0.00 22 LEU A C 9
ATOM 23911 O O . LEU A 1 22 ? 14.355 11.494 -0.024 1.00 0.00 22 LEU A O 9
ATOM 23927 N N . GLN A 1 23 ? 13.781 9.328 0.155 1.00 0.00 23 GLN A N 9
ATOM 23928 C CA . GLN A 1 23 ? 12.358 9.576 -0.069 1.00 0.00 23 GLN A CA 9
ATOM 23929 C C . GLN A 1 23 ? 11.547 9.125 1.137 1.00 0.00 23 GLN A C 9
ATOM 23930 O O . GLN A 1 23 ? 11.216 7.950 1.272 1.00 0.00 23 GLN A O 9
ATOM 23944 N N . ILE A 1 24 ? 11.236 10.070 2.024 1.00 0.00 24 ILE A N 9
ATOM 23945 C CA . ILE A 1 24 ? 10.465 9.756 3.225 1.00 0.00 24 ILE A CA 9
ATOM 23946 C C . ILE A 1 24 ? 9.007 10.162 3.056 1.00 0.00 24 ILE A C 9
ATOM 23947 O O . ILE A 1 24 ? 8.672 11.346 3.081 1.00 0.00 24 ILE A O 9
ATOM 23963 N N . ILE A 1 25 ? 8.138 9.169 2.886 1.00 0.00 25 ILE A N 9
ATOM 23964 C CA . ILE A 1 25 ? 6.708 9.427 2.718 1.00 0.00 25 ILE A CA 9
ATOM 23965 C C . ILE A 1 25 ? 5.976 9.117 4.014 1.00 0.00 25 ILE A C 9
ATOM 23966 O O . ILE A 1 25 ? 6.115 8.028 4.568 1.00 0.00 25 ILE A O 9
ATOM 23982 N N . ILE A 1 26 ? 5.207 10.088 4.502 1.00 0.00 26 ILE A N 9
ATOM 23983 C CA . ILE A 1 26 ? 4.461 9.922 5.751 1.00 0.00 26 ILE A CA 9
ATOM 23984 C C . ILE A 1 26 ? 2.966 10.066 5.500 1.00 0.00 26 ILE A C 9
ATOM 23985 O O . ILE A 1 26 ? 2.537 10.884 4.687 1.00 0.00 26 ILE A O 9
ATOM 24001 N N . ALA A 1 27 ? 2.175 9.270 6.212 1.00 0.00 27 ALA A N 9
ATOM 24002 C CA . ALA A 1 27 ? 0.719 9.318 6.071 1.00 0.00 27 ALA A CA 9
ATOM 24003 C C . ALA A 1 27 ? 0.057 9.193 7.436 1.00 0.00 27 ALA A C 9
ATOM 24004 O O . ALA A 1 27 ? 0.056 8.122 8.041 1.00 0.00 27 ALA A O 9
ATOM 24011 N N . GLN A 1 28 ? -0.491 10.300 7.926 1.00 0.00 28 GLN A N 9
ATOM 24012 C CA . GLN A 1 28 ? -1.143 10.310 9.235 1.00 0.00 28 GLN A CA 9
ATOM 24013 C C . GLN A 1 28 ? -2.652 10.218 9.083 1.00 0.00 28 GLN A C 9
ATOM 24014 O O . GLN A 1 28 ? -3.251 10.947 8.295 1.00 0.00 28 GLN A O 9
ATOM 24028 N N . GLU A 1 29 ? -3.266 9.324 9.853 1.00 0.00 29 GLU A N 9
ATOM 24029 C CA . GLU A 1 29 ? -4.724 9.146 9.810 1.00 0.00 29 GLU A CA 9
ATOM 24030 C C . GLU A 1 29 ? -5.299 9.324 11.207 1.00 0.00 29 GLU A C 9
ATOM 24031 O O . GLU A 1 29 ? -5.095 8.478 12.076 1.00 0.00 29 GLU A O 9
ATOM 24043 N N . ARG A 1 30 ? -6.013 10.428 11.419 1.00 0.00 30 ARG A N 9
ATOM 24044 C CA . ARG A 1 30 ? -6.609 10.706 12.728 1.00 0.00 30 ARG A CA 9
ATOM 24045 C C . ARG A 1 30 ? -8.124 10.584 12.661 1.00 0.00 30 ARG A C 9
ATOM 24046 O O . ARG A 1 30 ? -8.756 11.041 11.706 1.00 0.00 30 ARG A O 9
ATOM 24067 N N . ALA A 1 31 ? -8.706 9.968 13.686 1.00 0.00 31 ALA A N 9
ATOM 24068 C CA . ALA A 1 31 ? -10.150 9.801 13.734 1.00 0.00 31 ALA A CA 9
ATOM 24069 C C . ALA A 1 31 ? -10.806 11.067 14.230 1.00 0.00 31 ALA A C 9
ATOM 24070 O O . ALA A 1 31 ? -10.438 11.563 15.290 1.00 0.00 31 ALA A O 9
ATOM 24077 N N . GLN A 1 32 ? -11.759 11.592 13.445 1.00 0.00 32 GLN A N 9
ATOM 24078 C CA . GLN A 1 32 ? -12.481 12.825 13.796 1.00 0.00 32 GLN A CA 9
ATOM 24079 C C . GLN A 1 32 ? -12.216 13.214 15.240 1.00 0.00 32 GLN A C 9
ATOM 24080 O O . GLN A 1 32 ? -11.607 14.250 15.490 1.00 0.00 32 GLN A O 9
ATOM 24094 N N . GLU A 1 33 ? -12.658 12.352 16.170 1.00 0.00 33 GLU A N 9
ATOM 24095 C CA . GLU A 1 33 ? -12.456 12.583 17.604 1.00 0.00 33 GLU A CA 9
ATOM 24096 C C . GLU A 1 33 ? -12.312 14.073 17.889 1.00 0.00 33 GLU A C 9
ATOM 24097 O O . GLU A 1 33 ? -13.302 14.771 18.107 1.00 0.00 33 GLU A O 9
ATOM 24109 N N . GLY A 1 34 ? -11.076 14.568 17.818 1.00 0.00 34 GLY A N 9
ATOM 24110 C CA . GLY A 1 34 ? -10.811 15.982 18.015 1.00 0.00 34 GLY A CA 9
ATOM 24111 C C . GLY A 1 34 ? -9.630 16.189 18.942 1.00 0.00 34 GLY A C 9
ATOM 24112 O O . GLY A 1 34 ? -9.429 17.282 19.467 1.00 0.00 34 GLY A O 9
ATOM 24116 N N . GLN A 1 35 ? -8.853 15.131 19.153 1.00 0.00 35 GLN A N 9
ATOM 24117 C CA . GLN A 1 35 ? -7.696 15.213 20.041 1.00 0.00 35 GLN A CA 9
ATOM 24118 C C . GLN A 1 35 ? -6.410 15.413 19.257 1.00 0.00 35 GLN A C 9
ATOM 24119 O O . GLN A 1 35 ? -5.944 16.528 19.101 1.00 0.00 35 GLN A O 9
ATOM 24133 N N . THR A 1 36 ? -5.871 14.307 18.758 1.00 0.00 36 THR A N 9
ATOM 24134 C CA . THR A 1 36 ? -4.622 14.337 17.983 1.00 0.00 36 THR A CA 9
ATOM 24135 C C . THR A 1 36 ? -4.566 15.596 17.108 1.00 0.00 36 THR A C 9
ATOM 24136 O O . THR A 1 36 ? -5.136 15.629 16.013 1.00 0.00 36 THR A O 9
ATOM 24147 N N . PRO A 1 37 ? -3.939 16.646 17.584 1.00 0.00 37 PRO A N 9
ATOM 24148 C CA . PRO A 1 37 ? -3.853 17.940 16.831 1.00 0.00 37 PRO A CA 9
ATOM 24149 C C . PRO A 1 37 ? -3.334 17.756 15.411 1.00 0.00 37 PRO A C 9
ATOM 24150 O O . PRO A 1 37 ? -3.993 18.137 14.444 1.00 0.00 37 PRO A O 9
ATOM 24161 N N . ASP A 1 38 ? -2.147 17.164 15.297 1.00 0.00 38 ASP A N 9
ATOM 24162 C CA . ASP A 1 38 ? -1.543 16.930 13.989 1.00 0.00 38 ASP A CA 9
ATOM 24163 C C . ASP A 1 38 ? -0.219 16.187 14.135 1.00 0.00 38 ASP A C 9
ATOM 24164 O O . ASP A 1 38 ? 0.049 15.232 13.407 1.00 0.00 38 ASP A O 9
ATOM 24173 N N . TYR A 1 39 ? 0.600 16.632 15.077 1.00 0.00 39 TYR A N 9
ATOM 24174 C CA . TYR A 1 39 ? 1.895 16.002 15.318 1.00 0.00 39 TYR A CA 9
ATOM 24175 C C . TYR A 1 39 ? 2.733 15.978 14.044 1.00 0.00 39 TYR A C 9
ATOM 24176 O O . TYR A 1 39 ? 3.859 15.468 14.032 1.00 0.00 39 TYR A O 9
ATOM 24194 N N . LEU A 1 40 ? 2.185 16.534 12.976 1.00 0.00 40 LEU A N 9
ATOM 24195 C CA . LEU A 1 40 ? 2.893 16.568 11.710 1.00 0.00 40 LEU A CA 9
ATOM 24196 C C . LEU A 1 40 ? 4.108 17.481 11.802 1.00 0.00 40 LEU A C 9
ATOM 24197 O O . LEU A 1 40 ? 5.191 17.140 11.330 1.00 0.00 40 LEU A O 9
ATOM 24213 N N . PRO A 1 41 ? 3.941 18.629 12.399 1.00 0.00 41 PRO A N 9
ATOM 24214 C CA . PRO A 1 41 ? 5.042 19.620 12.564 1.00 0.00 41 PRO A CA 9
ATOM 24215 C C . PRO A 1 41 ? 6.140 19.092 13.491 1.00 0.00 41 PRO A C 9
ATOM 24216 O O . PRO A 1 41 ? 7.248 19.635 13.529 1.00 0.00 41 PRO A O 9
ATOM 24227 N N . THR A 1 42 ? 5.829 18.022 14.214 1.00 0.00 42 THR A N 9
ATOM 24228 C CA . THR A 1 42 ? 6.795 17.425 15.130 1.00 0.00 42 THR A CA 9
ATOM 24229 C C . THR A 1 42 ? 7.733 16.484 14.389 1.00 0.00 42 THR A C 9
ATOM 24230 O O . THR A 1 42 ? 8.954 16.557 14.545 1.00 0.00 42 THR A O 9
ATOM 24241 N N . LEU A 1 43 ? 7.157 15.591 13.590 1.00 0.00 43 LEU A N 9
ATOM 24242 C CA . LEU A 1 43 ? 7.963 14.637 12.837 1.00 0.00 43 LEU A CA 9
ATOM 24243 C C . LEU A 1 43 ? 8.827 15.352 11.815 1.00 0.00 43 LEU A C 9
ATOM 24244 O O . LEU A 1 43 ? 10.003 15.039 11.664 1.00 0.00 43 LEU A O 9
ATOM 24260 N N . ARG A 1 44 ? 8.239 16.313 11.116 1.00 0.00 44 ARG A N 9
ATOM 24261 C CA . ARG A 1 44 ? 8.976 17.061 10.108 1.00 0.00 44 ARG A CA 9
ATOM 24262 C C . ARG A 1 44 ? 10.149 17.797 10.732 1.00 0.00 44 ARG A C 9
ATOM 24263 O O . ARG A 1 44 ? 11.280 17.708 10.247 1.00 0.00 44 ARG A O 9
ATOM 24284 N N . LYS A 1 45 ? 9.874 18.556 11.789 1.00 0.00 45 LYS A N 9
ATOM 24285 C CA . LYS A 1 45 ? 10.924 19.326 12.439 1.00 0.00 45 LYS A CA 9
ATOM 24286 C C . LYS A 1 45 ? 12.083 18.419 12.843 1.00 0.00 45 LYS A C 9
ATOM 24287 O O . LYS A 1 45 ? 13.244 18.740 12.602 1.00 0.00 45 LYS A O 9
ATOM 24306 N N . ALA A 1 46 ? 11.761 17.291 13.464 1.00 0.00 46 ALA A N 9
ATOM 24307 C CA . ALA A 1 46 ? 12.789 16.354 13.901 1.00 0.00 46 ALA A CA 9
ATOM 24308 C C . ALA A 1 46 ? 13.647 15.913 12.727 1.00 0.00 46 ALA A C 9
ATOM 24309 O O . ALA A 1 46 ? 14.860 15.750 12.858 1.00 0.00 46 ALA A O 9
ATOM 24316 N N . LEU A 1 47 ? 13.014 15.733 11.579 1.00 0.00 47 LEU A N 9
ATOM 24317 C CA . LEU A 1 47 ? 13.735 15.320 10.380 1.00 0.00 47 LEU A CA 9
ATOM 24318 C C . LEU A 1 47 ? 14.621 16.443 9.865 1.00 0.00 47 LEU A C 9
ATOM 24319 O O . LEU A 1 47 ? 15.748 16.219 9.469 1.00 0.00 47 LEU A O 9
ATOM 24335 N N . MET A 1 48 ? 14.102 17.650 9.873 1.00 0.00 48 MET A N 9
ATOM 24336 C CA . MET A 1 48 ? 14.863 18.800 9.387 1.00 0.00 48 MET A CA 9
ATOM 24337 C C . MET A 1 48 ? 16.122 19.009 10.219 1.00 0.00 48 MET A C 9
ATOM 24338 O O . MET A 1 48 ? 17.161 19.437 9.703 1.00 0.00 48 MET A O 9
ATOM 24352 N N . GLU A 1 49 ? 16.030 18.682 11.504 1.00 0.00 49 GLU A N 9
ATOM 24353 C CA . GLU A 1 49 ? 17.166 18.837 12.401 1.00 0.00 49 GLU A CA 9
ATOM 24354 C C . GLU A 1 49 ? 18.099 17.633 12.328 1.00 0.00 49 GLU A C 9
ATOM 24355 O O . GLU A 1 49 ? 19.320 17.779 12.300 1.00 0.00 49 GLU A O 9
ATOM 24367 N N . VAL A 1 50 ? 17.521 16.442 12.269 1.00 0.00 50 VAL A N 9
ATOM 24368 C CA . VAL A 1 50 ? 18.323 15.228 12.192 1.00 0.00 50 VAL A CA 9
ATOM 24369 C C . VAL A 1 50 ? 19.088 15.163 10.874 1.00 0.00 50 VAL A C 9
ATOM 24370 O O . VAL A 1 50 ? 20.286 14.884 10.846 1.00 0.00 50 VAL A O 9
ATOM 24383 N N . LEU A 1 51 ? 18.381 15.405 9.780 1.00 0.00 51 LEU A N 9
ATOM 24384 C CA . LEU A 1 51 ? 19.004 15.350 8.464 1.00 0.00 51 LEU A CA 9
ATOM 24385 C C . LEU A 1 51 ? 20.120 16.370 8.370 1.00 0.00 51 LEU A C 9
ATOM 24386 O O . LEU A 1 51 ? 21.250 16.027 8.045 1.00 0.00 51 LEU A O 9
ATOM 24402 N N . SER A 1 52 ? 19.804 17.617 8.658 1.00 0.00 52 SER A N 9
ATOM 24403 C CA . SER A 1 52 ? 20.812 18.660 8.585 1.00 0.00 52 SER A CA 9
ATOM 24404 C C . SER A 1 52 ? 22.001 18.328 9.473 1.00 0.00 52 SER A C 9
ATOM 24405 O O . SER A 1 52 ? 23.110 18.811 9.249 1.00 0.00 52 SER A O 9
ATOM 24413 N N . LYS A 1 53 ? 21.763 17.508 10.490 1.00 0.00 53 LYS A N 9
ATOM 24414 C CA . LYS A 1 53 ? 22.827 17.128 11.412 1.00 0.00 53 LYS A CA 9
ATOM 24415 C C . LYS A 1 53 ? 23.503 15.828 10.993 1.00 0.00 53 LYS A C 9
ATOM 24416 O O . LYS A 1 53 ? 24.633 15.833 10.506 1.00 0.00 53 LYS A O 9
ATOM 24435 N N . TYR A 1 54 ? 22.824 14.716 11.237 1.00 0.00 54 TYR A N 9
ATOM 24436 C CA . TYR A 1 54 ? 23.385 13.410 10.925 1.00 0.00 54 TYR A CA 9
ATOM 24437 C C . TYR A 1 54 ? 23.724 13.291 9.451 1.00 0.00 54 TYR A C 9
ATOM 24438 O O . TYR A 1 54 ? 24.587 12.503 9.069 1.00 0.00 54 TYR A O 9
ATOM 24456 N N . VAL A 1 55 ? 23.036 14.068 8.620 1.00 0.00 55 VAL A N 9
ATOM 24457 C CA . VAL A 1 55 ? 23.264 14.034 7.175 1.00 0.00 55 VAL A CA 9
ATOM 24458 C C . VAL A 1 55 ? 23.746 15.388 6.674 1.00 0.00 55 VAL A C 9
ATOM 24459 O O . VAL A 1 55 ? 23.400 16.433 7.225 1.00 0.00 55 VAL A O 9
ATOM 24472 N N . ASN A 1 56 ? 24.559 15.364 5.624 1.00 0.00 56 ASN A N 9
ATOM 24473 C CA . ASN A 1 56 ? 25.093 16.596 5.053 1.00 0.00 56 ASN A CA 9
ATOM 24474 C C . ASN A 1 56 ? 24.201 17.082 3.918 1.00 0.00 56 ASN A C 9
ATOM 24475 O O . ASN A 1 56 ? 24.441 16.775 2.755 1.00 0.00 56 ASN A O 9
ATOM 24486 N N . VAL A 1 57 ? 23.181 17.860 4.261 1.00 0.00 57 VAL A N 9
ATOM 24487 C CA . VAL A 1 57 ? 22.266 18.401 3.254 1.00 0.00 57 VAL A CA 9
ATOM 24488 C C . VAL A 1 57 ? 21.873 19.834 3.607 1.00 0.00 57 VAL A C 9
ATOM 24489 O O . VAL A 1 57 ? 21.488 20.123 4.741 1.00 0.00 57 VAL A O 9
ATOM 24502 N N . SER A 1 58 ? 21.965 20.725 2.628 1.00 0.00 58 SER A N 9
ATOM 24503 C CA . SER A 1 58 ? 21.615 22.121 2.843 1.00 0.00 58 SER A CA 9
ATOM 24504 C C . SER A 1 58 ? 20.111 22.302 2.765 1.00 0.00 58 SER A C 9
ATOM 24505 O O . SER A 1 58 ? 19.455 21.683 1.938 1.00 0.00 58 SER A O 9
ATOM 24513 N N . LEU A 1 59 ? 19.573 23.170 3.614 1.00 0.00 59 LEU A N 9
ATOM 24514 C CA . LEU A 1 59 ? 18.137 23.433 3.619 1.00 0.00 59 LEU A CA 9
ATOM 24515 C C . LEU A 1 59 ? 17.645 23.834 2.235 1.00 0.00 59 LEU A C 9
ATOM 24516 O O . LEU A 1 59 ? 16.457 24.087 2.040 1.00 0.00 59 LEU A O 9
ATOM 24532 N N . ASP A 1 60 ? 18.563 23.892 1.283 1.00 0.00 60 ASP A N 9
ATOM 24533 C CA . ASP A 1 60 ? 18.215 24.257 -0.079 1.00 0.00 60 ASP A CA 9
ATOM 24534 C C . ASP A 1 60 ? 17.823 23.021 -0.880 1.00 0.00 60 ASP A C 9
ATOM 24535 O O . ASP A 1 60 ? 17.148 23.132 -1.901 1.00 0.00 60 ASP A O 9
ATOM 24544 N N . ASN A 1 61 ? 18.249 21.843 -0.417 1.00 0.00 61 ASN A N 9
ATOM 24545 C CA . ASN A 1 61 ? 17.939 20.593 -1.105 1.00 0.00 61 ASN A CA 9
ATOM 24546 C C . ASN A 1 61 ? 16.806 19.864 -0.403 1.00 0.00 61 ASN A C 9
ATOM 24547 O O . ASN A 1 61 ? 16.566 18.686 -0.656 1.00 0.00 61 ASN A O 9
ATOM 24558 N N . ILE A 1 62 ? 16.111 20.568 0.484 1.00 0.00 62 ILE A N 9
ATOM 24559 C CA . ILE A 1 62 ? 14.999 19.962 1.216 1.00 0.00 62 ILE A CA 9
ATOM 24560 C C . ILE A 1 62 ? 13.679 20.222 0.498 1.00 0.00 62 ILE A C 9
ATOM 24561 O O . ILE A 1 62 ? 13.183 21.346 0.473 1.00 0.00 62 ILE A O 9
ATOM 24577 N N . ARG A 1 63 ? 13.109 19.168 -0.072 1.00 0.00 63 ARG A N 9
ATOM 24578 C CA . ARG A 1 63 ? 11.833 19.284 -0.771 1.00 0.00 63 ARG A CA 9
ATOM 24579 C C . ARG A 1 63 ? 10.694 18.908 0.165 1.00 0.00 63 ARG A C 9
ATOM 24580 O O . ARG A 1 63 ? 10.676 17.813 0.725 1.00 0.00 63 ARG A O 9
ATOM 24601 N N . ILE A 1 64 ? 9.746 19.826 0.338 1.00 0.00 64 ILE A N 9
ATOM 24602 C CA . ILE A 1 64 ? 8.600 19.595 1.219 1.00 0.00 64 ILE A CA 9
ATOM 24603 C C . ILE A 1 64 ? 7.293 19.756 0.452 1.00 0.00 64 ILE A C 9
ATOM 24604 O O . ILE A 1 64 ? 7.150 20.660 -0.369 1.00 0.00 64 ILE A O 9
ATOM 24620 N N . SER A 1 65 ? 6.337 18.876 0.736 1.00 0.00 65 SER A N 9
ATOM 24621 C CA . SER A 1 65 ? 5.035 18.936 0.078 1.00 0.00 65 SER A CA 9
ATOM 24622 C C . SER A 1 65 ? 3.967 18.311 0.969 1.00 0.00 65 SER A C 9
ATOM 24623 O O . SER A 1 65 ? 3.790 17.093 0.979 1.00 0.00 65 SER A O 9
ATOM 24631 N N . GLN A 1 66 ? 3.270 19.152 1.727 1.00 0.00 66 GLN A N 9
ATOM 24632 C CA . GLN A 1 66 ? 2.231 18.669 2.632 1.00 0.00 66 GLN A CA 9
ATOM 24633 C C . GLN A 1 66 ? 0.900 18.546 1.912 1.00 0.00 66 GLN A C 9
ATOM 24634 O O . GLN A 1 66 ? 0.642 19.248 0.936 1.00 0.00 66 GLN A O 9
ATOM 24648 N N . GLU A 1 67 ? 0.051 17.646 2.401 1.00 0.00 67 GLU A N 9
ATOM 24649 C CA . GLU A 1 67 ? -1.262 17.433 1.798 1.00 0.00 67 GLU A CA 9
ATOM 24650 C C . GLU A 1 67 ? -2.278 17.032 2.858 1.00 0.00 67 GLU A C 9
ATOM 24651 O O . GLU A 1 67 ? -1.941 16.357 3.829 1.00 0.00 67 GLU A O 9
ATOM 24663 N N . LYS A 1 68 ? -3.526 17.452 2.664 1.00 0.00 68 LYS A N 9
ATOM 24664 C CA . LYS A 1 68 ? -4.593 17.131 3.611 1.00 0.00 68 LYS A CA 9
ATOM 24665 C C . LYS A 1 68 ? -5.877 16.772 2.875 1.00 0.00 68 LYS A C 9
ATOM 24666 O O . LYS A 1 68 ? -6.249 17.427 1.899 1.00 0.00 68 LYS A O 9
ATOM 24685 N N . GLN A 1 69 ? -6.552 15.727 3.346 1.00 0.00 69 GLN A N 9
ATOM 24686 C CA . GLN A 1 69 ? -7.796 15.292 2.726 1.00 0.00 69 GLN A CA 9
ATOM 24687 C C . GLN A 1 69 ? -8.386 14.104 3.479 1.00 0.00 69 GLN A C 9
ATOM 24688 O O . GLN A 1 69 ? -7.712 13.107 3.696 1.00 0.00 69 GLN A O 9
ATOM 24702 N N . ASP A 1 70 ? -9.652 14.214 3.851 1.00 0.00 70 ASP A N 9
ATOM 24703 C CA . ASP A 1 70 ? -10.320 13.131 4.561 1.00 0.00 70 ASP A CA 9
ATOM 24704 C C . ASP A 1 70 ? -9.540 12.746 5.811 1.00 0.00 70 ASP A C 9
ATOM 24705 O O . ASP A 1 70 ? -9.126 11.598 5.968 1.00 0.00 70 ASP A O 9
ATOM 24714 N N . GLY A 1 71 ? -9.340 13.714 6.698 1.00 0.00 71 GLY A N 9
ATOM 24715 C CA . GLY A 1 71 ? -8.608 13.467 7.935 1.00 0.00 71 GLY A CA 9
ATOM 24716 C C . GLY A 1 71 ? -7.351 12.653 7.675 1.00 0.00 71 GLY A C 9
ATOM 24717 O O . GLY A 1 71 ? -6.773 12.071 8.603 1.00 0.00 71 GLY A O 9
ATOM 24721 N N . MET A 1 72 ? -6.926 12.613 6.408 1.00 0.00 72 MET A N 9
ATOM 24722 C CA . MET A 1 72 ? -5.727 11.868 6.029 1.00 0.00 72 MET A CA 9
ATOM 24723 C C . MET A 1 72 ? -4.665 12.810 5.489 1.00 0.00 72 MET A C 9
ATOM 24724 O O . MET A 1 72 ? -4.711 13.216 4.329 1.00 0.00 72 MET A O 9
ATOM 24738 N N . ASP A 1 73 ? -3.702 13.155 6.338 1.00 0.00 73 ASP A N 9
ATOM 24739 C CA . ASP A 1 73 ? -2.621 14.049 5.939 1.00 0.00 73 ASP A CA 9
ATOM 24740 C C . ASP A 1 73 ? -1.445 13.252 5.396 1.00 0.00 73 ASP A C 9
ATOM 24741 O O . ASP A 1 73 ? -1.101 12.197 5.927 1.00 0.00 73 ASP A O 9
ATOM 24750 N N . VAL A 1 74 ? -0.820 13.766 4.338 1.00 0.00 74 VAL A N 9
ATOM 24751 C CA . VAL A 1 74 ? 0.330 13.097 3.733 1.00 0.00 74 VAL A CA 9
ATOM 24752 C C . VAL A 1 74 ? 1.458 14.087 3.496 1.00 0.00 74 VAL A C 9
ATOM 24753 O O . VAL A 1 74 ? 1.304 15.053 2.749 1.00 0.00 74 VAL A O 9
ATOM 24766 N N . LEU A 1 75 ? 2.597 13.844 4.141 1.00 0.00 75 LEU A N 9
ATOM 24767 C CA . LEU A 1 75 ? 3.756 14.721 3.990 1.00 0.00 75 LEU A CA 9
ATOM 24768 C C . LEU A 1 75 ? 4.825 14.059 3.132 1.00 0.00 75 LEU A C 9
ATOM 24769 O O . LEU A 1 75 ? 5.541 13.171 3.590 1.00 0.00 75 LEU A O 9
ATOM 24785 N N . GLU A 1 76 ? 4.935 14.510 1.883 1.00 0.00 76 GLU A N 9
ATOM 24786 C CA . GLU A 1 76 ? 5.929 13.964 0.967 1.00 0.00 76 GLU A CA 9
ATOM 24787 C C . GLU A 1 76 ? 7.228 14.742 1.094 1.00 0.00 76 GLU A C 9
ATOM 24788 O O . GLU A 1 76 ? 7.260 15.958 0.883 1.00 0.00 76 GLU A O 9
ATOM 24800 N N . LEU A 1 77 ? 8.299 14.037 1.459 1.00 0.00 77 LEU A N 9
ATOM 24801 C CA . LEU A 1 77 ? 9.604 14.668 1.628 1.00 0.00 77 LEU A CA 9
ATOM 24802 C C . LEU A 1 77 ? 10.660 13.951 0.802 1.00 0.00 77 LEU A C 9
ATOM 24803 O O . LEU A 1 77 ? 10.793 12.731 0.868 1.00 0.00 77 LEU A O 9
ATOM 24819 N N . ASN A 1 78 ? 11.426 14.722 0.034 1.00 0.00 78 ASN A N 9
ATOM 24820 C CA . ASN A 1 78 ? 12.491 14.156 -0.798 1.00 0.00 78 ASN A CA 9
ATOM 24821 C C . ASN A 1 78 ? 13.778 14.949 -0.616 1.00 0.00 78 ASN A C 9
ATOM 24822 O O . ASN A 1 78 ? 13.789 16.163 -0.798 1.00 0.00 78 ASN A O 9
ATOM 24833 N N . ILE A 1 79 ? 14.856 14.260 -0.236 1.00 0.00 79 ILE A N 9
ATOM 24834 C CA . ILE A 1 79 ? 16.146 14.917 -0.013 1.00 0.00 79 ILE A CA 9
ATOM 24835 C C . ILE A 1 79 ? 17.219 14.276 -0.873 1.00 0.00 79 ILE A C 9
ATOM 24836 O O . ILE A 1 79 ? 17.148 13.090 -1.188 1.00 0.00 79 ILE A O 9
ATOM 24852 N N . THR A 1 80 ? 18.223 15.063 -1.239 1.00 0.00 80 THR A N 9
ATOM 24853 C CA . THR A 1 80 ? 19.330 14.558 -2.054 1.00 0.00 80 THR A CA 9
ATOM 24854 C C . THR A 1 80 ? 20.613 14.572 -1.241 1.00 0.00 80 THR A C 9
ATOM 24855 O O . THR A 1 80 ? 21.086 15.638 -0.848 1.00 0.00 80 THR A O 9
ATOM 24866 N N . LEU A 1 81 ? 21.164 13.383 -0.984 1.00 0.00 81 LEU A N 9
ATOM 24867 C CA . LEU A 1 81 ? 22.383 13.267 -0.209 1.00 0.00 81 LEU A CA 9
ATOM 24868 C C . LEU A 1 81 ? 23.615 13.434 -1.112 1.00 0.00 81 LEU A C 9
ATOM 24869 O O . LEU A 1 81 ? 23.853 12.608 -2.014 1.00 0.00 81 LEU A O 9
ATOM 24885 N N . PRO A 1 82 ? 24.415 14.452 -0.863 1.00 0.00 82 PRO A N 9
ATOM 24886 C CA . PRO A 1 82 ? 25.649 14.710 -1.644 1.00 0.00 82 PRO A CA 9
ATOM 24887 C C . PRO A 1 82 ? 26.584 13.494 -1.652 1.00 0.00 82 PRO A C 9
ATOM 24888 O O . PRO A 1 82 ? 26.728 12.799 -0.647 1.00 0.00 82 PRO A O 9
ATOM 24899 N N . GLU A 1 83 ? 27.221 13.255 -2.794 1.00 0.00 83 GLU A N 9
ATOM 24900 C CA . GLU A 1 83 ? 28.148 12.137 -2.921 1.00 0.00 83 GLU A CA 9
ATOM 24901 C C . GLU A 1 83 ? 29.459 12.439 -2.202 1.00 0.00 83 GLU A C 9
ATOM 24902 O O . GLU A 1 83 ? 30.029 11.574 -1.541 1.00 0.00 83 GLU A O 9
ATOM 24914 N N . GLN A 1 84 ? 29.937 13.675 -2.348 1.00 0.00 84 GLN A N 9
ATOM 24915 C CA . GLN A 1 84 ? 31.188 14.080 -1.718 1.00 0.00 84 GLN A CA 9
ATOM 24916 C C . GLN A 1 84 ? 30.946 14.496 -0.270 1.00 0.00 84 GLN A C 9
ATOM 24917 O O . GLN A 1 84 ? 30.120 15.367 0.005 1.00 0.00 84 GLN A O 9
ATOM 24931 N N . LYS A 1 85 ? 31.672 13.870 0.648 1.00 0.00 85 LYS A N 9
ATOM 24932 C CA . LYS A 1 85 ? 31.530 14.186 2.065 1.00 0.00 85 LYS A CA 9
ATOM 24933 C C . LYS A 1 85 ? 32.751 13.717 2.837 1.00 0.00 85 LYS A C 9
ATOM 24934 O O . LYS A 1 85 ? 33.384 12.731 2.467 1.00 0.00 85 LYS A O 9
ATOM 24953 N N . LYS A 1 86 ? 33.074 14.419 3.921 1.00 0.00 86 LYS A N 9
ATOM 24954 C CA . LYS A 1 86 ? 34.225 14.056 4.751 1.00 0.00 86 LYS A CA 9
ATOM 24955 C C . LYS A 1 86 ? 33.761 13.605 6.129 1.00 0.00 86 LYS A C 9
ATOM 24956 O O . LYS A 1 86 ? 32.983 14.291 6.789 1.00 0.00 86 LYS A O 9
ATOM 24975 N N . VAL A 1 87 ? 34.245 12.444 6.559 1.00 0.00 87 VAL A N 9
ATOM 24976 C CA . VAL A 1 87 ? 33.877 11.905 7.868 1.00 0.00 87 VAL A CA 9
ATOM 24977 C C . VAL A 1 87 ? 35.090 11.289 8.547 1.00 0.00 87 VAL A C 9
ATOM 24978 O O . VAL A 1 87 ? 35.872 10.579 7.916 1.00 0.00 87 VAL A O 9
ATOM 24991 N N . LEU A 1 88 ? 35.246 11.567 9.842 1.00 0.00 88 LEU A N 9
ATOM 24992 C CA . LEU A 1 88 ? 36.373 11.034 10.610 1.00 0.00 88 LEU A CA 9
ATOM 24993 C C . LEU A 1 88 ? 35.884 10.019 11.636 1.00 0.00 88 LEU A C 9
ATOM 24994 O O . LEU A 1 88 ? 34.948 10.285 12.389 1.00 0.00 88 LEU A O 9
ATOM 25010 N N . GLU A 1 89 ? 36.524 8.855 11.656 1.00 0.00 89 GLU A N 9
ATOM 25011 C CA . GLU A 1 89 ? 36.148 7.806 12.597 1.00 0.00 89 GLU A CA 9
ATOM 25012 C C . GLU A 1 89 ? 35.999 8.375 14.004 1.00 0.00 89 GLU A C 9
ATOM 25013 O O . GLU A 1 89 ? 35.149 7.887 14.732 1.00 0.00 89 GLU A O 9
ATOM 25025 N N . MET B 1 1 ? -4.283 12.641 -10.963 1.00 0.00 1 MET B N 9
ATOM 25026 C CA . MET B 1 1 ? -4.763 11.574 -10.040 1.00 0.00 1 MET B CA 9
ATOM 25027 C C . MET B 1 1 ? -4.160 11.789 -8.660 1.00 0.00 1 MET B C 9
ATOM 25028 O O . MET B 1 1 ? -3.443 12.763 -8.432 1.00 0.00 1 MET B O 9
ATOM 25042 N N . SER B 1 2 ? -4.451 10.874 -7.738 1.00 0.00 2 SER B N 9
ATOM 25043 C CA . SER B 1 2 ? -3.928 10.973 -6.377 1.00 0.00 2 SER B CA 9
ATOM 25044 C C . SER B 1 2 ? -3.529 9.597 -5.857 1.00 0.00 2 SER B C 9
ATOM 25045 O O . SER B 1 2 ? -4.257 8.618 -6.021 1.00 0.00 2 SER B O 9
ATOM 25053 N N . LEU B 1 3 ? -2.365 9.532 -5.222 1.00 0.00 3 LEU B N 9
ATOM 25054 C CA . LEU B 1 3 ? -1.871 8.276 -4.670 1.00 0.00 3 LEU B CA 9
ATOM 25055 C C . LEU B 1 3 ? -2.724 7.838 -3.488 1.00 0.00 3 LEU B C 9
ATOM 25056 O O . LEU B 1 3 ? -2.950 6.647 -3.279 1.00 0.00 3 LEU B O 9
ATOM 25072 N N . ILE B 1 4 ? -3.186 8.809 -2.708 1.00 0.00 4 ILE B N 9
ATOM 25073 C CA . ILE B 1 4 ? -4.007 8.516 -1.537 1.00 0.00 4 ILE B CA 9
ATOM 25074 C C . ILE B 1 4 ? -5.055 7.458 -1.871 1.00 0.00 4 ILE B C 9
ATOM 25075 O O . ILE B 1 4 ? -5.543 6.753 -0.986 1.00 0.00 4 ILE B O 9
ATOM 25091 N N . GLU B 1 5 ? -5.394 7.352 -3.152 1.00 0.00 5 GLU B N 9
ATOM 25092 C CA . GLU B 1 5 ? -6.382 6.374 -3.586 1.00 0.00 5 GLU B CA 9
ATOM 25093 C C . GLU B 1 5 ? -5.893 4.952 -3.330 1.00 0.00 5 GLU B C 9
ATOM 25094 O O . GLU B 1 5 ? -6.507 4.203 -2.569 1.00 0.00 5 GLU B O 9
ATOM 25106 N N . LEU B 1 6 ? -4.776 4.593 -3.949 1.00 0.00 6 LEU B N 9
ATOM 25107 C CA . LEU B 1 6 ? -4.204 3.264 -3.768 1.00 0.00 6 LEU B CA 9
ATOM 25108 C C . LEU B 1 6 ? -3.592 3.139 -2.383 1.00 0.00 6 LEU B C 9
ATOM 25109 O O . LEU B 1 6 ? -3.648 2.082 -1.757 1.00 0.00 6 LEU B O 9
ATOM 25125 N N . LEU B 1 7 ? -2.977 4.219 -1.920 1.00 0.00 7 LEU B N 9
ATOM 25126 C CA . LEU B 1 7 ? -2.320 4.206 -0.624 1.00 0.00 7 LEU B CA 9
ATOM 25127 C C . LEU B 1 7 ? -3.256 3.634 0.435 1.00 0.00 7 LEU B C 9
ATOM 25128 O O . LEU B 1 7 ? -2.840 2.840 1.277 1.00 0.00 7 LEU B O 9
ATOM 25144 N N . PHE B 1 8 ? -4.520 4.026 0.370 1.00 0.00 8 PHE B N 9
ATOM 25145 C CA . PHE B 1 8 ? -5.526 3.530 1.312 1.00 0.00 8 PHE B CA 9
ATOM 25146 C C . PHE B 1 8 ? -6.683 2.871 0.574 1.00 0.00 8 PHE B C 9
ATOM 25147 O O . PHE B 1 8 ? -6.867 1.654 0.647 1.00 0.00 8 PHE B O 9
ATOM 25164 N N . GLY B 1 9 ? -7.471 3.688 -0.119 1.00 0.00 9 GLY B N 9
ATOM 25165 C CA . GLY B 1 9 ? -8.621 3.180 -0.855 1.00 0.00 9 GLY B CA 9
ATOM 25166 C C . GLY B 1 9 ? -9.414 2.195 -0.006 1.00 0.00 9 GLY B C 9
ATOM 25167 O O . GLY B 1 9 ? -9.539 2.369 1.207 1.00 0.00 9 GLY B O 9
ATOM 25171 N N . ARG B 1 10 ? -9.944 1.159 -0.649 1.00 0.00 10 ARG B N 9
ATOM 25172 C CA . ARG B 1 10 ? -10.723 0.146 0.053 1.00 0.00 10 ARG B CA 9
ATOM 25173 C C . ARG B 1 10 ? -11.631 0.787 1.092 1.00 0.00 10 ARG B C 9
ATOM 25174 O O . ARG B 1 10 ? -11.215 1.049 2.222 1.00 0.00 10 ARG B O 9
ATOM 25195 N N . LYS B 1 11 ? -12.877 1.045 0.707 1.00 0.00 11 LYS B N 9
ATOM 25196 C CA . LYS B 1 11 ? -13.837 1.663 1.620 1.00 0.00 11 LYS B CA 9
ATOM 25197 C C . LYS B 1 11 ? -14.742 0.606 2.242 1.00 0.00 11 LYS B C 9
ATOM 25198 O O . LYS B 1 11 ? -14.557 -0.591 2.022 1.00 0.00 11 LYS B O 9
ATOM 25217 N N . GLN B 1 12 ? -15.723 1.065 3.009 1.00 0.00 12 GLN B N 9
ATOM 25218 C CA . GLN B 1 12 ? -16.661 0.158 3.655 1.00 0.00 12 GLN B CA 9
ATOM 25219 C C . GLN B 1 12 ? -15.917 -0.814 4.563 1.00 0.00 12 GLN B C 9
ATOM 25220 O O . GLN B 1 12 ? -15.430 -1.852 4.111 1.00 0.00 12 GLN B O 9
ATOM 25234 N N . LYS B 1 13 ? -15.836 -0.469 5.846 1.00 0.00 13 LYS B N 9
ATOM 25235 C CA . LYS B 1 13 ? -15.157 -1.317 6.814 1.00 0.00 13 LYS B CA 9
ATOM 25236 C C . LYS B 1 13 ? -15.388 -0.814 8.232 1.00 0.00 13 LYS B C 9
ATOM 25237 O O . LYS B 1 13 ? -15.857 -1.558 9.094 1.00 0.00 13 LYS B O 9
ATOM 25256 N N . THR B 1 14 ? -15.039 0.444 8.465 1.00 0.00 14 THR B N 9
ATOM 25257 C CA . THR B 1 14 ? -15.205 1.036 9.785 1.00 0.00 14 THR B CA 9
ATOM 25258 C C . THR B 1 14 ? -15.254 2.557 9.687 1.00 0.00 14 THR B C 9
ATOM 25259 O O . THR B 1 14 ? -15.708 3.232 10.609 1.00 0.00 14 THR B O 9
ATOM 25270 N N . ALA B 1 15 ? -14.780 3.087 8.564 1.00 0.00 15 ALA B N 9
ATOM 25271 C CA . ALA B 1 15 ? -14.775 4.529 8.358 1.00 0.00 15 ALA B CA 9
ATOM 25272 C C . ALA B 1 15 ? -14.204 5.245 9.578 1.00 0.00 15 ALA B C 9
ATOM 25273 O O . ALA B 1 15 ? -12.987 5.332 9.745 1.00 0.00 15 ALA B O 9
ATOM 25280 N N . THR B 1 16 ? -15.087 5.755 10.429 1.00 0.00 16 THR B N 9
ATOM 25281 C CA . THR B 1 16 ? -14.657 6.458 11.630 1.00 0.00 16 THR B CA 9
ATOM 25282 C C . THR B 1 16 ? -14.256 5.465 12.713 1.00 0.00 16 THR B C 9
ATOM 25283 O O . THR B 1 16 ? -15.004 4.541 13.024 1.00 0.00 16 THR B O 9
ATOM 25294 N N . VAL B 1 17 ? -13.073 5.668 13.288 1.00 0.00 17 VAL B N 9
ATOM 25295 C CA . VAL B 1 17 ? -12.579 4.784 14.343 1.00 0.00 17 VAL B CA 9
ATOM 25296 C C . VAL B 1 17 ? -12.686 5.467 15.700 1.00 0.00 17 VAL B C 9
ATOM 25297 O O . VAL B 1 17 ? -13.701 5.340 16.383 1.00 0.00 17 VAL B O 9
ATOM 25310 N N . ALA B 1 18 ? -11.637 6.194 16.081 1.00 0.00 18 ALA B N 9
ATOM 25311 C CA . ALA B 1 18 ? -11.624 6.896 17.360 1.00 0.00 18 ALA B CA 9
ATOM 25312 C C . ALA B 1 18 ? -10.201 7.297 17.732 1.00 0.00 18 ALA B C 9
ATOM 25313 O O . ALA B 1 18 ? -9.968 8.395 18.229 1.00 0.00 18 ALA B O 9
ATOM 25320 N N . ARG B 1 19 ? -9.253 6.401 17.495 1.00 0.00 19 ARG B N 9
ATOM 25321 C CA . ARG B 1 19 ? -7.850 6.671 17.817 1.00 0.00 19 ARG B CA 9
ATOM 25322 C C . ARG B 1 19 ? -7.131 7.211 16.590 1.00 0.00 19 ARG B C 9
ATOM 25323 O O . ARG B 1 19 ? -7.764 7.560 15.587 1.00 0.00 19 ARG B O 9
ATOM 25344 N N . ASP B 1 20 ? -5.804 7.274 16.673 1.00 0.00 20 ASP B N 9
ATOM 25345 C CA . ASP B 1 20 ? -4.997 7.772 15.558 1.00 0.00 20 ASP B CA 9
ATOM 25346 C C . ASP B 1 20 ? -3.852 6.814 15.276 1.00 0.00 20 ASP B C 9
ATOM 25347 O O . ASP B 1 20 ? -3.309 6.207 16.190 1.00 0.00 20 ASP B O 9
ATOM 25356 N N . ARG B 1 21 ? -3.499 6.679 14.002 1.00 0.00 21 ARG B N 9
ATOM 25357 C CA . ARG B 1 21 ? -2.416 5.779 13.599 1.00 0.00 21 ARG B CA 9
ATOM 25358 C C . ARG B 1 21 ? -1.374 6.543 12.800 1.00 0.00 21 ARG B C 9
ATOM 25359 O O . ARG B 1 21 ? -1.678 7.580 12.209 1.00 0.00 21 ARG B O 9
ATOM 25380 N N . LEU B 1 22 ? -0.149 6.012 12.770 1.00 0.00 22 LEU B N 9
ATOM 25381 C CA . LEU B 1 22 ? 0.944 6.639 12.030 1.00 0.00 22 LEU B CA 9
ATOM 25382 C C . LEU B 1 22 ? 1.586 5.640 11.084 1.00 0.00 22 LEU B C 9
ATOM 25383 O O . LEU B 1 22 ? 2.047 4.585 11.507 1.00 0.00 22 LEU B O 9
ATOM 25399 N N . GLN B 1 23 ? 1.636 5.993 9.805 1.00 0.00 23 GLN B N 9
ATOM 25400 C CA . GLN B 1 23 ? 2.253 5.126 8.798 1.00 0.00 23 GLN B CA 9
ATOM 25401 C C . GLN B 1 23 ? 3.415 5.843 8.127 1.00 0.00 23 GLN B C 9
ATOM 25402 O O . GLN B 1 23 ? 3.225 6.607 7.183 1.00 0.00 23 GLN B O 9
ATOM 25416 N N . ILE B 1 24 ? 4.627 5.599 8.626 1.00 0.00 24 ILE B N 9
ATOM 25417 C CA . ILE B 1 24 ? 5.818 6.234 8.066 1.00 0.00 24 ILE B CA 9
ATOM 25418 C C . ILE B 1 24 ? 6.562 5.278 7.140 1.00 0.00 24 ILE B C 9
ATOM 25419 O O . ILE B 1 24 ? 7.202 4.332 7.592 1.00 0.00 24 ILE B O 9
ATOM 25435 N N . ILE B 1 25 ? 6.469 5.537 5.839 1.00 0.00 25 ILE B N 9
ATOM 25436 C CA . ILE B 1 25 ? 7.140 4.698 4.845 1.00 0.00 25 ILE B CA 9
ATOM 25437 C C . ILE B 1 25 ? 8.388 5.403 4.338 1.00 0.00 25 ILE B C 9
ATOM 25438 O O . ILE B 1 25 ? 8.330 6.562 3.927 1.00 0.00 25 ILE B O 9
ATOM 25454 N N . ILE B 1 26 ? 9.519 4.705 4.387 1.00 0.00 26 ILE B N 9
ATOM 25455 C CA . ILE B 1 26 ? 10.794 5.277 3.945 1.00 0.00 26 ILE B CA 9
ATOM 25456 C C . ILE B 1 26 ? 11.391 4.440 2.823 1.00 0.00 26 ILE B C 9
ATOM 25457 O O . ILE B 1 26 ? 11.312 3.215 2.842 1.00 0.00 26 ILE B O 9
ATOM 25473 N N . ALA B 1 27 ? 11.996 5.113 1.848 1.00 0.00 27 ALA B N 9
ATOM 25474 C CA . ALA B 1 27 ? 12.618 4.423 0.718 1.00 0.00 27 ALA B CA 9
ATOM 25475 C C . ALA B 1 27 ? 13.955 5.069 0.383 1.00 0.00 27 ALA B C 9
ATOM 25476 O O . ALA B 1 27 ? 14.004 6.181 -0.139 1.00 0.00 27 ALA B O 9
ATOM 25483 N N . GLN B 1 28 ? 15.041 4.373 0.707 1.00 0.00 28 GLN B N 9
ATOM 25484 C CA . GLN B 1 28 ? 16.382 4.895 0.449 1.00 0.00 28 GLN B CA 9
ATOM 25485 C C . GLN B 1 28 ? 16.970 4.278 -0.808 1.00 0.00 28 GLN B C 9
ATOM 25486 O O . GLN B 1 28 ? 16.951 3.062 -0.981 1.00 0.00 28 GLN B O 9
ATOM 25500 N N . GLU B 1 29 ? 17.503 5.126 -1.684 1.00 0.00 29 GLU B N 9
ATOM 25501 C CA . GLU B 1 29 ? 18.115 4.654 -2.935 1.00 0.00 29 GLU B CA 9
ATOM 25502 C C . GLU B 1 29 ? 19.556 5.131 -3.007 1.00 0.00 29 GLU B C 9
ATOM 25503 O O . GLU B 1 29 ? 19.806 6.322 -3.177 1.00 0.00 29 GLU B O 9
ATOM 25515 N N . ARG B 1 30 ? 20.500 4.199 -2.871 1.00 0.00 30 ARG B N 9
ATOM 25516 C CA . ARG B 1 30 ? 21.920 4.550 -2.919 1.00 0.00 30 ARG B CA 9
ATOM 25517 C C . ARG B 1 30 ? 22.561 3.992 -4.183 1.00 0.00 30 ARG B C 9
ATOM 25518 O O . ARG B 1 30 ? 22.312 2.850 -4.571 1.00 0.00 30 ARG B O 9
ATOM 25539 N N . ALA B 1 31 ? 23.397 4.808 -4.819 1.00 0.00 31 ALA B N 9
ATOM 25540 C CA . ALA B 1 31 ? 24.076 4.382 -6.034 1.00 0.00 31 ALA B CA 9
ATOM 25541 C C . ALA B 1 31 ? 25.284 3.538 -5.692 1.00 0.00 31 ALA B C 9
ATOM 25542 O O . ALA B 1 31 ? 26.113 3.965 -4.895 1.00 0.00 31 ALA B O 9
ATOM 25549 N N . GLN B 1 32 ? 25.359 2.337 -6.284 1.00 0.00 32 GLN B N 9
ATOM 25550 C CA . GLN B 1 32 ? 26.476 1.411 -6.046 1.00 0.00 32 GLN B CA 9
ATOM 25551 C C . GLN B 1 32 ? 27.635 2.126 -5.373 1.00 0.00 32 GLN B C 9
ATOM 25552 O O . GLN B 1 32 ? 27.942 1.843 -4.219 1.00 0.00 32 GLN B O 9
ATOM 25566 N N . GLU B 1 33 ? 28.242 3.075 -6.100 1.00 0.00 33 GLU B N 9
ATOM 25567 C CA . GLU B 1 33 ? 29.353 3.864 -5.571 1.00 0.00 33 GLU B CA 9
ATOM 25568 C C . GLU B 1 33 ? 30.126 3.073 -4.521 1.00 0.00 33 GLU B C 9
ATOM 25569 O O . GLU B 1 33 ? 31.072 2.352 -4.842 1.00 0.00 33 GLU B O 9
ATOM 25581 N N . GLY B 1 34 ? 29.693 3.196 -3.266 1.00 0.00 34 GLY B N 9
ATOM 25582 C CA . GLY B 1 34 ? 30.329 2.479 -2.177 1.00 0.00 34 GLY B CA 9
ATOM 25583 C C . GLY B 1 34 ? 30.198 3.251 -0.868 1.00 0.00 34 GLY B C 9
ATOM 25584 O O . GLY B 1 34 ? 30.436 2.707 0.208 1.00 0.00 34 GLY B O 9
ATOM 25588 N N . GLN B 1 35 ? 29.811 4.517 -0.968 1.00 0.00 35 GLN B N 9
ATOM 25589 C CA . GLN B 1 35 ? 29.645 5.360 0.219 1.00 0.00 35 GLN B CA 9
ATOM 25590 C C . GLN B 1 35 ? 28.253 5.137 0.809 1.00 0.00 35 GLN B C 9
ATOM 25591 O O . GLN B 1 35 ? 27.653 4.090 0.599 1.00 0.00 35 GLN B O 9
ATOM 25605 N N . THR B 1 36 ? 27.752 6.118 1.551 1.00 0.00 36 THR B N 9
ATOM 25606 C CA . THR B 1 36 ? 26.440 6.030 2.158 1.00 0.00 36 THR B CA 9
ATOM 25607 C C . THR B 1 36 ? 26.197 4.622 2.691 1.00 0.00 36 THR B C 9
ATOM 25608 O O . THR B 1 36 ? 25.471 3.837 2.096 1.00 0.00 36 THR B O 9
ATOM 25619 N N . PRO B 1 37 ? 26.829 4.275 3.780 1.00 0.00 37 PRO B N 9
ATOM 25620 C CA . PRO B 1 37 ? 26.698 2.917 4.383 1.00 0.00 37 PRO B CA 9
ATOM 25621 C C . PRO B 1 37 ? 25.256 2.425 4.408 1.00 0.00 37 PRO B C 9
ATOM 25622 O O . PRO B 1 37 ? 24.960 1.312 3.969 1.00 0.00 37 PRO B O 9
ATOM 25633 N N . ASP B 1 38 ? 24.364 3.262 4.931 1.00 0.00 38 ASP B N 9
ATOM 25634 C CA . ASP B 1 38 ? 22.954 2.902 5.012 1.00 0.00 38 ASP B CA 9
ATOM 25635 C C . ASP B 1 38 ? 22.141 4.047 5.599 1.00 0.00 38 ASP B C 9
ATOM 25636 O O . ASP B 1 38 ? 21.101 4.416 5.055 1.00 0.00 38 ASP B O 9
ATOM 25645 N N . TYR B 1 39 ? 22.617 4.593 6.712 1.00 0.00 39 TYR B N 9
ATOM 25646 C CA . TYR B 1 39 ? 21.928 5.698 7.373 1.00 0.00 39 TYR B CA 9
ATOM 25647 C C . TYR B 1 39 ? 20.512 5.293 7.775 1.00 0.00 39 TYR B C 9
ATOM 25648 O O . TYR B 1 39 ? 19.762 6.085 8.361 1.00 0.00 39 TYR B O 9
ATOM 25666 N N . LEU B 1 40 ? 20.150 4.060 7.460 1.00 0.00 40 LEU B N 9
ATOM 25667 C CA . LEU B 1 40 ? 18.824 3.570 7.791 1.00 0.00 40 LEU B CA 9
ATOM 25668 C C . LEU B 1 40 ? 18.654 3.466 9.301 1.00 0.00 40 LEU B C 9
ATOM 25669 O O . LEU B 1 40 ? 17.624 3.860 9.848 1.00 0.00 40 LEU B O 9
ATOM 25685 N N . PRO B 1 41 ? 19.640 2.941 9.973 1.00 0.00 41 PRO B N 9
ATOM 25686 C CA . PRO B 1 41 ? 19.607 2.776 11.454 1.00 0.00 41 PRO B CA 9
ATOM 25687 C C . PRO B 1 41 ? 19.578 4.125 12.173 1.00 0.00 41 PRO B C 9
ATOM 25688 O O . PRO B 1 41 ? 19.260 4.201 13.363 1.00 0.00 41 PRO B O 9
ATOM 25699 N N . THR B 1 42 ? 19.895 5.187 11.437 1.00 0.00 42 THR B N 9
ATOM 25700 C CA . THR B 1 42 ? 19.900 6.526 12.011 1.00 0.00 42 THR B CA 9
ATOM 25701 C C . THR B 1 42 ? 18.493 7.107 12.045 1.00 0.00 42 THR B C 9
ATOM 25702 O O . THR B 1 42 ? 18.047 7.627 13.070 1.00 0.00 42 THR B O 9
ATOM 25713 N N . LEU B 1 43 ? 17.802 7.030 10.911 1.00 0.00 43 LEU B N 9
ATOM 25714 C CA . LEU B 1 43 ? 16.448 7.565 10.828 1.00 0.00 43 LEU B CA 9
ATOM 25715 C C . LEU B 1 43 ? 15.508 6.794 11.736 1.00 0.00 43 LEU B C 9
ATOM 25716 O O . LEU B 1 43 ? 14.690 7.381 12.432 1.00 0.00 43 LEU B O 9
ATOM 25732 N N . ARG B 1 44 ? 15.630 5.475 11.721 1.00 0.00 44 ARG B N 9
ATOM 25733 C CA . ARG B 1 44 ? 14.775 4.636 12.551 1.00 0.00 44 ARG B CA 9
ATOM 25734 C C . ARG B 1 44 ? 14.974 4.953 14.027 1.00 0.00 44 ARG B C 9
ATOM 25735 O O . ARG B 1 44 ? 14.006 5.158 14.763 1.00 0.00 44 ARG B O 9
ATOM 25756 N N . LYS B 1 45 ? 16.229 4.957 14.461 1.00 0.00 45 LYS B N 9
ATOM 25757 C CA . LYS B 1 45 ? 16.524 5.217 15.862 1.00 0.00 45 LYS B CA 9
ATOM 25758 C C . LYS B 1 45 ? 15.917 6.546 16.300 1.00 0.00 45 LYS B C 9
ATOM 25759 O O . LYS B 1 45 ? 15.289 6.633 17.354 1.00 0.00 45 LYS B O 9
ATOM 25778 N N . ALA B 1 46 ? 16.112 7.579 15.491 1.00 0.00 46 ALA B N 9
ATOM 25779 C CA . ALA B 1 46 ? 15.582 8.898 15.813 1.00 0.00 46 ALA B CA 9
ATOM 25780 C C . ALA B 1 46 ? 14.074 8.838 15.995 1.00 0.00 46 ALA B C 9
ATOM 25781 O O . ALA B 1 46 ? 13.515 9.502 16.868 1.00 0.00 46 ALA B O 9
ATOM 25788 N N . LEU B 1 47 ? 13.421 8.033 15.175 1.00 0.00 47 LEU B N 9
ATOM 25789 C CA . LEU B 1 47 ? 11.972 7.883 15.263 1.00 0.00 47 LEU B CA 9
ATOM 25790 C C . LEU B 1 47 ? 11.578 7.134 16.525 1.00 0.00 47 LEU B C 9
ATOM 25791 O O . LEU B 1 47 ? 10.624 7.489 17.191 1.00 0.00 47 LEU B O 9
ATOM 25807 N N . MET B 1 48 ? 12.318 6.098 16.845 1.00 0.00 48 MET B N 9
ATOM 25808 C CA . MET B 1 48 ? 12.021 5.298 18.034 1.00 0.00 48 MET B CA 9
ATOM 25809 C C . MET B 1 48 ? 12.128 6.141 19.298 1.00 0.00 48 MET B C 9
ATOM 25810 O O . MET B 1 48 ? 11.377 5.944 20.259 1.00 0.00 48 MET B O 9
ATOM 25824 N N . GLU B 1 49 ? 13.055 7.092 19.283 1.00 0.00 49 GLU B N 9
ATOM 25825 C CA . GLU B 1 49 ? 13.255 7.964 20.432 1.00 0.00 49 GLU B CA 9
ATOM 25826 C C . GLU B 1 49 ? 12.267 9.125 20.431 1.00 0.00 49 GLU B C 9
ATOM 25827 O O . GLU B 1 49 ? 11.701 9.475 21.464 1.00 0.00 49 GLU B O 9
ATOM 25839 N N . VAL B 1 50 ? 12.044 9.705 19.260 1.00 0.00 50 VAL B N 9
ATOM 25840 C CA . VAL B 1 50 ? 11.112 10.823 19.149 1.00 0.00 50 VAL B CA 9
ATOM 25841 C C . VAL B 1 50 ? 9.689 10.376 19.460 1.00 0.00 50 VAL B C 9
ATOM 25842 O O . VAL B 1 50 ? 8.977 11.017 20.231 1.00 0.00 50 VAL B O 9
ATOM 25855 N N . LEU B 1 51 ? 9.273 9.283 18.839 1.00 0.00 51 LEU B N 9
ATOM 25856 C CA . LEU B 1 51 ? 7.921 8.777 19.047 1.00 0.00 51 LEU B CA 9
ATOM 25857 C C . LEU B 1 51 ? 7.703 8.446 20.506 1.00 0.00 51 LEU B C 9
ATOM 25858 O O . LEU B 1 51 ? 6.771 8.946 21.127 1.00 0.00 51 LEU B O 9
ATOM 25874 N N . SER B 1 52 ? 8.565 7.616 21.056 1.00 0.00 52 SER B N 9
ATOM 25875 C CA . SER B 1 52 ? 8.426 7.237 22.452 1.00 0.00 52 SER B CA 9
ATOM 25876 C C . SER B 1 52 ? 8.401 8.468 23.344 1.00 0.00 52 SER B C 9
ATOM 25877 O O . SER B 1 52 ? 7.859 8.437 24.449 1.00 0.00 52 SER B O 9
ATOM 25885 N N . LYS B 1 53 ? 9.002 9.553 22.867 1.00 0.00 53 LYS B N 9
ATOM 25886 C CA . LYS B 1 53 ? 9.049 10.787 23.642 1.00 0.00 53 LYS B CA 9
ATOM 25887 C C . LYS B 1 53 ? 7.882 11.711 23.312 1.00 0.00 53 LYS B C 9
ATOM 25888 O O . LYS B 1 53 ? 6.945 11.847 24.098 1.00 0.00 53 LYS B O 9
ATOM 25907 N N . TYR B 1 54 ? 7.974 12.378 22.171 1.00 0.00 54 TYR B N 9
ATOM 25908 C CA . TYR B 1 54 ? 6.944 13.323 21.770 1.00 0.00 54 TYR B CA 9
ATOM 25909 C C . TYR B 1 54 ? 5.583 12.659 21.688 1.00 0.00 54 TYR B C 9
ATOM 25910 O O . TYR B 1 54 ? 4.555 13.321 21.821 1.00 0.00 54 TYR B O 9
ATOM 25928 N N . VAL B 1 55 ? 5.575 11.351 21.457 1.00 0.00 55 VAL B N 9
ATOM 25929 C CA . VAL B 1 55 ? 4.323 10.603 21.343 1.00 0.00 55 VAL B CA 9
ATOM 25930 C C . VAL B 1 55 ? 4.228 9.541 22.430 1.00 0.00 55 VAL B C 9
ATOM 25931 O O . VAL B 1 55 ? 5.235 8.998 22.882 1.00 0.00 55 VAL B O 9
ATOM 25944 N N . ASN B 1 56 ? 3.002 9.255 22.858 1.00 0.00 56 ASN B N 9
ATOM 25945 C CA . ASN B 1 56 ? 2.779 8.257 23.899 1.00 0.00 56 ASN B CA 9
ATOM 25946 C C . ASN B 1 56 ? 2.519 6.895 23.274 1.00 0.00 56 ASN B C 9
ATOM 25947 O O . ASN B 1 56 ? 1.377 6.521 23.036 1.00 0.00 56 ASN B O 9
ATOM 25958 N N . VAL B 1 57 ? 3.588 6.144 23.035 1.00 0.00 57 VAL B N 9
ATOM 25959 C CA . VAL B 1 57 ? 3.462 4.804 22.453 1.00 0.00 57 VAL B CA 9
ATOM 25960 C C . VAL B 1 57 ? 4.490 3.860 23.070 1.00 0.00 57 VAL B C 9
ATOM 25961 O O . VAL B 1 57 ? 5.674 4.188 23.170 1.00 0.00 57 VAL B O 9
ATOM 25974 N N . SER B 1 58 ? 4.034 2.679 23.467 1.00 0.00 58 SER B N 9
ATOM 25975 C CA . SER B 1 58 ? 4.921 1.689 24.065 1.00 0.00 58 SER B CA 9
ATOM 25976 C C . SER B 1 58 ? 5.666 0.931 22.984 1.00 0.00 58 SER B C 9
ATOM 25977 O O . SER B 1 58 ? 5.097 0.608 21.948 1.00 0.00 58 SER B O 9
ATOM 25985 N N . LEU B 1 59 ? 6.934 0.630 23.236 1.00 0.00 59 LEU B N 9
ATOM 25986 C CA . LEU B 1 59 ? 7.745 -0.111 22.273 1.00 0.00 59 LEU B CA 9
ATOM 25987 C C . LEU B 1 59 ? 7.064 -1.411 21.863 1.00 0.00 59 LEU B C 9
ATOM 25988 O O . LEU B 1 59 ? 7.588 -2.163 21.044 1.00 0.00 59 LEU B O 9
ATOM 26004 N N . ASP B 1 60 ? 5.900 -1.668 22.439 1.00 0.00 60 ASP B N 9
ATOM 26005 C CA . ASP B 1 60 ? 5.154 -2.874 22.128 1.00 0.00 60 ASP B CA 9
ATOM 26006 C C . ASP B 1 60 ? 4.235 -2.639 20.934 1.00 0.00 60 ASP B C 9
ATOM 26007 O O . ASP B 1 60 ? 3.811 -3.592 20.285 1.00 0.00 60 ASP B O 9
ATOM 26016 N N . ASN B 1 61 ? 3.924 -1.372 20.652 1.00 0.00 61 ASN B N 9
ATOM 26017 C CA . ASN B 1 61 ? 3.047 -1.031 19.535 1.00 0.00 61 ASN B CA 9
ATOM 26018 C C . ASN B 1 61 ? 3.858 -0.549 18.345 1.00 0.00 61 ASN B C 9
ATOM 26019 O O . ASN B 1 61 ? 3.310 0.011 17.400 1.00 0.00 61 ASN B O 9
ATOM 26030 N N . ILE B 1 62 ? 5.167 -0.767 18.396 1.00 0.00 62 ILE B N 9
ATOM 26031 C CA . ILE B 1 62 ? 6.039 -0.342 17.302 1.00 0.00 62 ILE B CA 9
ATOM 26032 C C . ILE B 1 62 ? 6.224 -1.470 16.290 1.00 0.00 62 ILE B C 9
ATOM 26033 O O . ILE B 1 62 ? 6.882 -2.470 16.571 1.00 0.00 62 ILE B O 9
ATOM 26049 N N . ARG B 1 63 ? 5.646 -1.292 15.110 1.00 0.00 63 ARG B N 9
ATOM 26050 C CA . ARG B 1 63 ? 5.767 -2.290 14.050 1.00 0.00 63 ARG B CA 9
ATOM 26051 C C . ARG B 1 63 ? 6.907 -1.914 13.115 1.00 0.00 63 ARG B C 9
ATOM 26052 O O . ARG B 1 63 ? 6.929 -0.816 12.562 1.00 0.00 63 ARG B O 9
ATOM 26073 N N . ILE B 1 64 ? 7.861 -2.828 12.952 1.00 0.00 64 ILE B N 9
ATOM 26074 C CA . ILE B 1 64 ? 9.019 -2.589 12.087 1.00 0.00 64 ILE B CA 9
ATOM 26075 C C . ILE B 1 64 ? 9.127 -3.669 11.020 1.00 0.00 64 ILE B C 9
ATOM 26076 O O . ILE B 1 64 ? 8.924 -4.852 11.295 1.00 0.00 64 ILE B O 9
ATOM 26092 N N . SER B 1 65 ? 9.459 -3.254 9.800 1.00 0.00 65 SER B N 9
ATOM 26093 C CA . SER B 1 65 ? 9.609 -4.198 8.697 1.00 0.00 65 SER B CA 9
ATOM 26094 C C . SER B 1 65 ? 10.582 -3.646 7.662 1.00 0.00 65 SER B C 9
ATOM 26095 O O . SER B 1 65 ? 10.204 -2.847 6.805 1.00 0.00 65 SER B O 9
ATOM 26103 N N . GLN B 1 66 ? 11.842 -4.064 7.758 1.00 0.00 66 GLN B N 9
ATOM 26104 C CA . GLN B 1 66 ? 12.869 -3.593 6.833 1.00 0.00 66 GLN B CA 9
ATOM 26105 C C . GLN B 1 66 ? 12.911 -4.459 5.586 1.00 0.00 66 GLN B C 9
ATOM 26106 O O . GLN B 1 66 ? 12.558 -5.636 5.621 1.00 0.00 66 GLN B O 9
ATOM 26120 N N . GLU B 1 67 ? 13.349 -3.867 4.477 1.00 0.00 67 GLU B N 9
ATOM 26121 C CA . GLU B 1 67 ? 13.440 -4.592 3.212 1.00 0.00 67 GLU B CA 9
ATOM 26122 C C . GLU B 1 67 ? 14.604 -4.074 2.383 1.00 0.00 67 GLU B C 9
ATOM 26123 O O . GLU B 1 67 ? 14.938 -2.891 2.436 1.00 0.00 67 GLU B O 9
ATOM 26135 N N . LYS B 1 68 ? 15.225 -4.967 1.616 1.00 0.00 68 LYS B N 9
ATOM 26136 C CA . LYS B 1 68 ? 16.359 -4.591 0.774 1.00 0.00 68 LYS B CA 9
ATOM 26137 C C . LYS B 1 68 ? 16.276 -5.282 -0.581 1.00 0.00 68 LYS B C 9
ATOM 26138 O O . LYS B 1 68 ? 15.948 -6.466 -0.667 1.00 0.00 68 LYS B O 9
ATOM 26157 N N . GLN B 1 69 ? 16.572 -4.532 -1.641 1.00 0.00 69 GLN B N 9
ATOM 26158 C CA . GLN B 1 69 ? 16.530 -5.084 -2.988 1.00 0.00 69 GLN B CA 9
ATOM 26159 C C . GLN B 1 69 ? 16.930 -4.030 -4.014 1.00 0.00 69 GLN B C 9
ATOM 26160 O O . GLN B 1 69 ? 16.374 -2.942 -4.038 1.00 0.00 69 GLN B O 9
ATOM 26174 N N . ASP B 1 70 ? 17.876 -4.374 -4.875 1.00 0.00 70 ASP B N 9
ATOM 26175 C CA . ASP B 1 70 ? 18.319 -3.450 -5.910 1.00 0.00 70 ASP B CA 9
ATOM 26176 C C . ASP B 1 70 ? 18.756 -2.124 -5.301 1.00 0.00 70 ASP B C 9
ATOM 26177 O O . ASP B 1 70 ? 18.252 -1.064 -5.670 1.00 0.00 70 ASP B O 9
ATOM 26186 N N . GLY B 1 71 ? 19.697 -2.191 -4.366 1.00 0.00 71 GLY B N 9
ATOM 26187 C CA . GLY B 1 71 ? 20.199 -0.988 -3.714 1.00 0.00 71 GLY B CA 9
ATOM 26188 C C . GLY B 1 71 ? 19.060 -0.090 -3.260 1.00 0.00 71 GLY B C 9
ATOM 26189 O O . GLY B 1 71 ? 19.274 1.081 -2.925 1.00 0.00 71 GLY B O 9
ATOM 26193 N N . MET B 1 72 ? 17.845 -0.645 -3.242 1.00 0.00 72 MET B N 9
ATOM 26194 C CA . MET B 1 72 ? 16.668 0.110 -2.815 1.00 0.00 72 MET B CA 9
ATOM 26195 C C . MET B 1 72 ? 16.124 -0.464 -1.514 1.00 0.00 72 MET B C 9
ATOM 26196 O O . MET B 1 72 ? 15.385 -1.447 -1.520 1.00 0.00 72 MET B O 9
ATOM 26210 N N . ASP B 1 73 ? 16.472 0.174 -0.403 1.00 0.00 73 ASP B N 9
ATOM 26211 C CA . ASP B 1 73 ? 15.992 -0.266 0.906 1.00 0.00 73 ASP B CA 9
ATOM 26212 C C . ASP B 1 73 ? 14.677 0.423 1.246 1.00 0.00 73 ASP B C 9
ATOM 26213 O O . ASP B 1 73 ? 14.498 1.608 0.972 1.00 0.00 73 ASP B O 9
ATOM 26222 N N . VAL B 1 74 ? 13.760 -0.326 1.857 1.00 0.00 74 VAL B N 9
ATOM 26223 C CA . VAL B 1 74 ? 12.463 0.226 2.242 1.00 0.00 74 VAL B CA 9
ATOM 26224 C C . VAL B 1 74 ? 12.119 -0.168 3.670 1.00 0.00 74 VAL B C 9
ATOM 26225 O O . VAL B 1 74 ? 11.994 -1.351 3.985 1.00 0.00 74 VAL B O 9
ATOM 26238 N N . LEU B 1 75 ? 11.967 0.833 4.535 1.00 0.00 75 LEU B N 9
ATOM 26239 C CA . LEU B 1 75 ? 11.631 0.581 5.934 1.00 0.00 75 LEU B CA 9
ATOM 26240 C C . LEU B 1 75 ? 10.179 0.947 6.210 1.00 0.00 75 LEU B C 9
ATOM 26241 O O . LEU B 1 75 ? 9.833 2.123 6.313 1.00 0.00 75 LEU B O 9
ATOM 26257 N N . GLU B 1 76 ? 9.332 -0.074 6.337 1.00 0.00 76 GLU B N 9
ATOM 26258 C CA . GLU B 1 76 ? 7.917 0.147 6.611 1.00 0.00 76 GLU B CA 9
ATOM 26259 C C . GLU B 1 76 ? 7.680 0.194 8.112 1.00 0.00 76 GLU B C 9
ATOM 26260 O O . GLU B 1 76 ? 7.953 -0.777 8.824 1.00 0.00 76 GLU B O 9
ATOM 26272 N N . LEU B 1 77 ? 7.187 1.335 8.592 1.00 0.00 77 LEU B N 9
ATOM 26273 C CA . LEU B 1 77 ? 6.924 1.512 10.015 1.00 0.00 77 LEU B CA 9
ATOM 26274 C C . LEU B 1 77 ? 5.480 1.922 10.249 1.00 0.00 77 LEU B C 9
ATOM 26275 O O . LEU B 1 77 ? 4.982 2.863 9.633 1.00 0.00 77 LEU B O 9
ATOM 26291 N N . ASN B 1 78 ? 4.812 1.222 11.164 1.00 0.00 78 ASN B N 9
ATOM 26292 C CA . ASN B 1 78 ? 3.419 1.530 11.496 1.00 0.00 78 ASN B CA 9
ATOM 26293 C C . ASN B 1 78 ? 3.241 1.588 13.007 1.00 0.00 78 ASN B C 9
ATOM 26294 O O . ASN B 1 78 ? 3.560 0.631 13.708 1.00 0.00 78 ASN B O 9
ATOM 26305 N N . ILE B 1 79 ? 2.750 2.721 13.508 1.00 0.00 79 ILE B N 9
ATOM 26306 C CA . ILE B 1 79 ? 2.550 2.902 14.946 1.00 0.00 79 ILE B CA 9
ATOM 26307 C C . ILE B 1 79 ? 1.103 3.254 15.240 1.00 0.00 79 ILE B C 9
ATOM 26308 O O . ILE B 1 79 ? 0.421 3.857 14.413 1.00 0.00 79 ILE B O 9
ATOM 26324 N N . THR B 1 80 ? 0.643 2.887 16.431 1.00 0.00 80 THR B N 9
ATOM 26325 C CA . THR B 1 80 ? -0.732 3.183 16.841 1.00 0.00 80 THR B CA 9
ATOM 26326 C C . THR B 1 80 ? -0.720 4.164 18.001 1.00 0.00 80 THR B C 9
ATOM 26327 O O . THR B 1 80 ? -0.220 3.847 19.080 1.00 0.00 80 THR B O 9
ATOM 26338 N N . LEU B 1 81 ? -1.265 5.359 17.768 1.00 0.00 81 LEU B N 9
ATOM 26339 C CA . LEU B 1 81 ? -1.304 6.384 18.793 1.00 0.00 81 LEU B CA 9
ATOM 26340 C C . LEU B 1 81 ? -2.546 6.213 19.683 1.00 0.00 81 LEU B C 9
ATOM 26341 O O . LEU B 1 81 ? -3.687 6.339 19.201 1.00 0.00 81 LEU B O 9
ATOM 26357 N N . PRO B 1 82 ? -2.345 5.965 20.961 1.00 0.00 82 PRO B N 9
ATOM 26358 C CA . PRO B 1 82 ? -3.459 5.800 21.928 1.00 0.00 82 PRO B CA 9
ATOM 26359 C C . PRO B 1 82 ? -4.403 7.007 21.925 1.00 0.00 82 PRO B C 9
ATOM 26360 O O . PRO B 1 82 ? -3.971 8.147 21.771 1.00 0.00 82 PRO B O 9
ATOM 26371 N N . GLU B 1 83 ? -5.693 6.739 22.105 1.00 0.00 83 GLU B N 9
ATOM 26372 C CA . GLU B 1 83 ? -6.687 7.805 22.133 1.00 0.00 83 GLU B CA 9
ATOM 26373 C C . GLU B 1 83 ? -6.659 8.530 23.473 1.00 0.00 83 GLU B C 9
ATOM 26374 O O . GLU B 1 83 ? -6.775 9.755 23.528 1.00 0.00 83 GLU B O 9
ATOM 26386 N N . GLN B 1 84 ? -6.510 7.767 24.553 1.00 0.00 84 GLN B N 9
ATOM 26387 C CA . GLN B 1 84 ? -6.476 8.349 25.891 1.00 0.00 84 GLN B CA 9
ATOM 26388 C C . GLN B 1 84 ? -5.068 8.823 26.226 1.00 0.00 84 GLN B C 9
ATOM 26389 O O . GLN B 1 84 ? -4.114 8.047 26.188 1.00 0.00 84 GLN B O 9
ATOM 26403 N N . LYS B 1 85 ? -4.945 10.101 26.560 1.00 0.00 85 LYS B N 9
ATOM 26404 C CA . LYS B 1 85 ? -3.647 10.671 26.907 1.00 0.00 85 LYS B CA 9
ATOM 26405 C C . LYS B 1 85 ? -3.826 11.941 27.725 1.00 0.00 85 LYS B C 9
ATOM 26406 O O . LYS B 1 85 ? -4.810 12.658 27.557 1.00 0.00 85 LYS B O 9
ATOM 26425 N N . LYS B 1 86 ? -2.865 12.221 28.602 1.00 0.00 86 LYS B N 9
ATOM 26426 C CA . LYS B 1 86 ? -2.924 13.421 29.440 1.00 0.00 86 LYS B CA 9
ATOM 26427 C C . LYS B 1 86 ? -1.794 14.375 29.076 1.00 0.00 86 LYS B C 9
ATOM 26428 O O . LYS B 1 86 ? -0.633 13.977 28.996 1.00 0.00 86 LYS B O 9
ATOM 26447 N N . VAL B 1 87 ? -2.142 15.638 28.852 1.00 0.00 87 VAL B N 9
ATOM 26448 C CA . VAL B 1 87 ? -1.149 16.650 28.496 1.00 0.00 87 VAL B CA 9
ATOM 26449 C C . VAL B 1 87 ? -1.454 17.963 29.202 1.00 0.00 87 VAL B C 9
ATOM 26450 O O . VAL B 1 87 ? -2.608 18.380 29.283 1.00 0.00 87 VAL B O 9
ATOM 26463 N N . LEU B 1 88 ? -0.410 18.613 29.714 1.00 0.00 88 LEU B N 9
ATOM 26464 C CA . LEU B 1 88 ? -0.569 19.888 30.417 1.00 0.00 88 LEU B CA 9
ATOM 26465 C C . LEU B 1 88 ? 0.071 21.018 29.622 1.00 0.00 88 LEU B C 9
ATOM 26466 O O . LEU B 1 88 ? 1.211 20.908 29.175 1.00 0.00 88 LEU B O 9
ATOM 26482 N N . GLU B 1 89 ? -0.675 22.104 29.452 1.00 0.00 89 GLU B N 9
ATOM 26483 C CA . GLU B 1 89 ? -0.172 23.253 28.709 1.00 0.00 89 GLU B CA 9
ATOM 26484 C C . GLU B 1 89 ? 1.223 23.635 29.195 1.00 0.00 89 GLU B C 9
ATOM 26485 O O . GLU B 1 89 ? 2.008 24.088 28.378 1.00 0.00 89 GLU B O 9
ATOM 26497 N N . MET A 1 1 ? 4.163 -10.980 -2.356 1.00 0.00 1 MET A N 10
ATOM 26498 C CA . MET A 1 1 ? 3.916 -9.567 -2.758 1.00 0.00 1 MET A CA 10
ATOM 26499 C C . MET A 1 1 ? 4.837 -8.650 -1.964 1.00 0.00 1 MET A C 10
ATOM 26500 O O . MET A 1 1 ? 5.075 -8.868 -0.775 1.00 0.00 1 MET A O 10
ATOM 26514 N N . SER A 1 2 ? 5.359 -7.621 -2.628 1.00 0.00 2 SER A N 10
ATOM 26515 C CA . SER A 1 2 ? 6.255 -6.673 -1.971 1.00 0.00 2 SER A CA 10
ATOM 26516 C C . SER A 1 2 ? 6.008 -5.259 -2.485 1.00 0.00 2 SER A C 10
ATOM 26517 O O . SER A 1 2 ? 5.674 -5.062 -3.653 1.00 0.00 2 SER A O 10
ATOM 26525 N N . LEU A 1 3 ? 6.178 -4.279 -1.608 1.00 0.00 3 LEU A N 10
ATOM 26526 C CA . LEU A 1 3 ? 5.976 -2.885 -1.981 1.00 0.00 3 LEU A CA 10
ATOM 26527 C C . LEU A 1 3 ? 7.009 -2.452 -3.015 1.00 0.00 3 LEU A C 10
ATOM 26528 O O . LEU A 1 3 ? 6.728 -1.624 -3.880 1.00 0.00 3 LEU A O 10
ATOM 26544 N N . ILE A 1 4 ? 8.208 -3.009 -2.913 1.00 0.00 4 ILE A N 10
ATOM 26545 C CA . ILE A 1 4 ? 9.282 -2.666 -3.838 1.00 0.00 4 ILE A CA 10
ATOM 26546 C C . ILE A 1 4 ? 8.834 -2.865 -5.280 1.00 0.00 4 ILE A C 10
ATOM 26547 O O . ILE A 1 4 ? 9.285 -2.160 -6.182 1.00 0.00 4 ILE A O 10
ATOM 26563 N N . GLU A 1 5 ? 7.936 -3.823 -5.489 1.00 0.00 5 GLU A N 10
ATOM 26564 C CA . GLU A 1 5 ? 7.431 -4.100 -6.829 1.00 0.00 5 GLU A CA 10
ATOM 26565 C C . GLU A 1 5 ? 6.527 -2.974 -7.310 1.00 0.00 5 GLU A C 10
ATOM 26566 O O . GLU A 1 5 ? 6.670 -2.495 -8.415 1.00 0.00 5 GLU A O 10
ATOM 26578 N N . LEU A 1 6 ? 5.594 -2.569 -6.471 1.00 0.00 6 LEU A N 10
ATOM 26579 C CA . LEU A 1 6 ? 4.672 -1.502 -6.825 1.00 0.00 6 LEU A CA 10
ATOM 26580 C C . LEU A 1 6 ? 5.401 -0.176 -6.957 1.00 0.00 6 LEU A C 10
ATOM 26581 O O . LEU A 1 6 ? 5.103 0.625 -7.842 1.00 0.00 6 LEU A O 10
ATOM 26597 N N . LEU A 1 7 ? 6.333 0.065 -6.048 1.00 0.00 7 LEU A N 10
ATOM 26598 C CA . LEU A 1 7 ? 7.071 1.316 -6.053 1.00 0.00 7 LEU A CA 10
ATOM 26599 C C . LEU A 1 7 ? 7.879 1.478 -7.326 1.00 0.00 7 LEU A C 10
ATOM 26600 O O . LEU A 1 7 ? 7.899 2.554 -7.925 1.00 0.00 7 LEU A O 10
ATOM 26616 N N . PHE A 1 8 ? 8.551 0.404 -7.733 1.00 0.00 8 PHE A N 10
ATOM 26617 C CA . PHE A 1 8 ? 9.385 0.439 -8.930 1.00 0.00 8 PHE A CA 10
ATOM 26618 C C . PHE A 1 8 ? 8.897 -0.546 -9.979 1.00 0.00 8 PHE A C 10
ATOM 26619 O O . PHE A 1 8 ? 9.652 -0.942 -10.866 1.00 0.00 8 PHE A O 10
ATOM 26636 N N . GLY A 1 9 ? 7.644 -0.946 -9.864 1.00 0.00 9 GLY A N 10
ATOM 26637 C CA . GLY A 1 9 ? 7.064 -1.892 -10.812 1.00 0.00 9 GLY A CA 10
ATOM 26638 C C . GLY A 1 9 ? 7.325 -1.451 -12.242 1.00 0.00 9 GLY A C 10
ATOM 26639 O O . GLY A 1 9 ? 7.401 -2.275 -13.151 1.00 0.00 9 GLY A O 10
ATOM 26643 N N . ARG A 1 10 ? 7.463 -0.143 -12.436 1.00 0.00 10 ARG A N 10
ATOM 26644 C CA . ARG A 1 10 ? 7.716 0.399 -13.766 1.00 0.00 10 ARG A CA 10
ATOM 26645 C C . ARG A 1 10 ? 9.119 0.024 -14.237 1.00 0.00 10 ARG A C 10
ATOM 26646 O O . ARG A 1 10 ? 9.580 -1.096 -14.017 1.00 0.00 10 ARG A O 10
ATOM 26667 N N . LYS A 1 11 ? 9.792 0.967 -14.889 1.00 0.00 11 LYS A N 10
ATOM 26668 C CA . LYS A 1 11 ? 11.137 0.722 -15.389 1.00 0.00 11 LYS A CA 10
ATOM 26669 C C . LYS A 1 11 ? 12.147 0.732 -14.252 1.00 0.00 11 LYS A C 10
ATOM 26670 O O . LYS A 1 11 ? 11.896 1.305 -13.193 1.00 0.00 11 LYS A O 10
ATOM 26689 N N . GLN A 1 12 ? 13.289 0.089 -14.476 1.00 0.00 12 GLN A N 10
ATOM 26690 C CA . GLN A 1 12 ? 14.329 0.023 -13.456 1.00 0.00 12 GLN A CA 10
ATOM 26691 C C . GLN A 1 12 ? 15.006 1.378 -13.291 1.00 0.00 12 GLN A C 10
ATOM 26692 O O . GLN A 1 12 ? 15.794 1.572 -12.369 1.00 0.00 12 GLN A O 10
ATOM 26706 N N . LYS A 1 13 ? 14.695 2.303 -14.192 1.00 0.00 13 LYS A N 10
ATOM 26707 C CA . LYS A 1 13 ? 15.278 3.639 -14.136 1.00 0.00 13 LYS A CA 10
ATOM 26708 C C . LYS A 1 13 ? 16.782 3.580 -14.375 1.00 0.00 13 LYS A C 10
ATOM 26709 O O . LYS A 1 13 ? 17.407 2.535 -14.197 1.00 0.00 13 LYS A O 10
ATOM 26728 N N . THR A 1 14 ? 17.357 4.708 -14.778 1.00 0.00 14 THR A N 10
ATOM 26729 C CA . THR A 1 14 ? 18.790 4.772 -15.041 1.00 0.00 14 THR A CA 10
ATOM 26730 C C . THR A 1 14 ? 19.575 4.172 -13.879 1.00 0.00 14 THR A C 10
ATOM 26731 O O . THR A 1 14 ? 20.779 3.939 -13.990 1.00 0.00 14 THR A O 10
ATOM 26742 N N . ALA A 1 15 ? 18.887 3.926 -12.770 1.00 0.00 15 ALA A N 10
ATOM 26743 C CA . ALA A 1 15 ? 19.531 3.351 -11.596 1.00 0.00 15 ALA A CA 10
ATOM 26744 C C . ALA A 1 15 ? 20.708 4.212 -11.150 1.00 0.00 15 ALA A C 10
ATOM 26745 O O . ALA A 1 15 ? 20.556 5.102 -10.313 1.00 0.00 15 ALA A O 10
ATOM 26752 N N . THR A 1 16 ? 21.880 3.938 -11.713 1.00 0.00 16 THR A N 10
ATOM 26753 C CA . THR A 1 16 ? 23.077 4.691 -11.361 1.00 0.00 16 THR A CA 10
ATOM 26754 C C . THR A 1 16 ? 22.913 6.160 -11.729 1.00 0.00 16 THR A C 10
ATOM 26755 O O . THR A 1 16 ? 23.286 6.584 -12.823 1.00 0.00 16 THR A O 10
ATOM 26766 N N . VAL A 1 17 ? 22.352 6.937 -10.806 1.00 0.00 17 VAL A N 10
ATOM 26767 C CA . VAL A 1 17 ? 22.142 8.361 -11.043 1.00 0.00 17 VAL A CA 10
ATOM 26768 C C . VAL A 1 17 ? 23.360 9.163 -10.600 1.00 0.00 17 VAL A C 10
ATOM 26769 O O . VAL A 1 17 ? 23.432 10.369 -10.823 1.00 0.00 17 VAL A O 10
ATOM 26782 N N . ALA A 1 18 ? 24.312 8.484 -9.969 1.00 0.00 18 ALA A N 10
ATOM 26783 C CA . ALA A 1 18 ? 25.522 9.145 -9.494 1.00 0.00 18 ALA A CA 10
ATOM 26784 C C . ALA A 1 18 ? 25.201 10.080 -8.331 1.00 0.00 18 ALA A C 10
ATOM 26785 O O . ALA A 1 18 ? 25.845 11.116 -8.160 1.00 0.00 18 ALA A O 10
ATOM 26792 N N . ARG A 1 19 ? 24.203 9.707 -7.537 1.00 0.00 19 ARG A N 10
ATOM 26793 C CA . ARG A 1 19 ? 23.814 10.516 -6.394 1.00 0.00 19 ARG A CA 10
ATOM 26794 C C . ARG A 1 19 ? 22.948 9.705 -5.435 1.00 0.00 19 ARG A C 10
ATOM 26795 O O . ARG A 1 19 ? 22.758 8.502 -5.617 1.00 0.00 19 ARG A O 10
ATOM 26816 N N . ASP A 1 20 ? 22.413 10.377 -4.413 1.00 0.00 20 ASP A N 10
ATOM 26817 C CA . ASP A 1 20 ? 21.555 9.713 -3.437 1.00 0.00 20 ASP A CA 10
ATOM 26818 C C . ASP A 1 20 ? 20.290 10.529 -3.203 1.00 0.00 20 ASP A C 10
ATOM 26819 O O . ASP A 1 20 ? 20.311 11.756 -3.244 1.00 0.00 20 ASP A O 10
ATOM 26828 N N . ARG A 1 21 ? 19.180 9.834 -2.959 1.00 0.00 21 ARG A N 10
ATOM 26829 C CA . ARG A 1 21 ? 17.903 10.501 -2.721 1.00 0.00 21 ARG A CA 10
ATOM 26830 C C . ARG A 1 21 ? 17.162 9.846 -1.572 1.00 0.00 21 ARG A C 10
ATOM 26831 O O . ARG A 1 21 ? 17.391 8.680 -1.255 1.00 0.00 21 ARG A O 10
ATOM 26852 N N . LEU A 1 22 ? 16.259 10.599 -0.947 1.00 0.00 22 LEU A N 10
ATOM 26853 C CA . LEU A 1 22 ? 15.476 10.079 0.167 1.00 0.00 22 LEU A CA 10
ATOM 26854 C C . LEU A 1 22 ? 14.012 10.476 0.033 1.00 0.00 22 LEU A C 10
ATOM 26855 O O . LEU A 1 22 ? 13.634 11.597 0.368 1.00 0.00 22 LEU A O 10
ATOM 26871 N N . GLN A 1 23 ? 13.191 9.547 -0.438 1.00 0.00 23 GLN A N 10
ATOM 26872 C CA . GLN A 1 23 ? 11.762 9.811 -0.596 1.00 0.00 23 GLN A CA 10
ATOM 26873 C C . GLN A 1 23 ? 10.998 9.334 0.629 1.00 0.00 23 GLN A C 10
ATOM 26874 O O . GLN A 1 23 ? 10.674 8.151 0.754 1.00 0.00 23 GLN A O 10
ATOM 26888 N N . ILE A 1 24 ? 10.717 10.258 1.544 1.00 0.00 24 ILE A N 10
ATOM 26889 C CA . ILE A 1 24 ? 10.003 9.912 2.766 1.00 0.00 24 ILE A CA 10
ATOM 26890 C C . ILE A 1 24 ? 8.524 10.244 2.654 1.00 0.00 24 ILE A C 10
ATOM 26891 O O . ILE A 1 24 ? 8.141 11.414 2.661 1.00 0.00 24 ILE A O 10
ATOM 26907 N N . ILE A 1 25 ? 7.694 9.207 2.553 1.00 0.00 25 ILE A N 10
ATOM 26908 C CA . ILE A 1 25 ? 6.248 9.398 2.450 1.00 0.00 25 ILE A CA 10
ATOM 26909 C C . ILE A 1 25 ? 5.577 8.898 3.721 1.00 0.00 25 ILE A C 10
ATOM 26910 O O . ILE A 1 25 ? 5.713 7.730 4.094 1.00 0.00 25 ILE A O 10
ATOM 26926 N N . ILE A 1 26 ? 4.856 9.790 4.398 1.00 0.00 26 ILE A N 10
ATOM 26927 C CA . ILE A 1 26 ? 4.178 9.428 5.640 1.00 0.00 26 ILE A CA 10
ATOM 26928 C C . ILE A 1 26 ? 2.668 9.491 5.478 1.00 0.00 26 ILE A C 10
ATOM 26929 O O . ILE A 1 26 ? 2.111 10.549 5.201 1.00 0.00 26 ILE A O 10
ATOM 26945 N N . ALA A 1 27 ? 2.009 8.349 5.661 1.00 0.00 27 ALA A N 10
ATOM 26946 C CA . ALA A 1 27 ? 0.549 8.284 5.548 1.00 0.00 27 ALA A CA 10
ATOM 26947 C C . ALA A 1 27 ? -0.063 8.103 6.929 1.00 0.00 27 ALA A C 10
ATOM 26948 O O . ALA A 1 27 ? -0.140 6.989 7.448 1.00 0.00 27 ALA A O 10
ATOM 26955 N N . GLN A 1 28 ? -0.499 9.209 7.531 1.00 0.00 28 GLN A N 10
ATOM 26956 C CA . GLN A 1 28 ? -1.098 9.161 8.863 1.00 0.00 28 GLN A CA 10
ATOM 26957 C C . GLN A 1 28 ? -2.613 9.239 8.778 1.00 0.00 28 GLN A C 10
ATOM 26958 O O . GLN A 1 28 ? -3.162 9.982 7.963 1.00 0.00 28 GLN A O 10
ATOM 26972 N N . GLU A 1 29 ? -3.291 8.474 9.632 1.00 0.00 29 GLU A N 10
ATOM 26973 C CA . GLU A 1 29 ? -4.754 8.474 9.653 1.00 0.00 29 GLU A CA 10
ATOM 26974 C C . GLU A 1 29 ? -5.260 8.547 11.084 1.00 0.00 29 GLU A C 10
ATOM 26975 O O . GLU A 1 29 ? -5.097 7.604 11.860 1.00 0.00 29 GLU A O 10
ATOM 26987 N N . ARG A 1 30 ? -5.877 9.675 11.433 1.00 0.00 30 ARG A N 10
ATOM 26988 C CA . ARG A 1 30 ? -6.397 9.863 12.782 1.00 0.00 30 ARG A CA 10
ATOM 26989 C C . ARG A 1 30 ? -7.909 10.039 12.765 1.00 0.00 30 ARG A C 10
ATOM 26990 O O . ARG A 1 30 ? -8.452 10.748 11.920 1.00 0.00 30 ARG A O 10
ATOM 27011 N N . ALA A 1 31 ? -8.584 9.391 13.708 1.00 0.00 31 ALA A N 10
ATOM 27012 C CA . ALA A 1 31 ? -10.034 9.497 13.801 1.00 0.00 31 ALA A CA 10
ATOM 27013 C C . ALA A 1 31 ? -10.419 10.776 14.536 1.00 0.00 31 ALA A C 10
ATOM 27014 O O . ALA A 1 31 ? -9.572 11.452 15.126 1.00 0.00 31 ALA A O 10
ATOM 27021 N N . GLN A 1 32 ? -11.703 11.105 14.509 1.00 0.00 32 GLN A N 10
ATOM 27022 C CA . GLN A 1 32 ? -12.192 12.308 15.180 1.00 0.00 32 GLN A CA 10
ATOM 27023 C C . GLN A 1 32 ? -11.788 12.310 16.650 1.00 0.00 32 GLN A C 10
ATOM 27024 O O . GLN A 1 32 ? -11.756 13.361 17.292 1.00 0.00 32 GLN A O 10
ATOM 27038 N N . GLU A 1 33 ? -11.480 11.132 17.174 1.00 0.00 33 GLU A N 10
ATOM 27039 C CA . GLU A 1 33 ? -11.073 11.009 18.569 1.00 0.00 33 GLU A CA 10
ATOM 27040 C C . GLU A 1 33 ? -9.828 11.844 18.839 1.00 0.00 33 GLU A C 10
ATOM 27041 O O . GLU A 1 33 ? -8.975 12.008 17.962 1.00 0.00 33 GLU A O 10
ATOM 27053 N N . GLY A 1 34 ? -9.723 12.368 20.055 1.00 0.00 34 GLY A N 10
ATOM 27054 C CA . GLY A 1 34 ? -8.572 13.185 20.430 1.00 0.00 34 GLY A CA 10
ATOM 27055 C C . GLY A 1 34 ? -8.836 14.656 20.145 1.00 0.00 34 GLY A C 10
ATOM 27056 O O . GLY A 1 34 ? -9.792 15.004 19.451 1.00 0.00 34 GLY A O 10
ATOM 27060 N N . GLN A 1 35 ? -7.983 15.521 20.688 1.00 0.00 35 GLN A N 10
ATOM 27061 C CA . GLN A 1 35 ? -8.136 16.960 20.483 1.00 0.00 35 GLN A CA 10
ATOM 27062 C C . GLN A 1 35 ? -6.769 17.631 20.383 1.00 0.00 35 GLN A C 10
ATOM 27063 O O . GLN A 1 35 ? -5.772 17.104 20.873 1.00 0.00 35 GLN A O 10
ATOM 27077 N N . THR A 1 36 ? -6.735 18.803 19.751 1.00 0.00 36 THR A N 10
ATOM 27078 C CA . THR A 1 36 ? -5.488 19.545 19.600 1.00 0.00 36 THR A CA 10
ATOM 27079 C C . THR A 1 36 ? -4.338 18.592 19.274 1.00 0.00 36 THR A C 10
ATOM 27080 O O . THR A 1 36 ? -3.620 18.146 20.172 1.00 0.00 36 THR A O 10
ATOM 27091 N N . PRO A 1 37 ? -4.168 18.265 18.022 1.00 0.00 37 PRO A N 10
ATOM 27092 C CA . PRO A 1 37 ? -3.107 17.323 17.570 1.00 0.00 37 PRO A CA 10
ATOM 27093 C C . PRO A 1 37 ? -1.723 17.959 17.611 1.00 0.00 37 PRO A C 10
ATOM 27094 O O . PRO A 1 37 ? -1.564 19.085 18.069 1.00 0.00 37 PRO A O 10
ATOM 27105 N N . ASP A 1 38 ? -0.727 17.223 17.118 1.00 0.00 38 ASP A N 10
ATOM 27106 C CA . ASP A 1 38 ? 0.644 17.723 17.097 1.00 0.00 38 ASP A CA 10
ATOM 27107 C C . ASP A 1 38 ? 1.621 16.585 16.820 1.00 0.00 38 ASP A C 10
ATOM 27108 O O . ASP A 1 38 ? 2.039 15.881 17.742 1.00 0.00 38 ASP A O 10
ATOM 27117 N N . TYR A 1 39 ? 1.985 16.420 15.560 1.00 0.00 39 TYR A N 10
ATOM 27118 C CA . TYR A 1 39 ? 2.918 15.368 15.177 1.00 0.00 39 TYR A CA 10
ATOM 27119 C C . TYR A 1 39 ? 3.545 15.668 13.819 1.00 0.00 39 TYR A C 10
ATOM 27120 O O . TYR A 1 39 ? 4.686 15.290 13.554 1.00 0.00 39 TYR A O 10
ATOM 27138 N N . LEU A 1 40 ? 2.791 16.346 12.961 1.00 0.00 40 LEU A N 10
ATOM 27139 C CA . LEU A 1 40 ? 3.285 16.685 11.632 1.00 0.00 40 LEU A CA 10
ATOM 27140 C C . LEU A 1 40 ? 4.588 17.474 11.724 1.00 0.00 40 LEU A C 10
ATOM 27141 O O . LEU A 1 40 ? 5.629 17.029 11.243 1.00 0.00 40 LEU A O 10
ATOM 27157 N N . PRO A 1 41 ? 4.540 18.627 12.331 1.00 0.00 41 PRO A N 10
ATOM 27158 C CA . PRO A 1 41 ? 5.740 19.488 12.520 1.00 0.00 41 PRO A CA 10
ATOM 27159 C C . PRO A 1 41 ? 6.748 18.865 13.483 1.00 0.00 41 PRO A C 10
ATOM 27160 O O . PRO A 1 41 ? 7.884 19.328 13.591 1.00 0.00 41 PRO A O 10
ATOM 27171 N N . THR A 1 42 ? 6.323 17.813 14.177 1.00 0.00 42 THR A N 10
ATOM 27172 C CA . THR A 1 42 ? 7.199 17.134 15.123 1.00 0.00 42 THR A CA 10
ATOM 27173 C C . THR A 1 42 ? 8.205 16.242 14.398 1.00 0.00 42 THR A C 10
ATOM 27174 O O . THR A 1 42 ? 9.412 16.340 14.622 1.00 0.00 42 THR A O 10
ATOM 27185 N N . LEU A 1 43 ? 7.697 15.368 13.536 1.00 0.00 43 LEU A N 10
ATOM 27186 C CA . LEU A 1 43 ? 8.559 14.459 12.792 1.00 0.00 43 LEU A CA 10
ATOM 27187 C C . LEU A 1 43 ? 9.427 15.230 11.807 1.00 0.00 43 LEU A C 10
ATOM 27188 O O . LEU A 1 43 ? 10.615 14.955 11.665 1.00 0.00 43 LEU A O 10
ATOM 27204 N N . ARG A 1 44 ? 8.821 16.197 11.123 1.00 0.00 44 ARG A N 10
ATOM 27205 C CA . ARG A 1 44 ? 9.553 16.989 10.144 1.00 0.00 44 ARG A CA 10
ATOM 27206 C C . ARG A 1 44 ? 10.731 17.700 10.791 1.00 0.00 44 ARG A C 10
ATOM 27207 O O . ARG A 1 44 ? 11.855 17.619 10.305 1.00 0.00 44 ARG A O 10
ATOM 27228 N N . LYS A 1 45 ? 10.464 18.399 11.887 1.00 0.00 45 LYS A N 10
ATOM 27229 C CA . LYS A 1 45 ? 11.513 19.137 12.573 1.00 0.00 45 LYS A CA 10
ATOM 27230 C C . LYS A 1 45 ? 12.665 18.210 12.940 1.00 0.00 45 LYS A C 10
ATOM 27231 O O . LYS A 1 45 ? 13.831 18.540 12.715 1.00 0.00 45 LYS A O 10
ATOM 27250 N N . ALA A 1 46 ? 12.339 17.058 13.507 1.00 0.00 46 ALA A N 10
ATOM 27251 C CA . ALA A 1 46 ? 13.359 16.101 13.908 1.00 0.00 46 ALA A CA 10
ATOM 27252 C C . ALA A 1 46 ? 14.169 15.634 12.707 1.00 0.00 46 ALA A C 10
ATOM 27253 O O . ALA A 1 46 ? 15.378 15.441 12.802 1.00 0.00 46 ALA A O 10
ATOM 27260 N N . LEU A 1 47 ? 13.493 15.459 11.582 1.00 0.00 47 LEU A N 10
ATOM 27261 C CA . LEU A 1 47 ? 14.160 15.018 10.359 1.00 0.00 47 LEU A CA 10
ATOM 27262 C C . LEU A 1 47 ? 15.065 16.112 9.801 1.00 0.00 47 LEU A C 10
ATOM 27263 O O . LEU A 1 47 ? 16.180 15.845 9.364 1.00 0.00 47 LEU A O 10
ATOM 27279 N N . MET A 1 48 ? 14.571 17.342 9.826 1.00 0.00 48 MET A N 10
ATOM 27280 C CA . MET A 1 48 ? 15.335 18.475 9.322 1.00 0.00 48 MET A CA 10
ATOM 27281 C C . MET A 1 48 ? 16.565 18.716 10.191 1.00 0.00 48 MET A C 10
ATOM 27282 O O . MET A 1 48 ? 17.601 19.182 9.710 1.00 0.00 48 MET A O 10
ATOM 27296 N N . GLU A 1 49 ? 16.452 18.381 11.473 1.00 0.00 49 GLU A N 10
ATOM 27297 C CA . GLU A 1 49 ? 17.567 18.552 12.399 1.00 0.00 49 GLU A CA 10
ATOM 27298 C C . GLU A 1 49 ? 18.519 17.359 12.343 1.00 0.00 49 GLU A C 10
ATOM 27299 O O . GLU A 1 49 ? 19.737 17.524 12.295 1.00 0.00 49 GLU A O 10
ATOM 27311 N N . VAL A 1 50 ? 17.954 16.156 12.317 1.00 0.00 50 VAL A N 10
ATOM 27312 C CA . VAL A 1 50 ? 18.765 14.947 12.246 1.00 0.00 50 VAL A CA 10
ATOM 27313 C C . VAL A 1 50 ? 19.531 14.886 10.927 1.00 0.00 50 VAL A C 10
ATOM 27314 O O . VAL A 1 50 ? 20.736 14.644 10.913 1.00 0.00 50 VAL A O 10
ATOM 27327 N N . LEU A 1 51 ? 18.816 15.085 9.826 1.00 0.00 51 LEU A N 10
ATOM 27328 C CA . LEU A 1 51 ? 19.440 15.036 8.510 1.00 0.00 51 LEU A CA 10
ATOM 27329 C C . LEU A 1 51 ? 20.527 16.097 8.406 1.00 0.00 51 LEU A C 10
ATOM 27330 O O . LEU A 1 51 ? 21.679 15.790 8.125 1.00 0.00 51 LEU A O 10
ATOM 27346 N N . SER A 1 52 ? 20.157 17.349 8.658 1.00 0.00 52 SER A N 10
ATOM 27347 C CA . SER A 1 52 ? 21.118 18.444 8.588 1.00 0.00 52 SER A CA 10
ATOM 27348 C C . SER A 1 52 ? 22.353 18.128 9.417 1.00 0.00 52 SER A C 10
ATOM 27349 O O . SER A 1 52 ? 23.442 18.643 9.154 1.00 0.00 52 SER A O 10
ATOM 27357 N N . LYS A 1 53 ? 22.182 17.279 10.424 1.00 0.00 53 LYS A N 10
ATOM 27358 C CA . LYS A 1 53 ? 23.293 16.898 11.283 1.00 0.00 53 LYS A CA 10
ATOM 27359 C C . LYS A 1 53 ? 23.930 15.592 10.821 1.00 0.00 53 LYS A C 10
ATOM 27360 O O . LYS A 1 53 ? 25.056 15.581 10.326 1.00 0.00 53 LYS A O 10
ATOM 27379 N N . TYR A 1 54 ? 23.209 14.495 11.002 1.00 0.00 54 TYR A N 10
ATOM 27380 C CA . TYR A 1 54 ? 23.721 13.185 10.624 1.00 0.00 54 TYR A CA 10
ATOM 27381 C C . TYR A 1 54 ? 23.981 13.108 9.133 1.00 0.00 54 TYR A C 10
ATOM 27382 O O . TYR A 1 54 ? 24.809 12.316 8.677 1.00 0.00 54 TYR A O 10
ATOM 27400 N N . VAL A 1 55 ? 23.268 13.928 8.370 1.00 0.00 55 VAL A N 10
ATOM 27401 C CA . VAL A 1 55 ? 23.419 13.939 6.916 1.00 0.00 55 VAL A CA 10
ATOM 27402 C C . VAL A 1 55 ? 23.859 15.309 6.429 1.00 0.00 55 VAL A C 10
ATOM 27403 O O . VAL A 1 55 ? 23.645 16.322 7.093 1.00 0.00 55 VAL A O 10
ATOM 27416 N N . ASN A 1 56 ? 24.493 15.339 5.260 1.00 0.00 56 ASN A N 10
ATOM 27417 C CA . ASN A 1 56 ? 24.970 16.596 4.695 1.00 0.00 56 ASN A CA 10
ATOM 27418 C C . ASN A 1 56 ? 24.034 17.087 3.602 1.00 0.00 56 ASN A C 10
ATOM 27419 O O . ASN A 1 56 ? 24.200 16.750 2.430 1.00 0.00 56 ASN A O 10
ATOM 27430 N N . VAL A 1 57 ? 23.047 17.888 3.988 1.00 0.00 57 VAL A N 10
ATOM 27431 C CA . VAL A 1 57 ? 22.091 18.432 3.025 1.00 0.00 57 VAL A CA 10
ATOM 27432 C C . VAL A 1 57 ? 21.692 19.851 3.419 1.00 0.00 57 VAL A C 10
ATOM 27433 O O . VAL A 1 57 ? 21.318 20.106 4.563 1.00 0.00 57 VAL A O 10
ATOM 27446 N N . SER A 1 58 ? 21.764 20.768 2.460 1.00 0.00 58 SER A N 10
ATOM 27447 C CA . SER A 1 58 ? 21.397 22.158 2.716 1.00 0.00 58 SER A CA 10
ATOM 27448 C C . SER A 1 58 ? 19.892 22.344 2.583 1.00 0.00 58 SER A C 10
ATOM 27449 O O . SER A 1 58 ? 19.262 21.740 1.721 1.00 0.00 58 SER A O 10
ATOM 27457 N N . LEU A 1 59 ? 19.327 23.197 3.428 1.00 0.00 59 LEU A N 10
ATOM 27458 C CA . LEU A 1 59 ? 17.892 23.461 3.389 1.00 0.00 59 LEU A CA 10
ATOM 27459 C C . LEU A 1 59 ? 17.443 23.820 1.980 1.00 0.00 59 LEU A C 10
ATOM 27460 O O . LEU A 1 59 ? 16.251 24.000 1.727 1.00 0.00 59 LEU A O 10
ATOM 27476 N N . ASP A 1 60 ? 18.400 23.931 1.068 1.00 0.00 60 ASP A N 10
ATOM 27477 C CA . ASP A 1 60 ? 18.092 24.277 -0.311 1.00 0.00 60 ASP A CA 10
ATOM 27478 C C . ASP A 1 60 ? 17.803 23.033 -1.123 1.00 0.00 60 ASP A C 10
ATOM 27479 O O . ASP A 1 60 ? 17.140 23.088 -2.162 1.00 0.00 60 ASP A O 10
ATOM 27488 N N . ASN A 1 61 ? 18.306 21.894 -0.662 1.00 0.00 61 ASN A N 10
ATOM 27489 C CA . ASN A 1 61 ? 18.101 20.629 -1.370 1.00 0.00 61 ASN A CA 10
ATOM 27490 C C . ASN A 1 61 ? 16.935 19.857 -0.771 1.00 0.00 61 ASN A C 10
ATOM 27491 O O . ASN A 1 61 ? 16.723 18.684 -1.086 1.00 0.00 61 ASN A O 10
ATOM 27502 N N . ILE A 1 62 ? 16.173 20.520 0.090 1.00 0.00 62 ILE A N 10
ATOM 27503 C CA . ILE A 1 62 ? 15.020 19.886 0.719 1.00 0.00 62 ILE A CA 10
ATOM 27504 C C . ILE A 1 62 ? 13.765 20.165 -0.100 1.00 0.00 62 ILE A C 10
ATOM 27505 O O . ILE A 1 62 ? 13.696 21.142 -0.843 1.00 0.00 62 ILE A O 10
ATOM 27521 N N . ARG A 1 63 ? 12.739 19.331 0.096 1.00 0.00 63 ARG A N 10
ATOM 27522 C CA . ARG A 1 63 ? 11.467 19.521 -0.594 1.00 0.00 63 ARG A CA 10
ATOM 27523 C C . ARG A 1 63 ? 10.303 19.418 0.386 1.00 0.00 63 ARG A C 10
ATOM 27524 O O . ARG A 1 63 ? 9.988 18.327 0.884 1.00 0.00 63 ARG A O 10
ATOM 27545 N N . ILE A 1 64 ? 9.661 20.556 0.655 1.00 0.00 64 ILE A N 10
ATOM 27546 C CA . ILE A 1 64 ? 8.535 20.588 1.577 1.00 0.00 64 ILE A CA 10
ATOM 27547 C C . ILE A 1 64 ? 7.214 20.472 0.835 1.00 0.00 64 ILE A C 10
ATOM 27548 O O . ILE A 1 64 ? 6.896 21.298 -0.020 1.00 0.00 64 ILE A O 10
ATOM 27564 N N . SER A 1 65 ? 6.441 19.440 1.167 1.00 0.00 65 SER A N 10
ATOM 27565 C CA . SER A 1 65 ? 5.143 19.233 0.533 1.00 0.00 65 SER A CA 10
ATOM 27566 C C . SER A 1 65 ? 4.177 18.581 1.515 1.00 0.00 65 SER A C 10
ATOM 27567 O O . SER A 1 65 ? 4.226 17.375 1.743 1.00 0.00 65 SER A O 10
ATOM 27575 N N . GLN A 1 66 ? 3.295 19.386 2.101 1.00 0.00 66 GLN A N 10
ATOM 27576 C CA . GLN A 1 66 ? 2.325 18.873 3.065 1.00 0.00 66 GLN A CA 10
ATOM 27577 C C . GLN A 1 66 ? 0.975 18.654 2.396 1.00 0.00 66 GLN A C 10
ATOM 27578 O O . GLN A 1 66 ? 0.621 19.352 1.445 1.00 0.00 66 GLN A O 10
ATOM 27592 N N . GLU A 1 67 ? 0.218 17.683 2.900 1.00 0.00 67 GLU A N 10
ATOM 27593 C CA . GLU A 1 67 ? -1.100 17.380 2.348 1.00 0.00 67 GLU A CA 10
ATOM 27594 C C . GLU A 1 67 ? -2.055 16.940 3.447 1.00 0.00 67 GLU A C 10
ATOM 27595 O O . GLU A 1 67 ? -1.670 16.228 4.374 1.00 0.00 67 GLU A O 10
ATOM 27607 N N . LYS A 1 68 ? -3.310 17.370 3.340 1.00 0.00 68 LYS A N 10
ATOM 27608 C CA . LYS A 1 68 ? -4.319 17.013 4.332 1.00 0.00 68 LYS A CA 10
ATOM 27609 C C . LYS A 1 68 ? -5.710 17.015 3.708 1.00 0.00 68 LYS A C 10
ATOM 27610 O O . LYS A 1 68 ? -6.076 17.947 2.991 1.00 0.00 68 LYS A O 10
ATOM 27629 N N . GLN A 1 69 ? -6.480 15.970 3.991 1.00 0.00 69 GLN A N 10
ATOM 27630 C CA . GLN A 1 69 ? -7.830 15.864 3.455 1.00 0.00 69 GLN A CA 10
ATOM 27631 C C . GLN A 1 69 ? -8.547 14.653 4.038 1.00 0.00 69 GLN A C 10
ATOM 27632 O O . GLN A 1 69 ? -8.130 13.517 3.824 1.00 0.00 69 GLN A O 10
ATOM 27646 N N . ASP A 1 70 ? -9.625 14.905 4.771 1.00 0.00 70 ASP A N 10
ATOM 27647 C CA . ASP A 1 70 ? -10.396 13.825 5.374 1.00 0.00 70 ASP A CA 10
ATOM 27648 C C . ASP A 1 70 ? -9.647 13.208 6.548 1.00 0.00 70 ASP A C 10
ATOM 27649 O O . ASP A 1 70 ? -9.294 12.027 6.518 1.00 0.00 70 ASP A O 10
ATOM 27658 N N . GLY A 1 71 ? -9.408 14.008 7.578 1.00 0.00 71 GLY A N 10
ATOM 27659 C CA . GLY A 1 71 ? -8.704 13.526 8.760 1.00 0.00 71 GLY A CA 10
ATOM 27660 C C . GLY A 1 71 ? -7.494 12.689 8.377 1.00 0.00 71 GLY A C 10
ATOM 27661 O O . GLY A 1 71 ? -6.942 11.952 9.206 1.00 0.00 71 GLY A O 10
ATOM 27665 N N . MET A 1 72 ? -7.078 12.799 7.116 1.00 0.00 72 MET A N 10
ATOM 27666 C CA . MET A 1 72 ? -5.924 12.046 6.631 1.00 0.00 72 MET A CA 10
ATOM 27667 C C . MET A 1 72 ? -4.747 12.981 6.390 1.00 0.00 72 MET A C 10
ATOM 27668 O O . MET A 1 72 ? -4.748 13.772 5.447 1.00 0.00 72 MET A O 10
ATOM 27682 N N . ASP A 1 73 ? -3.738 12.886 7.252 1.00 0.00 73 ASP A N 10
ATOM 27683 C CA . ASP A 1 73 ? -2.553 13.727 7.126 1.00 0.00 73 ASP A CA 10
ATOM 27684 C C . ASP A 1 73 ? -1.461 12.990 6.372 1.00 0.00 73 ASP A C 10
ATOM 27685 O O . ASP A 1 73 ? -0.993 11.935 6.803 1.00 0.00 73 ASP A O 10
ATOM 27694 N N . VAL A 1 74 ? -1.037 13.556 5.242 1.00 0.00 74 VAL A N 10
ATOM 27695 C CA . VAL A 1 74 ? 0.024 12.944 4.438 1.00 0.00 74 VAL A CA 10
ATOM 27696 C C . VAL A 1 74 ? 1.181 13.920 4.257 1.00 0.00 74 VAL A C 10
ATOM 27697 O O . VAL A 1 74 ? 1.070 14.911 3.529 1.00 0.00 74 VAL A O 10
ATOM 27710 N N . LEU A 1 75 ? 2.298 13.640 4.925 1.00 0.00 75 LEU A N 10
ATOM 27711 C CA . LEU A 1 75 ? 3.461 14.513 4.835 1.00 0.00 75 LEU A CA 10
ATOM 27712 C C . LEU A 1 75 ? 4.422 14.016 3.761 1.00 0.00 75 LEU A C 10
ATOM 27713 O O . LEU A 1 75 ? 5.072 12.982 3.926 1.00 0.00 75 LEU A O 10
ATOM 27729 N N . GLU A 1 76 ? 4.516 14.764 2.669 1.00 0.00 76 GLU A N 10
ATOM 27730 C CA . GLU A 1 76 ? 5.409 14.394 1.574 1.00 0.00 76 GLU A CA 10
ATOM 27731 C C . GLU A 1 76 ? 6.719 15.162 1.684 1.00 0.00 76 GLU A C 10
ATOM 27732 O O . GLU A 1 76 ? 6.741 16.397 1.631 1.00 0.00 76 GLU A O 10
ATOM 27744 N N . LEU A 1 77 ? 7.817 14.428 1.841 1.00 0.00 77 LEU A N 10
ATOM 27745 C CA . LEU A 1 77 ? 9.130 15.050 1.962 1.00 0.00 77 LEU A CA 10
ATOM 27746 C C . LEU A 1 77 ? 10.151 14.316 1.108 1.00 0.00 77 LEU A C 10
ATOM 27747 O O . LEU A 1 77 ? 10.267 13.092 1.171 1.00 0.00 77 LEU A O 10
ATOM 27763 N N . ASN A 1 78 ? 10.906 15.077 0.314 1.00 0.00 78 ASN A N 10
ATOM 27764 C CA . ASN A 1 78 ? 11.928 14.481 -0.548 1.00 0.00 78 ASN A CA 10
ATOM 27765 C C . ASN A 1 78 ? 13.238 15.232 -0.410 1.00 0.00 78 ASN A C 10
ATOM 27766 O O . ASN A 1 78 ? 13.279 16.470 -0.475 1.00 0.00 78 ASN A O 10
ATOM 27777 N N . ILE A 1 79 ? 14.322 14.494 -0.196 1.00 0.00 79 ILE A N 10
ATOM 27778 C CA . ILE A 1 79 ? 15.642 15.106 -0.030 1.00 0.00 79 ILE A CA 10
ATOM 27779 C C . ILE A 1 79 ? 16.656 14.460 -0.956 1.00 0.00 79 ILE A C 10
ATOM 27780 O O . ILE A 1 79 ? 16.542 13.282 -1.291 1.00 0.00 79 ILE A O 10
ATOM 27796 N N . THR A 1 80 ? 17.656 15.236 -1.368 1.00 0.00 80 THR A N 10
ATOM 27797 C CA . THR A 1 80 ? 18.702 14.721 -2.252 1.00 0.00 80 THR A CA 10
ATOM 27798 C C . THR A 1 80 ? 20.047 14.774 -1.539 1.00 0.00 80 THR A C 10
ATOM 27799 O O . THR A 1 80 ? 20.570 15.852 -1.246 1.00 0.00 80 THR A O 10
ATOM 27810 N N . LEU A 1 81 ? 20.615 13.602 -1.263 1.00 0.00 81 LEU A N 10
ATOM 27811 C CA . LEU A 1 81 ? 21.897 13.530 -0.579 1.00 0.00 81 LEU A CA 10
ATOM 27812 C C . LEU A 1 81 ? 23.053 13.689 -1.567 1.00 0.00 81 LEU A C 10
ATOM 27813 O O . LEU A 1 81 ? 23.007 13.152 -2.682 1.00 0.00 81 LEU A O 10
ATOM 27829 N N . PRO A 1 82 ? 24.083 14.397 -1.174 1.00 0.00 82 PRO A N 10
ATOM 27830 C CA . PRO A 1 82 ? 25.272 14.629 -2.031 1.00 0.00 82 PRO A CA 10
ATOM 27831 C C . PRO A 1 82 ? 26.137 13.381 -2.175 1.00 0.00 82 PRO A C 10
ATOM 27832 O O . PRO A 1 82 ? 26.072 12.472 -1.349 1.00 0.00 82 PRO A O 10
ATOM 27843 N N . GLU A 1 83 ? 26.955 13.350 -3.221 1.00 0.00 83 GLU A N 10
ATOM 27844 C CA . GLU A 1 83 ? 27.844 12.217 -3.454 1.00 0.00 83 GLU A CA 10
ATOM 27845 C C . GLU A 1 83 ? 29.197 12.453 -2.786 1.00 0.00 83 GLU A C 10
ATOM 27846 O O . GLU A 1 83 ? 29.970 11.517 -2.579 1.00 0.00 83 GLU A O 10
ATOM 27858 N N . GLN A 1 84 ? 29.478 13.710 -2.456 1.00 0.00 84 GLN A N 10
ATOM 27859 C CA . GLN A 1 84 ? 30.745 14.058 -1.818 1.00 0.00 84 GLN A CA 10
ATOM 27860 C C . GLN A 1 84 ? 30.748 13.604 -0.361 1.00 0.00 84 GLN A C 10
ATOM 27861 O O . GLN A 1 84 ? 29.782 13.821 0.370 1.00 0.00 84 GLN A O 10
ATOM 27875 N N . LYS A 1 85 ? 31.841 12.969 0.052 1.00 0.00 85 LYS A N 10
ATOM 27876 C CA . LYS A 1 85 ? 31.958 12.486 1.425 1.00 0.00 85 LYS A CA 10
ATOM 27877 C C . LYS A 1 85 ? 33.385 12.029 1.707 1.00 0.00 85 LYS A C 10
ATOM 27878 O O . LYS A 1 85 ? 34.285 12.848 1.886 1.00 0.00 85 LYS A O 10
ATOM 27897 N N . LYS A 1 86 ? 33.587 10.714 1.750 1.00 0.00 86 LYS A N 10
ATOM 27898 C CA . LYS A 1 86 ? 34.906 10.159 2.013 1.00 0.00 86 LYS A CA 10
ATOM 27899 C C . LYS A 1 86 ? 35.622 10.955 3.099 1.00 0.00 86 LYS A C 10
ATOM 27900 O O . LYS A 1 86 ? 36.598 11.653 2.829 1.00 0.00 86 LYS A O 10
ATOM 27919 N N . VAL A 1 87 ? 35.125 10.850 4.326 1.00 0.00 87 VAL A N 10
ATOM 27920 C CA . VAL A 1 87 ? 35.722 11.565 5.447 1.00 0.00 87 VAL A CA 10
ATOM 27921 C C . VAL A 1 87 ? 37.039 10.913 5.854 1.00 0.00 87 VAL A C 10
ATOM 27922 O O . VAL A 1 87 ? 37.137 9.690 5.942 1.00 0.00 87 VAL A O 10
ATOM 27935 N N . LEU A 1 88 ? 38.051 11.738 6.099 1.00 0.00 88 LEU A N 10
ATOM 27936 C CA . LEU A 1 88 ? 39.362 11.231 6.492 1.00 0.00 88 LEU A CA 10
ATOM 27937 C C . LEU A 1 88 ? 39.216 10.154 7.563 1.00 0.00 88 LEU A C 10
ATOM 27938 O O . LEU A 1 88 ? 38.375 10.258 8.454 1.00 0.00 88 LEU A O 10
ATOM 27954 N N . GLU A 1 89 ? 40.040 9.115 7.462 1.00 0.00 89 GLU A N 10
ATOM 27955 C CA . GLU A 1 89 ? 39.990 8.018 8.422 1.00 0.00 89 GLU A CA 10
ATOM 27956 C C . GLU A 1 89 ? 40.741 8.389 9.696 1.00 0.00 89 GLU A C 10
ATOM 27957 O O . GLU A 1 89 ? 40.767 7.571 10.603 1.00 0.00 89 GLU A O 10
ATOM 27969 N N . MET B 1 1 ? -3.582 14.943 -10.291 1.00 0.00 1 MET B N 10
ATOM 27970 C CA . MET B 1 1 ? -3.222 13.616 -9.715 1.00 0.00 1 MET B CA 10
ATOM 27971 C C . MET B 1 1 ? -2.693 13.807 -8.302 1.00 0.00 1 MET B C 10
ATOM 27972 O O . MET B 1 1 ? -1.953 14.753 -8.026 1.00 0.00 1 MET B O 10
ATOM 27986 N N . SER B 1 2 ? -3.076 12.906 -7.403 1.00 0.00 2 SER B N 10
ATOM 27987 C CA . SER B 1 2 ? -2.631 12.984 -6.013 1.00 0.00 2 SER B CA 10
ATOM 27988 C C . SER B 1 2 ? -2.354 11.590 -5.459 1.00 0.00 2 SER B C 10
ATOM 27989 O O . SER B 1 2 ? -3.025 10.623 -5.822 1.00 0.00 2 SER B O 10
ATOM 27997 N N . LEU B 1 3 ? -1.369 11.495 -4.576 1.00 0.00 3 LEU B N 10
ATOM 27998 C CA . LEU B 1 3 ? -1.013 10.217 -3.971 1.00 0.00 3 LEU B CA 10
ATOM 27999 C C . LEU B 1 3 ? -2.150 9.704 -3.096 1.00 0.00 3 LEU B C 10
ATOM 28000 O O . LEU B 1 3 ? -2.358 8.498 -2.973 1.00 0.00 3 LEU B O 10
ATOM 28016 N N . ILE B 1 4 ? -2.878 10.627 -2.481 1.00 0.00 4 ILE B N 10
ATOM 28017 C CA . ILE B 1 4 ? -3.985 10.258 -1.608 1.00 0.00 4 ILE B CA 10
ATOM 28018 C C . ILE B 1 4 ? -4.968 9.353 -2.340 1.00 0.00 4 ILE B C 10
ATOM 28019 O O . ILE B 1 4 ? -5.614 8.501 -1.730 1.00 0.00 4 ILE B O 10
ATOM 28035 N N . GLU B 1 5 ? -5.071 9.540 -3.652 1.00 0.00 5 GLU B N 10
ATOM 28036 C CA . GLU B 1 5 ? -5.980 8.733 -4.456 1.00 0.00 5 GLU B CA 10
ATOM 28037 C C . GLU B 1 5 ? -5.472 7.305 -4.575 1.00 0.00 5 GLU B C 10
ATOM 28038 O O . GLU B 1 5 ? -6.208 6.365 -4.362 1.00 0.00 5 GLU B O 10
ATOM 28050 N N . LEU B 1 6 ? -4.208 7.155 -4.929 1.00 0.00 6 LEU B N 10
ATOM 28051 C CA . LEU B 1 6 ? -3.616 5.835 -5.077 1.00 0.00 6 LEU B CA 10
ATOM 28052 C C . LEU B 1 6 ? -3.546 5.116 -3.745 1.00 0.00 6 LEU B C 10
ATOM 28053 O O . LEU B 1 6 ? -3.774 3.908 -3.665 1.00 0.00 6 LEU B O 10
ATOM 28069 N N . LEU B 1 7 ? -3.197 5.857 -2.707 1.00 0.00 7 LEU B N 10
ATOM 28070 C CA . LEU B 1 7 ? -3.065 5.269 -1.386 1.00 0.00 7 LEU B CA 10
ATOM 28071 C C . LEU B 1 7 ? -4.386 4.710 -0.894 1.00 0.00 7 LEU B C 10
ATOM 28072 O O . LEU B 1 7 ? -4.438 3.605 -0.351 1.00 0.00 7 LEU B O 10
ATOM 28088 N N . PHE B 1 8 ? -5.456 5.480 -1.085 1.00 0.00 8 PHE B N 10
ATOM 28089 C CA . PHE B 1 8 ? -6.782 5.063 -0.638 1.00 0.00 8 PHE B CA 10
ATOM 28090 C C . PHE B 1 8 ? -7.751 4.944 -1.799 1.00 0.00 8 PHE B C 10
ATOM 28091 O O . PHE B 1 8 ? -8.965 5.002 -1.613 1.00 0.00 8 PHE B O 10
ATOM 28108 N N . GLY B 1 9 ? -7.211 4.794 -2.996 1.00 0.00 9 GLY B N 10
ATOM 28109 C CA . GLY B 1 9 ? -8.042 4.673 -4.191 1.00 0.00 9 GLY B CA 10
ATOM 28110 C C . GLY B 1 9 ? -9.093 3.589 -4.007 1.00 0.00 9 GLY B C 10
ATOM 28111 O O . GLY B 1 9 ? -10.149 3.626 -4.635 1.00 0.00 9 GLY B O 10
ATOM 28115 N N . ARG B 1 10 ? -8.796 2.625 -3.141 1.00 0.00 10 ARG B N 10
ATOM 28116 C CA . ARG B 1 10 ? -9.725 1.533 -2.885 1.00 0.00 10 ARG B CA 10
ATOM 28117 C C . ARG B 1 10 ? -10.938 2.031 -2.103 1.00 0.00 10 ARG B C 10
ATOM 28118 O O . ARG B 1 10 ? -11.483 3.094 -2.396 1.00 0.00 10 ARG B O 10
ATOM 28139 N N . LYS B 1 11 ? -11.353 1.257 -1.107 1.00 0.00 11 LYS B N 10
ATOM 28140 C CA . LYS B 1 11 ? -12.502 1.629 -0.292 1.00 0.00 11 LYS B CA 10
ATOM 28141 C C . LYS B 1 11 ? -12.120 2.706 0.716 1.00 0.00 11 LYS B C 10
ATOM 28142 O O . LYS B 1 11 ? -10.959 2.824 1.103 1.00 0.00 11 LYS B O 10
ATOM 28161 N N . GLN B 1 12 ? -13.110 3.489 1.137 1.00 0.00 12 GLN B N 10
ATOM 28162 C CA . GLN B 1 12 ? -12.868 4.555 2.098 1.00 0.00 12 GLN B CA 10
ATOM 28163 C C . GLN B 1 12 ? -12.531 3.977 3.467 1.00 0.00 12 GLN B C 10
ATOM 28164 O O . GLN B 1 12 ? -12.090 4.702 4.356 1.00 0.00 12 GLN B O 10
ATOM 28178 N N . LYS B 1 13 ? -12.749 2.676 3.627 1.00 0.00 13 LYS B N 10
ATOM 28179 C CA . LYS B 1 13 ? -12.465 2.011 4.894 1.00 0.00 13 LYS B CA 10
ATOM 28180 C C . LYS B 1 13 ? -13.413 2.501 5.980 1.00 0.00 13 LYS B C 10
ATOM 28181 O O . LYS B 1 13 ? -13.989 3.585 5.875 1.00 0.00 13 LYS B O 10
ATOM 28200 N N . THR B 1 14 ? -13.572 1.697 7.028 1.00 0.00 14 THR B N 10
ATOM 28201 C CA . THR B 1 14 ? -14.454 2.059 8.129 1.00 0.00 14 THR B CA 10
ATOM 28202 C C . THR B 1 14 ? -14.169 3.481 8.602 1.00 0.00 14 THR B C 10
ATOM 28203 O O . THR B 1 14 ? -14.934 4.050 9.379 1.00 0.00 14 THR B O 10
ATOM 28214 N N . ALA B 1 15 ? -13.063 4.046 8.128 1.00 0.00 15 ALA B N 10
ATOM 28215 C CA . ALA B 1 15 ? -12.687 5.401 8.508 1.00 0.00 15 ALA B CA 10
ATOM 28216 C C . ALA B 1 15 ? -12.576 5.525 10.024 1.00 0.00 15 ALA B C 10
ATOM 28217 O O . ALA B 1 15 ? -11.503 5.329 10.594 1.00 0.00 15 ALA B O 10
ATOM 28224 N N . THR B 1 16 ? -13.691 5.852 10.669 1.00 0.00 16 THR B N 10
ATOM 28225 C CA . THR B 1 16 ? -13.704 6.004 12.119 1.00 0.00 16 THR B CA 10
ATOM 28226 C C . THR B 1 16 ? -13.333 4.693 12.797 1.00 0.00 16 THR B C 10
ATOM 28227 O O . THR B 1 16 ? -14.200 3.888 13.137 1.00 0.00 16 THR B O 10
ATOM 28238 N N . VAL B 1 17 ? -12.035 4.482 12.996 1.00 0.00 17 VAL B N 10
ATOM 28239 C CA . VAL B 1 17 ? -11.557 3.261 13.635 1.00 0.00 17 VAL B CA 10
ATOM 28240 C C . VAL B 1 17 ? -11.488 3.438 15.148 1.00 0.00 17 VAL B C 10
ATOM 28241 O O . VAL B 1 17 ? -11.220 2.487 15.881 1.00 0.00 17 VAL B O 10
ATOM 28254 N N . ALA B 1 18 ? -11.728 4.662 15.606 1.00 0.00 18 ALA B N 10
ATOM 28255 C CA . ALA B 1 18 ? -11.685 4.953 17.035 1.00 0.00 18 ALA B CA 10
ATOM 28256 C C . ALA B 1 18 ? -10.252 4.862 17.555 1.00 0.00 18 ALA B C 10
ATOM 28257 O O . ALA B 1 18 ? -10.022 4.455 18.693 1.00 0.00 18 ALA B O 10
ATOM 28264 N N . ARG B 1 19 ? -9.297 5.244 16.714 1.00 0.00 19 ARG B N 10
ATOM 28265 C CA . ARG B 1 19 ? -7.898 5.203 17.103 1.00 0.00 19 ARG B CA 10
ATOM 28266 C C . ARG B 1 19 ? -7.046 6.002 16.124 1.00 0.00 19 ARG B C 10
ATOM 28267 O O . ARG B 1 19 ? -7.568 6.661 15.224 1.00 0.00 19 ARG B O 10
ATOM 28288 N N . ASP B 1 20 ? -5.724 5.933 16.299 1.00 0.00 20 ASP B N 10
ATOM 28289 C CA . ASP B 1 20 ? -4.806 6.642 15.413 1.00 0.00 20 ASP B CA 10
ATOM 28290 C C . ASP B 1 20 ? -3.685 5.714 14.958 1.00 0.00 20 ASP B C 10
ATOM 28291 O O . ASP B 1 20 ? -3.242 4.845 15.705 1.00 0.00 20 ASP B O 10
ATOM 28300 N N . ARG B 1 21 ? -3.231 5.903 13.722 1.00 0.00 21 ARG B N 10
ATOM 28301 C CA . ARG B 1 21 ? -2.160 5.077 13.171 1.00 0.00 21 ARG B CA 10
ATOM 28302 C C . ARG B 1 21 ? -1.160 5.931 12.412 1.00 0.00 21 ARG B C 10
ATOM 28303 O O . ARG B 1 21 ? -1.486 7.021 11.946 1.00 0.00 21 ARG B O 10
ATOM 28324 N N . LEU B 1 22 ? 0.064 5.426 12.282 1.00 0.00 22 LEU B N 10
ATOM 28325 C CA . LEU B 1 22 ? 1.108 6.148 11.566 1.00 0.00 22 LEU B CA 10
ATOM 28326 C C . LEU B 1 22 ? 1.874 5.215 10.636 1.00 0.00 22 LEU B C 10
ATOM 28327 O O . LEU B 1 22 ? 2.760 4.483 11.074 1.00 0.00 22 LEU B O 10
ATOM 28343 N N . GLN B 1 23 ? 1.541 5.259 9.353 1.00 0.00 23 GLN B N 10
ATOM 28344 C CA . GLN B 1 23 ? 2.217 4.418 8.366 1.00 0.00 23 GLN B CA 10
ATOM 28345 C C . GLN B 1 23 ? 3.360 5.184 7.716 1.00 0.00 23 GLN B C 10
ATOM 28346 O O . GLN B 1 23 ? 3.154 5.960 6.780 1.00 0.00 23 GLN B O 10
ATOM 28360 N N . ILE B 1 24 ? 4.571 4.974 8.225 1.00 0.00 24 ILE B N 10
ATOM 28361 C CA . ILE B 1 24 ? 5.737 5.666 7.691 1.00 0.00 24 ILE B CA 10
ATOM 28362 C C . ILE B 1 24 ? 6.507 4.788 6.720 1.00 0.00 24 ILE B C 10
ATOM 28363 O O . ILE B 1 24 ? 7.160 3.826 7.123 1.00 0.00 24 ILE B O 10
ATOM 28379 N N . ILE B 1 25 ? 6.427 5.126 5.433 1.00 0.00 25 ILE B N 10
ATOM 28380 C CA . ILE B 1 25 ? 7.134 4.367 4.403 1.00 0.00 25 ILE B CA 10
ATOM 28381 C C . ILE B 1 25 ? 8.255 5.215 3.824 1.00 0.00 25 ILE B C 10
ATOM 28382 O O . ILE B 1 25 ? 8.023 6.316 3.320 1.00 0.00 25 ILE B O 10
ATOM 28398 N N . ILE B 1 26 ? 9.483 4.704 3.905 1.00 0.00 26 ILE B N 10
ATOM 28399 C CA . ILE B 1 26 ? 10.641 5.435 3.395 1.00 0.00 26 ILE B CA 10
ATOM 28400 C C . ILE B 1 26 ? 11.279 4.701 2.226 1.00 0.00 26 ILE B C 10
ATOM 28401 O O . ILE B 1 26 ? 11.757 3.582 2.375 1.00 0.00 26 ILE B O 10
ATOM 28417 N N . ALA B 1 27 ? 11.289 5.345 1.062 1.00 0.00 27 ALA B N 10
ATOM 28418 C CA . ALA B 1 27 ? 11.888 4.750 -0.136 1.00 0.00 27 ALA B CA 10
ATOM 28419 C C . ALA B 1 27 ? 13.193 5.464 -0.460 1.00 0.00 27 ALA B C 10
ATOM 28420 O O . ALA B 1 27 ? 13.198 6.517 -1.098 1.00 0.00 27 ALA B O 10
ATOM 28427 N N . GLN B 1 28 ? 14.307 4.887 -0.017 1.00 0.00 28 GLN B N 10
ATOM 28428 C CA . GLN B 1 28 ? 15.619 5.483 -0.262 1.00 0.00 28 GLN B CA 10
ATOM 28429 C C . GLN B 1 28 ? 16.324 4.788 -1.414 1.00 0.00 28 GLN B C 10
ATOM 28430 O O . GLN B 1 28 ? 16.253 3.567 -1.556 1.00 0.00 28 GLN B O 10
ATOM 28444 N N . GLU B 1 29 ? 17.015 5.573 -2.239 1.00 0.00 29 GLU B N 10
ATOM 28445 C CA . GLU B 1 29 ? 17.743 5.017 -3.381 1.00 0.00 29 GLU B CA 10
ATOM 28446 C C . GLU B 1 29 ? 19.139 5.617 -3.460 1.00 0.00 29 GLU B C 10
ATOM 28447 O O . GLU B 1 29 ? 19.297 6.808 -3.740 1.00 0.00 29 GLU B O 10
ATOM 28459 N N . ARG B 1 30 ? 20.151 4.790 -3.210 1.00 0.00 30 ARG B N 10
ATOM 28460 C CA . ARG B 1 30 ? 21.533 5.256 -3.248 1.00 0.00 30 ARG B CA 10
ATOM 28461 C C . ARG B 1 30 ? 22.324 4.530 -4.324 1.00 0.00 30 ARG B C 10
ATOM 28462 O O . ARG B 1 30 ? 22.196 3.319 -4.495 1.00 0.00 30 ARG B O 10
ATOM 28483 N N . ALA B 1 31 ? 23.148 5.281 -5.051 1.00 0.00 31 ALA B N 10
ATOM 28484 C CA . ALA B 1 31 ? 23.968 4.692 -6.102 1.00 0.00 31 ALA B CA 10
ATOM 28485 C C . ALA B 1 31 ? 25.235 4.090 -5.503 1.00 0.00 31 ALA B C 10
ATOM 28486 O O . ALA B 1 31 ? 25.557 4.315 -4.334 1.00 0.00 31 ALA B O 10
ATOM 28493 N N . GLN B 1 32 ? 25.960 3.328 -6.310 1.00 0.00 32 GLN B N 10
ATOM 28494 C CA . GLN B 1 32 ? 27.195 2.698 -5.849 1.00 0.00 32 GLN B CA 10
ATOM 28495 C C . GLN B 1 32 ? 28.145 3.735 -5.260 1.00 0.00 32 GLN B C 10
ATOM 28496 O O . GLN B 1 32 ? 29.044 3.398 -4.489 1.00 0.00 32 GLN B O 10
ATOM 28510 N N . GLU B 1 33 ? 27.939 4.993 -5.628 1.00 0.00 33 GLU B N 10
ATOM 28511 C CA . GLU B 1 33 ? 28.781 6.072 -5.127 1.00 0.00 33 GLU B CA 10
ATOM 28512 C C . GLU B 1 33 ? 28.715 6.137 -3.605 1.00 0.00 33 GLU B C 10
ATOM 28513 O O . GLU B 1 33 ? 27.683 5.832 -3.004 1.00 0.00 33 GLU B O 10
ATOM 28525 N N . GLY B 1 34 ? 29.818 6.541 -2.986 1.00 0.00 34 GLY B N 10
ATOM 28526 C CA . GLY B 1 34 ? 29.874 6.648 -1.531 1.00 0.00 34 GLY B CA 10
ATOM 28527 C C . GLY B 1 34 ? 30.355 5.343 -0.912 1.00 0.00 34 GLY B C 10
ATOM 28528 O O . GLY B 1 34 ? 30.410 4.309 -1.579 1.00 0.00 34 GLY B O 10
ATOM 28532 N N . GLN B 1 35 ? 30.706 5.395 0.370 1.00 0.00 35 GLN B N 10
ATOM 28533 C CA . GLN B 1 35 ? 31.182 4.205 1.073 1.00 0.00 35 GLN B CA 10
ATOM 28534 C C . GLN B 1 35 ? 30.696 4.210 2.519 1.00 0.00 35 GLN B C 10
ATOM 28535 O O . GLN B 1 35 ? 30.376 5.262 3.070 1.00 0.00 35 GLN B O 10
ATOM 28549 N N . THR B 1 36 ? 30.654 3.028 3.128 1.00 0.00 36 THR B N 10
ATOM 28550 C CA . THR B 1 36 ? 30.212 2.906 4.513 1.00 0.00 36 THR B CA 10
ATOM 28551 C C . THR B 1 36 ? 29.020 3.829 4.775 1.00 0.00 36 THR B C 10
ATOM 28552 O O . THR B 1 36 ? 29.192 4.967 5.215 1.00 0.00 36 THR B O 10
ATOM 28563 N N . PRO B 1 37 ? 27.830 3.366 4.495 1.00 0.00 37 PRO B N 10
ATOM 28564 C CA . PRO B 1 37 ? 26.590 4.168 4.673 1.00 0.00 37 PRO B CA 10
ATOM 28565 C C . PRO B 1 37 ? 26.195 4.292 6.141 1.00 0.00 37 PRO B C 10
ATOM 28566 O O . PRO B 1 37 ? 26.915 3.838 7.026 1.00 0.00 37 PRO B O 10
ATOM 28577 N N . ASP B 1 38 ? 25.038 4.907 6.385 1.00 0.00 38 ASP B N 10
ATOM 28578 C CA . ASP B 1 38 ? 24.549 5.084 7.748 1.00 0.00 38 ASP B CA 10
ATOM 28579 C C . ASP B 1 38 ? 23.408 6.097 7.777 1.00 0.00 38 ASP B C 10
ATOM 28580 O O . ASP B 1 38 ? 23.646 7.304 7.840 1.00 0.00 38 ASP B O 10
ATOM 28589 N N . TYR B 1 39 ? 22.183 5.600 7.742 1.00 0.00 39 TYR B N 10
ATOM 28590 C CA . TYR B 1 39 ? 21.015 6.473 7.770 1.00 0.00 39 TYR B CA 10
ATOM 28591 C C . TYR B 1 39 ? 19.770 5.697 8.187 1.00 0.00 39 TYR B C 10
ATOM 28592 O O . TYR B 1 39 ? 18.871 6.242 8.823 1.00 0.00 39 TYR B O 10
ATOM 28610 N N . LEU B 1 40 ? 19.724 4.422 7.819 1.00 0.00 40 LEU B N 10
ATOM 28611 C CA . LEU B 1 40 ? 18.582 3.581 8.160 1.00 0.00 40 LEU B CA 10
ATOM 28612 C C . LEU B 1 40 ? 18.337 3.590 9.667 1.00 0.00 40 LEU B C 10
ATOM 28613 O O . LEU B 1 40 ? 17.279 4.011 10.131 1.00 0.00 40 LEU B O 10
ATOM 28629 N N . PRO B 1 41 ? 19.294 3.135 10.426 1.00 0.00 41 PRO B N 10
ATOM 28630 C CA . PRO B 1 41 ? 19.202 3.112 11.912 1.00 0.00 41 PRO B CA 10
ATOM 28631 C C . PRO B 1 41 ? 19.208 4.519 12.509 1.00 0.00 41 PRO B C 10
ATOM 28632 O O . PRO B 1 41 ? 18.920 4.701 13.693 1.00 0.00 41 PRO B O 10
ATOM 28643 N N . THR B 1 42 ? 19.536 5.505 11.681 1.00 0.00 42 THR B N 10
ATOM 28644 C CA . THR B 1 42 ? 19.572 6.888 12.140 1.00 0.00 42 THR B CA 10
ATOM 28645 C C . THR B 1 42 ? 18.166 7.470 12.255 1.00 0.00 42 THR B C 10
ATOM 28646 O O . THR B 1 42 ? 17.789 8.009 13.296 1.00 0.00 42 THR B O 10
ATOM 28657 N N . LEU B 1 43 ? 17.399 7.366 11.176 1.00 0.00 43 LEU B N 10
ATOM 28658 C CA . LEU B 1 43 ? 16.042 7.894 11.162 1.00 0.00 43 LEU B CA 10
ATOM 28659 C C . LEU B 1 43 ? 15.151 7.107 12.112 1.00 0.00 43 LEU B C 10
ATOM 28660 O O . LEU B 1 43 ? 14.350 7.680 12.845 1.00 0.00 43 LEU B O 10
ATOM 28676 N N . ARG B 1 44 ? 15.295 5.786 12.092 1.00 0.00 44 ARG B N 10
ATOM 28677 C CA . ARG B 1 44 ? 14.483 4.933 12.950 1.00 0.00 44 ARG B CA 10
ATOM 28678 C C . ARG B 1 44 ? 14.694 5.285 14.417 1.00 0.00 44 ARG B C 10
ATOM 28679 O O . ARG B 1 44 ? 13.735 5.485 15.157 1.00 0.00 44 ARG B O 10
ATOM 28700 N N . LYS B 1 45 ? 15.952 5.352 14.829 1.00 0.00 45 LYS B N 10
ATOM 28701 C CA . LYS B 1 45 ? 16.266 5.654 16.216 1.00 0.00 45 LYS B CA 10
ATOM 28702 C C . LYS B 1 45 ? 15.628 6.974 16.634 1.00 0.00 45 LYS B C 10
ATOM 28703 O O . LYS B 1 45 ? 15.018 7.067 17.699 1.00 0.00 45 LYS B O 10
ATOM 28722 N N . ALA B 1 46 ? 15.777 7.990 15.794 1.00 0.00 46 ALA B N 10
ATOM 28723 C CA . ALA B 1 46 ? 15.218 9.301 16.095 1.00 0.00 46 ALA B CA 10
ATOM 28724 C C . ALA B 1 46 ? 13.703 9.227 16.225 1.00 0.00 46 ALA B C 10
ATOM 28725 O O . ALA B 1 46 ? 13.111 9.901 17.065 1.00 0.00 46 ALA B O 10
ATOM 28732 N N . LEU B 1 47 ? 13.086 8.409 15.387 1.00 0.00 47 LEU B N 10
ATOM 28733 C CA . LEU B 1 47 ? 11.635 8.249 15.416 1.00 0.00 47 LEU B CA 10
ATOM 28734 C C . LEU B 1 47 ? 11.189 7.505 16.669 1.00 0.00 47 LEU B C 10
ATOM 28735 O O . LEU B 1 47 ? 10.202 7.868 17.300 1.00 0.00 47 LEU B O 10
ATOM 28751 N N . MET B 1 48 ? 11.931 6.465 17.021 1.00 0.00 48 MET B N 10
ATOM 28752 C CA . MET B 1 48 ? 11.612 5.671 18.200 1.00 0.00 48 MET B CA 10
ATOM 28753 C C . MET B 1 48 ? 11.784 6.503 19.466 1.00 0.00 48 MET B C 10
ATOM 28754 O O . MET B 1 48 ? 11.082 6.298 20.461 1.00 0.00 48 MET B O 10
ATOM 28768 N N . GLU B 1 49 ? 12.709 7.458 19.421 1.00 0.00 49 GLU B N 10
ATOM 28769 C CA . GLU B 1 49 ? 12.954 8.327 20.567 1.00 0.00 49 GLU B CA 10
ATOM 28770 C C . GLU B 1 49 ? 11.978 9.503 20.587 1.00 0.00 49 GLU B C 10
ATOM 28771 O O . GLU B 1 49 ? 11.414 9.837 21.628 1.00 0.00 49 GLU B O 10
ATOM 28783 N N . VAL B 1 50 ? 11.761 10.106 19.424 1.00 0.00 50 VAL B N 10
ATOM 28784 C CA . VAL B 1 50 ? 10.835 11.228 19.321 1.00 0.00 50 VAL B CA 10
ATOM 28785 C C . VAL B 1 50 ? 9.407 10.781 19.630 1.00 0.00 50 VAL B C 10
ATOM 28786 O O . VAL B 1 50 ? 8.710 11.411 20.422 1.00 0.00 50 VAL B O 10
ATOM 28799 N N . LEU B 1 51 ? 8.979 9.702 18.985 1.00 0.00 51 LEU B N 10
ATOM 28800 C CA . LEU B 1 51 ? 7.631 9.191 19.195 1.00 0.00 51 LEU B CA 10
ATOM 28801 C C . LEU B 1 51 ? 7.435 8.813 20.656 1.00 0.00 51 LEU B C 10
ATOM 28802 O O . LEU B 1 51 ? 6.531 9.309 21.317 1.00 0.00 51 LEU B O 10
ATOM 28818 N N . SER B 1 52 ? 8.303 7.945 21.163 1.00 0.00 52 SER B N 10
ATOM 28819 C CA . SER B 1 52 ? 8.210 7.515 22.554 1.00 0.00 52 SER B CA 10
ATOM 28820 C C . SER B 1 52 ? 8.135 8.715 23.483 1.00 0.00 52 SER B C 10
ATOM 28821 O O . SER B 1 52 ? 7.608 8.625 24.594 1.00 0.00 52 SER B O 10
ATOM 28829 N N . LYS B 1 53 ? 8.669 9.842 23.028 1.00 0.00 53 LYS B N 10
ATOM 28830 C CA . LYS B 1 53 ? 8.655 11.058 23.827 1.00 0.00 53 LYS B CA 10
ATOM 28831 C C . LYS B 1 53 ? 7.472 11.947 23.461 1.00 0.00 53 LYS B C 10
ATOM 28832 O O . LYS B 1 53 ? 6.534 12.103 24.241 1.00 0.00 53 LYS B O 10
ATOM 28851 N N . TYR B 1 54 ? 7.533 12.540 22.277 1.00 0.00 54 TYR B N 10
ATOM 28852 C CA . TYR B 1 54 ? 6.475 13.435 21.824 1.00 0.00 54 TYR B CA 10
ATOM 28853 C C . TYR B 1 54 ? 5.155 12.703 21.703 1.00 0.00 54 TYR B C 10
ATOM 28854 O O . TYR B 1 54 ? 4.086 13.313 21.796 1.00 0.00 54 TYR B O 10
ATOM 28872 N N . VAL B 1 55 ? 5.226 11.394 21.493 1.00 0.00 55 VAL B N 10
ATOM 28873 C CA . VAL B 1 55 ? 4.019 10.581 21.347 1.00 0.00 55 VAL B CA 10
ATOM 28874 C C . VAL B 1 55 ? 3.962 9.504 22.418 1.00 0.00 55 VAL B C 10
ATOM 28875 O O . VAL B 1 55 ? 4.982 9.108 22.980 1.00 0.00 55 VAL B O 10
ATOM 28888 N N . ASN B 1 56 ? 2.753 9.033 22.709 1.00 0.00 56 ASN B N 10
ATOM 28889 C CA . ASN B 1 56 ? 2.572 8.000 23.724 1.00 0.00 56 ASN B CA 10
ATOM 28890 C C . ASN B 1 56 ? 2.368 6.640 23.075 1.00 0.00 56 ASN B C 10
ATOM 28891 O O . ASN B 1 56 ? 1.240 6.244 22.774 1.00 0.00 56 ASN B O 10
ATOM 28902 N N . VAL B 1 57 ? 3.463 5.917 22.863 1.00 0.00 57 VAL B N 10
ATOM 28903 C CA . VAL B 1 57 ? 3.391 4.588 22.258 1.00 0.00 57 VAL B CA 10
ATOM 28904 C C . VAL B 1 57 ? 4.447 3.671 22.868 1.00 0.00 57 VAL B C 10
ATOM 28905 O O . VAL B 1 57 ? 5.623 4.026 22.943 1.00 0.00 57 VAL B O 10
ATOM 28918 N N . SER B 1 58 ? 4.020 2.484 23.290 1.00 0.00 58 SER B N 10
ATOM 28919 C CA . SER B 1 58 ? 4.941 1.518 23.881 1.00 0.00 58 SER B CA 10
ATOM 28920 C C . SER B 1 58 ? 5.645 0.720 22.792 1.00 0.00 58 SER B C 10
ATOM 28921 O O . SER B 1 58 ? 5.042 0.377 21.780 1.00 0.00 58 SER B O 10
ATOM 28929 N N . LEU B 1 59 ? 6.915 0.408 23.017 1.00 0.00 59 LEU B N 10
ATOM 28930 C CA . LEU B 1 59 ? 7.687 -0.362 22.049 1.00 0.00 59 LEU B CA 10
ATOM 28931 C C . LEU B 1 59 ? 6.948 -1.630 21.649 1.00 0.00 59 LEU B C 10
ATOM 28932 O O . LEU B 1 59 ? 7.405 -2.378 20.783 1.00 0.00 59 LEU B O 10
ATOM 28948 N N . ASP B 1 60 ? 5.812 -1.875 22.288 1.00 0.00 60 ASP B N 10
ATOM 28949 C CA . ASP B 1 60 ? 5.023 -3.062 21.996 1.00 0.00 60 ASP B CA 10
ATOM 28950 C C . ASP B 1 60 ? 4.041 -2.790 20.876 1.00 0.00 60 ASP B C 10
ATOM 28951 O O . ASP B 1 60 ? 3.579 -3.709 20.195 1.00 0.00 60 ASP B O 10
ATOM 28960 N N . ASN B 1 61 ? 3.706 -1.521 20.678 1.00 0.00 61 ASN B N 10
ATOM 28961 C CA . ASN B 1 61 ? 2.755 -1.140 19.632 1.00 0.00 61 ASN B CA 10
ATOM 28962 C C . ASN B 1 61 ? 3.486 -0.699 18.372 1.00 0.00 61 ASN B C 10
ATOM 28963 O O . ASN B 1 61 ? 2.881 -0.151 17.448 1.00 0.00 61 ASN B O 10
ATOM 28974 N N . ILE B 1 62 ? 4.790 -0.945 18.334 1.00 0.00 62 ILE B N 10
ATOM 28975 C CA . ILE B 1 62 ? 5.592 -0.575 17.174 1.00 0.00 62 ILE B CA 10
ATOM 28976 C C . ILE B 1 62 ? 5.675 -1.751 16.207 1.00 0.00 62 ILE B C 10
ATOM 28977 O O . ILE B 1 62 ? 5.521 -2.906 16.597 1.00 0.00 62 ILE B O 10
ATOM 28993 N N . ARG B 1 63 ? 5.999 -1.450 14.945 1.00 0.00 63 ARG B N 10
ATOM 28994 C CA . ARG B 1 63 ? 6.160 -2.493 13.937 1.00 0.00 63 ARG B CA 10
ATOM 28995 C C . ARG B 1 63 ? 7.457 -2.294 13.159 1.00 0.00 63 ARG B C 10
ATOM 28996 O O . ARG B 1 63 ? 7.580 -1.353 12.362 1.00 0.00 63 ARG B O 10
ATOM 29017 N N . ILE B 1 64 ? 8.421 -3.187 13.390 1.00 0.00 64 ILE B N 10
ATOM 29018 C CA . ILE B 1 64 ? 9.709 -3.097 12.712 1.00 0.00 64 ILE B CA 10
ATOM 29019 C C . ILE B 1 64 ? 9.734 -3.976 11.471 1.00 0.00 64 ILE B C 10
ATOM 29020 O O . ILE B 1 64 ? 9.544 -5.189 11.551 1.00 0.00 64 ILE B O 10
ATOM 29036 N N . SER B 1 65 ? 9.972 -3.354 10.319 1.00 0.00 65 SER B N 10
ATOM 29037 C CA . SER B 1 65 ? 10.033 -4.095 9.061 1.00 0.00 65 SER B CA 10
ATOM 29038 C C . SER B 1 65 ? 11.012 -3.425 8.104 1.00 0.00 65 SER B C 10
ATOM 29039 O O . SER B 1 65 ? 10.696 -2.414 7.482 1.00 0.00 65 SER B O 10
ATOM 29047 N N . GLN B 1 66 ? 12.209 -3.995 7.989 1.00 0.00 66 GLN B N 10
ATOM 29048 C CA . GLN B 1 66 ? 13.230 -3.436 7.107 1.00 0.00 66 GLN B CA 10
ATOM 29049 C C . GLN B 1 66 ? 13.280 -4.210 5.798 1.00 0.00 66 GLN B C 10
ATOM 29050 O O . GLN B 1 66 ? 12.992 -5.406 5.758 1.00 0.00 66 GLN B O 10
ATOM 29064 N N . GLU B 1 67 ? 13.660 -3.524 4.723 1.00 0.00 67 GLU B N 10
ATOM 29065 C CA . GLU B 1 67 ? 13.756 -4.156 3.409 1.00 0.00 67 GLU B CA 10
ATOM 29066 C C . GLU B 1 67 ? 14.913 -3.569 2.614 1.00 0.00 67 GLU B C 10
ATOM 29067 O O . GLU B 1 67 ? 15.176 -2.370 2.672 1.00 0.00 67 GLU B O 10
ATOM 29079 N N . LYS B 1 68 ? 15.601 -4.425 1.863 1.00 0.00 68 LYS B N 10
ATOM 29080 C CA . LYS B 1 68 ? 16.730 -3.981 1.052 1.00 0.00 68 LYS B CA 10
ATOM 29081 C C . LYS B 1 68 ? 16.923 -4.897 -0.150 1.00 0.00 68 LYS B C 10
ATOM 29082 O O . LYS B 1 68 ? 16.909 -6.121 -0.016 1.00 0.00 68 LYS B O 10
ATOM 29101 N N . GLN B 1 69 ? 17.105 -4.297 -1.322 1.00 0.00 69 GLN B N 10
ATOM 29102 C CA . GLN B 1 69 ? 17.304 -5.070 -2.540 1.00 0.00 69 GLN B CA 10
ATOM 29103 C C . GLN B 1 69 ? 17.637 -4.154 -3.710 1.00 0.00 69 GLN B C 10
ATOM 29104 O O . GLN B 1 69 ? 16.825 -3.324 -4.104 1.00 0.00 69 GLN B O 10
ATOM 29118 N N . ASP B 1 70 ? 18.835 -4.319 -4.263 1.00 0.00 70 ASP B N 10
ATOM 29119 C CA . ASP B 1 70 ? 19.263 -3.505 -5.394 1.00 0.00 70 ASP B CA 10
ATOM 29120 C C . ASP B 1 70 ? 19.569 -2.080 -4.959 1.00 0.00 70 ASP B C 10
ATOM 29121 O O . ASP B 1 70 ? 18.905 -1.134 -5.387 1.00 0.00 70 ASP B O 10
ATOM 29130 N N . GLY B 1 71 ? 20.576 -1.929 -4.108 1.00 0.00 71 GLY B N 10
ATOM 29131 C CA . GLY B 1 71 ? 20.965 -0.611 -3.626 1.00 0.00 71 GLY B CA 10
ATOM 29132 C C . GLY B 1 71 ? 19.748 0.216 -3.241 1.00 0.00 71 GLY B C 10
ATOM 29133 O O . GLY B 1 71 ? 19.833 1.442 -3.083 1.00 0.00 71 GLY B O 10
ATOM 29137 N N . MET B 1 72 ? 18.608 -0.455 -3.094 1.00 0.00 72 MET B N 10
ATOM 29138 C CA . MET B 1 72 ? 17.376 0.223 -2.725 1.00 0.00 72 MET B CA 10
ATOM 29139 C C . MET B 1 72 ? 16.991 -0.115 -1.290 1.00 0.00 72 MET B C 10
ATOM 29140 O O . MET B 1 72 ? 16.582 -1.236 -0.991 1.00 0.00 72 MET B O 10
ATOM 29154 N N . ASP B 1 73 ? 17.112 0.870 -0.402 1.00 0.00 73 ASP B N 10
ATOM 29155 C CA . ASP B 1 73 ? 16.765 0.672 1.002 1.00 0.00 73 ASP B CA 10
ATOM 29156 C C . ASP B 1 73 ? 15.355 1.169 1.272 1.00 0.00 73 ASP B C 10
ATOM 29157 O O . ASP B 1 73 ? 15.052 2.349 1.077 1.00 0.00 73 ASP B O 10
ATOM 29166 N N . VAL B 1 74 ? 14.489 0.270 1.735 1.00 0.00 74 VAL B N 10
ATOM 29167 C CA . VAL B 1 74 ? 13.105 0.636 2.044 1.00 0.00 74 VAL B CA 10
ATOM 29168 C C . VAL B 1 74 ? 12.776 0.294 3.492 1.00 0.00 74 VAL B C 10
ATOM 29169 O O . VAL B 1 74 ? 12.650 -0.879 3.856 1.00 0.00 74 VAL B O 10
ATOM 29182 N N . LEU B 1 75 ? 12.638 1.324 4.323 1.00 0.00 75 LEU B N 10
ATOM 29183 C CA . LEU B 1 75 ? 12.338 1.111 5.733 1.00 0.00 75 LEU B CA 10
ATOM 29184 C C . LEU B 1 75 ? 10.836 1.191 5.980 1.00 0.00 75 LEU B C 10
ATOM 29185 O O . LEU B 1 75 ? 10.238 2.266 5.894 1.00 0.00 75 LEU B O 10
ATOM 29201 N N . GLU B 1 76 ? 10.234 0.052 6.301 1.00 0.00 76 GLU B N 10
ATOM 29202 C CA . GLU B 1 76 ? 8.801 0.004 6.568 1.00 0.00 76 GLU B CA 10
ATOM 29203 C C . GLU B 1 76 ? 8.546 0.042 8.069 1.00 0.00 76 GLU B C 10
ATOM 29204 O O . GLU B 1 76 ? 8.971 -0.850 8.813 1.00 0.00 76 GLU B O 10
ATOM 29216 N N . LEU B 1 77 ? 7.853 1.085 8.519 1.00 0.00 77 LEU B N 10
ATOM 29217 C CA . LEU B 1 77 ? 7.549 1.234 9.936 1.00 0.00 77 LEU B CA 10
ATOM 29218 C C . LEU B 1 77 ? 6.098 1.639 10.133 1.00 0.00 77 LEU B C 10
ATOM 29219 O O . LEU B 1 77 ? 5.614 2.582 9.508 1.00 0.00 77 LEU B O 10
ATOM 29235 N N . ASN B 1 78 ? 5.406 0.926 11.024 1.00 0.00 78 ASN B N 10
ATOM 29236 C CA . ASN B 1 78 ? 4.003 1.233 11.305 1.00 0.00 78 ASN B CA 10
ATOM 29237 C C . ASN B 1 78 ? 3.766 1.303 12.801 1.00 0.00 78 ASN B C 10
ATOM 29238 O O . ASN B 1 78 ? 4.180 0.415 13.559 1.00 0.00 78 ASN B O 10
ATOM 29249 N N . ILE B 1 79 ? 3.115 2.375 13.244 1.00 0.00 79 ILE B N 10
ATOM 29250 C CA . ILE B 1 79 ? 2.839 2.562 14.671 1.00 0.00 79 ILE B CA 10
ATOM 29251 C C . ILE B 1 79 ? 1.369 2.861 14.901 1.00 0.00 79 ILE B C 10
ATOM 29252 O O . ILE B 1 79 ? 0.702 3.438 14.045 1.00 0.00 79 ILE B O 10
ATOM 29268 N N . THR B 1 80 ? 0.864 2.465 16.068 1.00 0.00 80 THR B N 10
ATOM 29269 C CA . THR B 1 80 ? -0.537 2.709 16.411 1.00 0.00 80 THR B CA 10
ATOM 29270 C C . THR B 1 80 ? -0.618 3.621 17.626 1.00 0.00 80 THR B C 10
ATOM 29271 O O . THR B 1 80 ? -0.239 3.238 18.736 1.00 0.00 80 THR B O 10
ATOM 29282 N N . LEU B 1 81 ? -1.121 4.836 17.421 1.00 0.00 81 LEU B N 10
ATOM 29283 C CA . LEU B 1 81 ? -1.241 5.796 18.507 1.00 0.00 81 LEU B CA 10
ATOM 29284 C C . LEU B 1 81 ? -2.514 5.544 19.316 1.00 0.00 81 LEU B C 10
ATOM 29285 O O . LEU B 1 81 ? -3.572 5.233 18.748 1.00 0.00 81 LEU B O 10
ATOM 29301 N N . PRO B 1 82 ? -2.435 5.688 20.617 1.00 0.00 82 PRO B N 10
ATOM 29302 C CA . PRO B 1 82 ? -3.594 5.477 21.521 1.00 0.00 82 PRO B CA 10
ATOM 29303 C C . PRO B 1 82 ? -4.613 6.607 21.433 1.00 0.00 82 PRO B C 10
ATOM 29304 O O . PRO B 1 82 ? -4.292 7.713 21.001 1.00 0.00 82 PRO B O 10
ATOM 29315 N N . GLU B 1 83 ? -5.840 6.322 21.858 1.00 0.00 83 GLU B N 10
ATOM 29316 C CA . GLU B 1 83 ? -6.898 7.329 21.836 1.00 0.00 83 GLU B CA 10
ATOM 29317 C C . GLU B 1 83 ? -6.941 8.090 23.159 1.00 0.00 83 GLU B C 10
ATOM 29318 O O . GLU B 1 83 ? -7.527 9.169 23.246 1.00 0.00 83 GLU B O 10
ATOM 29330 N N . GLN B 1 84 ? -6.320 7.519 24.186 1.00 0.00 84 GLN B N 10
ATOM 29331 C CA . GLN B 1 84 ? -6.299 8.151 25.501 1.00 0.00 84 GLN B CA 10
ATOM 29332 C C . GLN B 1 84 ? -5.349 9.345 25.504 1.00 0.00 84 GLN B C 10
ATOM 29333 O O . GLN B 1 84 ? -4.223 9.255 25.012 1.00 0.00 84 GLN B O 10
ATOM 29347 N N . LYS B 1 85 ? -5.809 10.461 26.059 1.00 0.00 85 LYS B N 10
ATOM 29348 C CA . LYS B 1 85 ? -4.990 11.666 26.119 1.00 0.00 85 LYS B CA 10
ATOM 29349 C C . LYS B 1 85 ? -5.650 12.712 27.013 1.00 0.00 85 LYS B C 10
ATOM 29350 O O . LYS B 1 85 ? -5.641 12.590 28.238 1.00 0.00 85 LYS B O 10
ATOM 29369 N N . LYS B 1 86 ? -6.221 13.743 26.395 1.00 0.00 86 LYS B N 10
ATOM 29370 C CA . LYS B 1 86 ? -6.878 14.804 27.141 1.00 0.00 86 LYS B CA 10
ATOM 29371 C C . LYS B 1 86 ? -6.067 15.178 28.378 1.00 0.00 86 LYS B C 10
ATOM 29372 O O . LYS B 1 86 ? -6.482 14.915 29.505 1.00 0.00 86 LYS B O 10
ATOM 29391 N N . VAL B 1 87 ? -4.909 15.788 28.156 1.00 0.00 87 VAL B N 10
ATOM 29392 C CA . VAL B 1 87 ? -4.046 16.194 29.258 1.00 0.00 87 VAL B CA 10
ATOM 29393 C C . VAL B 1 87 ? -4.631 17.406 29.976 1.00 0.00 87 VAL B C 10
ATOM 29394 O O . VAL B 1 87 ? -5.097 18.351 29.340 1.00 0.00 87 VAL B O 10
ATOM 29407 N N . LEU B 1 88 ? -4.604 17.372 31.304 1.00 0.00 88 LEU B N 10
ATOM 29408 C CA . LEU B 1 88 ? -5.139 18.473 32.100 1.00 0.00 88 LEU B CA 10
ATOM 29409 C C . LEU B 1 88 ? -4.650 19.810 31.551 1.00 0.00 88 LEU B C 10
ATOM 29410 O O . LEU B 1 88 ? -3.506 19.935 31.119 1.00 0.00 88 LEU B O 10
ATOM 29426 N N . GLU B 1 89 ? -5.529 20.802 31.563 1.00 0.00 89 GLU B N 10
ATOM 29427 C CA . GLU B 1 89 ? -5.186 22.124 31.048 1.00 0.00 89 GLU B CA 10
ATOM 29428 C C . GLU B 1 89 ? -4.452 22.936 32.110 1.00 0.00 89 GLU B C 10
ATOM 29429 O O . GLU B 1 89 ? -4.047 24.044 31.802 1.00 0.00 89 GLU B O 10
#

InterPro domains:
  IPR005527 Cell division topological specificity factor MinE [MF_00262] (3-86)
  IPR005527 Cell division topological specificity factor MinE [PF03776] (14-82)
  IPR005527 Cell division topological specificity factor MinE [TIGR01215] (1-83)
  IPR036707 Cell division topological specificity factor MinE superfamily [G3DSA:3.30.1070.10] (1-83)
  IPR036707 Cell division topological specificity factor MinE superfamily [SSF55229] (34-85)

Solvent-accessible surface area: 12817 Å² total; per-residue (Å²): 210,33,66,22,106,117,41,56,55,173,177,154,117,104,91,94,67,39,103,27,95,0,49,2,6,2,4,10,36,78,15,141,92,34,142,104,106,96,63,11,70,16,4,81,130,18,5,18,90,17,2,44,141,137,8,101,11,62,108,130,71,27,162,85,38,103,72,165,94,150,29,27,32,3,5,58,2,23,0,36,9,60,96,130,135,169,118,171,208,209,32,65,23,105,116,40,57,53,168,176,155,115,105,92,95,66,39,105,29,96,0,50,2,6,2,4,10,36,78,14,140,90,33,143,103,115,87,67,11,72,16,4,82,128,18,5,19,88,18,2,43,143,140,7,100,11,62,107,130,71,28,164,85,40,102,71,163,93,152,26,26,31,4,6,59,3,22,0,35,11,60,95,131,133,171,117,169,209